Protein 5I6F (pdb70)

InterPro domains:
  IPR000089 Biotin/lipoyl attachment [PF00364] (700-764)
  IPR000089 Biotin/lipoyl attachment [PS50968] (692-766)
  IPR001882 Biotin-binding site [PS00188] (723-740)
  IPR005479 Carbamoyl phosphate synthase, ATP-binding domain [PF02786] (228-411)
  IPR005479 Carbamoyl phosphate synthase, ATP-binding domain [PS00866] (245-259)
  IPR005479 Carbamoyl phosphate synthase, ATP-binding domain [PS00867] (375-382)
  IPR005481 Biotin carboxylase-like, N-terminal domain [PF00289] (58-179)
  IPR005482 Biotin carboxylase, C-terminal [PF02785] (455-562)
  IPR005482 Biotin carboxylase, C-terminal [SM00878] (454-561)
  IPR011053 Single hybrid motif [SSF51230] (692-765)
  IPR011054 Rudime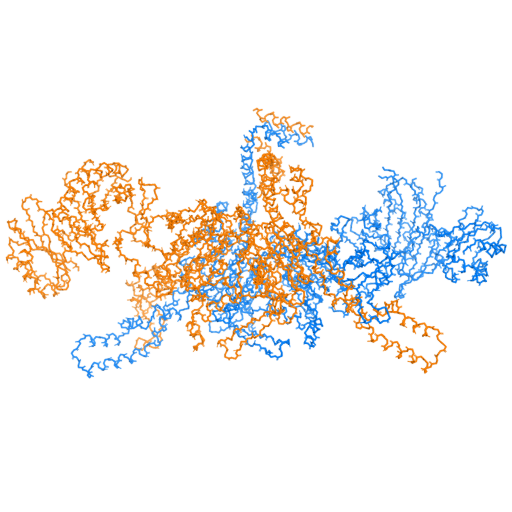nt single hybrid motif [SSF51246] (448-565)
  IPR011761 ATP-grasp fold [PS50975] (210-406)
  IPR011762 Acetyl-coenzyme A carboxyltransferase, N-terminal [PS50980] (1524-1862)
  IPR011763 Acetyl-coenzyme A carboxyltransferase, C-terminal [PS50989] (1867-2182)
  IPR011764 Biotin carboxylation domain [PS50979] (57-565)
  IPR013537 Acetyl-CoA carboxylase, central domain [PF08326] (766-1517)
  IPR013815 ATP-grasp fold, subdomain 1 [G3DSA:3.30.1490.20] (229-291)
  IPR016185 Pre-ATP-grasp domain superfamily [SSF52440] (28-182)
  IPR029045 ClpP/crotonase-like domain superfamily [SSF52096] (1525-1853)
  IPR029045 ClpP/crotonase-like domain superfamily [SSF52096] (1857-2259)

Sequence (2092 aa):
IRKGVIVPCKDLLDAEEALSRALEVLPAVVNVAVRDAEGKNDEEILALIKPWVQNSKADLLARRVRRLTFICGRNDGSYPSYYTFRGPDYAEDDSIRHIEPSLAFQLELGRLSKFKLTPVFTQNKNIHVYEAVGRGVETDRRYFTRAVVRPGRLAEYLISEADRVVNDIFDALEIIGTNKTDLNHMFINFSHTFQVTADEVAESLQGFLDRFGPRGWRLRVHQVEIRINCMRSENDTMPLRVIITNTSGFVIQIELYEEKLSEKGEWVYYYVSGNAKIGSMHLLPVSTPYPTKNWLQPKRYKAHILGTQYVYDFPELFRQAIQNSWTEAVKKIPSLAAKQPAIGECIDYNELVLGDQDNLAEVSREPGMNSTGMVGWLINARTPEYPDGRKFIVVANDITFKIGSFGPKEDTFFFKCTELARKMGIPRIYLSANSGARLGLAEELMPHFNVAWNDPAKPEAGFKYLYLSDEAKRRFENEVITEEIVEDGEKRHKIITIVGAEEGLGVECLRGSGLIAGATSRAYNDIFTCTLVTCRSVGIGAYLVRLGQRAVQVEGQPIILTGAPALNSLLGREVYTSNLQLGGTQIMYRNGVSHLTAKDDFDGVTKIVQWLSFIPDQRNNPLPILSPSPDPWDRDVVYTPPYKQTYDVRWMIAGKEDEDGFQPGLFDKDSFVETLGGWARTVVVGRARLGGIPMGVIAVETRTIENITPADPANPDSIEQVTNEAGGVWYPNSAFKTAQAINDFNYGEQLPLMILANWRGFSGGQRDMYNEVLKYGSFIVDALTRFEKPIFIYIPPHGELRGGSWVVVDPTINPASMEMYADEEARGGVLEPEGIIPIKYKKDKQLETMARLDPVYRSLKKEMAKEGLSKEESDNIKKKMQQREELLLPIYHQICVQFADLHDRAGRMKAKGVIRQSLQWRQSRRFFYWRVRRRLIEDDILRRIEEAINPANTSLAASPETRSPHLVQLESWVGIPGFKTNDREVVEWYEQNQDRINEKLEKLKKESIADQMRELLRAAEIRKGVIVPCKDLLDAEEALSRALEVLPAVVNVAVRDAEGKNDEEILALIKPWVQNSKADLLARRVRRLTFICGRNDGSYPSYYTFRGPDYAEDDSIRHIEPSLAFQLELGRLSKFKLTPVFTQNKNIHVYEAVGRGVETDRRYFTRAVVRPGRLAEYLISEADRVVNDIFDALEIIGTNKTDLNHMFINFSHTFQVTADEVAESLQGFLDRFGPRGWRLRVHQVEIRINCMRSENDTMPLRVIITNTSGFVIQIELYEEKLSEKGEWVYYYVSGNAKIGSMHLLPVSTPYPTKNWLQPKRYKAHILGTQYVYDFPELFRQAIQNSWTEAVKKIPSLAAKQPAIGECIDYNELVLGDQDNLAEVSREPGMNSTGMVGWLINARTPEYPDGRKFIVVANDITFKIGSFGPKEDTFFFKCTELARKMGIPRIYLSANSGARLGLAEELMPHFNVAWNDPAKPEAGFKYLYLSDEAKRRFENEVITEEIVEDGEKRHKIITIVGAEEGLGVECLRGSGLIAGATSRAYNDIFTCTLVTCRSVGIGAYLVRLGQRAVQVEGQPIILTGAPALNSLLGREVYTSNLQLGGTQIMYRNGVSHLTAKDDFDGVTKIVQWLSFIPDQRNNPLPILSPSPDPWDRDVVYTPPYKQTYDVRWMIAGKEDEDGFQPGLFDKDSFVETLGGWARTVVVGRARLGGIPMGVIAVETRTIENITPADPANPDSIEQVTNEAGGVWYPNSAFKTAQAINDFNYGEQLPLMILANWRGFSGGQRDMYNEVLKYGSFIVDALTRFEKPIFIYIPPHGELRGGSWVVVDPTINPASMEMYADEEARGGVLEPEGIIPIKYKKDKQLETMARLDPVYRSLKKEMAKEGLSKEESDNIKKKMQQREELLLPIYHQICVQFADLHDRAGRMKAKGVIRQSLQWRQSRRFFYWRVRRRLIEDDILRRIEEAINPANTSLAASPETRSPHLVQLESWVGIPGFKTNDREVVEWYEQNQDRINEKLEKLKKESIADQMRELLRAAE

Foldseek 3Di:
DADEEEDEEADLVCQLVCPLVVLVPACHEYEYEYNCLPDDDDPVVVVSVVVSLQVCLVSCQVSPYAKYWYWYDHPPPAQTWIWIFGDNSRPTDPLDISDDPVCCVLQPCLQQVQWDWDWDDAPHSQKTKIWTAGPPDRPAIEIEIGGEDDDPPCVCCVLVVCVVVVVSVLVRLVVVALPDHQEYEYEYEYPDQDADDCPVVLVSVVVVCVVCVVSCVRSRHFKYKYWDWHLPPPSRIWIWIWMFGCPPVRRLGIWIWTWDDLLPRFTFTDTPGDSPQQDAGHGAGPSNRPDDPCSCVVLQVVQVVQAFGFPLCVVLLLLVLQVVLLVVVCVLFPPPSVLDPPSPPQKDKFKWDQGSVRQIDTHHYDPDPDPDQKIKIWMFGCHSLNNVTFTEMEMEGGCSHVNSAFFLSRLSRLLSRLVVCLVFQAEYEYEDRHDYFFADDAPLCVVFKAWAAPDPVDRVNGTPAIWGAPVRCVVPVVQFDWDFDQDPNGRTTTGPDGRHPDGRHPVNRVVSLVSSLVSLLVSQQAAQAEYEQSAEQEASSLSSLVSSVAYEYEQPHFSAYAAQVRVCVVLVHNLGDDSCSDGGCLHCLLLPSYFYYAPHPSSRSSVVVLLVCQADSGRPDDTSFDALRNPALPAWQFDADDLPDFDACVCQAAWDDDPPDTGGHLFHHPFWDWTSCNWPVQKTWTWGHQSRRIATEIEGGQAFDWDWAQFRSSDPPTHIDIDTRHHLEQFLRNLLVLLSSLSSCARNRVGAYEYQAAHQAYDPDPVRVVVVSVVSLVSLLVSVQSHQAAYEHEHGASGEQEAHRCVSQQCLSQLLRYAYEYAQNGFYYNHQLLPCCVPPPNPVNLVVVCCPPPPQLVVLVVVCVVDPADPVRNVVSVVRNVVVCVVCVVVSSVVSSVVSRVCRGPVVCVVVPSHDDHDHSRCPSNQCVLVSLLRSVVSVLVVLLCCLQPVPRPDPPRHNLPSDVCNVVVVVLQVDPCSSPPSVVRSVSCVVVVVSSVVVSVVSNVVNVVVVVVVVCVVLPCPPVSVVVPDPVVVVVVVVVVVD/DAPEAEQEDADLVCQLVCPLVVLVPACHEYEYEYNCLPDDDDPVSVVSVVVSLQVCLVSCQVSPYAKYWYWYDHPPPQQTWIWIFGDNSRPTDQLDISDDPVQVVLQPCLLAPQWDWDWDDAPHSQKTWTWTAGPPDRLATEIEITGEDDDDPPVCCVLVVCVVVVVSVLVRLVVVALPDHQEYEYEYGYPDQPADDVVVVQVSVVVVCVVCVVSCVRSRHFKYKYWYWHQVVVGHTWIWIWIFGCPPVRRLGTWIWTFDDLVPRFTFTDTPTPHPVAAAGHGAGPSHHPDDPCSCVVLQVVQVVQAFGFPLCVVLLLLVLQVVLLVVVCVLFPPPSVLDPPSPPQKDKFKWDQDSVRQIDGYHYDRDPDPDQKIKIWMFGCHSLNNVTFTEMEMEGGCSHVNSAFFLSSLSRLLSRLVVCLVFQAEYEYEDRHDYFFADDAPLCVVFKAWAAPDPVDRVNGTPAIWGAPVRCVVPVVQFDWDFDQDPNGRTTTGPDGRHPDGRHPVNRVVSLVSSLVSLLVSQQAAQAEYEQSAEQEASSLSSLVSSPAYEYEQPHFSAYAAQVRVCVVLVHNLGDDSCSDGGCLHCLLLPSYFYYAPHPSSRSSVVVLLVCQADSGRPDDTSFDALRNPALPAWQFDADDLPDFDACVCQAAWDDDPPDTGGHLFHHPFWDWTSCNWPVQKTWTWGHQSRAIATEIEGGQAFDWDWAQFRSSDPPTHIDIDTRHHLEQFLRNLLVLLSRLSSCARNRVGAYEYQAAHQAYDPDPVRVVVVSVVSLVSLLVSVQSHQAAYEHEHGASGEQEAHRCVSQQCLSQLLRYAYEYAQNGFYYNHQLLPCCVPPPNPVNLVVVCCPPPPQLVVLVVVCVVDPADPVRNVVSVVRNVVVCVVCVVVSSVVSSVVSRVCRGPVVCVVVPSHDDHDHSRCPSNQCVLVSLLRSVVSVLVVLLCCLQPVPNPDPPRHNLPSDVCNVVVVVLQPDPCSSHPSVVRSVSCVVCVVSSVVVSVVSNVVNVVVVVVVVCVVVVCNCVVVVVVLVCVVSVVVVVVVVVVVD

Nearest PDB structures (foldseek):
  5i6f-assembly1_A  TM=9.640E-01  e=0.000E+00  Thermochaetoides thermophila DSM 1495
  5i6g-assembly1_B  TM=9.154E-01  e=0.000E+00  Thermochaetoides thermophila DSM 1495
  5i6g-assembly1_A  TM=9.521E-01  e=0.000E+00  Thermochaetoides thermophila DSM 1495
  5i6i-assembly1_B  TM=9.294E-01  e=0.000E+00  Thermochaetoides thermophila DSM 1495
  5i6i-assembly1_A  TM=9.090E-01  e=0.000E+00  Thermochaetoides thermophila DSM 1495

Organism: Chaetomium thermophilum (strain DSM 1495 / CBS 144.50 / IMI 039719) (NCBI:txid759272)

Radius of gyration: 47.67 Å; Cα contacts (8 Å, |Δi|>4): 4100; chains: 2; bounding box: 106×113×171 Å

Structure (mmCIF, N/CA/C/O backbone):
data_5I6F
#
_entry.id   5I6F
#
_cell.length_a   97.660
_cell.length_b   165.340
_cell.length_c   219.230
_cell.angle_alpha   90.00
_cell.angle_beta   90.00
_cell.angle_gamma   90.00
#
_symmetry.space_group_name_H-M   'P 21 21 21'
#
loop_
_atom_site.group_PDB
_atom_site.id
_atom_site.type_symbol
_atom_site.label_atom_id
_atom_site.label_alt_id
_atom_site.label_comp_id
_atom_site.label_asym_id
_atom_site.label_entity_id
_atom_site.label_seq_id
_atom_site.pdbx_PDB_ins_code
_atom_site.Cartn_x
_atom_site.Cartn_y
_atom_site.Cartn_z
_atom_site.occupancy
_atom_site.B_iso_or_equiv
_atom_site.auth_seq_id
_atom_site.auth_comp_id
_atom_site.auth_asym_id
_atom_site.auth_atom_id
_atom_site.pdbx_PDB_model_num
ATOM 1 N N . ILE A 1 74 ? 107.654 154.409 107.598 1.00 286.97 1186 ILE A N 1
ATOM 2 C CA . ILE A 1 74 ? 106.715 155.499 107.884 1.00 287.42 1186 ILE A CA 1
ATOM 3 C C . ILE A 1 74 ? 107.089 156.207 109.199 1.00 288.26 1186 ILE A C 1
ATOM 4 O O . ILE A 1 74 ? 107.694 155.588 110.080 1.00 287.41 1186 ILE A O 1
ATOM 9 N N . ARG A 1 75 ? 106.713 157.500 109.328 1.00 286.88 1187 ARG A N 1
ATOM 10 C CA . ARG A 1 75 ? 106.958 158.305 110.530 1.00 286.54 1187 ARG A CA 1
ATOM 11 C C . ARG A 1 75 ? 105.994 157.853 111.645 1.00 287.93 1187 ARG A C 1
ATOM 12 O O . ARG A 1 75 ? 104.851 158.323 111.718 1.00 288.27 1187 ARG A O 1
ATOM 20 N N . LYS A 1 76 ? 106.458 156.888 112.475 1.00 285.77 1188 LYS A N 1
ATOM 21 C CA . LYS A 1 76 ? 105.730 156.288 113.605 1.00 286.68 1188 LYS A CA 1
ATOM 22 C C . LYS A 1 76 ? 105.470 157.331 114.698 1.00 288.19 1188 LYS A C 1
ATOM 23 O O . LYS A 1 76 ? 106.392 158.051 115.085 1.00 288.67 1188 LYS A O 1
ATOM 29 N N . GLY A 1 77 ? 104.224 157.406 115.169 1.00 288.05 1189 GLY A N 1
ATOM 30 C CA . GLY A 1 77 ? 103.806 158.346 116.206 1.00 289.11 1189 GLY A CA 1
ATOM 31 C C . GLY A 1 77 ? 103.850 157.721 117.579 1.00 290.43 1189 GLY A C 1
ATOM 32 O O . GLY A 1 77 ? 103.216 156.688 117.802 1.00 289.87 1189 GLY A O 1
ATOM 33 N N . VAL A 1 78 ? 104.619 158.330 118.497 1.00 288.46 1190 VAL A N 1
ATOM 34 C CA . VAL A 1 78 ? 104.788 157.820 119.860 1.00 288.18 1190 VAL A CA 1
ATOM 35 C C . VAL A 1 78 ? 104.166 158.795 120.860 1.00 289.90 1190 VAL A C 1
ATOM 36 O O . VAL A 1 78 ? 104.352 160.003 120.735 1.00 289.29 1190 VAL A O 1
ATOM 40 N N . ILE A 1 79 ? 103.420 158.254 121.842 1.00 288.02 1191 ILE A N 1
ATOM 41 C CA . ILE A 1 79 ? 102.750 158.979 122.929 1.00 287.94 1191 ILE A CA 1
ATOM 42 C C . ILE A 1 79 ? 102.931 158.159 124.232 1.00 290.80 1191 ILE A C 1
ATOM 43 O O . ILE A 1 79 ? 102.646 156.959 124.235 1.00 290.98 1191 ILE A O 1
ATOM 48 N N . VAL A 1 80 ? 103.406 158.801 125.327 1.00 288.52 1192 VAL A N 1
ATOM 49 C CA . VAL A 1 80 ? 103.643 158.132 126.618 1.00 288.55 1192 VAL A CA 1
ATOM 50 C C . VAL A 1 80 ? 103.395 159.107 127.814 1.00 291.16 1192 VAL A C 1
ATOM 51 O O . VAL A 1 80 ? 104.067 160.137 127.899 1.00 291.21 1192 VAL A O 1
ATOM 55 N N . PRO A 1 81 ? 102.490 158.771 128.777 1.00 289.66 1193 PRO A N 1
ATOM 56 C CA . PRO A 1 81 ? 102.238 159.682 129.912 1.00 288.68 1193 PRO A CA 1
ATOM 57 C C . PRO A 1 81 ? 102.988 159.302 131.213 1.00 288.12 1193 PRO A C 1
ATOM 58 O O . PRO A 1 81 ? 102.496 158.486 132.001 1.00 287.20 1193 PRO A O 1
ATOM 62 N N . CYS A 1 82 ? 104.170 159.927 131.451 1.00 287.61 1194 CYS A N 1
ATOM 63 C CA . CYS A 1 82 ? 105.021 159.734 132.640 1.00 286.66 1194 CYS A CA 1
ATOM 64 C C . CYS A 1 82 ? 104.368 160.348 133.895 1.00 286.24 1194 CYS A C 1
ATOM 65 O O . CYS A 1 82 ? 103.441 161.153 133.776 1.00 284.41 1194 CYS A O 1
ATOM 68 N N . LYS A 1 83 ? 104.868 159.978 135.093 1.00 285.37 1195 LYS A N 1
ATOM 69 C CA . LYS A 1 83 ? 104.381 160.539 136.357 1.00 285.04 1195 LYS A CA 1
ATOM 70 C C . LYS A 1 83 ? 105.364 161.590 136.943 1.00 287.36 1195 LYS A C 1
ATOM 71 O O . LYS A 1 83 ? 104.908 162.527 137.604 1.00 286.33 1195 LYS A O 1
ATOM 77 N N . ASP A 1 84 ? 106.692 161.432 136.711 1.00 286.60 1196 ASP A N 1
ATOM 78 C CA . ASP A 1 84 ? 107.710 162.349 137.235 1.00 286.89 1196 ASP A CA 1
ATOM 79 C C . ASP A 1 84 ? 108.831 162.621 136.213 1.00 289.68 1196 ASP A C 1
ATOM 80 O O . ASP A 1 84 ? 108.996 161.852 135.264 1.00 289.40 1196 ASP A O 1
ATOM 85 N N . LEU A 1 85 ? 109.590 163.727 136.422 1.00 288.17 1197 LEU A N 1
ATOM 86 C CA . LEU A 1 85 ? 110.714 164.197 135.595 1.00 289.04 1197 LEU A CA 1
ATOM 87 C C . LEU A 1 85 ? 111.953 163.287 135.695 1.00 291.28 1197 LEU A C 1
ATOM 88 O O . LEU A 1 85 ? 112.645 163.089 134.691 1.00 291.39 1197 LEU A O 1
ATOM 93 N N . LEU A 1 86 ? 112.248 162.771 136.909 1.00 289.86 1198 LEU A N 1
ATOM 94 C CA . LEU A 1 86 ? 113.384 161.882 137.174 1.00 289.93 1198 LEU A CA 1
ATOM 95 C C . LEU A 1 86 ? 113.096 160.473 136.633 1.00 292.63 1198 LEU A C 1
ATOM 96 O O . LEU A 1 86 ? 113.974 159.857 136.021 1.00 292.52 1198 LEU A O 1
ATOM 101 N N . ASP A 1 87 ? 111.849 159.986 136.846 1.00 290.52 1199 ASP A N 1
ATOM 102 C CA . ASP A 1 87 ? 111.348 158.679 136.410 1.00 290.32 1199 ASP A CA 1
ATOM 103 C C . ASP A 1 87 ? 111.080 158.649 134.889 1.00 292.29 1199 ASP A C 1
ATOM 104 O O . ASP A 1 87 ? 110.946 157.564 134.318 1.00 292.01 1199 ASP A O 1
ATOM 109 N N . ALA A 1 88 ? 111.025 159.837 134.238 1.00 291.36 1200 ALA A N 1
ATOM 110 C CA . ALA A 1 88 ? 110.804 159.995 132.798 1.00 292.14 1200 ALA A CA 1
ATOM 111 C C . ALA A 1 88 ? 111.953 159.402 131.974 1.00 293.03 1200 ALA A C 1
ATOM 112 O O . ALA A 1 88 ? 111.716 158.952 130.852 1.00 293.25 1200 ALA A O 1
ATOM 114 N N . GLU A 1 89 ? 113.185 159.386 132.537 1.00 291.58 1201 GLU A N 1
ATOM 115 C CA . GLU A 1 89 ? 114.392 158.842 131.904 1.00 291.19 1201 GLU A CA 1
ATOM 116 C C . GLU A 1 89 ? 114.261 157.328 131.640 1.00 292.10 1201 GLU A C 1
ATOM 117 O O . GLU A 1 89 ? 114.766 156.846 130.625 1.00 291.84 1201 GLU A O 1
ATOM 123 N N . GLU A 1 90 ? 113.596 156.587 132.548 1.00 291.09 1202 GLU A N 1
ATOM 124 C CA . GLU A 1 90 ? 113.385 155.138 132.418 1.00 290.49 1202 GLU A CA 1
ATOM 125 C C . GLU A 1 90 ? 112.365 154.807 131.301 1.00 292.16 1202 GLU A C 1
ATOM 126 O O . GLU A 1 90 ? 112.355 153.684 130.792 1.00 291.92 1202 GLU A O 1
ATOM 132 N N . ALA A 1 91 ? 111.533 155.798 130.913 1.00 292.07 1203 ALA A N 1
ATOM 133 C CA . ALA A 1 91 ? 110.550 155.697 129.834 1.00 292.57 1203 ALA A CA 1
ATOM 134 C C . ALA A 1 91 ? 111.124 156.299 128.533 1.00 293.87 1203 ALA A C 1
ATOM 135 O O . ALA A 1 91 ? 110.371 156.667 127.627 1.00 293.78 1203 ALA A O 1
ATOM 137 N N . LEU A 1 92 ? 112.472 156.398 128.464 1.00 293.08 1204 LEU A N 1
ATOM 138 C CA . LEU A 1 92 ? 113.260 156.898 127.333 1.00 293.41 1204 LEU A CA 1
ATOM 139 C C . LEU A 1 92 ? 114.129 155.751 126.805 1.00 294.50 1204 LEU A C 1
ATOM 140 O O . LEU A 1 92 ? 113.854 155.236 125.724 1.00 294.40 1204 LEU A O 1
ATOM 145 N N . SER A 1 93 ? 115.147 155.334 127.593 1.00 293.33 1205 SER A N 1
ATOM 146 C CA . SER A 1 93 ? 116.113 154.277 127.276 1.00 291.69 1205 SER A CA 1
ATOM 147 C C . SER A 1 93 ? 115.447 152.907 127.032 1.00 294.04 1205 SER A C 1
ATOM 148 O O . SER A 1 93 ? 115.926 152.147 126.184 1.00 293.59 1205 SER A O 1
ATOM 151 N N . ARG A 1 94 ? 114.343 152.609 127.754 1.00 292.34 1206 ARG A N 1
ATOM 152 C CA . ARG A 1 94 ? 113.592 151.353 127.632 1.00 292.13 1206 ARG A CA 1
ATOM 153 C C . ARG A 1 94 ? 112.486 151.443 126.566 1.00 293.61 1206 ARG A C 1
ATOM 154 O O . ARG A 1 94 ? 112.216 150.440 125.898 1.00 293.56 1206 ARG A O 1
ATOM 162 N N . ALA A 1 95 ? 111.850 152.629 126.406 1.00 292.84 1207 ALA A N 1
ATOM 163 C CA . ALA A 1 95 ? 110.797 152.850 125.408 1.00 293.73 1207 ALA A CA 1
ATOM 164 C C . ALA A 1 95 ? 111.367 152.892 123.980 1.00 295.18 1207 ALA A C 1
ATOM 165 O O . ALA A 1 95 ? 110.642 152.575 123.035 1.00 294.87 1207 ALA A O 1
ATOM 167 N N . LEU A 1 96 ? 112.669 153.253 123.831 1.00 295.51 1208 LEU A N 1
ATOM 168 C CA . LEU A 1 96 ? 113.390 153.318 122.552 1.00 294.91 1208 LEU A CA 1
ATOM 169 C C . LEU A 1 96 ? 113.661 151.921 121.964 1.00 294.18 1208 LEU A C 1
ATOM 170 O O . LEU A 1 96 ? 113.891 151.814 120.759 1.00 293.23 1208 LEU A O 1
ATOM 175 N N . GLU A 1 97 ? 113.614 150.859 122.802 1.00 294.41 1209 GLU A N 1
ATOM 176 C CA . GLU A 1 97 ? 113.840 149.461 122.406 1.00 294.38 1209 GLU A CA 1
ATOM 177 C C . GLU A 1 97 ? 112.732 148.924 121.469 1.00 295.80 1209 GLU A C 1
ATOM 178 O O . GLU A 1 97 ? 112.932 147.881 120.841 1.00 295.45 1209 GLU A O 1
ATOM 184 N N . VAL A 1 98 ? 111.586 149.645 121.361 1.00 294.89 1210 VAL A N 1
ATOM 185 C CA . VAL A 1 98 ? 110.448 149.294 120.494 1.00 294.25 1210 VAL A CA 1
ATOM 186 C C . VAL A 1 98 ? 110.507 150.157 119.194 1.00 294.75 1210 VAL A C 1
ATOM 187 O O . VAL A 1 98 ? 109.491 150.706 118.748 1.00 294.08 1210 VAL A O 1
ATOM 191 N N . LEU A 1 99 ? 111.715 150.255 118.591 1.00 293.35 1211 LEU A N 1
ATOM 192 C CA . LEU A 1 99 ? 111.987 151.010 117.363 1.00 292.70 1211 LEU A CA 1
ATOM 193 C C . LEU A 1 99 ? 112.978 150.254 116.447 1.00 293.45 1211 LEU A C 1
ATOM 194 O O . LEU A 1 99 ? 114.177 150.206 116.752 1.00 293.30 1211 LEU A O 1
ATOM 199 N N . PRO A 1 100 ? 112.505 149.668 115.317 1.00 292.09 1212 PRO A N 1
ATOM 200 C CA . PRO A 1 100 ? 113.432 148.950 114.424 1.00 293.18 1212 PRO A CA 1
ATOM 201 C C . PRO A 1 100 ? 114.198 149.908 113.510 1.00 299.34 1212 PRO A C 1
ATOM 202 O O . PRO A 1 100 ? 115.125 150.591 113.947 1.00 274.50 1212 PRO A O 1
ATOM 206 N N . ALA A 1 141 ? 110.607 158.929 112.059 1.00 270.10 1253 ALA A N 1
ATOM 207 C CA . ALA A 1 141 ? 109.856 158.657 113.286 1.00 272.85 1253 ALA A CA 1
ATOM 208 C C . ALA A 1 141 ? 109.705 159.923 114.165 1.00 276.10 1253 ALA A C 1
ATOM 209 O O . ALA A 1 141 ? 110.524 160.840 114.058 1.00 275.66 1253 ALA A O 1
ATOM 211 N N . VAL A 1 142 ? 108.650 159.970 115.028 1.00 277.44 1254 VAL A N 1
ATOM 212 C CA . VAL A 1 142 ? 108.344 161.087 115.952 1.00 276.66 1254 VAL A CA 1
ATOM 213 C C . VAL A 1 142 ? 107.892 160.557 117.332 1.00 279.34 1254 VAL A C 1
ATOM 214 O O . VAL A 1 142 ? 107.062 159.652 117.396 1.00 278.95 1254 VAL A O 1
ATOM 218 N N . VAL A 1 143 ? 108.412 161.146 118.432 1.00 277.98 1255 VAL A N 1
ATOM 219 C CA . VAL A 1 143 ? 108.087 160.716 119.803 1.00 278.34 1255 VAL A CA 1
ATOM 220 C C . VAL A 1 143 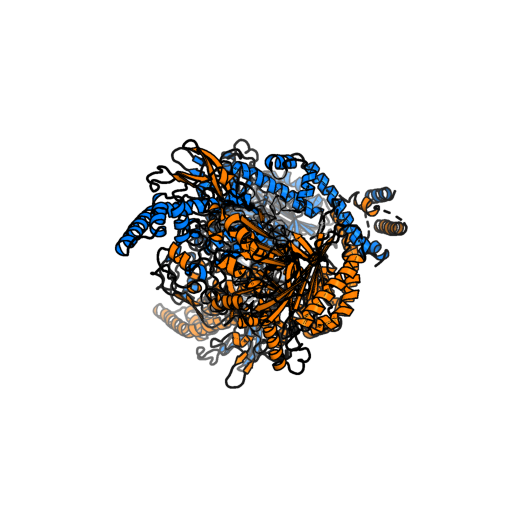? 107.613 161.907 120.689 1.00 281.62 1255 VAL A C 1
ATOM 221 O O . VAL A 1 143 ? 108.261 162.953 120.718 1.00 281.58 1255 VAL A O 1
ATOM 225 N N . ASN A 1 144 ? 106.470 161.722 121.399 1.00 280.31 1256 ASN A N 1
ATOM 226 C CA . ASN A 1 144 ? 105.874 162.683 122.346 1.00 279.77 1256 ASN A CA 1
ATOM 227 C C . ASN A 1 144 ? 105.932 162.088 123.767 1.00 283.88 1256 ASN A C 1
ATOM 228 O O . ASN A 1 144 ? 105.665 160.895 123.933 1.00 283.88 1256 ASN A O 1
ATOM 233 N N . VAL A 1 145 ? 106.315 162.905 124.781 1.00 280.14 1257 VAL A N 1
ATOM 234 C CA . VAL A 1 145 ? 106.464 162.473 126.185 1.00 280.36 1257 VAL A CA 1
ATOM 235 C C . VAL A 1 145 ? 105.725 163.465 127.148 1.00 286.34 1257 VAL A C 1
ATOM 236 O O . VAL A 1 145 ? 106.193 164.589 127.347 1.00 285.44 1257 VAL A O 1
ATOM 240 N N . ALA A 1 146 ? 104.588 163.027 127.753 1.00 285.60 1258 ALA A N 1
ATOM 241 C CA . ALA A 1 146 ? 103.768 163.812 128.701 1.00 287.60 1258 ALA A CA 1
ATOM 242 C C . ALA A 1 146 ? 104.161 163.533 130.167 1.00 289.06 1258 ALA A C 1
ATOM 243 O O . ALA A 1 146 ? 104.685 162.458 130.451 1.00 289.02 1258 ALA A O 1
ATOM 245 N N . VAL A 1 147 ? 103.922 164.499 131.096 1.00 288.92 1259 VAL A N 1
ATOM 246 C CA . VAL A 1 147 ? 104.275 164.347 132.526 1.00 286.97 1259 VAL A CA 1
ATOM 247 C C . VAL A 1 147 ? 103.059 164.652 133.454 1.00 281.40 1259 VAL A C 1
ATOM 248 O O . VAL A 1 147 ? 102.048 165.193 132.998 1.00 280.04 1259 VAL A O 1
ATOM 252 N N . ARG A 1 148 ? 103.177 164.285 134.757 1.00 281.23 1260 ARG A N 1
ATOM 253 C CA . ARG A 1 148 ? 102.162 164.485 135.801 1.00 279.99 1260 ARG A CA 1
ATOM 254 C C . ARG A 1 148 ? 102.738 165.253 137.017 1.00 282.42 1260 ARG A C 1
ATOM 255 O O . ARG A 1 148 ? 102.548 164.826 138.165 1.00 282.66 1260 ARG A O 1
ATOM 263 N N . ASP A 1 149 ? 103.434 166.388 136.764 1.00 281.79 1261 ASP A N 1
ATOM 264 C CA . ASP A 1 149 ? 103.989 167.235 137.827 1.00 282.29 1261 ASP A CA 1
ATOM 265 C C . ASP A 1 149 ? 103.700 168.736 137.563 1.00 283.14 1261 ASP A C 1
ATOM 266 O O . ASP A 1 149 ? 104.596 169.520 137.222 1.00 283.13 1261 ASP A O 1
ATOM 271 N N . ALA A 1 150 ? 102.417 169.116 137.758 1.00 281.81 1262 ALA A N 1
ATOM 272 C CA . ALA A 1 150 ? 101.901 170.484 137.646 1.00 281.44 1262 ALA A CA 1
ATOM 273 C C . ALA A 1 150 ? 102.072 171.164 139.012 1.00 284.13 1262 ALA A C 1
ATOM 274 O O . ALA A 1 150 ? 101.101 171.551 139.675 1.00 283.97 1262 ALA A O 1
ATOM 276 N N . GLU A 1 151 ? 103.349 171.262 139.432 1.00 284.53 1263 GLU A N 1
ATOM 277 C CA . GLU A 1 151 ? 103.835 171.767 140.716 1.00 285.08 1263 GLU A CA 1
ATOM 278 C C . GLU A 1 151 ? 104.347 173.220 140.617 1.00 285.92 1263 GLU A C 1
ATOM 279 O O . GLU A 1 151 ? 103.927 174.061 141.424 1.00 285.92 1263 GLU A O 1
ATOM 285 N N . GLY A 1 152 ? 105.182 173.516 139.617 1.00 283.96 1264 GLY A N 1
ATOM 286 C CA . GLY A 1 152 ? 105.733 174.852 139.420 1.00 283.47 1264 GLY A CA 1
ATOM 287 C C . GLY A 1 152 ? 106.028 175.224 137.983 1.00 284.24 1264 GLY A C 1
ATOM 288 O O . GLY A 1 152 ? 106.135 174.351 137.116 1.00 283.99 1264 GLY A O 1
ATOM 289 N N . LYS A 1 153 ? 106.182 176.540 137.738 1.00 283.03 1265 LYS A N 1
ATOM 290 C CA . LYS A 1 153 ? 106.499 177.131 136.432 1.00 283.25 1265 LYS A CA 1
ATOM 291 C C . LYS A 1 153 ? 108.033 177.247 136.255 1.00 285.59 1265 LYS A C 1
ATOM 292 O O . LYS A 1 153 ? 108.569 178.350 136.096 1.00 286.26 1265 LYS A O 1
ATOM 298 N N . ASN A 1 154 ? 108.732 176.086 136.281 1.00 284.32 1266 ASN A N 1
ATOM 299 C CA . ASN A 1 154 ? 110.192 175.996 136.146 1.00 284.57 1266 ASN A CA 1
ATOM 300 C C . ASN A 1 154 ? 110.660 176.477 134.775 1.00 285.62 1266 ASN A C 1
ATOM 301 O O . ASN A 1 154 ? 110.031 176.168 133.761 1.00 286.65 1266 ASN A O 1
ATOM 306 N N . ASP A 1 155 ? 111.747 177.268 134.763 1.00 286.25 1267 ASP A N 1
ATOM 307 C CA . ASP A 1 155 ? 112.331 177.867 133.563 1.00 288.51 1267 ASP A CA 1
ATOM 308 C C . ASP A 1 155 ? 113.861 177.799 133.606 1.00 288.23 1267 ASP A C 1
ATOM 309 O O . ASP A 1 155 ? 114.466 178.127 134.633 1.00 286.17 1267 ASP A O 1
ATOM 314 N N . GLU A 1 156 ? 114.469 177.367 132.478 1.00 292.14 1268 GLU A N 1
ATOM 315 C CA . GLU A 1 156 ? 115.901 177.141 132.231 1.00 292.78 1268 GLU A CA 1
ATOM 316 C C . GLU A 1 156 ? 116.456 175.998 133.098 1.00 293.32 1268 GLU A C 1
ATOM 317 O O . GLU A 1 156 ? 117.283 175.217 132.614 1.00 294.01 1268 GLU A O 1
ATOM 323 N N . GLU A 1 157 ? 115.972 175.868 134.352 1.00 291.67 1269 GLU A N 1
ATOM 324 C CA . GLU A 1 157 ? 116.316 174.771 135.255 1.00 291.53 1269 GLU A CA 1
ATOM 325 C C . GLU A 1 157 ? 115.504 173.531 134.861 1.00 292.84 1269 GLU A C 1
ATOM 326 O O . GLU A 1 157 ? 115.908 172.417 135.196 1.00 292.94 1269 GLU A O 1
ATOM 332 N N . ILE A 1 158 ? 114.376 173.726 134.124 1.00 290.66 1270 ILE A N 1
ATOM 333 C CA . ILE A 1 158 ? 113.560 172.641 133.571 1.00 289.54 1270 ILE A CA 1
ATOM 334 C C . ILE A 1 158 ? 114.183 172.244 132.209 1.00 290.04 1270 ILE A C 1
ATOM 335 O O . ILE A 1 158 ? 113.974 171.123 131.739 1.00 288.42 1270 ILE A O 1
ATOM 340 N N . LEU A 1 159 ? 114.968 173.181 131.607 1.00 287.79 1271 LEU A N 1
ATOM 341 C CA . LEU A 1 159 ? 115.731 173.022 130.360 1.00 286.89 1271 LEU A CA 1
ATOM 342 C C . LEU A 1 159 ? 117.097 172.375 130.663 1.00 289.57 1271 LEU A C 1
ATOM 343 O O . LEU A 1 159 ? 117.793 171.955 129.739 1.00 289.07 1271 LEU A O 1
ATOM 348 N N . ALA A 1 160 ? 117.475 172.326 131.964 1.00 287.94 1272 ALA A N 1
ATOM 349 C CA . ALA A 1 160 ? 118.695 171.718 132.500 1.00 288.03 1272 ALA A CA 1
ATOM 350 C C . ALA A 1 160 ? 118.361 170.373 133.199 1.00 290.59 1272 ALA A C 1
ATOM 351 O O . ALA A 1 160 ? 119.253 169.722 133.753 1.00 289.88 1272 ALA A O 1
ATOM 353 N N . LEU A 1 161 ? 117.060 169.964 133.137 1.00 288.39 1273 LEU A N 1
ATOM 354 C CA . LEU A 1 161 ? 116.459 168.737 133.698 1.00 288.06 1273 LEU A CA 1
ATOM 355 C C . LEU A 1 161 ? 115.932 167.815 132.564 1.00 289.85 1273 LEU A C 1
ATOM 356 O O . LEU A 1 161 ? 115.459 166.705 132.828 1.00 289.34 1273 LEU A O 1
ATOM 361 N N . ILE A 1 162 ? 116.039 168.281 131.305 1.00 287.29 1274 ILE A N 1
ATOM 362 C CA . ILE A 1 162 ? 115.651 167.535 130.101 1.00 286.69 1274 ILE A CA 1
ATOM 363 C C . ILE A 1 162 ? 116.890 167.345 129.194 1.00 290.25 1274 ILE A C 1
ATOM 364 O O . ILE A 1 162 ? 116.940 166.378 128.432 1.00 289.67 1274 ILE A O 1
ATOM 369 N N . LYS A 1 163 ? 117.897 168.250 129.313 1.00 289.98 1275 LYS A N 1
ATOM 370 C CA . LYS A 1 163 ? 119.156 168.181 128.563 1.00 291.17 1275 LYS A CA 1
ATOM 371 C C . LYS A 1 163 ? 120.099 167.066 129.103 1.00 293.28 1275 LYS A C 1
ATOM 372 O O . LYS A 1 163 ? 120.815 166.514 128.267 1.00 292.50 1275 LYS A O 1
ATOM 378 N N . PRO A 1 164 ? 120.142 166.679 130.421 1.00 292.58 1276 PRO A N 1
ATOM 379 C CA . PRO A 1 164 ? 121.053 165.585 130.815 1.00 291.68 1276 PRO A CA 1
ATOM 380 C C . PRO A 1 164 ? 120.584 164.209 130.311 1.00 292.02 1276 PRO A C 1
ATOM 381 O O . PRO A 1 164 ? 121.413 163.302 130.196 1.00 290.60 1276 PRO A O 1
ATOM 385 N N . TRP A 1 165 ? 119.272 164.058 129.998 1.00 292.45 1277 TRP A N 1
ATOM 386 C CA . TRP A 1 165 ? 118.716 162.808 129.467 1.00 292.08 1277 TRP A CA 1
ATOM 387 C C . TRP A 1 165 ? 118.967 162.681 127.944 1.00 293.04 1277 TRP A C 1
ATOM 388 O O . TRP A 1 165 ? 118.919 161.563 127.423 1.00 291.72 1277 TRP A O 1
ATOM 399 N N . VAL A 1 166 ? 119.215 163.818 127.235 1.00 293.80 1278 VAL A N 1
ATOM 400 C CA . VAL A 1 166 ? 119.428 163.861 125.777 1.00 293.32 1278 VAL A CA 1
ATOM 401 C C . VAL A 1 166 ? 120.944 163.833 125.403 1.00 291.62 1278 VAL A C 1
ATOM 402 O O . VAL A 1 166 ? 121.288 163.268 124.361 1.00 289.57 1278 VAL A O 1
ATOM 406 N N . GLN A 1 167 ? 121.829 164.427 126.235 1.00 291.60 1279 GLN A N 1
ATOM 407 C CA . GLN A 1 167 ? 123.275 164.436 125.973 1.00 288.95 1279 GLN A CA 1
ATOM 408 C C . GLN A 1 167 ? 123.873 163.045 126.253 1.00 290.55 1279 GLN A C 1
ATOM 409 O O . GLN A 1 167 ? 124.847 162.655 125.606 1.00 289.23 1279 GLN A O 1
ATOM 415 N N . ASN A 1 168 ? 123.262 162.301 127.202 1.00 291.18 1280 ASN A N 1
ATOM 416 C CA . ASN A 1 168 ? 123.657 160.953 127.609 1.00 291.71 1280 ASN A CA 1
ATOM 417 C C . ASN A 1 168 ? 123.227 159.927 126.548 1.00 293.76 1280 ASN A C 1
ATOM 418 O O . ASN A 1 168 ? 124.033 159.068 126.177 1.00 293.15 1280 ASN A O 1
ATOM 423 N N . SER A 1 169 ? 121.969 160.030 126.049 1.00 293.89 1281 SER A N 1
ATOM 424 C CA . SER A 1 169 ? 121.416 159.139 125.022 1.00 293.38 1281 SER A CA 1
ATOM 425 C C . SER A 1 169 ? 121.521 159.801 123.625 1.00 293.63 1281 SER A C 1
ATOM 426 O O . SER A 1 169 ? 120.566 159.782 122.842 1.00 292.79 1281 SER A O 1
ATOM 429 N N . LYS A 1 170 ? 122.713 160.366 123.323 1.00 291.85 1282 LYS A N 1
ATOM 430 C CA . LYS A 1 170 ? 123.051 161.046 122.066 1.00 289.94 1282 LYS A CA 1
ATOM 431 C C . LYS A 1 170 ? 123.200 160.059 120.889 1.00 290.77 1282 LYS A C 1
ATOM 432 O O . LYS A 1 170 ? 123.160 160.487 119.732 1.00 290.19 1282 LYS A O 1
ATOM 438 N N . ALA A 1 171 ? 123.379 158.751 121.185 1.00 290.16 1283 ALA A N 1
ATOM 439 C CA . ALA A 1 171 ? 123.523 157.681 120.192 1.00 289.66 1283 ALA A CA 1
ATOM 440 C C . ALA A 1 171 ? 122.316 156.716 120.205 1.00 290.79 1283 ALA A C 1
ATOM 441 O O . ALA A 1 171 ? 122.122 155.975 119.237 1.00 289.51 1283 ALA A O 1
ATOM 443 N N . ASP A 1 172 ? 121.511 156.737 121.299 1.00 291.22 1284 ASP A N 1
ATOM 444 C CA . ASP A 1 172 ? 120.310 155.906 121.498 1.00 292.10 1284 ASP A CA 1
ATOM 445 C C . ASP A 1 172 ? 119.173 156.375 120.568 1.00 292.40 1284 ASP A C 1
ATOM 446 O O . ASP A 1 172 ? 118.585 155.551 119.862 1.00 292.01 1284 ASP A O 1
ATOM 451 N N . LEU A 1 173 ? 118.884 157.699 120.564 1.00 290.90 1285 LEU A N 1
ATOM 452 C CA . LEU A 1 173 ? 117.852 158.345 119.738 1.00 289.91 1285 LEU A CA 1
ATOM 453 C C . LEU A 1 173 ? 118.305 158.452 118.271 1.00 292.41 1285 LEU A C 1
ATOM 454 O O . LEU A 1 173 ? 117.473 158.432 117.362 1.00 291.76 1285 LEU A O 1
ATOM 459 N N . LEU A 1 174 ? 119.632 158.569 118.062 1.00 290.38 1286 LEU A N 1
ATOM 460 C CA . LEU A 1 174 ? 120.326 158.684 116.775 1.00 290.14 1286 LEU A CA 1
ATOM 461 C C . LEU A 1 174 ? 120.213 157.382 115.945 1.00 292.28 1286 LEU A C 1
ATOM 462 O O . LEU A 1 174 ? 119.917 157.453 114.748 1.00 292.65 1286 LEU A O 1
ATOM 467 N N . ALA A 1 175 ? 120.455 156.210 116.585 1.00 291.93 1287 ALA A N 1
ATOM 468 C CA . ALA A 1 175 ? 120.440 154.877 115.968 1.00 292.29 1287 ALA A CA 1
ATOM 469 C C . ALA A 1 175 ? 119.064 154.477 115.400 1.00 293.45 1287 ALA A C 1
ATOM 470 O O . ALA A 1 175 ? 119.010 153.911 114.303 1.00 293.27 1287 ALA A O 1
ATOM 472 N N . ARG A 1 176 ? 117.966 154.770 116.134 1.00 292.16 1288 ARG A N 1
ATOM 473 C CA . ARG A 1 176 ? 116.589 154.426 115.734 1.00 292.23 1288 ARG A CA 1
ATOM 474 C C . ARG A 1 176 ? 116.058 155.346 114.604 1.00 291.95 1288 ARG A C 1
ATOM 475 O O . ARG A 1 176 ? 115.007 155.047 114.029 1.00 292.38 1288 ARG A O 1
ATOM 483 N N . ARG A 1 177 ? 116.797 156.444 114.287 1.00 289.12 1289 ARG A N 1
ATOM 484 C CA . ARG A 1 177 ? 116.521 157.457 113.254 1.00 288.91 1289 ARG A CA 1
ATOM 485 C C . ARG A 1 177 ? 115.194 158.222 113.511 1.00 290.09 1289 ARG A C 1
ATOM 486 O O . ARG A 1 177 ? 114.442 158.501 112.568 1.00 291.05 1289 ARG A O 1
ATOM 494 N N . VAL A 1 178 ? 114.936 158.591 114.788 1.00 287.76 1290 VAL A N 1
ATOM 495 C CA . VAL A 1 178 ? 113.761 159.380 115.190 1.00 290.10 1290 VAL A CA 1
ATOM 496 C C . VAL A 1 178 ? 114.166 160.873 115.097 1.00 289.36 1290 VAL A C 1
ATOM 497 O O . VAL A 1 178 ? 115.169 161.271 115.691 1.00 288.48 1290 VAL A O 1
ATOM 501 N N . ARG A 1 179 ? 113.420 161.672 114.304 1.00 288.50 1291 ARG A N 1
ATOM 502 C CA . ARG A 1 179 ? 113.743 163.081 114.052 1.00 288.68 1291 ARG A CA 1
ATOM 503 C C . ARG A 1 179 ? 113.348 164.029 115.212 1.00 290.37 1291 ARG A C 1
ATOM 504 O O . ARG A 1 179 ? 114.221 164.740 115.715 1.00 289.95 1291 ARG A O 1
ATOM 512 N N . ARG A 1 180 ? 112.054 164.065 115.604 1.00 290.76 1292 ARG A N 1
ATOM 513 C CA . ARG A 1 180 ? 111.551 164.968 116.649 1.00 291.43 1292 ARG A CA 1
ATOM 514 C C . ARG A 1 180 ? 111.230 164.259 117.962 1.00 291.44 1292 ARG A C 1
ATOM 515 O O . ARG A 1 180 ? 110.797 163.104 117.960 1.00 291.41 1292 ARG A O 1
ATOM 523 N N . LEU A 1 181 ? 111.372 165.005 119.080 1.00 288.84 1293 LEU A N 1
ATOM 524 C CA . LEU A 1 181 ? 111.088 164.573 120.453 1.00 287.29 1293 LEU A CA 1
ATOM 525 C C . LEU A 1 181 ? 110.406 165.736 121.221 1.00 288.58 1293 LEU A C 1
ATOM 526 O O . LEU A 1 181 ? 111.059 166.737 121.521 1.00 288.51 1293 LEU A O 1
ATOM 531 N N . THR A 1 182 ? 109.087 165.603 121.505 1.00 286.15 1294 THR A N 1
ATOM 532 C CA . THR A 1 182 ? 108.258 166.616 122.191 1.00 286.12 1294 THR A CA 1
ATOM 533 C C . THR A 1 182 ? 108.043 166.252 123.689 1.00 288.64 1294 THR A C 1
ATOM 534 O O . THR A 1 182 ? 107.922 165.069 124.012 1.00 288.42 1294 THR A O 1
ATOM 538 N N . PHE A 1 183 ? 107.989 167.275 124.589 1.00 287.17 1295 PHE A N 1
ATOM 539 C CA . PHE A 1 183 ? 107.779 167.109 126.039 1.00 287.20 1295 PHE A CA 1
ATOM 540 C C . PHE A 1 183 ? 106.607 167.962 126.548 1.00 291.31 1295 PHE A C 1
ATOM 541 O O . PHE A 1 183 ? 106.788 169.155 126.788 1.00 290.62 1295 PHE A O 1
ATOM 549 N N . ILE A 1 184 ? 105.421 167.344 126.739 1.00 291.47 1296 ILE A N 1
ATOM 550 C CA . ILE A 1 184 ? 104.192 168.013 127.209 1.00 290.75 1296 ILE A CA 1
ATOM 551 C C . ILE A 1 184 ? 104.169 168.047 128.763 1.00 288.29 1296 ILE A C 1
ATOM 552 O O . ILE A 1 184 ? 104.513 167.052 129.403 1.00 289.08 1296 ILE A O 1
ATOM 557 N N . CYS A 1 185 ? 103.778 169.207 129.352 1.00 286.97 1297 CYS A N 1
ATOM 558 C CA . CYS A 1 185 ? 103.673 169.425 130.804 1.00 284.85 1297 CYS A CA 1
ATOM 559 C C . CYS A 1 185 ? 102.280 170.002 131.153 1.00 280.24 1297 CYS A C 1
ATOM 560 O O . CYS A 1 185 ? 102.106 171.222 131.254 1.00 280.82 1297 CYS A O 1
ATOM 563 N N . GLY A 1 186 ? 101.311 169.107 131.330 1.00 279.49 1298 GLY A N 1
ATOM 564 C CA . GLY A 1 186 ? 99.930 169.462 131.634 1.00 278.63 1298 GLY A CA 1
ATOM 565 C C . GLY A 1 186 ? 99.716 170.080 132.999 1.00 280.97 1298 GLY A C 1
ATOM 566 O O . GLY A 1 186 ? 100.016 169.453 134.019 1.00 280.84 1298 GLY A O 1
ATOM 567 N N . ARG A 1 187 ? 99.180 171.317 133.019 1.00 281.58 1299 ARG A N 1
ATOM 568 C CA . ARG A 1 187 ? 98.863 172.049 134.247 1.00 282.27 1299 ARG A CA 1
ATOM 569 C C . ARG A 1 187 ? 97.393 171.836 134.624 1.00 285.03 1299 ARG A C 1
ATOM 570 O O . ARG A 1 187 ? 96.507 171.868 133.763 1.00 285.61 1299 ARG A O 1
ATOM 578 N N . ASN A 1 188 ? 97.157 171.612 135.927 1.00 283.84 1300 ASN A N 1
ATOM 579 C CA . ASN A 1 188 ? 95.877 171.264 136.560 1.00 283.64 1300 ASN A CA 1
ATOM 580 C C . ASN A 1 188 ? 94.802 172.392 136.657 1.00 286.03 1300 ASN A C 1
ATOM 581 O O . ASN A 1 188 ? 93.702 172.097 137.136 1.00 286.32 1300 ASN A O 1
ATOM 586 N N . ASP A 1 189 ? 95.100 173.648 136.238 1.00 285.47 1301 ASP A N 1
ATOM 587 C CA . ASP A 1 189 ? 94.138 174.767 136.335 1.00 285.78 1301 ASP A CA 1
ATOM 588 C C . ASP A 1 189 ? 93.605 175.257 134.953 1.00 288.53 1301 ASP A C 1
ATOM 589 O O . ASP A 1 189 ? 92.793 176.192 134.903 1.00 288.82 1301 ASP A O 1
ATOM 594 N N . GLY A 1 190 ? 94.040 174.607 133.872 1.00 288.07 1302 GLY A N 1
ATOM 595 C CA . GLY A 1 190 ? 93.632 174.938 132.508 1.00 288.80 1302 GLY A CA 1
ATOM 596 C C . GLY A 1 190 ? 94.697 175.633 131.681 1.00 291.16 1302 GLY A C 1
ATOM 597 O O . GLY A 1 190 ? 94.458 175.940 130.507 1.00 292.15 1302 GLY A O 1
ATOM 598 N N . SER A 1 191 ? 95.883 175.884 132.293 1.00 289.53 1303 SER A N 1
ATOM 599 C CA . SER A 1 191 ? 97.035 176.540 131.666 1.00 290.01 1303 SER A CA 1
ATOM 600 C C . SER A 1 191 ? 97.559 175.711 130.510 1.00 291.01 1303 SER A C 1
ATOM 601 O O . SER A 1 191 ? 97.675 174.486 130.635 1.00 290.17 1303 SER A O 1
ATOM 604 N N . TYR A 1 192 ? 97.856 176.377 129.379 1.00 290.17 1304 TYR A N 1
ATOM 605 C CA . TYR A 1 192 ? 98.352 175.710 128.181 1.00 290.60 1304 TYR A CA 1
ATOM 606 C C . TYR A 1 192 ? 99.688 175.018 128.494 1.00 289.66 1304 TYR A C 1
ATOM 607 O O . TYR A 1 192 ? 100.633 175.674 128.948 1.00 289.22 1304 TYR A O 1
ATOM 616 N N . PRO A 1 193 ? 99.728 173.671 128.344 1.00 287.37 1305 PRO A N 1
ATOM 617 C CA . PRO A 1 193 ? 100.957 172.921 128.658 1.00 286.90 1305 PRO A CA 1
ATOM 618 C C . PRO A 1 193 ? 102.171 173.375 127.850 1.00 289.09 1305 PRO A C 1
ATOM 619 O O . PRO A 1 193 ? 102.022 173.832 126.718 1.00 290.19 1305 PRO A O 1
ATOM 623 N N . SER A 1 194 ? 103.367 173.267 128.441 1.00 287.84 1306 SER A N 1
ATOM 624 C CA . SER A 1 194 ? 104.612 173.666 127.790 1.00 290.72 1306 SER A CA 1
ATOM 625 C C . SER A 1 194 ? 105.200 172.513 126.979 1.00 292.70 1306 SER A C 1
ATOM 626 O O . SER A 1 194 ? 105.265 171.394 127.482 1.00 293.54 1306 SER A O 1
ATOM 629 N N . TYR A 1 195 ? 105.631 172.794 125.729 1.00 292.67 1307 TYR A N 1
ATOM 630 C CA . TYR A 1 195 ? 106.220 171.818 124.799 1.00 293.26 1307 TYR A CA 1
ATOM 631 C C . TYR A 1 195 ? 107.674 172.199 124.451 1.00 294.03 1307 TYR A C 1
ATOM 632 O O . TYR A 1 195 ? 107.954 173.372 124.203 1.00 293.63 1307 TYR A O 1
ATOM 641 N N . TYR A 1 196 ? 108.591 171.209 124.437 1.00 292.15 1308 TYR A N 1
ATOM 642 C CA . TYR A 1 196 ? 110.019 171.394 124.128 1.00 291.46 1308 TYR A CA 1
ATOM 643 C C . TYR A 1 196 ? 110.440 170.349 123.102 1.00 293.36 1308 TYR A C 1
ATOM 644 O O . TYR A 1 196 ? 110.235 169.157 123.341 1.00 293.04 1308 TYR A O 1
ATOM 653 N N . THR A 1 197 ? 111.010 170.771 121.960 1.00 291.86 1309 THR A N 1
ATOM 654 C CA . THR A 1 197 ? 111.360 169.807 120.915 1.00 291.92 1309 THR A CA 1
ATOM 655 C C . THR A 1 197 ? 112.857 169.766 120.602 1.00 293.31 1309 THR A C 1
ATOM 656 O O . THR A 1 197 ? 113.501 170.803 120.476 1.00 292.75 1309 THR A O 1
ATOM 660 N N . PHE A 1 198 ? 113.379 168.536 120.438 1.00 292.99 1310 PHE A N 1
ATOM 661 C CA . PHE A 1 198 ? 114.761 168.212 120.084 1.00 292.48 1310 PHE A CA 1
ATOM 662 C C . PHE A 1 198 ? 114.763 167.588 118.689 1.00 292.84 1310 PHE A C 1
ATOM 663 O O . PHE A 1 198 ? 114.091 166.574 118.466 1.00 292.86 1310 PHE A O 1
ATOM 671 N N . ARG A 1 199 ? 115.477 168.217 117.742 1.00 292.15 1311 ARG A N 1
ATOM 672 C CA . ARG A 1 199 ? 115.506 167.792 116.340 1.00 291.24 1311 ARG A CA 1
ATOM 673 C C . ARG A 1 199 ? 116.922 167.809 115.751 1.00 291.64 1311 ARG A C 1
ATOM 674 O O . ARG A 1 199 ? 117.767 168.598 116.184 1.00 290.75 1311 ARG A O 1
ATOM 682 N N . GLY A 1 200 ? 117.142 166.964 114.744 1.00 290.31 1312 GLY A N 1
ATOM 683 C CA . GLY A 1 200 ? 118.402 166.880 114.015 1.00 289.07 1312 GLY A CA 1
ATOM 684 C C . GLY A 1 200 ? 119.261 165.671 114.332 1.00 289.45 1312 GLY A C 1
ATOM 685 O O . GLY A 1 200 ? 118.739 164.637 114.759 1.00 289.51 1312 GLY A O 1
ATOM 686 N N . PRO A 1 201 ? 120.597 165.763 114.107 1.00 287.95 1313 PRO A N 1
ATOM 687 C CA . PRO A 1 201 ? 121.469 164.610 114.399 1.00 286.65 1313 PRO A CA 1
ATOM 688 C C . PRO A 1 201 ? 121.874 164.541 115.875 1.00 288.17 1313 PRO A C 1
ATOM 689 O O . PRO A 1 201 ? 121.778 163.470 116.478 1.00 287.58 1313 PRO A O 1
ATOM 693 N N . ASP A 1 202 ? 122.315 165.679 116.455 1.00 285.34 1314 ASP A N 1
ATOM 694 C CA . ASP A 1 202 ? 122.737 165.798 117.852 1.00 285.30 1314 ASP A CA 1
ATOM 695 C C . ASP A 1 202 ? 121.576 166.258 118.755 1.00 289.20 1314 ASP A C 1
ATOM 696 O O . ASP A 1 202 ? 121.701 166.183 119.981 1.00 288.94 1314 ASP A O 1
ATOM 701 N N . TYR A 1 203 ? 120.445 166.708 118.141 1.00 286.64 1315 TYR A N 1
ATOM 702 C CA . TYR A 1 203 ? 119.207 167.193 118.779 1.00 289.07 1315 TYR A CA 1
ATOM 703 C C . TYR A 1 203 ? 119.529 168.402 119.679 1.00 289.68 1315 TYR A C 1
ATOM 704 O O . TYR A 1 203 ? 119.444 168.328 120.909 1.00 290.68 1315 TYR A O 1
ATOM 713 N N . ALA A 1 204 ? 119.920 169.516 119.032 1.00 287.28 1316 ALA A N 1
ATOM 714 C CA . ALA A 1 204 ? 120.349 170.770 119.661 1.00 286.97 1316 ALA A CA 1
ATOM 715 C C . ALA A 1 204 ? 119.208 171.560 120.334 1.00 289.92 1316 ALA A C 1
ATOM 716 O O . ALA A 1 204 ? 119.496 172.544 121.021 1.00 289.63 1316 ALA A O 1
ATOM 718 N N . GLU A 1 205 ? 117.935 171.120 120.156 1.00 290.43 1317 GLU A N 1
ATOM 719 C CA . GLU A 1 205 ? 116.698 171.736 120.667 1.00 292.04 1317 GLU A CA 1
ATOM 720 C C . GLU A 1 205 ? 116.440 173.063 119.945 1.00 293.82 1317 GLU A C 1
ATOM 721 O O . GLU A 1 205 ? 117.126 174.059 120.207 1.00 293.04 1317 GLU A O 1
ATOM 727 N N . ASP A 1 206 ? 115.444 173.073 119.034 1.00 293.19 1318 ASP A N 1
ATOM 728 C CA . ASP A 1 206 ? 115.072 174.290 118.319 1.00 292.97 1318 ASP A CA 1
ATOM 729 C C . ASP A 1 206 ? 114.217 175.150 119.259 1.00 294.32 1318 ASP A C 1
ATOM 730 O O . ASP A 1 206 ? 113.115 174.753 119.658 1.00 294.43 1318 ASP A O 1
ATOM 735 N N . ASP A 1 207 ? 114.786 176.297 119.673 1.00 291.52 1319 ASP A N 1
ATOM 736 C CA . ASP A 1 207 ? 114.165 177.261 120.583 1.00 291.19 1319 ASP A CA 1
ATOM 737 C C . ASP A 1 207 ? 112.912 177.912 119.956 1.00 291.15 1319 ASP A C 1
ATOM 738 O O . ASP A 1 207 ? 112.078 178.442 120.693 1.00 290.88 1319 ASP A O 1
ATOM 743 N N . SER A 1 208 ? 112.766 177.829 118.613 1.00 289.42 1320 SER A N 1
ATOM 744 C CA . SER A 1 208 ? 111.656 178.375 117.823 1.00 287.91 1320 SER A CA 1
ATOM 745 C C . SER A 1 208 ? 110.296 177.749 118.207 1.00 287.73 1320 SER A C 1
ATOM 746 O O . SER A 1 208 ? 109.337 178.489 118.448 1.00 286.85 1320 SER A O 1
ATOM 749 N N . ILE A 1 209 ? 110.220 176.400 118.273 1.00 286.95 1321 ILE A N 1
ATOM 750 C CA . ILE A 1 209 ? 108.996 175.679 118.644 1.00 286.54 1321 ILE A CA 1
ATOM 751 C C . ILE A 1 209 ? 109.020 175.400 120.146 1.00 286.76 1321 ILE A C 1
ATOM 752 O O . ILE A 1 209 ? 109.729 174.502 120.616 1.00 287.62 1321 ILE A O 1
ATOM 757 N N . ARG A 1 210 ? 108.252 176.202 120.888 1.00 284.14 1322 ARG A N 1
ATOM 758 C CA . ARG A 1 210 ? 108.102 176.106 122.336 1.00 284.06 1322 ARG A CA 1
ATOM 759 C C . ARG A 1 210 ? 106.670 176.421 122.713 1.00 283.13 1322 ARG A C 1
ATOM 760 O O . ARG A 1 210 ? 105.999 177.155 121.986 1.00 281.66 1322 ARG A O 1
ATOM 768 N N . HIS A 1 211 ? 106.191 175.830 123.827 1.00 282.33 1323 HIS A N 1
ATOM 769 C CA . HIS A 1 211 ? 104.855 176.008 124.419 1.00 280.69 1323 HIS A CA 1
ATOM 770 C C . HIS A 1 211 ? 103.703 175.887 123.389 1.00 280.08 1323 HIS A C 1
ATOM 771 O O . HIS A 1 211 ? 102.661 176.525 123.560 1.00 278.08 1323 HIS A O 1
ATOM 778 N N . ILE A 1 212 ? 103.905 175.075 122.326 1.00 279.71 1324 ILE A N 1
ATOM 779 C CA . ILE A 1 212 ? 102.934 174.814 121.261 1.00 278.83 1324 ILE A CA 1
ATOM 780 C C . ILE A 1 212 ? 103.388 173.559 120.468 1.00 280.45 1324 ILE A C 1
ATOM 781 O O . ILE A 1 212 ? 104.581 173.402 120.181 1.00 281.31 1324 ILE A O 1
ATOM 786 N N . GLU A 1 213 ? 102.429 172.646 120.184 1.00 279.36 1325 GLU A N 1
ATOM 787 C CA . GLU A 1 213 ? 102.620 171.362 119.485 1.00 280.29 1325 GLU A CA 1
ATOM 788 C C . GLU A 1 213 ? 103.183 171.571 118.050 1.00 281.26 1325 GLU A C 1
ATOM 789 O O . GLU A 1 213 ? 102.655 172.423 117.334 1.00 280.23 1325 GLU A O 1
ATOM 795 N N . PRO A 1 214 ? 104.217 170.792 117.601 1.00 280.86 1326 PRO A N 1
ATOM 796 C CA . PRO A 1 214 ? 104.754 170.981 116.230 1.00 280.30 1326 PRO A CA 1
ATOM 797 C C . PRO A 1 214 ? 103.772 170.625 115.094 1.00 280.57 1326 PRO A C 1
ATOM 798 O O . PRO A 1 214 ? 104.050 170.943 113.933 1.00 279.62 1326 PRO A O 1
ATOM 802 N N . SER A 1 215 ? 102.638 169.966 115.433 1.00 279.77 1327 SER A N 1
ATOM 803 C CA . SER A 1 215 ? 101.573 169.562 114.508 1.00 278.81 1327 SER A CA 1
ATOM 804 C C . SER A 1 215 ? 100.681 170.755 114.112 1.00 278.50 1327 SER A C 1
ATOM 805 O O . SER A 1 215 ? 100.088 170.736 113.032 1.00 277.29 1327 SER A O 1
ATOM 808 N N . LEU A 1 216 ? 100.589 171.781 114.989 1.00 275.62 1328 LEU A N 1
ATOM 809 C CA . LEU A 1 216 ? 99.802 173.006 114.781 1.00 274.29 1328 LEU A CA 1
ATOM 810 C C . LEU A 1 216 ? 100.721 174.244 114.641 1.00 274.77 1328 LEU A C 1
ATOM 811 O O . LEU A 1 216 ? 100.227 175.375 114.572 1.00 273.83 1328 LEU A O 1
ATOM 816 N N . ALA A 1 217 ? 102.057 174.006 114.548 1.00 271.73 1329 ALA A N 1
ATOM 817 C CA . ALA A 1 217 ? 103.133 174.998 114.399 1.00 270.39 1329 ALA A CA 1
ATOM 818 C C . ALA A 1 217 ? 103.013 175.803 113.095 1.00 272.92 1329 ALA A C 1
ATOM 819 O O . ALA A 1 217 ? 103.691 176.820 112.922 1.00 271.63 1329 ALA A O 1
ATOM 821 N N . PHE A 1 218 ? 102.153 175.329 112.185 1.00 271.64 1330 PHE A N 1
ATOM 822 C CA . PHE A 1 218 ? 101.862 175.924 110.886 1.00 271.50 1330 PHE A CA 1
ATOM 823 C C . PHE A 1 218 ? 101.065 177.223 111.043 1.00 273.14 1330 PHE A C 1
ATOM 824 O O . PHE A 1 218 ? 101.222 178.123 110.217 1.00 272.47 1330 PHE A O 1
ATOM 832 N N . GLN A 1 219 ? 100.215 177.319 112.098 1.00 270.13 1331 GLN A N 1
ATOM 833 C CA . GLN A 1 219 ? 99.375 178.492 112.392 1.00 269.17 1331 GLN A CA 1
ATOM 834 C C . GLN A 1 219 ? 100.223 179.692 112.842 1.00 270.31 1331 GLN A C 1
ATOM 835 O O . GLN A 1 219 ? 99.841 180.842 112.617 1.00 269.22 1331 GLN A O 1
ATOM 841 N N . LEU A 1 220 ? 101.389 179.410 113.444 1.00 267.69 1332 LEU A N 1
ATOM 842 C CA . LEU A 1 220 ? 102.388 180.388 113.887 1.00 266.89 1332 LEU A CA 1
ATOM 843 C C . LEU A 1 220 ? 103.133 180.924 112.670 1.00 268.59 1332 LEU A C 1
ATOM 844 O O . LEU A 1 220 ? 103.663 182.036 112.690 1.00 267.63 1332 LEU A O 1
ATOM 849 N N . GLU A 1 221 ? 103.157 180.098 111.610 1.00 266.45 1333 GLU A N 1
ATOM 850 C CA . GLU A 1 221 ? 103.796 180.294 110.319 1.00 266.28 1333 GLU A CA 1
ATOM 851 C C . GLU A 1 221 ? 105.313 180.304 110.493 1.00 269.22 1333 GLU A C 1
ATOM 852 O O . GLU A 1 221 ? 105.927 179.247 110.329 1.00 269.74 1333 GLU A O 1
ATOM 858 N N . LEU A 1 222 ? 105.913 181.474 110.830 1.00 266.14 1334 LEU A N 1
ATOM 859 C CA . LEU A 1 222 ? 107.358 181.702 111.008 1.00 266.30 1334 LEU A CA 1
ATOM 860 C C . LEU A 1 222 ? 108.145 181.554 109.696 1.00 268.10 1334 LEU A C 1
ATOM 861 O O . LEU A 1 222 ? 109.229 182.127 109.569 1.00 268.44 1334 LEU A O 1
ATOM 866 N N . GLY A 1 223 ? 107.587 180.814 108.735 1.00 264.52 1335 GLY A N 1
ATOM 867 C CA . GLY A 1 223 ? 108.165 180.614 107.412 1.00 264.25 1335 GLY A CA 1
ATOM 868 C C . GLY A 1 223 ? 108.130 181.901 106.616 1.00 266.04 1335 GLY A C 1
ATOM 869 O O . GLY A 1 223 ? 108.433 181.917 105.421 1.00 265.99 1335 GLY A O 1
ATOM 870 N N . ARG A 1 224 ? 107.752 182.987 107.303 1.00 262.74 1336 ARG A N 1
ATOM 871 C CA . ARG A 1 224 ? 107.659 184.350 106.813 1.00 262.44 1336 ARG A CA 1
ATOM 872 C C . ARG A 1 224 ? 108.832 185.178 107.366 1.00 265.83 1336 ARG A C 1
ATOM 873 O O . ARG A 1 224 ? 109.094 186.281 106.889 1.00 266.30 1336 ARG A O 1
ATOM 881 N N . LEU A 1 225 ? 109.543 184.633 108.363 1.00 263.10 1337 LEU A N 1
ATOM 882 C CA . LEU A 1 225 ? 110.706 185.272 108.980 1.00 263.71 1337 LEU A CA 1
ATOM 883 C C . LEU A 1 225 ? 111.947 184.472 108.619 1.00 266.50 1337 LEU A C 1
ATOM 884 O O . LEU A 1 225 ? 112.876 184.328 109.416 1.00 266.82 1337 LEU A O 1
ATOM 889 N N . SER A 1 226 ? 111.947 183.956 107.391 1.00 263.68 1338 SER A N 1
ATOM 890 C CA . SER A 1 226 ? 112.992 183.112 106.836 1.00 264.10 1338 SER A CA 1
ATOM 891 C C . SER A 1 226 ? 114.290 183.877 106.588 1.00 268.72 1338 SER A C 1
ATOM 892 O O . SER A 1 226 ? 115.365 183.288 106.718 1.00 268.96 1338 SER A O 1
ATOM 895 N N . LYS A 1 227 ? 114.199 185.187 106.264 1.00 267.30 1339 LYS A N 1
ATOM 896 C CA . LYS A 1 227 ? 115.359 186.052 106.000 1.00 268.86 1339 LYS A CA 1
ATOM 897 C C . LYS A 1 227 ? 115.891 186.677 107.330 1.00 272.80 1339 LYS A C 1
ATOM 898 O O . LYS A 1 227 ? 116.432 187.790 107.345 1.00 273.40 1339 LYS A O 1
ATOM 904 N N . PHE A 1 228 ? 115.782 185.917 108.438 1.00 270.64 1340 PHE A N 1
ATOM 905 C CA . PHE A 1 228 ? 116.213 186.377 109.753 1.00 271.32 1340 PHE A CA 1
ATOM 906 C C . PHE A 1 228 ? 116.786 185.285 110.640 1.00 273.98 1340 PHE A C 1
ATOM 907 O O . PHE A 1 228 ? 116.372 184.124 110.572 1.00 272.70 1340 PHE A O 1
ATOM 915 N N . LYS A 1 229 ? 117.717 185.696 111.513 1.00 273.09 1341 LYS A N 1
ATOM 916 C CA . LYS A 1 229 ? 118.290 184.889 112.582 1.00 273.25 1341 LYS A CA 1
ATOM 917 C C . LYS A 1 229 ? 117.337 185.091 113.748 1.00 275.97 1341 LYS A C 1
ATOM 918 O O . LYS A 1 229 ? 117.163 186.230 114.193 1.00 276.05 1341 LYS A O 1
ATOM 924 N N . LEU A 1 230 ? 116.637 184.034 114.174 1.00 273.77 1342 LEU A N 1
ATOM 925 C CA . LEU A 1 230 ? 115.642 184.179 115.232 1.00 273.54 1342 LEU A CA 1
ATOM 926 C C . LEU A 1 230 ? 116.089 183.574 116.566 1.00 277.33 1342 LEU A C 1
ATOM 927 O O . LEU A 1 230 ? 116.559 182.432 116.630 1.00 277.21 1342 LEU A O 1
ATOM 932 N N . THR A 1 231 ? 115.932 184.376 117.630 1.00 276.02 1343 THR A N 1
ATOM 933 C CA . THR A 1 231 ? 116.227 184.036 119.020 1.00 276.29 1343 THR A CA 1
ATOM 934 C C . THR A 1 231 ? 114.991 184.451 119.855 1.00 276.55 1343 THR A C 1
ATOM 935 O O . THR A 1 231 ? 114.628 185.630 119.839 1.00 276.26 1343 THR A O 1
ATOM 939 N N . PRO A 1 232 ? 114.280 183.504 120.518 1.00 275.43 1344 PRO A N 1
ATOM 940 C CA . PRO A 1 232 ? 113.068 183.888 121.266 1.00 274.86 1344 PRO A CA 1
ATOM 941 C C . PRO A 1 232 ? 113.361 184.461 122.656 1.00 275.13 1344 PRO A C 1
ATOM 942 O O . PRO A 1 232 ? 114.469 184.315 123.178 1.00 274.45 1344 PRO A O 1
ATOM 946 N N . VAL A 1 233 ? 112.345 185.112 123.254 1.00 274.09 1345 VAL A N 1
ATOM 947 C CA . VAL A 1 233 ? 112.417 185.737 124.579 1.00 272.99 1345 VAL A CA 1
ATOM 948 C C . VAL A 1 233 ? 111.173 185.299 125.412 1.00 275.52 1345 VAL A C 1
ATOM 949 O O . VAL A 1 233 ? 110.121 185.002 124.832 1.00 274.97 1345 VAL A O 1
ATOM 953 N N . PHE A 1 234 ? 111.329 185.218 126.758 1.00 273.62 1346 PHE A N 1
ATOM 954 C CA . PHE A 1 234 ? 110.304 184.796 127.721 1.00 273.35 1346 PHE A CA 1
ATOM 955 C C . PHE A 1 234 ? 109.011 185.611 127.631 1.00 275.68 1346 PHE A C 1
ATOM 956 O O . PHE A 1 234 ? 109.032 186.843 127.567 1.00 275.50 1346 PHE A O 1
ATOM 964 N N . THR A 1 235 ? 107.887 184.885 127.693 1.00 273.14 1347 THR A N 1
ATOM 965 C CA . THR A 1 235 ? 106.528 185.412 127.705 1.00 272.82 1347 THR A CA 1
ATOM 966 C C . THR A 1 235 ? 105.813 184.837 128.924 1.00 275.02 1347 THR A C 1
ATOM 967 O O . THR A 1 235 ? 105.872 183.626 129.152 1.00 274.76 1347 THR A O 1
ATOM 971 N N . GLN A 1 236 ? 105.162 185.706 129.715 1.00 272.88 1348 GLN A N 1
ATOM 972 C CA . GLN A 1 236 ? 104.396 185.327 130.911 1.00 272.72 1348 GLN A CA 1
ATOM 973 C C . GLN A 1 236 ? 103.169 184.472 130.504 1.00 274.94 1348 GLN A C 1
ATOM 974 O O . GLN A 1 236 ? 102.827 183.516 131.203 1.00 274.86 1348 GLN A O 1
ATOM 980 N N . ASN A 1 237 ? 102.553 184.801 129.346 1.00 274.20 1349 ASN A N 1
ATOM 981 C CA . ASN A 1 237 ? 101.418 184.090 128.762 1.00 275.63 1349 ASN A CA 1
ATOM 982 C C . ASN A 1 237 ? 101.966 183.069 127.757 1.00 277.39 1349 ASN A C 1
ATOM 983 O O . ASN A 1 237 ? 102.760 183.427 126.879 1.00 277.44 1349 ASN A O 1
ATOM 988 N N . LYS A 1 238 ? 101.567 181.786 127.934 1.00 276.38 1350 LYS A N 1
ATOM 989 C CA . LYS A 1 238 ? 101.973 180.611 127.139 1.00 275.95 1350 LYS A CA 1
ATOM 990 C C . LYS A 1 238 ? 101.401 180.635 125.702 1.00 277.92 1350 LYS A C 1
ATOM 991 O O . LYS A 1 238 ? 101.872 179.877 124.849 1.00 277.96 1350 LYS A O 1
ATOM 997 N N . ASN A 1 239 ? 100.383 181.488 125.450 1.00 275.38 1351 ASN A N 1
ATOM 998 C CA . ASN A 1 239 ? 99.685 181.656 124.167 1.00 274.77 1351 ASN A CA 1
ATOM 999 C C . ASN A 1 239 ? 100.492 182.511 123.177 1.00 276.10 1351 ASN A C 1
ATOM 1000 O O . ASN A 1 239 ? 100.485 182.229 121.975 1.00 274.98 1351 ASN A O 1
ATOM 1005 N N . ILE A 1 240 ? 101.172 183.557 123.696 1.00 274.22 1352 ILE A N 1
ATOM 1006 C CA . ILE A 1 240 ? 101.958 184.535 122.935 1.00 274.24 1352 ILE A CA 1
ATOM 1007 C C . ILE A 1 240 ? 103.462 184.175 122.909 1.00 277.38 1352 ILE A C 1
ATOM 1008 O O . ILE A 1 240 ? 103.993 183.636 123.885 1.00 277.73 1352 ILE A O 1
ATOM 1013 N N . HIS A 1 241 ? 104.133 184.487 121.778 1.00 275.11 1353 HIS A N 1
ATOM 1014 C CA . HIS A 1 241 ? 105.561 184.232 121.556 1.00 275.40 1353 HIS A CA 1
ATOM 1015 C C . HIS A 1 241 ? 106.239 185.423 120.866 1.00 278.54 1353 HIS A C 1
ATOM 1016 O O . HIS A 1 241 ? 105.877 185.774 119.737 1.00 277.87 1353 HIS A O 1
ATOM 1023 N N . VAL A 1 242 ? 107.238 186.023 121.528 1.00 276.96 1354 VAL A N 1
ATOM 1024 C CA . VAL A 1 242 ? 107.984 187.149 120.953 1.00 276.77 1354 VAL A CA 1
ATOM 1025 C C . VAL A 1 242 ? 109.373 186.640 120.525 1.00 277.86 1354 VAL A C 1
ATOM 1026 O O . VAL A 1 242 ? 109.937 185.758 121.183 1.00 277.37 1354 VAL A O 1
ATOM 1030 N N . TYR A 1 243 ? 109.904 187.178 119.406 1.00 277.09 1355 TYR A N 1
ATOM 1031 C CA . TYR A 1 243 ? 111.193 186.767 118.849 1.00 276.73 1355 TYR A CA 1
ATOM 1032 C C . TYR A 1 243 ? 112.059 187.939 118.438 1.00 278.49 1355 TYR A C 1
ATOM 1033 O O . TYR A 1 243 ? 111.562 188.898 117.843 1.00 278.32 1355 TYR A O 1
ATOM 1042 N N . GLU A 1 244 ? 113.370 187.831 118.700 1.00 277.44 1356 GLU A N 1
ATOM 1043 C CA . GLU A 1 244 ? 114.344 188.830 118.274 1.00 278.05 1356 GLU A CA 1
ATOM 1044 C C . GLU A 1 244 ? 114.789 188.462 116.864 1.00 280.82 1356 GLU A C 1
ATOM 1045 O O . GLU A 1 244 ? 115.164 187.311 116.616 1.00 280.63 1356 GLU A O 1
ATOM 1051 N N . ALA A 1 245 ? 114.709 189.425 115.936 1.00 278.57 1357 ALA A N 1
ATOM 1052 C CA . ALA A 1 245 ? 115.089 189.210 114.546 1.00 278.16 1357 ALA A CA 1
ATOM 1053 C C . ALA A 1 245 ? 116.072 190.270 114.069 1.00 281.97 1357 ALA A C 1
ATOM 1054 O O . ALA A 1 245 ? 115.849 191.464 114.273 1.00 281.66 1357 ALA A O 1
ATOM 1056 N N . VAL A 1 246 ? 117.177 189.816 113.459 1.00 280.99 1358 VAL A N 1
ATOM 1057 C CA . VAL A 1 246 ? 118.239 190.645 112.879 1.00 282.32 1358 VAL A CA 1
ATOM 1058 C C . VAL A 1 246 ? 118.523 190.093 111.476 1.00 284.20 1358 VAL A C 1
ATOM 1059 O O . VAL A 1 246 ? 118.763 188.889 111.334 1.00 283.56 1358 VAL A O 1
ATOM 1063 N N . GLY A 1 247 ? 118.464 190.973 110.469 1.00 282.68 1359 GLY A N 1
ATOM 1064 C CA . GLY A 1 247 ? 118.694 190.654 109.061 1.00 282.63 1359 GLY A CA 1
ATOM 1065 C C . GLY A 1 247 ? 119.885 189.749 108.823 1.00 283.89 1359 GLY A C 1
ATOM 1066 O O . GLY A 1 247 ? 120.943 189.944 109.429 1.00 283.07 1359 GLY A O 1
ATOM 1067 N N . ARG A 1 248 ? 119.701 188.729 107.968 1.00 282.54 1360 ARG A N 1
ATOM 1068 C CA . ARG A 1 248 ? 120.729 187.735 107.654 1.00 282.83 1360 ARG A CA 1
ATOM 1069 C C . ARG A 1 248 ? 121.985 188.354 107.007 1.00 283.09 1360 ARG A C 1
ATOM 1070 O O . ARG A 1 248 ? 123.100 187.975 107.370 1.00 281.41 1360 ARG A O 1
ATOM 1078 N N . GLY A 1 249 ? 121.794 189.303 106.092 1.00 282.38 1361 GLY A N 1
ATOM 1079 C CA . GLY A 1 249 ? 122.886 189.974 105.392 1.00 280.53 1361 GLY A CA 1
ATOM 1080 C C . GLY A 1 249 ? 123.547 191.084 106.183 1.00 277.36 1361 GLY A C 1
ATOM 1081 O O . GLY A 1 249 ? 124.701 190.946 106.603 1.00 273.40 1361 GLY A O 1
ATOM 1082 N N . VAL A 1 250 ? 122.812 192.204 106.374 1.00 279.39 1362 VAL A N 1
ATOM 1083 C CA . VAL A 1 250 ? 123.257 193.406 107.092 1.00 275.02 1362 VAL A CA 1
ATOM 1084 C C . VAL A 1 250 ? 122.695 193.381 108.552 1.00 275.53 1362 VAL A C 1
ATOM 1085 O O . VAL A 1 250 ? 121.563 192.932 108.787 1.00 280.32 1362 VAL A O 1
ATOM 1089 N N . GLU A 1 251 ? 123.530 193.821 109.522 1.00 272.94 1363 GLU A N 1
ATOM 1090 C CA . GLU A 1 251 ? 123.232 193.799 110.958 1.00 273.81 1363 GLU A CA 1
ATOM 1091 C C . GLU A 1 251 ? 122.441 195.015 111.466 1.00 272.82 1363 GLU A C 1
ATOM 1092 O O . GLU A 1 251 ? 121.844 194.920 112.540 1.00 275.18 1363 GLU A O 1
ATOM 1098 N N . THR A 1 252 ? 122.421 196.133 110.702 1.00 271.98 1364 THR A N 1
ATOM 1099 C CA . THR A 1 252 ? 121.726 197.391 111.040 1.00 271.41 1364 THR A CA 1
ATOM 1100 C C . THR A 1 252 ? 120.215 197.174 111.332 1.00 275.58 1364 THR A C 1
ATOM 1101 O O . THR A 1 252 ? 119.604 197.999 112.018 1.00 275.59 1364 THR A O 1
ATOM 1105 N N . ASP A 1 253 ? 119.635 196.066 110.832 1.00 280.92 1365 ASP A N 1
ATOM 1106 C CA . ASP A 1 253 ? 118.236 195.731 111.059 1.00 283.17 1365 ASP A CA 1
ATOM 1107 C C . ASP A 1 253 ? 118.092 194.919 112.350 1.00 283.54 1365 ASP A C 1
ATOM 1108 O O . ASP A 1 253 ? 118.837 193.963 112.570 1.00 283.04 1365 ASP A O 1
ATOM 1113 N N . ARG A 1 254 ? 117.155 195.337 113.213 1.00 281.11 1366 ARG A N 1
ATOM 1114 C CA . ARG A 1 254 ? 116.837 194.710 114.497 1.00 280.34 1366 ARG A CA 1
ATOM 1115 C C . ARG A 1 254 ? 115.360 194.958 114.779 1.00 280.35 1366 ARG A C 1
ATOM 1116 O O . ARG A 1 254 ? 114.948 196.111 114.906 1.00 279.97 1366 ARG A O 1
ATOM 1124 N N . ARG A 1 255 ? 114.552 193.888 114.805 1.00 276.05 1367 ARG A N 1
ATOM 1125 C CA . ARG A 1 255 ? 113.105 193.996 115.002 1.00 274.68 1367 ARG A CA 1
ATOM 1126 C C . ARG A 1 255 ? 112.561 192.912 115.922 1.00 276.08 1367 ARG A C 1
ATOM 1127 O O . ARG A 1 255 ? 113.082 191.796 115.940 1.00 275.23 1367 ARG A O 1
ATOM 1135 N N . TYR A 1 256 ? 111.482 193.236 116.655 1.00 273.81 1368 TYR A N 1
ATOM 1136 C CA . TYR A 1 256 ? 110.784 192.296 117.528 1.00 273.17 1368 TYR A CA 1
ATOM 1137 C C . TYR A 1 256 ? 109.491 191.860 116.862 1.00 273.73 1368 TYR A C 1
ATOM 1138 O O . TYR A 1 256 ? 108.577 192.670 116.661 1.00 273.18 1368 TYR A O 1
ATOM 1147 N N . PHE A 1 257 ? 109.438 190.579 116.500 1.00 270.28 1369 PHE A N 1
ATOM 1148 C CA . PHE A 1 257 ? 108.267 189.989 115.875 1.00 268.91 1369 PHE A CA 1
ATOM 1149 C C . PHE A 1 257 ? 107.493 189.180 116.904 1.00 270.10 1369 PHE A C 1
ATOM 1150 O O . PHE A 1 257 ? 108.063 188.344 117.615 1.00 269.87 1369 PHE A O 1
ATOM 1158 N N . THR A 1 258 ? 106.193 189.459 116.995 1.00 266.73 1370 THR A N 1
ATOM 1159 C CA . THR A 1 258 ? 105.306 188.763 117.916 1.00 264.90 1370 THR A CA 1
ATOM 1160 C C . THR A 1 258 ? 104.409 187.814 117.119 1.00 265.64 1370 THR A C 1
ATOM 1161 O O . THR A 1 258 ? 103.966 188.157 116.016 1.00 263.67 1370 THR A O 1
ATOM 1165 N N . ARG A 1 259 ? 104.174 186.607 117.670 1.00 261.92 1371 ARG A N 1
ATOM 1166 C CA . ARG A 1 259 ? 103.346 185.571 117.052 1.00 260.23 1371 ARG A CA 1
ATOM 1167 C C . ARG A 1 259 ? 102.414 184.944 118.100 1.00 262.98 1371 ARG A C 1
ATOM 1168 O O . ARG A 1 259 ? 102.886 184.321 119.054 1.00 264.60 1371 ARG A O 1
ATOM 1176 N N . ALA A 1 260 ? 101.091 185.134 117.930 1.00 256.95 1372 ALA A N 1
ATOM 1177 C CA . ALA A 1 260 ? 100.082 184.631 118.869 1.00 257.22 1372 ALA A CA 1
ATOM 1178 C C . ALA A 1 260 ? 98.940 183.883 118.181 1.00 261.78 1372 ALA A C 1
ATOM 1179 O O . ALA A 1 260 ? 98.475 184.315 117.132 1.00 260.26 1372 ALA A O 1
ATOM 1181 N N . VAL A 1 261 ? 98.442 182.805 118.800 1.00 261.40 1373 VAL A N 1
ATOM 1182 C CA . VAL A 1 261 ? 97.310 182.044 118.259 1.00 263.74 1373 VAL A CA 1
ATOM 1183 C C . VAL A 1 261 ? 96.227 181.934 119.348 1.00 269.42 1373 VAL A C 1
ATOM 1184 O O . VAL A 1 261 ? 96.539 181.635 120.505 1.00 268.70 1373 VAL A O 1
ATOM 1188 N N . VAL A 1 262 ? 94.966 182.215 118.978 1.00 269.73 1374 VAL A N 1
ATOM 1189 C CA . VAL A 1 262 ? 93.848 182.172 119.919 1.00 271.49 1374 VAL A CA 1
ATOM 1190 C C . VAL A 1 262 ? 92.936 180.959 119.601 1.00 272.68 1374 VAL A C 1
ATOM 1191 O O . VAL A 1 262 ? 92.633 180.693 118.436 1.00 273.70 1374 VAL A O 1
ATOM 1195 N N . ARG A 1 263 ? 92.559 180.205 120.659 1.00 270.88 1375 ARG A N 1
ATOM 1196 C CA . ARG A 1 263 ? 91.676 179.037 120.603 1.00 270.40 1375 ARG A CA 1
ATOM 1197 C C . ARG A 1 263 ? 90.427 179.285 121.489 1.00 274.45 1375 ARG A C 1
ATOM 1198 O O . ARG A 1 263 ? 90.562 179.526 122.696 1.00 274.09 1375 ARG A O 1
ATOM 1206 N N . PRO A 1 264 ? 89.207 179.236 120.897 1.00 274.11 1376 PRO A N 1
ATOM 1207 C CA . PRO A 1 264 ? 87.995 179.578 121.661 1.00 274.72 1376 PRO A CA 1
ATOM 1208 C C . PRO A 1 264 ? 87.158 178.387 122.138 1.00 279.02 1376 PRO A C 1
ATOM 1209 O O . PRO A 1 264 ? 86.691 177.569 121.336 1.00 279.14 1376 PRO A O 1
ATOM 1213 N N . GLY A 1 265 ? 86.933 178.348 123.449 1.00 277.96 1377 GLY A N 1
ATOM 1214 C CA . GLY A 1 265 ? 86.124 177.332 124.117 1.00 278.65 1377 GLY A CA 1
ATOM 1215 C C . GLY A 1 265 ? 84.870 177.901 124.758 1.00 282.56 1377 GLY A C 1
ATOM 1216 O O . GLY A 1 265 ? 84.387 177.367 125.763 1.00 282.45 1377 GLY A O 1
ATOM 1217 N N . ARG A 1 266 ? 84.340 179.002 124.172 1.00 281.14 1378 ARG A N 1
ATOM 1218 C CA . ARG A 1 266 ? 83.143 179.712 124.630 1.00 281.40 1378 ARG A CA 1
ATOM 1219 C C . ARG A 1 266 ? 81.880 178.904 124.282 1.00 284.71 1378 ARG A C 1
ATOM 1220 O O . ARG A 1 266 ? 81.691 178.511 123.125 1.00 285.15 1378 ARG A O 1
ATOM 1228 N N . LEU A 1 267 ? 81.031 178.654 125.302 1.00 282.14 1379 LEU A N 1
ATOM 1229 C CA . LEU A 1 267 ? 79.783 177.892 125.183 1.00 289.80 1379 LEU A CA 1
ATOM 1230 C C . LEU A 1 267 ? 78.705 178.722 124.477 1.00 299.98 1379 LEU A C 1
ATOM 1231 O O . LEU A 1 267 ? 78.775 178.944 123.267 1.00 284.32 1379 LEU A O 1
ATOM 1236 N N . ALA A 1 274 ? 79.024 187.671 119.380 1.00 286.92 1386 ALA A N 1
ATOM 1237 C CA . ALA A 1 274 ? 79.323 188.634 118.325 1.00 288.75 1386 ALA A CA 1
ATOM 1238 C C . ALA A 1 274 ? 80.345 189.668 118.802 1.00 289.89 1386 ALA A C 1
ATOM 1239 O O . ALA A 1 274 ? 81.414 189.777 118.200 1.00 290.33 1386 ALA A O 1
ATOM 1241 N N . GLU A 1 275 ? 80.035 190.395 119.905 1.00 288.74 1387 GLU A N 1
ATOM 1242 C CA . GLU A 1 275 ? 80.918 191.400 120.513 1.00 288.43 1387 GLU A CA 1
ATOM 1243 C C . GLU A 1 275 ? 81.941 190.716 121.460 1.00 287.37 1387 GLU A C 1
ATOM 1244 O O . GLU A 1 275 ? 82.621 191.370 122.261 1.00 287.16 1387 GLU A O 1
ATOM 1250 N N . TYR A 1 276 ? 82.041 189.383 121.323 1.00 284.96 1388 TYR A N 1
ATOM 1251 C CA . TYR A 1 276 ? 82.936 188.477 122.033 1.00 283.40 1388 TYR A CA 1
ATOM 1252 C C . TYR A 1 276 ? 84.357 188.634 121.494 1.00 283.65 1388 TYR A C 1
ATOM 1253 O O . TYR A 1 276 ? 85.286 188.837 122.275 1.00 283.06 1388 TYR A O 1
ATOM 1262 N N . LEU A 1 277 ? 84.510 188.530 120.155 1.00 282.24 1389 LEU A N 1
ATOM 1263 C CA . LEU A 1 277 ? 85.776 188.614 119.425 1.00 281.76 1389 LEU A CA 1
ATOM 1264 C C . LEU A 1 277 ? 86.453 189.981 119.584 1.00 282.86 1389 LEU A C 1
ATOM 1265 O O . LEU A 1 277 ? 87.676 190.024 119.735 1.00 281.56 1389 LEU A O 1
ATOM 1270 N N . ILE A 1 278 ? 85.672 191.088 119.548 1.00 280.08 1390 ILE A N 1
ATOM 1271 C CA . ILE A 1 278 ? 86.208 192.450 119.700 1.00 278.98 1390 ILE A CA 1
ATOM 1272 C C . ILE A 1 278 ? 86.745 192.639 121.133 1.00 279.73 1390 ILE A C 1
ATOM 1273 O O . ILE A 1 278 ? 87.798 193.255 121.306 1.00 278.46 1390 ILE A O 1
ATOM 1278 N N . SER A 1 279 ? 86.047 192.063 122.137 1.00 277.06 1391 SER A N 1
ATOM 1279 C CA . SER A 1 279 ? 86.446 192.091 123.545 1.00 276.11 1391 SER A CA 1
ATOM 1280 C C . SER A 1 279 ? 87.632 191.140 123.773 1.00 276.96 1391 SER A C 1
ATOM 1281 O O . SER A 1 279 ? 88.463 191.390 124.649 1.00 276.10 1391 SER A O 1
ATOM 1284 N N . GLU A 1 280 ? 87.702 190.055 122.970 1.00 274.29 1392 GLU A N 1
ATOM 1285 C CA . GLU A 1 280 ? 88.776 189.058 122.982 1.00 273.39 1392 GLU A CA 1
ATOM 1286 C C . GLU A 1 280 ? 90.058 189.659 122.421 1.00 273.64 1392 GLU A C 1
ATOM 1287 O O . GLU A 1 280 ? 91.145 189.368 122.920 1.00 272.67 1392 GLU A O 1
ATOM 1293 N N . ALA A 1 281 ? 89.915 190.503 121.377 1.00 270.89 1393 ALA A N 1
ATOM 1294 C CA . ALA A 1 281 ? 91.002 191.216 120.707 1.00 269.52 1393 ALA A CA 1
ATOM 1295 C C . ALA A 1 281 ? 91.710 192.159 121.679 1.00 271.59 1393 ALA A C 1
ATOM 1296 O O . ALA A 1 281 ? 92.939 192.222 121.682 1.00 270.36 1393 ALA A O 1
ATOM 1298 N N . ASP A 1 282 ? 90.925 192.866 122.520 1.00 270.03 1394 ASP A N 1
ATOM 1299 C CA . ASP A 1 282 ? 91.402 193.812 123.534 1.00 270.13 1394 ASP A CA 1
ATOM 1300 C C . ASP A 1 282 ? 92.276 193.113 124.585 1.00 272.40 1394 ASP A C 1
ATOM 1301 O O . ASP A 1 282 ? 93.299 193.669 124.989 1.00 272.13 1394 ASP A O 1
ATOM 1306 N N . ARG A 1 283 ? 91.877 191.894 125.007 1.00 269.94 1395 ARG A N 1
ATOM 1307 C CA . ARG A 1 283 ? 92.586 191.079 125.995 1.00 269.58 1395 ARG A CA 1
ATOM 1308 C C . ARG A 1 283 ? 93.914 190.562 125.426 1.00 270.83 1395 ARG A C 1
ATOM 1309 O O . ARG A 1 283 ? 94.938 190.666 126.106 1.00 270.55 1395 ARG A O 1
ATOM 1317 N N . VAL A 1 284 ? 93.894 190.015 124.186 1.00 267.56 1396 VAL A N 1
ATOM 1318 C CA . VAL A 1 284 ? 95.075 189.444 123.532 1.00 266.41 1396 VAL A CA 1
ATOM 1319 C C . VAL A 1 284 ? 96.086 190.545 123.137 1.00 268.58 1396 VAL A C 1
ATOM 1320 O O . VAL A 1 284 ? 97.283 190.338 123.341 1.00 268.18 1396 VAL A O 1
ATOM 1324 N N . VAL A 1 285 ? 95.623 191.703 122.617 1.00 266.41 1397 VAL A N 1
ATOM 1325 C CA . VAL A 1 285 ? 96.543 192.772 122.224 1.00 266.65 1397 VAL A CA 1
ATOM 1326 C C . VAL A 1 285 ? 97.136 193.445 123.485 1.00 271.05 1397 VAL A C 1
ATOM 1327 O O . VAL A 1 285 ? 98.315 193.798 123.458 1.00 271.09 1397 VAL A O 1
ATOM 1331 N N . ASN A 1 286 ? 96.358 193.552 124.594 1.00 269.78 1398 ASN A N 1
ATOM 1332 C CA . ASN A 1 286 ? 96.870 194.134 125.836 1.00 270.63 1398 ASN A CA 1
ATOM 1333 C C . ASN A 1 286 ? 97.936 193.225 126.433 1.00 273.61 1398 ASN A C 1
ATOM 1334 O O . ASN A 1 286 ? 98.940 193.729 126.927 1.00 273.97 1398 ASN A O 1
ATOM 1339 N N . ASP A 1 287 ? 97.749 191.890 126.320 1.00 271.41 1399 ASP A N 1
ATOM 1340 C CA . ASP A 1 287 ? 98.702 190.873 126.778 1.00 271.69 1399 ASP A CA 1
ATOM 1341 C C . ASP A 1 287 ? 100.038 191.009 126.036 1.00 273.66 1399 ASP A C 1
ATOM 1342 O O . ASP A 1 287 ? 101.094 190.890 126.659 1.00 271.58 1399 ASP A O 1
ATOM 1347 N N . ILE A 1 288 ? 99.980 191.282 124.711 1.00 270.94 1400 ILE A N 1
ATOM 1348 C CA . ILE A 1 288 ? 101.142 191.474 123.836 1.00 270.72 1400 ILE A CA 1
ATOM 1349 C C . ILE A 1 288 ? 101.846 192.790 124.218 1.00 274.13 1400 ILE A C 1
ATOM 1350 O O . ILE A 1 288 ? 103.070 192.811 124.349 1.00 272.25 1400 ILE A O 1
ATOM 1355 N N . PHE A 1 289 ? 101.062 193.862 124.429 1.00 274.77 1401 PHE A N 1
ATOM 1356 C CA . PHE A 1 289 ? 101.533 195.198 124.806 1.00 274.95 1401 PHE A CA 1
ATOM 1357 C C . PHE A 1 289 ? 102.219 195.197 126.180 1.00 274.42 1401 PHE A C 1
ATOM 1358 O O . PHE A 1 289 ? 103.259 195.839 126.336 1.00 273.92 1401 PHE A O 1
ATOM 1366 N N . ASP A 1 290 ? 101.644 194.464 127.161 1.00 273.49 1402 ASP A N 1
ATOM 1367 C CA . ASP A 1 290 ? 102.186 194.326 128.518 1.00 272.26 1402 ASP A CA 1
ATOM 1368 C C . ASP A 1 290 ? 103.485 193.511 128.507 1.00 273.94 1402 ASP A C 1
ATOM 1369 O O . ASP A 1 290 ? 104.350 193.725 129.359 1.00 273.35 1402 ASP A O 1
ATOM 1374 N N . ALA A 1 291 ? 103.608 192.570 127.549 1.00 271.80 1403 ALA A N 1
ATOM 1375 C CA . ALA A 1 291 ? 104.789 191.724 127.382 1.00 271.85 1403 ALA A CA 1
ATOM 1376 C C . ALA A 1 291 ? 105.889 192.468 126.629 1.00 274.87 1403 ALA A C 1
ATOM 1377 O O . ALA A 1 291 ? 107.064 192.293 126.941 1.00 274.25 1403 ALA A O 1
ATOM 1379 N N . LEU A 1 292 ? 105.513 193.313 125.651 1.00 273.87 1404 LEU A N 1
ATOM 1380 C CA . LEU A 1 292 ? 106.474 194.121 124.897 1.00 274.71 1404 LEU A CA 1
ATOM 1381 C C . LEU A 1 292 ? 107.001 195.250 125.779 1.00 278.55 1404 LEU A C 1
ATOM 1382 O O . LEU A 1 292 ? 108.062 195.815 125.505 1.00 278.90 1404 LEU A O 1
ATOM 1387 N N . GLU A 1 293 ? 106.261 195.546 126.859 1.00 277.39 1405 GLU A N 1
ATOM 1388 C CA . GLU A 1 293 ? 106.598 196.541 127.864 1.00 278.12 1405 GLU A CA 1
ATOM 1389 C C . GLU A 1 293 ? 107.792 196.056 128.692 1.00 281.56 1405 GLU A C 1
ATOM 1390 O O . GLU A 1 293 ? 108.783 196.782 128.804 1.00 281.65 1405 GLU A O 1
ATOM 1396 N N . ILE A 1 294 ? 107.700 194.817 129.243 1.00 279.43 1406 ILE A N 1
ATOM 1397 C CA . ILE A 1 294 ? 108.733 194.193 130.086 1.00 279.57 1406 ILE A CA 1
ATOM 1398 C C . ILE A 1 294 ? 110.017 193.881 129.275 1.00 281.94 1406 ILE A C 1
ATOM 1399 O O . ILE A 1 294 ? 111.113 193.986 129.835 1.00 282.23 1406 ILE A O 1
ATOM 1404 N N . ILE A 1 295 ? 109.886 193.533 127.971 1.00 278.53 1407 ILE A N 1
ATOM 1405 C CA . ILE A 1 295 ? 111.032 193.267 127.087 1.00 278.07 1407 ILE A CA 1
ATOM 1406 C C . ILE A 1 295 ? 111.608 194.633 126.635 1.00 280.54 1407 ILE A C 1
ATOM 1407 O O . ILE A 1 295 ? 112.809 194.743 126.368 1.00 280.44 1407 ILE A O 1
ATOM 1412 N N . GLY A 1 296 ? 110.752 195.656 126.621 1.00 278.30 1408 GLY A N 1
ATOM 1413 C CA . GLY A 1 296 ? 111.114 197.024 126.271 1.00 278.80 1408 GLY A CA 1
ATOM 1414 C C . GLY A 1 296 ? 111.145 197.303 124.784 1.00 281.91 1408 GLY A C 1
ATOM 1415 O O . GLY A 1 296 ? 111.273 196.379 123.975 1.00 281.54 1408 GLY A O 1
ATOM 1416 N N . THR A 1 297 ? 111.043 198.595 124.420 1.00 280.64 1409 THR A N 1
ATOM 1417 C CA . THR A 1 297 ? 111.074 199.064 123.030 1.00 281.25 1409 THR A CA 1
ATOM 1418 C C . THR A 1 297 ? 112.492 198.908 122.436 1.00 284.15 1409 THR A C 1
ATOM 1419 O O . THR A 1 297 ? 112.611 198.663 121.233 1.00 283.83 1409 THR A O 1
ATOM 1423 N N . ASN A 1 298 ? 113.548 199.027 123.290 1.00 282.60 1410 ASN A N 1
ATOM 1424 C CA . ASN A 1 298 ? 114.978 198.915 122.958 1.00 282.46 1410 ASN A CA 1
ATOM 1425 C C . ASN A 1 298 ? 115.311 199.742 121.705 1.00 284.70 1410 ASN A C 1
ATOM 1426 O O . ASN A 1 298 ? 114.927 200.912 121.634 1.00 283.58 1410 ASN A O 1
ATOM 1431 N N . LYS A 1 299 ? 115.999 199.128 120.723 1.00 282.97 1411 LYS A N 1
ATOM 1432 C CA . LYS A 1 299 ? 116.337 199.735 119.439 1.00 280.49 1411 LYS A CA 1
ATOM 1433 C C . LYS A 1 299 ? 115.728 198.876 118.335 1.00 282.36 1411 LYS A C 1
ATOM 1434 O O . LYS A 1 299 ? 116.265 197.813 118.001 1.00 282.49 1411 LYS A O 1
ATOM 1440 N N . THR A 1 300 ? 114.556 199.304 117.828 1.00 282.67 1412 THR A N 1
ATOM 1441 C CA . THR A 1 300 ? 113.810 198.587 116.792 1.00 286.98 1412 THR A CA 1
ATOM 1442 C C . THR A 1 300 ? 113.361 199.533 115.678 1.00 285.05 1412 THR A C 1
ATOM 1443 O O . THR A 1 300 ? 112.700 200.543 115.945 1.00 284.16 1412 THR A O 1
ATOM 1447 N N . ASP A 1 301 ? 113.734 199.191 114.427 1.00 286.50 1413 ASP A N 1
ATOM 1448 C CA . ASP A 1 301 ? 113.402 199.945 113.212 1.00 286.05 1413 ASP A CA 1
ATOM 1449 C C . ASP A 1 301 ? 111.909 199.808 112.893 1.00 288.89 1413 ASP A C 1
ATOM 1450 O O . ASP A 1 301 ? 111.267 200.777 112.482 1.00 288.16 1413 ASP A O 1
ATOM 1455 N N . LEU A 1 302 ? 111.369 198.598 113.095 1.00 288.42 1414 LEU A N 1
ATOM 1456 C CA . LEU A 1 302 ? 109.973 198.248 112.855 1.00 287.42 1414 LEU A CA 1
ATOM 1457 C C . LEU A 1 302 ? 109.564 197.130 113.806 1.00 286.86 1414 LEU A C 1
ATOM 1458 O O . LEU A 1 302 ? 110.428 196.420 114.321 1.00 286.89 1414 LEU A O 1
ATOM 1463 N N . ASN A 1 303 ? 108.260 196.990 114.076 1.00 284.14 1415 ASN A N 1
ATOM 1464 C CA . ASN A 1 303 ? 107.751 195.919 114.930 1.00 282.72 1415 ASN A CA 1
ATOM 1465 C C . ASN A 1 303 ? 106.436 195.416 114.386 1.00 281.94 1415 ASN A C 1
ATOM 1466 O O . ASN A 1 303 ? 105.607 196.201 113.917 1.00 282.16 1415 ASN A O 1
ATOM 1471 N N . HIS A 1 304 ? 106.264 194.094 114.423 1.00 278.73 1416 HIS A N 1
ATOM 1472 C CA . HIS A 1 304 ? 105.088 193.429 113.890 1.00 277.93 1416 HIS A CA 1
ATOM 1473 C C . HIS A 1 304 ? 104.554 192.380 114.864 1.00 279.69 1416 HIS A C 1
ATOM 1474 O O . HIS A 1 304 ? 105.330 191.724 115.563 1.00 278.09 1416 HIS A O 1
ATOM 1481 N N . MET A 1 305 ? 103.216 192.230 114.892 1.00 275.32 1417 MET A N 1
ATOM 1482 C CA . MET A 1 305 ? 102.510 191.255 115.725 1.00 273.60 1417 MET A CA 1
ATOM 1483 C C . MET A 1 305 ? 101.410 190.554 114.911 1.00 272.86 1417 MET A C 1
ATOM 1484 O O . MET A 1 305 ? 100.554 191.213 114.310 1.00 271.70 1417 MET A O 1
ATOM 1489 N N . PHE A 1 306 ? 101.466 189.214 114.871 1.00 267.05 1418 PHE A N 1
ATOM 1490 C CA . PHE A 1 306 ? 100.503 188.399 114.140 1.00 264.93 1418 PHE A CA 1
ATOM 1491 C C . PHE A 1 306 ? 99.581 187.676 115.120 1.00 267.75 1418 PHE A C 1
ATOM 1492 O O . PHE A 1 306 ? 100.059 187.055 116.073 1.00 268.50 1418 PHE A O 1
ATOM 1500 N N . ILE A 1 307 ? 98.256 187.785 114.893 1.00 262.86 1419 ILE A N 1
ATOM 1501 C CA . ILE A 1 307 ? 97.226 187.168 115.732 1.00 263.07 1419 ILE A CA 1
ATOM 1502 C C . ILE A 1 307 ? 96.334 186.277 114.846 1.00 267.98 1419 ILE A C 1
ATOM 1503 O O . ILE A 1 307 ? 95.510 186.776 114.077 1.00 267.92 1419 ILE A O 1
ATOM 1508 N N . ASN A 1 308 ? 96.534 184.956 114.950 1.00 266.10 1420 ASN A N 1
ATOM 1509 C CA . ASN A 1 308 ? 95.785 183.946 114.201 1.00 268.51 1420 ASN A CA 1
ATOM 1510 C C . ASN A 1 308 ? 94.539 183.535 114.996 1.00 275.21 1420 ASN A C 1
ATOM 1511 O O . ASN A 1 308 ? 94.641 183.284 116.200 1.00 275.31 1420 ASN A O 1
ATOM 1516 N N . PHE A 1 309 ? 93.370 183.475 114.325 1.00 274.01 1421 PHE A N 1
ATOM 1517 C CA . PHE A 1 309 ? 92.090 183.108 114.939 1.00 274.25 1421 PHE A CA 1
ATOM 1518 C C . PHE A 1 309 ? 91.636 181.740 114.443 1.00 278.02 1421 PHE A C 1
ATOM 1519 O O . PHE A 1 309 ? 91.478 181.533 113.238 1.00 277.64 1421 PHE A O 1
ATOM 1527 N N . SER A 1 310 ? 91.454 180.804 115.384 1.00 277.78 1422 SER A N 1
ATOM 1528 C CA . SER A 1 310 ? 91.077 179.419 115.109 1.00 279.24 1422 SER A CA 1
ATOM 1529 C C . SER A 1 310 ? 89.550 179.209 115.024 1.00 281.98 1422 SER A C 1
ATOM 1530 O O . SER A 1 310 ? 89.122 178.124 114.620 1.00 283.25 1422 SER A O 1
ATOM 1533 N N . HIS A 1 311 ? 88.731 180.224 115.378 1.00 280.79 1423 HIS A N 1
ATOM 1534 C CA . HIS A 1 311 ? 87.281 180.038 115.350 1.00 281.24 1423 HIS A CA 1
ATOM 1535 C C . HIS A 1 311 ? 86.664 180.189 113.971 1.00 285.66 1423 HIS A C 1
ATOM 1536 O O . HIS A 1 311 ? 87.065 181.042 113.180 1.00 285.93 1423 HIS A O 1
ATOM 1543 N N . THR A 1 312 ? 85.632 179.361 113.736 1.00 285.85 1424 THR A N 1
ATOM 1544 C CA . THR A 1 312 ? 84.793 179.265 112.542 1.00 286.38 1424 THR A CA 1
ATOM 1545 C C . THR A 1 312 ? 83.507 180.106 112.818 1.00 284.93 1424 THR A C 1
ATOM 1546 O O . THR A 1 312 ? 82.378 179.623 112.662 1.00 280.96 1424 THR A O 1
ATOM 1550 N N . PHE A 1 313 ? 83.709 181.374 113.253 1.00 286.09 1425 PHE A N 1
ATOM 1551 C CA . PHE A 1 313 ? 82.658 182.333 113.619 1.00 285.56 1425 PHE A CA 1
ATOM 1552 C C . PHE A 1 313 ? 81.848 182.819 112.409 1.00 284.31 1425 PHE A C 1
ATOM 1553 O O . PHE A 1 313 ? 82.388 182.935 111.306 1.00 285.85 1425 PHE A O 1
ATOM 1561 N N . GLN A 1 314 ? 80.552 183.124 112.637 1.00 282.88 1426 GLN A N 1
ATOM 1562 C CA . GLN A 1 314 ? 79.618 183.615 111.619 1.00 281.10 1426 GLN A CA 1
ATOM 1563 C C . GLN A 1 314 ? 79.485 185.151 111.685 1.00 283.09 1426 GLN A C 1
ATOM 1564 O O . GLN A 1 314 ? 78.819 185.679 112.584 1.00 282.87 1426 GLN A O 1
ATOM 1570 N N . VAL A 1 315 ? 80.141 185.858 110.728 1.00 287.08 1427 VAL A N 1
ATOM 1571 C CA . VAL A 1 315 ? 80.161 187.327 110.590 1.00 289.22 1427 VAL A CA 1
ATOM 1572 C C . VAL A 1 315 ? 80.633 187.700 109.135 1.00 289.22 1427 VAL A C 1
ATOM 1573 O O . VAL A 1 315 ? 80.908 186.807 108.322 1.00 288.58 1427 VAL A O 1
ATOM 1577 N N . THR A 1 316 ? 80.648 189.011 108.809 1.00 288.89 1428 THR A N 1
ATOM 1578 C CA . THR A 1 316 ? 81.117 189.589 107.543 1.00 288.20 1428 THR A CA 1
ATOM 1579 C C . THR A 1 316 ? 82.025 190.793 107.892 1.00 289.72 1428 THR A C 1
ATOM 1580 O O . THR A 1 316 ? 81.809 191.461 108.909 1.00 290.40 1428 THR A O 1
ATOM 1584 N N . ALA A 1 317 ? 83.063 191.025 107.069 1.00 287.90 1429 ALA A N 1
ATOM 1585 C CA . ALA A 1 317 ? 84.118 192.028 107.259 1.00 287.75 1429 ALA A CA 1
ATOM 1586 C C . ALA A 1 317 ? 83.663 193.509 107.290 1.00 288.72 1429 ALA A C 1
ATOM 1587 O O . ALA A 1 317 ? 84.396 194.326 107.852 1.00 289.13 1429 ALA A O 1
ATOM 1589 N N . ASP A 1 318 ? 82.501 193.857 106.686 1.00 287.12 1430 ASP A N 1
ATOM 1590 C CA . ASP A 1 318 ? 81.980 195.238 106.594 1.00 286.94 1430 ASP A CA 1
ATOM 1591 C C . ASP A 1 318 ? 81.849 195.948 107.964 1.00 288.92 1430 ASP A C 1
ATOM 1592 O O . ASP A 1 318 ? 82.280 197.099 108.097 1.00 289.13 1430 ASP A O 1
ATOM 1597 N N . GLU A 1 319 ? 81.265 195.261 108.963 1.00 288.38 1431 GLU A N 1
ATOM 1598 C CA . GLU A 1 319 ? 81.091 195.785 110.319 1.00 289.18 1431 GLU A CA 1
ATOM 1599 C C . GLU A 1 319 ? 82.405 195.662 111.096 1.00 288.67 1431 GLU A C 1
ATOM 1600 O O . GLU A 1 319 ? 82.670 196.481 111.979 1.00 288.02 1431 GLU A O 1
ATOM 1606 N N . VAL A 1 320 ? 83.227 194.640 110.746 1.00 284.37 1432 VAL A N 1
ATOM 1607 C CA . VAL A 1 320 ? 84.529 194.341 111.355 1.00 282.47 1432 VAL A CA 1
ATOM 1608 C C . VAL A 1 320 ? 85.526 195.468 110.987 1.00 282.48 1432 VAL A C 1
ATOM 1609 O O . VAL A 1 320 ? 86.386 195.800 111.803 1.00 280.91 1432 VAL A O 1
ATOM 1613 N N . ALA A 1 321 ? 85.365 196.085 109.795 1.00 279.95 1433 ALA A N 1
ATOM 1614 C CA . ALA A 1 321 ? 86.185 197.203 109.315 1.00 279.05 1433 ALA A CA 1
ATOM 1615 C C . ALA A 1 321 ? 85.940 198.469 110.150 1.00 281.51 1433 ALA A C 1
ATOM 1616 O O . ALA A 1 321 ? 86.877 199.228 110.409 1.00 280.03 1433 ALA A O 1
ATOM 1618 N N . GLU A 1 322 ? 84.676 198.673 110.579 1.00 280.73 1434 GLU A N 1
ATOM 1619 C CA . GLU A 1 322 ? 84.215 199.808 111.383 1.00 281.16 1434 GLU A CA 1
ATOM 1620 C C . GLU A 1 322 ? 84.626 199.659 112.867 1.00 283.09 1434 GLU A C 1
ATOM 1621 O O . GLU A 1 322 ? 85.038 200.647 113.482 1.00 282.72 1434 GLU A O 1
ATOM 1627 N N . SER A 1 323 ? 84.486 198.442 113.438 1.00 280.59 1435 SER A N 1
ATOM 1628 C CA . SER A 1 323 ? 84.825 198.149 114.835 1.00 280.09 1435 SER A CA 1
ATOM 1629 C C . SER A 1 323 ? 86.338 198.209 115.084 1.00 280.80 1435 SER A C 1
ATOM 1630 O O . SER A 1 323 ? 86.759 198.583 116.181 1.00 280.10 1435 SER A O 1
ATOM 1633 N N . LEU A 1 324 ? 87.142 197.833 114.063 1.00 277.72 1436 LEU A N 1
ATOM 1634 C CA . LEU A 1 324 ? 88.612 197.850 114.066 1.00 276.46 1436 LEU A CA 1
ATOM 1635 C C . LEU A 1 324 ? 89.104 199.258 114.400 1.00 278.38 1436 LEU A C 1
ATOM 1636 O O . LEU A 1 324 ? 89.916 199.423 115.313 1.00 277.02 1436 LEU A O 1
ATOM 1641 N N . GLN A 1 325 ? 88.530 200.266 113.697 1.00 277.26 1437 GLN A N 1
ATOM 1642 C CA . GLN A 1 325 ? 88.768 201.706 113.822 1.00 277.95 1437 GLN A CA 1
ATOM 1643 C C . GLN A 1 325 ? 88.657 202.163 115.294 1.00 281.48 1437 GLN A C 1
ATOM 1644 O O . GLN A 1 325 ? 89.500 202.936 115.758 1.00 281.47 1437 GLN A O 1
ATOM 1650 N N . GLY A 1 326 ? 87.645 201.647 115.996 1.00 279.78 1438 GLY A N 1
ATOM 1651 C CA . GLY A 1 326 ? 87.342 201.956 117.389 1.00 280.09 1438 GLY A CA 1
ATOM 1652 C C . GLY A 1 326 ? 88.439 201.708 118.406 1.00 282.11 1438 GLY A C 1
ATOM 1653 O O . GLY A 1 326 ? 88.807 202.634 119.133 1.00 281.99 1438 GLY A O 1
ATOM 1654 N N . PHE A 1 327 ? 88.961 200.461 118.481 1.00 279.47 1439 PHE A N 1
ATOM 1655 C CA . PHE A 1 327 ? 89.975 200.093 119.478 1.00 279.01 1439 PHE A CA 1
ATOM 1656 C C . PHE A 1 327 ? 91.428 200.431 119.086 1.00 280.06 1439 PHE A C 1
ATOM 1657 O O . PHE A 1 327 ? 92.263 200.546 119.987 1.00 279.95 1439 PHE A O 1
ATOM 1665 N N . LEU A 1 328 ? 91.737 200.595 117.783 1.00 276.38 1440 LEU A N 1
ATOM 1666 C CA . LEU A 1 328 ? 93.110 200.899 117.368 1.00 275.54 1440 LEU A CA 1
ATOM 1667 C C . LEU A 1 328 ? 93.541 202.329 117.753 1.00 279.07 1440 LEU A C 1
ATOM 1668 O O . LEU A 1 328 ? 94.740 202.560 117.909 1.00 278.98 1440 LEU A O 1
ATOM 1673 N N . ASP A 1 329 ? 92.587 203.276 117.901 1.00 277.28 1441 ASP A N 1
ATOM 1674 C CA . ASP A 1 329 ? 92.921 204.658 118.270 1.00 278.14 1441 ASP A CA 1
ATOM 1675 C C . ASP A 1 329 ? 93.255 204.791 119.780 1.00 281.15 1441 ASP A C 1
ATOM 1676 O O . ASP A 1 329 ? 93.904 205.767 120.165 1.00 281.75 1441 ASP A O 1
ATOM 1681 N N . ARG A 1 330 ? 92.840 203.806 120.616 1.00 278.40 1442 ARG A N 1
ATOM 1682 C CA . ARG A 1 330 ? 93.105 203.778 122.065 1.00 278.46 1442 ARG A CA 1
ATOM 1683 C C . ARG A 1 330 ? 94.448 203.106 122.352 1.00 280.35 1442 ARG A C 1
ATOM 1684 O O . ARG A 1 330 ? 95.218 203.611 123.169 1.00 280.73 1442 ARG A O 1
ATOM 1692 N N . PHE A 1 331 ? 94.704 201.947 121.702 1.00 277.15 1443 PHE A N 1
ATOM 1693 C CA . PHE A 1 331 ? 95.936 201.168 121.835 1.00 276.66 1443 PHE A CA 1
ATOM 1694 C C . PHE A 1 331 ? 97.084 201.815 121.056 1.00 280.06 1443 PHE A C 1
ATOM 1695 O O . PHE A 1 331 ? 98.236 201.708 121.478 1.00 280.27 1443 PHE A O 1
ATOM 1703 N N . GLY A 1 332 ? 96.749 202.478 119.945 1.00 278.04 1444 GLY A N 1
ATOM 1704 C CA . GLY A 1 332 ? 97.677 203.191 119.069 1.00 278.71 1444 GLY A CA 1
ATOM 1705 C C . GLY A 1 332 ? 98.773 203.967 119.778 1.00 283.18 1444 GLY A C 1
ATOM 1706 O O . GLY A 1 332 ? 99.948 203.687 119.524 1.00 283.05 1444 GLY A O 1
ATOM 1707 N N . PRO A 1 333 ? 98.438 204.908 120.713 1.00 282.88 1445 PRO A N 1
ATOM 1708 C CA . PRO A 1 333 ? 99.496 205.657 121.428 1.00 284.33 1445 PRO A CA 1
ATOM 1709 C C . PRO A 1 333 ? 100.526 204.759 122.126 1.00 284.93 1445 PRO A C 1
ATOM 1710 O O . PRO A 1 333 ? 101.722 205.033 122.008 1.00 284.13 1445 PRO A O 1
ATOM 1714 N N . ARG A 1 334 ? 100.074 203.675 122.810 1.00 283.63 1446 ARG A N 1
ATOM 1715 C CA . ARG A 1 334 ? 100.945 202.712 123.499 1.00 282.10 1446 ARG A CA 1
ATOM 1716 C C . ARG A 1 334 ? 101.813 201.938 122.493 1.00 283.82 1446 ARG A C 1
ATOM 1717 O O . ARG A 1 334 ? 103.011 201.758 122.723 1.00 282.66 1446 ARG A O 1
ATOM 1725 N N . GLY A 1 335 ? 101.198 201.517 121.386 1.00 283.11 1447 GLY A N 1
ATOM 1726 C CA . GLY A 1 335 ? 101.860 200.787 120.311 1.00 282.83 1447 GLY A CA 1
ATOM 1727 C C . GLY A 1 335 ? 102.886 201.618 119.571 1.00 287.16 1447 GLY A C 1
ATOM 1728 O O . GLY A 1 335 ? 103.877 201.081 119.069 1.00 286.40 1447 GLY A O 1
ATOM 1729 N N . TRP A 1 336 ? 102.656 202.943 119.518 1.00 286.28 1448 TRP A N 1
ATOM 1730 C CA . TRP A 1 336 ? 103.537 203.920 118.885 1.00 287.32 1448 TRP A CA 1
ATOM 1731 C C . TRP A 1 336 ? 104.854 204.060 119.664 1.00 287.44 1448 TRP A C 1
ATOM 1732 O O . TRP A 1 336 ? 105.898 204.312 119.058 1.00 286.71 1448 TRP A O 1
ATOM 1743 N N . ARG A 1 337 ? 104.800 203.897 120.998 1.00 285.30 1449 ARG A N 1
ATOM 1744 C CA . ARG A 1 337 ? 105.965 203.999 121.880 1.00 283.09 1449 ARG A CA 1
ATOM 1745 C C . ARG A 1 337 ? 106.872 202.775 121.756 1.00 282.99 1449 ARG A C 1
ATOM 1746 O O . ARG A 1 337 ? 108.098 202.923 121.755 1.00 281.45 1449 ARG A O 1
ATOM 1754 N N . LEU A 1 338 ? 106.268 201.573 121.628 1.00 282.27 1450 LEU A N 1
ATOM 1755 C CA . LEU A 1 338 ? 106.971 200.294 121.484 1.00 281.39 1450 LEU A CA 1
ATOM 1756 C C . LEU A 1 338 ? 107.697 200.190 120.133 1.00 283.02 1450 LEU A C 1
ATOM 1757 O O . LEU A 1 338 ? 108.493 199.266 119.942 1.00 282.00 1450 LEU A O 1
ATOM 1762 N N . ARG A 1 339 ? 107.425 201.156 119.215 1.00 283.82 1451 ARG A N 1
ATOM 1763 C CA . ARG A 1 339 ? 107.949 201.308 117.848 1.00 285.25 1451 ARG A CA 1
ATOM 1764 C C . ARG A 1 339 ? 107.277 200.281 116.899 1.00 285.52 1451 ARG A C 1
ATOM 1765 O O . ARG A 1 339 ? 107.859 199.905 115.874 1.00 285.47 1451 ARG A O 1
ATOM 1773 N N . VAL A 1 340 ? 106.021 199.876 117.227 1.00 281.26 1452 VAL A N 1
ATOM 1774 C CA . VAL A 1 340 ? 105.228 198.923 116.437 1.00 279.35 1452 VAL A CA 1
ATOM 1775 C C . VAL A 1 340 ? 104.687 199.641 115.210 1.00 280.58 1452 VAL A C 1
ATOM 1776 O O . VAL A 1 340 ? 103.954 200.626 115.347 1.00 280.35 1452 VAL A O 1
ATOM 1780 N N . HIS A 1 341 ? 105.054 199.145 114.014 1.00 277.56 1453 HIS A N 1
ATOM 1781 C CA . HIS A 1 341 ? 104.605 199.740 112.763 1.00 277.04 1453 HIS A CA 1
ATOM 1782 C C . HIS A 1 341 ? 103.382 199.022 112.177 1.00 277.03 1453 HIS A C 1
ATOM 1783 O O . HIS A 1 341 ? 102.558 199.700 111.564 1.00 276.91 1453 HIS A O 1
ATOM 1790 N N . GLN A 1 342 ? 103.244 197.685 112.340 1.00 273.01 1454 GLN A N 1
ATOM 1791 C CA . GLN A 1 342 ? 102.053 197.016 111.804 1.00 271.81 1454 GLN A CA 1
ATOM 1792 C C . GLN A 1 342 ? 101.586 195.817 112.646 1.00 272.53 1454 GLN A C 1
ATOM 1793 O O . GLN A 1 342 ? 102.342 195.281 113.456 1.00 272.31 1454 GLN A O 1
ATOM 1799 N N . VAL A 1 343 ? 100.301 195.440 112.452 1.00 266.49 1455 VAL A N 1
ATOM 1800 C CA . VAL A 1 343 ? 99.582 194.346 113.119 1.00 264.25 1455 VAL A CA 1
ATOM 1801 C C . VAL A 1 343 ? 98.718 193.596 112.073 1.00 266.01 1455 VAL A C 1
ATOM 1802 O O . VAL A 1 343 ? 97.983 194.234 111.312 1.00 266.47 1455 VAL A O 1
ATOM 1806 N N . GLU A 1 344 ? 98.826 192.250 112.031 1.00 260.54 1456 GLU A N 1
ATOM 1807 C CA . GLU A 1 344 ? 98.076 191.403 111.094 1.00 259.44 1456 GLU A CA 1
ATOM 1808 C C . GLU A 1 344 ? 97.092 190.499 111.870 1.00 262.54 1456 GLU A C 1
ATOM 1809 O O . GLU A 1 344 ? 97.513 189.760 112.766 1.00 262.54 1456 GLU A O 1
ATOM 1815 N N . ILE A 1 345 ? 95.783 190.591 111.544 1.00 258.51 1457 ILE A N 1
ATOM 1816 C CA . ILE A 1 345 ? 94.721 189.796 112.183 1.00 258.55 1457 ILE A CA 1
ATOM 1817 C C . ILE A 1 345 ? 94.173 188.816 111.150 1.00 261.21 1457 ILE A C 1
ATOM 1818 O O . ILE A 1 345 ? 93.718 189.250 110.092 1.00 262.15 1457 ILE A O 1
ATOM 1823 N N . ARG A 1 346 ? 94.231 187.506 111.438 1.00 256.28 1458 ARG A N 1
ATOM 1824 C CA . ARG A 1 346 ? 93.758 186.489 110.503 1.00 257.84 1458 ARG A CA 1
ATOM 1825 C C . ARG A 1 346 ? 92.498 185.802 111.036 1.00 262.78 1458 ARG A C 1
ATOM 1826 O O . ARG A 1 346 ? 92.587 184.809 111.754 1.00 263.21 1458 ARG A O 1
ATOM 1834 N N . ILE A 1 347 ? 91.327 186.327 110.657 1.00 260.26 1459 ILE A N 1
ATOM 1835 C CA . ILE A 1 347 ? 90.022 185.828 111.100 1.00 263.86 1459 ILE A CA 1
ATOM 1836 C C . ILE A 1 347 ? 89.365 184.961 110.007 1.00 266.29 1459 ILE A C 1
ATOM 1837 O O . ILE A 1 347 ? 89.791 185.005 108.855 1.00 265.79 1459 ILE A O 1
ATOM 1842 N N . ASN A 1 348 ? 88.342 184.166 110.387 1.00 265.79 1460 ASN A N 1
ATOM 1843 C CA . ASN A 1 348 ? 87.543 183.304 109.510 1.00 267.36 1460 ASN A CA 1
ATOM 1844 C C . ASN A 1 348 ? 86.078 183.754 109.510 1.00 272.84 1460 ASN A C 1
ATOM 1845 O O . ASN A 1 348 ? 85.640 184.400 110.464 1.00 272.23 1460 ASN A O 1
ATOM 1850 N N . CYS A 1 349 ? 85.325 183.414 108.444 1.00 274.08 1461 CYS A N 1
ATOM 1851 C CA . CYS A 1 349 ? 83.906 183.756 108.290 1.00 276.28 1461 CYS A CA 1
ATOM 1852 C C . CYS A 1 349 ? 83.152 182.611 107.609 1.00 281.87 1461 CYS A C 1
ATOM 1853 O O . CYS A 1 349 ? 83.169 182.520 106.378 1.00 280.61 1461 CYS A O 1
ATOM 1856 N N . MET A 1 350 ? 82.471 181.753 108.411 1.00 282.15 1462 MET A N 1
ATOM 1857 C CA . MET A 1 350 ? 81.697 180.596 107.924 1.00 280.55 1462 MET A CA 1
ATOM 1858 C C . MET A 1 350 ? 80.547 181.032 107.002 1.00 275.93 1462 MET A C 1
ATOM 1859 O O . MET A 1 350 ? 80.203 180.293 106.074 1.00 271.97 1462 MET A O 1
ATOM 1864 N N . ARG A 1 351 ? 79.977 182.234 107.239 1.00 277.84 1463 ARG A N 1
ATOM 1865 C CA . ARG A 1 351 ? 78.912 182.759 106.393 1.00 274.12 1463 ARG A CA 1
ATOM 1866 C C . ARG A 1 351 ? 79.516 183.307 105.089 1.00 274.78 1463 ARG A C 1
ATOM 1867 O O . ARG A 1 351 ? 80.279 184.283 105.103 1.00 276.75 1463 ARG A O 1
ATOM 1875 N N . SER A 1 352 ? 79.185 182.627 103.971 1.00 272.74 1464 SER A N 1
ATOM 1876 C CA . SER A 1 352 ? 79.633 182.927 102.611 1.00 275.03 1464 SER A CA 1
ATOM 1877 C C . SER A 1 352 ? 78.619 183.815 101.884 1.00 299.98 1464 SER A C 1
ATOM 1878 O O . SER A 1 352 ? 78.372 184.948 102.298 1.00 288.85 1464 SER A O 1
ATOM 1881 N N . GLU A 1 357 ? 76.667 177.965 100.865 1.00 276.97 1469 GLU A N 1
ATOM 1882 C CA . GLU A 1 357 ? 77.834 177.086 100.931 1.00 276.93 1469 GLU A CA 1
ATOM 1883 C C . GLU A 1 357 ? 78.071 176.579 102.358 1.00 276.03 1469 GLU A C 1
ATOM 1884 O O . GLU A 1 357 ? 78.268 175.376 102.551 1.00 275.27 1469 GLU A O 1
ATOM 1890 N N . ASN A 1 358 ? 78.066 177.517 103.346 1.00 273.91 1470 ASN A N 1
ATOM 1891 C CA . ASN A 1 358 ? 78.317 177.332 104.789 1.00 272.23 1470 ASN A CA 1
ATOM 1892 C C . ASN A 1 358 ? 79.808 176.954 105.037 1.00 273.77 1470 ASN A C 1
ATOM 1893 O O . ASN A 1 358 ? 80.139 176.273 106.016 1.00 272.68 1470 ASN A O 1
ATOM 1898 N N . ASP A 1 359 ? 80.701 177.454 104.145 1.00 274.07 1471 ASP A N 1
ATOM 1899 C CA . ASP A 1 359 ? 82.157 177.281 104.174 1.00 274.69 1471 ASP A CA 1
ATOM 1900 C C . ASP A 1 359 ? 82.838 178.619 104.462 1.00 276.50 1471 ASP A C 1
ATOM 1901 O O . ASP A 1 359 ? 82.382 179.659 103.970 1.00 278.19 1471 ASP A O 1
ATOM 1906 N N . THR A 1 360 ? 83.945 178.579 105.246 1.00 279.38 1472 THR A N 1
ATOM 1907 C CA . THR A 1 360 ? 84.734 179.742 105.680 1.00 280.83 1472 THR A CA 1
ATOM 1908 C C . THR A 1 360 ? 85.238 180.617 104.522 1.00 279.64 1472 THR A C 1
ATOM 1909 O O . THR A 1 360 ? 85.424 180.146 103.397 1.00 278.20 1472 THR A O 1
ATOM 1913 N N . MET A 1 361 ? 85.411 181.912 104.823 1.00 278.05 1473 MET A N 1
ATOM 1914 C CA . MET A 1 361 ? 85.937 182.957 103.950 1.00 275.72 1473 MET A CA 1
ATOM 1915 C C . MET A 1 361 ? 86.973 183.695 104.793 1.00 275.81 1473 MET A C 1
ATOM 1916 O O . MET A 1 361 ? 86.617 184.636 105.509 1.00 276.15 1473 MET A O 1
ATOM 1921 N N . PRO A 1 362 ? 88.231 183.185 104.844 1.00 271.82 1474 PRO A N 1
ATOM 1922 C CA . PRO A 1 362 ? 89.231 183.790 105.737 1.00 269.68 1474 PRO A CA 1
ATOM 1923 C C . PRO A 1 362 ? 89.654 185.181 105.290 1.00 269.17 1474 PRO A C 1
ATOM 1924 O O . PRO A 1 362 ? 90.109 185.353 104.161 1.00 269.19 1474 PRO A O 1
ATOM 1928 N N . LEU A 1 363 ? 89.479 186.172 106.181 1.00 264.53 1475 LEU A N 1
ATOM 1929 C CA . LEU A 1 363 ? 89.795 187.571 105.910 1.00 262.98 1475 LEU A CA 1
ATOM 1930 C C . LEU A 1 363 ? 90.990 188.024 106.748 1.00 264.60 1475 LEU A C 1
ATOM 1931 O O . LEU A 1 363 ? 90.875 188.148 107.965 1.00 262.98 1475 LEU A O 1
ATOM 1936 N N . ARG A 1 364 ? 92.143 188.232 106.095 1.00 257.54 1476 ARG A N 1
A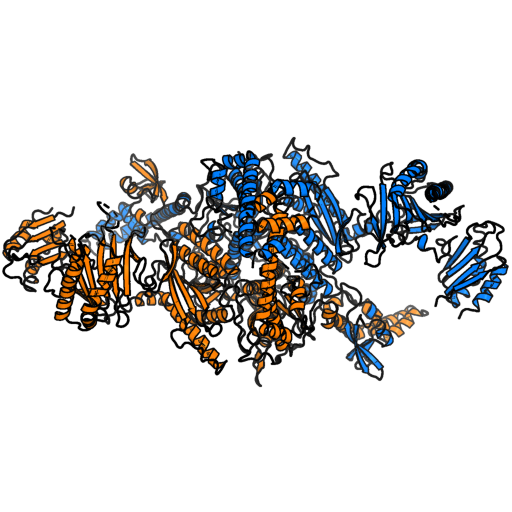TOM 1937 C CA . ARG A 1 364 ? 93.381 188.697 106.726 1.00 252.92 1476 ARG A CA 1
ATOM 1938 C C . ARG A 1 364 ? 93.442 190.238 106.627 1.00 257.26 1476 ARG A C 1
ATOM 1939 O O . ARG A 1 364 ? 93.182 190.776 105.549 1.00 258.63 1476 ARG A O 1
ATOM 1947 N N . VAL A 1 365 ? 93.737 190.951 107.740 1.00 253.06 1477 VAL A N 1
ATOM 1948 C CA . VAL A 1 365 ? 93.767 192.423 107.721 1.00 253.51 1477 VAL A CA 1
ATOM 1949 C C . VAL A 1 365 ? 95.105 192.964 108.272 1.00 256.57 1477 VAL A C 1
ATOM 1950 O O . VAL A 1 365 ? 95.550 192.550 109.343 1.00 254.72 1477 VAL A O 1
ATOM 1954 N N . ILE A 1 366 ? 95.731 193.890 107.507 1.00 255.13 1478 ILE A N 1
ATOM 1955 C CA . ILE A 1 366 ? 96.993 194.570 107.838 1.00 255.20 1478 ILE A CA 1
ATOM 1956 C C . ILE A 1 366 ? 96.686 196.038 108.168 1.00 262.74 1478 ILE A C 1
ATOM 1957 O O . ILE A 1 366 ? 95.956 196.712 107.435 1.00 264.12 1478 ILE A O 1
ATOM 1962 N N . ILE A 1 367 ? 97.241 196.514 109.286 1.00 260.78 1479 ILE A N 1
ATOM 1963 C CA . ILE A 1 367 ? 97.051 197.866 109.798 1.00 264.00 1479 ILE A CA 1
ATOM 1964 C C . ILE A 1 367 ? 98.449 198.479 110.010 1.00 267.75 1479 ILE A C 1
ATOM 1965 O O . ILE A 1 367 ? 99.167 198.027 110.899 1.00 267.61 1479 ILE A O 1
ATOM 1970 N N . THR A 1 368 ? 98.858 199.462 109.175 1.00 266.81 1480 THR A N 1
ATOM 1971 C CA . THR A 1 368 ? 100.196 200.062 109.304 1.00 268.28 1480 THR A CA 1
ATOM 1972 C C . THR A 1 368 ? 100.109 201.529 109.744 1.00 272.72 1480 THR A C 1
ATOM 1973 O O . THR A 1 368 ? 99.257 202.266 109.253 1.00 272.24 1480 THR A O 1
ATOM 1977 N N . ASN A 1 369 ? 101.008 201.943 110.658 1.00 272.45 1481 ASN A N 1
ATOM 1978 C CA . ASN A 1 369 ? 101.083 203.299 111.213 1.00 273.96 1481 ASN A CA 1
ATOM 1979 C C . ASN A 1 369 ? 102.032 204.160 110.362 1.00 278.66 1481 ASN A C 1
ATOM 1980 O O . ASN A 1 369 ? 103.137 204.513 110.793 1.00 279.44 1481 ASN A O 1
ATOM 1985 N N . THR A 1 370 ? 101.590 204.488 109.143 1.00 277.34 1482 THR A N 1
ATOM 1986 C CA . THR A 1 370 ? 102.373 205.305 108.224 1.00 278.75 1482 THR A CA 1
ATOM 1987 C C . THR A 1 370 ? 101.855 206.760 108.289 1.00 282.19 1482 THR A C 1
ATOM 1988 O O . THR A 1 370 ? 100.690 207.015 107.972 1.00 282.30 1482 THR A O 1
ATOM 1992 N N . SER A 1 371 ? 102.733 207.692 108.764 1.00 281.98 1483 SER A N 1
ATOM 1993 C CA . SER A 1 371 ? 102.570 209.158 108.924 1.00 281.66 1483 SER A CA 1
ATOM 1994 C C . SER A 1 371 ? 101.980 209.584 110.301 1.00 284.52 1483 SER A C 1
ATOM 1995 O O . SER A 1 371 ? 101.181 210.528 110.357 1.00 283.67 1483 SER A O 1
ATOM 1998 N N . GLY A 1 372 ? 102.401 208.926 111.387 1.00 285.72 1484 GLY A N 1
ATOM 1999 C CA . GLY A 1 372 ? 101.917 209.233 112.736 1.00 286.31 1484 GLY A CA 1
ATOM 2000 C C . GLY A 1 372 ? 100.482 208.796 112.993 1.00 288.10 1484 GLY A C 1
ATOM 2001 O O . GLY A 1 372 ? 100.128 208.446 114.123 1.00 287.70 1484 GLY A O 1
ATOM 2002 N N . PHE A 1 373 ? 99.643 208.844 111.939 1.00 285.76 1485 PHE A N 1
ATOM 2003 C CA . PHE A 1 373 ? 98.244 208.420 111.907 1.00 284.76 1485 PHE A CA 1
ATOM 2004 C C . PHE A 1 373 ? 98.160 207.190 111.030 1.00 285.62 1485 PHE A C 1
ATOM 2005 O O . PHE A 1 373 ? 98.660 207.223 109.903 1.00 285.55 1485 PHE A O 1
ATOM 2013 N N . VAL A 1 374 ? 97.549 206.104 111.549 1.00 281.88 1486 VAL A N 1
ATOM 2014 C CA . VAL A 1 374 ? 97.389 204.796 110.893 1.00 280.23 1486 VAL A CA 1
ATOM 2015 C C . VAL A 1 374 ? 97.052 204.966 109.392 1.00 281.95 1486 VAL A C 1
ATOM 2016 O O . VAL A 1 374 ? 97.907 204.668 108.554 1.00 281.67 1486 VAL A O 1
ATOM 2020 N N . ILE A 1 375 ? 95.828 205.473 109.071 1.00 279.23 1487 ILE A N 1
ATOM 2021 C CA . ILE A 1 375 ? 95.262 205.722 107.729 1.00 278.74 1487 ILE A CA 1
ATOM 2022 C C . ILE A 1 375 ? 95.689 204.584 106.715 1.00 278.92 1487 ILE A C 1
ATOM 2023 O O . ILE A 1 375 ? 95.928 204.833 105.526 1.00 278.86 1487 ILE A O 1
ATOM 2028 N N . GLN A 1 376 ? 95.757 203.327 107.221 1.00 274.51 1488 GLN A N 1
ATOM 2029 C CA . GLN A 1 376 ? 96.117 202.141 106.443 1.00 272.85 1488 GLN A CA 1
ATOM 2030 C C . GLN A 1 376 ? 95.464 200.899 107.069 1.00 272.08 1488 GLN A C 1
ATOM 2031 O O . GLN A 1 376 ? 95.949 200.354 108.063 1.00 270.77 1488 GLN A O 1
ATOM 2037 N N . ILE A 1 377 ? 94.317 200.505 106.487 1.00 268.16 1489 ILE A N 1
ATOM 2038 C CA . ILE A 1 377 ? 93.485 199.356 106.854 1.00 266.95 1489 ILE A CA 1
ATOM 2039 C C . ILE A 1 377 ? 93.148 198.580 105.560 1.00 268.23 1489 ILE A C 1
ATOM 2040 O O . ILE A 1 377 ? 92.248 198.966 104.802 1.00 268.87 1489 ILE A O 1
ATOM 2045 N N . GLU A 1 378 ? 93.929 197.518 105.282 1.00 263.68 1490 GLU A N 1
ATOM 2046 C CA . GLU A 1 378 ? 93.792 196.701 104.072 1.00 263.58 1490 GLU A CA 1
ATOM 2047 C C . GLU A 1 378 ? 93.102 195.364 104.399 1.00 265.58 1490 GLU A C 1
ATOM 2048 O O . GLU A 1 378 ? 93.670 194.516 105.089 1.00 262.52 1490 GLU A O 1
ATOM 2054 N N . LEU A 1 379 ? 91.861 195.205 103.922 1.00 263.38 1491 LEU A N 1
ATOM 2055 C CA . LEU A 1 379 ? 91.024 194.026 104.125 1.00 263.95 1491 LEU A CA 1
ATOM 2056 C C . LEU A 1 379 ? 91.097 193.121 102.880 1.00 265.22 1491 LEU A C 1
ATOM 2057 O O . LEU A 1 379 ? 90.601 193.488 101.814 1.00 264.17 1491 LEU A O 1
ATOM 2062 N N . TYR A 1 380 ? 91.708 191.929 103.044 1.00 260.22 1492 TYR A N 1
ATOM 2063 C CA . TYR A 1 380 ? 91.948 190.922 101.999 1.00 260.60 1492 TYR A CA 1
ATOM 2064 C C . TYR A 1 380 ? 90.926 189.759 102.024 1.00 263.91 1492 TYR A C 1
ATOM 2065 O O . TYR A 1 380 ? 89.932 189.826 102.742 1.00 262.71 1492 TYR A O 1
ATOM 2074 N N . GLU A 1 381 ? 91.177 188.708 101.212 1.00 261.08 1493 GLU A N 1
ATOM 2075 C CA . GLU A 1 381 ? 90.382 187.481 101.087 1.00 260.98 1493 GLU A CA 1
ATOM 2076 C C . GLU A 1 381 ? 91.311 186.352 100.624 1.00 262.46 1493 GLU A C 1
ATOM 2077 O O . GLU A 1 381 ? 92.035 186.503 99.633 1.00 261.50 1493 GLU A O 1
ATOM 2083 N N . GLU A 1 382 ? 91.314 185.239 101.380 1.00 262.01 1494 GLU A N 1
ATOM 2084 C CA . GLU A 1 382 ? 92.157 184.065 101.144 1.00 261.78 1494 GLU A CA 1
ATOM 2085 C C . GLU A 1 382 ? 91.544 183.147 100.075 1.00 264.68 1494 GLU A C 1
ATOM 2086 O O . GLU A 1 382 ? 90.532 182.477 100.317 1.00 264.43 1494 GLU A O 1
ATOM 2092 N N . LYS A 1 383 ? 92.165 183.137 98.882 1.00 262.81 1495 LYS A N 1
ATOM 2093 C CA . LYS A 1 383 ? 91.724 182.304 97.767 1.00 261.24 1495 LYS A CA 1
ATOM 2094 C C . LYS A 1 383 ? 92.933 181.791 96.987 1.00 263.01 1495 LYS A C 1
ATOM 2095 O O . LYS A 1 383 ? 93.968 182.462 96.953 1.00 263.51 1495 LYS A O 1
ATOM 2101 N N . LEU A 1 384 ? 92.805 180.589 96.385 1.00 261.93 1496 LEU A N 1
ATOM 2102 C CA . LEU A 1 384 ? 93.861 179.950 95.598 1.00 262.15 1496 LEU A CA 1
ATOM 2103 C C . LEU A 1 384 ? 93.961 180.582 94.204 1.00 262.52 1496 LEU A C 1
ATOM 2104 O O . LEU A 1 384 ? 92.950 180.756 93.515 1.00 260.93 1496 LEU A O 1
ATOM 2109 N N . SER A 1 385 ? 95.201 180.909 93.796 1.00 263.98 1497 SER A N 1
ATOM 2110 C CA . SER A 1 385 ? 95.542 181.538 92.517 1.00 262.72 1497 SER A CA 1
ATOM 2111 C C . SER A 1 385 ? 95.457 180.566 91.333 1.00 264.26 1497 SER A C 1
ATOM 2112 O O . SER A 1 385 ? 95.709 180.983 90.198 1.00 264.10 1497 SER A O 1
ATOM 2115 N N . GLU A 1 386 ? 95.125 179.276 91.599 1.00 263.07 1498 GLU A N 1
ATOM 2116 C CA . GLU A 1 386 ? 95.034 178.169 90.637 1.00 263.58 1498 GLU A CA 1
ATOM 2117 C C . GLU A 1 386 ? 96.476 177.640 90.325 1.00 266.29 1498 GLU A C 1
ATOM 2118 O O . GLU A 1 386 ? 96.623 176.512 89.850 1.00 266.33 1498 GLU A O 1
ATOM 2124 N N . LYS A 1 387 ? 97.522 178.421 90.691 1.00 265.17 1499 LYS A N 1
ATOM 2125 C CA . LYS A 1 387 ? 98.944 178.099 90.505 1.00 266.21 1499 LYS A CA 1
ATOM 2126 C C . LYS A 1 387 ? 99.506 177.180 91.623 1.00 268.94 1499 LYS A C 1
ATOM 2127 O O . LYS A 1 387 ? 100.659 176.746 91.531 1.00 269.57 1499 LYS A O 1
ATOM 2133 N N . GLY A 1 388 ? 98.692 176.889 92.643 1.00 268.72 1500 GLY A N 1
ATOM 2134 C CA . GLY A 1 388 ? 99.075 176.036 93.766 1.00 270.49 1500 GLY A CA 1
ATOM 2135 C C . GLY A 1 388 ? 99.415 176.776 95.048 1.00 273.05 1500 GLY A C 1
ATOM 2136 O O . GLY A 1 388 ? 99.705 176.141 96.068 1.00 272.60 1500 GLY A O 1
ATOM 2137 N N . GLU A 1 389 ? 99.386 178.128 95.002 1.00 270.18 1501 GLU A N 1
ATOM 2138 C CA . GLU A 1 389 ? 99.681 179.036 96.124 1.00 268.89 1501 GLU A CA 1
ATOM 2139 C C . GLU A 1 389 ? 98.419 179.774 96.579 1.00 270.85 1501 GLU A C 1
ATOM 2140 O O . GLU A 1 389 ? 97.573 180.095 95.741 1.00 271.11 1501 GLU A O 1
ATOM 2146 N N . TRP A 1 390 ? 98.301 180.070 97.887 1.00 267.80 1502 TRP A N 1
ATOM 2147 C CA . TRP A 1 390 ? 97.162 180.823 98.413 1.00 267.38 1502 TRP A CA 1
ATOM 2148 C C . TRP A 1 390 ? 97.525 182.295 98.383 1.00 267.53 1502 TRP A C 1
ATOM 2149 O O . TRP A 1 390 ? 98.564 182.677 98.928 1.00 266.07 1502 TRP A O 1
ATOM 2160 N N . VAL A 1 391 ? 96.716 183.113 97.684 1.00 265.06 1503 VAL A N 1
ATOM 2161 C CA . VAL A 1 391 ? 97.038 184.524 97.488 1.00 264.19 1503 VAL A CA 1
ATOM 2162 C C . VAL A 1 391 ? 96.074 185.486 98.185 1.00 266.42 1503 VAL A C 1
ATOM 2163 O O . VAL A 1 391 ? 94.928 185.153 98.498 1.00 265.88 1503 VAL A O 1
ATOM 2167 N N . TYR A 1 392 ? 96.590 186.705 98.380 1.00 264.83 1504 TYR A N 1
ATOM 2168 C CA . TYR A 1 392 ? 96.010 187.862 99.046 1.00 265.54 1504 TYR A CA 1
ATOM 2169 C C . TYR A 1 392 ? 95.151 188.698 98.079 1.00 267.96 1504 TYR A C 1
ATOM 2170 O O . TYR A 1 392 ? 95.675 189.596 97.419 1.00 268.21 1504 TYR A O 1
ATOM 2179 N N . TYR A 1 393 ? 93.836 188.413 98.003 1.00 266.08 1505 TYR A N 1
ATOM 2180 C CA . TYR A 1 393 ? 92.881 189.124 97.135 1.00 263.65 1505 TYR A CA 1
ATOM 2181 C C . TYR A 1 393 ? 92.108 190.178 97.964 1.00 264.83 1505 TYR A C 1
ATOM 2182 O O . TYR A 1 393 ? 91.195 189.804 98.697 1.00 264.88 1505 TYR A O 1
ATOM 2191 N N . TYR A 1 394 ? 92.471 191.487 97.871 1.00 261.65 1506 TYR A N 1
ATOM 2192 C CA . TYR A 1 394 ? 91.797 192.454 98.742 1.00 261.60 1506 TYR A CA 1
ATOM 2193 C C . TYR A 1 394 ? 90.647 193.219 98.079 1.00 263.92 1506 TYR A C 1
ATOM 2194 O O . TYR A 1 394 ? 90.720 193.638 96.925 1.00 263.44 1506 TYR A O 1
ATOM 2203 N N . VAL A 1 395 ? 89.557 193.345 98.870 1.00 262.19 1507 VAL A N 1
ATOM 2204 C CA . VAL A 1 395 ? 88.312 194.088 98.627 1.00 262.22 1507 VAL A CA 1
ATOM 2205 C C . VAL A 1 395 ? 88.162 195.043 99.842 1.00 264.37 1507 VAL A C 1
ATOM 2206 O O . VAL A 1 395 ? 87.091 195.170 100.443 1.00 263.94 1507 VAL A O 1
ATOM 2210 N N . SER A 1 396 ? 89.287 195.688 100.204 1.00 264.54 1508 SER A N 1
ATOM 2211 C CA . SER A 1 396 ? 89.487 196.578 101.348 1.00 266.67 1508 SER A CA 1
ATOM 2212 C C . SER A 1 396 ? 88.653 197.867 101.320 1.00 268.37 1508 SER A C 1
ATOM 2213 O O . SER A 1 396 ? 87.784 198.046 100.462 1.00 266.76 1508 SER A O 1
ATOM 2216 N N . GLY A 1 397 ? 88.944 198.745 102.282 1.00 269.65 1509 GLY A N 1
ATOM 2217 C CA . GLY A 1 397 ? 88.303 200.044 102.435 1.00 270.11 1509 GLY A CA 1
ATOM 2218 C C . GLY A 1 397 ? 89.229 201.237 102.266 1.00 272.07 1509 GLY A C 1
ATOM 2219 O O . GLY A 1 397 ? 88.790 202.374 102.453 1.00 272.68 1509 GLY A O 1
ATOM 2220 N N . ASN A 1 398 ? 90.512 201.003 101.896 1.00 269.61 1510 ASN A N 1
ATOM 2221 C CA . ASN A 1 398 ? 91.492 202.082 101.702 1.00 269.25 1510 ASN A CA 1
ATOM 2222 C C . ASN A 1 398 ? 91.541 202.563 100.218 1.00 271.83 1510 ASN A C 1
ATOM 2223 O O . ASN A 1 398 ? 92.476 203.272 99.830 1.00 271.29 1510 ASN A O 1
ATOM 2228 N N . ALA A 1 399 ? 90.497 202.195 99.422 1.00 270.82 1511 ALA A N 1
ATOM 2229 C CA . ALA A 1 399 ? 90.204 202.535 98.014 1.00 269.85 1511 ALA A CA 1
ATOM 2230 C C . ALA A 1 399 ? 91.194 201.927 96.962 1.00 270.83 1511 ALA A C 1
ATOM 2231 O O . ALA A 1 399 ? 91.544 202.593 95.980 1.00 269.97 1511 ALA A O 1
ATOM 2233 N N . LYS A 1 400 ? 91.579 200.638 97.147 1.00 270.25 1512 LYS A N 1
ATOM 2234 C CA . LYS A 1 400 ? 92.443 199.812 96.276 1.00 269.58 1512 LYS A CA 1
ATOM 2235 C C . LYS A 1 400 ? 93.848 200.411 95.985 1.00 271.29 1512 LYS A C 1
ATOM 2236 O O . LYS A 1 400 ? 94.656 199.763 95.309 1.00 270.61 1512 LYS A O 1
ATOM 2242 N N . ILE A 1 401 ? 94.149 201.602 96.535 1.00 270.87 1513 ILE A N 1
ATOM 2243 C CA . ILE A 1 401 ? 95.447 202.265 96.400 1.00 270.99 1513 ILE A CA 1
ATOM 2244 C C . ILE A 1 401 ? 96.201 202.052 97.728 1.00 273.57 1513 ILE A C 1
ATOM 2245 O O . ILE A 1 401 ? 96.094 202.855 98.664 1.00 273.46 1513 ILE A O 1
ATOM 2250 N N . GLY A 1 402 ? 96.899 200.921 97.793 1.00 271.29 1514 GLY A N 1
ATOM 2251 C CA . GLY A 1 402 ? 97.708 200.494 98.929 1.00 270.94 1514 GLY A CA 1
ATOM 2252 C C . GLY A 1 402 ? 98.918 199.694 98.501 1.00 272.60 1514 GLY A C 1
ATOM 2253 O O . GLY A 1 402 ? 99.570 200.052 97.519 1.00 272.67 1514 GLY A O 1
ATOM 2254 N N . SER A 1 403 ? 99.226 198.616 99.243 1.00 268.99 1515 SER A N 1
ATOM 2255 C CA . SER A 1 403 ? 100.337 197.708 98.957 1.00 268.14 1515 SER A CA 1
ATOM 2256 C C . SER A 1 403 ? 99.913 196.267 99.150 1.00 267.68 1515 SER A C 1
ATOM 2257 O O . SER A 1 403 ? 98.942 196.004 99.863 1.00 267.07 1515 SER A O 1
ATOM 2260 N N . MET A 1 404 ? 100.649 195.338 98.494 1.00 263.58 1516 MET A N 1
ATOM 2261 C CA . MET A 1 404 ? 100.473 193.884 98.564 1.00 262.08 1516 MET A CA 1
ATOM 2262 C C . MET A 1 404 ? 99.101 193.444 98.025 1.00 263.76 1516 MET A C 1
ATOM 2263 O O . MET A 1 404 ? 98.067 193.698 98.640 1.00 263.68 1516 MET A O 1
ATOM 2268 N N . HIS A 1 405 ? 99.113 192.806 96.853 1.00 260.83 1517 HIS A N 1
ATOM 2269 C CA . HIS A 1 405 ? 97.922 192.273 96.199 1.00 261.07 1517 HIS A CA 1
ATOM 2270 C C . HIS A 1 405 ? 98.310 191.105 95.310 1.00 261.92 1517 HIS A C 1
ATOM 2271 O O . HIS A 1 405 ? 99.279 191.189 94.549 1.00 261.41 1517 HIS A O 1
ATOM 2278 N N . LEU A 1 406 ? 97.532 190.011 95.423 1.00 258.92 1518 LEU A N 1
ATOM 2279 C CA . LEU A 1 406 ? 97.688 188.737 94.722 1.00 258.64 1518 LEU A CA 1
ATOM 2280 C C . LEU A 1 406 ? 99.139 188.225 94.857 1.00 258.56 1518 LEU A C 1
ATOM 2281 O O . LEU A 1 406 ? 99.846 188.022 93.860 1.00 258.40 1518 LEU A O 1
ATOM 2286 N N . LEU A 1 407 ? 99.570 188.058 96.124 1.00 253.50 1519 LEU A N 1
ATOM 2287 C CA . LEU A 1 407 ? 100.885 187.556 96.509 1.00 251.76 1519 LEU A CA 1
ATOM 2288 C C . LEU A 1 407 ? 100.725 186.320 97.379 1.00 252.71 1519 LEU A C 1
ATOM 2289 O O . LEU A 1 407 ? 99.738 186.238 98.109 1.00 251.72 1519 LEU A O 1
ATOM 2294 N N . PRO A 1 408 ? 101.677 185.355 97.341 1.00 250.06 1520 PRO A N 1
ATOM 2295 C CA . PRO A 1 408 ? 101.531 184.144 98.163 1.00 249.84 1520 PRO A CA 1
ATOM 2296 C C . PRO A 1 408 ? 101.538 184.442 99.653 1.00 251.61 1520 PRO A C 1
ATOM 2297 O O . PRO A 1 408 ? 102.065 185.471 100.076 1.00 250.85 1520 PRO A O 1
ATOM 2301 N N . VAL A 1 409 ? 100.967 183.525 100.443 1.00 249.35 1521 VAL A N 1
ATOM 2302 C CA . VAL A 1 409 ? 100.865 183.658 101.893 1.00 248.55 1521 VAL A CA 1
ATOM 2303 C C . VAL A 1 409 ? 102.251 183.471 102.581 1.00 251.52 1521 VAL A C 1
ATOM 2304 O O . VAL A 1 409 ? 102.426 183.918 103.718 1.00 250.83 1521 VAL A O 1
ATOM 2308 N N . SER A 1 410 ? 103.231 182.865 101.867 1.00 249.75 1522 SER A N 1
ATOM 2309 C CA . SER A 1 410 ? 104.580 182.579 102.370 1.00 249.58 1522 SER A CA 1
ATOM 2310 C C . SER A 1 410 ? 105.642 183.637 101.957 1.00 252.74 1522 SER A C 1
ATOM 2311 O O . SER A 1 410 ? 106.829 183.299 101.869 1.00 252.56 1522 SER A O 1
ATOM 2314 N N . THR A 1 411 ? 105.231 184.912 101.747 1.00 250.12 1523 THR A N 1
ATOM 2315 C CA . THR A 1 411 ? 106.168 185.994 101.409 1.00 250.32 1523 THR A CA 1
ATOM 2316 C C . THR A 1 411 ? 107.020 186.283 102.639 1.00 254.43 1523 THR A C 1
ATOM 2317 O O . THR A 1 411 ? 106.473 186.478 103.729 1.00 253.58 1523 THR A O 1
ATOM 2321 N N . PRO A 1 412 ? 108.360 186.239 102.506 1.00 253.50 1524 PRO A N 1
ATOM 2322 C CA . PRO A 1 412 ? 109.213 186.378 103.693 1.00 254.06 1524 PRO A CA 1
ATOM 2323 C C . PRO A 1 412 ? 109.612 187.820 104.027 1.00 255.65 1524 PRO A C 1
ATOM 2324 O O . PRO A 1 412 ? 110.678 188.269 103.594 1.00 257.29 1524 PRO A O 1
ATOM 2328 N N . TYR A 1 413 ? 108.772 188.514 104.854 1.00 252.89 1525 TYR A N 1
ATOM 2329 C CA . TYR A 1 413 ? 108.921 189.895 105.350 1.00 252.88 1525 TYR A CA 1
ATOM 2330 C C . TYR A 1 413 ? 110.290 190.495 104.995 1.00 255.35 1525 TYR A C 1
ATOM 2331 O O . TYR A 1 413 ? 111.265 190.266 105.718 1.00 254.87 1525 TYR A O 1
ATOM 2340 N N . PRO A 1 414 ? 110.398 191.194 103.841 1.00 254.64 1526 PRO A N 1
ATOM 2341 C CA . PRO A 1 414 ? 111.711 191.701 103.409 1.00 253.04 1526 PRO A CA 1
ATOM 2342 C C . PRO A 1 414 ? 112.390 192.631 104.409 1.00 254.04 1526 PRO A C 1
ATOM 2343 O O . PRO A 1 414 ? 111.734 193.389 105.125 1.00 254.39 1526 PRO A O 1
ATOM 2347 N N . THR A 1 415 ? 113.725 192.555 104.438 1.00 250.31 1527 THR A N 1
ATOM 2348 C CA . THR A 1 415 ? 114.608 193.336 105.303 1.00 249.89 1527 THR A CA 1
ATOM 2349 C C . THR A 1 415 ? 114.855 194.734 104.694 1.00 252.66 1527 THR A C 1
ATOM 2350 O O . THR A 1 415 ? 114.077 195.187 103.849 1.00 252.05 1527 THR A O 1
ATOM 2354 N N . LYS A 1 416 ? 115.917 195.429 105.149 1.00 251.30 1528 LYS A N 1
ATOM 2355 C CA . LYS A 1 416 ? 116.342 196.715 104.595 1.00 251.24 1528 LYS A CA 1
ATOM 2356 C C . LYS A 1 416 ? 117.540 196.417 103.710 1.00 253.94 1528 LYS A C 1
ATOM 2357 O O . LYS A 1 416 ? 118.295 195.488 104.022 1.00 253.73 1528 LYS A O 1
ATOM 2363 N N . ASN A 1 417 ? 117.704 197.167 102.594 1.00 251.35 1529 ASN A N 1
ATOM 2364 C CA . ASN A 1 417 ? 118.791 196.986 101.618 1.00 250.67 1529 ASN A CA 1
ATOM 2365 C C . ASN A 1 417 ? 118.801 195.531 101.088 1.00 252.86 1529 ASN A C 1
ATOM 2366 O O . ASN A 1 417 ? 119.867 194.964 100.837 1.00 253.10 1529 ASN A O 1
ATOM 2371 N N . TRP A 1 418 ? 117.600 194.926 100.957 1.00 249.15 1530 TRP A N 1
ATOM 2372 C CA . TRP A 1 418 ? 117.407 193.567 100.443 1.00 247.96 1530 TRP A CA 1
ATOM 2373 C C . TRP A 1 418 ? 117.449 193.631 98.924 1.00 246.01 1530 TRP A C 1
ATOM 2374 O O . TRP A 1 418 ? 117.667 192.625 98.250 1.00 244.91 1530 TRP A O 1
ATOM 2385 N N . LEU A 1 419 ? 117.252 194.844 98.405 1.00 240.89 1531 LEU A N 1
ATOM 2386 C CA . LEU A 1 419 ? 117.306 195.172 96.994 1.00 238.67 1531 LEU A CA 1
ATOM 2387 C C . LEU A 1 419 ? 118.744 195.412 96.608 1.00 240.14 1531 LEU A C 1
ATOM 2388 O O . LEU A 1 419 ? 119.111 195.172 95.463 1.00 239.01 1531 LEU A O 1
ATOM 2393 N N . GLN A 1 420 ? 119.564 195.868 97.579 1.00 237.98 1532 GLN A N 1
ATOM 2394 C CA . GLN A 1 420 ? 120.983 196.187 97.404 1.00 237.87 1532 GLN A CA 1
ATOM 2395 C C . GLN A 1 420 ? 121.797 195.036 96.756 1.00 239.05 1532 GLN A C 1
ATOM 2396 O O . GLN A 1 420 ? 122.522 195.348 95.807 1.00 238.63 1532 GLN A O 1
ATOM 2402 N N . PRO A 1 421 ? 121.695 193.732 97.161 1.00 235.29 1533 PRO A N 1
ATOM 2403 C CA . PRO A 1 421 ? 122.485 192.693 96.471 1.00 234.47 1533 PRO A CA 1
ATOM 2404 C C . PRO A 1 421 ? 122.121 192.567 94.990 1.00 234.24 1533 PRO A C 1
ATOM 2405 O O . PRO A 1 421 ? 123.012 192.359 94.166 1.00 233.66 1533 PRO A O 1
ATOM 2409 N N . LYS A 1 422 ? 120.825 192.731 94.659 1.00 229.78 1534 LYS A N 1
ATOM 2410 C CA . LYS A 1 422 ? 120.312 192.690 93.290 1.00 227.97 1534 LYS A CA 1
ATOM 2411 C C . LYS A 1 422 ? 120.755 193.939 92.526 1.00 229.88 1534 LYS A C 1
ATOM 2412 O O . LYS A 1 422 ? 121.150 193.835 91.361 1.00 229.04 1534 LYS A O 1
ATOM 2418 N N . ARG A 1 423 ? 120.697 195.116 93.195 1.00 227.35 1535 ARG A N 1
ATOM 2419 C CA . ARG A 1 423 ? 121.092 196.420 92.662 1.00 226.71 1535 ARG A CA 1
ATOM 2420 C C . ARG A 1 423 ? 122.535 196.371 92.202 1.00 230.94 1535 ARG A C 1
ATOM 2421 O O . ARG A 1 423 ? 122.831 196.748 91.068 1.00 229.99 1535 ARG A O 1
ATOM 2429 N N . TYR A 1 424 ? 123.414 195.832 93.065 1.00 230.58 1536 TYR A N 1
ATOM 2430 C CA . TYR A 1 424 ? 124.838 195.661 92.809 1.00 231.63 1536 TYR A CA 1
ATOM 2431 C C . TYR A 1 424 ? 125.079 194.753 91.601 1.00 232.28 1536 TYR A C 1
ATOM 2432 O O . TYR A 1 424 ? 125.933 195.065 90.768 1.00 231.71 1536 TYR A O 1
ATOM 2441 N N . LYS A 1 425 ? 124.325 193.635 91.518 1.00 228.77 1537 LYS A N 1
ATOM 2442 C CA . LYS A 1 425 ? 124.423 192.644 90.445 1.00 227.76 1537 LYS A CA 1
ATOM 2443 C C . LYS A 1 425 ? 124.114 193.270 89.086 1.00 228.77 1537 LYS A C 1
ATOM 2444 O O . LYS A 1 425 ? 124.806 192.970 88.116 1.00 228.61 1537 LYS A O 1
ATOM 2450 N N . ALA A 1 426 ? 123.120 194.169 89.024 1.00 224.79 1538 ALA A N 1
ATOM 2451 C CA . ALA A 1 426 ? 122.779 194.860 87.785 1.00 223.25 1538 ALA A CA 1
ATOM 2452 C C . ALA A 1 426 ? 123.850 195.896 87.451 1.00 226.08 1538 ALA A C 1
ATOM 2453 O O . ALA A 1 426 ? 124.236 196.030 86.291 1.00 224.84 1538 ALA A O 1
ATOM 2455 N N . HIS A 1 427 ? 124.363 196.589 88.481 1.00 225.26 1539 HIS A N 1
ATOM 2456 C CA . HIS A 1 427 ? 125.357 197.644 88.340 1.00 226.28 1539 HIS A CA 1
ATOM 2457 C C . HIS A 1 427 ? 126.734 197.137 87.894 1.00 229.39 1539 HIS A C 1
ATOM 2458 O O . HIS A 1 427 ? 127.474 197.916 87.294 1.00 230.13 1539 HIS A O 1
ATOM 2465 N N . ILE A 1 428 ? 127.072 195.853 88.124 1.00 226.22 1540 ILE A N 1
ATOM 2466 C CA . ILE A 1 428 ? 128.365 195.326 87.660 1.00 226.65 1540 ILE A CA 1
ATOM 2467 C C . ILE A 1 428 ? 128.271 194.969 86.171 1.00 226.99 1540 ILE A C 1
ATOM 2468 O O . ILE A 1 428 ? 129.295 194.740 85.523 1.00 226.92 1540 ILE A O 1
ATOM 2473 N N . LEU A 1 429 ? 127.039 194.949 85.636 1.00 222.79 1541 LEU A N 1
ATOM 2474 C CA . LEU A 1 429 ? 126.756 194.673 84.231 1.00 221.61 1541 LEU A CA 1
ATOM 2475 C C . LEU A 1 429 ? 126.594 195.973 83.426 1.00 223.72 1541 LEU A C 1
ATOM 2476 O O . LEU A 1 429 ? 126.614 195.932 82.195 1.00 223.54 1541 LEU A O 1
ATOM 2481 N N . GLY A 1 430 ? 126.462 197.101 84.128 1.00 220.69 1542 GLY A N 1
ATOM 2482 C CA . GLY A 1 430 ? 126.319 198.423 83.528 1.00 220.06 1542 GLY A CA 1
ATOM 2483 C C . GLY A 1 430 ? 124.895 198.781 83.160 1.00 220.65 1542 GLY A C 1
ATOM 2484 O O . GLY A 1 430 ? 124.644 199.290 82.063 1.00 219.92 1542 GLY A O 1
ATOM 2485 N N . THR A 1 431 ? 123.951 198.525 84.083 1.00 216.97 1543 THR A N 1
ATOM 2486 C CA . THR A 1 431 ? 122.524 198.817 83.905 1.00 215.22 1543 THR A CA 1
ATOM 2487 C C . THR A 1 431 ? 121.854 199.057 85.255 1.00 217.00 1543 THR A C 1
ATOM 2488 O O . THR A 1 431 ? 122.258 198.470 86.264 1.00 217.10 1543 THR A O 1
ATOM 2492 N N . GLN A 1 432 ? 120.816 199.909 85.261 1.00 213.60 1544 GLN A N 1
ATOM 2493 C CA . GLN A 1 432 ? 120.033 200.194 86.464 1.00 213.63 1544 GLN A CA 1
ATOM 2494 C C . GLN A 1 432 ? 119.191 198.981 86.809 1.00 215.74 1544 GLN A C 1
ATOM 2495 O O . GLN A 1 432 ? 118.758 198.277 85.892 1.00 214.79 1544 GLN A O 1
ATOM 2501 N N . TYR A 1 433 ? 118.954 198.724 88.110 1.00 213.57 1545 TYR A N 1
ATOM 2502 C CA . TYR A 1 433 ? 118.076 197.621 88.495 1.00 213.32 1545 TYR A CA 1
ATOM 2503 C C . TYR A 1 433 ? 116.675 197.984 88.040 1.00 215.12 1545 TYR A C 1
ATOM 2504 O O . TYR A 1 433 ? 116.262 199.137 88.160 1.00 214.68 1545 TYR A O 1
ATOM 2513 N N . VAL A 1 434 ? 115.995 197.010 87.440 1.00 212.04 1546 VAL A N 1
ATOM 2514 C CA . VAL A 1 434 ? 114.688 197.097 86.792 1.00 211.24 1546 VAL A CA 1
ATOM 2515 C C . VAL A 1 434 ? 113.679 197.983 87.545 1.00 213.85 1546 VAL A C 1
ATOM 2516 O O . VAL A 1 434 ? 113.101 198.878 86.925 1.00 213.86 1546 VAL A O 1
ATOM 2520 N N . TYR A 1 435 ? 113.500 197.775 88.856 1.00 210.81 1547 TYR A N 1
ATOM 2521 C CA . TYR A 1 435 ? 112.529 198.543 89.629 1.00 210.92 1547 TYR A CA 1
ATOM 2522 C C . TYR A 1 435 ? 112.957 199.993 89.929 1.00 214.37 1547 TYR A C 1
ATOM 2523 O O . TYR A 1 435 ? 112.165 200.745 90.513 1.00 214.81 1547 TYR A O 1
ATOM 2532 N N . ASP A 1 436 ? 114.168 200.401 89.498 1.00 211.44 1548 ASP A N 1
ATOM 2533 C CA . ASP A 1 436 ? 114.654 201.774 89.673 1.00 211.05 1548 ASP A CA 1
ATOM 2534 C C . ASP A 1 436 ? 114.215 202.639 88.485 1.00 211.48 1548 ASP A C 1
ATOM 2535 O O . ASP A 1 436 ? 114.187 203.864 88.605 1.00 211.40 1548 ASP A O 1
ATOM 2540 N N . PHE A 1 437 ? 113.853 201.993 87.350 1.00 207.23 1549 PHE A N 1
ATOM 2541 C CA . PHE A 1 437 ? 113.430 202.644 86.108 1.00 205.96 1549 PHE A CA 1
ATOM 2542 C C . PHE A 1 437 ? 112.153 203.486 86.228 1.00 207.55 1549 PHE A C 1
ATOM 2543 O O . PHE A 1 437 ? 112.157 204.569 85.635 1.00 206.68 1549 PHE A O 1
ATOM 2551 N N . PRO A 1 438 ? 111.081 203.101 86.977 1.00 205.45 1550 PRO A N 1
ATOM 2552 C CA . PRO A 1 438 ? 109.920 204.002 87.088 1.00 206.23 1550 PRO A CA 1
ATOM 2553 C C . PRO A 1 438 ? 110.287 205.385 87.646 1.00 210.60 1550 PRO A C 1
ATOM 2554 O O . PRO A 1 438 ? 109.733 206.381 87.183 1.00 209.93 1550 PRO A O 1
ATOM 2558 N N . GLU A 1 439 ? 111.254 205.458 88.592 1.00 209.94 1551 GLU A N 1
ATOM 2559 C CA . GLU A 1 439 ? 111.700 206.737 89.160 1.00 210.46 1551 GLU A CA 1
ATOM 2560 C C . GLU A 1 439 ? 112.619 207.505 88.182 1.00 211.94 1551 GLU A C 1
ATOM 2561 O O . GLU A 1 439 ? 112.723 208.729 88.306 1.00 211.88 1551 GLU A O 1
ATOM 2567 N N . LEU A 1 440 ? 113.253 206.813 87.198 1.00 208.17 1552 LEU A N 1
ATOM 2568 C CA . LEU A 1 440 ? 114.059 207.494 86.176 1.00 207.13 1552 LEU A CA 1
ATOM 2569 C C . LEU A 1 440 ? 113.130 208.294 85.268 1.00 210.28 1552 LEU A C 1
ATOM 2570 O O . LEU A 1 440 ? 113.464 209.409 84.857 1.00 209.58 1552 LEU A O 1
ATOM 2575 N N . PHE A 1 441 ? 111.936 207.730 85.007 1.00 208.84 1553 PHE A N 1
ATOM 2576 C CA . PHE A 1 441 ? 110.886 208.347 84.212 1.00 209.08 1553 PHE A CA 1
ATOM 2577 C C . PHE A 1 441 ? 110.298 209.557 84.922 1.00 213.03 1553 PHE A C 1
ATOM 2578 O O . PHE A 1 441 ? 110.018 210.542 84.250 1.00 212.32 1553 PHE A O 1
ATOM 2586 N N . ARG A 1 442 ? 110.129 209.508 86.263 1.00 212.36 1554 ARG A N 1
ATOM 2587 C CA . ARG A 1 442 ? 109.598 210.652 87.015 1.00 213.47 1554 ARG A CA 1
ATOM 2588 C C . ARG A 1 442 ? 110.522 211.863 86.859 1.00 216.46 1554 ARG A C 1
ATOM 2589 O O . ARG A 1 442 ? 110.035 212.953 86.559 1.00 216.29 1554 ARG A O 1
ATOM 2597 N N . GLN A 1 443 ? 111.845 211.662 87.026 1.00 214.31 1555 GLN A N 1
ATOM 2598 C CA . GLN A 1 443 ? 112.826 212.742 86.932 1.00 214.35 1555 GLN A CA 1
ATOM 2599 C C . GLN A 1 443 ? 112.978 213.278 85.499 1.00 215.82 1555 GLN A C 1
ATOM 2600 O O . GLN A 1 443 ? 113.226 214.476 85.347 1.00 216.05 1555 GLN A O 1
ATOM 2606 N N . ALA A 1 444 ? 112.787 212.428 84.459 1.00 211.61 1556 ALA A N 1
ATOM 2607 C CA . ALA A 1 444 ? 112.857 212.858 83.054 1.00 210.07 1556 ALA A CA 1
ATOM 2608 C C . ALA A 1 444 ? 111.672 213.777 82.710 1.00 211.65 1556 ALA A C 1
ATOM 2609 O O . ALA A 1 444 ? 111.839 214.698 81.911 1.00 210.43 1556 ALA A O 1
ATOM 2611 N N . ILE A 1 445 ? 110.489 213.526 83.341 1.00 209.90 1557 ILE A N 1
ATOM 2612 C CA . ILE A 1 445 ? 109.246 214.311 83.242 1.00 210.34 1557 ILE A CA 1
ATOM 2613 C C . ILE A 1 445 ? 109.419 215.591 84.091 1.00 215.10 1557 ILE A C 1
ATOM 2614 O O . ILE A 1 445 ? 109.010 216.669 83.655 1.00 215.38 1557 ILE A O 1
ATOM 2619 N N . GLN A 1 446 ? 110.047 215.467 85.286 1.00 213.30 1558 GLN A N 1
ATOM 2620 C CA . GLN A 1 446 ? 110.364 216.580 86.191 1.00 214.11 1558 GLN A CA 1
ATOM 2621 C C . GLN A 1 446 ? 111.225 217.600 85.445 1.00 216.16 1558 GLN A C 1
ATOM 2622 O O . GLN A 1 446 ? 110.917 218.789 85.470 1.00 216.17 1558 GLN A O 1
ATOM 2628 N N . ASN A 1 447 ? 112.256 217.107 84.718 1.00 213.07 1559 ASN A N 1
ATOM 2629 C CA . ASN A 1 447 ? 113.158 217.883 83.863 1.00 212.79 1559 ASN A CA 1
ATOM 2630 C C . ASN A 1 447 ? 112.413 218.482 82.672 1.00 214.89 1559 ASN A C 1
ATOM 2631 O O . ASN A 1 447 ? 112.755 219.576 82.224 1.00 214.92 1559 ASN A O 1
ATOM 2636 N N . SER A 1 448 ? 111.408 217.746 82.154 1.00 211.86 1560 SER A N 1
ATOM 2637 C CA . SER A 1 448 ? 110.571 218.138 81.022 1.00 211.32 1560 SER A CA 1
ATOM 2638 C C . SER A 1 448 ? 109.770 219.399 81.348 1.00 214.85 1560 SER A C 1
ATOM 2639 O O . SER A 1 448 ? 109.522 220.207 80.452 1.00 214.85 1560 SER A O 1
ATOM 2642 N N . TRP A 1 449 ? 109.384 219.571 82.622 1.00 212.58 1561 TRP A N 1
ATOM 2643 C CA . TRP A 1 449 ? 108.638 220.737 83.075 1.00 213.03 1561 TRP A CA 1
ATOM 2644 C C . TRP A 1 449 ? 109.570 221.904 83.355 1.00 217.53 1561 TRP A C 1
ATOM 2645 O O . TRP A 1 449 ? 109.356 222.980 82.805 1.00 216.99 1561 TRP A O 1
ATOM 2656 N N . THR A 1 450 ? 110.624 221.683 84.173 1.00 217.09 1562 THR A N 1
ATOM 2657 C CA . THR A 1 450 ? 111.619 222.692 84.565 1.00 218.52 1562 THR A CA 1
ATOM 2658 C C . THR A 1 450 ? 112.241 223.398 83.363 1.00 222.88 1562 THR A C 1
ATOM 2659 O O . THR A 1 450 ? 112.629 224.558 83.479 1.00 223.95 1562 THR A O 1
ATOM 2663 N N . GLU A 1 451 ? 112.340 222.708 82.223 1.00 220.36 1563 GLU A N 1
ATOM 2664 C CA . GLU A 1 451 ? 112.898 223.299 81.019 1.00 220.68 1563 GLU A CA 1
ATOM 2665 C C . GLU A 1 451 ? 111.828 224.032 80.195 1.00 224.02 1563 GLU A C 1
ATOM 2666 O O . GLU A 1 451 ? 112.154 225.006 79.511 1.00 223.81 1563 GLU A O 1
ATOM 2672 N N . ALA A 1 452 ? 110.560 223.582 80.274 1.00 222.30 1564 ALA A N 1
ATOM 2673 C CA . ALA A 1 452 ? 109.435 224.186 79.549 1.00 222.55 1564 ALA A CA 1
ATOM 2674 C C . ALA A 1 452 ? 108.910 225.441 80.243 1.00 227.39 1564 ALA A C 1
ATOM 2675 O O . ALA A 1 452 ? 108.306 226.285 79.582 1.00 226.96 1564 ALA A O 1
ATOM 2677 N N . VAL A 1 453 ? 109.125 225.561 81.570 1.00 227.05 1565 VAL A N 1
ATOM 2678 C CA . VAL A 1 453 ? 108.711 226.733 82.352 1.00 228.45 1565 VAL A CA 1
ATOM 2679 C C . VAL A 1 453 ? 109.678 227.889 82.030 1.00 233.80 1565 VAL A C 1
ATOM 2680 O O . VAL A 1 453 ? 109.289 229.058 82.094 1.00 233.91 1565 VAL A O 1
ATOM 2684 N N . LYS A 1 454 ? 110.928 227.536 81.649 1.00 233.35 1566 LYS A N 1
ATOM 2685 C CA . LYS A 1 454 ? 111.980 228.465 81.239 1.00 235.08 1566 LYS A CA 1
ATOM 2686 C C . LYS A 1 454 ? 111.609 229.076 79.884 1.00 239.55 1566 LYS A C 1
ATOM 2687 O O . LYS A 1 454 ? 111.543 230.302 79.769 1.00 240.03 1566 LYS A O 1
ATOM 2693 N N . LYS A 1 455 ? 111.329 228.208 78.875 1.00 237.39 1567 LYS A N 1
ATOM 2694 C CA . LYS A 1 455 ? 110.941 228.573 77.505 1.00 237.30 1567 LYS A CA 1
ATOM 2695 C C . LYS A 1 455 ? 109.581 229.277 77.473 1.00 240.55 1567 LYS A C 1
ATOM 2696 O O . LYS A 1 455 ? 109.431 230.281 76.771 1.00 240.30 1567 LYS A O 1
ATOM 2702 N N . ILE A 1 456 ? 108.591 228.732 78.214 1.00 238.45 1568 ILE A N 1
ATOM 2703 C CA . ILE A 1 456 ? 107.244 229.287 78.308 1.00 238.59 1568 ILE A CA 1
ATOM 2704 C C . ILE A 1 456 ? 107.071 229.812 79.719 1.00 242.89 1568 ILE A C 1
ATOM 2705 O O . ILE A 1 456 ? 106.777 229.052 80.649 1.00 242.32 1568 ILE A O 1
ATOM 2710 N N . PRO A 1 457 ? 107.271 231.133 79.890 1.00 242.48 1569 PRO A N 1
ATOM 2711 C CA . PRO A 1 457 ? 107.088 231.728 81.219 1.00 243.75 1569 PRO A CA 1
ATOM 2712 C C . PRO A 1 457 ? 105.613 231.720 81.594 1.00 246.97 1569 PRO A C 1
ATOM 2713 O O . PRO A 1 457 ? 104.793 231.293 80.775 1.00 246.21 1569 PRO A O 1
ATOM 2717 N N . SER A 1 458 ? 105.284 232.225 82.807 1.00 245.66 1570 SER A N 1
ATOM 2718 C CA . SER A 1 458 ? 103.940 232.361 83.397 1.00 246.10 1570 SER A CA 1
ATOM 2719 C C . SER A 1 458 ? 103.228 231.005 83.428 1.00 246.51 1570 SER A C 1
ATOM 2720 O O . SER A 1 458 ? 103.112 230.419 84.504 1.00 246.95 1570 SER A O 1
ATOM 2723 N N . LEU A 1 459 ? 102.773 230.515 82.256 1.00 241.43 1571 LEU A N 1
ATOM 2724 C CA . LEU A 1 459 ? 102.154 229.219 82.036 1.00 240.36 1571 LEU A CA 1
ATOM 2725 C C . LEU A 1 459 ? 103.199 228.176 82.415 1.00 240.84 1571 LEU A C 1
ATOM 2726 O O . LEU A 1 459 ? 104.087 227.812 81.636 1.00 239.64 1571 LEU A O 1
ATOM 2731 N N . ALA A 1 460 ? 103.132 227.820 83.702 1.00 237.73 1572 ALA A N 1
ATOM 2732 C CA . ALA A 1 460 ? 104.017 226.967 84.482 1.00 236.50 1572 ALA A CA 1
ATOM 2733 C C . ALA A 1 460 ? 103.293 226.512 85.741 1.00 237.83 1572 ALA A C 1
ATOM 2734 O O . ALA A 1 460 ? 103.780 225.637 86.455 1.00 237.56 1572 ALA A O 1
ATOM 2736 N N . ALA A 1 461 ? 102.128 227.133 86.016 1.00 234.54 1573 ALA A N 1
ATOM 2737 C CA . ALA A 1 461 ? 101.264 226.876 87.165 1.00 234.97 1573 ALA A CA 1
ATOM 2738 C C . ALA A 1 461 ? 100.637 225.481 87.116 1.00 235.88 1573 ALA A C 1
ATOM 2739 O O . ALA A 1 461 ? 100.157 224.997 88.143 1.00 236.52 1573 ALA A O 1
ATOM 2741 N N . LYS A 1 462 ? 100.661 224.831 85.938 1.00 231.11 1574 LYS A N 1
ATOM 2742 C CA . LYS A 1 462 ? 100.116 223.490 85.733 1.00 230.49 1574 LYS A CA 1
ATOM 2743 C C . LYS A 1 462 ? 101.119 222.374 86.135 1.00 231.32 1574 LYS A C 1
ATOM 2744 O O . LYS A 1 462 ? 100.778 221.193 86.036 1.00 231.01 1574 LYS A O 1
ATOM 2750 N N . GLN A 1 463 ? 102.323 222.747 86.630 1.00 227.75 1575 GLN A N 1
ATOM 2751 C CA . GLN A 1 463 ? 103.358 221.819 87.105 1.00 226.98 1575 GLN A CA 1
ATOM 2752 C C . GLN A 1 463 ? 102.856 221.085 88.374 1.00 231.13 1575 GLN A C 1
ATOM 2753 O O . GLN A 1 463 ? 102.302 221.743 89.262 1.00 232.15 1575 GLN A O 1
ATOM 2759 N N . PRO A 1 464 ? 103.021 219.741 88.485 1.00 228.34 1576 PRO A N 1
ATOM 2760 C CA . PRO A 1 464 ? 102.437 219.019 89.633 1.00 229.51 1576 PRO A CA 1
ATOM 2761 C C . PRO A 1 464 ? 103.390 218.684 90.811 1.00 232.06 1576 PRO A C 1
ATOM 2762 O O . PRO A 1 464 ? 103.077 217.766 91.581 1.00 232.73 1576 PRO A O 1
ATOM 2766 N N . ALA A 1 465 ? 104.498 219.458 90.999 1.00 228.54 1577 ALA A N 1
ATOM 2767 C CA . ALA A 1 465 ? 105.557 219.298 92.030 1.00 228.16 1577 ALA A CA 1
ATOM 2768 C C . ALA A 1 465 ? 106.489 218.101 91.700 1.00 229.98 1577 ALA A C 1
ATOM 2769 O O . ALA A 1 465 ? 106.365 217.549 90.609 1.00 229.25 1577 ALA A O 1
ATOM 2771 N N . ILE A 1 466 ? 107.446 217.736 92.602 1.00 227.43 1578 ILE A N 1
ATOM 2772 C CA . ILE A 1 466 ? 108.438 216.650 92.400 1.00 226.67 1578 ILE A CA 1
ATOM 2773 C C . ILE A 1 466 ? 107.734 215.260 92.313 1.00 228.85 1578 ILE A C 1
ATOM 2774 O O . ILE A 1 466 ? 108.008 214.481 91.390 1.00 227.30 1578 ILE A O 1
ATOM 2779 N N . GLY A 1 467 ? 106.851 214.984 93.267 1.00 227.32 1579 GLY A N 1
ATOM 2780 C CA . GLY A 1 467 ? 106.027 213.783 93.264 1.00 227.59 1579 GLY A CA 1
ATOM 2781 C C . GLY A 1 467 ? 104.777 214.108 92.476 1.00 229.93 1579 GLY A C 1
ATOM 2782 O O . GLY A 1 467 ? 104.590 215.266 92.091 1.00 229.39 1579 GLY A O 1
ATOM 2783 N N . GLU A 1 468 ? 103.914 213.110 92.215 1.00 227.74 1580 GLU A N 1
ATOM 2784 C CA . GLU A 1 468 ? 102.662 213.266 91.449 1.00 228.10 1580 GLU A CA 1
ATOM 2785 C C . GLU A 1 468 ? 102.935 213.595 89.964 1.00 228.42 1580 GLU A C 1
ATOM 2786 O O . GLU A 1 468 ? 101.996 213.870 89.218 1.00 228.19 1580 GLU A O 1
ATOM 2792 N N . CYS A 1 469 ? 104.213 213.549 89.541 1.00 224.06 1581 CYS A N 1
ATOM 2793 C CA . CYS A 1 469 ? 104.630 213.768 88.155 1.00 222.29 1581 CYS A CA 1
ATOM 2794 C C . CYS A 1 469 ? 104.107 212.620 87.319 1.00 222.89 1581 CYS A C 1
ATOM 2795 O O . CYS A 1 469 ? 103.416 212.842 86.326 1.00 222.87 1581 CYS A O 1
ATOM 2798 N N . ILE A 1 470 ? 104.425 211.388 87.752 1.00 218.30 1582 ILE A N 1
ATOM 2799 C CA . ILE A 1 470 ? 103.986 210.147 87.132 1.00 217.36 1582 ILE A CA 1
ATOM 2800 C C . ILE A 1 470 ? 103.182 209.377 88.163 1.00 220.78 1582 ILE A C 1
ATOM 2801 O O . ILE A 1 470 ? 103.334 209.620 89.362 1.00 220.56 1582 ILE A O 1
ATOM 2806 N N . ASP A 1 471 ? 102.306 208.478 87.698 1.00 219.62 1583 ASP A N 1
ATOM 2807 C CA . ASP A 1 471 ? 101.463 207.651 88.559 1.00 221.75 1583 ASP A CA 1
ATOM 2808 C C . ASP A 1 471 ? 101.370 206.249 87.962 1.00 222.98 1583 ASP A C 1
ATOM 2809 O O . ASP A 1 471 ? 100.455 205.938 87.194 1.00 223.55 1583 ASP A O 1
ATOM 2814 N N . TYR A 1 472 ? 102.364 205.417 88.300 1.00 218.37 1584 TYR A N 1
ATOM 2815 C CA . TYR A 1 472 ? 102.506 204.052 87.807 1.00 217.31 1584 TYR A CA 1
ATOM 2816 C C . TYR A 1 472 ? 101.969 203.020 88.780 1.00 219.06 1584 TYR A C 1
ATOM 2817 O O . TYR A 1 472 ? 101.832 203.291 89.971 1.00 219.63 1584 TYR A O 1
ATOM 2826 N N . ASN A 1 473 ? 101.679 201.828 88.251 1.00 215.54 1585 ASN A N 1
ATOM 2827 C CA . ASN A 1 473 ? 101.219 200.657 88.982 1.00 216.58 1585 ASN A CA 1
ATOM 2828 C C . ASN A 1 473 ? 101.673 199.420 88.252 1.00 218.12 1585 ASN A C 1
ATOM 2829 O O . ASN A 1 473 ? 101.508 199.339 87.036 1.00 217.58 1585 ASN A O 1
ATOM 2834 N N . GLU A 1 474 ? 102.277 198.471 88.987 1.00 215.03 1586 GLU A N 1
ATOM 2835 C CA . GLU A 1 474 ? 102.796 197.208 88.462 1.00 213.83 1586 GLU A CA 1
ATOM 2836 C C . GLU A 1 474 ? 101.728 196.420 87.721 1.00 215.59 1586 GLU A C 1
ATOM 2837 O O . GLU A 1 474 ? 100.528 196.574 87.965 1.00 216.44 1586 GLU A O 1
ATOM 2843 N N . LEU A 1 475 ? 102.183 195.572 86.818 1.00 211.83 1587 LEU A N 1
ATOM 2844 C CA . LEU A 1 475 ? 101.333 194.702 86.037 1.00 213.00 1587 LEU A CA 1
ATOM 2845 C C . LEU A 1 475 ? 101.818 193.294 86.247 1.00 216.59 1587 LEU A C 1
ATOM 2846 O O . LEU A 1 475 ? 103.004 193.012 86.057 1.00 213.75 1587 LEU A O 1
ATOM 2851 N N . VAL A 1 476 ? 100.929 192.438 86.748 1.00 218.24 1588 VAL A N 1
ATOM 2852 C CA . VAL A 1 476 ? 101.222 191.041 87.039 1.00 219.77 1588 VAL A CA 1
ATOM 2853 C C . VAL A 1 476 ? 100.087 190.189 86.505 1.00 226.92 1588 VAL A C 1
ATOM 2854 O O . VAL A 1 476 ? 98.917 190.502 86.750 1.00 228.20 1588 VAL A O 1
ATOM 2858 N N . LEU A 1 477 ? 100.444 189.100 85.796 1.00 225.61 1589 LEU A N 1
ATOM 2859 C CA . LEU A 1 477 ? 99.513 188.143 85.207 1.00 227.63 1589 LEU A CA 1
ATOM 2860 C C . LEU A 1 477 ? 98.561 187.578 86.246 1.00 232.54 1589 LEU A C 1
ATOM 2861 O O . LEU A 1 477 ? 98.995 186.961 87.218 1.00 231.88 1589 LEU A O 1
ATOM 2866 N N . GLY A 1 478 ? 97.272 187.822 86.020 1.00 233.02 1590 GLY A N 1
ATOM 2867 C CA . GLY A 1 478 ? 96.167 187.386 86.866 1.00 230.02 1590 GLY A CA 1
ATOM 2868 C C . GLY A 1 478 ? 95.947 185.886 86.886 1.00 230.49 1590 GLY A C 1
ATOM 2869 O O . GLY A 1 478 ? 96.761 185.123 86.355 1.00 232.27 1590 GLY A O 1
ATOM 2870 N N . ASP A 1 479 ? 94.830 185.458 87.511 1.00 229.49 1591 ASP A N 1
ATOM 2871 C CA . ASP A 1 479 ? 94.439 184.050 87.696 1.00 230.43 1591 ASP A CA 1
ATOM 2872 C C . ASP A 1 479 ? 94.168 183.326 86.369 1.00 233.93 1591 ASP A C 1
ATOM 2873 O O . ASP A 1 479 ? 94.515 182.143 86.240 1.00 233.66 1591 ASP A O 1
ATOM 2878 N N . GLN A 1 480 ? 93.522 184.022 85.405 1.00 231.70 1592 GLN A N 1
ATOM 2879 C CA . GLN A 1 480 ? 93.219 183.473 84.084 1.00 231.11 1592 GLN A CA 1
ATOM 2880 C C . GLN A 1 480 ? 94.178 184.065 83.037 1.00 231.85 1592 GLN A C 1
ATOM 2881 O O . GLN A 1 480 ? 93.831 184.192 81.858 1.00 231.07 1592 GLN A O 1
ATOM 2887 N N . ASP A 1 481 ? 95.414 184.374 83.488 1.00 229.80 1593 ASP A N 1
ATOM 2888 C CA . ASP A 1 481 ? 96.527 184.945 82.725 1.00 233.49 1593 ASP A CA 1
ATOM 2889 C C . ASP A 1 481 ? 96.092 186.201 81.935 1.00 233.45 1593 ASP A C 1
ATOM 2890 O O . ASP A 1 481 ? 96.453 186.399 80.770 1.00 235.61 1593 ASP A O 1
ATOM 2895 N N . ASN A 1 482 ? 95.323 187.054 82.627 1.00 228.95 1594 ASN A N 1
ATOM 2896 C CA . ASN A 1 482 ? 94.831 188.344 82.166 1.00 228.39 1594 ASN A CA 1
ATOM 2897 C C . ASN A 1 482 ? 95.399 189.379 83.117 1.00 228.67 1594 ASN A C 1
ATOM 2898 O O . ASN A 1 482 ? 95.047 189.393 84.300 1.00 226.37 1594 ASN A O 1
ATOM 2903 N N . LEU A 1 483 ? 96.341 190.185 82.611 1.00 227.99 1595 LEU A N 1
ATOM 2904 C CA . LEU A 1 483 ? 97.094 191.213 83.324 1.00 226.56 1595 LEU A CA 1
ATOM 2905 C C . LEU A 1 483 ? 96.245 192.029 84.306 1.00 230.68 1595 LEU A C 1
ATOM 2906 O O . LEU A 1 483 ? 95.121 192.414 83.979 1.00 230.12 1595 LEU A O 1
ATOM 2911 N N . ALA A 1 484 ? 96.779 192.245 85.526 1.00 228.60 1596 ALA A N 1
ATOM 2912 C CA . ALA A 1 484 ? 96.102 192.993 86.584 1.00 229.58 1596 ALA A CA 1
ATOM 2913 C C . ALA A 1 484 ? 97.012 194.069 87.192 1.00 231.89 1596 ALA A C 1
ATOM 2914 O O . ALA A 1 484 ? 98.217 193.854 87.348 1.00 230.63 1596 ALA A O 1
ATOM 2916 N N . GLU A 1 485 ? 96.417 195.235 87.511 1.00 231.24 1597 GLU A N 1
ATOM 2917 C CA . GLU A 1 485 ? 97.090 196.394 88.100 1.00 230.92 1597 GLU A CA 1
ATOM 2918 C C . GLU A 1 485 ? 97.301 196.153 89.595 1.00 234.38 1597 GLU A C 1
ATOM 2919 O O . GLU A 1 485 ? 96.327 195.960 90.334 1.00 235.15 1597 GLU A O 1
ATOM 2925 N N . VAL A 1 486 ? 98.575 196.139 90.030 1.00 231.82 1598 VAL A N 1
ATOM 2926 C CA . VAL A 1 486 ? 98.973 195.910 91.427 1.00 232.11 1598 VAL A CA 1
ATOM 2927 C C . VAL A 1 486 ? 99.903 197.054 91.891 1.00 234.07 1598 VAL A C 1
ATOM 2928 O O . VAL A 1 486 ? 100.689 197.576 91.101 1.00 231.63 1598 VAL A O 1
ATOM 2932 N N . SER A 1 487 ? 99.761 197.466 93.160 1.00 232.85 1599 SER A N 1
ATOM 2933 C CA . SER A 1 487 ? 100.556 198.530 93.767 1.00 231.76 1599 SER A CA 1
ATOM 2934 C C . SER A 1 487 ? 101.331 197.942 94.949 1.00 234.13 1599 SER A C 1
ATOM 2935 O O . SER A 1 487 ? 101.048 198.249 96.090 1.00 234.79 1599 SER A O 1
ATOM 2938 N N . ARG A 1 488 ? 102.290 197.059 94.663 1.00 230.48 1600 ARG A N 1
ATOM 2939 C CA . ARG A 1 488 ? 103.066 196.374 95.694 1.00 230.27 1600 ARG A CA 1
ATOM 2940 C C . ARG A 1 488 ? 104.538 196.811 95.708 1.00 231.34 1600 ARG A C 1
ATOM 2941 O O . ARG A 1 488 ? 104.978 197.603 94.868 1.00 229.60 1600 ARG A O 1
ATOM 2949 N N . GLU A 1 489 ? 105.280 196.256 96.672 1.00 229.41 1601 GLU A N 1
ATOM 2950 C CA . GLU A 1 489 ? 106.696 196.469 96.924 1.00 228.18 1601 GLU A CA 1
ATOM 2951 C C . GLU A 1 489 ? 107.575 196.304 95.686 1.00 228.22 1601 GLU A C 1
ATOM 2952 O O . GLU A 1 489 ? 107.373 195.356 94.917 1.00 227.43 1601 GLU A O 1
ATOM 2958 N N . PRO A 1 490 ? 108.589 197.194 95.510 1.00 224.46 1602 PRO A N 1
ATOM 2959 C CA . PRO A 1 490 ? 109.547 197.002 94.411 1.00 222.83 1602 PRO A CA 1
ATOM 2960 C C . PRO A 1 490 ? 110.313 195.714 94.668 1.00 226.34 1602 PRO A C 1
ATOM 2961 O O . PRO A 1 490 ? 110.629 195.387 95.819 1.00 226.85 1602 PRO A O 1
ATOM 2965 N N . GLY A 1 491 ? 110.533 194.958 93.612 1.00 223.84 1603 GLY A N 1
ATOM 2966 C CA . GLY A 1 491 ? 111.117 193.633 93.728 1.00 223.87 1603 GLY A CA 1
ATOM 2967 C C . GLY A 1 491 ? 109.959 192.670 93.867 1.00 227.86 1603 GLY A C 1
ATOM 2968 O O . GLY A 1 491 ? 108.802 193.076 93.696 1.00 228.25 1603 GLY A O 1
ATOM 2969 N N . MET A 1 492 ? 110.245 191.399 94.174 1.00 226.10 1604 MET A N 1
ATOM 2970 C CA . MET A 1 492 ? 109.220 190.357 94.323 1.00 227.71 1604 MET A CA 1
ATOM 2971 C C . MET A 1 492 ? 108.608 189.960 92.961 1.00 231.09 1604 MET A C 1
ATOM 2972 O O . MET A 1 492 ? 107.460 189.509 92.909 1.00 232.82 1604 MET A O 1
ATOM 2977 N N . ASN A 1 493 ? 109.374 190.101 91.866 1.00 226.51 1605 ASN A N 1
ATOM 2978 C CA . ASN A 1 493 ? 108.903 189.698 90.542 1.00 225.41 1605 ASN A CA 1
ATOM 2979 C C . ASN A 1 493 ? 109.071 188.181 90.413 1.00 228.54 1605 ASN A C 1
ATOM 2980 O O . ASN A 1 493 ? 110.187 187.662 90.528 1.00 227.71 1605 ASN A O 1
ATOM 2985 N N . SER A 1 494 ? 107.943 187.474 90.249 1.00 227.01 1606 SER A N 1
ATOM 2986 C CA . SER A 1 494 ? 107.858 186.009 90.141 1.00 226.98 1606 SER A CA 1
ATOM 2987 C C . SER A 1 494 ? 108.417 185.471 88.804 1.00 226.64 1606 SER A C 1
ATOM 2988 O O . SER A 1 494 ? 108.818 184.308 88.730 1.00 225.64 1606 SER A O 1
ATOM 2991 N N . THR A 1 495 ? 108.432 186.327 87.763 1.00 222.76 1607 THR A N 1
ATOM 2992 C CA . THR A 1 495 ? 108.893 186.051 86.392 1.00 220.85 1607 THR A CA 1
ATOM 2993 C C . THR A 1 495 ? 110.033 187.007 85.988 1.00 219.88 1607 THR A C 1
ATOM 2994 O O . THR A 1 495 ? 110.123 188.112 86.530 1.00 220.40 1607 THR A O 1
ATOM 2998 N N . GLY A 1 496 ? 110.834 186.610 84.994 1.00 213.29 1608 GLY A N 1
ATOM 2999 C CA . GLY A 1 496 ? 111.955 187.400 84.487 1.00 210.44 1608 GLY A CA 1
ATOM 3000 C C . GLY A 1 496 ? 111.583 188.598 83.631 1.00 209.77 1608 GLY A C 1
ATOM 3001 O O . GLY A 1 496 ? 112.393 189.035 82.809 1.00 208.07 1608 GLY A O 1
ATOM 3002 N N . MET A 1 497 ? 110.359 189.141 83.827 1.00 206.16 1609 MET A N 1
ATOM 3003 C CA . MET A 1 497 ? 109.774 190.291 83.131 1.00 204.85 1609 MET A CA 1
ATOM 3004 C C . MET A 1 497 ? 108.836 191.050 84.050 1.00 207.14 1609 MET A C 1
ATOM 3005 O O . MET A 1 497 ? 108.135 190.427 84.853 1.00 207.59 1609 MET A O 1
ATOM 3010 N N . VAL A 1 498 ? 108.781 192.387 83.900 1.00 204.16 1610 VAL A N 1
ATOM 3011 C CA . VAL A 1 498 ? 107.873 193.258 84.660 1.00 205.16 1610 VAL A CA 1
ATOM 3012 C C . VAL A 1 498 ? 107.397 194.427 83.830 1.00 207.48 1610 VAL A C 1
ATOM 3013 O O . VAL A 1 498 ? 108.125 194.938 82.970 1.00 206.32 1610 VAL A O 1
ATOM 3017 N N . GLY A 1 499 ? 106.172 194.847 84.130 1.00 205.71 1611 GLY A N 1
ATOM 3018 C CA . GLY A 1 499 ? 105.503 195.938 83.442 1.00 205.18 1611 GLY A CA 1
ATOM 3019 C C . GLY A 1 499 ? 104.754 196.884 84.347 1.00 207.86 1611 GLY A C 1
ATOM 3020 O O . GLY A 1 499 ? 104.391 196.527 85.472 1.00 208.44 1611 GLY A O 1
ATOM 3021 N N . TRP A 1 500 ? 104.540 198.107 83.846 1.00 204.63 1612 TRP A N 1
ATOM 3022 C CA . TRP A 1 500 ? 103.819 199.169 84.543 1.00 205.40 1612 TRP A CA 1
ATOM 3023 C C . TRP A 1 500 ? 102.959 199.967 83.592 1.00 206.41 1612 TRP A C 1
ATOM 3024 O O . TRP A 1 500 ? 103.380 200.252 82.470 1.00 204.66 1612 TRP A O 1
ATOM 3035 N N . LEU A 1 501 ? 101.781 200.380 84.064 1.00 204.47 1613 LEU A N 1
ATOM 3036 C CA . LEU A 1 501 ? 100.889 201.284 83.346 1.00 204.63 1613 LEU A CA 1
ATOM 3037 C C . LEU A 1 501 ? 101.160 202.658 83.966 1.00 204.96 1613 LEU A C 1
ATOM 3038 O O . LEU A 1 501 ? 100.822 202.866 85.135 1.00 206.72 1613 LEU A O 1
ATOM 3043 N N . ILE A 1 502 ? 101.860 203.551 83.241 1.00 198.05 1614 ILE A N 1
ATOM 3044 C CA . ILE A 1 502 ? 102.287 204.836 83.797 1.00 196.51 1614 ILE A CA 1
ATOM 3045 C C . ILE A 1 502 ? 101.454 206.004 83.292 1.00 199.84 1614 ILE A C 1
ATOM 3046 O O . ILE A 1 502 ? 101.381 206.209 82.085 1.00 197.60 1614 ILE A O 1
ATOM 3051 N N . ASN A 1 503 ? 100.879 206.807 84.216 1.00 198.25 1615 ASN A N 1
ATOM 3052 C CA . ASN A 1 503 ? 100.141 208.013 83.839 1.00 199.11 1615 ASN A CA 1
ATOM 3053 C C . ASN A 1 503 ? 101.015 209.227 84.132 1.00 199.72 1615 ASN A C 1
ATOM 3054 O O . ASN A 1 503 ? 100.910 209.846 85.190 1.00 200.40 1615 ASN A O 1
ATOM 3059 N N . ALA A 1 504 ? 101.904 209.536 83.191 1.00 195.54 1616 ALA A N 1
ATOM 3060 C CA . ALA A 1 504 ? 102.812 210.672 83.275 1.00 193.82 1616 ALA A CA 1
ATOM 3061 C C . ALA A 1 504 ? 102.089 211.960 82.892 1.00 197.46 1616 ALA A C 1
ATOM 3062 O O . ALA A 1 504 ? 101.438 212.007 81.846 1.00 194.27 1616 ALA A O 1
ATOM 3064 N N . ARG A 1 505 ? 102.184 212.996 83.739 1.00 196.83 1617 ARG A N 1
ATOM 3065 C CA . ARG A 1 505 ? 101.565 214.287 83.448 1.00 197.77 1617 ARG A CA 1
ATOM 3066 C C . ARG A 1 505 ? 102.623 215.143 82.763 1.00 200.15 1617 ARG A C 1
ATOM 3067 O O . ARG A 1 505 ? 103.399 215.830 83.421 1.00 199.78 1617 ARG A O 1
ATOM 3075 N N . THR A 1 506 ? 102.702 215.015 81.433 1.00 192.91 1618 THR A N 1
ATOM 3076 C CA . THR A 1 506 ? 103.675 215.686 80.568 1.00 189.16 1618 THR A CA 1
ATOM 3077 C C . THR A 1 506 ? 103.188 217.160 80.351 1.00 193.65 1618 THR A C 1
ATOM 3078 O O . THR A 1 506 ? 102.021 217.430 80.622 1.00 195.29 1618 THR A O 1
ATOM 3082 N N . PRO A 1 507 ? 104.029 218.140 79.923 1.00 189.40 1619 PRO A N 1
ATOM 3083 C CA . PRO A 1 507 ? 103.511 219.506 79.739 1.00 190.78 1619 PRO A CA 1
ATOM 3084 C C . PRO A 1 507 ? 102.604 219.624 78.506 1.00 194.21 1619 PRO A C 1
ATOM 3085 O O . PRO A 1 507 ? 101.886 220.620 78.348 1.00 196.18 1619 PRO A O 1
ATOM 3089 N N . GLU A 1 508 ? 102.636 218.593 77.639 1.00 187.65 1620 GLU A N 1
ATOM 3090 C CA . GLU A 1 508 ? 101.828 218.488 76.427 1.00 185.25 1620 GLU A CA 1
ATOM 3091 C C . GLU A 1 508 ? 100.429 217.987 76.814 1.00 194.38 1620 GLU A C 1
ATOM 3092 O O . GLU A 1 508 ? 99.430 218.507 76.316 1.00 195.13 1620 GLU A O 1
ATOM 3098 N N . TYR A 1 509 ? 100.371 217.018 77.752 1.00 194.60 1621 TYR A N 1
ATOM 3099 C CA . TYR A 1 509 ? 99.159 216.414 78.319 1.00 199.42 1621 TYR A CA 1
ATOM 3100 C C . TYR A 1 509 ? 99.228 216.606 79.830 1.00 210.05 1621 TYR A C 1
ATOM 3101 O O . TYR A 1 509 ? 99.607 215.688 80.567 1.00 210.60 1621 TYR A O 1
ATOM 3110 N N . PRO A 1 510 ? 98.978 217.847 80.302 1.00 211.51 1622 PRO A N 1
ATOM 3111 C CA . PRO A 1 510 ? 99.138 218.126 81.731 1.00 214.49 1622 PRO A CA 1
ATOM 3112 C C . PRO A 1 510 ? 98.120 217.407 82.600 1.00 219.32 1622 PRO A C 1
ATOM 3113 O O . PRO A 1 510 ? 98.379 217.219 83.785 1.00 219.61 1622 PRO A O 1
ATOM 3117 N N . ASP A 1 511 ? 96.999 216.962 82.020 1.00 218.20 1623 ASP A N 1
ATOM 3118 C CA . ASP A 1 511 ? 95.978 216.263 82.791 1.00 219.99 1623 ASP A CA 1
ATOM 3119 C C . ASP A 1 511 ? 96.293 214.769 82.935 1.00 220.29 1623 ASP A C 1
ATOM 3120 O O . ASP A 1 511 ? 95.763 214.118 83.838 1.00 221.43 1623 ASP A O 1
ATOM 3125 N N . GLY A 1 512 ? 97.181 214.263 82.083 1.00 214.31 1624 GLY A N 1
ATOM 3126 C CA . GLY A 1 512 ? 97.597 212.869 82.103 1.00 212.83 1624 GLY A CA 1
ATOM 3127 C C . GLY A 1 512 ? 97.736 212.258 80.728 1.00 211.37 1624 GLY A C 1
ATOM 3128 O O . GLY A 1 512 ? 97.167 212.752 79.752 1.00 210.28 1624 GLY A O 1
ATOM 3129 N N . ARG A 1 513 ? 98.531 211.192 80.652 1.00 201.88 1625 ARG A N 1
ATOM 3130 C CA . ARG A 1 513 ? 98.800 210.401 79.455 1.00 195.60 1625 ARG A CA 1
ATOM 3131 C C . ARG A 1 513 ? 99.368 209.067 79.910 1.00 198.88 1625 ARG A C 1
ATOM 3132 O O . ARG A 1 513 ? 100.306 209.037 80.710 1.00 200.50 1625 ARG A O 1
ATOM 3140 N N . LYS A 1 514 ? 98.781 207.971 79.459 1.00 192.98 1626 LYS A N 1
ATOM 3141 C CA . LYS A 1 514 ? 99.270 206.666 79.866 1.00 192.67 1626 LYS A CA 1
ATOM 3142 C C . LYS A 1 514 ? 100.233 206.114 78.813 1.00 188.42 1626 LYS A C 1
ATOM 3143 O O . LYS A 1 514 ? 100.409 206.717 77.743 1.00 183.11 1626 LYS A O 1
ATOM 3149 N N . PHE A 1 515 ? 100.919 205.012 79.182 1.00 184.15 1627 PHE A N 1
ATOM 3150 C CA . PHE A 1 515 ? 101.843 204.191 78.394 1.00 179.09 1627 PHE A CA 1
ATOM 3151 C C . PHE A 1 515 ? 102.288 202.966 79.206 1.00 185.40 1627 PHE A C 1
ATOM 3152 O O . PHE A 1 515 ? 102.217 202.964 80.440 1.00 189.53 1627 PHE A O 1
ATOM 3160 N N . ILE A 1 516 ? 102.711 201.915 78.496 1.00 179.64 1628 ILE A N 1
ATOM 3161 C CA . ILE A 1 516 ? 103.190 200.670 79.088 1.00 183.05 1628 ILE A CA 1
ATOM 3162 C C . ILE A 1 516 ? 104.713 200.655 78.989 1.00 184.54 1628 ILE A C 1
ATOM 3163 O O . ILE A 1 516 ? 105.293 201.137 78.011 1.00 177.48 1628 ILE A O 1
ATOM 3168 N N . VAL A 1 517 ? 105.349 200.142 80.046 1.00 187.76 1629 VAL A N 1
ATOM 3169 C CA . VAL A 1 517 ? 106.789 199.985 80.146 1.00 187.91 1629 VAL A CA 1
ATOM 3170 C C . VAL A 1 517 ? 107.054 198.538 80.564 1.00 193.02 1629 VAL A C 1
ATOM 3171 O O . VAL A 1 517 ? 106.700 198.132 81.672 1.00 194.20 1629 VAL A O 1
ATOM 3175 N N . VAL A 1 518 ? 107.607 197.756 79.627 1.00 190.86 1630 VAL A N 1
ATOM 3176 C CA . VAL A 1 518 ? 107.996 196.356 79.811 1.00 191.40 1630 VAL A CA 1
ATOM 3177 C C . VAL A 1 518 ? 109.495 196.295 79.941 1.00 195.46 1630 VAL A C 1
ATOM 3178 O O . VAL A 1 518 ? 110.203 197.043 79.259 1.00 194.25 1630 VAL A O 1
ATOM 3182 N N . ALA A 1 519 ? 109.988 195.420 80.818 1.00 195.07 1631 ALA A N 1
ATOM 3183 C CA . ALA A 1 519 ? 111.421 195.282 81.036 1.00 195.09 1631 ALA A CA 1
ATOM 3184 C C . ALA A 1 519 ? 111.737 193.948 81.626 1.00 200.62 1631 ALA A C 1
ATOM 3185 O O . ALA A 1 519 ? 110.948 193.418 82.414 1.00 201.96 1631 ALA A O 1
ATOM 3187 N N . ASN A 1 520 ? 112.901 193.404 81.256 1.00 198.99 1632 ASN A N 1
ATOM 3188 C CA . ASN A 1 520 ? 113.375 192.126 81.787 1.00 199.84 1632 ASN A CA 1
ATOM 3189 C C . ASN A 1 520 ? 114.314 192.353 82.947 1.00 204.39 1632 ASN A C 1
ATOM 3190 O O . ASN A 1 520 ? 115.084 193.319 82.954 1.00 204.18 1632 ASN A O 1
ATOM 3195 N N . ASP A 1 521 ? 114.254 191.450 83.925 1.00 203.17 1633 ASP A N 1
ATOM 3196 C CA . ASP A 1 521 ? 115.120 191.512 85.082 1.00 203.73 1633 ASP A CA 1
ATOM 3197 C C . ASP A 1 521 ? 116.377 190.723 84.776 1.00 206.53 1633 ASP A C 1
ATOM 3198 O O . ASP A 1 521 ? 116.353 189.488 84.780 1.00 206.56 1633 ASP A O 1
ATOM 3203 N N . ILE A 1 522 ? 117.470 191.453 84.474 1.00 203.96 1634 ILE A N 1
ATOM 3204 C CA . ILE A 1 522 ? 118.784 190.900 84.139 1.00 204.05 1634 ILE A CA 1
ATOM 3205 C C . ILE A 1 522 ? 119.324 190.045 85.330 1.00 209.38 1634 ILE A C 1
ATOM 3206 O O . ILE A 1 522 ? 120.112 189.123 85.105 1.00 209.74 1634 ILE A O 1
ATOM 3211 N N . THR A 1 523 ? 118.835 190.295 86.567 1.00 208.05 1635 THR A N 1
ATOM 3212 C CA . THR A 1 523 ? 119.212 189.512 87.752 1.00 209.04 1635 THR A CA 1
ATOM 3213 C C . THR A 1 523 ? 118.480 188.152 87.740 1.00 211.47 1635 THR A C 1
ATOM 3214 O O . THR A 1 523 ? 119.065 187.143 88.143 1.00 211.42 1635 THR A O 1
ATOM 3218 N N . PHE A 1 524 ? 117.201 188.140 87.280 1.00 208.55 1636 PHE A N 1
ATOM 3219 C CA . PHE A 1 524 ? 116.357 186.942 87.178 1.00 208.46 1636 PHE A CA 1
ATOM 3220 C C . PHE A 1 524 ? 116.789 186.087 85.989 1.00 210.53 1636 PHE A C 1
ATOM 3221 O O . PHE A 1 524 ? 116.362 186.334 84.854 1.00 209.54 1636 PHE A O 1
ATOM 3229 N N . LYS A 1 525 ? 117.615 185.064 86.270 1.00 208.46 1637 LYS A N 1
ATOM 3230 C CA . LYS A 1 525 ? 118.140 184.085 85.316 1.00 208.19 1637 LYS A CA 1
ATOM 3231 C C . LYS A 1 525 ? 118.652 184.782 84.044 1.00 210.69 1637 LYS A C 1
ATOM 3232 O O . LYS A 1 525 ? 118.079 184.613 82.963 1.00 210.17 1637 LYS A O 1
ATOM 3238 N N . ILE A 1 526 ? 119.714 185.612 84.211 1.00 208.46 1638 ILE A N 1
ATOM 3239 C CA . ILE A 1 526 ? 120.438 186.435 83.213 1.00 208.09 1638 ILE A CA 1
ATOM 3240 C C . ILE A 1 526 ? 119.479 187.282 82.278 1.00 210.17 1638 ILE A C 1
ATOM 3241 O O . ILE A 1 526 ? 119.943 187.897 81.313 1.00 208.91 1638 ILE A O 1
ATOM 3246 N N . GLY A 1 527 ? 118.196 187.376 82.634 1.00 208.01 1639 GLY A N 1
ATOM 3247 C CA . GLY A 1 527 ? 117.195 188.126 81.879 1.00 207.05 1639 GLY A CA 1
ATOM 3248 C C . GLY A 1 527 ? 116.630 187.398 80.675 1.00 208.16 1639 GLY A C 1
ATOM 3249 O O . GLY A 1 527 ? 115.856 187.983 79.909 1.00 207.07 1639 GLY A O 1
ATOM 3250 N N . SER A 1 528 ? 116.999 186.105 80.519 1.00 205.17 1640 SER A N 1
ATOM 3251 C CA . SER A 1 528 ? 116.604 185.200 79.435 1.00 204.31 1640 SER A CA 1
ATOM 3252 C C . SER A 1 528 ? 115.080 185.075 79.281 1.00 206.81 1640 SER A C 1
ATOM 3253 O O . SER A 1 528 ? 114.335 185.276 80.246 1.00 207.62 1640 SER A O 1
ATOM 3256 N N . PHE A 1 529 ? 114.637 184.721 78.061 1.00 202.88 1641 PHE A N 1
ATOM 3257 C CA . PHE A 1 529 ? 113.237 184.609 77.672 1.00 202.62 1641 PHE A CA 1
ATOM 3258 C C . PHE A 1 529 ? 112.690 183.185 77.692 1.00 204.72 1641 PHE A C 1
ATOM 3259 O O . PHE A 1 529 ? 112.875 182.413 76.743 1.00 203.87 1641 PHE A O 1
ATOM 3267 N N . GLY A 1 530 ? 111.962 182.890 78.760 1.00 202.33 1642 GLY A N 1
ATOM 3268 C CA . GLY A 1 530 ? 111.259 181.633 78.954 1.00 202.63 1642 GLY A CA 1
ATOM 3269 C C . GLY A 1 530 ? 109.789 181.850 78.653 1.00 204.58 1642 GLY A C 1
ATOM 3270 O O . GLY A 1 530 ? 109.381 182.991 78.412 1.00 204.03 1642 GLY A O 1
ATOM 3271 N N . PRO A 1 531 ? 108.954 180.790 78.658 1.00 202.10 1643 PRO A N 1
ATOM 3272 C CA . PRO A 1 531 ? 107.533 180.970 78.311 1.00 202.81 1643 PRO A CA 1
ATOM 3273 C C . PRO A 1 531 ? 106.790 181.998 79.166 1.00 204.93 1643 PRO A C 1
ATOM 3274 O O . PRO A 1 531 ? 106.076 182.822 78.593 1.00 205.19 1643 PRO A O 1
ATOM 3278 N N . LYS A 1 532 ? 106.979 181.983 80.505 1.00 201.51 1644 LYS A N 1
ATOM 3279 C CA . LYS A 1 532 ? 106.331 182.922 81.431 1.00 201.80 1644 LYS A CA 1
ATOM 3280 C C . LYS A 1 532 ? 106.683 184.399 81.089 1.00 201.92 1644 LYS A C 1
ATOM 3281 O O . LYS A 1 532 ? 105.822 185.280 81.171 1.00 201.60 1644 LYS A O 1
ATOM 3287 N N . GLU A 1 533 ? 107.948 184.630 80.672 1.00 197.58 1645 GLU A N 1
ATOM 3288 C CA . GLU A 1 533 ? 108.515 185.916 80.256 1.00 195.99 1645 GLU A CA 1
ATOM 3289 C C . GLU A 1 533 ? 107.896 186.363 78.955 1.00 197.66 1645 GLU A C 1
ATOM 3290 O O . GLU A 1 533 ? 107.660 187.557 78.747 1.00 196.76 1645 GLU A O 1
ATOM 3296 N N . ASP A 1 534 ? 107.669 185.394 78.058 1.00 195.13 1646 ASP A N 1
ATOM 3297 C CA . ASP A 1 534 ? 107.104 185.634 76.742 1.00 194.49 1646 ASP A CA 1
ATOM 3298 C C . ASP A 1 534 ? 105.623 186.001 76.872 1.00 197.34 1646 ASP A C 1
ATOM 3299 O O . ASP A 1 534 ? 105.251 187.115 76.489 1.00 196.42 1646 ASP A O 1
ATOM 3304 N N . THR A 1 535 ? 104.806 185.117 77.498 1.00 196.09 1647 THR A N 1
ATOM 3305 C CA . THR A 1 535 ? 103.365 185.318 77.702 1.00 197.96 1647 THR A CA 1
ATOM 3306 C C . THR A 1 535 ? 103.107 186.661 78.386 1.00 201.34 1647 THR A C 1
ATOM 3307 O O . THR A 1 535 ? 102.152 187.351 78.021 1.00 201.83 1647 THR A O 1
ATOM 3311 N N . PHE A 1 536 ? 103.991 187.067 79.312 1.00 198.59 1648 PHE A N 1
ATOM 3312 C CA . PHE A 1 536 ? 103.854 188.363 79.968 1.00 198.81 1648 PHE A CA 1
ATOM 3313 C C . PHE A 1 536 ? 104.005 189.478 78.957 1.00 196.73 1648 PHE A C 1
ATOM 3314 O O . PHE A 1 536 ? 103.063 190.243 78.772 1.00 196.96 1648 PHE A O 1
ATOM 3322 N N . PHE A 1 537 ? 105.184 189.548 78.300 1.00 190.54 1649 PHE A N 1
ATOM 3323 C CA . PHE A 1 537 ? 105.554 190.550 77.299 1.00 188.58 1649 PHE A CA 1
ATOM 3324 C C . PHE A 1 537 ? 104.435 190.752 76.268 1.00 191.16 1649 PHE A C 1
ATOM 3325 O O . PHE A 1 537 ? 104.116 191.889 75.889 1.00 189.58 1649 PHE A O 1
ATOM 3333 N N . PHE A 1 538 ? 103.856 189.624 75.825 1.00 189.92 1650 PHE A N 1
ATOM 3334 C CA . PHE A 1 538 ? 102.769 189.561 74.866 1.00 190.52 1650 PHE A CA 1
ATOM 3335 C C . PHE A 1 538 ? 101.542 190.273 75.426 1.00 195.59 1650 PHE A C 1
ATOM 3336 O O . PHE A 1 538 ? 101.125 191.284 74.857 1.00 194.81 1650 PHE A O 1
ATOM 3344 N N . LYS A 1 539 ? 100.999 189.761 76.568 1.00 195.10 1651 LYS A N 1
ATOM 3345 C CA . LYS A 1 539 ? 99.808 190.265 77.263 1.00 197.24 1651 LYS A CA 1
ATOM 3346 C C . LYS A 1 539 ? 99.925 191.751 77.647 1.00 199.25 1651 LYS A C 1
ATOM 3347 O O . LYS A 1 539 ? 98.920 192.379 77.982 1.00 200.40 1651 LYS A O 1
ATOM 3353 N N . CYS A 1 540 ? 101.146 192.305 77.547 1.00 194.96 1652 CYS A N 1
ATOM 3354 C CA . CYS A 1 540 ? 101.483 193.703 77.790 1.00 194.30 1652 CYS A CA 1
ATOM 3355 C C . CYS A 1 540 ? 101.330 194.483 76.512 1.00 196.47 1652 CYS A C 1
ATOM 3356 O O . CYS A 1 540 ? 100.741 195.568 76.519 1.00 198.10 1652 CYS A O 1
ATOM 3359 N N . THR A 1 541 ? 101.896 193.942 75.411 1.00 192.89 1653 THR A N 1
ATOM 3360 C CA . THR A 1 541 ? 101.802 194.544 74.085 1.00 186.14 1653 THR A CA 1
ATOM 3361 C C . THR A 1 541 ? 100.293 194.570 73.756 1.00 191.03 1653 THR A C 1
ATOM 3362 O O . THR A 1 541 ? 99.769 195.640 73.445 1.00 187.59 1653 THR A O 1
ATOM 3366 N N . GLU A 1 542 ? 99.594 193.419 73.971 1.00 192.50 1654 GLU A N 1
ATOM 3367 C CA . GLU A 1 542 ? 98.152 193.201 73.798 1.00 196.03 1654 GLU A CA 1
ATOM 3368 C C . GLU A 1 542 ? 97.314 194.296 74.500 1.00 199.16 1654 GLU A C 1
ATOM 3369 O O . GLU A 1 542 ? 96.345 194.783 73.909 1.00 198.60 1654 GLU A O 1
ATOM 3375 N N . LEU A 1 543 ? 97.702 194.694 75.732 1.00 195.24 1655 LEU A N 1
ATOM 3376 C CA . LEU A 1 543 ? 97.026 195.748 76.497 1.00 195.72 1655 LEU A CA 1
ATOM 3377 C C . LEU A 1 543 ? 97.280 197.152 75.891 1.00 193.86 1655 LEU A C 1
ATOM 3378 O O . LEU A 1 543 ? 96.326 197.924 75.730 1.00 194.87 1655 LEU A O 1
ATOM 3383 N N . ALA A 1 544 ? 98.560 197.477 75.567 1.00 183.87 1656 ALA A N 1
ATOM 3384 C CA . ALA A 1 544 ? 98.978 198.754 74.962 1.00 176.73 1656 ALA A CA 1
ATOM 3385 C C . ALA A 1 544 ? 98.207 199.015 73.667 1.00 177.67 1656 ALA A C 1
ATOM 3386 O O . ALA A 1 544 ? 97.838 200.153 73.384 1.00 174.76 1656 ALA A O 1
ATOM 3388 N N . ARG A 1 545 ? 97.920 197.938 72.920 1.00 175.77 1657 ARG A N 1
ATOM 3389 C CA . ARG A 1 545 ? 97.142 197.961 71.686 1.00 174.52 1657 ARG A CA 1
ATOM 3390 C C . ARG A 1 545 ? 95.674 198.223 72.004 1.00 183.28 1657 ARG A C 1
ATOM 3391 O O . ARG A 1 545 ? 95.086 199.145 71.428 1.00 181.20 1657 ARG A O 1
ATOM 3399 N N . LYS A 1 546 ? 95.098 197.425 72.944 1.00 185.23 1658 LYS A N 1
ATOM 3400 C CA . LYS A 1 546 ? 93.705 197.507 73.394 1.00 191.06 1658 LYS A CA 1
ATOM 3401 C C . LYS A 1 546 ? 93.340 198.894 73.932 1.00 194.52 1658 LYS A C 1
ATOM 3402 O O . LYS A 1 546 ? 92.166 199.266 73.888 1.00 197.16 1658 LYS A O 1
ATOM 3408 N N . MET A 1 547 ? 94.346 199.652 74.419 1.00 188.00 1659 MET A N 1
ATOM 3409 C CA . MET A 1 547 ? 94.206 200.997 74.987 1.00 187.65 1659 MET A CA 1
ATOM 3410 C C . MET A 1 547 ? 94.587 202.124 74.008 1.00 185.31 1659 MET A C 1
ATOM 3411 O O . MET A 1 547 ? 94.102 203.256 74.137 1.00 184.84 1659 MET A O 1
ATOM 3416 N N . GLY A 1 548 ? 95.474 201.814 73.072 1.00 177.15 1660 GLY A N 1
ATOM 3417 C CA . GLY A 1 548 ? 95.951 202.783 72.095 1.00 171.17 1660 GLY A CA 1
ATOM 3418 C C . GLY A 1 548 ? 97.190 203.513 72.565 1.00 173.11 1660 GLY A C 1
ATOM 3419 O O . GLY A 1 548 ? 97.845 204.208 71.782 1.00 168.07 1660 GLY A O 1
ATOM 3420 N N . ILE A 1 549 ? 97.535 203.338 73.841 1.00 173.33 1661 ILE A N 1
ATOM 3421 C CA . ILE A 1 549 ? 98.703 203.956 74.464 1.00 171.20 1661 ILE A CA 1
ATOM 3422 C C . ILE A 1 549 ? 100.025 203.296 74.001 1.00 171.94 1661 ILE A C 1
ATOM 3423 O O . ILE A 1 549 ? 100.077 202.068 73.834 1.00 174.23 1661 ILE A O 1
ATOM 3428 N N . PRO A 1 550 ? 101.109 204.093 73.826 1.00 162.69 1662 PRO A N 1
ATOM 3429 C CA . PRO A 1 550 ? 102.393 203.516 73.397 1.00 159.32 1662 PRO A CA 1
ATOM 3430 C C . PRO A 1 550 ? 102.976 202.471 74.343 1.00 168.18 1662 PRO A C 1
ATOM 3431 O O . PRO A 1 550 ? 102.646 202.439 75.529 1.00 172.32 1662 PRO A O 1
ATOM 3435 N N . ARG A 1 551 ? 103.879 201.643 73.799 1.00 164.71 1663 ARG A N 1
ATOM 3436 C CA . ARG A 1 551 ? 104.565 200.586 74.536 1.00 168.73 1663 ARG A CA 1
ATOM 3437 C C . ARG A 1 551 ? 106.088 200.772 74.447 1.00 174.83 1663 ARG A C 1
ATOM 3438 O O . ARG A 1 551 ? 106.650 200.819 73.346 1.00 171.19 1663 ARG A O 1
ATOM 3446 N N . ILE A 1 552 ? 106.745 200.860 75.622 1.00 176.42 1664 ILE A N 1
ATOM 3447 C CA . ILE A 1 552 ? 108.187 201.060 75.732 1.00 175.96 1664 ILE A CA 1
ATOM 3448 C C . ILE A 1 552 ? 108.833 199.815 76.327 1.00 185.64 1664 ILE A C 1
ATOM 3449 O O . ILE A 1 552 ? 108.483 199.404 77.435 1.00 190.48 1664 ILE A O 1
ATOM 3454 N N . TYR A 1 553 ? 109.777 199.223 75.592 1.00 181.44 1665 TYR A N 1
ATOM 3455 C CA . TYR A 1 553 ? 110.495 198.050 76.064 1.00 186.25 1665 TYR A CA 1
ATOM 3456 C C . TYR A 1 553 ? 111.908 198.449 76.439 1.00 192.73 1665 TYR A C 1
ATOM 3457 O O . TYR A 1 553 ? 112.565 199.185 75.704 1.00 188.73 1665 TYR A O 1
ATOM 3466 N N . LEU A 1 554 ? 112.335 198.005 77.632 1.00 193.18 1666 LEU A N 1
ATOM 3467 C CA . LEU A 1 554 ? 113.644 198.241 78.240 1.00 192.93 1666 LEU A CA 1
ATOM 3468 C C . LEU A 1 554 ? 114.386 196.901 78.220 1.00 196.09 1666 LEU A C 1
ATOM 3469 O O . LEU A 1 554 ? 114.125 196.013 79.045 1.00 196.07 1666 LEU A O 1
ATOM 3474 N N . SER A 1 555 ? 115.251 196.737 77.206 1.00 193.83 1667 SER A N 1
ATOM 3475 C CA . SER A 1 555 ? 115.965 195.502 76.915 1.00 194.09 1667 SER A CA 1
ATOM 3476 C C . SER A 1 555 ? 117.287 195.343 77.633 1.00 198.79 1667 SER A C 1
ATOM 3477 O O . SER A 1 555 ? 118.191 196.170 77.512 1.00 198.18 1667 SER A O 1
ATOM 3480 N N . ALA A 1 556 ? 117.404 194.203 78.310 1.00 198.46 1668 ALA A N 1
ATOM 3481 C CA . ALA A 1 556 ? 118.547 193.718 79.070 1.00 199.84 1668 ALA A CA 1
ATOM 3482 C C . ALA A 1 556 ? 118.313 192.240 79.251 1.00 204.74 1668 ALA A C 1
ATOM 3483 O O . ALA A 1 556 ? 117.771 191.813 80.272 1.00 204.97 1668 ALA A O 1
ATOM 3485 N N . ASN A 1 557 ? 118.608 191.463 78.205 1.00 203.79 1669 ASN A N 1
ATOM 3486 C CA . ASN A 1 557 ? 118.332 190.025 78.201 1.00 204.72 1669 ASN A CA 1
ATOM 3487 C C . ASN A 1 557 ? 119.516 189.172 77.716 1.00 209.54 1669 ASN A C 1
ATOM 3488 O O . ASN A 1 557 ? 120.605 189.688 77.449 1.00 209.66 1669 ASN A O 1
ATOM 3493 N N . SER A 1 558 ? 119.275 187.857 77.603 1.00 208.34 1670 SER A N 1
ATOM 3494 C CA . SER A 1 558 ? 120.247 186.871 77.147 1.00 208.98 1670 SER A CA 1
ATOM 3495 C C . SER A 1 558 ? 119.588 185.925 76.149 1.00 212.25 1670 SER A C 1
ATOM 3496 O O . SER A 1 558 ? 119.843 184.718 76.182 1.00 212.40 1670 SER A O 1
ATOM 3499 N N . GLY A 1 559 ? 118.737 186.478 75.282 1.00 209.93 1671 GLY A N 1
ATOM 3500 C CA . GLY A 1 559 ? 117.987 185.711 74.292 1.00 209.95 1671 GLY A CA 1
ATOM 3501 C C . GLY A 1 559 ? 117.028 184.738 74.950 1.00 214.51 1671 GLY A C 1
ATOM 3502 O O . GLY A 1 559 ? 116.470 185.048 76.006 1.00 215.17 1671 GLY A O 1
ATOM 3503 N N . ALA A 1 560 ? 116.856 183.544 74.358 1.00 212.29 1672 ALA A N 1
ATOM 3504 C CA . ALA A 1 560 ? 115.984 182.525 74.937 1.00 212.87 1672 ALA A CA 1
ATOM 3505 C C . ALA A 1 560 ? 116.739 181.665 75.957 1.00 216.26 1672 ALA A C 1
ATOM 3506 O O . ALA A 1 560 ? 117.973 181.656 75.975 1.00 215.54 1672 ALA A O 1
ATOM 3508 N N . ARG A 1 561 ? 115.983 180.955 76.809 1.00 215.19 1673 ARG A N 1
ATOM 3509 C CA . ARG A 1 561 ? 116.512 180.074 77.849 1.00 216.05 1673 ARG A CA 1
ATOM 3510 C C . ARG A 1 561 ? 117.039 178.752 77.303 1.00 219.86 1673 ARG A C 1
ATOM 3511 O O . ARG A 1 561 ? 116.392 178.099 76.478 1.00 219.95 1673 ARG A O 1
ATOM 3519 N N . LEU A 1 562 ? 118.196 178.344 77.810 1.00 217.69 1674 LEU A N 1
ATOM 3520 C CA . LEU A 1 562 ? 118.804 177.061 77.502 1.00 217.94 1674 LEU A CA 1
ATOM 3521 C C . LEU A 1 562 ? 118.563 176.166 78.684 1.00 223.01 1674 LEU A C 1
ATOM 3522 O O . LEU A 1 562 ? 118.306 176.663 79.784 1.00 223.17 1674 LEU A O 1
ATOM 3527 N N . GLY A 1 563 ? 118.633 174.863 78.474 1.00 222.22 1675 GLY A N 1
ATOM 3528 C CA . GLY A 1 563 ? 118.425 173.937 79.573 1.00 223.64 1675 GLY A CA 1
ATOM 3529 C C . GLY A 1 563 ? 118.422 172.475 79.207 1.00 227.71 1675 GLY A C 1
ATOM 3530 O O . GLY A 1 563 ? 118.055 172.097 78.089 1.00 227.11 1675 GLY A O 1
ATOM 3531 N N . LEU A 1 564 ? 118.827 171.654 80.186 1.00 226.23 1676 LEU A N 1
ATOM 3532 C CA . LEU A 1 564 ? 118.898 170.200 80.120 1.00 226.52 1676 LEU A CA 1
ATOM 3533 C C . LEU A 1 564 ? 118.112 169.622 81.293 1.00 230.86 1676 LEU A C 1
ATOM 3534 O O . LEU A 1 564 ? 117.784 170.368 82.222 1.00 230.85 1676 LEU A O 1
ATOM 3539 N N . ALA A 1 565 ? 117.781 168.317 81.250 1.00 229.61 1677 ALA A N 1
ATOM 3540 C CA . ALA A 1 565 ? 117.045 167.676 82.343 1.00 231.12 1677 ALA A CA 1
ATOM 3541 C C . ALA A 1 565 ? 118.033 167.248 83.427 1.00 235.56 1677 ALA A C 1
ATOM 3542 O O . ALA A 1 565 ? 118.810 166.317 83.220 1.00 235.37 1677 ALA A O 1
ATOM 3544 N N . GLU A 1 566 ? 118.041 167.972 84.559 1.00 234.77 1678 GLU A N 1
ATOM 3545 C CA . GLU A 1 566 ? 118.964 167.748 85.681 1.00 236.05 1678 GLU A CA 1
ATOM 3546 C C . GLU A 1 566 ? 118.665 166.447 86.431 1.00 241.36 1678 GLU A C 1
ATOM 3547 O O . GLU A 1 566 ? 119.598 165.778 86.876 1.00 241.24 1678 GLU A O 1
ATOM 3553 N N . GLU A 1 567 ? 117.366 166.107 86.576 1.00 241.38 1679 GLU A N 1
ATOM 3554 C CA . GLU A 1 567 ? 116.863 164.925 87.289 1.00 243.28 1679 GLU A CA 1
ATOM 3555 C C . GLU A 1 567 ? 117.351 163.605 86.672 1.00 247.61 1679 GLU A C 1
ATOM 3556 O O . GLU A 1 567 ? 117.471 162.607 87.387 1.00 247.94 1679 GLU A O 1
ATOM 3562 N N . LEU A 1 568 ? 117.629 163.609 85.357 1.00 246.01 1680 LEU A N 1
ATOM 3563 C CA . LEU A 1 568 ? 118.055 162.434 84.606 1.00 246.52 1680 LEU A CA 1
ATOM 3564 C C . LEU A 1 568 ? 119.579 162.351 84.454 1.00 249.16 1680 LEU A C 1
ATOM 3565 O O . LEU A 1 568 ? 120.075 161.368 83.904 1.00 248.91 1680 LEU A O 1
ATOM 3570 N N . MET A 1 569 ? 120.319 163.341 84.977 1.00 247.51 1681 MET A N 1
ATOM 3571 C CA . MET A 1 569 ? 121.780 163.352 84.914 1.00 247.79 1681 MET A CA 1
ATOM 3572 C C . MET A 1 569 ? 122.415 162.335 85.907 1.00 252.78 1681 MET A C 1
ATOM 3573 O O . MET A 1 569 ? 123.293 161.595 85.456 1.00 252.95 1681 MET A O 1
ATOM 3578 N N . PRO A 1 570 ? 122.019 162.219 87.213 1.00 252.15 1682 PRO A N 1
ATOM 3579 C CA . PRO A 1 570 ? 122.675 161.222 88.078 1.00 251.54 1682 PRO A CA 1
ATOM 3580 C C . PRO A 1 570 ? 121.899 159.899 88.150 1.00 252.62 1682 PRO A C 1
ATOM 3581 O O . PRO A 1 570 ? 122.003 159.181 89.148 1.00 251.50 1682 PRO A O 1
ATOM 3585 N N . HIS A 1 571 ? 121.127 159.569 87.093 1.00 253.38 1683 HIS A N 1
ATOM 3586 C CA . HIS A 1 571 ? 120.305 158.356 87.053 1.00 252.94 1683 HIS A CA 1
ATOM 3587 C C . HIS A 1 571 ? 120.443 157.555 85.744 1.00 254.47 1683 HIS A C 1
ATOM 3588 O O . HIS A 1 571 ? 120.173 156.352 85.754 1.00 253.25 1683 HIS A O 1
ATOM 3595 N N . PHE A 1 572 ? 120.846 158.207 84.631 1.00 255.13 1684 PHE A N 1
ATOM 3596 C CA . PHE A 1 572 ? 120.962 157.562 83.320 1.00 255.39 1684 PHE A CA 1
ATOM 3597 C C . PHE A 1 572 ? 122.186 156.644 83.233 1.00 256.01 1684 PHE A C 1
ATOM 3598 O O . PHE A 1 572 ? 123.253 156.961 83.765 1.00 255.56 1684 PHE A O 1
ATOM 3606 N N . ASN A 1 573 ? 122.014 155.507 82.543 1.00 254.97 1685 ASN A N 1
ATOM 3607 C CA . ASN A 1 573 ? 123.059 154.508 82.343 1.00 254.51 1685 ASN A CA 1
ATOM 3608 C C . ASN A 1 573 ? 123.542 154.481 80.895 1.00 257.45 1685 ASN A C 1
ATOM 3609 O O . ASN A 1 573 ? 122.828 154.913 79.989 1.00 258.35 1685 ASN A O 1
ATOM 3614 N N . VAL A 1 574 ? 124.766 153.975 80.689 1.00 257.23 1686 VAL A N 1
ATOM 3615 C CA . VAL A 1 574 ? 125.403 153.862 79.377 1.00 258.35 1686 VAL A CA 1
ATOM 3616 C C . VAL A 1 574 ? 125.595 152.379 79.036 1.00 261.09 1686 VAL A C 1
ATOM 3617 O O . VAL A 1 574 ? 125.957 151.580 79.912 1.00 261.10 1686 VAL A O 1
ATOM 3621 N N . ALA A 1 575 ? 125.356 152.024 77.760 1.00 260.23 1687 ALA A N 1
ATOM 3622 C CA . ALA A 1 575 ? 125.560 150.680 77.223 1.00 260.68 1687 ALA A CA 1
ATOM 3623 C C . ALA A 1 575 ? 126.675 150.752 76.179 1.00 264.49 1687 ALA A C 1
ATOM 3624 O O . ALA A 1 575 ? 126.512 151.424 75.155 1.00 264.19 1687 ALA A O 1
ATOM 3626 N N . TRP A 1 576 ? 127.838 150.138 76.484 1.00 263.26 1688 TRP A N 1
ATOM 3627 C CA . TRP A 1 576 ? 129.022 150.154 75.615 1.00 263.49 1688 TRP A CA 1
ATOM 3628 C C . TRP A 1 576 ? 129.108 148.920 74.724 1.00 266.52 1688 TRP A C 1
ATOM 3629 O O . TRP A 1 576 ? 128.433 147.913 74.979 1.00 266.29 1688 TRP A O 1
ATOM 3640 N N . ASN A 1 577 ? 129.980 148.997 73.694 1.00 264.50 1689 ASN A N 1
ATOM 3641 C CA . ASN A 1 577 ? 130.298 147.888 72.794 1.00 264.39 1689 ASN A CA 1
ATOM 3642 C C . ASN A 1 577 ? 131.073 146.828 73.606 1.00 267.05 1689 ASN A C 1
ATOM 3643 O O . ASN A 1 577 ? 130.811 145.626 73.494 1.00 266.65 1689 ASN A O 1
ATOM 3648 N N . ASP A 1 578 ? 131.994 147.319 74.464 1.00 265.16 1690 ASP A N 1
ATOM 3649 C CA . ASP A 1 578 ? 132.853 146.578 75.391 1.00 264.99 1690 ASP A CA 1
ATOM 3650 C C . ASP A 1 578 ? 132.843 147.313 76.760 1.00 266.99 1690 ASP A C 1
ATOM 3651 O O . ASP A 1 578 ? 133.139 148.514 76.794 1.00 266.98 1690 ASP A O 1
ATOM 3656 N N . PRO A 1 579 ? 132.467 146.649 77.884 1.00 263.98 1691 PRO A N 1
ATOM 3657 C CA . PRO A 1 579 ? 132.423 147.367 79.173 1.00 263.70 1691 PRO A CA 1
ATOM 3658 C C . PRO A 1 579 ? 133.804 147.645 79.775 1.00 266.49 1691 PRO A C 1
ATOM 3659 O O . PRO A 1 579 ? 133.953 148.651 80.471 1.00 266.19 1691 PRO A O 1
ATOM 3663 N N . ALA A 1 580 ? 134.800 146.760 79.512 1.00 264.41 1692 ALA A N 1
ATOM 3664 C CA . ALA A 1 580 ? 136.184 146.850 80.007 1.00 264.41 1692 ALA A CA 1
ATOM 3665 C C . ALA A 1 580 ? 136.883 148.115 79.487 1.00 266.49 1692 ALA A C 1
ATOM 3666 O O . ALA A 1 580 ? 137.453 148.871 80.278 1.00 266.42 1692 ALA A O 1
ATOM 3668 N N . LYS A 1 581 ? 136.817 148.345 78.165 1.00 264.01 1693 LYS A N 1
ATOM 3669 C CA . LYS A 1 581 ? 137.370 149.530 77.520 1.00 263.72 1693 LYS A CA 1
ATOM 3670 C C . LYS A 1 581 ? 136.181 150.375 77.021 1.00 266.19 1693 LYS A C 1
ATOM 3671 O O . LYS A 1 581 ? 135.614 150.066 75.967 1.00 266.38 1693 LYS A O 1
ATOM 3677 N N . PRO A 1 582 ? 135.726 151.388 77.806 1.00 263.38 1694 PRO A N 1
ATOM 3678 C CA . PRO A 1 582 ? 134.547 152.171 77.385 1.00 262.98 1694 PRO A CA 1
ATOM 3679 C C . PRO A 1 582 ? 134.797 153.037 76.147 1.00 265.04 1694 PRO A C 1
ATOM 3680 O O . PRO A 1 582 ? 133.836 153.377 75.457 1.00 264.76 1694 PRO A O 1
ATOM 3684 N N . GLU A 1 583 ? 136.085 153.348 75.848 1.00 262.68 1695 GLU A N 1
ATOM 3685 C CA . GLU A 1 583 ? 136.554 154.135 74.693 1.00 262.29 1695 GLU A CA 1
ATOM 3686 C C . GLU A 1 583 ? 136.240 153.436 73.352 1.00 264.38 1695 GLU A C 1
ATOM 3687 O O . GLU A 1 583 ? 136.305 154.076 72.299 1.00 263.99 1695 GLU A O 1
ATOM 3693 N N . ALA A 1 584 ? 135.897 152.127 73.405 1.00 262.09 1696 ALA A N 1
ATOM 3694 C CA . ALA A 1 584 ? 135.553 151.283 72.256 1.00 261.89 1696 ALA A CA 1
ATOM 3695 C C . ALA A 1 584 ? 134.117 151.557 71.755 1.00 263.81 1696 ALA A C 1
ATOM 3696 O O . ALA A 1 584 ? 133.489 150.692 71.137 1.00 263.64 1696 ALA A O 1
ATOM 3698 N N . GLY A 1 585 ? 133.631 152.769 72.013 1.00 260.86 1697 GLY A N 1
ATOM 3699 C CA . GLY A 1 585 ? 132.310 153.227 71.609 1.00 260.19 1697 GLY A CA 1
ATOM 3700 C C . GLY A 1 585 ? 131.173 152.662 72.431 1.00 261.02 1697 GLY A C 1
ATOM 3701 O O . GLY A 1 585 ? 131.244 151.535 72.940 1.00 260.71 1697 GLY A O 1
ATOM 3702 N N . PHE A 1 586 ? 130.112 153.460 72.553 1.00 258.20 1698 PHE A N 1
ATOM 3703 C CA . PHE A 1 586 ? 128.904 153.078 73.265 1.00 258.13 1698 PHE A CA 1
ATOM 3704 C C . PHE A 1 586 ? 127.777 152.898 72.260 1.00 259.43 1698 PHE A C 1
ATOM 3705 O O . PHE A 1 586 ? 127.668 153.676 71.304 1.00 260.80 1698 PHE A O 1
ATOM 3713 N N . LYS A 1 587 ? 126.974 151.840 72.452 1.00 256.84 1699 LYS A N 1
ATOM 3714 C CA . LYS A 1 587 ? 125.849 151.484 71.589 1.00 256.85 1699 LYS A CA 1
ATOM 3715 C C . LYS A 1 587 ? 124.748 152.555 71.676 1.00 258.37 1699 LYS A C 1
ATOM 3716 O O . LYS A 1 587 ? 124.400 153.160 70.658 1.00 258.96 1699 LYS A O 1
ATOM 3722 N N . TYR A 1 588 ? 124.237 152.809 72.898 1.00 256.95 1700 TYR A N 1
ATOM 3723 C CA . TYR A 1 588 ? 123.181 153.787 73.180 1.00 256.50 1700 TYR A CA 1
ATOM 3724 C C . TYR A 1 588 ? 123.214 154.219 74.661 1.00 255.06 1700 TYR A C 1
ATOM 3725 O O . TYR A 1 588 ? 124.187 153.942 75.370 1.00 253.81 1700 TYR A O 1
ATOM 3734 N N . LEU A 1 589 ? 122.148 154.905 75.112 1.00 251.77 1701 LEU A N 1
ATOM 3735 C CA . LEU A 1 589 ? 121.962 155.344 76.491 1.00 251.03 1701 LEU A CA 1
ATOM 3736 C C . LEU A 1 589 ? 120.629 154.808 76.978 1.00 251.67 1701 LEU A C 1
ATOM 3737 O O . LEU A 1 589 ? 119.614 154.989 76.302 1.00 252.05 1701 LEU A O 1
ATOM 3742 N N . TYR A 1 590 ? 120.634 154.108 78.119 1.00 250.12 1702 TYR A N 1
ATOM 3743 C CA . TYR A 1 590 ? 119.421 153.509 78.663 1.00 249.35 1702 TYR A CA 1
ATOM 3744 C C . TYR A 1 590 ? 119.159 153.933 80.108 1.00 250.54 1702 TYR A C 1
ATOM 3745 O O . TYR A 1 590 ? 119.959 154.646 80.712 1.00 250.71 1702 TYR A O 1
ATOM 3754 N N . LEU A 1 591 ? 118.027 153.483 80.650 1.00 249.08 1703 LEU A N 1
ATOM 3755 C CA . LEU A 1 591 ? 117.625 153.770 82.013 1.00 248.56 1703 LEU A CA 1
ATOM 3756 C C . LEU A 1 591 ? 117.228 152.487 82.727 1.00 252.17 1703 LEU A C 1
ATOM 3757 O O . LEU A 1 591 ? 116.579 151.624 82.128 1.00 251.65 1703 LEU A O 1
ATOM 3762 N N . SER A 1 592 ? 117.637 152.364 84.009 1.00 251.00 1704 SER A N 1
ATOM 3763 C CA . SER A 1 592 ? 117.322 151.235 84.893 1.00 251.15 1704 SER A CA 1
ATOM 3764 C C . SER A 1 592 ? 115.815 151.179 85.116 1.00 254.63 1704 SER A C 1
ATOM 3765 O O . SER A 1 592 ? 115.214 152.235 85.250 1.00 254.90 1704 SER A O 1
ATOM 3768 N N . ASP A 1 593 ? 115.205 149.973 85.138 1.00 252.51 1705 ASP A N 1
ATOM 3769 C CA . ASP A 1 593 ? 113.753 149.759 85.309 1.00 252.50 1705 ASP A CA 1
ATOM 3770 C C . ASP A 1 593 ? 113.176 150.509 86.535 1.00 254.29 1705 ASP A C 1
ATOM 3771 O O . ASP A 1 593 ? 112.099 151.101 86.436 1.00 253.66 1705 ASP A O 1
ATOM 3776 N N . GLU A 1 594 ? 113.911 150.499 87.664 1.00 252.24 1706 GLU A N 1
ATOM 3777 C CA . GLU A 1 594 ? 113.542 151.161 88.925 1.00 252.20 1706 GLU A CA 1
ATOM 3778 C C . GLU A 1 594 ? 113.653 152.675 88.794 1.00 253.85 1706 GLU A C 1
ATOM 3779 O O . GLU A 1 594 ? 112.901 153.396 89.453 1.00 253.24 1706 GLU A O 1
ATOM 3785 N N . ALA A 1 595 ? 114.592 153.144 87.946 1.00 251.55 1707 ALA A N 1
ATOM 3786 C CA . ALA A 1 595 ? 114.830 154.557 87.633 1.00 251.32 1707 ALA A CA 1
ATOM 3787 C C . ALA A 1 595 ? 113.928 155.025 86.457 1.00 252.89 1707 ALA A C 1
ATOM 3788 O O . ALA A 1 595 ? 113.777 156.226 86.244 1.00 252.51 1707 ALA A O 1
ATOM 3790 N N . LYS A 1 596 ? 113.316 154.068 85.725 1.00 250.15 1708 LYS A N 1
ATOM 3791 C CA . LYS A 1 596 ? 112.423 154.283 84.585 1.00 249.72 1708 LYS A CA 1
ATOM 3792 C C . LYS A 1 596 ? 111.025 154.617 85.095 1.00 251.95 1708 LYS A C 1
ATOM 3793 O O . LYS A 1 596 ? 110.407 155.549 84.583 1.00 252.22 1708 LYS A O 1
ATOM 3799 N N . ARG A 1 597 ? 110.542 153.880 86.117 1.00 249.17 1709 ARG A N 1
ATOM 3800 C CA . ARG A 1 597 ? 109.239 154.109 86.743 1.00 248.95 1709 ARG A CA 1
ATOM 3801 C C . ARG A 1 597 ? 109.208 155.459 87.476 1.00 251.51 1709 ARG A C 1
ATOM 3802 O O . ARG A 1 597 ? 108.129 156.025 87.663 1.00 251.46 1709 ARG A O 1
ATOM 3810 N N . ARG A 1 598 ? 110.399 155.981 87.853 1.00 249.24 1710 ARG A N 1
ATOM 3811 C CA . ARG A 1 598 ? 110.605 157.268 88.529 1.00 249.13 1710 ARG A CA 1
ATOM 3812 C C . ARG A 1 598 ? 110.189 158.458 87.669 1.00 250.58 1710 ARG A C 1
ATOM 3813 O O . ARG A 1 598 ? 109.826 159.498 88.225 1.00 250.46 1710 ARG A O 1
ATOM 3821 N N . PHE A 1 599 ? 110.290 158.329 86.326 1.00 247.44 1711 PHE A N 1
ATOM 3822 C CA . PHE A 1 599 ? 109.989 159.423 85.404 1.00 246.89 1711 PHE A CA 1
ATOM 3823 C C . PHE A 1 599 ? 108.866 159.053 84.419 1.00 247.86 1711 PHE A C 1
ATOM 3824 O O . PHE A 1 599 ? 107.738 159.499 84.635 1.00 247.50 1711 PHE A O 1
ATOM 3832 N N . GLU A 1 600 ? 109.160 158.253 83.364 1.00 244.87 1712 GLU A N 1
ATOM 3833 C CA . GLU A 1 600 ? 108.231 157.774 82.320 1.00 244.54 1712 GLU A CA 1
ATOM 3834 C C . GLU A 1 600 ? 107.663 158.908 81.427 1.00 247.23 1712 GLU A C 1
ATOM 3835 O O . GLU A 1 600 ? 107.725 158.790 80.201 1.00 247.25 1712 GLU A O 1
ATOM 3841 N N . ASN A 1 601 ? 107.086 159.970 82.023 1.00 244.22 1713 ASN A N 1
ATOM 3842 C CA . ASN A 1 601 ? 106.520 161.118 81.301 1.00 243.43 1713 ASN A CA 1
ATOM 3843 C C . ASN A 1 601 ? 107.594 162.182 81.039 1.00 244.97 1713 ASN A C 1
ATOM 3844 O O . ASN A 1 601 ? 107.345 163.144 80.308 1.00 246.06 1713 ASN A O 1
ATOM 3849 N N . GLU A 1 602 ? 108.786 161.992 81.631 1.00 244.79 1714 GLU A N 1
ATOM 3850 C CA . GLU A 1 602 ? 109.935 162.883 81.496 1.00 247.35 1714 GLU A CA 1
ATOM 3851 C C . GLU A 1 602 ? 110.938 162.335 80.480 1.00 249.82 1714 GLU A C 1
ATOM 3852 O O . GLU A 1 602 ? 111.877 163.044 80.116 1.00 248.96 1714 GLU A O 1
ATOM 3858 N N . VAL A 1 603 ? 110.732 161.080 80.016 1.00 247.62 1715 VAL A N 1
ATOM 3859 C CA . VAL A 1 603 ? 111.583 160.401 79.027 1.00 247.76 1715 VAL A CA 1
ATOM 3860 C C . VAL A 1 603 ? 110.798 159.381 78.207 1.00 248.37 1715 VAL A C 1
ATOM 3861 O O . VAL A 1 603 ? 110.054 158.577 78.760 1.00 245.95 1715 VAL A O 1
ATOM 3865 N N . ILE A 1 604 ? 111.005 159.389 76.889 1.00 248.58 1716 ILE A N 1
ATOM 3866 C CA . ILE A 1 604 ? 110.368 158.440 75.981 1.00 247.98 1716 ILE A CA 1
ATOM 3867 C C . ILE A 1 604 ? 111.347 157.282 75.848 1.00 250.67 1716 ILE A C 1
ATOM 3868 O O . ILE A 1 604 ? 112.449 157.464 75.329 1.00 252.67 1716 ILE A O 1
ATOM 3873 N N . THR A 1 605 ? 110.984 156.118 76.405 1.00 248.99 1717 THR A N 1
ATOM 3874 C CA . THR A 1 605 ? 111.873 154.958 76.423 1.00 249.42 1717 THR A CA 1
ATOM 3875 C C . THR A 1 605 ? 111.313 153.741 75.718 1.00 252.77 1717 THR A C 1
ATOM 3876 O O . THR A 1 605 ? 110.131 153.413 75.841 1.00 252.67 1717 THR A O 1
ATOM 3880 N N . GLU A 1 606 ? 112.216 153.042 75.031 1.00 252.13 1718 GLU A N 1
ATOM 3881 C CA . GLU A 1 606 ? 111.996 151.811 74.287 1.00 252.72 1718 GLU A CA 1
ATOM 3882 C C . GLU A 1 606 ? 112.672 150.677 75.048 1.00 256.63 1718 GLU A C 1
ATOM 3883 O O . GLU A 1 606 ? 113.793 150.859 75.524 1.00 256.21 1718 GLU A O 1
ATOM 3889 N N . GLU A 1 607 ? 111.997 149.526 75.189 1.00 255.66 1719 GLU A N 1
ATOM 3890 C CA . GLU A 1 607 ? 112.545 148.372 75.907 1.00 255.96 1719 GLU A CA 1
ATOM 3891 C C . GLU A 1 607 ? 113.297 147.434 74.942 1.00 259.14 1719 GLU A C 1
ATOM 3892 O O . GLU A 1 607 ? 112.711 146.958 73.965 1.00 259.05 1719 GLU A O 1
ATOM 3898 N N . ILE A 1 608 ? 114.596 147.183 75.222 1.00 257.05 1720 ILE A N 1
ATOM 3899 C CA . ILE A 1 608 ? 115.446 146.264 74.456 1.00 256.96 1720 ILE A CA 1
ATOM 3900 C C . ILE A 1 608 ? 116.355 145.505 75.444 1.00 260.35 1720 ILE A C 1
ATOM 3901 O O . ILE A 1 608 ? 117.167 146.114 76.152 1.00 260.01 1720 ILE A O 1
ATOM 3906 N N . VAL A 1 609 ? 116.163 144.171 75.509 1.00 259.10 1721 VAL A N 1
ATOM 3907 C CA . VAL A 1 609 ? 116.906 143.268 76.392 1.00 259.14 1721 VAL A CA 1
ATOM 3908 C C . VAL A 1 609 ? 118.312 143.010 75.820 1.00 262.35 1721 VAL A C 1
ATOM 3909 O O . VAL A 1 609 ? 118.455 142.528 74.691 1.00 262.03 1721 VAL A O 1
ATOM 3913 N N . GLU A 1 610 ? 119.340 143.390 76.607 1.00 260.56 1722 GLU A N 1
ATOM 3914 C CA . GLU A 1 610 ? 120.770 143.262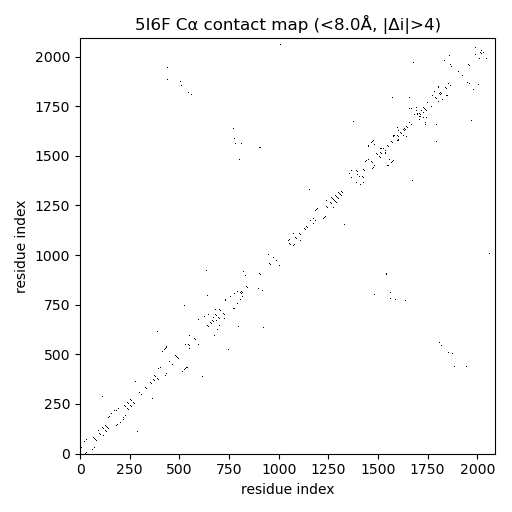 76.303 1.00 260.40 1722 GLU A CA 1
ATOM 3915 C C . GLU A 1 610 ? 121.482 142.737 77.546 1.00 262.88 1722 GLU A C 1
ATOM 3916 O O . GLU A 1 610 ? 121.257 143.265 78.641 1.00 262.24 1722 GLU A O 1
ATOM 3922 N N . ASP A 1 611 ? 122.314 141.678 77.382 1.00 261.27 1723 ASP A N 1
ATOM 3923 C CA . ASP A 1 611 ? 123.090 141.015 78.449 1.00 261.40 1723 ASP A CA 1
ATOM 3924 C C . ASP A 1 611 ? 122.142 140.364 79.513 1.00 263.89 1723 ASP A C 1
ATOM 3925 O O . ASP A 1 611 ? 122.567 140.045 80.630 1.00 263.78 1723 ASP A O 1
ATOM 3930 N N . GLY A 1 612 ? 120.885 140.138 79.119 1.00 261.17 1724 GLY A N 1
ATOM 3931 C CA . GLY A 1 612 ? 119.839 139.584 79.973 1.00 260.83 1724 GLY A CA 1
ATOM 3932 C C . GLY A 1 612 ? 119.339 140.594 80.990 1.00 262.79 1724 GLY A C 1
ATOM 3933 O O . GLY A 1 612 ? 119.076 140.235 82.143 1.00 262.60 1724 GLY A O 1
ATOM 3934 N N . GLU A 1 613 ? 119.217 141.875 80.563 1.00 259.81 1725 GLU A N 1
ATOM 3935 C CA . GLU A 1 613 ? 118.782 143.002 81.400 1.00 259.17 1725 GLU A CA 1
ATOM 3936 C C . GLU A 1 613 ? 117.617 143.760 80.771 1.00 260.10 1725 GLU A C 1
ATOM 3937 O O . GLU A 1 613 ? 117.606 143.956 79.555 1.00 259.73 1725 GLU A O 1
ATOM 3943 N N . LYS A 1 614 ? 116.655 144.218 81.605 1.00 256.86 1726 LYS A N 1
ATOM 3944 C CA . LYS A 1 614 ? 115.504 145.013 81.157 1.00 256.06 1726 LYS A CA 1
ATOM 3945 C C . LYS A 1 614 ? 115.984 146.463 80.988 1.00 256.61 1726 LYS A C 1
ATOM 3946 O O . LYS A 1 614 ? 115.860 147.287 81.902 1.00 256.61 1726 LYS A O 1
ATOM 3952 N N . ARG A 1 615 ? 116.589 146.741 79.822 1.00 252.63 1727 ARG A N 1
ATOM 3953 C CA . ARG A 1 615 ? 117.170 148.039 79.491 1.00 251.60 1727 ARG A CA 1
ATOM 3954 C C . ARG A 1 615 ? 116.180 148.901 78.710 1.00 251.76 1727 ARG A C 1
ATOM 3955 O O . ARG A 1 615 ? 115.766 148.533 77.606 1.00 251.74 1727 ARG A O 1
ATOM 3963 N N . HIS A 1 616 ? 115.789 150.045 79.309 1.00 247.28 1728 HIS A N 1
ATOM 3964 C CA . HIS A 1 616 ? 114.876 151.017 78.707 1.00 247.02 1728 HIS A CA 1
ATOM 3965 C C . HIS A 1 616 ? 115.706 152.122 78.058 1.00 247.88 1728 HIS A C 1
ATOM 3966 O O . HIS A 1 616 ? 116.049 153.106 78.718 1.00 248.40 1728 HIS A O 1
ATOM 3973 N N . LYS A 1 617 ? 116.072 151.926 76.771 1.00 246.17 1729 LYS A N 1
ATOM 3974 C CA . LYS A 1 617 ? 116.899 152.872 76.024 1.00 244.33 1729 LYS A CA 1
ATOM 3975 C C . LYS A 1 617 ? 116.163 154.183 75.784 1.00 245.22 1729 LYS A C 1
ATOM 3976 O O . LYS A 1 617 ? 115.004 154.189 75.358 1.00 245.41 1729 LYS A O 1
ATOM 3982 N N . ILE A 1 618 ? 116.833 155.294 76.114 1.00 241.21 1730 ILE A N 1
ATOM 3983 C CA . ILE A 1 618 ? 116.268 156.621 75.928 1.00 239.78 1730 ILE A CA 1
ATOM 3984 C C . ILE A 1 618 ? 116.302 156.910 74.447 1.00 238.96 1730 ILE A C 1
ATOM 3985 O O . ILE A 1 618 ? 117.365 156.872 73.818 1.00 237.35 1730 ILE A O 1
ATOM 3990 N N . ILE A 1 619 ? 115.117 157.114 73.885 1.00 235.47 1731 ILE A N 1
ATOM 3991 C CA . ILE A 1 619 ? 114.960 157.392 72.474 1.00 233.73 1731 ILE A CA 1
ATOM 3992 C C . ILE A 1 619 ? 114.715 158.909 72.293 1.00 234.41 1731 ILE A C 1
ATOM 3993 O O . ILE A 1 619 ? 115.044 159.438 71.235 1.00 233.10 1731 ILE A O 1
ATOM 3998 N N . THR A 1 620 ? 114.211 159.609 73.352 1.00 231.73 1732 THR A N 1
ATOM 3999 C CA . THR A 1 620 ? 113.951 161.066 73.420 1.00 230.52 1732 THR A CA 1
ATOM 4000 C C . THR A 1 620 ? 113.785 161.506 74.903 1.00 232.85 1732 THR A C 1
ATOM 4001 O O . THR A 1 620 ? 113.135 160.798 75.676 1.00 234.26 1732 THR A O 1
ATOM 4005 N N . ILE A 1 621 ? 114.364 162.674 75.280 1.00 227.95 1733 ILE A N 1
ATOM 4006 C CA . ILE A 1 621 ? 114.287 163.263 76.627 1.00 227.49 1733 ILE A CA 1
ATOM 4007 C C . ILE A 1 621 ? 113.252 164.387 76.622 1.00 229.54 1733 ILE A C 1
ATOM 4008 O O . ILE A 1 621 ? 113.291 165.234 75.736 1.00 227.92 1733 ILE A O 1
ATOM 4013 N N . VAL A 1 622 ? 112.354 164.416 77.617 1.00 228.60 1734 VAL A N 1
ATOM 4014 C CA . VAL A 1 622 ? 111.336 165.464 77.697 1.00 229.02 1734 VAL A CA 1
ATOM 4015 C C . VAL A 1 622 ? 111.683 166.448 78.831 1.00 233.32 1734 VAL A C 1
ATOM 4016 O O . VAL A 1 622 ? 111.785 167.646 78.571 1.00 232.00 1734 VAL A O 1
ATOM 4020 N N . GLY A 1 623 ? 111.845 165.942 80.059 1.00 233.30 1735 GLY A N 1
ATOM 4021 C CA . GLY A 1 623 ? 112.151 166.754 81.238 1.00 233.56 1735 GLY A CA 1
ATOM 4022 C C . GLY A 1 623 ? 110.939 167.487 81.786 1.00 238.29 1735 GLY A C 1
ATOM 4023 O O . GLY A 1 623 ? 110.217 168.146 81.025 1.00 238.59 1735 GLY A O 1
ATOM 4024 N N . ALA A 1 624 ? 110.711 167.390 83.120 1.00 236.58 1736 ALA A N 1
ATOM 4025 C CA . ALA A 1 624 ? 109.561 168.000 83.805 1.00 237.61 1736 ALA A CA 1
ATOM 4026 C C . ALA A 1 624 ? 109.560 169.549 83.753 1.00 238.73 1736 ALA A C 1
ATOM 4027 O O . ALA A 1 624 ? 108.525 170.145 83.439 1.00 238.83 1736 ALA A O 1
ATOM 4029 N N . GLU A 1 625 ? 110.714 170.181 84.053 1.00 234.54 1737 GLU A N 1
ATOM 4030 C CA . GLU A 1 625 ? 110.927 171.636 84.083 1.00 232.98 1737 GLU A CA 1
ATOM 4031 C C . GLU A 1 625 ? 110.683 172.289 82.715 1.00 232.94 1737 GLU A C 1
ATOM 4032 O O . GLU A 1 625 ? 110.895 171.657 81.677 1.00 231.98 1737 GLU A O 1
ATOM 4038 N N . GLU A 1 626 ? 110.223 173.551 82.730 1.00 229.01 1738 GLU A N 1
ATOM 4039 C CA . GLU A 1 626 ? 109.920 174.312 81.517 1.00 227.34 1738 GLU A CA 1
ATOM 4040 C C . GLU A 1 626 ? 110.998 175.344 81.215 1.00 226.64 1738 GLU A C 1
ATOM 4041 O O . GLU A 1 626 ? 111.655 175.853 82.125 1.00 226.59 1738 GLU A O 1
ATOM 4047 N N . GLY A 1 627 ? 111.144 175.663 79.937 1.00 221.36 1739 GLY A N 1
ATOM 4048 C CA . GLY A 1 627 ? 112.122 176.638 79.475 1.00 218.91 1739 GLY A CA 1
ATOM 4049 C C . GLY A 1 627 ? 113.489 176.038 79.250 1.00 219.15 1739 GLY A C 1
ATOM 4050 O O . GLY A 1 627 ? 114.479 176.528 79.795 1.00 218.15 1739 GLY A O 1
ATOM 4051 N N . LEU A 1 628 ? 113.547 174.970 78.446 1.00 215.74 1740 LEU A N 1
ATOM 4052 C CA . LEU A 1 628 ? 114.795 174.270 78.149 1.00 214.67 1740 LEU A CA 1
ATOM 4053 C C . LEU A 1 628 ? 115.147 174.420 76.671 1.00 216.07 1740 LEU A C 1
ATOM 4054 O O . LEU A 1 628 ? 116.238 174.898 76.351 1.00 215.13 1740 LEU A O 1
ATOM 4059 N N . GLY A 1 629 ? 114.215 174.032 75.799 1.00 213.39 1741 GLY A N 1
ATOM 4060 C CA . GLY A 1 629 ? 114.386 174.086 74.354 1.00 212.25 1741 GLY A CA 1
ATOM 4061 C C . GLY A 1 629 ? 113.305 174.846 73.617 1.00 215.06 1741 GLY A C 1
ATOM 4062 O O . GLY A 1 629 ? 113.090 176.033 73.875 1.00 214.79 1741 GLY A O 1
ATOM 4063 N N . VAL A 1 630 ? 112.609 174.143 72.702 1.00 212.71 1742 VAL A N 1
ATOM 4064 C CA . VAL A 1 630 ? 111.561 174.629 71.790 1.00 212.50 1742 VAL A CA 1
ATOM 4065 C C . VAL A 1 630 ? 110.453 175.453 72.454 1.00 215.81 1742 VAL A C 1
ATOM 4066 O O . VAL A 1 630 ? 109.987 176.401 71.824 1.00 215.41 1742 VAL A O 1
ATOM 4070 N N . GLU A 1 631 ? 110.031 175.118 73.691 1.00 213.84 1743 GLU A N 1
ATOM 4071 C CA . GLU A 1 631 ? 108.981 175.866 74.405 1.00 214.19 1743 GLU A CA 1
ATOM 4072 C C . GLU A 1 631 ? 109.313 177.382 74.490 1.00 214.24 1743 GLU A C 1
ATOM 4073 O O . GLU A 1 631 ? 108.396 178.210 74.478 1.00 214.37 1743 GLU A O 1
ATOM 4079 N N . CYS A 1 632 ? 110.623 177.725 74.511 1.00 209.41 1744 CYS A N 1
ATOM 4080 C CA . CYS A 1 632 ? 111.138 179.095 74.546 1.00 207.91 1744 CYS A CA 1
ATOM 4081 C C . CYS A 1 632 ? 111.081 179.721 73.167 1.00 206.81 1744 CYS A C 1
ATOM 4082 O O . CYS A 1 632 ? 110.769 180.910 73.061 1.00 206.45 1744 CYS A O 1
ATOM 4085 N N . LEU A 1 633 ? 111.409 178.934 72.120 1.00 200.98 1745 LEU A N 1
ATOM 4086 C CA . LEU A 1 633 ? 111.396 179.372 70.724 1.00 198.58 1745 LEU A CA 1
ATOM 4087 C C . LEU A 1 633 ? 109.969 179.739 70.270 1.00 199.77 1745 LEU A C 1
ATOM 4088 O O . LEU A 1 633 ? 109.788 180.786 69.636 1.00 198.86 1745 LEU A O 1
ATOM 4093 N N . ARG A 1 634 ? 108.964 178.886 70.621 1.00 196.76 1746 ARG A N 1
ATOM 4094 C CA . ARG A 1 634 ? 107.532 179.066 70.327 1.00 196.87 1746 ARG A CA 1
ATOM 4095 C C . ARG A 1 634 ? 107.051 180.393 70.932 1.00 199.09 1746 ARG A C 1
ATOM 4096 O O . ARG A 1 634 ? 106.420 181.188 70.236 1.00 198.82 1746 ARG A O 1
ATOM 4104 N N . GLY A 1 635 ? 107.407 180.632 72.195 1.00 196.11 1747 GLY A N 1
ATOM 4105 C CA . GLY A 1 635 ? 107.095 181.867 72.898 1.00 195.90 1747 GLY A CA 1
ATOM 4106 C C . GLY A 1 635 ? 107.789 183.065 72.278 1.00 196.12 1747 GLY A C 1
ATOM 4107 O O . GLY A 1 635 ? 107.170 184.120 72.104 1.00 196.07 1747 GLY A O 1
ATOM 4108 N N . SER A 1 636 ? 109.079 182.894 71.912 1.00 191.16 1748 SER A N 1
ATOM 4109 C CA . SER A 1 636 ? 109.900 183.932 71.293 1.00 189.02 1748 SER A CA 1
ATOM 4110 C C . SER A 1 636 ? 109.306 184.361 69.960 1.00 190.55 1748 SER A C 1
ATOM 4111 O O . SER A 1 636 ? 109.199 185.558 69.706 1.00 189.64 1748 SER A O 1
ATOM 4114 N N . GLY A 1 637 ? 108.845 183.394 69.169 1.00 187.95 1749 GLY A N 1
ATOM 4115 C CA . GLY A 1 637 ? 108.187 183.663 67.896 1.00 187.52 1749 GLY A CA 1
ATOM 4116 C C . GLY A 1 637 ? 106.885 184.430 68.062 1.00 190.36 1749 GLY A C 1
ATOM 4117 O O . GLY A 1 637 ? 106.582 185.328 67.265 1.00 188.73 1749 GLY A O 1
ATOM 4118 N N . LEU A 1 638 ? 106.118 184.081 69.124 1.00 189.27 1750 LEU A N 1
ATOM 4119 C CA . LEU A 1 638 ? 104.834 184.682 69.482 1.00 190.37 1750 LEU A CA 1
ATOM 4120 C C . LEU A 1 638 ? 104.982 186.173 69.739 1.00 192.96 1750 LEU A C 1
ATOM 4121 O O . LEU A 1 638 ? 104.228 186.960 69.162 1.00 193.52 1750 LEU A O 1
ATOM 4126 N N . ILE A 1 639 ? 105.967 186.555 70.575 1.00 189.57 1751 ILE A N 1
ATOM 4127 C CA . ILE A 1 639 ? 106.250 187.952 70.908 1.00 188.82 1751 ILE A CA 1
ATOM 4128 C C . ILE A 1 639 ? 106.941 188.660 69.733 1.00 190.78 1751 ILE A C 1
ATOM 4129 O O . ILE A 1 639 ? 106.744 189.864 69.566 1.00 186.99 1751 ILE A O 1
ATOM 4134 N N . ALA A 1 640 ? 107.705 187.919 68.898 1.00 187.49 1752 ALA A N 1
ATOM 4135 C CA . ALA A 1 640 ? 108.350 188.490 67.707 1.00 181.22 1752 ALA A CA 1
ATOM 4136 C C . ALA A 1 640 ? 107.279 189.017 66.753 1.00 179.14 1752 ALA A C 1
ATOM 4137 O O . ALA A 1 640 ? 107.346 190.164 66.316 1.00 173.05 1752 ALA A O 1
ATOM 4139 N N . GLY A 1 641 ? 106.264 188.188 66.521 1.00 178.63 1753 GLY A N 1
ATOM 4140 C CA . GLY A 1 641 ? 105.113 188.512 65.695 1.00 176.15 1753 GLY A CA 1
ATOM 4141 C C . GLY A 1 641 ? 104.284 189.611 66.318 1.00 177.79 1753 GLY A C 1
ATOM 4142 O O . GLY A 1 641 ? 103.959 190.593 65.645 1.00 173.55 1753 GLY A O 1
ATOM 4143 N N . ALA A 1 642 ? 103.986 189.477 67.627 1.00 176.63 1754 ALA A N 1
ATOM 4144 C CA . ALA A 1 642 ? 103.199 190.449 68.380 1.00 175.69 1754 ALA A CA 1
ATOM 4145 C C . ALA A 1 642 ? 103.761 191.860 68.265 1.00 172.53 1754 ALA A C 1
ATOM 4146 O O . ALA A 1 642 ? 102.983 192.779 68.043 1.00 169.52 1754 ALA A O 1
ATOM 4148 N N . THR A 1 643 ? 105.102 192.020 68.359 1.00 167.28 1755 THR A N 1
ATOM 4149 C CA . THR A 1 643 ? 105.798 193.309 68.259 1.00 162.67 1755 THR A CA 1
ATOM 4150 C C . THR A 1 643 ? 105.724 193.817 66.819 1.00 164.67 1755 THR A C 1
ATOM 4151 O O . THR A 1 643 ? 105.544 195.016 66.610 1.00 161.63 1755 THR A O 1
ATOM 4155 N N . SER A 1 644 ? 105.838 192.911 65.835 1.00 163.39 1756 SER A N 1
ATOM 4156 C CA . SER A 1 644 ? 105.753 193.251 64.416 1.00 160.52 1756 SER A CA 1
ATOM 4157 C C . SER A 1 644 ? 104.382 193.819 64.089 1.00 165.54 1756 SER A C 1
ATOM 4158 O O . SER A 1 644 ? 104.304 194.784 63.330 1.00 162.48 1756 SER A O 1
ATOM 4161 N N . ARG A 1 645 ? 103.312 193.222 64.678 1.00 165.96 1757 ARG A N 1
ATOM 4162 C CA . ARG A 1 645 ? 101.904 193.617 64.525 1.00 166.58 1757 ARG A CA 1
ATOM 4163 C C . ARG A 1 645 ? 101.619 194.949 65.235 1.00 168.06 1757 ARG A C 1
ATOM 4164 O O . ARG A 1 645 ? 100.900 195.803 64.705 1.00 165.80 1757 ARG A O 1
ATOM 4172 N N . ALA A 1 646 ? 102.170 195.097 66.447 1.00 165.28 1758 ALA A N 1
ATOM 4173 C CA . ALA A 1 646 ? 101.985 196.247 67.311 1.00 164.55 1758 ALA A CA 1
ATOM 4174 C C . ALA A 1 646 ? 102.544 197.509 66.722 1.00 163.42 1758 ALA A C 1
ATOM 4175 O O . ALA A 1 646 ? 101.873 198.533 66.811 1.00 163.01 1758 ALA A O 1
ATOM 4177 N N . TYR A 1 647 ? 103.752 197.453 66.122 1.00 156.96 1759 TYR A N 1
ATOM 4178 C CA . TYR A 1 647 ? 104.411 198.609 65.510 1.00 152.96 1759 TYR A CA 1
ATOM 4179 C C . TYR A 1 647 ? 103.475 199.344 64.546 1.00 156.95 1759 TYR A C 1
ATOM 4180 O O . TYR A 1 647 ? 103.427 200.585 64.544 1.00 154.83 1759 TYR A O 1
ATOM 4189 N N . ASN A 1 648 ? 102.746 198.555 63.730 1.00 155.29 1760 ASN A N 1
ATOM 4190 C CA . ASN A 1 648 ? 101.796 199.018 62.728 1.00 154.33 1760 ASN A CA 1
ATOM 4191 C C . ASN A 1 648 ? 100.492 199.589 63.365 1.00 160.93 1760 ASN A C 1
ATOM 4192 O O . ASN A 1 648 ? 99.772 200.296 62.655 1.00 161.22 1760 ASN A O 1
ATOM 4197 N N . ASP A 1 649 ? 100.207 199.343 64.684 1.00 158.73 1761 ASP A N 1
ATOM 4198 C CA . ASP A 1 649 ? 99.004 199.883 65.347 1.00 161.07 1761 ASP A CA 1
ATOM 4199 C C . ASP A 1 649 ? 99.330 201.056 66.299 1.00 163.99 1761 ASP A C 1
ATOM 4200 O O . ASP A 1 649 ? 98.882 202.192 66.052 1.00 163.75 1761 ASP A O 1
ATOM 4205 N N . ILE A 1 650 ? 100.063 200.767 67.402 1.00 159.89 1762 ILE A N 1
ATOM 4206 C CA . ILE A 1 650 ? 100.437 201.736 68.451 1.00 159.14 1762 ILE A CA 1
ATOM 4207 C C . ILE A 1 650 ? 101.895 202.244 68.303 1.00 159.29 1762 ILE A C 1
ATOM 4208 O O . ILE A 1 650 ? 102.681 201.663 67.544 1.00 156.35 1762 ILE A O 1
ATOM 4213 N N . PHE A 1 651 ? 102.244 203.357 69.009 1.00 155.97 1763 PHE A N 1
ATOM 4214 C CA . PHE A 1 651 ? 103.624 203.858 69.015 1.00 153.24 1763 PHE A CA 1
ATOM 4215 C C . PHE A 1 651 ? 104.474 202.829 69.762 1.00 162.73 1763 PHE A C 1
ATOM 4216 O O . PHE A 1 651 ? 104.213 202.522 70.930 1.00 166.76 1763 PHE A O 1
ATOM 4224 N N . THR A 1 652 ? 105.477 202.295 69.081 1.00 158.57 1764 THR A N 1
ATOM 4225 C CA . THR A 1 652 ? 106.312 201.244 69.629 1.00 160.95 1764 THR A CA 1
ATOM 4226 C C . THR A 1 652 ? 107.750 201.776 69.812 1.00 163.98 1764 THR A C 1
ATOM 4227 O O . THR A 1 652 ? 108.240 202.538 68.986 1.00 158.84 1764 THR A O 1
ATOM 4231 N N . CYS A 1 653 ? 108.404 201.402 70.915 1.00 166.34 1765 CYS A N 1
ATOM 4232 C CA . CYS A 1 653 ? 109.766 201.850 71.175 1.00 167.84 1765 CYS A CA 1
ATOM 4233 C C . CYS A 1 653 ? 110.518 200.915 72.115 1.00 178.12 1765 CYS A C 1
ATOM 4234 O O . CYS A 1 653 ? 109.939 200.353 73.050 1.00 181.80 1765 CYS A O 1
ATOM 4237 N N . THR A 1 654 ? 111.834 200.786 71.875 1.00 175.36 1766 THR A N 1
ATOM 4238 C CA . THR A 1 654 ? 112.746 199.941 72.648 1.00 179.47 1766 THR A CA 1
ATOM 4239 C C . THR A 1 654 ? 113.945 200.790 73.137 1.00 183.34 1766 THR A C 1
ATOM 4240 O O . THR A 1 654 ? 114.205 201.878 72.606 1.00 179.02 1766 THR A O 1
ATOM 4244 N N . LEU A 1 655 ? 114.635 200.298 74.181 1.00 184.74 1767 LEU A N 1
ATOM 4245 C CA . LEU A 1 655 ? 115.804 200.929 74.796 1.00 187.55 1767 LEU A CA 1
ATOM 4246 C C . LEU A 1 655 ? 116.789 199.856 75.231 1.00 196.54 1767 LEU A C 1
ATOM 4247 O O . LEU A 1 655 ? 116.453 199.009 76.058 1.00 195.66 1767 LEU A O 1
ATOM 4252 N N . VAL A 1 656 ? 118.001 199.906 74.681 1.00 195.46 1768 VAL A N 1
ATOM 4253 C CA . VAL A 1 656 ? 119.055 198.930 74.957 1.00 196.02 1768 VAL A CA 1
ATOM 4254 C C . VAL A 1 656 ? 119.833 199.373 76.208 1.00 202.09 1768 VAL A C 1
ATOM 4255 O O . VAL A 1 656 ? 120.926 199.939 76.095 1.00 202.58 1768 VAL A O 1
ATOM 4259 N N . THR A 1 657 ? 119.247 199.117 77.403 1.00 201.46 1769 THR A N 1
ATOM 4260 C CA . THR A 1 657 ? 119.816 199.481 78.714 1.00 202.69 1769 THR A CA 1
ATOM 4261 C C . THR A 1 657 ? 121.013 198.572 79.081 1.00 205.99 1769 THR A C 1
ATOM 4262 O O . THR A 1 657 ? 121.881 198.978 79.859 1.00 206.68 1769 THR A O 1
ATOM 4266 N N . CYS A 1 658 ? 121.040 197.361 78.523 1.00 203.11 1770 CYS A N 1
ATOM 4267 C CA . CYS A 1 658 ? 122.111 196.381 78.660 1.00 203.87 1770 CYS A CA 1
ATOM 4268 C C . CYS A 1 658 ? 122.047 195.456 77.464 1.00 205.46 1770 CYS A C 1
ATOM 4269 O O . CYS A 1 658 ? 121.147 195.619 76.634 1.00 204.89 1770 CYS A O 1
ATOM 4272 N N . ARG A 1 659 ? 122.989 194.496 77.358 1.00 202.41 1771 ARG A N 1
ATOM 4273 C CA . ARG A 1 659 ? 123.065 193.550 76.247 1.00 201.53 1771 ARG A CA 1
ATOM 4274 C C . ARG A 1 659 ? 121.684 193.010 75.848 1.00 203.21 1771 ARG A C 1
ATOM 4275 O O . ARG A 1 659 ? 120.903 192.569 76.698 1.00 203.28 1771 ARG A O 1
ATOM 4283 N N . SER A 1 660 ? 121.368 193.156 74.554 1.00 199.31 1772 SER A N 1
ATOM 4284 C CA . SER A 1 660 ? 120.132 192.696 73.945 1.00 197.78 1772 SER A CA 1
ATOM 4285 C C . SER A 1 660 ? 120.484 191.649 72.890 1.00 201.15 1772 SER A C 1
ATOM 4286 O O . SER A 1 660 ? 120.857 191.989 71.765 1.00 201.25 1772 SER A O 1
ATOM 4289 N N . VAL A 1 661 ? 120.408 190.368 73.288 1.00 198.80 1773 VAL A N 1
ATOM 4290 C CA . VAL A 1 661 ? 120.799 189.206 72.487 1.00 198.68 1773 VAL A CA 1
ATOM 4291 C C . VAL A 1 661 ? 119.600 188.411 71.942 1.00 200.33 1773 VAL A C 1
ATOM 4292 O O . VAL A 1 661 ? 118.514 188.471 72.507 1.00 200.48 1773 VAL A O 1
ATOM 4296 N N . GLY A 1 662 ? 119.841 187.653 70.867 1.00 196.66 1774 GLY A N 1
ATOM 4297 C CA . GLY A 1 662 ? 118.896 186.743 70.220 1.00 195.70 1774 GLY A CA 1
ATOM 4298 C C . GLY A 1 662 ? 117.532 187.298 69.868 1.00 196.57 1774 GLY A C 1
ATOM 4299 O O . GLY A 1 662 ? 117.412 188.131 68.963 1.00 195.39 1774 GLY A O 1
ATOM 4300 N N . ILE A 1 663 ? 116.486 186.792 70.564 1.00 193.59 1775 ILE A N 1
ATOM 4301 C CA . ILE A 1 663 ? 115.086 187.216 70.400 1.00 192.85 1775 ILE A CA 1
ATOM 4302 C C . ILE A 1 663 ? 114.985 188.687 70.825 1.00 195.79 1775 ILE A C 1
ATOM 4303 O O . ILE A 1 663 ? 114.380 189.486 70.105 1.00 194.91 1775 ILE A O 1
ATOM 4308 N N . GLY A 1 664 ? 115.640 189.028 71.939 1.00 194.25 1776 GLY A N 1
ATOM 4309 C CA . GLY A 1 664 ? 115.718 190.388 72.455 1.00 194.35 1776 GLY A CA 1
ATOM 4310 C C . GLY A 1 664 ? 116.219 191.354 71.401 1.00 197.09 1776 GLY A C 1
ATOM 4311 O O . GLY A 1 664 ? 115.638 192.430 71.232 1.00 197.36 1776 GLY A O 1
ATOM 4312 N N . ALA A 1 665 ? 117.261 190.935 70.631 1.00 193.64 1777 ALA A N 1
ATOM 4313 C CA . ALA A 1 665 ? 117.869 191.701 69.532 1.00 192.51 1777 ALA A CA 1
ATOM 4314 C C . ALA A 1 665 ? 116.853 191.991 68.427 1.00 193.63 1777 ALA A C 1
ATOM 4315 O O . ALA A 1 665 ? 116.878 193.066 67.838 1.00 188.45 1777 ALA A O 1
ATOM 4317 N N . TYR A 1 666 ? 115.945 191.044 68.176 1.00 191.07 1778 TYR A N 1
ATOM 4318 C CA . TYR A 1 666 ? 114.929 191.188 67.155 1.00 186.63 1778 TYR A CA 1
ATOM 4319 C C . TYR A 1 666 ? 113.797 192.071 67.593 1.00 184.21 1778 TYR A C 1
ATOM 4320 O O . TYR A 1 666 ? 113.300 192.827 66.767 1.00 179.86 1778 TYR A O 1
ATOM 4329 N N . LEU A 1 667 ? 113.398 192.010 68.874 1.00 181.09 1779 LEU A N 1
ATOM 4330 C CA . LEU A 1 667 ? 112.321 192.851 69.399 1.00 178.39 1779 LEU A CA 1
ATOM 4331 C C . LEU A 1 667 ? 112.736 194.331 69.357 1.00 179.52 1779 LEU A C 1
ATOM 4332 O O . LEU A 1 667 ? 111.893 195.232 69.480 1.00 177.38 1779 LEU A O 1
ATOM 4337 N N . VAL A 1 668 ? 114.049 194.563 69.153 1.00 175.68 1780 VAL A N 1
ATOM 4338 C CA . VAL A 1 668 ? 114.650 195.886 68.991 1.00 172.30 1780 VAL A CA 1
ATOM 4339 C C . VAL A 1 668 ? 114.279 196.370 67.591 1.00 169.38 1780 VAL A C 1
ATOM 4340 O O . VAL A 1 668 ? 113.864 197.514 67.418 1.00 163.94 1780 VAL A O 1
ATOM 4344 N N . ARG A 1 669 ? 114.398 195.477 66.604 1.00 166.70 1781 ARG A N 1
ATOM 4345 C CA . ARG A 1 669 ? 114.079 195.815 65.236 1.00 163.06 1781 ARG A CA 1
ATOM 4346 C C . ARG A 1 669 ? 112.592 195.806 64.991 1.00 167.88 1781 ARG A C 1
ATOM 4347 O O . ARG A 1 669 ? 112.112 196.643 64.225 1.00 165.62 1781 ARG A O 1
ATOM 4355 N N . LEU A 1 670 ? 111.851 194.878 65.627 1.00 167.43 1782 LEU A N 1
ATOM 4356 C CA . LEU A 1 670 ? 110.399 194.800 65.464 1.00 166.65 1782 LEU A CA 1
ATOM 4357 C C . LEU A 1 670 ? 109.760 195.982 66.201 1.00 171.35 1782 LEU A C 1
ATOM 4358 O O . LEU A 1 670 ? 108.744 196.508 65.730 1.00 169.50 1782 LEU A O 1
ATOM 4363 N N . GLY A 1 671 ? 110.463 196.469 67.242 1.00 169.84 1783 GLY A N 1
ATOM 4364 C CA . GLY A 1 671 ? 110.133 197.671 68.005 1.00 168.96 1783 GLY A CA 1
ATOM 4365 C C . GLY A 1 671 ? 110.421 198.914 67.179 1.00 168.64 1783 GLY A C 1
ATOM 4366 O O . GLY A 1 671 ? 109.908 199.997 67.471 1.00 168.26 1783 GLY A O 1
ATOM 4367 N N . GLN A 1 672 ? 111.264 198.745 66.126 1.00 161.63 1784 GLN A N 1
ATOM 4368 C CA . GLN A 1 672 ? 111.674 199.727 65.119 1.00 157.14 1784 GLN A CA 1
ATOM 4369 C C . GLN A 1 672 ? 112.454 200.889 65.740 1.00 160.23 1784 GLN A C 1
ATOM 4370 O O . GLN A 1 672 ? 113.680 200.953 65.594 1.00 161.01 1784 GLN A O 1
ATOM 4376 N N . ARG A 1 673 ? 111.733 201.791 66.430 1.00 154.79 1785 ARG A N 1
ATOM 4377 C CA . ARG A 1 673 ? 112.239 202.955 67.145 1.00 153.97 1785 ARG A CA 1
ATOM 4378 C C . ARG A 1 673 ? 113.062 202.431 68.314 1.00 161.50 1785 ARG A C 1
ATOM 4379 O O . ARG A 1 673 ? 112.509 201.784 69.212 1.00 163.71 1785 ARG A O 1
ATOM 4387 N N . ALA A 1 674 ? 114.393 202.618 68.254 1.00 158.54 1786 ALA A N 1
ATOM 4388 C CA . ALA A 1 674 ? 115.291 202.101 69.282 1.00 162.40 1786 ALA A CA 1
ATOM 4389 C C . ALA A 1 674 ? 116.350 203.108 69.720 1.00 168.29 1786 ALA A C 1
ATOM 4390 O O . ALA A 1 674 ? 116.908 203.822 68.883 1.00 166.59 1786 ALA A O 1
ATOM 4392 N N . VAL A 1 675 ? 116.647 203.131 71.039 1.00 168.18 1787 VAL A N 1
ATOM 4393 C CA . VAL A 1 675 ? 117.693 203.962 71.649 1.00 170.20 1787 VAL A CA 1
ATOM 4394 C C . VAL A 1 675 ? 118.759 203.023 72.250 1.00 179.68 1787 VAL A C 1
ATOM 4395 O O . VAL A 1 675 ? 118.428 202.156 73.064 1.00 182.52 1787 VAL A O 1
ATOM 4399 N N . GLN A 1 676 ? 120.024 203.182 71.846 1.00 177.39 1788 GLN A N 1
ATOM 4400 C CA . GLN A 1 676 ? 121.085 202.318 72.343 1.00 182.53 1788 GLN A CA 1
ATOM 4401 C C . GLN A 1 676 ? 122.049 203.061 73.265 1.00 193.80 1788 GLN A C 1
ATOM 4402 O O . GLN A 1 676 ? 122.624 204.073 72.868 1.00 194.37 1788 GLN A O 1
ATOM 4408 N N . VAL A 1 677 ? 122.251 202.544 74.483 1.00 191.74 1789 VAL A N 1
ATOM 4409 C CA . VAL A 1 677 ? 123.214 203.136 75.413 1.00 193.31 1789 VAL A CA 1
ATOM 4410 C C . VAL A 1 677 ? 124.597 202.677 74.936 1.00 199.01 1789 VAL A C 1
ATOM 4411 O O . VAL A 1 677 ? 124.814 201.479 74.772 1.00 198.83 1789 VAL A O 1
ATOM 4415 N N . GLU A 1 678 ? 125.492 203.643 74.653 1.00 199.06 1790 GLU A N 1
ATOM 4416 C CA . GLU A 1 678 ? 126.845 203.520 74.073 1.00 201.19 1790 GLU A CA 1
ATOM 4417 C C . GLU A 1 678 ? 127.580 202.162 74.319 1.00 205.89 1790 GLU A C 1
ATOM 4418 O O . GLU A 1 678 ? 128.086 201.562 73.357 1.00 205.56 1790 GLU A O 1
ATOM 4424 N N . GLY A 1 679 ? 127.637 201.715 75.577 1.00 205.10 1791 GLY A N 1
ATOM 4425 C CA . GLY A 1 679 ? 128.332 200.484 75.952 1.00 206.39 1791 GLY A CA 1
ATOM 4426 C C . GLY A 1 679 ? 127.534 199.190 75.964 1.00 208.68 1791 GLY A C 1
ATOM 4427 O O . GLY A 1 679 ? 128.033 198.164 76.443 1.00 208.79 1791 GLY A O 1
ATOM 4428 N N . GLN A 1 680 ? 126.302 199.212 75.423 1.00 205.17 1792 GLN A N 1
ATOM 4429 C CA . GLN A 1 680 ? 125.430 198.035 75.403 1.00 203.94 1792 GLN A CA 1
ATOM 4430 C C . GLN A 1 680 ? 125.249 197.508 73.970 1.00 205.21 1792 GLN A C 1
ATOM 4431 O O . GLN A 1 680 ? 124.817 198.264 73.095 1.00 204.26 1792 GLN A O 1
ATOM 4437 N N . PRO A 1 681 ? 125.555 196.215 73.707 1.00 202.02 1793 PRO A N 1
ATOM 4438 C CA . PRO A 1 681 ? 125.442 195.708 72.330 1.00 200.85 1793 PRO A CA 1
ATOM 4439 C C . PRO A 1 681 ? 124.116 195.020 71.970 1.00 201.31 1793 PRO A C 1
ATOM 4440 O O . PRO A 1 681 ? 123.490 194.371 72.807 1.00 201.02 1793 PRO A O 1
ATOM 4444 N N . ILE A 1 682 ? 123.714 195.148 70.691 1.00 197.05 1794 ILE A N 1
ATOM 4445 C CA . ILE A 1 682 ? 122.575 194.450 70.092 1.00 195.26 1794 ILE A CA 1
ATOM 4446 C C . ILE A 1 682 ? 123.232 193.345 69.284 1.00 198.21 1794 ILE A C 1
ATOM 4447 O O . ILE A 1 682 ? 123.566 193.542 68.117 1.00 198.52 1794 ILE A O 1
ATOM 4452 N N . ILE A 1 683 ? 123.522 192.229 69.948 1.00 195.13 1795 ILE A N 1
ATOM 4453 C CA . ILE A 1 683 ? 124.236 191.089 69.389 1.00 194.99 1795 ILE A CA 1
ATOM 4454 C C . ILE A 1 683 ? 123.257 189.943 69.044 1.00 196.14 1795 ILE A C 1
ATOM 4455 O O . ILE A 1 683 ? 122.212 189.807 69.678 1.00 194.40 1795 ILE A O 1
ATOM 4460 N N . LEU A 1 684 ? 123.585 189.161 68.004 1.00 194.63 1796 LEU A N 1
ATOM 4461 C CA . LEU A 1 684 ? 122.782 188.023 67.576 1.00 194.54 1796 LEU A CA 1
ATOM 4462 C C . LEU A 1 684 ? 123.406 186.741 68.081 1.00 202.22 1796 LEU A C 1
ATOM 4463 O O . LEU A 1 684 ? 122.777 185.994 68.835 1.00 202.12 1796 LEU A O 1
ATOM 4468 N N . THR A 1 685 ? 124.646 186.481 67.648 1.00 203.53 1797 THR A N 1
ATOM 4469 C CA . THR A 1 685 ? 125.441 185.324 68.054 1.00 205.53 1797 THR A CA 1
ATOM 4470 C C . THR A 1 685 ? 126.565 185.871 68.919 1.00 211.61 1797 THR A C 1
ATOM 4471 O O . THR A 1 685 ? 127.198 186.860 68.539 1.00 211.91 1797 THR A O 1
ATOM 4475 N N . GLY A 1 686 ? 126.781 185.241 70.071 1.00 211.34 1798 GLY A N 1
ATOM 4476 C CA . GLY A 1 686 ? 127.811 185.632 71.030 1.00 213.33 1798 GLY A CA 1
ATOM 4477 C C . GLY A 1 686 ? 129.189 185.771 70.415 1.00 219.19 1798 GLY A C 1
ATOM 4478 O O . GLY A 1 686 ? 129.574 184.955 69.569 1.00 219.44 1798 GLY A O 1
ATOM 4479 N N . ALA A 1 687 ? 129.927 186.832 70.811 1.00 218.49 1799 ALA A N 1
ATOM 4480 C CA . ALA A 1 687 ? 131.281 187.115 70.327 1.00 220.43 1799 ALA A CA 1
ATOM 4481 C C . ALA A 1 687 ? 132.205 185.881 70.464 1.00 225.10 1799 ALA A C 1
ATOM 4482 O O . ALA A 1 687 ? 132.821 185.530 69.453 1.00 225.40 1799 ALA A O 1
ATOM 4484 N N . PRO A 1 688 ? 132.261 185.148 71.620 1.00 223.63 1800 PRO A N 1
ATOM 4485 C CA . PRO A 1 688 ? 133.132 183.955 71.674 1.00 225.12 1800 PRO A CA 1
ATOM 4486 C C . PRO A 1 688 ? 132.594 182.777 70.853 1.00 227.41 1800 PRO A C 1
ATOM 4487 O O . PRO A 1 688 ? 133.389 181.954 70.394 1.00 228.41 1800 PRO A O 1
ATOM 4491 N N . ALA A 1 689 ? 131.254 182.703 70.667 1.00 223.19 1801 ALA A N 1
ATOM 4492 C CA . ALA A 1 689 ? 130.580 181.649 69.900 1.00 222.06 1801 ALA A CA 1
ATOM 4493 C C . ALA A 1 689 ? 130.979 181.702 68.422 1.00 224.81 1801 ALA A C 1
ATOM 4494 O O . ALA A 1 689 ? 131.075 180.659 67.769 1.00 224.41 1801 ALA A O 1
ATOM 4496 N N . LEU A 1 690 ? 131.236 182.917 67.912 1.00 222.84 1802 LEU A N 1
ATOM 4497 C CA . LEU A 1 690 ? 131.658 183.143 66.534 1.00 223.51 1802 LEU A CA 1
ATOM 4498 C C . LEU A 1 690 ? 133.122 182.764 66.352 1.00 228.83 1802 LEU A C 1
ATOM 4499 O O . LEU A 1 690 ? 133.479 182.214 65.309 1.00 229.27 1802 LEU A O 1
ATOM 4504 N N . ASN A 1 691 ? 133.961 183.035 67.371 1.00 227.95 1803 ASN A N 1
ATOM 4505 C CA . ASN A 1 691 ? 135.380 182.692 67.361 1.00 230.69 1803 ASN A CA 1
ATOM 4506 C C . ASN A 1 691 ? 135.557 181.189 67.293 1.00 235.84 1803 ASN A C 1
ATOM 4507 O O . ASN A 1 691 ? 136.392 180.705 66.527 1.00 237.23 1803 ASN A O 1
ATOM 4512 N N . SER A 1 692 ? 134.748 180.454 68.087 1.00 233.33 1804 SER A N 1
ATOM 4513 C CA . SER A 1 692 ? 134.754 178.990 68.173 1.00 233.89 1804 SER A CA 1
ATOM 4514 C C . SER A 1 692 ? 134.270 178.353 66.861 1.00 235.59 1804 SER A C 1
ATOM 4515 O O . SER A 1 692 ? 134.811 177.317 66.456 1.00 236.69 1804 SER A O 1
ATOM 4518 N N . LEU A 1 693 ? 133.271 178.980 66.198 1.00 230.42 1805 LEU A N 1
ATOM 4519 C CA . LEU A 1 693 ? 132.729 178.517 64.924 1.00 229.14 1805 LEU A CA 1
ATOM 4520 C C . LEU A 1 693 ? 133.788 178.651 63.821 1.00 234.55 1805 LEU A C 1
ATOM 4521 O O . LEU A 1 693 ? 133.995 177.706 63.059 1.00 234.99 1805 LEU A O 1
ATOM 4526 N N . LEU A 1 694 ? 134.470 179.814 63.765 1.00 233.52 1806 LEU A N 1
ATOM 4527 C CA . LEU A 1 694 ? 135.525 180.117 62.796 1.00 235.40 1806 LEU A CA 1
ATOM 4528 C C . LEU A 1 694 ? 136.809 179.340 63.095 1.00 240.34 1806 LEU A C 1
ATOM 4529 O O . LEU A 1 694 ? 137.612 179.119 62.189 1.00 240.83 1806 LEU A O 1
ATOM 4534 N N . GLY A 1 695 ? 136.991 178.951 64.355 1.00 238.99 1807 GLY A N 1
ATOM 4535 C CA . GLY A 1 695 ? 138.159 178.207 64.815 1.00 240.73 1807 GLY A CA 1
ATOM 4536 C C . GLY A 1 695 ? 139.331 179.078 65.224 1.00 240.58 1807 GLY A C 1
ATOM 4537 O O . GLY A 1 695 ? 140.335 178.562 65.726 1.00 237.63 1807 GLY A O 1
ATOM 4538 N N . ARG A 1 696 ? 139.212 180.407 65.013 1.00 240.59 1808 ARG A N 1
ATOM 4539 C CA . ARG A 1 696 ? 140.243 181.388 65.353 1.00 237.92 1808 ARG A CA 1
ATOM 4540 C C . ARG A 1 696 ? 139.629 182.628 66.026 1.00 239.73 1808 ARG A C 1
ATOM 4541 O O . ARG A 1 696 ? 138.470 182.963 65.765 1.00 242.62 1808 ARG A O 1
ATOM 4549 N N . GLU A 1 697 ? 140.418 183.297 66.897 1.00 236.26 1809 GLU A N 1
ATOM 4550 C CA . GLU A 1 697 ? 140.010 184.478 67.666 1.00 237.07 1809 GLU A CA 1
ATOM 4551 C C . GLU A 1 697 ? 139.897 185.720 66.776 1.00 237.19 1809 GLU A C 1
ATOM 4552 O O . GLU A 1 697 ? 140.782 186.583 66.763 1.00 234.75 1809 GLU A O 1
ATOM 4558 N N . VAL A 1 698 ? 138.776 185.799 66.043 1.00 238.38 1810 VAL A N 1
ATOM 4559 C CA . VAL A 1 698 ? 138.460 186.885 65.118 1.00 237.56 1810 VAL A CA 1
ATOM 4560 C C . VAL A 1 698 ? 137.951 188.084 65.920 1.00 237.71 1810 VAL A C 1
ATOM 4561 O O . VAL A 1 698 ? 138.611 189.123 65.931 1.00 237.94 1810 VAL A O 1
ATOM 4565 N N . TYR A 1 699 ? 136.800 187.930 66.599 1.00 233.40 1811 TYR A N 1
ATOM 4566 C CA . TYR A 1 699 ? 136.186 188.988 67.399 1.00 231.75 1811 TYR A CA 1
ATOM 4567 C C . TYR A 1 699 ? 136.676 188.900 68.851 1.00 233.21 1811 TYR A C 1
ATOM 4568 O O . TYR A 1 699 ? 137.025 187.811 69.313 1.00 233.31 1811 TYR A O 1
ATOM 4577 N N . THR A 1 700 ? 136.771 190.057 69.543 1.00 229.45 1812 THR A N 1
ATOM 4578 C CA . THR A 1 700 ? 137.276 190.143 70.922 1.00 229.55 1812 THR A CA 1
ATOM 4579 C C . THR A 1 700 ? 136.294 190.862 71.870 1.00 228.52 1812 THR A C 1
ATOM 4580 O O . THR A 1 700 ? 136.510 190.866 73.084 1.00 228.32 1812 THR A O 1
ATOM 4584 N N . SER A 1 701 ? 135.225 191.455 71.326 1.00 223.12 1813 SER A N 1
ATOM 4585 C CA . SER A 1 701 ? 134.208 192.150 72.116 1.00 220.84 1813 SER A CA 1
ATOM 4586 C C . SER A 1 701 ? 132.820 191.866 71.573 1.00 220.46 1813 SER A C 1
ATOM 4587 O O . SER A 1 701 ? 132.664 191.671 70.366 1.00 219.71 1813 SER A O 1
ATOM 4590 N N . ASN A 1 702 ? 131.801 191.873 72.455 1.00 215.80 1814 ASN A N 1
ATOM 4591 C CA . ASN A 1 702 ? 130.407 191.683 72.046 1.00 212.93 1814 ASN A CA 1
ATOM 4592 C C . ASN A 1 702 ? 129.916 192.962 71.356 1.00 213.36 1814 ASN A C 1
ATOM 4593 O O . ASN A 1 702 ? 128.966 192.917 70.573 1.00 212.00 1814 ASN A O 1
ATOM 4598 N N . LEU A 1 703 ? 130.610 194.091 71.623 1.00 210.28 1815 LEU A N 1
ATOM 4599 C CA . LEU A 1 703 ? 130.352 195.410 71.053 1.00 208.91 1815 LEU A CA 1
ATOM 4600 C C . LEU A 1 703 ? 131.065 195.579 69.707 1.00 210.91 1815 LEU A C 1
ATOM 4601 O O . LEU A 1 703 ? 130.762 196.513 68.966 1.00 210.41 1815 LEU A O 1
ATOM 4606 N N . GLN A 1 704 ? 131.972 194.647 69.371 1.00 208.34 1816 GLN A N 1
ATOM 4607 C CA . GLN A 1 704 ? 132.720 194.635 68.114 1.00 208.83 1816 GLN A CA 1
ATOM 4608 C C . GLN A 1 704 ? 131.819 194.272 66.923 1.00 208.66 1816 GLN A C 1
ATOM 4609 O O . GLN A 1 704 ? 132.207 194.469 65.770 1.00 208.64 1816 GLN A O 1
ATOM 4615 N N . LEU A 1 705 ? 130.624 193.740 67.210 1.00 203.77 1817 LEU A N 1
ATOM 4616 C CA . LEU A 1 705 ? 129.643 193.334 66.210 1.00 201.92 1817 LEU A CA 1
ATOM 4617 C C . LEU A 1 705 ? 128.205 193.730 66.628 1.00 202.04 1817 LEU A C 1
ATOM 4618 O O . LEU A 1 705 ? 127.294 193.707 65.796 1.00 200.78 1817 LEU A O 1
ATOM 4623 N N . GLY A 1 706 ? 128.032 194.137 67.882 1.00 198.61 1818 GLY A N 1
ATOM 4624 C CA . GLY A 1 706 ? 126.733 194.536 68.409 1.00 196.46 1818 GLY A CA 1
ATOM 4625 C C . GLY A 1 706 ? 126.593 195.978 68.855 1.00 198.32 1818 GLY A C 1
ATOM 4626 O O . GLY A 1 706 ? 125.471 196.477 68.948 1.00 196.02 1818 GLY A O 1
ATOM 4627 N N . GLY A 1 707 ? 127.719 196.635 69.136 1.00 198.21 1819 GLY A N 1
ATOM 4628 C CA . GLY A 1 707 ? 127.798 198.007 69.640 1.00 199.05 1819 GLY A CA 1
ATOM 4629 C C . GLY A 1 707 ? 127.182 199.105 68.798 1.00 202.65 1819 GLY A C 1
ATOM 4630 O O . GLY A 1 707 ? 126.640 198.838 67.722 1.00 201.95 1819 GLY A O 1
ATOM 4631 N N . THR A 1 708 ? 127.278 200.363 69.288 1.00 201.58 1820 THR A N 1
ATOM 4632 C CA . THR A 1 708 ? 126.709 201.558 68.630 1.00 201.29 1820 THR A CA 1
ATOM 4633 C C . THR A 1 708 ? 127.323 201.832 67.255 1.00 204.83 1820 THR A C 1
ATOM 4634 O O . THR A 1 708 ? 126.595 202.202 66.330 1.00 203.53 1820 THR A O 1
ATOM 4638 N N . GLN A 1 709 ? 128.649 201.604 67.115 1.00 204.06 1821 GLN A N 1
ATOM 4639 C CA . GLN A 1 709 ? 129.416 201.808 65.882 1.00 204.81 1821 GLN A CA 1
ATOM 4640 C C . GLN A 1 709 ? 128.922 200.898 64.739 1.00 205.67 1821 GLN A C 1
ATOM 4641 O O . GLN A 1 709 ? 129.382 201.028 63.605 1.00 206.34 1821 GLN A O 1
ATOM 4647 N N . ILE A 1 710 ? 127.987 199.995 65.039 1.00 201.26 1822 ILE A N 1
ATOM 4648 C CA . ILE A 1 710 ? 127.411 199.102 64.053 1.00 200.17 1822 ILE A CA 1
ATOM 4649 C C . ILE A 1 710 ? 125.955 199.499 63.873 1.00 199.40 1822 ILE A C 1
ATOM 4650 O O . ILE A 1 710 ? 125.589 199.951 62.795 1.00 194.84 1822 ILE A O 1
ATOM 4655 N N . MET A 1 711 ? 125.150 199.394 64.940 1.00 195.20 1823 MET A N 1
ATOM 4656 C CA . MET A 1 711 ? 123.709 199.632 64.930 1.00 189.85 1823 MET A CA 1
ATOM 4657 C C . MET A 1 711 ? 123.305 201.083 64.663 1.00 191.56 1823 MET A C 1
ATOM 4658 O O . MET A 1 711 ? 122.334 201.287 63.935 1.00 187.10 1823 MET A O 1
ATOM 4663 N N . TYR A 1 712 ? 124.019 202.086 65.206 1.00 190.90 1824 TYR A N 1
ATOM 4664 C CA . TYR A 1 712 ? 123.651 203.474 64.897 1.00 187.74 1824 TYR A CA 1
ATOM 4665 C C . TYR A 1 712 ? 124.084 203.823 63.481 1.00 189.10 1824 TYR A C 1
ATOM 4666 O O . TYR A 1 712 ? 123.359 204.539 62.781 1.00 184.79 1824 TYR A O 1
ATOM 4675 N N . ARG A 1 713 ? 125.254 203.275 63.061 1.00 188.30 1825 ARG A N 1
ATOM 4676 C CA . ARG A 1 713 ? 125.881 203.461 61.753 1.00 187.91 1825 ARG A CA 1
ATOM 4677 C C . ARG A 1 713 ? 125.173 202.714 60.626 1.00 187.12 1825 ARG A C 1
ATOM 4678 O O . ARG A 1 713 ? 125.427 203.030 59.462 1.00 185.05 1825 ARG A O 1
ATOM 4686 N N . ASN A 1 714 ? 124.298 201.739 60.952 1.00 182.76 1826 ASN A N 1
ATOM 4687 C CA . ASN A 1 714 ? 123.527 201.005 59.945 1.00 179.47 1826 ASN A CA 1
ATOM 4688 C C . ASN A 1 714 ? 122.032 201.354 60.032 1.00 178.59 1826 ASN A C 1
ATOM 4689 O O . ASN A 1 714 ? 121.273 200.992 59.132 1.00 175.76 1826 ASN A O 1
ATOM 4694 N N . GLY A 1 715 ? 121.624 202.009 61.118 1.00 174.02 1827 GLY A N 1
ATOM 4695 C CA . GLY A 1 715 ? 120.246 202.447 61.302 1.00 169.21 1827 GLY A CA 1
ATOM 4696 C C . GLY A 1 715 ? 119.297 201.548 62.071 1.00 171.75 1827 GLY A C 1
ATOM 4697 O O . GLY A 1 715 ? 118.077 201.650 61.885 1.00 168.93 1827 GLY A O 1
ATOM 4698 N N . VAL A 1 716 ? 119.834 200.667 62.938 1.00 170.03 1828 VAL A N 1
ATOM 4699 C CA . VAL A 1 716 ? 119.038 199.822 63.837 1.00 169.27 1828 VAL A CA 1
ATOM 4700 C C . VAL A 1 716 ? 118.701 200.728 65.044 1.00 172.13 1828 VAL A C 1
ATOM 4701 O O . VAL A 1 716 ? 117.560 200.750 65.519 1.00 169.71 1828 VAL A O 1
ATOM 4705 N N . SER A 1 717 ? 119.701 201.524 65.478 1.00 170.64 1829 SER A N 1
ATOM 4706 C CA . SER A 1 717 ? 119.570 202.510 66.534 1.00 171.33 1829 SER A CA 1
ATOM 4707 C C . SER A 1 717 ? 119.249 203.853 65.918 1.00 174.02 1829 SER A C 1
ATOM 4708 O O . SER A 1 717 ? 119.901 204.279 64.955 1.00 172.99 1829 SER A O 1
ATOM 4711 N N . HIS A 1 718 ? 118.205 204.497 66.449 1.00 170.89 1830 HIS A N 1
ATOM 4712 C CA . HIS A 1 718 ? 117.746 205.813 66.013 1.00 169.13 1830 HIS A CA 1
ATOM 4713 C C . HIS A 1 718 ? 118.489 206.892 66.783 1.00 177.48 1830 HIS A C 1
ATOM 4714 O O . HIS A 1 718 ? 118.670 208.004 66.278 1.00 176.77 1830 HIS A O 1
ATOM 4721 N N . LEU A 1 719 ? 118.893 206.578 68.022 1.00 178.63 1831 LEU A N 1
ATOM 4722 C CA . LEU A 1 719 ? 119.647 207.507 68.863 1.00 182.70 1831 LEU A CA 1
ATOM 4723 C C . LEU A 1 719 ? 120.585 206.754 69.784 1.00 194.34 1831 LEU A C 1
ATOM 4724 O O . LEU A 1 719 ? 120.316 205.607 70.153 1.00 194.44 1831 LEU A O 1
ATOM 4729 N N . THR A 1 720 ? 121.678 207.417 70.169 1.00 197.58 1832 THR A N 1
ATOM 4730 C CA . THR A 1 720 ? 122.659 206.879 71.098 1.00 204.73 1832 THR A CA 1
ATOM 4731 C C . THR A 1 720 ? 122.640 207.739 72.346 1.00 210.62 1832 THR A C 1
ATOM 4732 O O . THR A 1 720 ? 122.759 208.969 72.259 1.00 211.26 1832 THR A O 1
ATOM 4736 N N . ALA A 1 721 ? 122.451 207.096 73.501 1.00 209.42 1833 ALA A N 1
ATOM 4737 C CA . ALA A 1 721 ? 122.396 207.785 74.780 1.00 210.66 1833 ALA A CA 1
ATOM 4738 C C . ALA A 1 721 ? 123.620 207.466 75.618 1.00 216.07 1833 ALA A C 1
ATOM 4739 O O . ALA A 1 721 ? 124.045 206.309 75.681 1.00 215.45 1833 ALA A O 1
ATOM 4741 N N . LYS A 1 722 ? 124.187 208.509 76.250 1.00 216.17 1834 LYS A N 1
ATOM 4742 C CA . LYS A 1 722 ? 125.375 208.454 77.105 1.00 218.34 1834 LYS A CA 1
ATOM 4743 C C . LYS A 1 722 ? 125.207 207.468 78.281 1.00 221.14 1834 LYS A C 1
ATOM 4744 O O . LYS A 1 722 ? 126.144 206.724 78.588 1.00 222.11 1834 LYS A O 1
ATOM 4750 N N . ASP A 1 723 ? 124.021 207.462 78.926 1.00 217.16 1835 ASP A N 1
ATOM 4751 C CA . ASP A 1 723 ? 123.720 206.601 80.074 1.00 216.65 1835 ASP A CA 1
ATOM 4752 C C . ASP A 1 723 ? 122.250 206.167 80.092 1.00 215.99 1835 ASP A C 1
ATOM 4753 O O . ASP A 1 723 ? 121.459 206.628 79.266 1.00 214.07 1835 ASP A O 1
ATOM 4758 N N . ASP A 1 724 ? 121.898 205.274 81.045 1.00 213.12 1836 ASP A N 1
ATOM 4759 C CA . ASP A 1 724 ? 120.556 204.719 81.241 1.00 211.90 1836 ASP A CA 1
ATOM 4760 C C . ASP A 1 724 ? 119.509 205.839 81.392 1.00 214.88 1836 ASP A C 1
ATOM 4761 O O . ASP A 1 724 ? 118.455 205.759 80.758 1.00 213.83 1836 ASP A O 1
ATOM 4766 N N . PHE A 1 725 ? 119.811 206.899 82.171 1.00 213.59 1837 PHE A N 1
ATOM 4767 C CA . PHE A 1 725 ? 118.878 208.020 82.308 1.00 213.39 1837 PHE A CA 1
ATOM 4768 C C . PHE A 1 725 ? 118.764 208.774 80.980 1.00 215.45 1837 PHE A C 1
ATOM 4769 O O . PHE A 1 725 ? 117.642 208.995 80.528 1.00 214.57 1837 PHE A O 1
ATOM 4777 N N . ASP A 1 726 ? 119.907 209.115 80.330 1.00 213.30 1838 ASP A N 1
ATOM 4778 C CA . ASP A 1 726 ? 119.929 209.825 79.042 1.00 212.89 1838 ASP A CA 1
ATOM 4779 C C . ASP A 1 726 ? 119.002 209.144 78.021 1.00 212.39 1838 ASP A C 1
ATOM 4780 O O . ASP A 1 726 ? 118.371 209.830 77.207 1.00 212.11 1838 ASP A O 1
ATOM 4785 N N . GLY A 1 727 ? 118.899 207.817 78.125 1.00 207.40 1839 GLY A N 1
ATOM 4786 C CA . GLY A 1 727 ? 118.025 207.002 77.297 1.00 205.31 1839 GLY A CA 1
ATOM 4787 C C . GLY A 1 727 ? 116.587 207.413 77.490 1.00 206.06 1839 GLY A C 1
ATOM 4788 O O . GLY A 1 727 ? 115.964 207.939 76.561 1.00 203.77 1839 GLY A O 1
ATOM 4789 N N . VAL A 1 728 ? 116.097 207.260 78.736 1.00 201.80 1840 VAL A N 1
ATOM 4790 C CA . VAL A 1 728 ? 114.744 207.620 79.178 1.00 201.11 1840 VAL A CA 1
ATOM 4791 C C . VAL A 1 728 ? 114.409 209.063 78.713 1.00 199.25 1840 VAL A C 1
ATOM 4792 O O . VAL A 1 728 ? 113.394 209.267 78.049 1.00 194.48 1840 VAL A O 1
ATOM 4796 N N . THR A 1 729 ? 115.313 210.021 78.990 1.00 195.97 1841 THR A N 1
ATOM 4797 C CA . THR A 1 729 ? 115.191 211.434 78.632 1.00 193.58 1841 THR A CA 1
ATOM 4798 C C . THR A 1 729 ? 114.893 211.605 77.144 1.00 189.66 1841 THR A C 1
ATOM 4799 O O . THR A 1 729 ? 113.983 212.363 76.791 1.00 186.68 1841 THR A O 1
ATOM 4803 N N . LYS A 1 730 ? 115.644 210.884 76.287 1.00 182.78 1842 LYS A N 1
ATOM 4804 C CA . LYS A 1 730 ? 115.502 210.920 74.830 1.00 176.78 1842 LYS A CA 1
ATOM 4805 C C . LYS A 1 730 ? 114.165 210.314 74.375 1.00 174.42 1842 LYS A C 1
ATOM 4806 O O . LYS A 1 730 ? 113.606 210.781 73.379 1.00 168.99 1842 LYS A O 1
ATOM 4812 N N . ILE A 1 731 ? 113.643 209.309 75.124 1.00 172.15 1843 ILE A N 1
ATOM 4813 C CA . ILE A 1 731 ? 112.358 208.657 74.840 1.00 169.94 1843 ILE A CA 1
ATOM 4814 C C . ILE A 1 731 ? 111.216 209.610 75.230 1.00 177.41 1843 ILE A C 1
ATOM 4815 O O . ILE A 1 731 ? 110.330 209.862 74.401 1.00 173.64 1843 ILE A O 1
ATOM 4820 N N . VAL A 1 732 ? 111.268 210.191 76.459 1.00 180.67 1844 VAL A N 1
ATOM 4821 C CA . VAL A 1 732 ? 110.248 211.137 76.948 1.00 182.68 1844 VAL A CA 1
ATOM 4822 C C . VAL A 1 732 ? 110.231 212.388 76.030 1.00 187.16 1844 VAL A C 1
ATOM 4823 O O . VAL A 1 732 ? 109.251 213.142 76.010 1.00 186.77 1844 VAL A O 1
ATOM 4827 N N . GLN A 1 733 ? 111.284 212.536 75.209 1.00 184.22 1845 GLN A N 1
ATOM 4828 C CA . GLN A 1 733 ? 111.403 213.578 74.202 1.00 182.27 1845 GLN A CA 1
ATOM 4829 C C . GLN A 1 733 ? 110.515 213.222 73.015 1.00 182.39 1845 GLN A C 1
ATOM 4830 O O . GLN A 1 733 ? 109.791 214.095 72.553 1.00 179.80 1845 GLN A O 1
ATOM 4836 N N . TRP A 1 734 ? 110.546 211.952 72.534 1.00 178.92 1846 TRP A N 1
ATOM 4837 C CA . TRP A 1 734 ? 109.690 211.532 71.415 1.00 176.77 1846 TRP A CA 1
ATOM 4838 C C . TRP A 1 734 ? 108.254 211.570 71.780 1.00 178.81 1846 TRP A C 1
ATOM 4839 O O . TRP A 1 734 ? 107.436 212.036 70.992 1.00 176.31 1846 TRP A O 1
ATOM 4850 N N . LEU A 1 735 ? 107.932 211.026 72.961 1.00 177.50 1847 LEU A N 1
ATOM 4851 C CA . LEU A 1 735 ? 106.571 210.959 73.462 1.00 179.38 1847 LEU A CA 1
ATOM 4852 C C . LEU A 1 735 ? 105.938 212.340 73.485 1.00 186.36 1847 LEU A C 1
ATOM 4853 O O . LEU A 1 735 ? 104.726 212.437 73.313 1.00 187.98 1847 LEU A O 1
ATOM 4858 N N . SER A 1 736 ? 106.762 213.408 73.583 1.00 182.50 1848 SER A N 1
ATOM 4859 C CA . SER A 1 736 ? 106.280 214.781 73.536 1.00 183.06 1848 SER A CA 1
ATOM 4860 C C . SER A 1 736 ? 105.634 215.097 72.162 1.00 183.59 1848 SER A C 1
ATOM 4861 O O . SER A 1 736 ? 104.627 215.803 72.135 1.00 185.09 1848 SER A O 1
ATOM 4864 N N . PHE A 1 737 ? 106.180 214.547 71.045 1.00 175.15 1849 PHE A N 1
ATOM 4865 C CA . PHE A 1 737 ? 105.671 214.760 69.679 1.00 171.25 1849 PHE A CA 1
ATOM 4866 C C . PHE A 1 737 ? 104.440 213.937 69.334 1.00 172.36 1849 PHE A C 1
ATOM 4867 O O . PHE A 1 737 ? 103.712 214.302 68.412 1.00 171.22 1849 PHE A O 1
ATOM 4875 N N . ILE A 1 738 ? 104.240 212.807 70.019 1.00 167.85 1850 ILE A N 1
ATOM 4876 C CA . ILE A 1 738 ? 103.198 211.829 69.720 1.00 167.27 1850 ILE A CA 1
ATOM 4877 C C . ILE A 1 738 ? 101.927 212.032 70.546 1.00 171.58 1850 ILE A C 1
ATOM 4878 O O . ILE A 1 738 ? 102.024 212.192 71.762 1.00 173.61 1850 ILE A O 1
ATOM 4883 N N . PRO A 1 739 ? 100.726 211.930 69.925 1.00 167.32 1851 PRO A N 1
ATOM 4884 C CA . PRO A 1 739 ? 99.484 212.042 70.701 1.00 171.62 1851 PRO A CA 1
ATOM 4885 C C . PRO A 1 739 ? 99.355 210.963 71.777 1.00 178.95 1851 PRO A C 1
ATOM 4886 O O . PRO A 1 739 ? 99.787 209.830 71.584 1.00 177.06 1851 PRO A O 1
ATOM 4890 N N . ASP A 1 740 ? 98.772 211.356 72.913 1.00 181.05 1852 ASP A N 1
ATOM 4891 C CA . ASP A 1 740 ? 98.548 210.580 74.135 1.00 186.27 1852 ASP A CA 1
ATOM 4892 C C . ASP A 1 740 ? 97.899 209.214 73.905 1.00 192.97 1852 ASP A C 1
ATOM 4893 O O . ASP A 1 740 ? 98.309 208.238 74.547 1.00 193.98 1852 ASP A O 1
ATOM 4898 N N . GLN A 1 741 ? 96.876 209.156 73.022 1.00 190.55 1853 GLN A N 1
ATOM 4899 C CA . GLN A 1 741 ? 96.152 207.932 72.687 1.00 192.76 1853 GLN A CA 1
ATOM 4900 C C . GLN A 1 741 ? 96.423 207.552 71.224 1.00 193.32 1853 GLN A C 1
ATOM 4901 O O . GLN A 1 741 ? 97.428 207.999 70.658 1.00 187.16 1853 GLN A O 1
ATOM 4907 N N . ARG A 1 742 ? 95.580 206.685 70.629 1.00 194.15 1854 ARG A N 1
ATOM 4908 C CA . ARG A 1 742 ? 95.805 206.246 69.259 1.00 191.08 1854 ARG A CA 1
ATOM 4909 C C . ARG A 1 742 ? 95.270 207.287 68.310 1.00 196.77 1854 ARG A C 1
ATOM 4910 O O . ARG A 1 742 ? 96.054 208.099 67.815 1.00 193.23 1854 ARG A O 1
ATOM 4918 N N . ASN A 1 743 ? 93.953 207.300 68.068 1.00 198.03 1855 ASN A N 1
ATOM 4919 C CA . ASN A 1 743 ? 93.403 208.287 67.156 1.00 197.09 1855 ASN A CA 1
ATOM 4920 C C . ASN A 1 743 ? 92.950 209.490 67.972 1.00 203.19 1855 ASN A C 1
ATOM 4921 O O . ASN A 1 743 ? 91.759 209.698 68.219 1.00 209.22 1855 ASN A O 1
ATOM 4926 N N . ASN A 1 744 ? 93.943 210.253 68.436 1.00 194.67 1856 ASN A N 1
ATOM 4927 C CA . ASN A 1 744 ? 93.766 211.434 69.259 1.00 196.03 1856 ASN A CA 1
ATOM 4928 C C . ASN A 1 744 ? 94.528 212.599 68.651 1.00 194.47 1856 ASN A C 1
ATOM 4929 O O . ASN A 1 744 ? 95.530 212.355 67.969 1.00 188.62 1856 ASN A O 1
ATOM 4934 N N . PRO A 1 745 ? 94.058 213.863 68.849 1.00 193.00 1857 PRO A N 1
ATOM 4935 C CA . PRO A 1 745 ? 94.746 215.013 68.235 1.00 189.28 1857 PRO A CA 1
ATOM 4936 C C . PRO A 1 745 ? 96.153 215.219 68.783 1.00 189.77 1857 PRO A C 1
ATOM 4937 O O . PRO A 1 745 ? 96.401 214.951 69.955 1.00 191.24 1857 PRO A O 1
ATOM 4941 N N . LEU A 1 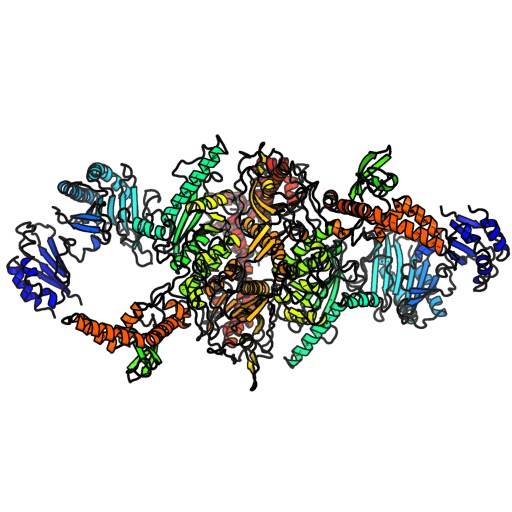746 ? 97.064 215.681 67.921 1.00 182.24 1858 LEU A N 1
ATOM 4942 C CA . LEU A 1 746 ? 98.484 215.904 68.192 1.00 179.60 1858 LEU A CA 1
ATOM 4943 C C . LEU A 1 746 ? 98.783 216.789 69.415 1.00 188.87 1858 LEU A C 1
ATOM 4944 O O . LEU A 1 746 ? 97.960 217.643 69.750 1.00 192.16 1858 LEU A O 1
ATOM 4949 N N . PRO A 1 747 ? 99.984 216.659 70.047 1.00 186.66 1859 PRO A N 1
ATOM 4950 C CA . PRO A 1 747 ? 100.320 217.527 71.195 1.00 190.47 1859 PRO A CA 1
ATOM 4951 C C . PRO A 1 747 ? 100.762 218.939 70.754 1.00 197.94 1859 PRO A C 1
ATOM 4952 O O . PRO A 1 747 ? 101.948 219.299 70.786 1.00 196.05 1859 PRO A O 1
ATOM 4956 N N . ILE A 1 748 ? 99.776 219.744 70.343 1.00 199.16 1860 ILE A N 1
ATOM 4957 C CA . ILE A 1 748 ? 99.975 221.111 69.877 1.00 200.65 1860 ILE A CA 1
ATOM 4958 C C . ILE A 1 748 ? 99.840 222.049 71.067 1.00 213.20 1860 ILE A C 1
ATOM 4959 O O . ILE A 1 748 ? 99.048 221.778 71.970 1.00 216.41 1860 ILE A O 1
ATOM 4964 N N . LEU A 1 749 ? 100.617 223.147 71.064 1.00 213.67 1861 LEU A N 1
ATOM 4965 C CA . LEU A 1 749 ? 100.622 224.193 72.096 1.00 219.55 1861 LEU A CA 1
ATOM 4966 C C . LEU A 1 749 ? 100.362 225.563 71.452 1.00 229.45 1861 LEU A C 1
ATOM 4967 O O . LEU A 1 749 ? 100.181 225.640 70.231 1.00 226.71 1861 LEU A O 1
ATOM 4972 N N . SER A 1 750 ? 100.369 226.650 72.265 1.00 230.57 1862 SER A N 1
ATOM 4973 C CA . SER A 1 750 ? 100.267 228.037 71.778 1.00 231.16 1862 SER A CA 1
ATOM 4974 C C . SER A 1 750 ? 101.564 228.359 70.978 1.00 234.72 1862 SER A C 1
ATOM 4975 O O . SER A 1 750 ? 102.510 227.563 71.084 1.00 234.46 1862 SER A O 1
ATOM 4978 N N . PRO A 1 751 ? 101.680 229.455 70.171 1.00 232.39 1863 PRO A N 1
ATOM 4979 C CA . PRO A 1 751 ? 102.949 229.687 69.432 1.00 231.14 1863 PRO A CA 1
ATOM 4980 C C . PRO A 1 751 ? 104.156 229.668 70.374 1.00 231.77 1863 PRO A C 1
ATOM 4981 O O . PRO A 1 751 ? 105.221 229.157 70.032 1.00 230.16 1863 PRO A O 1
ATOM 4985 N N . SER A 1 752 ? 103.915 230.174 71.592 1.00 229.60 1864 SER A N 1
ATOM 4986 C CA . SER A 1 752 ? 104.745 230.239 72.783 1.00 229.60 1864 SER A CA 1
ATOM 4987 C C . SER A 1 752 ? 106.204 230.744 72.526 1.00 230.90 1864 SER A C 1
ATOM 4988 O O . SER A 1 752 ? 106.374 231.965 72.630 1.00 231.48 1864 SER A O 1
ATOM 4991 N N . PRO A 1 753 ? 107.276 229.938 72.275 1.00 226.46 1865 PRO A N 1
ATOM 4992 C CA . PRO A 1 753 ? 108.601 230.566 72.144 1.00 225.95 1865 PRO A CA 1
ATOM 4993 C C . PRO A 1 753 ? 108.786 231.194 70.772 1.00 224.11 1865 PRO A C 1
ATOM 4994 O O . PRO A 1 753 ? 109.063 232.389 70.678 1.00 223.97 1865 PRO A O 1
ATOM 4998 N N . ASP A 1 754 ? 108.602 230.398 69.720 1.00 218.10 1866 ASP A N 1
ATOM 4999 C CA . ASP A 1 754 ? 108.721 230.881 68.366 1.00 216.58 1866 ASP A CA 1
ATOM 5000 C C . ASP A 1 754 ? 107.317 231.112 67.818 1.00 215.33 1866 ASP A C 1
ATOM 5001 O O . ASP A 1 754 ? 106.535 230.161 67.696 1.00 212.72 1866 ASP A O 1
ATOM 5006 N N . PRO A 1 755 ? 106.952 232.389 67.565 1.00 210.11 1867 PRO A N 1
ATOM 5007 C CA . PRO A 1 755 ? 105.605 232.675 67.050 1.00 208.83 1867 PRO A CA 1
ATOM 5008 C C . PRO A 1 755 ? 105.424 232.201 65.610 1.00 204.47 1867 PRO A C 1
ATOM 5009 O O . PRO A 1 755 ? 106.400 232.017 64.877 1.00 200.89 1867 PRO A O 1
ATOM 5013 N N . TRP A 1 756 ? 104.174 231.999 65.213 1.00 197.18 1868 TRP A N 1
ATOM 5014 C CA . TRP A 1 756 ? 103.874 231.555 63.866 1.00 192.88 1868 TRP A CA 1
ATOM 5015 C C . TRP A 1 756 ? 104.075 232.679 62.850 1.00 200.78 1868 TRP A C 1
ATOM 5016 O O . TRP A 1 756 ? 104.432 232.397 61.710 1.00 197.68 1868 TRP A O 1
ATOM 5027 N N . ASP A 1 757 ? 103.820 233.945 63.259 1.00 204.78 1869 ASP A N 1
ATOM 5028 C CA . ASP A 1 757 ? 103.862 235.153 62.417 1.00 205.49 1869 ASP A CA 1
ATOM 5029 C C . ASP A 1 757 ? 105.293 235.697 62.191 1.00 208.62 1869 ASP A C 1
ATOM 5030 O O . ASP A 1 757 ? 105.458 236.883 61.890 1.00 209.04 1869 ASP A O 1
ATOM 5035 N N . ARG A 1 758 ? 106.316 234.836 62.269 1.00 206.42 1870 ARG A N 1
ATOM 5036 C CA . ARG A 1 758 ? 107.677 235.291 62.007 1.00 206.45 1870 ARG A CA 1
ATOM 5037 C C . ARG A 1 758 ? 108.161 234.778 60.655 1.00 209.79 1870 ARG A C 1
ATOM 5038 O O . ARG A 1 758 ? 107.777 233.691 60.214 1.00 207.61 1870 ARG A O 1
ATOM 5046 N N . ASP A 1 759 ? 108.978 235.577 59.986 1.00 207.52 1871 ASP A N 1
ATOM 5047 C CA . ASP A 1 759 ? 109.475 235.209 58.675 1.00 207.68 1871 ASP A CA 1
ATOM 5048 C C . ASP A 1 759 ? 110.722 234.355 58.795 1.00 207.36 1871 ASP A C 1
ATOM 5049 O O . ASP A 1 759 ? 111.496 234.507 59.742 1.00 208.60 1871 ASP A O 1
ATOM 5054 N N . VAL A 1 760 ? 110.883 233.424 57.849 1.00 198.20 1872 VAL A N 1
ATOM 5055 C CA . VAL A 1 760 ? 112.023 232.515 57.762 1.00 195.43 1872 VAL A CA 1
ATOM 5056 C C . VAL A 1 760 ? 113.219 233.353 57.322 1.00 203.97 1872 VAL A C 1
ATOM 5057 O O . VAL A 1 760 ? 113.255 233.837 56.188 1.00 204.78 1872 VAL A O 1
ATOM 5061 N N . VAL A 1 761 ? 114.172 233.560 58.238 1.00 204.25 1873 VAL A N 1
ATOM 5062 C CA . VAL A 1 761 ? 115.329 234.425 58.000 1.00 210.02 1873 VAL A CA 1
ATOM 5063 C C . VAL A 1 761 ? 116.453 233.676 57.268 1.00 213.37 1873 VAL A C 1
ATOM 5064 O O . VAL A 1 761 ? 116.985 234.228 56.295 1.00 213.16 1873 VAL A O 1
ATOM 5068 N N . TYR A 1 762 ? 116.825 232.448 57.718 1.00 205.39 1874 TYR A N 1
ATOM 5069 C CA . TYR A 1 762 ? 117.892 231.727 57.027 1.00 204.82 1874 TYR A CA 1
ATOM 5070 C C . TYR A 1 762 ? 117.440 231.319 55.645 1.00 207.47 1874 TYR A C 1
ATOM 5071 O O . TYR A 1 762 ? 116.437 230.625 55.512 1.00 201.81 1874 TYR A O 1
ATOM 5080 N N . THR A 1 763 ? 118.188 231.750 54.623 1.00 209.58 1875 THR A N 1
ATOM 5081 C CA . THR A 1 763 ? 117.930 231.389 53.234 1.00 208.55 1875 THR A CA 1
ATOM 5082 C C . THR A 1 763 ? 119.234 230.760 52.667 1.00 216.60 1875 THR A C 1
ATOM 5083 O O . THR A 1 763 ? 120.325 231.307 52.859 1.00 220.24 1875 THR A O 1
ATOM 5087 N N . PRO A 1 764 ? 119.141 229.562 52.059 1.00 209.63 1876 PRO A N 1
ATOM 5088 C CA . PRO A 1 764 ? 120.352 228.864 51.609 1.00 212.04 1876 PRO A CA 1
ATOM 5089 C C . PRO A 1 764 ? 121.060 229.486 50.396 1.00 223.53 1876 PRO A C 1
ATOM 5090 O O . PRO A 1 764 ? 120.400 229.906 49.444 1.00 221.90 1876 PRO A O 1
ATOM 5094 N N . PRO A 1 765 ? 122.414 229.487 50.390 1.00 226.34 1877 PRO A N 1
ATOM 5095 C CA . PRO A 1 765 ? 123.156 230.060 49.249 1.00 228.76 1877 PRO A CA 1
ATOM 5096 C C . PRO A 1 765 ? 123.158 229.156 48.016 1.00 233.91 1877 PRO A C 1
ATOM 5097 O O . PRO A 1 765 ? 123.120 227.930 48.130 1.00 232.51 1877 PRO A O 1
ATOM 5101 N N . TYR A 1 766 ? 123.227 229.783 46.832 1.00 234.76 1878 TYR A N 1
ATOM 5102 C CA . TYR A 1 766 ? 123.192 229.127 45.518 1.00 235.57 1878 TYR A CA 1
ATOM 5103 C C . TYR A 1 766 ? 124.572 228.712 45.035 1.00 240.22 1878 TYR A C 1
ATOM 5104 O O . TYR A 1 766 ? 124.697 227.709 44.321 1.00 238.79 1878 TYR A O 1
ATOM 5113 N N . LYS A 1 767 ? 125.601 229.491 45.427 1.00 239.41 1879 LYS A N 1
ATOM 5114 C CA . LYS A 1 767 ? 126.990 229.250 45.056 1.00 240.12 1879 LYS A CA 1
ATOM 5115 C C . LYS A 1 767 ? 127.534 227.975 45.713 1.00 242.26 1879 LYS A C 1
ATOM 5116 O O . LYS A 1 767 ? 127.894 227.041 44.993 1.00 242.09 1879 LYS A O 1
ATOM 5122 N N . GLN A 1 768 ? 127.553 227.911 47.059 1.00 239.42 1880 GLN A N 1
ATOM 5123 C CA . GLN A 1 768 ? 128.140 226.781 47.777 1.00 239.08 1880 GLN A CA 1
ATOM 5124 C C . GLN A 1 768 ? 127.115 225.896 48.514 1.00 239.08 1880 GLN A C 1
ATOM 5125 O O . GLN A 1 768 ? 125.901 226.032 48.326 1.00 237.89 1880 GLN A O 1
ATOM 5131 N N . THR A 1 769 ? 127.643 224.937 49.300 1.00 236.29 1881 THR A N 1
ATOM 5132 C CA . THR A 1 769 ? 126.895 223.969 50.102 1.00 234.09 1881 THR A CA 1
ATOM 5133 C C . THR A 1 769 ? 126.564 224.538 51.471 1.00 234.26 1881 THR A C 1
ATOM 5134 O O . THR A 1 769 ? 127.304 225.369 52.010 1.00 235.19 1881 THR A O 1
ATOM 5138 N N . TYR A 1 770 ? 125.462 224.047 52.043 1.00 223.53 1882 TYR A N 1
ATOM 5139 C CA . TYR A 1 770 ? 124.928 224.477 53.328 1.00 219.97 1882 TYR A CA 1
ATOM 5140 C C . TYR A 1 770 ? 124.459 223.313 54.174 1.00 216.52 1882 TYR A C 1
ATOM 5141 O O . TYR A 1 770 ? 123.979 222.307 53.639 1.00 211.70 1882 TYR A O 1
ATOM 5150 N N . ASP A 1 771 ? 124.551 223.460 55.503 1.00 211.98 1883 ASP A N 1
ATOM 5151 C CA . ASP A 1 771 ? 124.028 222.435 56.385 1.00 206.12 1883 ASP A CA 1
ATOM 5152 C C . ASP A 1 771 ? 122.537 222.644 56.445 1.00 201.75 1883 ASP A C 1
ATOM 5153 O O . ASP A 1 771 ? 122.048 223.604 57.037 1.00 202.40 1883 ASP A O 1
ATOM 5158 N N . VAL A 1 772 ? 121.831 221.772 55.749 1.00 190.65 1884 VAL A N 1
ATOM 5159 C CA . VAL A 1 772 ? 120.385 221.745 55.561 1.00 184.13 1884 VAL A CA 1
ATOM 5160 C C . VAL A 1 772 ? 119.644 221.828 56.902 1.00 181.94 1884 VAL A C 1
ATOM 5161 O O . VAL A 1 772 ? 118.507 222.297 56.936 1.00 178.64 1884 VAL A O 1
ATOM 5165 N N . ARG A 1 773 ? 120.320 221.455 58.003 1.00 178.11 1885 ARG A N 1
ATOM 5166 C CA . ARG A 1 773 ? 119.787 221.537 59.357 1.00 176.39 1885 ARG A CA 1
ATOM 5167 C C . ARG A 1 773 ? 119.493 222.998 59.737 1.00 182.00 1885 ARG A C 1
ATOM 5168 O O . ARG A 1 773 ? 118.525 223.262 60.452 1.00 179.17 1885 ARG A O 1
ATOM 5176 N N . TRP A 1 774 ? 120.289 223.947 59.211 1.00 183.60 1886 TRP A N 1
ATOM 5177 C CA . TRP A 1 774 ? 120.102 225.375 59.469 1.00 186.81 1886 TRP A CA 1
ATOM 5178 C C . TRP A 1 774 ? 118.784 225.885 58.901 1.00 187.69 1886 TRP A C 1
ATOM 5179 O O . TRP A 1 774 ? 118.227 226.842 59.430 1.00 187.43 1886 TRP A O 1
ATOM 5190 N N . MET A 1 775 ? 118.283 225.250 57.830 1.00 182.03 1887 MET A N 1
ATOM 5191 C CA . MET A 1 775 ? 117.018 225.629 57.200 1.00 179.29 1887 MET A CA 1
ATOM 5192 C C . MET A 1 775 ? 115.838 225.167 58.021 1.00 176.59 1887 MET A C 1
ATOM 5193 O O . MET A 1 775 ? 114.780 225.795 57.995 1.00 175.62 1887 MET A O 1
ATOM 5198 N N . ILE A 1 776 ? 116.023 224.064 58.746 1.00 168.62 1888 ILE A N 1
ATOM 5199 C CA . ILE A 1 776 ? 114.982 223.455 59.547 1.00 164.18 1888 ILE A CA 1
ATOM 5200 C C . ILE A 1 776 ? 114.823 224.199 60.883 1.00 171.86 1888 ILE A C 1
ATOM 5201 O O . ILE A 1 776 ? 113.706 224.615 61.173 1.00 171.32 1888 ILE A O 1
ATOM 5206 N N . ALA A 1 777 ? 115.911 224.400 61.670 1.00 172.64 1889 ALA A N 1
ATOM 5207 C CA . ALA A 1 777 ? 115.825 225.065 62.988 1.00 176.22 1889 ALA A CA 1
ATOM 5208 C C . ALA A 1 777 ? 116.338 226.496 63.005 1.00 186.77 1889 ALA A C 1
ATOM 5209 O O . ALA A 1 777 ? 115.770 227.344 63.702 1.00 187.17 1889 ALA A O 1
ATOM 5211 N N . GLY A 1 778 ? 117.431 226.727 62.291 1.00 189.09 1890 GLY A N 1
ATOM 5212 C CA . GLY A 1 778 ? 118.096 228.017 62.224 1.00 196.08 1890 GLY A CA 1
ATOM 5213 C C . GLY A 1 778 ? 119.600 227.874 62.235 1.00 208.03 1890 GLY A C 1
ATOM 5214 O O . GLY A 1 778 ? 120.122 226.822 62.620 1.00 206.90 1890 GLY A O 1
ATOM 5215 N N . LYS A 1 779 ? 120.305 228.919 61.799 1.00 212.32 1891 LYS A N 1
ATOM 5216 C CA . LYS A 1 779 ? 121.760 228.911 61.794 1.00 218.50 1891 LYS A CA 1
ATOM 5217 C C . LYS A 1 779 ? 122.259 229.801 62.904 1.00 229.73 1891 LYS A C 1
ATOM 5218 O O . LYS A 1 779 ? 121.737 230.903 63.089 1.00 228.38 1891 LYS A O 1
ATOM 5224 N N . GLU A 1 780 ? 123.269 229.333 63.645 1.00 230.74 1892 GLU A N 1
ATOM 5225 C CA . GLU A 1 780 ? 123.871 230.150 64.686 1.00 229.72 1892 GLU A CA 1
ATOM 5226 C C . GLU A 1 780 ? 125.006 230.973 64.049 1.00 229.40 1892 GLU A C 1
ATOM 5227 O O . GLU A 1 780 ? 125.843 230.430 63.320 1.00 229.75 1892 GLU A O 1
ATOM 5233 N N . ASP A 1 781 ? 124.999 232.287 64.285 1.00 228.74 1893 ASP A N 1
ATOM 5234 C CA . ASP A 1 781 ? 125.995 233.171 63.699 1.00 229.43 1893 ASP A CA 1
ATOM 5235 C C . ASP A 1 781 ? 126.679 234.026 64.766 1.00 233.33 1893 ASP A C 1
ATOM 5236 O O . ASP A 1 781 ? 126.220 234.062 65.915 1.00 232.72 1893 ASP A O 1
ATOM 5241 N N . GLU A 1 782 ? 127.790 234.701 64.385 1.00 232.43 1894 GLU A N 1
ATOM 5242 C CA . GLU A 1 782 ? 128.523 235.620 65.255 1.00 232.75 1894 GLU A CA 1
ATOM 5243 C C . GLU A 1 782 ? 127.558 236.753 65.623 1.00 235.86 1894 GLU A C 1
ATOM 5244 O O . GLU A 1 782 ? 127.235 236.917 66.808 1.00 236.01 1894 GLU A O 1
ATOM 5250 N N . ASP A 1 783 ? 127.029 237.463 64.603 1.00 233.56 1895 ASP A N 1
ATOM 5251 C CA . ASP A 1 783 ? 126.071 238.530 64.837 1.00 233.44 1895 ASP A CA 1
ATOM 5252 C C . ASP A 1 783 ? 124.663 237.981 64.666 1.00 233.91 1895 ASP A C 1
ATOM 5253 O O . ASP A 1 783 ? 124.244 237.626 63.562 1.00 233.46 1895 ASP A O 1
ATOM 5258 N N . GLY A 1 784 ? 123.994 237.843 65.806 1.00 230.13 1896 GLY A N 1
ATOM 5259 C CA . GLY A 1 784 ? 122.638 237.333 65.920 1.00 229.00 1896 GLY A CA 1
ATOM 5260 C C . GLY A 1 784 ? 122.478 235.862 65.606 1.00 230.15 1896 GLY A C 1
ATOM 5261 O O . GLY A 1 784 ? 123.451 235.104 65.528 1.00 228.48 1896 GLY A O 1
ATOM 5262 N N . PHE A 1 785 ? 121.225 235.466 65.440 1.00 231.59 1897 PHE A N 1
ATOM 5263 C CA . PHE A 1 785 ? 120.814 234.113 65.114 1.00 229.68 1897 PHE A CA 1
ATOM 5264 C C . PHE A 1 785 ? 119.717 234.205 64.064 1.00 229.57 1897 PHE A C 1
ATOM 5265 O O . PHE A 1 785 ? 118.720 234.899 64.294 1.00 228.12 1897 PHE A O 1
ATOM 5273 N N . GLN A 1 786 ? 119.913 233.542 62.906 1.00 225.57 1898 GLN A N 1
ATOM 5274 C CA . GLN A 1 786 ? 118.949 233.551 61.799 1.00 222.36 1898 GLN A CA 1
ATOM 5275 C C . GLN A 1 786 ? 118.068 232.290 61.865 1.00 222.64 1898 GLN A C 1
ATOM 5276 O O . GLN A 1 786 ? 118.557 231.191 61.609 1.00 219.93 1898 GLN A O 1
ATOM 5282 N N . PRO A 1 787 ? 116.780 232.421 62.252 1.00 215.75 1899 PRO A N 1
ATOM 5283 C CA . PRO A 1 787 ? 115.938 231.231 62.419 1.00 209.32 1899 PRO A CA 1
ATOM 5284 C C . PRO A 1 787 ? 115.532 230.536 61.126 1.00 209.37 1899 PRO A C 1
ATOM 5285 O O . PRO A 1 787 ? 115.435 231.171 60.069 1.00 209.55 1899 PRO A O 1
ATOM 5289 N N . GLY A 1 788 ? 115.257 229.232 61.266 1.00 201.77 1900 GLY A N 1
ATOM 5290 C CA . GLY A 1 788 ? 114.813 228.327 60.210 1.00 196.69 1900 GLY A CA 1
ATOM 5291 C C . GLY A 1 788 ? 113.320 228.439 59.982 1.00 197.63 1900 GLY A C 1
ATOM 5292 O O . GLY A 1 788 ? 112.751 229.505 60.238 1.00 200.67 1900 GLY A O 1
ATOM 5293 N N . LEU A 1 789 ? 112.660 227.379 59.469 1.00 188.40 1901 LEU A N 1
ATOM 5294 C CA . LEU A 1 789 ? 111.216 227.526 59.257 1.00 186.31 1901 LEU A CA 1
ATOM 5295 C C . LEU A 1 789 ? 110.451 226.808 60.377 1.00 188.55 1901 LEU A C 1
ATOM 5296 O O . LEU A 1 789 ? 109.274 227.097 60.585 1.00 188.97 1901 LEU A O 1
ATOM 5301 N N . PHE A 1 790 ? 111.137 225.983 61.164 1.00 183.25 1902 PHE A N 1
ATOM 5302 C CA . PHE A 1 790 ? 110.508 225.364 62.316 1.00 181.82 1902 PHE A CA 1
ATOM 5303 C C . PHE A 1 790 ? 110.888 226.136 63.567 1.00 189.72 1902 PHE A C 1
ATOM 5304 O O . PHE A 1 790 ? 111.736 227.029 63.496 1.00 192.20 1902 PHE A O 1
ATOM 5312 N N . ASP A 1 791 ? 110.257 225.801 64.707 1.00 187.36 1903 ASP A N 1
ATOM 5313 C CA . ASP A 1 791 ? 110.487 226.447 66.000 1.00 191.53 1903 ASP A CA 1
ATOM 5314 C C . ASP A 1 791 ? 111.931 226.294 66.452 1.00 199.04 1903 ASP A C 1
ATOM 5315 O O . ASP A 1 791 ? 112.522 225.229 66.269 1.00 196.60 1903 ASP A O 1
ATOM 5320 N N . LYS A 1 792 ? 112.502 227.384 67.007 1.00 201.20 1904 LYS A N 1
ATOM 5321 C CA . LYS A 1 792 ? 113.881 227.441 67.490 1.00 204.43 1904 LYS A CA 1
ATOM 5322 C C . LYS A 1 792 ? 114.158 226.276 68.437 1.00 208.13 1904 LYS A C 1
ATOM 5323 O O . LYS A 1 792 ? 113.386 226.041 69.376 1.00 207.47 1904 LYS A O 1
ATOM 5329 N N . ASP A 1 793 ? 115.234 225.519 68.136 1.00 205.03 1905 ASP A N 1
ATOM 5330 C CA . ASP A 1 793 ? 115.716 224.373 68.911 1.00 204.93 1905 ASP A CA 1
ATOM 5331 C C . ASP A 1 793 ? 114.577 223.378 69.224 1.00 203.34 1905 ASP A C 1
ATOM 5332 O O . ASP A 1 793 ? 114.383 222.996 70.382 1.00 204.44 1905 ASP A O 1
ATOM 5337 N N . SER A 1 794 ? 113.811 222.988 68.194 1.00 194.09 1906 SER A N 1
ATOM 5338 C CA . SER A 1 794 ? 112.715 222.031 68.355 1.00 189.72 1906 SER A CA 1
ATOM 5339 C C . SER A 1 794 ? 112.984 220.767 67.538 1.00 188.04 1906 SER A C 1
ATOM 5340 O O . SER A 1 794 ? 112.318 219.750 67.748 1.00 186.32 1906 SER A O 1
ATOM 5343 N N . PHE A 1 795 ? 113.975 220.825 66.631 1.00 181.84 1907 PHE A N 1
ATOM 5344 C CA . PHE A 1 795 ? 114.320 219.716 65.752 1.00 178.06 1907 PHE A CA 1
ATOM 5345 C C . PHE A 1 795 ? 115.149 218.633 66.462 1.00 182.67 1907 PHE A C 1
ATOM 5346 O O . PHE A 1 795 ? 116.150 218.944 67.113 1.00 186.41 1907 PHE A O 1
ATOM 5354 N N . VAL A 1 796 ? 114.720 217.358 66.318 1.00 175.16 1908 VAL A N 1
ATOM 5355 C CA . VAL A 1 796 ? 115.373 216.187 66.911 1.00 175.33 1908 VAL A CA 1
ATOM 5356 C C . VAL A 1 796 ? 115.722 215.163 65.794 1.00 176.68 1908 VAL A C 1
ATOM 5357 O O . VAL A 1 796 ? 114.901 214.324 65.397 1.00 172.34 1908 VAL A O 1
ATOM 5361 N N . GLU A 1 797 ? 116.956 215.272 65.276 1.00 176.14 1909 GLU A N 1
ATOM 5362 C CA . GLU A 1 797 ? 117.456 214.426 64.193 1.00 174.91 1909 GLU A CA 1
ATOM 5363 C C . GLU A 1 797 ? 117.698 212.994 64.673 1.00 180.92 1909 GLU A C 1
ATOM 5364 O O . GLU A 1 797 ? 118.387 212.779 65.682 1.00 184.81 1909 GLU A O 1
ATOM 5370 N N . THR A 1 798 ? 117.121 212.019 63.945 1.00 173.77 1910 THR A N 1
ATOM 5371 C CA . THR A 1 798 ? 117.278 210.598 64.240 1.00 173.13 1910 THR A CA 1
ATOM 5372 C C . THR A 1 798 ? 117.960 209.901 63.057 1.00 176.30 1910 THR A C 1
ATOM 5373 O O . THR A 1 798 ? 117.922 210.386 61.918 1.00 173.40 1910 THR A O 1
ATOM 5377 N N . LEU A 1 799 ? 118.637 208.777 63.372 1.00 175.84 1911 LEU A N 1
ATOM 5378 C CA . LEU A 1 799 ? 119.408 207.897 62.481 1.00 176.47 1911 LEU A CA 1
ATOM 5379 C C . LEU A 1 799 ? 120.546 208.680 61.796 1.00 183.92 1911 LEU A C 1
ATOM 5380 O O . LEU A 1 799 ? 121.027 208.280 60.732 1.00 183.34 1911 LEU A O 1
ATOM 5385 N N . GLY A 1 800 ? 121.009 209.741 62.461 1.00 183.68 1912 GLY A N 1
ATOM 5386 C CA . GLY A 1 800 ? 122.083 210.603 61.981 1.00 186.84 1912 GLY A CA 1
ATOM 5387 C C . GLY A 1 800 ? 123.434 209.941 61.769 1.00 195.04 1912 GLY A C 1
ATOM 5388 O O . GLY A 1 800 ? 124.407 210.626 61.436 1.00 198.91 1912 GLY A O 1
ATOM 5389 N N . GLY A 1 801 ? 123.496 208.624 61.969 1.00 190.82 1913 GLY A N 1
ATOM 5390 C CA . GLY A 1 801 ? 124.705 207.832 61.783 1.00 194.62 1913 GLY A CA 1
ATOM 5391 C C . GLY A 1 801 ? 124.643 206.970 60.544 1.00 195.80 1913 GLY A C 1
ATOM 5392 O O . GLY A 1 801 ? 125.673 206.472 60.072 1.00 198.83 1913 GLY A O 1
ATOM 5393 N N . TRP A 1 802 ? 123.423 206.803 60.006 1.00 187.08 1914 TRP A N 1
ATOM 5394 C CA . TRP A 1 802 ? 123.138 205.980 58.832 1.00 184.82 1914 TRP A CA 1
ATOM 5395 C C . TRP A 1 802 ? 122.597 206.823 57.662 1.00 185.75 1914 TRP A C 1
ATOM 5396 O O . TRP A 1 802 ? 121.620 207.552 57.842 1.00 182.24 1914 TRP A O 1
ATOM 5407 N N . ALA A 1 803 ? 123.233 206.694 56.462 1.00 183.17 1915 ALA A N 1
ATOM 5408 C CA . ALA A 1 803 ? 122.899 207.382 55.204 1.00 180.57 1915 ALA A CA 1
ATOM 5409 C C . ALA A 1 803 ? 122.635 208.857 55.447 1.00 183.74 1915 ALA A C 1
ATOM 5410 O O . ALA A 1 803 ? 121.494 209.305 55.323 1.00 179.92 1915 ALA A O 1
ATOM 5412 N N . ARG A 1 804 ? 123.681 209.613 55.826 1.00 183.64 1916 ARG A N 1
ATOM 5413 C CA . ARG A 1 804 ? 123.567 211.044 56.157 1.00 182.84 1916 ARG A CA 1
ATOM 5414 C C . ARG A 1 804 ? 123.170 211.930 54.948 1.00 181.72 1916 ARG A C 1
ATOM 5415 O O . ARG A 1 804 ? 122.950 213.125 55.135 1.00 180.75 1916 ARG A O 1
ATOM 5423 N N . THR A 1 805 ? 123.014 211.333 53.739 1.00 175.44 1917 THR A N 1
ATOM 5424 C CA . THR A 1 805 ? 122.605 212.008 52.497 1.00 173.45 1917 THR A CA 1
ATOM 5425 C C . THR A 1 805 ? 121.134 212.401 52.542 1.00 170.74 1917 THR A C 1
ATOM 5426 O O . THR A 1 805 ? 120.597 212.917 51.559 1.00 168.91 1917 THR A O 1
ATOM 5430 N N . VAL A 1 806 ? 120.482 212.122 53.670 1.00 164.59 1918 VAL A N 1
ATOM 5431 C CA . VAL A 1 806 ? 119.094 212.462 53.944 1.00 160.75 1918 VAL A CA 1
ATOM 5432 C C . VAL A 1 806 ? 118.995 212.699 55.460 1.00 164.83 1918 VAL A C 1
ATOM 5433 O O . VAL A 1 806 ? 119.526 211.924 56.264 1.00 165.88 1918 VAL A O 1
ATOM 5437 N N . VAL A 1 807 ? 118.403 213.843 55.819 1.00 159.94 1919 VAL A N 1
ATOM 5438 C CA . VAL A 1 807 ? 118.246 214.302 57.190 1.00 159.53 1919 VAL A CA 1
ATOM 5439 C C . VAL A 1 807 ? 116.798 214.046 57.607 1.00 159.49 1919 VAL A C 1
ATOM 5440 O O . VAL A 1 807 ? 115.867 214.529 56.960 1.00 156.69 1919 VAL A O 1
ATOM 5444 N N . VAL A 1 808 ? 116.625 213.214 58.644 1.00 156.18 1920 VAL A N 1
ATOM 5445 C CA . VAL A 1 808 ? 115.321 212.817 59.177 1.00 153.78 1920 VAL A CA 1
ATOM 5446 C C . VAL A 1 808 ? 115.211 213.270 60.605 1.00 159.52 1920 VAL A C 1
ATOM 5447 O O . VAL A 1 808 ? 116.167 213.119 61.365 1.00 162.05 1920 VAL A O 1
ATOM 5451 N N . GLY A 1 809 ? 114.035 213.758 60.977 1.00 154.48 1921 GLY A N 1
ATOM 5452 C CA . GLY A 1 809 ? 113.780 214.178 62.343 1.00 155.35 1921 GLY A CA 1
ATOM 5453 C C . GLY A 1 809 ? 112.377 214.668 62.581 1.00 156.87 1921 GLY A C 1
ATOM 5454 O O . GLY A 1 809 ? 111.555 214.726 61.661 1.00 153.85 1921 GLY A O 1
ATOM 5455 N N . ARG A 1 810 ? 112.108 215.013 63.835 1.00 155.18 1922 ARG A N 1
ATOM 5456 C CA . ARG A 1 810 ? 110.826 215.550 64.277 1.00 154.91 1922 ARG A CA 1
ATOM 5457 C C . ARG A 1 810 ? 111.052 216.996 64.773 1.00 160.18 1922 ARG A C 1
ATOM 5458 O O . ARG A 1 810 ? 112.059 217.274 65.428 1.00 162.74 1922 ARG A O 1
ATOM 5466 N N . ALA A 1 811 ? 110.161 217.919 64.404 1.00 154.58 1923 ALA A N 1
ATOM 5467 C CA . ALA A 1 811 ? 110.254 219.316 64.816 1.00 156.26 1923 ALA A CA 1
ATOM 5468 C C . ALA A 1 811 ? 108.850 219.882 65.029 1.00 161.00 1923 ALA A C 1
ATOM 5469 O O . ALA A 1 811 ? 107.875 219.173 64.766 1.00 159.63 1923 ALA A O 1
ATOM 5471 N N . ARG A 1 812 ? 108.738 221.129 65.537 1.00 159.84 1924 ARG A N 1
ATOM 5472 C CA . ARG A 1 812 ? 107.447 221.793 65.772 1.00 160.91 1924 ARG A CA 1
ATOM 5473 C C . ARG A 1 812 ? 107.324 223.059 64.937 1.00 166.77 1924 ARG A C 1
ATOM 5474 O O . ARG A 1 812 ? 108.311 223.767 64.775 1.00 167.89 1924 ARG A O 1
ATOM 5482 N N . LEU A 1 813 ? 106.128 223.339 64.400 1.00 164.07 1925 LEU A N 1
ATOM 5483 C CA . LEU A 1 813 ? 105.880 224.507 63.547 1.00 165.70 1925 LEU A CA 1
ATOM 5484 C C . LEU A 1 813 ? 104.782 225.390 64.166 1.00 175.13 1925 LEU A C 1
ATOM 5485 O O . LEU A 1 813 ? 103.595 225.137 63.965 1.00 176.29 1925 LEU A O 1
ATOM 5490 N N . GLY A 1 814 ? 105.192 226.396 64.933 1.00 174.70 1926 GLY A N 1
ATOM 5491 C CA . GLY A 1 814 ? 104.296 227.292 65.661 1.00 178.37 1926 GLY A CA 1
ATOM 5492 C C . GLY A 1 814 ? 103.511 226.570 66.745 1.00 182.99 1926 GLY A C 1
ATOM 5493 O O . GLY A 1 814 ? 102.440 227.032 67.154 1.00 185.14 1926 GLY A O 1
ATOM 5494 N N . GLY A 1 815 ? 104.045 225.422 67.181 1.00 177.71 1927 GLY A N 1
ATOM 5495 C CA . GLY A 1 815 ? 103.456 224.549 68.190 1.00 178.33 1927 GLY A CA 1
ATOM 5496 C C . GLY A 1 815 ? 103.039 223.190 67.656 1.00 180.17 1927 GLY A C 1
ATOM 5497 O O . GLY A 1 815 ? 103.000 222.212 68.418 1.00 180.86 1927 GLY A O 1
ATOM 5498 N N . ILE A 1 816 ? 102.712 223.117 66.342 1.00 173.32 1928 ILE A N 1
ATOM 5499 C CA . ILE A 1 816 ? 102.251 221.885 65.704 1.00 169.92 1928 ILE A CA 1
ATOM 5500 C C . ILE A 1 816 ? 103.431 220.951 65.463 1.00 170.84 1928 ILE A C 1
ATOM 5501 O O . ILE A 1 816 ? 104.298 221.284 64.654 1.00 168.15 1928 ILE A O 1
ATOM 5506 N N . PRO A 1 817 ? 103.459 219.761 66.115 1.00 168.44 1929 PRO A N 1
ATOM 5507 C CA . PRO A 1 817 ? 104.566 218.825 65.871 1.00 165.89 1929 PRO A CA 1
ATOM 5508 C C . PRO A 1 817 ? 104.409 218.127 64.535 1.00 166.84 1929 PRO A C 1
ATOM 5509 O O . PRO A 1 817 ? 103.284 217.775 64.169 1.00 166.50 1929 PRO A O 1
ATOM 5513 N N . MET A 1 818 ? 105.519 217.945 63.797 1.00 161.86 1930 MET A N 1
ATOM 5514 C CA . MET A 1 818 ? 105.454 217.226 62.528 1.00 159.88 1930 MET A CA 1
ATOM 5515 C C . MET A 1 818 ? 106.821 216.636 62.106 1.00 161.02 1930 MET A C 1
ATOM 5516 O O . MET A 1 818 ? 107.875 217.103 62.549 1.00 161.10 1930 MET A O 1
ATOM 5521 N N . GLY A 1 819 ? 106.746 215.568 61.306 1.00 155.44 1931 GLY A N 1
ATOM 5522 C CA . GLY A 1 819 ? 107.882 214.867 60.722 1.00 153.87 1931 GLY A CA 1
ATOM 5523 C C . GLY A 1 819 ? 108.550 215.672 59.614 1.00 157.23 1931 GLY A C 1
ATOM 5524 O O . GLY A 1 819 ? 107.885 216.355 58.815 1.00 155.95 1931 GLY A O 1
ATOM 5525 N N . VAL A 1 820 ? 109.894 215.607 59.581 1.00 153.59 1932 VAL A N 1
ATOM 5526 C CA . VAL A 1 820 ? 110.737 216.345 58.644 1.00 153.11 1932 VAL A CA 1
ATOM 5527 C C . VAL A 1 820 ? 111.744 215.412 57.988 1.00 153.68 1932 VAL A C 1
ATOM 5528 O O . VAL A 1 820 ? 112.403 214.603 58.653 1.00 153.16 1932 VAL A O 1
ATOM 5532 N N . ILE A 1 821 ? 111.847 215.544 56.671 1.00 148.26 1933 ILE A N 1
ATOM 5533 C CA . ILE A 1 821 ? 112.810 214.871 55.810 1.00 147.13 1933 ILE A CA 1
ATOM 5534 C C . ILE A 1 821 ? 113.367 215.967 54.895 1.00 153.96 1933 ILE A C 1
ATOM 5535 O O . ILE A 1 821 ? 112.595 216.746 54.327 1.00 152.97 1933 ILE A O 1
ATOM 5540 N N . ALA A 1 822 ? 114.697 216.074 54.813 1.00 153.49 1934 ALA A N 1
ATOM 5541 C CA . ALA A 1 822 ? 115.365 217.056 53.961 1.00 155.76 1934 ALA A CA 1
ATOM 5542 C C . ALA A 1 822 ? 116.620 216.441 53.363 1.00 162.19 1934 ALA A C 1
ATOM 5543 O O . ALA A 1 822 ? 117.128 215.442 53.883 1.00 161.94 1934 ALA A O 1
ATOM 5545 N N . VAL A 1 823 ? 117.100 217.000 52.255 1.00 160.79 1935 VAL A N 1
ATOM 5546 C CA . VAL A 1 823 ? 118.242 216.419 51.563 1.00 163.01 1935 VAL A CA 1
ATOM 5547 C C . VAL A 1 823 ? 119.503 217.134 51.917 1.00 170.78 1935 VAL A C 1
ATOM 5548 O O . VAL A 1 823 ? 119.558 218.348 51.763 1.00 172.16 1935 VAL A O 1
ATOM 5552 N N . GLU A 1 824 ? 120.540 216.375 52.319 1.00 169.93 1936 GLU A N 1
ATOM 5553 C CA . GLU A 1 824 ? 121.861 216.931 52.593 1.00 175.56 1936 GLU A CA 1
ATOM 5554 C C . GLU A 1 824 ? 122.528 217.248 51.247 1.00 184.26 1936 GLU A C 1
ATOM 5555 O O . GLU A 1 824 ? 122.497 216.439 50.314 1.00 182.03 1936 GLU A O 1
ATOM 5561 N N . THR A 1 825 ? 123.066 218.467 51.149 1.00 186.92 1937 THR A N 1
ATOM 5562 C CA . THR A 1 825 ? 123.676 219.055 49.954 1.00 191.63 1937 THR A CA 1
ATOM 5563 C C . THR A 1 825 ? 125.190 218.824 49.868 1.00 202.82 1937 THR A C 1
ATOM 5564 O O . THR A 1 825 ? 125.747 218.783 48.766 1.00 205.66 1937 THR A O 1
ATOM 5568 N N . ARG A 1 826 ? 125.851 218.711 51.025 1.00 202.06 1938 ARG A N 1
ATOM 5569 C CA . ARG A 1 826 ? 127.294 218.496 51.106 1.00 208.34 1938 ARG A CA 1
ATOM 5570 C C . ARG A 1 826 ? 127.601 217.039 50.813 1.00 211.67 1938 ARG A C 1
ATOM 5571 O O . ARG A 1 826 ? 126.810 216.169 51.177 1.00 205.31 1938 ARG A O 1
ATOM 5579 N N . THR A 1 827 ? 128.733 216.773 50.147 1.00 215.02 1939 THR A N 1
ATOM 5580 C CA . THR A 1 827 ? 129.166 215.417 49.798 1.00 215.58 1939 THR A CA 1
ATOM 5581 C C . THR A 1 827 ? 129.702 214.737 51.064 1.00 221.47 1939 THR A C 1
ATOM 5582 O O . THR A 1 827 ? 130.810 215.046 51.514 1.00 225.07 1939 THR A O 1
ATOM 5586 N N . ILE A 1 828 ? 128.879 213.859 51.668 1.00 212.36 1940 ILE A N 1
ATOM 5587 C CA . ILE A 1 828 ? 129.216 213.119 52.893 1.00 213.02 1940 ILE A CA 1
ATOM 5588 C C . ILE A 1 828 ? 130.031 211.863 52.532 1.00 220.14 1940 ILE A C 1
ATOM 5589 O O . ILE A 1 828 ? 129.881 211.340 51.428 1.00 217.70 1940 ILE A O 1
ATOM 5594 N N . GLU A 1 829 ? 130.896 211.391 53.449 1.00 222.22 1941 GLU A N 1
ATOM 5595 C CA . GLU A 1 829 ? 131.697 210.201 53.180 1.00 222.74 1941 GLU A CA 1
ATOM 5596 C C . GLU A 1 829 ? 131.555 209.160 54.294 1.00 224.89 1941 GLU A C 1
ATOM 5597 O O . GLU A 1 829 ? 132.043 209.352 55.412 1.00 224.73 1941 GLU A O 1
ATOM 5603 N N . ASN A 1 830 ? 130.854 208.060 53.974 1.00 222.73 1942 ASN A N 1
ATOM 5604 C CA . ASN A 1 830 ? 130.672 206.938 54.888 1.00 221.93 1942 ASN A CA 1
ATOM 5605 C C . ASN A 1 830 ? 131.817 205.964 54.648 1.00 227.68 1942 ASN A C 1
ATOM 5606 O O . ASN A 1 830 ? 132.115 205.620 53.497 1.00 228.26 1942 ASN A O 1
ATOM 5611 N N . ILE A 1 831 ? 132.513 205.585 55.716 1.00 227.30 1943 ILE A N 1
ATOM 5612 C CA . ILE A 1 831 ? 133.638 204.678 55.563 1.00 229.98 1943 ILE A CA 1
ATOM 5613 C C . ILE A 1 831 ? 133.257 203.374 56.213 1.00 232.60 1943 ILE A C 1
ATOM 5614 O O . ILE A 1 831 ? 133.104 203.313 57.436 1.00 231.72 1943 ILE A O 1
ATOM 5619 N N . THR A 1 832 ? 133.053 202.342 55.381 1.00 230.77 1944 THR A N 1
ATOM 5620 C CA . THR A 1 832 ? 132.687 201.002 55.832 1.00 229.74 1944 THR A CA 1
ATOM 5621 C C . THR A 1 832 ? 133.911 200.364 56.499 1.00 234.97 1944 THR A C 1
ATOM 5622 O O . THR A 1 832 ? 135.004 200.422 55.931 1.00 236.86 1944 THR A O 1
ATOM 5626 N N . PRO A 1 833 ? 133.758 199.809 57.725 1.00 232.11 1945 PRO A N 1
ATOM 5627 C CA . PRO A 1 833 ? 134.919 199.237 58.423 1.00 234.54 1945 PRO A CA 1
ATOM 5628 C C . PRO A 1 833 ? 135.452 197.968 57.770 1.00 240.06 1945 PRO A C 1
ATOM 5629 O O . PRO A 1 833 ? 134.756 197.338 56.970 1.00 239.96 1945 PRO A O 1
ATOM 5633 N N . ALA A 1 834 ? 136.692 197.597 58.126 1.00 239.65 1946 ALA A N 1
ATOM 5634 C CA . ALA A 1 834 ? 137.340 196.391 57.628 1.00 240.71 1946 ALA A CA 1
ATOM 5635 C C . ALA A 1 834 ? 136.752 195.159 58.320 1.00 243.04 1946 ALA A C 1
ATOM 5636 O O . ALA A 1 834 ? 136.476 195.208 59.525 1.00 242.20 1946 ALA A O 1
ATOM 5638 N N . ASP A 1 835 ? 136.527 194.072 57.552 1.00 241.07 1947 ASP A N 1
ATOM 5639 C CA . ASP A 1 835 ? 135.977 192.819 58.076 1.00 239.89 1947 ASP A CA 1
ATOM 5640 C C . ASP A 1 835 ? 137.094 192.032 58.767 1.00 242.01 1947 ASP A C 1
ATOM 5641 O O . ASP A 1 835 ? 138.123 191.769 58.139 1.00 238.90 1947 ASP A O 1
ATOM 5646 N N . PRO A 1 836 ? 136.949 191.679 60.064 1.00 241.07 1948 PRO A N 1
ATOM 5647 C CA . PRO A 1 836 ? 138.025 190.938 60.741 1.00 238.83 1948 PRO A CA 1
ATOM 5648 C C . PRO A 1 836 ? 138.089 189.471 60.302 1.00 240.27 1948 PRO A C 1
ATOM 5649 O O . PRO A 1 836 ? 139.187 188.905 60.266 1.00 238.23 1948 PRO A O 1
ATOM 5653 N N . ALA A 1 837 ? 136.919 188.869 59.936 1.00 243.47 1949 ALA A N 1
ATOM 5654 C CA . ALA A 1 837 ? 136.749 187.484 59.465 1.00 243.94 1949 ALA A CA 1
ATOM 5655 C C . ALA A 1 837 ? 137.626 187.190 58.238 1.00 243.00 1949 ALA A C 1
ATOM 5656 O O . ALA A 1 837 ? 138.114 186.068 58.082 1.00 241.15 1949 ALA A O 1
ATOM 5658 N N . ASN A 1 838 ? 137.821 188.205 57.380 1.00 242.15 1950 ASN A N 1
ATOM 5659 C CA . ASN A 1 838 ? 138.681 188.124 56.212 1.00 240.60 1950 ASN A CA 1
ATOM 5660 C C . ASN A 1 838 ? 139.846 189.090 56.420 1.00 244.33 1950 ASN A C 1
ATOM 5661 O O . ASN A 1 838 ? 139.645 190.306 56.396 1.00 244.04 1950 ASN A O 1
ATOM 5666 N N . PRO A 1 839 ? 141.072 188.574 56.657 1.00 243.45 1951 PRO A N 1
ATOM 5667 C CA . PRO A 1 839 ? 142.223 189.476 56.870 1.00 244.02 1951 PRO A CA 1
ATOM 5668 C C . PRO A 1 839 ? 142.622 190.239 55.598 1.00 247.71 1951 PRO A C 1
ATOM 5669 O O . PRO A 1 839 ? 143.418 191.183 55.660 1.00 247.54 1951 PRO A O 1
ATOM 5673 N N . ASP A 1 840 ? 142.037 189.835 54.450 1.00 245.91 1952 ASP A N 1
ATOM 5674 C CA . ASP A 1 840 ? 142.247 190.410 53.120 1.00 245.93 1952 ASP A CA 1
ATOM 5675 C C . ASP A 1 840 ? 141.151 191.467 52.812 1.00 247.68 1952 ASP A C 1
ATOM 5676 O O . ASP A 1 840 ? 140.795 191.677 51.647 1.00 247.34 1952 ASP A O 1
ATOM 5681 N N . SER A 1 841 ? 140.639 192.138 53.869 1.00 245.14 1953 SER A N 1
ATOM 5682 C CA . SER A 1 841 ? 139.608 193.173 53.774 1.00 244.91 1953 SER A CA 1
ATOM 5683 C C . SER A 1 841 ? 140.055 194.460 54.463 1.00 246.39 1953 SER A C 1
ATOM 5684 O O . SER A 1 841 ? 140.507 194.425 55.612 1.00 245.65 1953 SER A O 1
ATOM 5687 N N . ILE A 1 842 ? 139.920 195.595 53.745 1.00 244.06 1954 ILE A N 1
ATOM 5688 C CA . ILE A 1 842 ? 140.273 196.949 54.198 1.00 243.70 1954 ILE A CA 1
ATOM 5689 C C . ILE A 1 842 ? 139.011 197.833 54.261 1.00 244.71 1954 ILE A C 1
ATOM 5690 O O . ILE A 1 842 ? 138.002 197.515 53.623 1.00 244.54 1954 ILE A O 1
ATOM 5695 N N . GLU A 1 843 ? 139.086 198.942 55.031 1.00 241.44 1955 GLU A N 1
ATOM 5696 C CA . GLU A 1 843 ? 138.024 199.939 55.166 1.00 243.18 1955 GLU A CA 1
ATOM 5697 C C . GLU A 1 843 ? 137.801 200.606 53.815 1.00 244.71 1955 GLU A C 1
ATOM 5698 O O . GLU A 1 843 ? 138.769 201.053 53.189 1.00 243.03 1955 GLU A O 1
ATOM 5704 N N . GLN A 1 844 ? 136.550 200.623 53.334 1.00 247.59 1956 GLN A N 1
ATOM 5705 C CA . GLN A 1 844 ? 136.277 201.203 52.026 1.00 247.95 1956 GLN A CA 1
ATOM 5706 C C . GLN A 1 844 ? 135.717 202.616 52.129 1.00 248.53 1956 GLN A C 1
ATOM 5707 O O . GLN A 1 844 ? 134.617 202.840 52.648 1.00 246.32 1956 GLN A O 1
ATOM 5713 N N . VAL A 1 845 ? 136.519 203.572 51.631 1.00 246.12 1957 VAL A N 1
ATOM 5714 C CA . VAL A 1 845 ? 136.214 204.999 51.573 1.00 245.16 1957 VAL A CA 1
ATOM 5715 C C . VAL A 1 845 ? 135.253 205.213 50.399 1.00 245.05 1957 VAL A C 1
ATOM 5716 O O . VAL A 1 845 ? 135.595 204.938 49.245 1.00 245.65 1957 VAL A O 1
ATOM 5720 N N . THR A 1 846 ? 134.027 205.635 50.716 1.00 239.95 1958 THR A N 1
ATOM 5721 C CA . THR A 1 846 ? 132.988 205.875 49.717 1.00 237.70 1958 THR A CA 1
ATOM 5722 C C . THR A 1 846 ? 132.382 207.253 49.956 1.00 236.86 1958 THR A C 1
ATOM 5723 O O . THR A 1 846 ? 132.059 207.595 51.096 1.00 235.25 1958 THR A O 1
ATOM 5727 N N . ASN A 1 847 ? 132.265 208.053 48.882 1.00 233.29 1959 ASN A N 1
ATOM 5728 C CA . ASN A 1 847 ? 131.755 209.416 48.950 1.00 232.02 1959 ASN A CA 1
ATOM 5729 C C . ASN A 1 847 ? 130.332 209.504 48.417 1.00 225.62 1959 ASN A C 1
ATOM 5730 O O . ASN A 1 847 ? 130.115 209.508 47.203 1.00 223.89 1959 ASN A O 1
ATOM 5735 N N . GLU A 1 848 ? 129.360 209.561 49.339 1.00 215.13 1960 GLU A N 1
ATOM 5736 C CA . GLU A 1 848 ? 127.939 209.716 49.024 1.00 207.32 1960 GLU A CA 1
ATOM 5737 C C . GLU A 1 848 ? 127.683 211.192 48.676 1.00 209.47 1960 GLU A C 1
ATOM 5738 O O . GLU A 1 848 ? 127.393 211.987 49.579 1.00 207.90 1960 GLU A O 1
ATOM 5744 N N . ALA A 1 849 ? 127.843 211.571 47.385 1.00 206.34 1961 ALA A N 1
ATOM 5745 C CA . ALA A 1 849 ? 127.650 212.950 46.909 1.00 206.07 1961 ALA A CA 1
ATOM 5746 C C . ALA A 1 849 ? 126.246 213.451 47.235 1.00 200.73 1961 ALA A C 1
ATOM 5747 O O . ALA A 1 849 ? 125.273 212.755 46.960 1.00 195.43 1961 ALA A O 1
ATOM 5749 N N . GLY A 1 850 ? 126.169 214.625 47.858 1.00 196.08 1962 GLY A N 1
ATOM 5750 C CA . GLY A 1 850 ? 124.923 215.248 48.296 1.00 189.97 1962 GLY A CA 1
ATOM 5751 C C . GLY A 1 850 ? 123.869 215.437 47.222 1.00 189.42 1962 GLY A C 1
ATOM 5752 O O . GLY A 1 850 ? 124.199 215.504 46.032 1.00 192.42 1962 GLY A O 1
ATOM 5753 N N . GLY A 1 851 ? 122.603 215.504 47.656 1.00 178.66 1963 GLY A N 1
ATOM 5754 C CA . GLY A 1 851 ? 121.439 215.704 46.793 1.00 174.88 1963 GLY A CA 1
ATOM 5755 C C . GLY A 1 851 ? 121.121 214.576 45.828 1.00 174.50 1963 GLY A C 1
ATOM 5756 O O . GLY A 1 851 ? 120.478 214.797 44.797 1.00 172.46 1963 GLY A O 1
ATOM 5757 N N . VAL A 1 852 ? 121.598 213.363 46.140 1.00 170.26 1964 VAL A N 1
ATOM 5758 C CA . VAL A 1 852 ? 121.399 212.154 45.340 1.00 168.54 1964 VAL A CA 1
ATOM 5759 C C . VAL A 1 852 ? 120.797 211.090 46.243 1.00 168.63 1964 VAL A C 1
ATOM 5760 O O . VAL A 1 852 ? 120.993 211.113 47.464 1.00 166.55 1964 VAL A O 1
ATOM 5764 N N . TRP A 1 853 ? 120.050 210.167 45.642 1.00 164.53 1965 TRP A N 1
ATOM 5765 C CA . TRP A 1 853 ? 119.482 209.050 46.365 1.00 161.92 1965 TRP A CA 1
ATOM 5766 C C . TRP A 1 853 ? 120.350 207.837 46.141 1.00 165.01 1965 TRP A C 1
ATOM 5767 O O . TRP A 1 853 ? 120.662 207.485 44.996 1.00 166.55 1965 TRP A O 1
ATOM 5778 N N . TYR A 1 854 ? 120.781 207.236 47.244 1.00 159.70 1966 TYR A N 1
ATOM 5779 C CA . TYR A 1 854 ? 121.612 206.040 47.267 1.00 161.57 1966 TYR A CA 1
ATOM 5780 C C . TYR A 1 854 ? 120.815 204.920 47.912 1.00 162.15 1966 TYR A C 1
ATOM 5781 O O . TYR A 1 854 ? 119.900 205.244 48.671 1.00 158.57 1966 TYR A O 1
ATOM 5790 N N . PRO A 1 855 ? 121.099 203.616 47.648 1.00 159.86 1967 PRO A N 1
ATOM 5791 C CA . PRO A 1 855 ? 120.291 202.553 48.263 1.00 157.59 1967 PRO A CA 1
ATOM 5792 C C . PRO A 1 855 ? 119.942 202.835 49.736 1.00 160.62 1967 PRO A C 1
ATOM 5793 O O . PRO A 1 855 ? 118.755 202.884 50.082 1.00 156.58 1967 PRO A O 1
ATOM 5797 N N . ASN A 1 856 ? 120.967 203.119 50.566 1.00 161.07 1968 ASN A N 1
ATOM 5798 C CA . ASN A 1 856 ? 120.853 203.421 51.997 1.00 160.91 1968 ASN A CA 1
ATOM 5799 C C . ASN A 1 856 ? 120.000 204.680 52.264 1.00 162.60 1968 ASN A C 1
ATOM 5800 O O . ASN A 1 856 ? 119.154 204.643 53.160 1.00 160.29 1968 ASN A O 1
ATOM 5805 N N . SER A 1 857 ? 120.206 205.774 51.488 1.00 159.54 1969 SER A N 1
ATOM 5806 C CA . SER A 1 857 ? 119.433 207.026 51.596 1.00 156.63 1969 SER A CA 1
ATOM 5807 C C . SER A 1 857 ? 117.948 206.777 51.344 1.00 155.54 1969 SER A C 1
ATOM 5808 O O . SER A 1 857 ? 117.109 207.254 52.102 1.00 152.75 1969 SER A O 1
ATOM 5811 N N . ALA A 1 858 ? 117.637 206.013 50.278 1.00 151.30 1970 ALA A N 1
ATOM 5812 C CA . ALA A 1 858 ? 116.284 205.642 49.877 1.00 147.97 1970 ALA A CA 1
ATOM 5813 C C . ALA A 1 858 ? 115.627 204.852 50.987 1.00 148.71 1970 ALA A C 1
ATOM 5814 O O . ALA A 1 858 ? 114.527 205.204 51.408 1.00 146.87 1970 ALA A O 1
ATOM 5816 N N . PHE A 1 859 ? 116.335 203.834 51.512 1.00 144.44 1971 PHE A N 1
ATOM 5817 C CA . PHE A 1 859 ? 115.875 203.009 52.612 1.00 143.04 1971 PHE A CA 1
ATOM 5818 C C . PHE A 1 859 ? 115.607 203.897 53.826 1.00 144.24 1971 PHE A C 1
ATOM 5819 O O . PHE A 1 859 ? 114.556 203.763 54.444 1.00 143.08 1971 PHE A O 1
ATOM 5827 N N . LYS A 1 860 ? 116.520 204.838 54.133 1.00 140.59 1972 LYS A N 1
ATOM 5828 C CA . LYS A 1 860 ? 116.346 205.759 55.252 1.00 140.12 1972 LYS A CA 1
ATOM 5829 C C . LYS A 1 860 ? 115.033 206.525 55.065 1.00 143.80 1972 LYS A C 1
ATOM 5830 O O . LYS A 1 860 ? 114.171 206.456 55.944 1.00 142.85 1972 LYS A O 1
ATOM 5836 N N . THR A 1 861 ? 114.844 207.153 53.874 1.00 140.53 1973 THR A N 1
ATOM 5837 C CA . THR A 1 861 ? 113.649 207.925 53.497 1.00 138.04 1973 THR A CA 1
ATOM 5838 C C . THR A 1 861 ? 112.406 207.080 53.758 1.00 139.05 1973 THR A C 1
ATOM 5839 O O . THR A 1 861 ? 111.603 207.432 54.621 1.00 137.79 1973 THR A O 1
ATOM 5843 N N . ALA A 1 862 ? 112.315 205.922 53.072 1.00 134.52 1974 ALA A N 1
ATOM 5844 C CA . ALA A 1 862 ? 111.223 204.959 53.154 1.00 133.03 1974 ALA A CA 1
ATOM 5845 C C . ALA A 1 862 ? 110.890 204.603 54.599 1.00 137.01 1974 ALA A C 1
ATOM 5846 O O . ALA A 1 862 ? 109.737 204.740 55.001 1.00 136.12 1974 ALA A O 1
ATOM 5848 N N . GLN A 1 863 ? 111.895 204.202 55.390 1.00 135.12 1975 GLN A N 1
ATOM 5849 C CA . GLN A 1 863 ? 111.676 203.820 56.779 1.00 135.87 1975 GLN A CA 1
ATOM 5850 C C . GLN A 1 863 ? 111.062 204.974 57.549 1.00 137.75 1975 GLN A C 1
ATOM 5851 O O . GLN A 1 863 ? 109.991 204.792 58.122 1.00 138.23 1975 GLN A O 1
ATOM 5857 N N . ALA A 1 864 ? 111.707 206.164 57.505 1.00 132.47 1976 ALA A N 1
ATOM 5858 C CA . ALA A 1 864 ? 111.292 207.394 58.188 1.00 131.51 1976 ALA A CA 1
ATOM 5859 C C . ALA A 1 864 ? 109.817 207.689 57.978 1.00 133.82 1976 ALA A C 1
ATOM 5860 O O . ALA A 1 864 ? 109.123 207.978 58.958 1.00 132.71 1976 ALA A O 1
ATOM 5862 N N . ILE A 1 865 ? 109.340 207.566 56.703 1.00 130.47 1977 ILE A N 1
ATOM 5863 C CA . ILE A 1 865 ? 107.951 207.778 56.251 1.00 130.01 1977 ILE A CA 1
ATOM 5864 C C . ILE A 1 865 ? 106.999 206.865 57.055 1.00 137.93 1977 ILE A C 1
ATOM 5865 O O . ILE A 1 865 ? 106.057 207.374 57.668 1.00 138.81 1977 ILE A O 1
ATOM 5870 N N . ASN A 1 866 ? 107.272 205.538 57.078 1.00 136.12 1978 ASN A N 1
ATOM 5871 C CA . ASN A 1 866 ? 106.478 204.550 57.814 1.00 138.22 1978 ASN A CA 1
ATOM 5872 C C . ASN A 1 866 ? 106.524 204.767 59.303 1.00 145.52 1978 ASN A C 1
ATOM 5873 O O . ASN A 1 866 ? 105.560 204.464 60.000 1.00 146.53 1978 ASN A O 1
ATOM 5878 N N . ASP A 1 867 ? 107.651 205.266 59.798 1.00 144.10 1979 ASP A N 1
ATOM 5879 C CA . ASP A 1 867 ? 107.817 205.514 61.211 1.00 146.49 1979 ASP A CA 1
ATOM 5880 C C . ASP A 1 867 ? 106.887 206.663 61.613 1.00 151.91 1979 ASP A C 1
ATOM 5881 O O . ASP A 1 867 ? 106.093 206.448 62.528 1.00 153.39 1979 ASP A O 1
ATOM 5886 N N . PHE A 1 868 ? 106.851 207.788 60.839 1.00 148.27 1980 PHE A N 1
ATOM 5887 C CA . PHE A 1 868 ? 105.916 208.908 61.086 1.00 149.61 1980 PHE A CA 1
ATOM 5888 C C . PHE A 1 868 ? 104.462 208.543 60.740 1.00 153.97 1980 PHE A C 1
ATOM 5889 O O . PHE A 1 868 ? 103.546 209.316 61.043 1.00 154.33 1980 PHE A O 1
ATOM 5897 N N . ASN A 1 869 ? 104.262 207.399 60.062 1.00 150.54 1981 ASN A N 1
ATOM 5898 C CA . ASN A 1 869 ? 102.953 206.909 59.650 1.00 151.85 1981 ASN A CA 1
ATOM 5899 C C . ASN A 1 869 ? 102.355 205.994 60.729 1.00 158.22 1981 ASN A C 1
ATOM 5900 O O . ASN A 1 869 ? 101.329 206.362 61.301 1.00 160.81 1981 ASN A O 1
ATOM 5905 N N . TYR A 1 870 ? 102.993 204.830 61.018 1.00 153.94 1982 TYR A N 1
ATOM 5906 C CA . TYR A 1 870 ? 102.524 203.842 62.001 1.00 156.40 1982 TYR A CA 1
ATOM 5907 C C . TYR A 1 870 ? 102.849 204.261 63.419 1.00 160.46 1982 TYR A C 1
ATOM 5908 O O . TYR A 1 870 ? 104.014 204.491 63.748 1.00 158.79 1982 TYR A O 1
ATOM 5917 N N . GLY A 1 871 ? 101.816 204.314 64.257 1.00 159.47 1983 GLY A N 1
ATOM 5918 C CA . GLY A 1 871 ? 101.931 204.683 65.666 1.00 160.93 1983 GLY A CA 1
ATOM 5919 C C . GLY A 1 871 ? 102.102 206.168 65.959 1.00 161.76 1983 GLY A C 1
ATOM 5920 O O . GLY A 1 871 ? 101.295 206.749 66.703 1.00 164.27 1983 GLY A O 1
ATOM 5921 N N . GLU A 1 872 ? 103.173 206.786 65.386 1.00 152.04 1984 GLU A N 1
ATOM 5922 C CA . GLU A 1 872 ? 103.553 208.192 65.569 1.00 149.15 1984 GLU A CA 1
ATOM 5923 C C . GLU A 1 872 ? 102.464 209.145 65.146 1.00 149.80 1984 GLU A C 1
ATOM 5924 O O . GLU A 1 872 ? 102.231 210.119 65.853 1.00 149.96 1984 GLU A O 1
ATOM 5930 N N . GLN A 1 873 ? 101.822 208.879 63.985 1.00 144.48 1985 GLN A N 1
ATOM 5931 C CA . GLN A 1 873 ? 100.708 209.645 63.420 1.00 145.12 1985 GLN A CA 1
ATOM 5932 C C . GLN A 1 873 ? 101.034 211.159 63.292 1.00 148.71 1985 GLN A C 1
ATOM 5933 O O . GLN A 1 873 ? 100.341 211.997 63.875 1.00 150.11 1985 GLN A O 1
ATOM 5939 N N . LEU A 1 874 ? 102.094 211.503 62.550 1.00 143.50 1986 LEU A N 1
ATOM 5940 C CA . LEU A 1 874 ? 102.519 212.900 62.403 1.00 143.20 1986 LEU A CA 1
ATOM 5941 C C . LEU A 1 874 ? 102.373 213.423 60.991 1.00 146.31 1986 LEU A C 1
ATOM 5942 O O . LEU A 1 874 ? 102.642 212.660 60.065 1.00 144.71 1986 LEU A O 1
ATOM 5947 N N . PRO A 1 875 ? 102.068 214.735 60.781 1.00 143.77 1987 PRO A N 1
ATOM 5948 C CA . PRO A 1 875 ? 102.093 215.284 59.413 1.00 142.62 1987 PRO A CA 1
ATOM 5949 C C . PRO A 1 875 ? 103.538 215.329 58.905 1.00 145.28 1987 PRO A C 1
ATOM 5950 O O . PRO A 1 875 ? 104.462 215.377 59.721 1.00 144.58 1987 PRO A O 1
ATOM 5954 N N . LEU A 1 876 ? 103.750 215.255 57.582 1.00 141.52 1988 LEU A N 1
ATOM 5955 C CA . LEU A 1 876 ? 105.112 215.233 57.053 1.00 140.26 1988 LEU A CA 1
ATOM 5956 C C . LEU A 1 876 ? 105.449 216.462 56.200 1.00 148.87 1988 LEU A C 1
ATOM 5957 O O . LEU A 1 876 ? 104.641 216.931 55.396 1.00 149.13 1988 LEU A O 1
ATOM 5962 N N . MET A 1 877 ? 106.675 216.955 56.384 1.00 148.45 1989 MET A N 1
ATOM 5963 C CA . MET A 1 877 ? 107.257 218.035 55.614 1.00 150.80 1989 MET A CA 1
ATOM 5964 C C . MET A 1 877 ? 108.473 217.468 54.909 1.00 153.09 1989 MET A C 1
ATOM 5965 O O . MET A 1 877 ? 109.378 216.951 55.572 1.00 151.51 1989 MET A O 1
ATOM 5970 N N . ILE A 1 878 ? 108.466 217.496 53.572 1.00 150.17 1990 ILE A N 1
ATOM 5971 C CA . ILE A 1 878 ? 109.580 216.959 52.799 1.00 149.96 1990 ILE A CA 1
ATOM 5972 C C . ILE A 1 878 ? 110.153 218.036 51.926 1.00 155.15 1990 ILE A C 1
ATOM 5973 O O . ILE A 1 878 ? 109.569 218.409 50.905 1.00 154.99 1990 ILE A O 1
ATOM 5978 N N . LEU A 1 879 ? 111.321 218.526 52.334 1.00 153.14 1991 LEU A N 1
ATOM 5979 C CA . LEU A 1 879 ? 112.049 219.545 51.602 1.00 155.40 1991 LEU A CA 1
ATOM 5980 C C . LEU A 1 879 ? 112.868 218.865 50.499 1.00 160.23 1991 LEU A C 1
ATOM 5981 O O . LEU A 1 879 ? 114.082 218.647 50.630 1.00 160.45 1991 LEU A O 1
ATOM 5986 N N . ALA A 1 880 ? 112.146 218.498 49.417 1.00 156.73 1992 ALA A N 1
ATOM 5987 C CA . ALA A 1 880 ? 112.619 217.806 48.221 1.00 156.68 1992 ALA A CA 1
ATOM 5988 C C . ALA A 1 880 ? 113.750 218.573 47.534 1.00 164.42 1992 ALA A C 1
ATOM 5989 O O . ALA A 1 880 ? 113.568 219.726 47.147 1.00 166.15 1992 ALA A O 1
ATOM 5991 N N . ASN A 1 881 ? 114.925 217.934 47.402 1.00 162.18 1993 ASN A N 1
ATOM 5992 C CA . ASN A 1 881 ? 116.106 218.538 46.779 1.00 165.85 1993 ASN A CA 1
ATOM 5993 C C . ASN A 1 881 ? 116.975 217.471 46.047 1.00 170.99 1993 ASN A C 1
ATOM 5994 O O . ASN A 1 881 ? 118.071 217.804 45.582 1.00 175.15 1993 ASN A O 1
ATOM 5999 N N . TRP A 1 882 ? 116.483 216.219 45.887 1.00 163.91 1994 TRP A N 1
ATOM 6000 C CA . TRP A 1 882 ? 117.268 215.217 45.154 1.00 164.84 1994 TRP A CA 1
ATOM 6001 C C . TRP A 1 882 ? 117.203 215.455 43.656 1.00 168.50 1994 TRP A C 1
ATOM 6002 O O . TRP A 1 882 ? 116.131 215.763 43.127 1.00 166.16 1994 TRP A O 1
ATOM 6013 N N . ARG A 1 883 ? 118.332 215.271 42.967 1.00 168.25 1995 ARG A N 1
ATOM 6014 C CA . ARG A 1 883 ? 118.371 215.441 41.520 1.00 171.17 1995 ARG A CA 1
ATOM 6015 C C . ARG A 1 883 ? 118.151 214.084 40.796 1.00 174.82 1995 ARG A C 1
ATOM 6016 O O . ARG A 1 883 ? 118.193 214.035 39.565 1.00 177.51 1995 ARG A O 1
ATOM 6024 N N . GLY A 1 884 ? 117.896 213.017 41.558 1.00 167.90 1996 GLY A N 1
ATOM 6025 C CA . GLY A 1 884 ? 117.666 211.679 41.013 1.00 166.41 1996 GLY A CA 1
ATOM 6026 C C . GLY A 1 884 ? 118.122 210.525 41.889 1.00 167.08 1996 GLY A C 1
ATOM 6027 O O . GLY A 1 884 ? 118.203 210.651 43.114 1.00 164.39 1996 GLY A O 1
ATOM 6028 N N . PHE A 1 885 ? 118.400 209.380 41.252 1.00 163.90 1997 PHE A N 1
ATOM 6029 C CA . PHE A 1 885 ? 118.865 208.149 41.894 1.00 162.83 1997 PHE A CA 1
ATOM 6030 C C . PHE A 1 885 ? 120.239 207.771 41.387 1.00 168.32 1997 PHE A C 1
ATOM 6031 O O . PHE A 1 885 ? 120.553 208.052 40.227 1.00 171.18 1997 PHE A O 1
ATOM 6039 N N . SER A 1 886 ? 121.046 207.106 42.228 1.00 163.73 1998 SER A N 1
ATOM 6040 C CA . SER A 1 886 ? 122.393 206.683 41.845 1.00 168.19 1998 SER A CA 1
ATOM 6041 C C . SER A 1 886 ? 122.322 205.561 40.778 1.00 174.82 1998 SER A C 1
ATOM 6042 O O . SER A 1 886 ? 122.103 204.395 41.110 1.00 175.33 1998 SER A O 1
ATOM 6045 N N . GLY A 1 887 ? 122.473 205.936 39.506 1.00 172.36 1999 GLY A N 1
ATOM 6046 C CA . GLY A 1 887 ? 122.398 205.000 38.385 1.00 173.07 1999 GLY A CA 1
ATOM 6047 C C . GLY A 1 887 ? 123.648 204.188 38.100 1.00 179.63 1999 GLY A C 1
ATOM 6048 O O . GLY A 1 887 ? 123.661 203.410 37.149 1.00 180.90 1999 GLY A O 1
ATOM 6049 N N . GLY A 1 888 ? 124.687 204.368 38.916 1.00 177.75 2000 GLY A N 1
ATOM 6050 C CA . GLY A 1 888 ? 125.978 203.695 38.779 1.00 182.97 2000 GLY A CA 1
ATOM 6051 C C . GLY A 1 888 ? 125.949 202.210 39.065 1.00 185.22 2000 GLY A C 1
ATOM 6052 O O . GLY A 1 888 ? 125.234 201.779 39.971 1.00 180.53 2000 GLY A O 1
ATOM 6053 N N . GLN A 1 889 ? 126.753 201.424 38.307 1.00 186.12 2001 GLN A N 1
ATOM 6054 C CA . GLN A 1 889 ? 126.842 199.959 38.386 1.00 186.95 2001 GLN A CA 1
ATOM 6055 C C . GLN A 1 889 ? 126.823 199.431 39.813 1.00 189.17 2001 GLN A C 1
ATOM 6056 O O . GLN A 1 889 ? 125.964 198.608 40.122 1.00 184.91 2001 GLN A O 1
ATOM 6062 N N . ARG A 1 890 ? 127.757 199.881 40.670 1.00 189.73 2002 ARG A N 1
ATOM 6063 C CA . ARG A 1 890 ? 127.840 199.405 42.048 1.00 189.42 2002 ARG A CA 1
ATOM 6064 C C . ARG A 1 890 ? 126.517 199.620 42.793 1.00 187.48 2002 ARG A C 1
ATOM 6065 O O . ARG A 1 890 ? 125.995 198.654 43.348 1.00 185.39 2002 ARG A O 1
ATOM 6073 N N . ASP A 1 891 ? 125.956 200.849 42.757 1.00 181.42 2003 ASP A N 1
ATOM 6074 C CA . ASP A 1 891 ? 124.701 201.192 43.436 1.00 175.17 2003 ASP A CA 1
ATOM 6075 C C . ASP A 1 891 ? 123.487 200.453 42.849 1.00 175.00 2003 ASP A C 1
ATOM 6076 O O . ASP A 1 891 ? 122.556 200.158 43.592 1.00 170.97 2003 ASP A O 1
ATOM 6081 N N . MET A 1 892 ? 123.515 200.119 41.550 1.00 173.04 2004 MET A N 1
ATOM 6082 C CA . MET A 1 892 ? 122.458 199.371 40.867 1.00 170.73 2004 MET A CA 1
ATOM 6083 C C . MET A 1 892 ? 122.387 197.947 41.369 1.00 174.10 2004 MET A C 1
ATOM 6084 O O . MET A 1 892 ? 121.318 197.515 41.799 1.00 170.81 2004 MET A O 1
ATOM 6089 N N . TYR A 1 893 ? 123.542 197.235 41.344 1.00 173.81 2005 TYR A N 1
ATOM 6090 C CA . TYR A 1 893 ? 123.742 195.868 41.830 1.00 174.73 2005 TYR A CA 1
ATOM 6091 C C . TYR A 1 893 ? 123.407 195.807 43.309 1.00 174.00 2005 TYR A C 1
ATOM 6092 O O . TYR A 1 893 ? 122.925 194.783 43.779 1.00 173.24 2005 TYR A O 1
ATOM 6101 N N . ASN A 1 894 ? 123.621 196.919 44.031 1.00 168.37 2006 ASN A N 1
ATOM 6102 C CA . ASN A 1 894 ? 123.305 197.039 45.451 1.00 165.76 2006 ASN A CA 1
ATOM 6103 C C . ASN A 1 894 ? 121.811 197.426 45.657 1.00 162.67 2006 ASN A C 1
ATOM 6104 O O . ASN A 1 894 ? 121.453 198.077 46.641 1.00 158.96 2006 ASN A O 1
ATOM 6109 N N . GLU A 1 895 ? 120.957 196.975 44.711 1.00 158.04 2007 GLU A N 1
ATOM 6110 C CA . GLU A 1 895 ? 119.494 197.031 44.652 1.00 153.91 2007 GLU A CA 1
ATOM 6111 C C . GLU A 1 895 ? 118.883 198.428 44.867 1.00 153.00 2007 GLU A C 1
ATOM 6112 O O . GLU A 1 895 ? 117.801 198.517 45.444 1.00 148.56 2007 GLU A O 1
ATOM 6118 N N . VAL A 1 896 ? 119.504 199.498 44.328 1.00 151.69 2008 VAL A N 1
ATOM 6119 C CA . VAL A 1 896 ? 118.986 200.883 44.460 1.00 149.63 2008 VAL A CA 1
ATOM 6120 C C . VAL A 1 896 ? 117.503 200.954 44.026 1.00 151.09 2008 VAL A C 1
ATOM 6121 O O . VAL A 1 896 ? 116.690 201.605 44.688 1.00 148.16 2008 VAL A O 1
ATOM 6125 N N . LEU A 1 897 ? 117.166 200.239 42.941 1.00 148.17 2009 LEU A N 1
ATOM 6126 C CA . LEU A 1 897 ? 115.833 200.180 42.375 1.00 145.49 2009 LEU A CA 1
ATOM 6127 C C . LEU A 1 897 ? 114.831 199.614 43.400 1.00 147.00 2009 LEU A C 1
ATOM 6128 O O . LEU A 1 897 ? 113.734 200.165 43.513 1.00 145.07 2009 LEU A O 1
ATOM 6133 N N . LYS A 1 898 ? 115.233 198.576 44.193 1.00 142.84 2010 LYS A N 1
ATOM 6134 C CA . LYS A 1 898 ? 114.387 197.954 45.224 1.00 140.15 2010 LYS A CA 1
ATOM 6135 C C . LYS A 1 898 ? 113.983 198.955 46.313 1.00 142.86 2010 LYS A C 1
ATOM 6136 O O . LYS A 1 898 ? 112.809 199.027 46.661 1.00 141.17 2010 LYS A O 1
ATOM 6142 N N . TYR A 1 899 ? 114.931 199.759 46.799 1.00 140.22 2011 TYR A N 1
ATOM 6143 C CA . TYR A 1 899 ? 114.687 200.727 47.864 1.00 138.72 2011 TYR A CA 1
ATOM 6144 C C . TYR A 1 899 ? 113.992 201.966 47.352 1.00 140.01 2011 TYR A C 1
ATOM 6145 O O . TYR A 1 899 ? 113.378 202.693 48.132 1.00 136.08 2011 TYR A O 1
ATOM 6154 N N . GLY A 1 900 ? 114.043 202.164 46.043 1.00 139.96 2012 GLY A N 1
ATOM 6155 C CA . GLY A 1 900 ? 113.349 203.263 45.389 1.00 140.33 2012 GLY A CA 1
ATOM 6156 C C . GLY A 1 900 ? 111.856 203.020 45.451 1.00 146.12 2012 GLY A C 1
ATOM 6157 O O . GLY A 1 900 ? 111.081 203.934 45.753 1.00 144.08 2012 GLY A O 1
ATOM 6158 N N . SER A 1 901 ? 111.465 201.745 45.214 1.00 145.89 2013 SER A N 1
ATOM 6159 C CA . SER A 1 901 ? 110.085 201.252 45.273 1.00 145.76 2013 SER A CA 1
ATOM 6160 C C . SER A 1 901 ? 109.520 201.461 46.675 1.00 147.50 2013 SER A C 1
ATOM 6161 O O . SER A 1 901 ? 108.440 202.030 46.811 1.00 147.06 2013 SER A O 1
ATOM 6164 N N . PHE A 1 902 ? 110.293 201.074 47.709 1.00 141.86 2014 PHE A N 1
ATOM 6165 C CA . PHE A 1 902 ? 109.942 201.178 49.124 1.00 139.79 2014 PHE A CA 1
ATOM 6166 C C . PHE A 1 902 ? 109.461 202.560 49.504 1.00 141.99 2014 PHE A C 1
ATOM 6167 O O . PHE A 1 902 ? 108.648 202.667 50.418 1.00 141.57 2014 PHE A O 1
ATOM 6175 N N . ILE A 1 903 ? 109.947 203.614 48.815 1.00 137.82 2015 ILE A N 1
ATOM 6176 C CA . ILE A 1 903 ? 109.487 204.978 49.070 1.00 136.83 2015 ILE A CA 1
ATOM 6177 C C . ILE A 1 903 ? 108.036 205.042 48.589 1.00 143.04 2015 ILE A C 1
ATOM 6178 O O . ILE A 1 903 ? 107.150 205.309 49.397 1.00 142.27 2015 ILE A O 1
ATOM 6183 N N . VAL A 1 904 ? 107.799 204.699 47.305 1.00 143.05 2016 VAL A N 1
ATOM 6184 C CA . VAL A 1 904 ? 106.481 204.677 46.657 1.00 145.62 2016 VAL A CA 1
ATOM 6185 C C . VAL A 1 904 ? 105.504 203.869 47.511 1.00 152.28 2016 VAL A C 1
ATOM 6186 O O . VAL A 1 904 ? 104.443 204.376 47.863 1.00 152.66 2016 VAL A O 1
ATOM 6190 N N . ASP A 1 905 ? 105.888 202.646 47.887 1.00 151.29 2017 ASP A N 1
ATOM 6191 C CA . ASP A 1 905 ? 105.073 201.781 48.737 1.00 153.71 2017 ASP A CA 1
ATOM 6192 C C . ASP A 1 905 ? 104.699 202.525 50.025 1.00 156.87 2017 ASP A C 1
ATOM 6193 O O . ASP A 1 905 ? 103.514 202.708 50.284 1.00 158.64 2017 ASP A O 1
ATOM 6198 N N . ALA A 1 906 ? 105.705 203.049 50.755 1.00 150.76 2018 ALA A N 1
ATOM 6199 C CA . ALA A 1 906 ? 105.543 203.772 52.021 1.00 149.54 2018 ALA A CA 1
ATOM 6200 C C . ALA A 1 906 ? 104.633 204.997 51.919 1.00 150.76 2018 ALA A C 1
ATOM 6201 O O . ALA A 1 906 ? 103.898 205.289 52.868 1.00 150.94 2018 ALA A O 1
ATOM 6203 N N . LEU A 1 907 ? 104.696 205.713 50.790 1.00 144.69 2019 LEU A N 1
ATOM 6204 C CA . LEU A 1 907 ? 103.916 206.925 50.592 1.00 143.65 2019 LEU A CA 1
ATOM 6205 C C . LEU A 1 907 ? 102.438 206.635 50.356 1.00 150.38 2019 LEU A C 1
ATOM 6206 O O . LEU A 1 907 ? 101.613 207.490 50.668 1.00 151.09 2019 LEU A O 1
ATOM 6211 N N . THR A 1 908 ? 102.095 205.453 49.810 1.00 148.79 2020 THR A N 1
ATOM 6212 C CA . THR A 1 908 ? 100.694 205.100 49.540 1.00 152.19 2020 THR A CA 1
ATOM 6213 C C . THR A 1 908 ? 99.989 204.584 50.766 1.00 159.61 2020 THR A C 1
ATOM 6214 O O . THR A 1 908 ? 98.756 204.511 50.786 1.00 161.92 2020 THR A O 1
ATOM 6218 N N . ARG A 1 909 ? 100.764 204.219 51.780 1.00 157.33 2021 ARG A N 1
ATOM 6219 C CA . ARG A 1 909 ? 100.228 203.695 53.022 1.00 160.87 2021 ARG A CA 1
ATOM 6220 C C . ARG A 1 909 ? 99.836 204.828 53.982 1.00 167.31 2021 ARG A C 1
ATOM 6221 O O . ARG A 1 909 ? 98.914 204.638 54.786 1.00 170.80 2021 ARG A O 1
ATOM 6229 N N . PHE A 1 910 ? 100.494 206.012 53.864 1.00 161.05 2022 PHE A N 1
ATOM 6230 C CA . PHE A 1 910 ? 100.279 207.206 54.694 1.00 160.06 2022 PHE A CA 1
ATOM 6231 C C . PHE A 1 910 ? 98.823 207.674 54.759 1.00 167.56 2022 PHE A C 1
ATOM 6232 O O . PHE A 1 910 ? 98.077 207.490 53.793 1.00 169.20 2022 PHE A O 1
ATOM 6240 N N . GLU A 1 911 ? 98.423 208.295 55.889 1.00 165.80 2023 GLU A N 1
ATOM 6241 C CA . GLU A 1 911 ? 97.050 208.783 56.051 1.00 170.10 2023 GLU A CA 1
ATOM 6242 C C . GLU A 1 911 ? 96.974 210.292 56.416 1.00 173.97 2023 GLU A C 1
ATOM 6243 O O . GLU A 1 911 ? 96.059 210.993 55.952 1.00 176.43 2023 GLU A O 1
ATOM 6249 N N . LYS A 1 912 ? 97.938 210.782 57.225 1.00 166.52 2024 LYS A N 1
ATOM 6250 C CA . LYS A 1 912 ? 98.021 212.187 57.655 1.00 164.80 2024 LYS A CA 1
ATOM 6251 C C . LYS A 1 912 ? 98.625 213.083 56.525 1.00 163.58 2024 LYS A C 1
ATOM 6252 O O . LYS A 1 912 ? 99.365 212.555 55.689 1.00 160.85 2024 LYS A O 1
ATOM 6258 N N . PRO A 1 913 ? 98.333 214.420 56.479 1.00 158.51 2025 PRO A N 1
ATOM 6259 C CA . PRO A 1 913 ? 98.877 215.277 55.401 1.00 155.93 2025 PRO A CA 1
ATOM 6260 C C . PRO A 1 913 ? 100.406 215.260 55.225 1.00 153.70 2025 PRO A C 1
ATOM 6261 O O . PRO A 1 913 ? 101.155 215.238 56.200 1.00 151.84 2025 PRO A O 1
ATOM 6265 N N . ILE A 1 914 ? 100.852 215.252 53.954 1.00 147.29 2026 ILE A N 1
ATOM 6266 C CA . ILE A 1 914 ? 102.257 215.253 53.527 1.00 143.67 2026 ILE A CA 1
ATOM 6267 C C . ILE A 1 914 ? 102.463 216.433 52.612 1.00 149.85 2026 ILE A C 1
ATOM 6268 O O . ILE A 1 914 ? 101.736 216.579 51.624 1.00 151.29 2026 ILE A O 1
ATOM 6273 N N . PHE A 1 915 ? 103.459 217.263 52.920 1.00 146.25 2027 PHE A N 1
ATOM 6274 C CA . PHE A 1 915 ? 103.762 218.429 52.104 1.00 147.20 2027 PHE A CA 1
ATOM 6275 C C . PHE A 1 915 ? 105.147 218.267 51.511 1.00 151.48 2027 PHE A C 1
ATOM 6276 O O . PHE A 1 915 ? 106.125 218.101 52.246 1.00 150.55 2027 PHE A O 1
ATOM 6284 N N . ILE A 1 916 ? 105.206 218.247 50.173 1.00 148.47 2028 ILE A N 1
ATOM 6285 C CA . ILE A 1 916 ? 106.444 218.140 49.416 1.00 147.95 2028 ILE A CA 1
ATOM 6286 C C . ILE A 1 916 ? 106.748 219.528 48.946 1.00 152.65 2028 ILE A C 1
ATOM 6287 O O . ILE A 1 916 ? 106.077 220.024 48.037 1.00 153.76 2028 ILE A O 1
ATOM 6292 N N . TYR A 1 917 ? 107.705 220.185 49.606 1.00 148.71 2029 TYR A N 1
ATOM 6293 C CA . TYR A 1 917 ? 108.052 221.557 49.281 1.00 150.75 2029 TYR A CA 1
ATOM 6294 C C . TYR A 1 917 ? 109.477 221.636 48.743 1.00 155.94 2029 TYR A C 1
ATOM 6295 O O . TYR A 1 917 ? 110.420 221.362 49.481 1.00 154.79 2029 TYR A O 1
ATOM 6304 N N . ILE A 1 918 ? 109.628 221.986 47.444 1.00 154.77 2030 ILE A N 1
ATOM 6305 C CA . ILE A 1 918 ? 110.948 222.157 46.828 1.00 156.55 2030 ILE A CA 1
ATOM 6306 C C . ILE A 1 918 ? 111.437 223.498 47.344 1.00 165.68 2030 ILE A C 1
ATOM 6307 O O . ILE A 1 918 ? 110.748 224.494 47.142 1.00 166.95 2030 ILE A O 1
ATOM 6312 N N . PRO A 1 919 ? 112.525 223.538 48.129 1.00 165.26 2031 PRO A N 1
ATOM 6313 C CA . PRO A 1 919 ? 112.945 224.805 48.726 1.00 169.77 2031 PRO A CA 1
ATOM 6314 C C . PRO A 1 919 ? 113.750 225.668 47.752 1.00 184.34 2031 PRO A C 1
ATOM 6315 O O . PRO A 1 919 ? 114.072 225.173 46.664 1.00 184.92 2031 PRO A O 1
ATOM 6319 N N . PRO A 1 920 ? 114.108 226.940 48.112 1.00 187.66 2032 PRO A N 1
ATOM 6320 C CA . PRO A 1 920 ? 114.938 227.754 47.210 1.00 194.02 2032 PRO A CA 1
ATOM 6321 C C . PRO A 1 920 ? 116.218 227.025 46.829 1.00 204.91 2032 PRO A C 1
ATOM 6322 O O . PRO A 1 920 ? 116.792 226.347 47.687 1.00 203.45 2032 PRO A O 1
ATOM 6326 N N . HIS A 1 921 ? 116.614 227.077 45.541 1.00 209.47 2033 HIS A N 1
ATOM 6327 C CA . HIS A 1 921 ? 117.815 226.400 45.030 1.00 213.61 2033 HIS A CA 1
ATOM 6328 C C . HIS A 1 921 ? 117.574 224.877 44.851 1.00 210.15 2033 HIS A C 1
ATOM 6329 O O . HIS A 1 921 ? 118.323 224.222 44.116 1.00 210.19 2033 HIS A O 1
ATOM 6336 N N . GLY A 1 922 ? 116.515 224.358 45.476 1.00 201.20 2034 GLY A N 1
ATOM 6337 C CA . GLY A 1 922 ? 116.121 222.956 45.402 1.00 196.11 2034 GLY A CA 1
ATOM 6338 C C . GLY A 1 922 ? 115.771 222.478 44.006 1.00 198.73 2034 GLY A C 1
ATOM 6339 O O . GLY A 1 922 ? 115.191 223.226 43.217 1.00 201.33 2034 GLY A O 1
ATOM 6340 N N . GLU A 1 923 ? 116.134 221.225 43.702 1.00 191.18 2035 GLU A N 1
ATOM 6341 C CA . GLU A 1 923 ? 115.900 220.577 42.411 1.00 190.54 2035 GLU A CA 1
ATOM 6342 C C . GLU A 1 923 ? 115.095 219.311 42.589 1.00 188.35 2035 GLU A C 1
ATOM 6343 O O . GLU A 1 923 ? 115.206 218.650 43.623 1.00 186.12 2035 GLU A O 1
ATOM 6349 N N . LEU A 1 924 ? 114.323 218.934 41.573 1.00 181.61 2036 LEU A N 1
ATOM 6350 C CA . LEU A 1 924 ? 113.577 217.685 41.598 1.00 176.22 2036 LEU A CA 1
ATOM 6351 C C . LEU A 1 924 ? 113.467 217.201 40.172 1.00 179.33 2036 LEU A C 1
ATOM 6352 O O . LEU A 1 924 ? 112.454 217.412 39.507 1.00 178.89 2036 LEU A O 1
ATOM 6357 N N . ARG A 1 925 ? 114.566 216.626 39.671 1.00 176.07 2037 ARG A N 1
ATOM 6358 C CA . ARG A 1 925 ? 114.624 216.135 38.299 1.00 176.72 2037 ARG A CA 1
ATOM 6359 C C . ARG A 1 925 ? 114.254 214.662 38.256 1.00 176.63 2037 ARG A C 1
ATOM 6360 O O . ARG A 1 925 ? 114.245 213.998 39.292 1.00 172.99 2037 ARG A O 1
ATOM 6368 N N . GLY A 1 926 ? 113.944 214.194 37.050 1.00 174.38 2038 GLY A N 1
ATOM 6369 C CA . GLY A 1 926 ? 113.602 212.823 36.696 1.00 173.31 2038 GLY A CA 1
ATOM 6370 C C . GLY A 1 926 ? 113.277 211.855 37.808 1.00 174.17 2038 GLY A C 1
ATOM 6371 O O . GLY A 1 926 ? 112.347 212.093 38.589 1.00 172.43 2038 GLY A O 1
ATOM 6372 N N . GLY A 1 927 ? 114.071 210.779 37.865 1.00 169.63 2039 GLY A N 1
ATOM 6373 C CA . GLY A 1 927 ? 113.971 209.665 38.807 1.00 165.80 2039 GLY A CA 1
ATOM 6374 C C . GLY A 1 927 ? 113.500 210.000 40.204 1.00 165.42 2039 GLY A C 1
ATOM 6375 O O . GLY A 1 927 ? 112.757 209.230 40.814 1.00 162.21 2039 GLY A O 1
ATOM 6376 N N . SER A 1 928 ? 113.921 211.161 40.706 1.00 162.79 2040 SER A N 1
ATOM 6377 C CA . SER A 1 928 ? 113.570 211.647 42.024 1.00 160.59 2040 SER A CA 1
ATOM 6378 C C . SER A 1 928 ? 112.094 212.012 42.095 1.00 162.79 2040 SER A C 1
ATOM 6379 O O . SER A 1 928 ? 111.383 211.416 42.900 1.00 159.92 2040 SER A O 1
ATOM 6382 N N . TRP A 1 929 ? 111.629 212.958 41.242 1.00 161.44 2041 TRP A N 1
ATOM 6383 C CA . TRP A 1 929 ? 110.244 213.455 41.211 1.00 160.73 2041 TRP A CA 1
ATOM 6384 C C . TRP A 1 929 ? 109.205 212.325 41.235 1.00 160.62 2041 TRP A C 1
ATOM 6385 O O . TRP A 1 929 ? 108.234 212.403 41.988 1.00 158.89 2041 TRP A O 1
ATOM 6396 N N . VAL A 1 930 ? 109.415 211.294 40.407 1.00 155.90 2042 VAL A N 1
ATOM 6397 C CA . VAL A 1 930 ? 108.535 210.137 40.238 1.00 153.99 2042 VAL A CA 1
ATOM 6398 C C . VAL A 1 930 ? 108.189 209.470 41.581 1.00 155.03 2042 VAL A C 1
ATOM 6399 O O . VAL A 1 930 ? 107.024 209.146 41.811 1.00 155.04 2042 VAL A O 1
ATOM 6403 N N . VAL A 1 931 ? 109.177 209.291 42.464 1.00 148.80 2043 VAL A N 1
ATOM 6404 C CA . VAL A 1 931 ? 108.940 208.586 43.714 1.00 145.95 2043 VAL A CA 1
ATOM 6405 C C . VAL A 1 931 ? 108.463 209.536 44.841 1.00 146.84 2043 VAL A C 1
ATOM 6406 O O . VAL A 1 931 ? 108.394 209.093 45.986 1.00 146.04 2043 VAL A O 1
ATOM 6410 N N . VAL A 1 932 ? 108.071 210.792 44.526 1.00 142.87 2044 VAL A N 1
ATOM 6411 C CA . VAL A 1 932 ? 107.574 211.754 45.544 1.00 142.19 2044 VAL A CA 1
ATOM 6412 C C . VAL A 1 932 ? 106.339 212.542 45.059 1.00 145.84 2044 VAL A C 1
ATOM 6413 O O . VAL A 1 932 ? 105.806 213.373 45.812 1.00 143.90 2044 VAL A O 1
ATOM 6417 N N . ASP A 1 933 ? 105.898 212.290 43.813 1.00 143.77 2045 ASP A N 1
ATOM 6418 C CA . ASP A 1 933 ? 104.784 213.016 43.223 1.00 145.23 2045 ASP A CA 1
ATOM 6419 C C . ASP A 1 933 ? 103.498 212.878 44.038 1.00 147.44 2045 ASP A C 1
ATOM 6420 O O . ASP A 1 933 ? 103.185 211.778 44.474 1.00 146.04 2045 ASP A O 1
ATOM 6425 N N . PRO A 1 934 ? 102.721 213.975 44.209 1.00 144.92 2046 PRO A N 1
ATOM 6426 C CA . PRO A 1 934 ? 101.456 213.886 44.961 1.00 144.69 2046 PRO A CA 1
ATOM 6427 C C . PRO A 1 934 ? 100.479 212.806 44.479 1.00 145.95 2046 PRO A C 1
ATOM 6428 O O . PRO A 1 934 ? 99.801 212.234 45.326 1.00 145.04 2046 PRO A O 1
ATOM 6432 N N . THR A 1 935 ? 100.432 212.488 43.162 1.00 142.07 2047 THR A N 1
ATOM 6433 C CA . THR A 1 935 ? 99.505 211.480 42.621 1.00 143.96 2047 THR A CA 1
ATOM 6434 C C . THR A 1 935 ? 99.765 210.058 43.154 1.00 147.43 2047 THR A C 1
ATOM 6435 O O . THR A 1 935 ? 99.017 209.125 42.813 1.00 150.35 2047 THR A O 1
ATOM 6439 N N . ILE A 1 936 ? 100.810 209.889 43.982 1.00 140.38 2048 ILE A N 1
ATOM 6440 C CA . ILE A 1 936 ? 101.079 208.608 44.617 1.00 138.83 2048 ILE A CA 1
ATOM 6441 C C . ILE A 1 936 ? 99.922 208.442 45.630 1.00 145.73 2048 ILE A C 1
ATOM 6442 O O . ILE A 1 936 ? 99.104 207.543 45.443 1.00 148.51 2048 ILE A O 1
ATOM 6447 N N . ASN A 1 937 ? 99.768 209.381 46.597 1.00 141.59 2049 ASN A N 1
ATOM 6448 C CA . ASN A 1 937 ? 98.652 209.379 47.555 1.00 142.73 2049 ASN A CA 1
ATOM 6449 C C . ASN A 1 937 ? 97.971 210.761 47.503 1.00 146.90 2049 ASN A C 1
ATOM 6450 O O . ASN A 1 937 ? 98.303 211.633 48.309 1.00 143.86 2049 ASN A O 1
ATOM 6455 N N . PRO A 1 938 ? 97.032 210.969 46.536 1.00 147.53 2050 PRO A N 1
ATOM 6456 C CA . PRO A 1 938 ? 96.403 212.293 46.371 1.00 150.10 2050 PRO A CA 1
ATOM 6457 C C . PRO A 1 938 ? 95.607 212.755 47.573 1.00 156.99 2050 PRO A C 1
ATOM 6458 O O . PRO A 1 938 ? 95.463 213.973 47.797 1.00 158.23 2050 PRO A O 1
ATOM 6462 N N . ALA A 1 939 ? 95.091 211.775 48.332 1.00 154.29 2051 ALA A N 1
ATOM 6463 C CA . ALA A 1 939 ? 94.268 211.977 49.511 1.00 156.88 2051 ALA A CA 1
ATOM 6464 C C . ALA A 1 939 ? 95.014 212.690 50.640 1.00 157.54 2051 ALA A C 1
ATOM 6465 O O . ALA A 1 939 ? 94.391 213.489 51.348 1.00 159.26 2051 ALA A O 1
ATOM 6467 N N . SER A 1 940 ? 96.331 212.414 50.806 1.00 149.79 2052 SER A N 1
ATOM 6468 C CA . SER A 1 940 ? 97.117 213.012 51.885 1.00 147.74 2052 SER A CA 1
ATOM 6469 C C . SER A 1 940 ? 98.305 213.874 51.404 1.00 151.05 2052 SER A C 1
ATOM 6470 O O . SER A 1 940 ? 98.755 214.730 52.165 1.00 150.08 2052 SER A O 1
ATOM 6473 N N . MET A 1 941 ? 98.787 213.702 50.165 1.00 148.26 2053 MET A N 1
ATOM 6474 C CA . MET A 1 941 ? 99.907 214.527 49.684 1.00 147.20 2053 MET A CA 1
ATOM 6475 C C . MET A 1 941 ? 99.474 215.893 49.122 1.00 153.61 2053 MET A C 1
ATOM 6476 O O . MET A 1 941 ? 98.364 216.043 48.600 1.00 155.85 2053 MET A O 1
ATOM 6481 N N . GLU A 1 942 ? 100.392 216.868 49.199 1.00 150.24 2054 GLU A N 1
ATOM 6482 C CA . GLU A 1 942 ? 100.214 218.248 48.743 1.00 153.12 2054 GLU A CA 1
ATOM 6483 C C . GLU A 1 942 ? 101.564 218.789 48.271 1.00 158.31 2054 GLU A C 1
ATOM 6484 O O . GLU A 1 942 ? 102.505 218.826 49.068 1.00 156.08 2054 GLU A O 1
ATOM 6490 N N . MET A 1 943 ? 101.685 219.182 46.985 1.00 157.88 2055 MET A N 1
ATOM 6491 C CA . MET A 1 943 ? 102.986 219.638 46.479 1.00 157.75 2055 MET A CA 1
ATOM 6492 C C . MET A 1 943 ? 103.111 221.127 46.257 1.00 163.19 2055 MET A C 1
ATOM 6493 O O . MET A 1 943 ? 102.334 221.745 45.527 1.00 165.48 2055 MET A O 1
ATOM 6498 N N . TYR A 1 944 ? 104.170 221.672 46.840 1.00 159.15 2056 TYR A N 1
ATOM 6499 C CA . TYR A 1 944 ? 104.508 223.081 46.784 1.00 162.24 2056 TYR A CA 1
ATOM 6500 C C . TYR A 1 944 ? 105.935 223.259 46.291 1.00 168.96 2056 TYR A C 1
ATOM 6501 O O . TYR A 1 944 ? 106.794 222.428 46.562 1.00 165.78 2056 TYR A O 1
ATOM 6510 N N . ALA A 1 945 ? 106.176 224.316 45.523 1.00 171.28 2057 ALA A N 1
ATOM 6511 C CA . ALA A 1 945 ? 107.508 224.606 45.015 1.00 173.55 2057 ALA A CA 1
ATOM 6512 C C . ALA A 1 945 ? 107.858 226.058 45.267 1.00 185.43 2057 ALA A C 1
ATOM 6513 O O . ALA A 1 945 ? 106.984 226.924 45.174 1.00 188.11 2057 ALA A O 1
ATOM 6515 N N . ASP A 1 946 ? 109.133 226.329 45.593 1.00 184.97 2058 ASP A N 1
ATOM 6516 C CA . ASP A 1 946 ? 109.610 227.689 45.847 1.00 189.60 2058 ASP A CA 1
ATOM 6517 C C . ASP A 1 946 ? 109.665 228.499 44.554 1.00 198.90 2058 ASP A C 1
ATOM 6518 O O . ASP A 1 946 ? 109.815 227.927 43.473 1.00 198.27 2058 ASP A O 1
ATOM 6523 N N . GLU A 1 947 ? 109.551 229.828 44.671 1.00 200.98 2059 GLU A N 1
ATOM 6524 C CA . GLU A 1 947 ? 109.621 230.741 43.537 1.00 206.96 2059 GLU A CA 1
ATOM 6525 C C . GLU A 1 947 ? 110.971 230.589 42.803 1.00 212.42 2059 GLU A C 1
ATOM 6526 O O . GLU A 1 947 ? 110.977 230.495 41.573 1.00 213.11 2059 GLU A O 1
ATOM 6532 N N . GLU A 1 948 ? 112.096 230.498 43.553 1.00 207.79 2060 GLU A N 1
ATOM 6533 C CA . GLU A 1 948 ? 113.433 230.367 42.966 1.00 209.66 2060 GLU A CA 1
ATOM 6534 C C . GLU A 1 948 ? 113.943 228.902 42.980 1.00 205.77 2060 GLU A C 1
ATOM 6535 O O . GLU A 1 948 ? 115.154 228.660 43.009 1.00 206.80 2060 GLU A O 1
ATOM 6541 N N . ALA A 1 949 ? 113.014 227.936 42.885 1.00 195.23 2061 ALA A N 1
ATOM 6542 C CA . ALA A 1 949 ? 113.341 226.511 42.789 1.00 189.66 2061 ALA A CA 1
ATOM 6543 C C . ALA A 1 949 ? 113.228 226.055 41.321 1.00 193.36 2061 ALA A C 1
ATOM 6544 O O . ALA A 1 949 ? 112.650 226.775 40.500 1.00 196.76 2061 ALA A O 1
ATOM 6546 N N . ARG A 1 950 ? 113.814 224.892 40.980 1.00 186.02 2062 ARG A N 1
ATOM 6547 C CA . ARG A 1 950 ? 113.792 224.329 39.620 1.00 186.20 2062 ARG A CA 1
ATOM 6548 C C . ARG A 1 950 ? 113.381 222.859 39.654 1.00 184.39 2062 ARG A C 1
ATOM 6549 O O . ARG A 1 950 ? 113.635 222.169 40.642 1.00 180.63 2062 ARG A O 1
ATOM 6557 N N . GLY A 1 951 ? 112.773 222.388 38.570 1.00 181.02 2063 GLY A N 1
ATOM 6558 C CA . GLY A 1 951 ? 112.340 220.998 38.450 1.00 177.22 2063 GLY A CA 1
ATOM 6559 C C . GLY A 1 951 ? 111.890 220.614 37.056 1.00 182.75 2063 GLY A C 1
ATOM 6560 O O . GLY A 1 951 ? 110.835 221.057 36.599 1.00 184.58 2063 GLY A O 1
ATOM 6561 N N . GLY A 1 952 ? 112.700 219.808 36.380 1.00 178.64 2064 GLY A N 1
ATOM 6562 C CA . GLY A 1 952 ? 112.414 219.316 35.036 1.00 180.40 2064 GLY A CA 1
ATOM 6563 C C . GLY A 1 952 ? 112.613 217.819 34.963 1.00 182.27 2064 GLY A C 1
ATOM 6564 O O . GLY A 1 952 ? 112.803 217.188 36.002 1.00 178.94 2064 GLY A O 1
ATOM 6565 N N . VAL A 1 953 ? 112.565 217.222 33.756 1.00 181.00 2065 VAL A N 1
ATOM 6566 C CA . VAL A 1 953 ? 112.817 215.777 33.591 1.00 179.17 2065 VAL A CA 1
ATOM 6567 C C . VAL A 1 953 ? 114.336 215.585 33.662 1.00 185.56 2065 VAL A C 1
ATOM 6568 O O . VAL A 1 953 ? 114.824 214.611 34.234 1.00 182.55 2065 VAL A O 1
ATOM 6572 N N . LEU A 1 954 ? 115.071 216.567 33.130 1.00 188.13 2066 LEU A N 1
ATOM 6573 C CA . LEU A 1 954 ? 116.524 216.594 33.116 1.00 191.57 2066 LEU A CA 1
ATOM 6574 C C . LEU A 1 954 ? 117.051 218.013 33.377 1.00 199.88 2066 LEU A C 1
ATOM 6575 O O . LEU A 1 954 ? 116.312 218.990 33.219 1.00 199.83 2066 LEU A O 1
ATOM 6580 N N . GLU A 1 955 ? 118.330 218.111 33.800 1.00 199.76 2067 GLU A N 1
ATOM 6581 C CA . GLU A 1 955 ? 119.038 219.369 34.045 1.00 204.17 2067 GLU A CA 1
ATOM 6582 C C . GLU A 1 955 ? 119.124 220.161 32.760 1.00 210.87 2067 GLU A C 1
ATOM 6583 O O . GLU A 1 955 ? 119.256 219.548 31.699 1.00 210.61 2067 GLU A O 1
ATOM 6589 N N . PRO A 1 956 ? 119.110 221.509 32.802 1.00 207.79 2068 PRO A N 1
ATOM 6590 C CA . PRO A 1 956 ? 119.220 222.271 31.551 1.00 208.27 2068 PRO A CA 1
ATOM 6591 C C . PRO A 1 956 ? 120.531 221.980 30.804 1.00 212.70 2068 PRO A C 1
ATOM 6592 O O . PRO A 1 956 ? 120.576 222.128 29.580 1.00 213.09 2068 PRO A O 1
ATOM 6596 N N . GLU A 1 957 ? 121.572 221.508 31.525 1.00 210.87 2069 GLU A N 1
ATOM 6597 C CA . GLU A 1 957 ? 122.858 221.143 30.933 1.00 212.71 2069 GLU A CA 1
ATOM 6598 C C . GLU A 1 957 ? 122.765 219.780 30.224 1.00 214.15 2069 GLU A C 1
ATOM 6599 O O . GLU A 1 957 ? 123.582 219.486 29.349 1.00 215.53 2069 GLU A O 1
ATOM 6605 N N . GLY A 1 958 ? 121.762 218.986 30.599 1.00 208.83 2070 GLY A N 1
ATOM 6606 C CA . GLY A 1 958 ? 121.508 217.662 30.045 1.00 208.01 2070 GLY A CA 1
ATOM 6607 C C . GLY A 1 958 ? 120.591 217.621 28.837 1.00 209.01 2070 GLY A C 1
ATOM 6608 O O . GLY A 1 958 ? 120.769 216.757 27.976 1.00 208.97 2070 GLY A O 1
ATOM 6609 N N . ILE A 1 959 ? 119.587 218.521 28.764 1.00 205.04 2071 ILE A N 1
ATOM 6610 C CA . ILE A 1 959 ? 118.638 218.534 27.639 1.00 204.02 2071 ILE A CA 1
ATOM 6611 C C . ILE A 1 959 ? 119.298 219.116 26.392 1.00 209.10 2071 ILE A C 1
ATOM 6612 O O . ILE A 1 959 ? 119.028 218.627 25.295 1.00 208.94 2071 ILE A O 1
ATOM 6617 N N . ILE A 1 960 ? 120.152 220.158 26.563 1.00 208.22 2072 ILE A N 1
ATOM 6618 C CA . ILE A 1 960 ? 120.844 220.880 25.481 1.00 209.47 2072 ILE A CA 1
ATOM 6619 C C . ILE A 1 960 ? 121.579 219.885 24.496 1.00 212.28 2072 ILE A C 1
ATOM 6620 O O . ILE A 1 960 ? 121.331 220.038 23.300 1.00 211.81 2072 ILE A O 1
ATOM 6625 N N . PRO A 1 961 ? 122.349 218.826 24.888 1.00 210.28 2073 PRO A N 1
ATOM 6626 C CA . PRO A 1 961 ? 122.948 217.955 23.857 1.00 211.51 2073 PRO A CA 1
ATOM 6627 C C . PRO A 1 961 ? 121.954 216.991 23.180 1.00 212.24 2073 PRO A C 1
ATOM 6628 O O . PRO A 1 961 ? 122.380 216.171 22.362 1.00 213.08 2073 PRO A O 1
ATOM 6632 N N . ILE A 1 962 ? 120.640 217.103 23.484 1.00 206.66 2074 ILE A N 1
ATOM 6633 C CA . ILE A 1 962 ? 119.587 216.237 22.934 1.00 204.44 2074 ILE A CA 1
ATOM 6634 C C . ILE A 1 962 ? 118.585 217.035 22.062 1.00 206.74 2074 ILE A C 1
ATOM 6635 O O . ILE A 1 962 ? 118.279 216.611 20.946 1.00 205.98 2074 ILE A O 1
ATOM 6640 N N . LYS A 1 963 ? 118.050 218.155 22.586 1.00 204.46 2075 LYS A N 1
ATOM 6641 C CA . LYS A 1 963 ? 117.043 218.959 21.889 1.00 203.70 2075 LYS A CA 1
ATOM 6642 C C . LYS A 1 963 ? 117.626 220.186 21.179 1.00 208.10 2075 LYS A C 1
ATOM 6643 O O . LYS A 1 963 ? 117.032 220.627 20.195 1.00 207.57 2075 LYS A O 1
ATOM 6649 N N . TYR A 1 964 ? 118.760 220.739 21.669 1.00 207.70 2076 TYR A N 1
ATOM 6650 C CA . TYR A 1 964 ? 119.408 221.926 21.091 1.00 209.35 2076 TYR A CA 1
ATOM 6651 C C . TYR A 1 964 ? 120.877 221.660 20.739 1.00 215.39 2076 TYR A C 1
ATOM 6652 O O . TYR A 1 964 ? 121.778 222.311 21.283 1.00 216.76 2076 TYR A O 1
ATOM 6661 N N . LYS A 1 965 ? 121.111 220.702 19.821 1.00 213.85 2077 LYS A N 1
ATOM 6662 C CA . LYS A 1 965 ? 122.436 220.280 19.350 1.00 216.27 2077 LYS A CA 1
ATOM 6663 C C . LYS A 1 965 ? 123.193 221.410 18.615 1.00 220.62 2077 LYS A C 1
ATOM 6664 O O . LYS A 1 965 ? 122.631 222.485 18.388 1.00 219.51 2077 LYS A O 1
ATOM 6670 N N . LYS A 1 966 ? 124.474 221.154 18.261 1.00 220.32 2078 LYS A N 1
ATOM 6671 C CA . LYS A 1 966 ? 125.382 222.073 17.562 1.00 222.40 2078 LYS A CA 1
ATOM 6672 C C . LYS A 1 966 ? 124.696 222.759 16.370 1.00 224.62 2078 LYS A C 1
ATOM 6673 O O . LYS A 1 966 ? 124.698 223.985 16.302 1.00 224.15 2078 LYS A O 1
ATOM 6679 N N . ASP A 1 967 ? 124.084 221.965 15.470 1.00 222.30 2079 ASP A N 1
ATOM 6680 C CA . ASP A 1 967 ? 123.390 222.415 14.260 1.00 222.30 2079 ASP A CA 1
ATOM 6681 C C . ASP A 1 967 ? 122.184 223.329 14.543 1.00 223.41 2079 ASP A C 1
ATOM 6682 O O . ASP A 1 967 ? 121.963 224.277 13.797 1.00 223.17 2079 ASP A O 1
ATOM 6687 N N . LYS A 1 968 ? 121.412 223.041 15.606 1.00 220.02 2080 LYS A N 1
ATOM 6688 C CA . LYS A 1 968 ? 120.220 223.802 16.005 1.00 218.25 2080 LYS A CA 1
ATOM 6689 C C . LYS A 1 968 ? 120.621 225.152 16.602 1.00 221.53 2080 LYS A C 1
ATOM 6690 O O . LYS A 1 968 ? 119.848 226.104 16.520 1.00 220.26 2080 LYS A O 1
ATOM 6696 N N . GLN A 1 969 ? 121.834 225.227 17.185 1.00 220.93 2081 GLN A N 1
ATOM 6697 C CA . GLN A 1 969 ? 122.411 226.433 17.788 1.00 222.06 2081 GLN A CA 1
ATOM 6698 C C . GLN A 1 969 ? 122.986 227.375 16.709 1.00 228.33 2081 GLN A C 1
ATOM 6699 O O . GLN A 1 969 ? 122.941 228.597 16.875 1.00 227.72 2081 GLN A O 1
ATOM 6705 N N . LEU A 1 970 ? 123.531 226.794 15.615 1.00 228.64 2082 LEU A N 1
ATOM 6706 C CA . LEU A 1 970 ? 124.134 227.517 14.489 1.00 230.18 2082 LEU A CA 1
ATOM 6707 C C . LEU A 1 970 ? 123.076 228.110 13.556 1.00 233.70 2082 LEU A C 1
ATOM 6708 O O . LEU A 1 970 ? 123.350 229.116 12.896 1.00 234.10 2082 LEU A O 1
ATOM 6713 N N . GLU A 1 971 ? 121.871 227.504 13.509 1.00 231.68 2083 GLU A N 1
ATOM 6714 C CA . GLU A 1 971 ? 120.729 228.013 12.737 1.00 231.22 2083 GLU A CA 1
ATOM 6715 C C . GLU A 1 971 ? 120.200 229.269 13.435 1.00 234.33 2083 GLU A C 1
ATOM 6716 O O . GLU A 1 971 ? 119.677 230.177 12.780 1.00 234.05 2083 GLU A O 1
ATOM 6722 N N . THR A 1 972 ? 120.368 229.306 14.780 1.00 232.05 2084 THR A N 1
ATOM 6723 C CA . THR A 1 972 ? 120.022 230.410 15.675 1.00 231.70 2084 THR A CA 1
ATOM 6724 C C . THR A 1 972 ? 121.196 231.421 15.685 1.00 237.76 2084 THR A C 1
ATOM 6725 O O . THR A 1 972 ? 120.974 232.592 15.998 1.00 237.86 2084 THR A O 1
ATOM 6729 N N . MET A 1 973 ? 122.432 230.976 15.322 1.00 237.61 2085 MET A N 1
ATOM 6730 C CA . MET A 1 973 ? 123.615 231.846 15.218 1.00 238.80 2085 MET A CA 1
ATOM 6731 C C . MET A 1 973 ? 123.544 232.652 13.919 1.00 237.45 2085 MET A C 1
ATOM 6732 O O . MET A 1 973 ? 123.807 233.855 13.927 1.00 235.45 2085 MET A O 1
ATOM 6737 N N . ALA A 1 974 ? 123.136 231.995 12.816 1.00 236.52 2086 ALA A N 1
ATOM 6738 C CA . ALA A 1 974 ? 122.932 232.632 11.517 1.00 234.82 2086 ALA A CA 1
ATOM 6739 C C . ALA A 1 974 ? 121.589 233.388 11.532 1.00 236.66 2086 ALA A C 1
ATOM 6740 O O . ALA A 1 974 ? 120.944 233.547 10.495 1.00 236.45 2086 ALA A O 1
ATOM 6742 N N . ARG A 1 975 ? 121.182 233.860 12.726 1.00 236.50 2087 ARG A N 1
ATOM 6743 C CA . ARG A 1 975 ? 119.931 234.566 12.975 1.00 235.55 2087 ARG A CA 1
ATOM 6744 C C . ARG A 1 975 ? 120.152 235.763 13.923 1.00 238.25 2087 ARG A C 1
ATOM 6745 O O . ARG A 1 975 ? 119.730 236.869 13.587 1.00 237.15 2087 ARG A O 1
ATOM 6753 N N . LEU A 1 976 ? 120.813 235.551 15.090 1.00 238.14 2088 LEU A N 1
ATOM 6754 C CA . LEU A 1 976 ? 121.073 236.611 16.079 1.00 237.20 2088 LEU A CA 1
ATOM 6755 C C . LEU A 1 976 ? 122.403 237.329 15.826 1.00 237.73 2088 LEU A C 1
ATOM 6756 O O . LEU A 1 976 ? 122.470 238.550 15.993 1.00 237.55 2088 LEU A O 1
ATOM 6761 N N . ASP A 1 977 ? 123.461 236.577 15.457 1.00 237.57 2089 ASP A N 1
ATOM 6762 C CA . ASP A 1 977 ? 124.777 237.154 15.171 1.00 238.36 2089 ASP A CA 1
ATOM 6763 C C . ASP A 1 977 ? 124.767 237.806 13.777 1.00 241.37 2089 ASP A C 1
ATOM 6764 O O . ASP A 1 977 ? 124.304 237.176 12.817 1.00 241.15 2089 ASP A O 1
ATOM 6769 N N . PRO A 1 978 ? 125.247 239.070 13.648 1.00 239.58 2090 PRO A N 1
ATOM 6770 C CA . PRO A 1 978 ? 125.236 239.723 12.329 1.00 239.72 2090 PRO A CA 1
ATOM 6771 C C . PRO A 1 978 ? 126.378 239.264 11.418 1.00 243.59 2090 PRO A C 1
ATOM 6772 O O . PRO A 1 978 ? 126.183 239.193 10.205 1.00 243.25 2090 PRO A O 1
ATOM 6776 N N . VAL A 1 979 ? 127.559 238.952 12.002 1.00 242.53 2091 VAL A N 1
ATOM 6777 C CA . VAL A 1 979 ? 128.784 238.522 11.313 1.00 242.98 2091 VAL A CA 1
ATOM 6778 C C . VAL A 1 979 ? 128.579 237.181 10.585 1.00 247.43 2091 VAL A C 1
ATOM 6779 O O . VAL A 1 979 ? 128.928 237.079 9.407 1.00 247.06 2091 VAL A O 1
ATOM 6783 N N . TYR A 1 980 ? 128.020 236.167 11.292 1.00 246.78 2092 TYR A N 1
ATOM 6784 C CA . TYR A 1 980 ? 127.795 234.809 10.789 1.00 247.59 2092 TYR A CA 1
ATOM 6785 C C . TYR A 1 980 ? 126.783 234.742 9.618 1.00 250.94 2092 TYR A C 1
ATOM 6786 O O . TYR A 1 980 ? 127.036 234.000 8.664 1.00 251.43 2092 TYR A O 1
ATOM 6795 N N . ARG A 1 981 ? 125.653 235.487 9.680 1.00 248.28 2093 ARG A N 1
ATOM 6796 C CA . ARG A 1 981 ? 124.654 235.457 8.598 1.00 247.95 2093 ARG A CA 1
ATOM 6797 C C . ARG A 1 981 ? 125.127 236.244 7.361 1.00 250.26 2093 ARG A C 1
ATOM 6798 O O . ARG A 1 981 ? 124.678 235.943 6.252 1.00 250.17 2093 ARG A O 1
ATOM 6806 N N . SER A 1 982 ? 126.032 237.234 7.550 1.00 247.96 2094 SER A N 1
ATOM 6807 C CA . SER A 1 982 ? 126.608 238.043 6.469 1.00 247.73 2094 SER A CA 1
ATOM 6808 C C . SER A 1 982 ? 127.608 237.212 5.664 1.00 249.98 2094 SER A C 1
ATOM 6809 O O . SER A 1 982 ? 127.627 237.302 4.434 1.00 249.79 2094 SER A O 1
ATOM 6812 N N . LEU A 1 983 ? 128.417 236.386 6.368 1.00 247.14 2095 LEU A N 1
ATOM 6813 C CA . LEU A 1 983 ? 129.403 235.465 5.796 1.00 246.80 2095 LEU A CA 1
ATOM 6814 C C . LEU A 1 983 ? 128.701 234.342 5.014 1.00 250.37 2095 LEU A C 1
ATOM 6815 O O . LEU A 1 983 ? 129.276 233.792 4.073 1.00 249.95 2095 LEU A O 1
ATOM 6820 N N . LYS A 1 984 ? 127.448 234.020 5.415 1.00 249.21 2096 LYS A N 1
ATOM 6821 C CA . LYS A 1 984 ? 126.573 233.007 4.815 1.00 249.93 2096 LYS A CA 1
ATOM 6822 C C . LYS A 1 984 ? 126.025 233.489 3.457 1.00 254.33 2096 LYS A C 1
ATOM 6823 O O . LYS A 1 984 ? 125.734 232.661 2.590 1.00 254.13 2096 LYS A O 1
ATOM 6829 N N . LYS A 1 985 ? 125.894 234.825 3.277 1.00 253.84 2097 LYS A N 1
ATOM 6830 C CA . LYS A 1 985 ? 125.420 235.453 2.038 1.00 254.73 2097 LYS A CA 1
ATOM 6831 C C . LYS A 1 985 ? 126.489 235.385 0.937 1.00 260.06 2097 LYS A C 1
ATOM 6832 O O . LYS A 1 985 ? 126.143 235.475 -0.242 1.00 260.04 2097 LYS A O 1
ATOM 6838 N N . GLU A 1 986 ? 127.779 235.227 1.327 1.00 259.71 2098 GLU A N 1
ATOM 6839 C CA . GLU A 1 986 ? 128.943 235.133 0.431 1.00 260.39 2098 GLU A CA 1
ATOM 6840 C C . GLU A 1 986 ? 128.980 233.790 -0.306 1.00 264.12 2098 GLU A C 1
ATOM 6841 O O . GLU A 1 986 ? 129.203 233.754 -1.522 1.00 263.99 2098 GLU A O 1
ATOM 6847 N N . MET A 1 987 ? 128.789 232.688 0.448 1.00 262.92 2099 MET A N 1
ATOM 6848 C CA . MET A 1 987 ? 128.783 231.316 -0.057 1.00 263.66 2099 MET A CA 1
ATOM 6849 C C . MET A 1 987 ? 127.596 231.080 -1.010 1.00 266.75 2099 MET A C 1
ATOM 6850 O O . MET A 1 987 ? 127.746 230.395 -2.025 1.00 266.34 2099 MET A O 1
ATOM 6855 N N . ALA A 1 988 ? 126.434 231.683 -0.688 1.00 264.80 2100 ALA A N 1
ATOM 6856 C CA . ALA A 1 988 ? 125.177 231.578 -1.431 1.00 264.48 2100 ALA A CA 1
ATOM 6857 C C . ALA A 1 988 ? 125.203 232.274 -2.802 1.00 266.68 2100 ALA A C 1
ATOM 6858 O O . ALA A 1 988 ? 124.511 231.817 -3.715 1.00 266.34 2100 ALA A O 1
ATOM 6860 N N . LYS A 1 989 ? 125.972 233.373 -2.940 1.00 264.75 2101 LYS A N 1
ATOM 6861 C CA . LYS A 1 989 ? 126.045 234.181 -4.163 1.00 264.87 2101 LYS A CA 1
ATOM 6862 C C . LYS A 1 989 ? 126.972 233.598 -5.255 1.00 269.09 2101 LYS A C 1
ATOM 6863 O O . LYS A 1 989 ? 126.935 234.102 -6.384 1.00 268.95 2101 LYS A O 1
ATOM 6869 N N . GLU A 1 990 ? 127.769 232.534 -4.937 1.00 268.02 2102 GLU A N 1
ATOM 6870 C CA . GLU A 1 990 ? 128.709 231.838 -5.847 1.00 268.44 2102 GLU A CA 1
ATOM 6871 C C . GLU A 1 990 ? 129.727 232.848 -6.463 1.00 271.33 2102 GLU A C 1
ATOM 6872 O O . GLU A 1 990 ? 130.098 233.815 -5.792 1.00 271.01 2102 GLU A O 1
ATOM 6878 N N . GLY A 1 991 ? 130.169 232.602 -7.702 1.00 269.45 2103 GLY A N 1
ATOM 6879 C CA . GLY A 1 991 ? 131.120 233.441 -8.424 1.00 269.52 2103 GLY A CA 1
ATOM 6880 C C . GLY A 1 991 ? 132.492 233.536 -7.783 1.00 272.72 2103 GLY A C 1
ATOM 6881 O O . GLY A 1 991 ? 133.223 234.499 -8.034 1.00 272.58 2103 GLY A O 1
ATOM 6882 N N . LEU A 1 992 ? 132.847 232.542 -6.940 1.00 270.75 2104 LEU A N 1
ATOM 6883 C CA . LEU A 1 992 ? 134.131 232.500 -6.237 1.00 270.62 2104 LEU A CA 1
ATOM 6884 C C . LEU A 1 992 ? 134.780 231.111 -6.389 1.00 273.01 2104 LEU A C 1
ATOM 6885 O O . LEU A 1 992 ? 134.148 230.086 -6.112 1.00 272.53 2104 LEU A O 1
ATOM 6890 N N . SER A 1 993 ? 136.048 231.107 -6.866 1.00 270.85 2105 SER A N 1
ATOM 6891 C CA . SER A 1 993 ? 136.892 229.947 -7.185 1.00 270.67 2105 SER A CA 1
ATOM 6892 C C . SER A 1 993 ? 137.230 229.049 -5.974 1.00 273.14 2105 SER A C 1
ATOM 6893 O O . SER A 1 993 ? 136.730 229.267 -4.868 1.00 272.57 2105 SER A O 1
ATOM 6896 N N . LYS A 1 994 ? 138.076 228.019 -6.221 1.00 271.40 2106 LYS A N 1
ATOM 6897 C CA . LYS A 1 994 ? 138.566 227.013 -5.263 1.00 271.52 2106 LYS A CA 1
ATOM 6898 C C . LYS A 1 994 ? 139.370 227.657 -4.117 1.00 274.10 2106 LYS A C 1
ATOM 6899 O O . LYS A 1 994 ? 139.252 227.229 -2.969 1.00 273.67 2106 LYS A O 1
ATOM 6905 N N . GLU A 1 995 ? 140.192 228.674 -4.447 1.00 272.05 2107 GLU A N 1
ATOM 6906 C CA . GLU A 1 995 ? 141.033 229.433 -3.511 1.00 271.80 2107 GLU A CA 1
ATOM 6907 C C . GLU A 1 995 ? 140.200 230.456 -2.744 1.00 273.55 2107 GLU A C 1
ATOM 6908 O O . GLU A 1 995 ? 140.559 230.837 -1.628 1.00 273.16 2107 GLU A O 1
ATOM 6914 N N . GLU A 1 996 ? 139.095 230.908 -3.371 1.00 271.04 2108 GLU A N 1
ATOM 6915 C CA . GLU A 1 996 ? 138.154 231.920 -2.876 1.00 270.57 2108 GLU A CA 1
ATOM 6916 C C . GLU A 1 996 ? 137.106 231.346 -1.895 1.00 272.97 2108 GLU A C 1
ATOM 6917 O O . GLU A 1 996 ? 136.731 232.039 -0.945 1.00 272.40 2108 GLU A O 1
ATOM 6923 N N . SER A 1 997 ? 136.624 230.102 -2.137 1.00 270.88 2109 SER A N 1
ATOM 6924 C CA . SER A 1 997 ? 135.637 229.418 -1.286 1.00 270.58 2109 SER A CA 1
ATOM 6925 C C . SER A 1 997 ? 136.258 228.983 0.055 1.00 272.84 2109 SER A C 1
ATOM 6926 O O . SER A 1 997 ? 135.536 228.869 1.049 1.00 272.32 2109 SER A O 1
ATOM 6929 N N . ASP A 1 998 ? 137.599 228.756 0.072 1.00 270.70 2110 ASP A N 1
ATOM 6930 C CA . ASP A 1 998 ? 138.402 228.374 1.245 1.00 270.60 2110 ASP A CA 1
ATOM 6931 C C . ASP A 1 998 ? 138.412 229.487 2.294 1.00 272.16 2110 ASP A C 1
ATOM 6932 O O . ASP A 1 998 ? 138.450 229.193 3.488 1.00 271.69 2110 ASP A O 1
ATOM 6937 N N . ASN A 1 999 ? 138.388 230.759 1.836 1.00 269.39 2111 ASN A N 1
ATOM 6938 C CA . ASN A 1 999 ? 138.407 231.971 2.659 1.00 268.86 2111 ASN A CA 1
ATOM 6939 C C . ASN A 1 999 ? 137.178 232.052 3.580 1.00 270.53 2111 ASN A C 1
ATOM 6940 O O . ASN A 1 999 ? 137.361 232.141 4.794 1.00 270.18 2111 ASN A O 1
ATOM 6945 N N . ILE A 1 1000 ? 135.942 231.976 3.008 1.00 267.54 2112 ILE A N 1
ATOM 6946 C CA . ILE A 1 1000 ? 134.648 232.038 3.724 1.00 266.86 2112 ILE A CA 1
ATOM 6947 C C . ILE A 1 1000 ? 134.570 230.923 4.790 1.00 269.05 2112 ILE A C 1
ATOM 6948 O O . ILE A 1 1000 ? 134.097 231.178 5.901 1.00 268.94 2112 ILE A O 1
ATOM 6953 N N . LYS A 1 1001 ? 135.064 229.710 4.454 1.00 266.45 2113 LYS A N 1
ATOM 6954 C CA . LYS A 1 1001 ? 135.105 228.548 5.343 1.00 266.23 2113 LYS A CA 1
ATOM 6955 C C . LYS A 1 1001 ? 136.019 228.815 6.557 1.00 268.23 2113 LYS A C 1
ATOM 6956 O O . LYS A 1 1001 ? 135.602 228.583 7.691 1.00 267.94 2113 LYS A O 1
ATOM 6962 N N . LYS A 1 1002 ? 137.241 229.332 6.313 1.00 265.45 2114 LYS A N 1
ATOM 6963 C CA . LYS A 1 1002 ? 138.230 229.642 7.353 1.00 264.96 2114 LYS A CA 1
ATOM 6964 C C . LYS A 1 1002 ? 137.855 230.903 8.152 1.00 266.17 2114 LYS A C 1
ATOM 6965 O O . LYS A 1 1002 ? 138.427 231.130 9.216 1.00 265.50 2114 LYS A O 1
ATOM 6971 N N . LYS A 1 1003 ? 136.912 231.719 7.639 1.00 263.66 2115 LYS A N 1
ATOM 6972 C CA . LYS A 1 1003 ? 136.438 232.939 8.298 1.00 263.28 2115 LYS A CA 1
ATOM 6973 C C . LYS A 1 1003 ? 135.298 232.620 9.276 1.00 265.61 2115 LYS A C 1
ATOM 6974 O O . LYS A 1 1003 ? 135.305 233.122 10.403 1.00 265.34 2115 LYS A O 1
ATOM 6980 N N . MET A 1 1004 ? 134.329 231.782 8.843 1.00 263.16 2116 MET A N 1
ATOM 6981 C CA . MET A 1 1004 ? 133.167 231.366 9.635 1.00 262.87 2116 MET A CA 1
ATOM 6982 C C . MET A 1 1004 ? 133.547 230.385 10.719 1.00 264.75 2116 MET A C 1
ATOM 6983 O O . MET A 1 1004 ? 133.124 230.563 11.859 1.00 264.14 2116 MET A O 1
ATOM 6988 N N . GLN A 1 1005 ? 134.353 229.358 10.374 1.00 262.89 2117 GLN A N 1
ATOM 6989 C CA . GLN A 1 1005 ? 134.788 228.301 11.297 1.00 262.90 2117 GLN A CA 1
ATOM 6990 C C . GLN A 1 1005 ? 135.878 228.788 12.292 1.00 264.09 2117 GLN A C 1
ATOM 6991 O O . GLN A 1 1005 ? 136.590 227.974 12.883 1.00 264.02 2117 GLN A O 1
ATOM 6997 N N . GLN A 1 1006 ? 135.969 230.115 12.488 1.00 260.39 2118 GLN A N 1
ATOM 6998 C CA . GLN A 1 1006 ? 136.830 230.796 13.457 1.00 259.43 2118 GLN A CA 1
ATOM 6999 C C . GLN A 1 1006 ? 135.920 231.670 14.317 1.00 258.77 2118 GLN A C 1
ATOM 7000 O O . GLN A 1 1006 ? 136.088 231.728 15.537 1.00 258.05 2118 GLN A O 1
ATOM 7006 N N . ARG A 1 1007 ? 134.906 232.290 13.666 1.00 254.71 2119 ARG A N 1
ATOM 7007 C CA . ARG A 1 1007 ? 133.866 233.124 14.271 1.00 253.47 2119 ARG A CA 1
ATOM 7008 C C . ARG A 1 1007 ? 132.946 232.254 15.144 1.00 253.35 2119 ARG A C 1
ATOM 7009 O O . ARG A 1 1007 ? 132.722 232.592 16.308 1.00 252.91 2119 ARG A O 1
ATOM 7017 N N . GLU A 1 1008 ? 132.448 231.118 14.588 1.00 249.08 2120 GLU A N 1
ATOM 7018 C CA . GLU A 1 1008 ? 131.564 230.171 15.280 1.00 247.70 2120 GLU A CA 1
ATOM 7019 C C . GLU A 1 1008 ? 132.281 229.494 16.456 1.00 247.92 2120 GLU A C 1
ATOM 7020 O O . GLU A 1 1008 ? 131.612 229.085 17.397 1.00 247.33 2120 GLU A O 1
ATOM 7026 N N . GLU A 1 1009 ? 133.626 229.394 16.402 1.00 244.58 2121 GLU A N 1
ATOM 7027 C CA . GLU A 1 1009 ? 134.461 228.776 17.434 1.00 244.01 2121 GLU A CA 1
ATOM 7028 C C . GLU A 1 1009 ? 134.610 229.660 18.674 1.00 244.52 2121 GLU A C 1
ATOM 7029 O O . GLU A 1 1009 ? 134.865 229.137 19.761 1.00 244.23 2121 GLU A O 1
ATOM 7035 N N . LEU A 1 1010 ? 134.463 230.988 18.514 1.00 240.75 2122 LEU A N 1
ATOM 7036 C CA . LEU A 1 1010 ? 134.591 231.953 19.613 1.00 239.67 2122 LEU A CA 1
ATOM 7037 C C . LEU A 1 1010 ? 133.230 232.305 20.234 1.00 240.03 2122 LEU A C 1
ATOM 7038 O O . LEU A 1 1010 ? 133.172 232.651 21.418 1.00 239.06 2122 LEU A O 1
ATOM 7043 N N . LEU A 1 1011 ? 132.147 232.218 19.433 1.00 236.92 2123 LEU A N 1
ATOM 7044 C CA . LEU A 1 1011 ? 130.767 232.487 19.854 1.00 236.02 2123 LEU A CA 1
ATOM 7045 C C . LEU A 1 1011 ? 130.159 231.283 20.578 1.00 236.72 2123 LEU A C 1
ATOM 7046 O O . LEU A 1 1011 ? 129.304 231.453 21.445 1.00 235.86 2123 LEU A O 1
ATOM 7051 N N . LEU A 1 1012 ? 130.611 230.070 20.200 1.00 233.57 2124 LEU A N 1
ATOM 7052 C CA . LEU A 1 1012 ? 130.220 228.755 20.710 1.00 232.85 2124 LEU A CA 1
ATOM 7053 C C . LEU A 1 1012 ? 130.102 228.683 22.250 1.00 234.46 2124 LEU A C 1
ATOM 7054 O O . LEU A 1 1012 ? 129.081 228.162 22.694 1.00 235.01 2124 LEU A O 1
ATOM 7059 N N . PRO A 1 1013 ? 131.067 229.163 23.093 1.00 231.82 2125 PRO A N 1
ATOM 7060 C CA . PRO A 1 1013 ? 130.891 229.015 24.552 1.00 231.46 2125 PRO A CA 1
ATOM 7061 C C . PRO A 1 1013 ? 129.746 229.850 25.137 1.00 232.75 2125 PRO A C 1
ATOM 7062 O O . PRO A 1 1013 ? 129.058 229.376 26.048 1.00 234.93 2125 PRO A O 1
ATOM 7066 N N . ILE A 1 1014 ? 129.549 231.086 24.623 1.00 230.09 2126 ILE A N 1
ATOM 7067 C CA . ILE A 1 1014 ? 128.503 231.984 25.106 1.00 231.76 2126 ILE A CA 1
ATOM 7068 C C . ILE A 1 1014 ? 127.157 231.608 24.456 1.00 235.28 2126 ILE A C 1
ATOM 7069 O O . ILE A 1 1014 ? 126.126 231.755 25.110 1.00 237.24 2126 ILE A O 1
ATOM 7074 N N . TYR A 1 1015 ? 127.173 231.058 23.216 1.00 234.46 2127 TYR A N 1
ATOM 7075 C CA . TYR A 1 1015 ? 125.973 230.577 22.521 1.00 234.02 2127 TYR A CA 1
ATOM 7076 C C . TYR A 1 1015 ? 125.417 229.329 23.210 1.00 233.70 2127 TYR A C 1
ATOM 7077 O O . TYR A 1 1015 ? 124.204 229.111 23.207 1.00 231.44 2127 TYR A O 1
ATOM 7086 N N . HIS A 1 1016 ? 126.322 228.522 23.807 1.00 231.82 2128 HIS A N 1
ATOM 7087 C CA . HIS A 1 1016 ? 126.020 227.321 24.581 1.00 230.62 2128 HIS A CA 1
ATOM 7088 C C . HIS A 1 1016 ? 125.241 227.725 25.830 1.00 230.62 2128 HIS A C 1
ATOM 7089 O O . HIS A 1 1016 ? 124.151 227.205 26.060 1.00 227.72 2128 HIS A O 1
ATOM 7096 N N . GLN A 1 1017 ? 125.786 228.690 26.601 1.00 228.86 2129 GLN A N 1
ATOM 7097 C CA . GLN A 1 1017 ? 125.204 229.217 27.835 1.00 226.99 2129 GLN A CA 1
ATOM 7098 C C . GLN A 1 1017 ? 123.830 229.872 27.602 1.00 225.51 2129 GLN A C 1
ATOM 7099 O O . GLN A 1 1017 ? 123.027 229.917 28.540 1.00 223.41 2129 GLN A O 1
ATOM 7105 N N . ILE A 1 1018 ? 123.564 230.369 26.360 1.00 221.46 2130 ILE A N 1
ATOM 7106 C CA . ILE A 1 1018 ? 122.286 230.974 25.956 1.00 218.51 2130 ILE A CA 1
ATOM 7107 C C . ILE A 1 1018 ? 121.213 229.880 25.990 1.00 217.70 2130 ILE A C 1
ATOM 7108 O O . ILE A 1 1018 ? 120.194 230.058 26.662 1.00 216.06 2130 ILE A O 1
ATOM 7113 N N . CYS A 1 1019 ? 121.471 228.734 25.319 1.00 213.46 2131 CYS A N 1
ATOM 7114 C CA . CYS A 1 1019 ? 120.561 227.588 25.280 1.00 210.33 2131 CYS A CA 1
ATOM 7115 C C . CYS A 1 1019 ? 120.341 227.013 26.675 1.00 209.61 2131 CYS A C 1
ATOM 7116 O O . CYS A 1 1019 ? 119.246 226.538 26.956 1.00 206.96 2131 CYS A O 1
ATOM 7119 N N . VAL A 1 1020 ? 121.379 227.068 27.540 1.00 207.58 2132 VAL A N 1
ATOM 7120 C CA . VAL A 1 1020 ? 121.346 226.607 28.933 1.00 206.35 2132 VAL A CA 1
ATOM 7121 C C . VAL A 1 1020 ? 120.311 227.465 29.698 1.00 207.24 2132 VAL A C 1
ATOM 7122 O O . VAL A 1 1020 ? 119.414 226.902 30.334 1.00 204.78 2132 VAL A O 1
ATOM 7126 N N . GLN A 1 1021 ? 120.414 228.818 29.581 1.00 205.68 2133 GLN A N 1
ATOM 7127 C CA . GLN A 1 1021 ? 119.486 229.781 30.189 1.00 204.31 2133 GLN A CA 1
ATOM 7128 C C . GLN A 1 1021 ? 118.082 229.582 29.588 1.00 204.91 2133 GLN A C 1
ATOM 7129 O O . GLN A 1 1021 ? 117.107 229.545 30.342 1.00 203.93 2133 GLN A O 1
ATOM 7135 N N . PHE A 1 1022 ? 117.997 229.397 28.250 1.00 201.29 2134 PHE A N 1
ATOM 7136 C CA . PHE A 1 1022 ? 116.754 229.141 27.519 1.00 199.22 2134 PHE A CA 1
ATOM 7137 C C . PHE A 1 1022 ? 116.057 227.906 28.062 1.00 200.41 2134 PHE A C 1
ATOM 7138 O O . PHE A 1 1022 ? 114.850 227.935 28.301 1.00 198.94 2134 PHE A O 1
ATOM 7146 N N . ALA A 1 1023 ? 116.827 226.823 28.250 1.00 198.33 2135 ALA A N 1
ATOM 7147 C CA . ALA A 1 1023 ? 116.341 225.560 28.776 1.00 196.98 2135 ALA A CA 1
ATOM 7148 C C . ALA A 1 1023 ? 115.957 225.698 30.232 1.00 198.35 2135 ALA A C 1
ATOM 7149 O O . ALA A 1 1023 ? 115.009 225.045 30.657 1.00 196.94 2135 ALA A O 1
ATOM 7151 N N . ASP A 1 1024 ? 116.667 226.555 30.996 1.00 196.73 2136 ASP A N 1
ATOM 7152 C CA . ASP A 1 1024 ? 116.358 226.755 32.410 1.00 196.50 2136 ASP A CA 1
ATOM 7153 C C . ASP A 1 1024 ? 115.012 227.444 32.586 1.00 198.75 2136 ASP A C 1
ATOM 7154 O O . ASP A 1 1024 ? 114.328 227.185 33.578 1.00 197.75 2136 ASP A O 1
ATOM 7159 N N . LEU A 1 1025 ? 114.612 228.278 31.610 1.00 197.12 2137 LEU A N 1
ATOM 7160 C CA . LEU A 1 1025 ? 113.330 228.984 31.644 1.00 196.66 2137 LEU A CA 1
ATOM 7161 C C . LEU A 1 1025 ? 112.157 227.988 31.597 1.00 198.70 2137 LEU A C 1
ATOM 7162 O O . LEU A 1 1025 ? 111.090 228.297 32.134 1.00 197.83 2137 LEU A O 1
ATOM 7167 N N . HIS A 1 1026 ? 112.377 226.780 31.020 1.00 196.12 2138 HIS A N 1
ATOM 7168 C CA . HIS A 1 1026 ? 111.391 225.697 31.000 1.00 194.93 2138 HIS A CA 1
ATOM 7169 C C . HIS A 1 1026 ? 111.254 225.095 32.409 1.00 197.97 2138 HIS A C 1
ATOM 7170 O O . HIS A 1 1026 ? 110.138 224.926 32.897 1.00 195.19 2138 HIS A O 1
ATOM 7177 N N . ASP A 1 1027 ? 112.408 224.789 33.059 1.00 194.21 2139 ASP A N 1
ATOM 7178 C CA . ASP A 1 1027 ? 112.548 224.186 34.394 1.00 188.74 2139 ASP A CA 1
ATOM 7179 C C . ASP A 1 1027 ? 112.049 225.105 35.536 1.00 190.59 2139 ASP A C 1
ATOM 7180 O O . ASP A 1 1027 ? 111.952 224.642 36.680 1.00 185.22 2139 ASP A O 1
ATOM 7185 N N . ARG A 1 1028 ? 111.735 226.390 35.228 1.00 191.50 2140 ARG A N 1
ATOM 7186 C CA . ARG A 1 1028 ? 111.272 227.403 36.187 1.00 191.14 2140 ARG A CA 1
ATOM 7187 C C . ARG A 1 1028 ? 109.962 227.008 36.877 1.00 189.12 2140 ARG A C 1
ATOM 7188 O O . ARG A 1 1028 ? 109.151 226.266 36.313 1.00 187.15 2140 ARG A O 1
ATOM 7196 N N . ALA A 1 1029 ? 109.780 227.513 38.108 1.00 183.04 2141 ALA A N 1
ATOM 7197 C CA . ALA A 1 1029 ? 108.628 227.257 38.964 1.00 179.25 2141 ALA A CA 1
ATOM 7198 C C . ALA A 1 1029 ? 107.292 227.618 38.296 1.00 185.81 2141 ALA A C 1
ATOM 7199 O O . ALA A 1 1029 ? 106.341 226.849 38.416 1.00 182.68 2141 ALA A O 1
ATOM 7201 N N . GLY A 1 1030 ? 107.238 228.759 37.601 1.00 187.91 2142 GLY A N 1
ATOM 7202 C CA . GLY A 1 1030 ? 106.041 229.244 36.915 1.00 191.34 2142 GLY A CA 1
ATOM 7203 C C . GLY A 1 1030 ? 105.364 228.227 36.013 1.00 193.59 2142 GLY A C 1
ATOM 7204 O O . GLY A 1 1030 ? 104.136 228.099 36.033 1.00 193.04 2142 GLY A O 1
ATOM 7205 N N . ARG A 1 1031 ? 106.176 227.481 35.238 1.00 189.74 2143 ARG A N 1
ATOM 7206 C CA . ARG A 1 1031 ? 105.759 226.439 34.300 1.00 189.41 2143 ARG A CA 1
ATOM 7207 C C . ARG A 1 1031 ? 105.037 225.329 35.057 1.00 190.27 2143 ARG A C 1
ATOM 7208 O O . ARG A 1 1031 ? 104.035 224.795 34.574 1.00 190.32 2143 ARG A O 1
ATOM 7216 N N . MET A 1 1032 ? 105.552 224.996 36.250 1.00 184.07 2144 MET A N 1
ATOM 7217 C CA . MET A 1 1032 ? 105.017 223.954 37.119 1.00 179.90 2144 MET A CA 1
ATOM 7218 C C . MET A 1 1032 ? 103.572 224.256 37.514 1.00 183.45 2144 MET A C 1
ATOM 7219 O O . MET A 1 1032 ? 102.719 223.385 37.332 1.00 184.41 2144 MET A O 1
ATOM 7224 N N . LYS A 1 1033 ? 103.283 225.491 37.992 1.00 178.38 2145 LYS A N 1
ATOM 7225 C CA . LYS A 1 1033 ? 101.927 225.883 38.386 1.00 178.56 2145 LYS A CA 1
ATOM 7226 C C . LYS A 1 1033 ? 101.005 225.914 37.168 1.00 184.42 2145 LYS A C 1
ATOM 7227 O O . LYS A 1 1033 ? 99.838 225.544 37.289 1.00 184.34 2145 LYS A O 1
ATOM 7233 N N . ALA A 1 1034 ? 101.538 226.313 35.995 1.00 182.93 2146 ALA A N 1
ATOM 7234 C CA . ALA A 1 1034 ? 100.784 226.388 34.738 1.00 186.70 2146 ALA A CA 1
ATOM 7235 C C . ALA A 1 1034 ? 100.325 224.997 34.276 1.00 185.98 2146 ALA A C 1
ATOM 7236 O O . ALA A 1 1034 ? 99.196 224.850 33.814 1.00 188.24 2146 ALA A O 1
ATOM 7238 N N . LYS A 1 1035 ? 101.167 223.976 34.444 1.00 176.40 2147 LYS A N 1
ATOM 7239 C CA . LYS A 1 1035 ? 100.778 222.627 34.062 1.00 174.45 2147 LYS A CA 1
ATOM 7240 C C . LYS A 1 1035 ? 100.175 221.878 35.279 1.00 177.25 2147 LYS A C 1
ATOM 7241 O O . LYS A 1 1035 ? 99.945 220.662 35.212 1.00 174.73 2147 LYS A O 1
ATOM 7247 N N . GLY A 1 1036 ? 99.906 222.632 36.355 1.00 174.78 2148 GLY A N 1
ATOM 7248 C CA . GLY A 1 1036 ? 99.281 222.183 37.602 1.00 171.50 2148 GLY A CA 1
ATOM 7249 C C . GLY A 1 1036 ? 99.890 221.022 38.357 1.00 168.42 2148 GLY A C 1
ATOM 7250 O O . GLY A 1 1036 ? 99.154 220.263 38.991 1.00 164.99 2148 GLY A O 1
ATOM 7251 N N . VAL A 1 1037 ? 101.226 220.897 38.327 1.00 164.58 2149 VAL A N 1
ATOM 7252 C CA . VAL A 1 1037 ? 101.935 219.825 39.040 1.00 161.48 2149 VAL A CA 1
ATOM 7253 C C . VAL A 1 1037 ? 102.160 220.233 40.510 1.00 164.21 2149 VAL A C 1
ATOM 7254 O O . VAL A 1 1037 ? 102.587 219.395 41.325 1.00 160.84 2149 VAL A O 1
ATOM 7258 N N . ILE A 1 1038 ? 101.884 221.524 40.825 1.00 162.54 2150 ILE A N 1
ATOM 7259 C CA . ILE A 1 1038 ? 101.961 222.103 42.169 1.00 160.92 2150 ILE A CA 1
ATOM 7260 C C . ILE A 1 1038 ? 100.722 222.958 42.443 1.00 168.19 2150 ILE A C 1
ATOM 7261 O O . ILE A 1 1038 ? 100.066 223.420 41.498 1.00 172.15 2150 ILE A O 1
ATOM 7266 N N . ARG A 1 1039 ? 100.404 223.161 43.744 1.00 162.61 2151 ARG A N 1
ATOM 7267 C CA . ARG A 1 1039 ? 99.256 223.959 44.158 1.00 165.32 2151 ARG A CA 1
ATOM 7268 C C . ARG A 1 1039 ? 99.580 225.422 43.954 1.00 173.00 2151 ARG A C 1
ATOM 7269 O O . ARG A 1 1039 ? 98.929 226.084 43.136 1.00 176.54 2151 ARG A O 1
ATOM 7277 N N . GLN A 1 1040 ? 100.626 225.905 44.657 1.00 168.70 2152 GLN A N 1
ATOM 7278 C CA . GLN A 1 1040 ? 101.090 227.293 44.617 1.00 172.19 2152 GLN A CA 1
ATOM 7279 C C . GLN A 1 1040 ? 102.612 227.391 44.557 1.00 176.29 2152 GLN A C 1
ATOM 7280 O O . GLN A 1 1040 ? 103.328 226.446 44.911 1.00 171.34 2152 GLN A O 1
ATOM 7286 N N . SER A 1 1041 ? 103.090 228.558 44.105 1.00 178.62 2153 SER A N 1
ATOM 7287 C CA . SER A 1 1041 ? 104.492 228.948 44.108 1.00 179.67 2153 SER A CA 1
ATOM 7288 C C . SER A 1 1041 ? 104.715 229.571 45.476 1.00 184.57 2153 SER A C 1
ATOM 7289 O O . SER A 1 1041 ? 103.859 230.335 45.934 1.00 187.54 2153 SER A O 1
ATOM 7292 N N . LEU A 1 1042 ? 105.793 229.216 46.169 1.00 178.29 2154 LEU A N 1
ATOM 7293 C CA . LEU A 1 1042 ? 105.959 229.734 47.517 1.00 178.13 2154 LEU A CA 1
ATOM 7294 C C . LEU A 1 1042 ? 107.203 230.567 47.723 1.00 187.75 2154 LEU A C 1
ATOM 7295 O O . LEU A 1 1042 ? 108.278 230.219 47.238 1.00 187.82 2154 LEU A O 1
ATOM 7300 N N . GLN A 1 1043 ? 107.049 231.664 48.479 1.00 188.73 2155 GLN A N 1
ATOM 7301 C CA . GLN A 1 1043 ? 108.150 232.534 48.868 1.00 192.64 2155 GLN A CA 1
ATOM 7302 C C . GLN A 1 1043 ? 108.696 231.977 50.182 1.00 194.97 2155 GLN A C 1
ATOM 7303 O O . GLN A 1 1043 ? 107.969 231.958 51.182 1.00 193.04 2155 GLN A O 1
ATOM 7309 N N . TRP A 1 1044 ? 109.950 231.466 50.166 1.00 191.89 2156 TRP A N 1
ATOM 7310 C CA . TRP A 1 1044 ? 110.606 230.823 51.315 1.00 189.78 2156 TRP A CA 1
ATOM 7311 C C . TRP A 1 1044 ? 110.535 231.680 52.580 1.00 195.97 2156 TRP A C 1
ATOM 7312 O O . TRP A 1 1044 ? 110.414 231.117 53.669 1.00 192.50 2156 TRP A O 1
ATOM 7323 N N . ARG A 1 1045 ? 110.582 233.023 52.434 1.00 198.08 2157 ARG A N 1
ATOM 7324 C CA . ARG A 1 1045 ? 110.486 233.977 53.539 1.00 201.02 2157 ARG A CA 1
ATOM 7325 C C . ARG A 1 1045 ? 109.228 233.750 54.372 1.00 199.94 2157 ARG A C 1
ATOM 7326 O O . ARG A 1 1045 ? 109.307 233.708 55.600 1.00 198.76 2157 ARG A O 1
ATOM 7334 N N . GLN A 1 1046 ? 108.081 233.560 53.702 1.00 193.77 2158 GLN A N 1
ATOM 7335 C CA . GLN A 1 1046 ? 106.798 233.393 54.375 1.00 191.64 2158 GLN A CA 1
ATOM 7336 C C . GLN A 1 1046 ? 106.271 231.938 54.302 1.00 186.90 2158 GLN A C 1
ATOM 7337 O O . GLN A 1 1046 ? 105.056 231.720 54.310 1.00 185.27 2158 GLN A O 1
ATOM 7343 N N . SER A 1 1047 ? 107.192 230.951 54.310 1.00 178.44 2159 SER A N 1
ATOM 7344 C CA . SER A 1 1047 ? 106.869 229.518 54.291 1.00 172.63 2159 SER A CA 1
ATOM 7345 C C . SER A 1 1047 ? 106.216 229.099 55.589 1.00 173.09 2159 SER A C 1
ATOM 7346 O O . SER A 1 1047 ? 105.160 228.469 55.572 1.00 170.36 2159 SER A O 1
ATOM 7349 N N . ARG A 1 1048 ? 106.850 229.478 56.712 1.00 170.91 2160 ARG A N 1
ATOM 7350 C CA . ARG A 1 1048 ? 106.413 229.255 58.093 1.00 170.15 2160 ARG A CA 1
ATOM 7351 C C . ARG A 1 1048 ? 104.964 229.719 58.236 1.00 174.92 2160 ARG A C 1
ATOM 7352 O O . ARG A 1 1048 ? 104.094 228.909 58.573 1.00 172.69 2160 ARG A O 1
ATOM 7360 N N . ARG A 1 1049 ? 104.711 230.996 57.880 1.00 174.50 2161 ARG A N 1
ATOM 7361 C CA . ARG A 1 1049 ? 103.402 231.630 57.920 1.00 177.25 2161 ARG A CA 1
ATOM 7362 C C . ARG A 1 1049 ? 102.359 230.865 57.093 1.00 179.66 2161 ARG A C 1
ATOM 7363 O O . ARG A 1 1049 ? 101.221 230.746 57.546 1.00 181.71 2161 ARG A O 1
ATOM 7371 N N . PHE A 1 1050 ? 102.742 230.311 55.922 1.00 172.26 2162 PHE A N 1
ATOM 7372 C CA . PHE A 1 1050 ? 101.812 229.555 55.075 1.00 170.04 2162 PHE A CA 1
ATOM 7373 C C . PHE A 1 1050 ? 101.498 228.179 55.613 1.00 166.21 2162 PHE A C 1
ATOM 7374 O O . PHE A 1 1050 ? 100.323 227.806 55.664 1.00 165.23 2162 PHE A O 1
ATOM 7382 N N . PHE A 1 1051 ? 102.546 227.394 55.911 1.00 158.32 2163 PHE A N 1
ATOM 7383 C CA . PHE A 1 1051 ? 102.390 226.027 56.381 1.00 154.59 2163 PHE A CA 1
ATOM 7384 C C . PHE A 1 1051 ? 101.763 225.962 57.745 1.00 157.21 2163 PHE A C 1
ATOM 7385 O O . PHE A 1 1051 ? 101.079 224.978 58.001 1.00 154.36 2163 PHE A O 1
ATOM 7393 N N . TYR A 1 1052 ? 101.914 227.012 58.597 1.00 155.85 2164 TYR A N 1
ATOM 7394 C CA . TYR A 1 1052 ? 101.271 226.993 59.912 1.00 157.19 2164 TYR A CA 1
ATOM 7395 C C . TYR A 1 1052 ? 99.767 226.811 59.797 1.00 165.40 2164 TYR A C 1
ATOM 7396 O O . TYR A 1 1052 ? 99.198 225.979 60.510 1.00 166.06 2164 TYR A O 1
ATOM 7405 N N . TRP A 1 1053 ? 99.129 227.587 58.918 1.00 164.46 2165 TRP A N 1
ATOM 7406 C CA . TRP A 1 1053 ? 97.694 227.496 58.750 1.00 167.27 2165 TRP A CA 1
ATOM 7407 C C . TRP A 1 1053 ? 97.302 226.397 57.771 1.00 167.67 2165 TRP A C 1
ATOM 7408 O O . TRP A 1 1053 ? 96.231 225.836 57.965 1.00 169.98 2165 TRP A O 1
ATOM 7419 N N . ARG A 1 1054 ? 98.153 226.021 56.781 1.00 158.41 2166 ARG A N 1
ATOM 7420 C CA . ARG A 1 1054 ? 97.783 224.904 55.900 1.00 154.22 2166 ARG A CA 1
ATOM 7421 C C . ARG A 1 1054 ? 97.885 223.583 56.651 1.00 152.22 2166 ARG A C 1
ATOM 7422 O O . ARG A 1 1054 ? 97.019 222.739 56.452 1.00 151.23 2166 ARG A O 1
ATOM 7430 N N . VAL A 1 1055 ? 98.884 223.414 57.538 1.00 146.90 2167 VAL A N 1
ATOM 7431 C CA . VAL A 1 1055 ? 99.003 222.172 58.318 1.00 145.77 2167 VAL A CA 1
ATOM 7432 C C . VAL A 1 1055 ? 97.789 222.054 59.237 1.00 153.15 2167 VAL A C 1
ATOM 7433 O O . VAL A 1 1055 ? 97.140 221.005 59.253 1.00 153.67 2167 VAL A O 1
ATOM 7437 N N . ARG A 1 1056 ? 97.465 223.142 59.954 1.00 151.80 2168 ARG A N 1
ATOM 7438 C CA . ARG A 1 1056 ? 96.342 223.190 60.880 1.00 155.27 2168 ARG A CA 1
ATOM 7439 C C . ARG A 1 1056 ? 95.007 222.970 60.147 1.00 159.30 2168 ARG A C 1
ATOM 7440 O O . ARG A 1 1056 ? 94.220 222.154 60.620 1.00 161.11 2168 ARG A O 1
ATOM 7448 N N . ARG A 1 1057 ? 94.779 223.639 58.985 1.00 155.13 2169 ARG A N 1
ATOM 7449 C CA . ARG A 1 1057 ? 93.543 223.512 58.178 1.00 158.37 2169 ARG A CA 1
ATOM 7450 C C . ARG A 1 1057 ? 93.345 222.092 57.709 1.00 159.81 2169 ARG A C 1
ATOM 7451 O O . ARG A 1 1057 ? 92.212 221.610 57.693 1.00 163.50 2169 ARG A O 1
ATOM 7459 N N . ARG A 1 1058 ? 94.439 221.431 57.312 1.00 150.21 2170 ARG A N 1
ATOM 7460 C CA . ARG A 1 1058 ? 94.370 220.067 56.835 1.00 147.80 2170 ARG A CA 1
ATOM 7461 C C . ARG A 1 1058 ? 94.100 219.106 57.976 1.00 151.39 2170 ARG A C 1
ATOM 7462 O O . ARG A 1 1058 ? 93.241 218.249 57.833 1.00 153.29 2170 ARG A O 1
ATOM 7470 N N . LEU A 1 1059 ? 94.764 219.289 59.122 1.00 145.89 2171 LEU A N 1
ATOM 7471 C CA . LEU A 1 1059 ? 94.587 218.422 60.280 1.00 146.06 2171 LEU A CA 1
ATOM 7472 C C . LEU A 1 1059 ? 93.176 218.488 60.879 1.00 155.66 2171 LEU A C 1
ATOM 7473 O O . LEU A 1 1059 ? 92.700 217.462 61.357 1.00 158.40 2171 LEU A O 1
ATOM 7478 N N . ILE A 1 1060 ? 92.499 219.646 60.828 1.00 154.23 2172 ILE A N 1
ATOM 7479 C CA . ILE A 1 1060 ? 91.139 219.761 61.355 1.00 159.94 2172 ILE A CA 1
ATOM 7480 C C . ILE A 1 1060 ? 90.169 219.178 60.337 1.00 164.58 2172 ILE A C 1
ATOM 7481 O O . ILE A 1 1060 ? 89.316 218.375 60.715 1.00 168.12 2172 ILE A O 1
ATOM 7486 N N . GLU A 1 1061 ? 90.324 219.562 59.050 1.00 158.70 2173 GLU A N 1
ATOM 7487 C CA . GLU A 1 1061 ? 89.497 219.112 57.926 1.00 161.19 2173 GLU A CA 1
ATOM 7488 C C . GLU A 1 1061 ? 89.580 217.597 57.769 1.00 165.26 2173 GLU A C 1
ATOM 7489 O O . GLU A 1 1061 ? 88.548 216.933 57.826 1.00 169.82 2173 GLU A O 1
ATOM 7495 N N . ASP A 1 1062 ? 90.802 217.044 57.631 1.00 156.85 2174 ASP A N 1
ATOM 7496 C CA . ASP A 1 1062 ? 91.044 215.606 57.535 1.00 155.51 2174 ASP A CA 1
ATOM 7497 C C . ASP A 1 1062 ? 90.135 214.869 58.529 1.00 163.49 2174 ASP A C 1
ATOM 7498 O O . ASP A 1 1062 ? 89.346 214.031 58.103 1.00 167.01 2174 ASP A O 1
ATOM 7503 N N . ASP A 1 1063 ? 90.176 215.261 59.823 1.00 160.32 2175 ASP A N 1
ATOM 7504 C CA . ASP A 1 1063 ? 89.365 214.682 60.894 1.00 165.16 2175 ASP A CA 1
ATOM 7505 C C . ASP A 1 1063 ? 87.869 214.884 60.670 1.00 172.46 2175 ASP A C 1
ATOM 7506 O O . ASP A 1 1063 ? 87.112 213.943 60.887 1.00 176.44 2175 ASP A O 1
ATOM 7511 N N . ILE A 1 1064 ? 87.438 216.089 60.266 1.00 168.19 2176 ILE A N 1
ATOM 7512 C CA . ILE A 1 1064 ? 86.021 216.351 60.015 1.00 174.49 2176 ILE A CA 1
ATOM 7513 C C . ILE A 1 1064 ? 85.533 215.396 58.918 1.00 179.26 2176 ILE A C 1
ATOM 7514 O O . ILE A 1 1064 ? 84.464 214.820 59.066 1.00 185.61 2176 ILE A O 1
ATOM 7519 N N . LEU A 1 1065 ? 86.352 215.150 57.889 1.00 169.74 2177 LEU A N 1
ATOM 7520 C CA . LEU A 1 1065 ? 86.020 214.238 56.793 1.00 170.39 2177 LEU A CA 1
ATOM 7521 C C . LEU A 1 1065 ? 86.027 212.768 57.251 1.00 174.15 2177 LEU A C 1
ATOM 7522 O O . LEU A 1 1065 ? 85.132 212.012 56.863 1.00 178.65 2177 LEU A O 1
ATOM 7527 N N . ARG A 1 1066 ? 87.019 212.375 58.091 1.00 165.96 2178 ARG A N 1
ATOM 7528 C CA . ARG A 1 1066 ? 87.141 211.030 58.674 1.00 165.79 2178 ARG A CA 1
ATOM 7529 C C . ARG A 1 1066 ? 85.912 210.738 59.504 1.00 175.23 2178 ARG A C 1
ATOM 7530 O O . ARG A 1 1066 ? 85.463 209.602 59.539 1.00 177.69 2178 ARG A O 1
ATOM 7538 N N . ARG A 1 1067 ? 85.353 211.792 60.130 1.00 174.60 2179 ARG A N 1
ATOM 7539 C CA . ARG A 1 1067 ? 84.151 211.804 60.968 1.00 182.30 2179 ARG A CA 1
ATOM 7540 C C . ARG A 1 1067 ? 82.875 211.822 60.113 1.00 191.49 2179 ARG A C 1
ATOM 7541 O O . ARG A 1 1067 ? 81.844 211.315 60.554 1.00 197.58 2179 ARG A O 1
ATOM 7549 N N . ILE A 1 1068 ? 82.942 212.427 58.910 1.00 186.83 2180 ILE A N 1
ATOM 7550 C CA . ILE A 1 1068 ? 81.821 212.485 57.974 1.00 194.10 2180 ILE A CA 1
ATOM 7551 C C . ILE A 1 1068 ? 81.622 211.078 57.431 1.00 202.53 2180 ILE A C 1
ATOM 7552 O O . ILE A 1 1068 ? 80.502 210.576 57.436 1.00 208.99 2180 ILE A O 1
ATOM 7557 N N . GLU A 1 1069 ? 82.721 210.431 57.026 1.00 193.34 2181 GLU A N 1
ATOM 7558 C CA . GLU A 1 1069 ? 82.728 209.070 56.505 1.00 194.76 2181 GLU A CA 1
ATOM 7559 C C . GLU A 1 1069 ? 82.243 208.080 57.570 1.00 207.04 2181 GLU A C 1
ATOM 7560 O O . GLU A 1 1069 ? 81.439 207.211 57.246 1.00 209.57 2181 GLU A O 1
ATOM 7566 N N . GLU A 1 1070 ? 82.691 208.233 58.836 1.00 205.46 2182 GLU A N 1
ATOM 7567 C CA . GLU A 1 1070 ? 82.292 207.359 59.949 1.00 212.22 2182 GLU A CA 1
ATOM 7568 C C . GLU A 1 1070 ? 80.801 207.456 60.216 1.00 209.37 2182 GLU A C 1
ATOM 7569 O O . GLU A 1 1070 ? 80.202 206.474 60.647 1.00 205.62 2182 GLU A O 1
ATOM 7575 N N . ALA A 1 1071 ? 80.206 208.630 59.939 1.00 207.10 2183 ALA A N 1
ATOM 7576 C CA . ALA A 1 1071 ? 78.779 208.882 60.104 1.00 201.05 2183 ALA A CA 1
ATOM 7577 C C . ALA A 1 1071 ? 78.003 208.374 58.905 1.00 203.86 2183 ALA A C 1
ATOM 7578 O O . ALA A 1 1071 ? 77.001 207.695 59.098 1.00 202.94 2183 ALA A O 1
ATOM 7580 N N . ILE A 1 1072 ? 78.479 208.668 57.675 1.00 203.42 2184 ILE A N 1
ATOM 7581 C CA . ILE A 1 1072 ? 77.834 208.269 56.419 1.00 204.41 2184 ILE A CA 1
ATOM 7582 C C . ILE A 1 1072 ? 77.898 206.729 56.245 1.00 211.94 2184 ILE A C 1
ATOM 7583 O O . ILE A 1 1072 ? 76.853 206.068 56.235 1.00 211.73 2184 ILE A O 1
ATOM 7588 N N . ASN A 1 1073 ? 79.115 206.175 56.116 1.00 213.19 2185 ASN A N 1
ATOM 7589 C CA . ASN A 1 1073 ? 79.344 204.758 55.862 1.00 214.30 2185 ASN A CA 1
ATOM 7590 C C . ASN A 1 1073 ? 79.936 204.031 57.090 1.00 218.66 2185 ASN A C 1
ATOM 7591 O O . ASN A 1 1073 ? 81.166 203.997 57.264 1.00 218.57 2185 ASN A O 1
ATOM 7596 N N . PRO A 1 1074 ? 79.073 203.374 57.912 1.00 217.48 2186 PRO A N 1
ATOM 7597 C CA . PRO A 1 1074 ? 79.587 202.609 59.062 1.00 217.78 2186 PRO A CA 1
ATOM 7598 C C . PRO A 1 1074 ? 80.056 201.194 58.624 1.00 219.89 2186 PRO A C 1
ATOM 7599 O O . PRO A 1 1074 ? 79.700 200.178 59.244 1.00 219.32 2186 PRO A O 1
ATOM 7603 N N . ALA A 1 1075 ? 80.874 201.143 57.535 1.00 217.23 2187 ALA A N 1
ATOM 7604 C CA . ALA A 1 1075 ? 81.439 199.932 56.930 1.00 224.11 2187 ALA A CA 1
ATOM 7605 C C . ALA A 1 1075 ? 82.792 199.604 57.538 1.00 258.55 2187 ALA A C 1
ATOM 7606 O O . ALA A 1 1075 ? 82.986 198.495 58.028 1.00 237.61 2187 ALA A O 1
ATOM 7608 N N . ASN A 1 1084 ? 91.834 211.122 42.789 1.00 242.46 2196 ASN A N 1
ATOM 7609 C CA . ASN A 1 1084 ? 92.304 209.745 42.904 1.00 239.39 2196 ASN A CA 1
ATOM 7610 C C . ASN A 1 1084 ? 92.533 209.145 41.511 1.00 241.14 2196 ASN A C 1
ATOM 7611 O O . ASN A 1 1084 ? 93.657 208.779 41.156 1.00 236.13 2196 ASN A O 1
ATOM 7616 N N . THR A 1 1085 ? 91.436 209.089 40.733 1.00 241.68 2197 THR A N 1
ATOM 7617 C CA . THR A 1 1085 ? 91.240 208.512 39.394 1.00 241.82 2197 THR A CA 1
ATOM 7618 C C . THR A 1 1085 ? 92.130 209.133 38.276 1.00 241.66 2197 THR A C 1
ATOM 7619 O O . THR A 1 1085 ? 92.270 208.501 37.219 1.00 240.97 2197 THR A O 1
ATOM 7623 N N . SER A 1 1086 ? 92.695 210.352 38.466 1.00 236.54 2198 SER A N 1
ATOM 7624 C CA . SER A 1 1086 ? 93.483 210.958 37.386 1.00 233.74 2198 SER A CA 1
ATOM 7625 C C . SER A 1 1086 ? 94.644 211.809 37.899 1.00 229.89 2198 SER A C 1
ATOM 7626 O O . SER A 1 1086 ? 94.960 211.804 39.092 1.00 226.23 2198 SER A O 1
ATOM 7629 N N . LEU A 1 1087 ? 95.294 212.514 36.952 1.00 222.89 2199 LEU A N 1
ATOM 7630 C CA . LEU A 1 1087 ? 96.348 213.504 37.152 1.00 218.60 2199 LEU A CA 1
ATOM 7631 C C . LEU A 1 1087 ? 95.686 214.790 37.662 1.00 222.15 2199 LEU A C 1
ATOM 7632 O O . LEU A 1 1087 ? 96.352 215.650 38.243 1.00 219.72 2199 LEU A O 1
ATOM 7637 N N . ALA A 1 1088 ? 94.355 214.903 37.414 1.00 220.87 2200 ALA A N 1
ATOM 7638 C CA . ALA A 1 1088 ? 93.455 215.997 37.786 1.00 223.19 2200 ALA A CA 1
ATOM 7639 C C . ALA A 1 1088 ? 93.291 216.136 39.304 1.00 220.71 2200 ALA A C 1
ATOM 7640 O O . ALA A 1 1088 ? 93.085 217.248 39.793 1.00 222.19 2200 ALA A O 1
ATOM 7642 N N . ALA A 1 1089 ? 93.358 215.008 40.037 1.00 210.88 2201 ALA A N 1
ATOM 7643 C CA . ALA A 1 1089 ? 93.203 214.933 41.489 1.00 207.02 2201 ALA A CA 1
ATOM 7644 C C . ALA A 1 1089 ? 94.174 215.852 42.202 1.00 201.51 2201 ALA A C 1
ATOM 7645 O O . ALA A 1 1089 ? 95.378 215.591 42.270 1.00 196.28 2201 ALA A O 1
ATOM 7647 N N . SER A 1 1090 ? 93.635 216.969 42.674 1.00 197.06 2202 SER A N 1
ATOM 7648 C CA . SER A 1 1090 ? 94.374 217.971 43.428 1.00 192.76 2202 SER A CA 1
ATOM 7649 C C . SER A 1 1090 ? 93.721 218.099 44.810 1.00 193.38 2202 SER A C 1
ATOM 7650 O O . SER A 1 1090 ? 92.500 217.986 44.896 1.00 196.45 2202 SER A O 1
ATOM 7653 N N . PRO A 1 1091 ? 94.530 218.258 45.892 1.00 184.20 2203 PRO A N 1
ATOM 7654 C CA . PRO A 1 1091 ? 93.991 218.302 47.265 1.00 183.04 2203 PRO A CA 1
ATOM 7655 C C . PRO A 1 1091 ? 92.728 219.119 47.487 1.00 185.59 2203 PRO A C 1
ATOM 7656 O O . PRO A 1 1091 ? 91.999 218.837 48.436 1.00 185.86 2203 PRO A O 1
ATOM 7660 N N . GLU A 1 1092 ? 92.442 220.080 46.601 1.00 182.48 2204 GLU A N 1
ATOM 7661 C CA . GLU A 1 1092 ? 91.231 220.904 46.662 1.00 187.45 2204 GLU A CA 1
ATOM 7662 C C . GLU A 1 1092 ? 89.965 220.026 46.379 1.00 189.79 2204 GLU A C 1
ATOM 7663 O O . GLU A 1 1092 ? 88.834 220.505 46.514 1.00 195.70 2204 GLU A O 1
ATOM 7669 N N . THR A 1 1093 ? 90.180 218.732 46.056 1.00 178.13 2205 THR A N 1
ATOM 7670 C CA . THR A 1 1093 ? 89.174 217.693 45.784 1.00 179.17 2205 THR A CA 1
ATOM 7671 C C . THR A 1 1093 ? 89.619 216.310 46.304 1.00 173.00 2205 THR A C 1
ATOM 7672 O O . THR A 1 1093 ? 89.055 215.295 45.877 1.00 174.87 2205 THR A O 1
ATOM 7676 N N . ARG A 1 1094 ? 90.612 216.261 47.225 1.00 158.31 2206 ARG A N 1
ATOM 7677 C CA . ARG A 1 1094 ? 91.175 215.028 47.804 1.00 151.28 2206 ARG A CA 1
ATOM 7678 C C . ARG A 1 1094 ? 90.113 214.043 48.369 1.00 154.81 2206 ARG A C 1
ATOM 7679 O O . ARG A 1 1094 ? 90.433 212.870 48.597 1.00 151.71 2206 ARG A O 1
ATOM 7687 N N . SER A 1 1095 ? 88.874 214.542 48.613 1.00 154.23 2207 SER A N 1
ATOM 7688 C CA . SER A 1 1095 ? 87.719 213.800 49.129 1.00 157.70 2207 SER A CA 1
ATOM 7689 C C . SER A 1 1095 ? 86.462 214.164 48.391 1.00 167.90 2207 SER A C 1
ATOM 7690 O O . SER A 1 1095 ? 86.277 215.335 48.051 1.00 168.70 2207 SER A O 1
ATOM 7693 N N . PRO A 1 1096 ? 85.528 213.209 48.238 1.00 169.95 2208 PRO A N 1
ATOM 7694 C CA . PRO A 1 1096 ? 84.253 213.549 47.582 1.00 179.42 2208 PRO A CA 1
ATOM 7695 C C . PRO A 1 1096 ? 83.291 214.349 48.491 1.00 191.83 2208 PRO A C 1
ATOM 7696 O O . PRO A 1 1096 ? 82.282 214.889 48.005 1.00 198.82 2208 PRO A O 1
ATOM 7700 N N . HIS A 1 1097 ? 83.614 214.431 49.808 1.00 187.73 2209 HIS A N 1
ATOM 7701 C CA . HIS A 1 1097 ? 82.817 215.119 50.833 1.00 192.62 2209 HIS A CA 1
ATOM 7702 C C . HIS A 1 1097 ? 83.162 216.612 50.968 1.00 189.55 2209 HIS A C 1
ATOM 7703 O O . HIS A 1 1097 ? 82.358 217.357 51.531 1.00 194.94 2209 HIS A O 1
ATOM 7710 N N . LEU A 1 1098 ? 84.332 217.051 50.446 1.00 173.89 2210 LEU A N 1
ATOM 7711 C CA . LEU A 1 1098 ? 84.789 218.446 50.498 1.00 170.29 2210 LEU A CA 1
ATOM 7712 C C . LEU A 1 1098 ? 83.840 219.376 49.732 1.00 181.06 2210 LEU A C 1
ATOM 7713 O O . LEU A 1 1098 ? 84.078 220.578 49.660 1.00 181.44 2210 LEU A O 1
ATOM 7718 N N . VAL A 1 1099 ? 82.759 218.803 49.179 1.00 185.12 2211 VAL A N 1
ATOM 7719 C CA . VAL A 1 1099 ? 81.669 219.459 48.453 1.00 194.14 2211 VAL A CA 1
ATOM 7720 C C . VAL A 1 1099 ? 80.571 219.803 49.466 1.00 202.82 2211 VAL A C 1
ATOM 7721 O O . VAL A 1 1099 ? 80.054 220.919 49.458 1.00 200.96 2211 VAL A O 1
ATOM 7725 N N . GLN A 1 1100 ? 80.228 218.828 50.336 1.00 203.18 2212 GLN A N 1
ATOM 7726 C CA . GLN A 1 1100 ? 79.226 218.956 51.395 1.00 199.64 2212 GLN A CA 1
ATOM 7727 C C . GLN A 1 1100 ? 79.704 219.911 52.472 1.00 197.65 2212 GLN A C 1
ATOM 7728 O O . GLN A 1 1100 ? 78.983 220.838 52.817 1.00 195.98 2212 GLN A O 1
ATOM 7734 N N . LEU A 1 1101 ? 80.921 219.684 52.996 1.00 198.38 2213 LEU A N 1
ATOM 7735 C CA . LEU A 1 1101 ? 81.545 220.494 54.041 1.00 197.14 2213 LEU A CA 1
ATOM 7736 C C . LEU A 1 1101 ? 81.727 221.946 53.585 1.00 197.83 2213 LEU A C 1
ATOM 7737 O O . LEU A 1 1101 ? 81.579 222.860 54.398 1.00 195.73 2213 LEU A O 1
ATOM 7742 N N . GLU A 1 1102 ? 82.014 222.151 52.287 1.00 197.41 2214 GLU A N 1
ATOM 7743 C CA . GLU A 1 1102 ? 82.185 223.4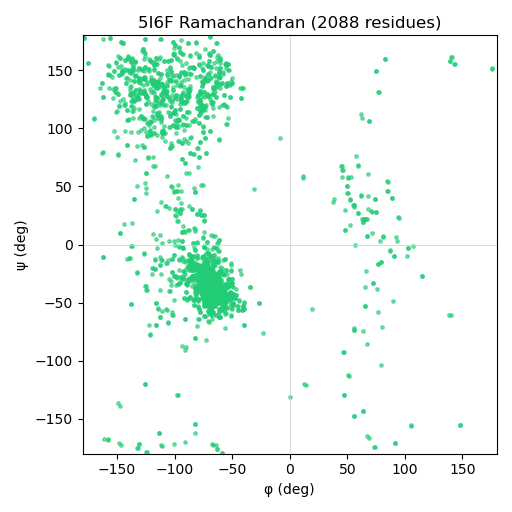63 51.671 1.00 196.95 2214 GLU A CA 1
ATOM 7744 C C . GLU A 1 1102 ? 80.960 224.330 51.942 1.00 203.75 2214 GLU A C 1
ATOM 7745 O O . GLU A 1 1102 ? 81.115 225.448 52.430 1.00 204.38 2214 GLU A O 1
ATOM 7751 N N . SER A 1 1103 ? 79.748 223.771 51.700 1.00 201.10 2215 SER A N 1
ATOM 7752 C CA . SER A 1 1103 ? 78.444 224.430 51.848 1.00 197.96 2215 SER A CA 1
ATOM 7753 C C . SER A 1 1103 ? 78.004 224.623 53.313 1.00 199.09 2215 SER A C 1
ATOM 7754 O O . SER A 1 1103 ? 77.257 225.574 53.587 1.00 199.23 2215 SER A O 1
ATOM 7757 N N . TRP A 1 1104 ? 78.445 223.737 54.243 1.00 200.05 2216 TRP A N 1
ATOM 7758 C CA . TRP A 1 1104 ? 78.118 223.866 55.673 1.00 199.26 2216 TRP A CA 1
ATOM 7759 C C . TRP A 1 1104 ? 78.893 225.022 56.283 1.00 201.16 2216 TRP A C 1
ATOM 7760 O O . TRP A 1 1104 ? 78.389 225.688 57.193 1.00 199.48 2216 TRP A O 1
ATOM 7771 N N . VAL A 1 1105 ? 80.137 225.238 55.790 1.00 203.29 2217 VAL A N 1
ATOM 7772 C CA . VAL A 1 1105 ? 81.037 226.298 56.235 1.00 205.79 2217 VAL A CA 1
ATOM 7773 C C . VAL A 1 1105 ? 80.467 227.653 55.755 1.00 205.52 2217 VAL A C 1
ATOM 7774 O O . VAL A 1 1105 ? 80.020 228.443 56.591 1.00 204.61 2217 VAL A O 1
ATOM 7778 N N . GLY A 1 1106 ? 80.439 227.877 54.437 1.00 204.03 2218 GLY A N 1
ATOM 7779 C CA . GLY A 1 1106 ? 79.906 229.101 53.837 1.00 202.12 2218 GLY A CA 1
ATOM 7780 C C . GLY A 1 1106 ? 80.901 230.224 53.578 1.00 205.19 2218 GLY A C 1
ATOM 7781 O O . GLY A 1 1106 ? 80.482 231.322 53.188 1.00 203.66 2218 GLY A O 1
ATOM 7782 N N . ILE A 1 1107 ? 82.226 229.968 53.791 1.00 206.50 2219 ILE A N 1
ATOM 7783 C CA . ILE A 1 1107 ? 83.314 230.929 53.550 1.00 203.77 2219 ILE A CA 1
ATOM 7784 C C . ILE A 1 1107 ? 83.590 230.976 52.042 1.00 205.40 2219 ILE A C 1
ATOM 7785 O O . ILE A 1 1107 ? 83.857 229.920 51.454 1.00 204.44 2219 ILE A O 1
ATOM 7790 N N . PRO A 1 1108 ? 83.529 232.180 51.406 1.00 203.39 2220 PRO A N 1
ATOM 7791 C CA . PRO A 1 1108 ? 83.762 232.267 49.954 1.00 202.61 2220 PRO A CA 1
ATOM 7792 C C . PRO A 1 1108 ? 85.108 231.670 49.539 1.00 203.51 2220 PRO A C 1
ATOM 7793 O O . PRO A 1 1108 ? 85.114 230.691 48.793 1.00 203.85 2220 PRO A O 1
ATOM 7797 N N . GLY A 1 1109 ? 86.214 232.189 50.074 1.00 197.80 2221 GLY A N 1
ATOM 7798 C CA . GLY A 1 1109 ? 87.546 231.681 49.761 1.00 194.14 2221 GLY A CA 1
ATOM 7799 C C . GLY A 1 1109 ? 87.845 230.430 50.545 1.00 194.01 2221 GLY A C 1
ATOM 7800 O O . GLY A 1 1109 ? 88.710 230.451 51.417 1.00 191.07 2221 GLY A O 1
ATOM 7801 N N . PHE A 1 1110 ? 87.114 229.342 50.242 1.00 192.82 2222 PHE A N 1
ATOM 7802 C CA . PHE A 1 1110 ? 87.190 228.093 50.975 1.00 192.94 2222 PHE A CA 1
ATOM 7803 C C . PHE A 1 1110 ? 88.450 227.293 50.697 1.00 198.12 2222 PHE A C 1
ATOM 7804 O O . PHE A 1 1110 ? 89.080 226.842 51.658 1.00 194.45 2222 PHE A O 1
ATOM 7812 N N . LYS A 1 1111 ? 88.797 227.074 49.409 1.00 198.43 2223 LYS A N 1
ATOM 7813 C CA . LYS A 1 1111 ? 89.964 226.258 48.991 1.00 193.80 2223 LYS A CA 1
ATOM 7814 C C . LYS A 1 1111 ? 91.294 226.903 49.427 1.00 194.77 2223 LYS A C 1
ATOM 7815 O O . LYS A 1 1111 ? 92.289 226.210 49.677 1.00 187.51 2223 LYS A O 1
ATOM 7821 N N . THR A 1 1112 ? 91.269 228.241 49.517 1.00 197.17 2224 THR A N 1
ATOM 7822 C CA . THR A 1 1112 ? 92.352 229.126 49.921 1.00 195.52 2224 THR A CA 1
ATOM 7823 C C . THR A 1 1112 ? 92.132 229.478 51.423 1.00 200.86 2224 THR A C 1
ATOM 7824 O O . THR A 1 1112 ? 91.925 228.546 52.202 1.00 198.26 2224 THR A O 1
ATOM 7828 N N . ASN A 1 1113 ? 92.161 230.795 51.812 1.00 198.28 2225 ASN A N 1
ATOM 7829 C CA . ASN A 1 1113 ? 92.000 231.411 53.151 1.00 198.38 2225 ASN A CA 1
ATOM 7830 C C . ASN A 1 1113 ? 92.051 230.403 54.325 1.00 201.11 2225 ASN A C 1
ATOM 7831 O O . ASN A 1 1113 ? 91.127 230.353 55.142 1.00 201.03 2225 ASN A O 1
ATOM 7836 N N . ASP A 1 1114 ? 93.170 229.644 54.413 1.00 190.84 2226 ASP A N 1
ATOM 7837 C CA . ASP A 1 1114 ? 93.430 228.601 55.408 1.00 186.64 2226 ASP A CA 1
ATOM 7838 C C . ASP A 1 1114 ? 93.204 229.084 56.834 1.00 191.33 2226 ASP A C 1
ATOM 7839 O O . ASP A 1 1114 ? 92.604 228.358 57.624 1.00 191.35 2226 ASP A O 1
ATOM 7844 N N . ARG A 1 1115 ? 93.671 230.304 57.152 1.00 188.72 2227 ARG A N 1
ATOM 7845 C CA . ARG A 1 1115 ? 93.529 230.914 58.468 1.00 190.96 2227 ARG A CA 1
ATOM 7846 C C . ARG A 1 1115 ? 92.045 231.136 58.798 1.00 200.07 2227 ARG A C 1
ATOM 7847 O O . ARG A 1 1115 ? 91.618 230.755 59.889 1.00 200.22 2227 ARG A O 1
ATOM 7855 N N . GLU A 1 1116 ? 91.260 231.705 57.845 1.00 197.67 2228 GLU A N 1
ATOM 7856 C CA . GLU A 1 1116 ? 89.826 231.986 58.000 1.00 199.22 2228 GLU A CA 1
ATOM 7857 C C . GLU A 1 1116 ? 89.016 230.702 58.262 1.00 203.00 2228 GLU A C 1
ATOM 7858 O O . GLU A 1 1116 ? 88.060 230.721 59.043 1.00 204.48 2228 GLU A O 1
ATOM 7864 N N . VAL A 1 1117 ? 89.422 229.596 57.621 1.00 200.01 2229 VAL A N 1
ATOM 7865 C CA . VAL A 1 1117 ? 88.784 228.289 57.728 1.00 198.42 2229 VAL A CA 1
ATOM 7866 C C . VAL A 1 1117 ? 89.020 227.701 59.133 1.00 199.10 2229 VAL A C 1
ATOM 7867 O O . VAL A 1 1117 ? 88.040 227.438 59.825 1.00 202.61 2229 VAL A O 1
ATOM 7871 N N . VAL A 1 1118 ? 90.299 227.511 59.551 1.00 189.95 2230 VAL A N 1
ATOM 7872 C CA . VAL A 1 1118 ? 90.695 226.951 60.861 1.00 188.16 2230 VAL A CA 1
ATOM 7873 C C . VAL A 1 1118 ? 89.868 227.599 61.971 1.00 199.44 2230 VAL A C 1
ATOM 7874 O O . VAL A 1 1118 ? 89.168 226.907 62.715 1.00 201.85 2230 VAL A O 1
ATOM 7878 N N . GLU A 1 1119 ? 89.935 228.935 62.040 1.00 199.55 2231 GLU A N 1
ATOM 7879 C CA . GLU A 1 1119 ? 89.267 229.762 63.032 1.00 201.98 2231 GLU A CA 1
ATOM 7880 C C . GLU A 1 1119 ? 87.727 229.614 62.974 1.00 205.59 2231 GLU A C 1
ATOM 7881 O O . GLU A 1 1119 ? 87.074 229.853 63.999 1.00 207.56 2231 GLU A O 1
ATOM 7887 N N . TRP A 1 1120 ? 87.152 229.197 61.810 1.00 201.88 2232 TRP A N 1
ATOM 7888 C CA . TRP A 1 1120 ? 85.708 228.983 61.706 1.00 203.29 2232 TRP A CA 1
ATOM 7889 C C . TRP A 1 1120 ? 85.309 227.718 62.431 1.00 205.99 2232 TRP A C 1
ATOM 7890 O O . TRP A 1 1120 ? 84.306 227.722 63.144 1.00 208.31 2232 TRP A O 1
ATOM 7901 N N . TYR A 1 1121 ? 86.047 226.619 62.197 1.00 202.45 2233 TYR A N 1
ATOM 7902 C CA . TYR A 1 1121 ? 85.763 225.329 62.818 1.00 202.42 2233 TYR A CA 1
ATOM 7903 C C . TYR A 1 1121 ? 85.776 225.448 64.326 1.00 203.98 2233 TYR A C 1
ATOM 7904 O O . TYR A 1 1121 ? 84.866 224.947 64.979 1.00 204.91 2233 TYR A O 1
ATOM 7913 N N . GLU A 1 1122 ? 86.789 226.147 64.865 1.00 199.25 2234 GLU A N 1
ATOM 7914 C CA . GLU A 1 1122 ? 86.994 226.380 66.291 1.00 198.36 2234 GLU A CA 1
ATOM 7915 C C . GLU A 1 1122 ? 85.811 227.132 66.912 1.00 202.64 2234 GLU A C 1
ATOM 7916 O O . GLU A 1 1122 ? 85.376 226.771 68.009 1.00 204.40 2234 GLU A O 1
ATOM 7922 N N . GLN A 1 1123 ? 85.272 228.142 66.203 1.00 200.00 2235 GLN A N 1
ATOM 7923 C CA . GLN A 1 1123 ? 84.121 228.906 66.675 1.00 201.90 2235 GLN A CA 1
ATOM 7924 C C . GLN A 1 1123 ? 82.846 228.048 66.574 1.00 205.26 2235 GLN A C 1
ATOM 7925 O O . GLN A 1 1123 ? 82.073 228.005 67.530 1.00 206.29 2235 GLN A O 1
ATOM 7931 N N . ASN A 1 1124 ? 82.658 227.335 65.444 1.00 203.37 2236 ASN A N 1
ATOM 7932 C CA . ASN A 1 1124 ? 81.470 226.513 65.206 1.00 205.36 2236 ASN A CA 1
ATOM 7933 C C . ASN A 1 1124 ? 81.720 225.000 65.406 1.00 208.02 2236 ASN A C 1
ATOM 7934 O O . ASN A 1 1124 ? 81.320 224.177 64.573 1.00 207.53 2236 ASN A O 1
ATOM 7939 N N . GLN A 1 1125 ? 82.320 224.642 66.556 1.00 206.54 2237 GLN A N 1
ATOM 7940 C CA . GLN A 1 1125 ? 82.590 223.256 66.942 1.00 206.82 2237 GLN A CA 1
ATOM 7941 C C . GLN A 1 1125 ? 81.268 222.537 67.219 1.00 212.30 2237 GLN A C 1
ATOM 7942 O O . GLN A 1 1125 ? 81.152 221.340 66.998 1.00 211.57 2237 GLN A O 1
ATOM 7948 N N . ASP A 1 1126 ? 80.262 223.304 67.631 1.00 210.74 2238 ASP A N 1
ATOM 7949 C CA . ASP A 1 1126 ? 78.922 222.850 67.988 1.00 206.88 2238 ASP A CA 1
ATOM 7950 C C . ASP A 1 1126 ? 78.049 222.619 66.751 1.00 205.15 2238 ASP A C 1
ATOM 7951 O O . ASP A 1 1126 ? 77.266 221.670 66.738 1.00 201.71 2238 ASP A O 1
ATOM 7956 N N . ARG A 1 1127 ? 78.176 223.484 65.726 1.00 206.11 2239 ARG A N 1
ATOM 7957 C CA . ARG A 1 1127 ? 77.392 223.394 64.496 1.00 203.48 2239 ARG A CA 1
ATOM 7958 C C . ARG A 1 1127 ? 77.839 222.213 63.638 1.00 205.65 2239 ARG A C 1
ATOM 7959 O O . ARG A 1 1127 ? 77.000 221.660 62.928 1.00 201.67 2239 ARG A O 1
ATOM 7967 N N . ILE A 1 1128 ? 79.136 221.819 63.689 1.00 209.90 2240 ILE A N 1
ATOM 7968 C CA . ILE A 1 1128 ? 79.601 220.668 62.900 1.00 211.60 2240 ILE A CA 1
ATOM 7969 C C . ILE A 1 1128 ? 79.041 219.381 63.527 1.00 210.53 2240 ILE A C 1
ATOM 7970 O O . ILE A 1 1128 ? 78.468 218.557 62.808 1.00 207.39 2240 ILE A O 1
ATOM 7975 N N . ASN A 1 1129 ? 79.117 219.270 64.873 1.00 210.26 2241 ASN A N 1
ATOM 7976 C CA . ASN A 1 1129 ? 78.630 218.130 65.662 1.00 207.64 2241 ASN A CA 1
ATOM 7977 C C . ASN A 1 1129 ? 77.106 218.036 65.612 1.00 202.37 2241 ASN A C 1
ATOM 7978 O O . ASN A 1 1129 ? 76.547 216.965 65.840 1.00 200.84 2241 ASN A O 1
ATOM 7983 N N . GLU A 1 1130 ? 76.447 219.145 65.273 1.00 199.58 2242 GLU A N 1
ATOM 7984 C CA . GLU A 1 1130 ? 75.011 219.211 65.059 1.00 199.27 2242 GLU A CA 1
ATOM 7985 C C . GLU A 1 1130 ? 74.710 218.504 63.738 1.00 200.92 2242 GLU A C 1
ATOM 7986 O O . GLU A 1 1130 ? 73.796 217.685 63.675 1.00 200.13 2242 GLU A O 1
ATOM 7992 N N . LYS A 1 1131 ? 75.521 218.798 62.704 1.00 199.58 2243 LYS A N 1
ATOM 7993 C CA . LYS A 1 1131 ? 75.385 218.258 61.353 1.00 200.07 2243 LYS A CA 1
ATOM 7994 C C . LYS A 1 1131 ? 75.848 216.798 61.250 1.00 204.42 2243 LYS A C 1
ATOM 7995 O O . LYS A 1 1131 ? 75.399 216.092 60.346 1.00 204.58 2243 LYS A O 1
ATOM 8001 N N . LEU A 1 1132 ? 76.718 216.339 62.164 1.00 207.56 2244 LEU A N 1
ATOM 8002 C CA . LEU A 1 1132 ? 77.172 214.950 62.166 1.00 209.72 2244 LEU A CA 1
ATOM 8003 C C . LEU A 1 1132 ? 76.082 214.037 62.710 1.00 207.55 2244 LEU A C 1
ATOM 8004 O O . LEU A 1 1132 ? 75.867 212.957 62.164 1.00 206.79 2244 LEU A O 1
ATOM 8009 N N . GLU A 1 1133 ? 75.380 214.488 63.775 1.00 208.08 2245 GLU A N 1
ATOM 8010 C CA . GLU A 1 1133 ? 74.261 213.792 64.432 1.00 209.18 2245 GLU A CA 1
ATOM 8011 C C . GLU A 1 1133 ? 73.051 213.682 63.487 1.00 212.83 2245 GLU A C 1
ATOM 8012 O O . GLU A 1 1133 ? 72.253 212.748 63.611 1.00 212.12 2245 GLU A O 1
ATOM 8018 N N . LYS A 1 1134 ? 72.917 214.652 62.559 1.00 212.05 2246 LYS A N 1
ATOM 8019 C CA . LYS A 1 1134 ? 71.880 214.687 61.532 1.00 212.26 2246 LYS A CA 1
ATOM 8020 C C . LYS A 1 1134 ? 72.141 213.585 60.522 1.00 214.36 2246 LYS A C 1
ATOM 8021 O O . LYS A 1 1134 ? 71.211 212.910 60.093 1.00 213.94 2246 LYS A O 1
ATOM 8027 N N . LEU A 1 1135 ? 73.421 213.391 60.173 1.00 212.17 2247 LEU A N 1
ATOM 8028 C CA . LEU A 1 1135 ? 73.887 212.406 59.207 1.00 211.96 2247 LEU A CA 1
ATOM 8029 C C . LEU A 1 1135 ? 73.924 210.998 59.774 1.00 214.52 2247 LEU A C 1
ATOM 8030 O O . LEU A 1 1135 ? 73.769 210.044 59.011 1.00 213.70 2247 LEU A O 1
ATOM 8035 N N . LYS A 1 1136 ? 74.145 210.864 61.098 1.00 213.42 2248 LYS A N 1
ATOM 8036 C CA . LYS A 1 1136 ? 74.174 209.578 61.795 1.00 214.00 2248 LYS A CA 1
ATOM 8037 C C . LYS A 1 1136 ? 72.790 208.945 61.807 1.00 218.99 2248 LYS A C 1
ATOM 8038 O O . LYS A 1 1136 ? 72.673 207.729 61.653 1.00 218.80 2248 LYS A O 1
ATOM 8044 N N . LYS A 1 1137 ? 71.743 209.773 61.973 1.00 218.99 2249 LYS A N 1
ATOM 8045 C CA . LYS A 1 1137 ? 70.349 209.332 61.967 1.00 220.02 2249 LYS A CA 1
ATOM 8046 C C . LYS A 1 1137 ? 69.905 209.029 60.533 1.00 225.47 2249 LYS A C 1
ATOM 8047 O O . LYS A 1 1137 ? 69.083 208.138 60.318 1.00 224.68 2249 LYS A O 1
ATOM 8053 N N . GLU A 1 1138 ? 70.466 209.766 59.554 1.00 226.81 2250 GLU A N 1
ATOM 8054 C CA . GLU A 1 1138 ? 70.174 209.614 58.125 1.00 228.08 2250 GLU A CA 1
ATOM 8055 C C . GLU A 1 1138 ? 70.789 208.319 57.569 1.00 232.89 2250 GLU A C 1
ATOM 8056 O O . GLU A 1 1138 ? 70.121 207.617 56.809 1.00 232.86 2250 GLU A O 1
ATOM 8062 N N . SER A 1 1139 ? 72.041 207.991 57.960 1.00 232.37 2251 SER A N 1
ATOM 8063 C CA . SER A 1 1139 ? 72.729 206.774 57.518 1.00 232.77 2251 SER A CA 1
ATOM 8064 C C . SER A 1 1139 ? 72.152 205.514 58.185 1.00 237.89 2251 SER A C 1
ATOM 8065 O O . SER A 1 1139 ? 72.289 204.423 57.624 1.00 238.05 2251 SER A O 1
ATOM 8068 N N . ILE A 1 1140 ? 71.528 205.660 59.380 1.00 237.08 2252 ILE A N 1
ATOM 8069 C CA . ILE A 1 1140 ? 70.915 204.546 60.102 1.00 237.60 2252 ILE A CA 1
ATOM 8070 C C . ILE A 1 1140 ? 69.561 204.216 59.458 1.00 242.11 2252 ILE A C 1
ATOM 8071 O O . ILE A 1 1140 ? 69.103 203.084 59.556 1.00 241.41 2252 ILE A O 1
ATOM 8076 N N . ALA A 1 1141 ? 68.950 205.199 58.776 1.00 242.47 2253 ALA A N 1
ATOM 8077 C CA . ALA A 1 1141 ? 67.689 205.034 58.063 1.00 243.51 2253 ALA A CA 1
ATOM 8078 C C . ALA A 1 1141 ? 67.912 204.300 56.731 1.00 248.63 2253 ALA A C 1
ATOM 8079 O O . ALA A 1 1141 ? 66.966 203.745 56.181 1.00 248.20 2253 ALA A O 1
ATOM 8081 N N . ASP A 1 1142 ? 69.159 204.300 56.218 1.00 249.16 2254 ASP A N 1
ATOM 8082 C CA . ASP A 1 1142 ? 69.539 203.593 54.991 1.00 250.39 2254 ASP A CA 1
ATOM 8083 C C . ASP A 1 1142 ? 69.745 202.112 55.290 1.00 255.73 2254 ASP A C 1
ATOM 8084 O O . ASP A 1 1142 ? 69.217 201.256 54.577 1.00 255.66 2254 ASP A O 1
ATOM 8089 N N . GLN A 1 1143 ? 70.528 201.823 56.352 1.00 255.65 2255 GLN A N 1
ATOM 8090 C CA . GLN A 1 1143 ? 70.892 200.487 56.826 1.00 256.49 2255 GLN A CA 1
ATOM 8091 C C . GLN A 1 1143 ? 69.671 199.713 57.342 1.00 261.34 2255 GLN A C 1
ATOM 8092 O O . GLN A 1 1143 ? 69.620 198.501 57.149 1.00 261.34 2255 GLN A O 1
ATOM 8098 N N . MET A 1 1144 ? 68.694 200.402 57.975 1.00 260.97 2256 MET A N 1
ATOM 8099 C CA . MET A 1 1144 ? 67.450 199.793 58.469 1.00 261.93 2256 MET A CA 1
ATOM 8100 C C . MET A 1 1144 ? 66.529 199.427 57.316 1.00 264.71 2256 MET A C 1
ATOM 8101 O O . MET A 1 1144 ? 65.769 198.467 57.425 1.00 264.13 2256 MET A O 1
ATOM 8106 N N . ARG A 1 1145 ? 66.576 200.228 56.228 1.00 263.45 2257 ARG A N 1
ATOM 8107 C CA . ARG A 1 1145 ? 65.778 200.055 55.012 1.00 263.67 2257 ARG A CA 1
ATOM 8108 C C . ARG A 1 1145 ? 66.336 198.927 54.132 1.00 266.98 2257 ARG A C 1
ATOM 8109 O O . ARG A 1 1145 ? 65.549 198.211 53.518 1.00 266.81 2257 ARG A O 1
ATOM 8117 N N . GLU A 1 1146 ? 67.675 198.754 54.082 1.00 265.29 2258 GLU A N 1
ATOM 8118 C CA . GLU A 1 1146 ? 68.327 197.672 53.327 1.00 265.16 2258 GLU A CA 1
ATOM 8119 C C . GLU A 1 1146 ? 68.075 196.307 53.995 1.00 268.47 2258 GLU A C 1
ATOM 8120 O O . GLU A 1 1146 ? 68.073 195.279 53.312 1.00 267.89 2258 GLU A O 1
ATOM 8126 N N . LEU A 1 1147 ? 67.879 196.321 55.340 1.00 267.14 2259 LEU A N 1
ATOM 8127 C CA . LEU A 1 1147 ? 67.634 195.179 56.237 1.00 267.13 2259 LEU A CA 1
ATOM 8128 C C . LEU A 1 1147 ? 66.160 194.746 56.249 1.00 269.72 2259 LEU A C 1
ATOM 8129 O O . LEU A 1 1147 ? 65.879 193.550 56.365 1.00 269.17 2259 LEU A O 1
ATOM 8134 N N . LEU A 1 1148 ? 65.230 195.723 56.196 1.00 267.82 2260 LEU A N 1
ATOM 8135 C CA . LEU A 1 1148 ? 63.785 195.489 56.166 1.00 267.73 2260 LEU A CA 1
ATOM 8136 C C . LEU A 1 1148 ? 63.398 194.800 54.841 1.00 270.27 2260 LEU A C 1
ATOM 8137 O O . LEU A 1 1148 ? 62.581 193.874 54.861 1.00 269.91 2260 LEU A O 1
ATOM 8142 N N . ARG A 1 1149 ? 64.015 195.242 53.705 1.00 267.72 2261 ARG A N 1
ATOM 8143 C CA . ARG A 1 1149 ? 63.842 194.699 52.346 1.00 267.08 2261 ARG A CA 1
ATOM 8144 C C . ARG A 1 1149 ? 64.367 193.253 52.288 1.00 269.30 2261 ARG A C 1
ATOM 8145 O O . ARG A 1 1149 ? 63.730 192.389 51.676 1.00 268.91 2261 ARG A O 1
ATOM 8153 N N . ALA A 1 1150 ? 65.512 192.997 52.962 1.00 266.91 2262 ALA A N 1
ATOM 8154 C CA . ALA A 1 1150 ? 66.153 191.683 53.066 1.00 266.54 2262 ALA A CA 1
ATOM 8155 C C . ALA A 1 1150 ? 65.310 190.718 53.929 1.00 268.16 2262 ALA A C 1
ATOM 8156 O O . ALA A 1 1150 ? 65.206 189.535 53.585 1.00 267.81 2262 ALA A O 1
ATOM 8158 N N . ALA A 1 1151 ? 64.684 191.235 55.025 1.00 265.33 2263 ALA A N 1
ATOM 8159 C CA . ALA A 1 1151 ? 63.806 190.473 55.927 1.00 264.80 2263 ALA A CA 1
ATOM 8160 C C . ALA A 1 1151 ? 62.610 189.916 55.161 1.00 265.97 2263 ALA A C 1
ATOM 8161 O O . ALA A 1 1151 ? 62.162 188.811 55.448 1.00 265.59 2263 ALA A O 1
ATOM 8163 N N . GLU A 1 1152 ? 62.137 190.671 54.153 1.00 263.17 2264 GLU A N 1
ATOM 8164 C CA . GLU A 1 1152 ? 61.038 190.310 53.258 1.00 270.74 2264 GLU A CA 1
ATOM 8165 C C . GLU A 1 1152 ? 61.515 189.275 52.240 1.00 275.27 2264 GLU A C 1
ATOM 8166 O O . GLU A 1 1152 ? 60.707 188.646 51.560 1.00 261.74 2264 GLU A O 1
ATOM 8172 N N . UNK A 1 1153 ? 62.955 186.805 53.678 1.00 270.30 2300 UNK A N 1
ATOM 8173 C CA . UNK A 1 1153 ? 62.003 185.712 53.850 1.00 270.12 2300 UNK A CA 1
ATOM 8174 C C . UNK A 1 1153 ? 60.544 186.219 53.857 1.00 272.23 2300 UNK A C 1
ATOM 8175 O O . UNK A 1 1153 ? 59.847 186.050 52.852 1.00 271.97 2300 UNK A O 1
ATOM 8177 N N . UNK A 1 1154 ? 60.089 186.834 54.980 1.00 270.70 2301 UNK A N 1
ATOM 8178 C CA . UNK A 1 1154 ? 58.730 187.373 55.164 1.00 270.78 2301 UNK A CA 1
ATOM 8179 C C . UNK A 1 1154 ? 58.685 188.389 56.333 1.00 273.37 2301 UNK A C 1
ATOM 8180 O O . UNK A 1 1154 ? 59.737 188.836 56.808 1.00 273.30 2301 UNK A O 1
ATOM 8182 N N . UNK A 1 1155 ? 57.463 188.761 56.785 1.00 271.83 2302 UNK A N 1
ATOM 8183 C CA . UNK A 1 1155 ? 57.245 189.671 57.917 1.00 272.04 2302 UNK A CA 1
ATOM 8184 C C . UNK A 1 1155 ? 57.603 188.969 59.240 1.00 274.13 2302 UNK A C 1
ATOM 8185 O O . UNK A 1 1155 ? 57.962 189.640 60.213 1.00 274.28 2302 UNK A O 1
ATOM 8187 N N . UNK A 1 1156 ? 57.530 187.609 59.249 1.00 271.81 2303 UNK A N 1
ATOM 8188 C CA . UNK A 1 1156 ? 57.860 186.720 60.372 1.00 271.58 2303 UNK A CA 1
ATOM 8189 C C . UNK A 1 1156 ? 59.386 186.673 60.639 1.00 273.44 2303 UNK A C 1
ATOM 8190 O O . UNK A 1 1156 ? 59.797 186.282 61.736 1.00 273.36 2303 UNK A O 1
ATOM 8192 N N . UNK A 1 1157 ? 60.212 187.082 59.641 1.00 271.10 2304 UNK A N 1
ATOM 8193 C CA . UNK A 1 1157 ? 61.677 187.142 59.720 1.00 270.83 2304 UNK A CA 1
ATOM 8194 C C . UNK A 1 1157 ? 62.140 188.414 60.454 1.00 272.83 2304 UNK A C 1
ATOM 8195 O O . UNK A 1 1157 ? 63.078 188.352 61.253 1.00 272.57 2304 UNK A O 1
ATOM 8197 N N . UNK A 1 1158 ? 61.467 189.556 60.192 1.00 270.56 2305 UNK A N 1
ATOM 8198 C CA . UNK A 1 1158 ? 61.741 190.848 60.823 1.00 270.65 2305 UNK A CA 1
ATOM 8199 C C . UNK A 1 1158 ? 61.299 190.866 62.305 1.00 273.39 2305 UNK A C 1
ATOM 8200 O O . UNK A 1 1158 ? 61.968 191.492 63.130 1.00 273.25 2305 UNK A O 1
ATOM 8202 N N . UNK A 1 1159 ? 60.172 190.176 62.631 1.00 271.28 2306 UNK A N 1
ATOM 8203 C CA . UNK A 1 1159 ? 59.578 190.068 63.977 1.00 271.24 2306 UNK A CA 1
ATOM 8204 C C . UNK A 1 1159 ? 60.368 189.114 64.901 1.00 273.53 2306 UNK A C 1
ATOM 8205 O O . UNK A 1 1159 ? 60.208 189.176 66.125 1.00 273.58 2306 UNK A O 1
ATOM 8207 N N . UNK A 1 1160 ? 61.209 188.237 64.312 1.00 271.07 2307 UNK A N 1
ATOM 8208 C CA . UNK A 1 1160 ? 62.071 187.304 65.041 1.00 270.79 2307 UNK A CA 1
ATOM 8209 C C . UNK A 1 1160 ? 63.267 188.052 65.651 1.00 272.79 2307 UNK A C 1
ATOM 8210 O O . UNK A 1 1160 ? 63.805 187.621 66.674 1.00 272.66 2307 UNK A O 1
ATOM 8212 N N . UNK A 1 1161 ? 63.657 189.188 65.026 1.00 270.81 2308 UNK A N 1
ATOM 8213 C CA . UNK A 1 1161 ? 64.766 190.057 65.428 1.00 270.89 2308 UNK A CA 1
ATOM 8214 C C . UNK A 1 1161 ? 64.496 190.766 66.765 1.00 273.29 2308 UNK A C 1
ATOM 8215 O O . UNK A 1 1161 ? 65.276 190.601 67.707 1.00 273.36 2308 UNK A O 1
ATOM 8217 N N . UNK A 1 1162 ? 63.398 191.547 66.843 1.00 270.73 2309 UNK A N 1
ATOM 8218 C CA . UNK A 1 1162 ? 63.003 192.298 68.034 1.00 278.01 2309 UNK A CA 1
ATOM 8219 C C . UNK A 1 1162 ? 62.524 191.363 69.148 1.00 284.96 2309 UNK A C 1
ATOM 8220 O O . UNK A 1 1162 ? 63.331 190.887 69.946 1.00 265.15 2309 UNK A O 1
ATOM 8222 N N . UNK A 1 1163 ? 62.427 200.773 84.262 1.00 278.42 2319 UNK A N 1
ATOM 8223 C CA . UNK A 1 1163 ? 61.508 199.732 83.798 1.00 278.33 2319 UNK A CA 1
ATOM 8224 C C . UNK A 1 1163 ? 60.106 200.300 83.510 1.00 280.58 2319 UNK A C 1
ATOM 8225 O O . UNK A 1 1163 ? 59.478 199.889 82.530 1.00 280.20 2319 UNK A O 1
ATOM 8227 N N . UNK A 1 1164 ? 59.624 201.236 84.367 1.00 279.00 2320 UNK A N 1
ATOM 8228 C CA . UNK A 1 1164 ? 58.321 201.912 84.243 1.00 278.95 2320 UNK A CA 1
ATOM 8229 C C . UNK A 1 1164 ? 58.464 203.264 83.487 1.00 280.85 2320 UNK A C 1
ATOM 8230 O O . UNK A 1 1164 ? 57.465 203.948 83.235 1.00 280.68 2320 UNK A O 1
ATOM 8232 N N . UNK A 1 1165 ? 59.720 203.616 83.115 1.00 278.73 2321 UNK A N 1
ATOM 8233 C CA . UNK A 1 1165 ? 60.099 204.811 82.353 1.00 278.66 2321 UNK A CA 1
ATOM 8234 C C . UNK A 1 1165 ? 60.395 204.433 80.890 1.00 280.28 2321 UNK A C 1
ATOM 8235 O O . UNK A 1 1165 ? 60.097 205.210 79.979 1.00 280.08 2321 UNK A O 1
ATOM 8237 N N . UNK A 1 1166 ? 60.967 203.225 80.678 1.00 277.50 2322 UNK A N 1
ATOM 8238 C CA . UNK A 1 1166 ? 61.270 202.659 79.362 1.00 277.03 2322 UNK A CA 1
ATOM 8239 C C . UNK A 1 1166 ? 59.976 202.215 78.671 1.00 279.01 2322 UNK A C 1
ATOM 8240 O O . UNK A 1 1166 ? 59.884 202.276 77.445 1.00 278.61 2322 UNK A O 1
ATOM 8242 N N . UNK A 1 1167 ? 58.977 201.783 79.471 1.00 276.80 2323 UNK A N 1
ATOM 8243 C CA . UNK A 1 1167 ? 57.646 201.366 79.020 1.00 276.62 2323 UNK A CA 1
ATOM 8244 C C . UNK A 1 1167 ? 56.718 202.589 78.829 1.00 279.31 2323 UNK A C 1
ATOM 8245 O O . UNK A 1 1167 ? 55.679 202.474 78.167 1.00 278.97 2323 UNK A O 1
ATOM 8247 N N . UNK A 1 1168 ? 57.107 203.757 79.406 1.00 277.53 2324 UNK A N 1
ATOM 8248 C CA . UNK A 1 1168 ? 56.382 205.035 79.318 1.00 277.55 2324 UNK A CA 1
ATOM 8249 C C . UNK A 1 1168 ? 56.800 205.851 78.069 1.00 279.61 2324 UNK A C 1
ATOM 8250 O O . UNK A 1 1168 ? 56.043 206.718 77.622 1.00 279.40 2324 UNK A O 1
ATOM 8252 N N . UNK A 1 1169 ? 57.997 205.568 77.517 1.00 277.33 2325 UNK A N 1
ATOM 8253 C CA . UNK A 1 1169 ? 58.523 206.210 76.309 1.00 277.16 2325 UNK A CA 1
ATOM 8254 C C . UNK A 1 1169 ? 58.107 205.421 75.039 1.00 278.92 2325 UNK A C 1
ATOM 8255 O O . UNK A 1 1169 ? 58.226 205.942 73.925 1.00 278.61 2325 UNK A O 1
ATOM 8257 N N . UNK A 1 1170 ? 57.601 204.175 75.227 1.00 276.45 2326 UNK A N 1
ATOM 8258 C CA . UNK A 1 1170 ? 57.126 203.261 74.177 1.00 276.03 2326 UNK A CA 1
ATOM 8259 C C . UNK A 1 1170 ? 55.608 203.399 73.946 1.00 277.98 2326 UNK A C 1
ATOM 8260 O O . UNK A 1 1170 ? 55.137 203.164 72.830 1.00 277.51 2326 UNK A O 1
ATOM 8262 N N . UNK A 1 1171 ? 54.851 203.770 75.005 1.00 275.88 2327 UNK A N 1
ATOM 8263 C CA . UNK A 1 1171 ? 53.401 204.003 74.969 1.00 275.75 2327 UNK A CA 1
ATOM 8264 C C . UNK A 1 1171 ? 53.093 205.454 74.525 1.00 277.97 2327 UNK A C 1
ATOM 8265 O O . UNK A 1 1171 ? 51.938 205.783 74.235 1.00 277.72 2327 UNK A O 1
ATOM 8267 N N . UNK A 1 1172 ? 54.146 206.305 74.457 1.00 275.89 2328 UNK A N 1
ATOM 8268 C CA . UNK A 1 1172 ? 54.096 207.710 74.042 1.00 275.83 2328 UNK A CA 1
ATOM 8269 C C . UNK A 1 1172 ? 54.522 207.884 72.571 1.00 277.70 2328 UNK A C 1
ATOM 8270 O O . UNK A 1 1172 ? 53.976 208.755 71.885 1.00 277.46 2328 UNK A O 1
ATOM 8272 N N . UNK A 1 1173 ? 55.493 207.056 72.098 1.00 275.18 2329 UNK A N 1
ATOM 8273 C CA . UNK A 1 1173 ? 56.033 207.061 70.726 1.00 274.83 2329 UNK A CA 1
ATOM 8274 C C . UNK A 1 1173 ? 55.109 206.327 69.720 1.00 276.41 2329 UNK A C 1
ATOM 8275 O O . UNK A 1 1173 ? 55.245 206.532 68.507 1.00 275.96 2329 UNK A O 1
ATOM 8277 N N . UNK A 1 1174 ? 54.178 205.482 70.232 1.00 273.81 2330 UNK A N 1
ATOM 8278 C CA . UNK A 1 1174 ? 53.178 204.733 69.458 1.00 273.30 2330 UNK A CA 1
ATOM 8279 C C . UNK A 1 1174 ? 51.857 205.533 69.356 1.00 274.92 2330 UNK A C 1
ATOM 8280 O O . UNK A 1 1174 ? 50.917 205.097 68.684 1.00 274.67 2330 UNK A O 1
ATOM 8282 N N . UNK A 1 1175 ? 51.810 206.713 70.015 1.00 271.93 2331 UNK A N 1
ATOM 8283 C CA . UNK A 1 1175 ? 50.671 207.631 70.044 1.00 273.48 2331 UNK A CA 1
ATOM 8284 C C . UNK A 1 1175 ? 50.856 208.770 69.035 1.00 271.70 2331 UNK A C 1
ATOM 8285 O O . UNK A 1 1175 ? 51.957 209.296 68.876 1.00 242.52 2331 UNK A O 1
ATOM 8287 N N . ILE B 1 74 ? 99.382 238.878 -1.435 1.00 294.92 1186 ILE B N 1
ATOM 8288 C CA . ILE B 1 74 ? 98.148 238.090 -1.460 1.00 294.69 1186 ILE B CA 1
ATOM 8289 C C . ILE B 1 74 ? 98.030 237.297 -2.774 1.00 296.67 1186 ILE B C 1
ATOM 8290 O O . ILE B 1 74 ? 98.562 237.721 -3.806 1.00 296.46 1186 ILE B O 1
ATOM 8295 N N . ARG B 1 75 ? 97.312 236.152 -2.725 1.00 294.60 1187 ARG B N 1
ATOM 8296 C CA . ARG B 1 75 ? 97.075 235.287 -3.882 1.00 294.41 1187 ARG B CA 1
ATOM 8297 C C . ARG B 1 75 ? 96.041 235.955 -4.811 1.00 296.73 1187 ARG B C 1
ATOM 8298 O O . ARG B 1 75 ? 94.828 235.806 -4.619 1.00 296.62 1187 ARG B O 1
ATOM 8306 N N . LYS B 1 76 ? 96.548 236.742 -5.785 1.00 294.83 1188 LYS B N 1
ATOM 8307 C CA . LYS B 1 76 ? 95.770 237.483 -6.786 1.00 294.52 1188 LYS B CA 1
ATOM 8308 C C . LYS B 1 76 ? 95.038 236.525 -7.738 1.00 296.44 1188 LYS B C 1
ATOM 8309 O O . LYS B 1 76 ? 95.644 235.572 -8.234 1.00 296.58 1188 LYS B O 1
ATOM 8315 N N . GLY B 1 77 ? 93.757 236.792 -7.984 1.00 294.70 1189 GLY B N 1
ATOM 8316 C CA . GLY B 1 77 ? 92.936 235.990 -8.887 1.00 296.01 1189 GLY B CA 1
ATOM 8317 C C . GLY B 1 77 ? 92.894 236.556 -10.298 1.00 295.72 1189 GLY B C 1
ATOM 8318 O O . GLY B 1 77 ? 92.543 237.725 -10.476 1.00 294.35 1189 GLY B O 1
ATOM 8319 N N . VAL B 1 78 ? 93.262 235.736 -11.319 1.00 296.08 1190 VAL B N 1
ATOM 8320 C CA . VAL B 1 78 ? 93.283 236.129 -12.748 1.00 296.08 1190 VAL B CA 1
ATOM 8321 C C . VAL B 1 78 ? 92.288 235.250 -13.547 1.00 297.42 1190 VAL B C 1
ATOM 8322 O O . VAL B 1 78 ? 92.313 234.035 -13.389 1.00 297.41 1190 VAL B O 1
ATOM 8326 N N . ILE B 1 79 ? 91.404 235.862 -14.373 1.00 296.40 1191 ILE B N 1
ATOM 8327 C CA . ILE B 1 79 ? 90.420 235.153 -15.217 1.00 296.03 1191 ILE B CA 1
ATOM 8328 C C . ILE B 1 79 ? 90.396 235.835 -16.599 1.00 296.69 1191 ILE B C 1
ATOM 8329 O O . ILE B 1 79 ? 89.707 236.840 -16.760 1.00 295.56 1191 ILE B O 1
ATOM 8334 N N . VAL B 1 80 ? 91.142 235.294 -17.585 1.00 295.87 1192 VAL B N 1
ATOM 8335 C CA . VAL B 1 80 ? 91.223 235.855 -18.946 1.00 295.79 1192 VAL B CA 1
ATOM 8336 C C . VAL B 1 80 ? 90.452 234.933 -19.951 1.00 296.43 1192 VAL B C 1
ATOM 8337 O O . VAL B 1 80 ? 91.083 234.047 -20.540 1.00 297.15 1192 VAL B O 1
ATOM 8341 N N . PRO B 1 81 ? 89.118 235.115 -20.186 1.00 294.69 1193 PRO B N 1
ATOM 8342 C CA . PRO B 1 81 ? 88.412 234.220 -21.127 1.00 293.98 1193 PRO B CA 1
ATOM 8343 C C . PRO B 1 81 ? 88.831 234.440 -22.594 1.00 293.93 1193 PRO B C 1
ATOM 8344 O O . PRO B 1 81 ? 88.821 235.578 -23.068 1.00 293.01 1193 PRO B O 1
ATOM 8348 N N . CYS B 1 82 ? 89.227 233.342 -23.296 1.00 294.45 1194 CYS B N 1
ATOM 8349 C CA . CYS B 1 82 ? 89.670 233.347 -24.701 1.00 293.56 1194 CYS B CA 1
ATOM 8350 C C . CYS B 1 82 ? 88.791 232.414 -25.569 1.00 292.11 1194 CYS B C 1
ATOM 8351 O O . CYS B 1 82 ? 88.530 231.275 -25.186 1.00 292.29 1194 CYS B O 1
ATOM 8354 N N . LYS B 1 83 ? 88.365 232.915 -26.750 1.00 290.66 1195 LYS B N 1
ATOM 8355 C CA . LYS B 1 83 ? 87.460 232.296 -27.732 1.00 290.45 1195 LYS B CA 1
ATOM 8356 C C . LYS B 1 83 ? 87.995 230.991 -28.366 1.00 291.25 1195 LYS B C 1
ATOM 8357 O O . LYS B 1 83 ? 87.185 230.140 -28.743 1.00 291.35 1195 LYS B O 1
ATOM 8363 N N . ASP B 1 84 ? 89.332 230.835 -28.490 1.00 289.33 1196 ASP B N 1
ATOM 8364 C CA . ASP B 1 84 ? 89.941 229.655 -29.115 1.00 289.05 1196 ASP B CA 1
ATOM 8365 C C . ASP B 1 84 ? 91.216 229.191 -28.386 1.00 290.29 1196 ASP B C 1
ATOM 8366 O O . ASP B 1 84 ? 91.796 229.956 -27.614 1.00 289.69 1196 ASP B O 1
ATOM 8371 N N . LEU B 1 85 ? 91.638 227.927 -28.645 1.00 288.76 1197 LEU B N 1
ATOM 8372 C CA . LEU B 1 85 ? 92.821 227.251 -28.087 1.00 290.14 1197 LEU B CA 1
ATOM 8373 C C . LEU B 1 85 ? 94.145 227.835 -28.614 1.00 290.14 1197 LEU B C 1
ATOM 8374 O O . LEU B 1 85 ? 95.113 227.923 -27.854 1.00 291.69 1197 LEU B O 1
ATOM 8379 N N . LEU B 1 86 ? 94.196 228.193 -29.915 1.00 289.08 1198 LEU B N 1
ATOM 8380 C CA . LEU B 1 86 ? 95.378 228.771 -30.567 1.00 288.60 1198 LEU B CA 1
ATOM 8381 C C . LEU B 1 86 ? 95.557 230.238 -30.142 1.00 290.27 1198 LEU B C 1
ATOM 8382 O O . LEU B 1 86 ? 96.682 230.664 -29.854 1.00 289.95 1198 LEU B O 1
ATOM 8387 N N . ASP B 1 87 ? 94.433 230.992 -30.085 1.00 289.44 1199 ASP B N 1
ATOM 8388 C CA . ASP B 1 87 ? 94.362 232.404 -29.697 1.00 289.18 1199 ASP B CA 1
ATOM 8389 C C . ASP B 1 87 ? 94.537 232.589 -28.173 1.00 290.14 1199 ASP B C 1
ATOM 8390 O O . ASP B 1 87 ? 94.800 233.708 -27.721 1.00 289.89 1199 ASP B O 1
ATOM 8395 N N . ALA B 1 88 ? 94.412 231.489 -27.394 1.00 292.39 1200 ALA B N 1
ATOM 8396 C CA . ALA B 1 88 ? 94.568 231.471 -25.938 1.00 293.85 1200 ALA B CA 1
ATOM 8397 C C . ALA B 1 88 ? 96.000 231.821 -25.514 1.00 294.05 1200 ALA B C 1
ATOM 8398 O O . ALA B 1 88 ? 96.181 232.381 -24.432 1.00 294.93 1200 ALA B O 1
ATOM 8400 N N . GLU B 1 89 ? 97.005 231.510 -26.371 1.00 293.91 1201 GLU B N 1
ATOM 8401 C CA . GLU B 1 89 ? 98.428 231.784 -26.136 1.00 292.50 1201 GLU B CA 1
ATOM 8402 C C . GLU B 1 89 ? 98.705 233.298 -26.023 1.00 289.85 1201 GLU B C 1
ATOM 8403 O O . GLU B 1 89 ? 99.560 233.701 -25.230 1.00 289.68 1201 GLU B O 1
ATOM 8409 N N . GLU B 1 90 ? 97.993 234.125 -26.812 1.00 290.22 1202 GLU B N 1
ATOM 8410 C CA . GLU B 1 90 ? 98.144 235.586 -26.804 1.00 288.23 1202 GLU B CA 1
ATOM 8411 C C . GLU B 1 90 ? 97.574 236.212 -25.512 1.00 289.44 1202 GLU B C 1
ATOM 8412 O O . GLU B 1 90 ? 97.959 237.327 -25.151 1.00 289.28 1202 GLU B O 1
ATOM 8418 N N . ALA B 1 91 ? 96.681 235.478 -24.813 1.00 291.88 1203 ALA B N 1
ATOM 8419 C CA . ALA B 1 91 ? 96.078 235.876 -23.539 1.00 292.50 1203 ALA B CA 1
ATOM 8420 C C . ALA B 1 91 ? 96.839 235.229 -22.363 1.00 293.62 1203 ALA B C 1
ATOM 8421 O O . ALA B 1 91 ? 96.300 235.110 -21.259 1.00 295.06 1203 ALA B O 1
ATOM 8423 N N . LEU B 1 92 ? 98.099 234.808 -22.625 1.00 292.40 1204 LEU B N 1
ATOM 8424 C CA . LEU B 1 92 ? 99.033 234.193 -21.676 1.00 293.58 1204 LEU B CA 1
ATOM 8425 C C . LEU B 1 92 ? 100.243 235.121 -21.517 1.00 290.06 1204 LEU B C 1
ATOM 8426 O O . LEU B 1 92 ? 100.392 235.746 -20.468 1.00 289.51 1204 LEU B O 1
ATOM 8431 N N . SER B 1 93 ? 101.076 235.232 -22.581 1.00 288.10 1205 SER B N 1
ATOM 8432 C CA . SER B 1 93 ? 102.303 236.034 -22.639 1.00 286.76 1205 SER B CA 1
ATOM 8433 C C . SER B 1 93 ? 102.048 237.533 -22.398 1.00 288.89 1205 SER B C 1
ATOM 8434 O O . SER B 1 93 ? 102.896 238.195 -21.793 1.00 288.76 1205 SER B O 1
ATOM 8437 N N . ARG B 1 94 ? 100.882 238.055 -22.855 1.00 287.79 1206 ARG B N 1
ATOM 8438 C CA . ARG B 1 94 ? 100.490 239.462 -22.699 1.00 287.77 1206 ARG B CA 1
ATOM 8439 C C . ARG B 1 94 ? 99.729 239.707 -21.386 1.00 290.21 1206 ARG B C 1
ATOM 8440 O O . ARG B 1 94 ? 99.883 240.780 -20.795 1.00 290.32 1206 ARG B O 1
ATOM 8448 N N . ALA B 1 95 ? 98.914 238.725 -20.932 1.00 288.91 1207 ALA B N 1
ATOM 8449 C CA . ALA B 1 95 ? 98.150 238.826 -19.683 1.00 290.32 1207 ALA B CA 1
ATOM 8450 C C . ALA B 1 95 ? 99.065 238.732 -18.447 1.00 291.08 1207 ALA B C 1
ATOM 8451 O O . ALA B 1 95 ? 98.717 239.281 -17.396 1.00 290.80 1207 ALA B O 1
ATOM 8453 N N . LEU B 1 96 ? 100.240 238.064 -18.586 1.00 289.67 1208 LEU B N 1
ATOM 8454 C CA . LEU B 1 96 ? 101.244 237.896 -17.525 1.00 289.10 1208 LEU B CA 1
ATOM 8455 C C . LEU B 1 96 ? 101.972 239.211 -17.192 1.00 291.52 1208 LEU B C 1
ATOM 8456 O O . LEU B 1 96 ? 102.536 239.324 -16.103 1.00 291.19 1208 LEU B O 1
ATOM 8461 N N . GLU B 1 97 ? 101.944 240.201 -18.116 1.00 289.83 1209 GLU B N 1
ATOM 8462 C CA . GLU B 1 97 ? 102.581 241.517 -17.962 1.00 289.73 1209 GLU B CA 1
ATOM 8463 C C . GLU B 1 97 ? 101.928 242.367 -16.846 1.00 291.48 1209 GLU B C 1
ATOM 8464 O O . GLU B 1 97 ? 102.528 243.357 -16.415 1.00 290.93 1209 GLU B O 1
ATOM 8470 N N . VAL B 1 98 ? 100.722 241.965 -16.369 1.00 289.45 1210 VAL B N 1
ATOM 8471 C CA . VAL B 1 98 ? 99.975 242.643 -15.295 1.00 289.17 1210 VAL B CA 1
ATOM 8472 C C . VAL B 1 98 ? 100.188 241.877 -13.950 1.00 291.76 1210 VAL B C 1
ATOM 8473 O O . VAL B 1 98 ? 99.236 241.637 -13.197 1.00 291.19 1210 VAL B O 1
ATOM 8477 N N . LEU B 1 99 ? 101.459 241.512 -13.662 1.00 290.21 1211 LEU B N 1
ATOM 8478 C CA . LEU B 1 99 ? 101.869 240.783 -12.456 1.00 290.28 1211 LEU B CA 1
ATOM 8479 C C . LEU B 1 99 ? 103.218 241.309 -11.913 1.00 292.65 1211 LEU B C 1
ATOM 8480 O O . LEU B 1 99 ? 104.265 241.037 -12.513 1.00 292.56 1211 LEU B O 1
ATOM 8485 N N . PRO B 1 100 ? 103.223 242.047 -10.776 1.00 290.85 1212 PRO B N 1
ATOM 8486 C CA . PRO B 1 100 ? 104.497 242.553 -10.236 1.00 293.09 1212 PRO B CA 1
ATOM 8487 C C . PRO B 1 100 ? 105.248 241.484 -9.443 1.00 297.77 1212 PRO B C 1
ATOM 8488 O O . PRO B 1 100 ? 105.848 240.583 -10.023 1.00 265.93 1212 PRO B O 1
ATOM 8492 N N . ALA B 1 141 ? 100.073 233.724 -6.081 1.00 278.11 1253 ALA B N 1
ATOM 8493 C CA . ALA B 1 141 ? 99.147 234.134 -7.136 1.00 279.42 1253 ALA B CA 1
ATOM 8494 C C . ALA B 1 141 ? 98.492 232.917 -7.838 1.00 282.61 1253 ALA B C 1
ATOM 8495 O O . ALA B 1 141 ? 99.069 231.827 -7.817 1.00 282.83 1253 ALA B O 1
ATOM 8497 N N . VAL B 1 142 ? 97.285 233.111 -8.451 1.00 283.22 1254 VAL B N 1
ATOM 8498 C CA . VAL B 1 142 ? 96.510 232.083 -9.178 1.00 283.59 1254 VAL B CA 1
ATOM 8499 C C . VAL B 1 142 ? 95.921 232.650 -10.485 1.00 285.48 1254 VAL B C 1
ATOM 8500 O O . VAL B 1 142 ? 95.366 233.751 -10.491 1.00 285.14 1254 VAL B O 1
ATOM 8504 N N . VAL B 1 143 ? 96.022 231.876 -11.577 1.00 283.77 1255 VAL B N 1
ATOM 8505 C CA . VAL B 1 143 ? 95.519 232.274 -12.895 1.00 284.21 1255 VAL B CA 1
ATOM 8506 C C . VAL B 1 143 ? 94.576 231.191 -13.477 1.00 286.93 1255 VAL B C 1
ATOM 8507 O O . VAL B 1 143 ? 94.898 230.001 -13.464 1.00 286.15 1255 VAL B O 1
ATOM 8511 N N . ASN B 1 144 ? 93.408 231.638 -13.979 1.00 283.85 1256 ASN B N 1
ATOM 8512 C CA . ASN B 1 144 ? 92.354 230.847 -14.625 1.00 282.79 1256 ASN B CA 1
ATOM 8513 C C . ASN B 1 144 ? 92.228 231.279 -16.099 1.00 287.31 1256 ASN B C 1
ATOM 8514 O O . ASN B 1 144 ? 92.261 232.481 -16.383 1.00 288.13 1256 ASN B O 1
ATOM 8519 N N . VAL B 1 145 ? 92.117 230.298 -17.034 1.00 283.49 1257 VAL B N 1
ATOM 8520 C CA . VAL B 1 145 ? 92.003 230.527 -18.487 1.00 283.64 1257 VAL B CA 1
ATOM 8521 C C . VAL B 1 145 ? 90.744 229.793 -19.031 1.00 289.44 1257 VAL B C 1
ATOM 8522 O O . VAL B 1 145 ? 90.733 228.563 -19.119 1.00 288.35 1257 VAL B O 1
ATOM 8526 N N . ALA B 1 146 ? 89.695 230.560 -19.398 1.00 288.97 1258 ALA B N 1
ATOM 8527 C CA . ALA B 1 146 ? 88.441 230.019 -19.935 1.00 291.04 1258 ALA B CA 1
ATOM 8528 C C . ALA B 1 146 ? 88.498 229.870 -21.457 1.00 291.00 1258 ALA B C 1
ATOM 8529 O O . ALA B 1 146 ? 89.175 230.657 -22.124 1.00 291.46 1258 ALA B O 1
ATOM 8531 N N . VAL B 1 147 ? 87.799 228.851 -22.003 1.00 290.09 1259 VAL B N 1
ATOM 8532 C CA . VAL B 1 147 ? 87.745 228.613 -23.451 1.00 288.72 1259 VAL B CA 1
ATOM 8533 C C . VAL B 1 147 ? 86.289 228.428 -23.909 1.00 288.74 1259 VAL B C 1
ATOM 8534 O O . VAL B 1 147 ? 85.542 227.634 -23.329 1.00 288.08 1259 VAL B O 1
ATOM 8538 N N . ARG B 1 148 ? 85.905 229.184 -24.960 1.00 288.33 1260 ARG B N 1
ATOM 8539 C CA . ARG B 1 148 ? 84.563 229.208 -25.556 1.00 288.66 1260 ARG B CA 1
ATOM 8540 C C . ARG B 1 148 ? 84.462 228.244 -26.759 1.00 291.67 1260 ARG B C 1
ATOM 8541 O O . ARG B 1 148 ? 83.760 228.549 -27.731 1.00 291.83 1260 ARG B O 1
ATOM 8549 N N . ASP B 1 149 ? 85.152 227.081 -26.691 1.00 290.43 1261 ASP B N 1
ATOM 8550 C CA . ASP B 1 149 ? 85.128 226.104 -27.779 1.00 290.53 1261 ASP B CA 1
ATOM 8551 C C . ASP B 1 149 ? 84.537 224.756 -27.320 1.00 292.32 1261 ASP B C 1
ATOM 8552 O O . ASP B 1 149 ? 85.252 223.761 -27.162 1.00 292.12 1261 ASP B O 1
ATOM 8557 N N . ALA B 1 150 ? 83.199 224.732 -27.163 1.00 290.14 1262 ALA B N 1
ATOM 8558 C CA . ALA B 1 150 ? 82.419 223.541 -26.806 1.00 290.09 1262 ALA B CA 1
ATOM 8559 C C . ALA B 1 150 ? 82.341 222.572 -28.000 1.00 292.59 1262 ALA B C 1
ATOM 8560 O O . ALA B 1 150 ? 81.847 221.446 -27.862 1.00 292.37 1262 ALA B O 1
ATOM 8562 N N . GLU B 1 151 ? 82.851 223.037 -29.168 1.00 290.99 1263 GLU B N 1
ATOM 8563 C CA . GLU B 1 151 ? 82.910 222.386 -30.482 1.00 290.94 1263 GLU B CA 1
ATOM 8564 C C . GLU B 1 151 ? 83.629 221.008 -30.460 1.00 292.87 1263 GLU B C 1
ATOM 8565 O O . GLU B 1 151 ? 82.982 219.977 -30.642 1.00 292.95 1263 GLU B O 1
ATOM 8571 N N . GLY B 1 152 ? 84.952 221.031 -30.290 1.00 290.25 1264 GLY B N 1
ATOM 8572 C CA . GLY B 1 152 ? 85.791 219.845 -30.290 1.00 289.84 1264 GLY B CA 1
ATOM 8573 C C . GLY B 1 152 ? 86.493 219.641 -28.973 1.00 291.46 1264 GLY B C 1
ATOM 8574 O O . GLY B 1 152 ? 87.414 220.389 -28.629 1.00 291.08 1264 GLY B O 1
ATOM 8575 N N . LYS B 1 153 ? 86.031 218.634 -28.224 1.00 289.43 1265 LYS B N 1
ATOM 8576 C CA . LYS B 1 153 ? 86.611 218.262 -26.941 1.00 289.44 1265 LYS B CA 1
ATOM 8577 C C . LYS B 1 153 ? 87.677 217.187 -27.178 1.00 292.04 1265 LYS B C 1
ATOM 8578 O O . LYS B 1 153 ? 87.374 215.989 -27.230 1.00 292.12 1265 LYS B O 1
ATOM 8584 N N . ASN B 1 154 ? 88.927 217.639 -27.383 1.00 289.93 1266 ASN B N 1
ATOM 8585 C CA . ASN B 1 154 ? 90.072 216.757 -27.619 1.00 289.63 1266 ASN B CA 1
ATOM 8586 C C . ASN B 1 154 ? 90.509 216.108 -26.299 1.00 291.86 1266 ASN B C 1
ATOM 8587 O O . ASN B 1 154 ? 90.226 216.637 -25.224 1.00 291.54 1266 ASN B O 1
ATOM 8592 N N . ASP B 1 155 ? 91.170 214.954 -26.384 1.00 290.09 1267 ASP B N 1
ATOM 8593 C CA . ASP B 1 155 ? 91.724 214.237 -25.236 1.00 290.18 1267 ASP B CA 1
ATOM 8594 C C . ASP B 1 155 ? 93.100 213.741 -25.655 1.00 292.23 1267 ASP B C 1
ATOM 8595 O O . ASP B 1 155 ? 93.228 213.194 -26.755 1.00 292.09 1267 ASP B O 1
ATOM 8600 N N . GLU B 1 156 ? 94.146 214.027 -24.832 1.00 290.09 1268 GLU B N 1
ATOM 8601 C CA . GLU B 1 156 ? 95.570 213.736 -25.095 1.00 289.81 1268 GLU B CA 1
ATOM 8602 C C . GLU B 1 156 ? 96.086 214.758 -26.124 1.00 291.55 1268 GLU B C 1
ATOM 8603 O O . GLU B 1 156 ? 97.226 215.209 -26.017 1.00 291.41 1268 GLU B O 1
ATOM 8609 N N . GLU B 1 157 ? 95.235 215.104 -27.113 1.00 289.92 1269 GLU B N 1
ATOM 8610 C CA . GLU B 1 157 ? 95.496 216.080 -28.166 1.00 289.96 1269 GLU B CA 1
ATOM 8611 C C . GLU B 1 157 ? 95.114 217.492 -27.686 1.00 292.69 1269 GLU B C 1
ATOM 8612 O O . GLU B 1 157 ? 95.509 218.468 -28.328 1.00 292.79 1269 GLU B O 1
ATOM 8618 N N . ILE B 1 158 ? 94.365 217.598 -26.552 1.00 292.48 1270 ILE B N 1
ATOM 8619 C CA . ILE B 1 158 ? 94.041 218.873 -25.896 1.00 294.24 1270 ILE B CA 1
ATOM 8620 C C . ILE B 1 158 ? 95.141 219.129 -24.859 1.00 295.52 1270 ILE B C 1
ATOM 8621 O O . ILE B 1 158 ? 95.364 220.275 -24.479 1.00 295.67 1270 ILE B O 1
ATOM 8626 N N . LEU B 1 159 ? 95.817 218.036 -24.414 1.00 294.96 1271 LEU B N 1
ATOM 8627 C CA . LEU B 1 159 ? 96.917 218.013 -23.445 1.00 295.85 1271 LEU B CA 1
ATOM 8628 C C . LEU B 1 159 ? 98.268 218.245 -24.138 1.00 296.82 1271 LEU B C 1
ATOM 8629 O O . LEU B 1 159 ? 99.226 218.649 -23.479 1.00 297.72 1271 LEU B O 1
ATOM 8634 N N . ALA B 1 160 ? 98.331 217.988 -25.464 1.00 295.10 1272 ALA B N 1
ATOM 8635 C CA . ALA B 1 160 ? 99.488 218.240 -26.328 1.00 294.65 1272 ALA B CA 1
ATOM 8636 C C . ALA B 1 160 ? 99.301 219.588 -27.063 1.00 294.41 1272 ALA B C 1
ATOM 8637 O O . ALA B 1 160 ? 100.134 219.973 -27.886 1.00 293.05 1272 ALA B O 1
ATOM 8639 N N . LEU B 1 161 ? 98.200 220.302 -26.732 1.00 294.18 1273 LEU B N 1
ATOM 8640 C CA . LEU B 1 161 ? 97.789 221.607 -27.265 1.00 294.17 1273 LEU B CA 1
ATOM 8641 C C . LEU B 1 161 ? 97.864 222.695 -26.167 1.00 295.36 1273 LEU B C 1
ATOM 8642 O O . LEU B 1 161 ? 97.768 223.888 -26.471 1.00 295.70 1273 LEU B O 1
ATOM 8647 N N . ILE B 1 162 ? 98.058 222.273 -24.899 1.00 294.62 1274 ILE B N 1
ATOM 8648 C CA . ILE B 1 162 ? 98.188 223.158 -23.732 1.00 294.21 1274 ILE B CA 1
ATOM 8649 C C . ILE B 1 162 ? 99.633 223.088 -23.185 1.00 295.74 1274 ILE B C 1
ATOM 8650 O O . ILE B 1 162 ? 100.099 224.055 -22.574 1.00 296.70 1274 ILE B O 1
ATOM 8655 N N . LYS B 1 163 ? 100.344 221.958 -23.438 1.00 295.20 1275 LYS B N 1
ATOM 8656 C CA . LYS B 1 163 ? 101.737 221.761 -23.031 1.00 294.19 1275 LYS B CA 1
ATOM 8657 C C . LYS B 1 163 ? 102.729 222.584 -23.910 1.00 290.83 1275 LYS B C 1
ATOM 8658 O O . LYS B 1 163 ? 103.743 222.991 -23.341 1.00 288.92 1275 LYS B O 1
ATOM 8664 N N . PRO B 1 164 ? 102.510 222.878 -25.234 1.00 292.07 1276 PRO B N 1
ATOM 8665 C CA . PRO B 1 164 ? 103.503 223.695 -25.960 1.00 289.86 1276 PRO B CA 1
ATOM 8666 C C . PRO B 1 164 ? 103.500 225.169 -25.519 1.00 288.42 1276 PRO B C 1
ATOM 8667 O O . PRO B 1 164 ? 104.509 225.851 -25.712 1.00 285.96 1276 PRO B O 1
ATOM 8671 N N . TRP B 1 165 ? 102.383 225.651 -24.914 1.00 292.51 1277 TRP B N 1
ATOM 8672 C CA . TRP B 1 165 ? 102.280 227.026 -24.411 1.00 293.00 1277 TRP B CA 1
ATOM 8673 C C . TRP B 1 165 ? 102.942 227.170 -23.018 1.00 289.12 1277 TRP B C 1
ATOM 8674 O O . TRP B 1 165 ? 103.281 228.293 -22.632 1.00 287.23 1277 TRP B O 1
ATOM 8685 N N . VAL B 1 166 ? 103.108 226.045 -22.264 1.00 294.71 1278 VAL B N 1
ATOM 8686 C CA . VAL B 1 166 ? 103.682 226.032 -20.907 1.00 294.61 1278 VAL B CA 1
ATOM 8687 C C . VAL B 1 166 ? 105.208 225.708 -20.918 1.00 286.92 1278 VAL B C 1
ATOM 8688 O O . VAL B 1 166 ? 105.929 226.225 -20.060 1.00 285.84 1278 VAL B O 1
ATOM 8692 N N . GLN B 1 167 ? 105.689 224.873 -21.869 1.00 287.24 1279 GLN B N 1
ATOM 8693 C CA . GLN B 1 167 ? 107.112 224.524 -21.963 1.00 284.53 1279 GLN B CA 1
ATOM 8694 C C . GLN B 1 167 ? 107.910 225.708 -22.535 1.00 283.16 1279 GLN B C 1
ATOM 8695 O O . GLN B 1 167 ? 109.081 225.880 -22.189 1.00 283.05 1279 GLN B O 1
ATOM 8701 N N . ASN B 1 168 ? 107.253 226.529 -23.385 1.00 283.03 1280 ASN B N 1
ATOM 8702 C CA . ASN B 1 168 ? 107.817 227.717 -24.027 1.00 282.72 1280 ASN B CA 1
ATOM 8703 C C . ASN B 1 168 ? 107.922 228.869 -23.018 1.00 285.64 1280 ASN B C 1
ATOM 8704 O O . ASN B 1 168 ? 108.965 229.524 -22.954 1.00 285.78 1280 ASN B O 1
ATOM 8709 N N . SER B 1 169 ? 106.851 229.103 -22.221 1.00 285.52 1281 SER B N 1
ATOM 8710 C CA . SER B 1 169 ? 106.801 230.155 -21.198 1.00 286.75 1281 SER B CA 1
ATOM 8711 C C . SER B 1 169 ? 107.118 229.561 -19.800 1.00 289.14 1281 SER B C 1
ATOM 8712 O O . SER B 1 169 ? 106.432 229.859 -18.816 1.00 289.95 1281 SER B O 1
ATOM 8715 N N . LYS B 1 170 ? 108.189 228.734 -19.733 1.00 287.83 1282 LYS B N 1
ATOM 8716 C CA . LYS B 1 170 ? 108.680 228.059 -18.524 1.00 288.29 1282 LYS B CA 1
ATOM 8717 C C . LYS B 1 170 ? 109.352 229.038 -17.539 1.00 291.08 1282 LYS B C 1
ATOM 8718 O O . LYS B 1 170 ? 109.518 228.696 -16.364 1.00 292.17 1282 LYS B O 1
ATOM 8724 N N . ALA B 1 171 ? 109.739 230.241 -18.019 1.00 290.29 1283 ALA B N 1
ATOM 8725 C CA . ALA B 1 171 ? 110.379 231.294 -17.224 1.00 291.26 1283 ALA B CA 1
ATOM 8726 C C . ALA B 1 171 ? 109.461 232.526 -17.058 1.00 293.06 1283 ALA B C 1
ATOM 8727 O O . ALA B 1 171 ? 109.703 233.343 -16.165 1.00 293.38 1283 ALA B O 1
ATOM 8729 N N . ASP B 1 172 ? 108.412 232.649 -17.914 1.00 292.01 1284 ASP B N 1
ATOM 8730 C CA . ASP B 1 172 ? 107.422 233.740 -17.911 1.00 292.60 1284 ASP B CA 1
ATOM 8731 C C . ASP B 1 172 ? 106.499 233.619 -16.683 1.00 293.87 1284 ASP B C 1
ATOM 8732 O O . ASP B 1 172 ? 106.323 234.600 -15.957 1.00 294.17 1284 ASP B O 1
ATOM 8737 N N . LEU B 1 173 ? 105.929 232.413 -16.452 1.00 292.30 1285 LEU B N 1
ATOM 8738 C CA . LEU B 1 173 ? 105.035 232.093 -15.327 1.00 293.11 1285 LEU B CA 1
ATOM 8739 C C . LEU B 1 173 ? 105.825 231.958 -14.010 1.00 295.41 1285 LEU B C 1
ATOM 8740 O O . LEU B 1 173 ? 105.293 232.238 -12.932 1.00 296.22 1285 LEU B O 1
ATOM 8745 N N . LEU B 1 174 ? 107.098 231.526 -14.120 1.00 293.97 1286 LEU B N 1
ATOM 8746 C CA . LEU B 1 174 ? 108.063 231.310 -13.037 1.00 294.31 1286 LEU B CA 1
ATOM 8747 C C . LEU B 1 174 ? 108.474 232.641 -12.363 1.00 296.79 1286 LEU B C 1
ATOM 8748 O O . LEU B 1 174 ? 108.499 232.712 -11.130 1.00 297.60 1286 LEU B O 1
ATOM 8753 N N . ALA B 1 175 ? 108.798 233.677 -13.177 1.00 295.82 1287 ALA B N 1
ATOM 8754 C CA . ALA B 1 175 ? 109.251 235.003 -12.739 1.00 296.33 1287 ALA B CA 1
ATOM 8755 C C . ALA B 1 175 ? 108.208 235.765 -11.901 1.00 298.45 1287 ALA B C 1
ATOM 8756 O O . ALA B 1 175 ? 108.579 236.386 -10.903 1.00 298.66 1287 ALA B O 1
ATOM 8758 N N . ARG B 1 176 ? 106.917 235.714 -12.300 1.00 296.39 1288 ARG B N 1
ATOM 8759 C CA . ARG B 1 176 ? 105.818 236.414 -11.619 1.00 296.14 1288 ARG B CA 1
ATOM 8760 C C . ARG B 1 176 ? 105.413 235.721 -10.292 1.00 297.42 1288 ARG B C 1
ATOM 8761 O O . ARG B 1 176 ? 104.650 236.307 -9.517 1.00 297.48 1288 ARG B O 1
ATOM 8769 N N . ARG B 1 177 ? 105.939 234.492 -10.035 1.00 294.45 1289 ARG B N 1
ATOM 8770 C CA . ARG B 1 177 ? 105.723 233.641 -8.850 1.00 293.95 1289 ARG B CA 1
ATOM 8771 C C . ARG B 1 177 ? 104.228 233.223 -8.674 1.00 295.70 1289 ARG B C 1
ATOM 8772 O O . ARG B 1 177 ? 103.704 233.197 -7.549 1.00 295.66 1289 ARG B O 1
ATOM 8780 N N . VAL B 1 178 ? 103.567 232.858 -9.796 1.00 293.17 1290 VAL B N 1
ATOM 8781 C CA . VAL B 1 178 ? 102.180 232.370 -9.812 1.00 292.71 1290 VAL B CA 1
ATOM 8782 C C . VAL B 1 178 ? 102.242 230.832 -9.647 1.00 293.44 1290 VAL B C 1
ATOM 8783 O O . VAL B 1 178 ? 102.938 230.163 -10.413 1.00 293.15 1290 VAL B O 1
ATOM 8787 N N . ARG B 1 179 ? 101.561 230.290 -8.615 1.00 290.35 1291 ARG B N 1
ATOM 8788 C CA . ARG B 1 179 ? 101.601 228.861 -8.290 1.00 290.40 1291 ARG B CA 1
ATOM 8789 C C . ARG B 1 179 ? 100.711 227.985 -9.205 1.00 292.27 1291 ARG B C 1
ATOM 8790 O O . ARG B 1 179 ? 101.237 227.049 -9.815 1.00 292.57 1291 ARG B O 1
ATOM 8798 N N . ARG B 1 180 ? 99.383 228.258 -9.274 1.00 291.83 1292 ARG B N 1
ATOM 8799 C CA . ARG B 1 180 ? 98.438 227.455 -10.060 1.00 290.82 1292 ARG B CA 1
ATOM 8800 C C . ARG B 1 180 ? 98.002 228.145 -11.357 1.00 290.08 1292 ARG B C 1
ATOM 8801 O O . ARG B 1 180 ? 97.834 229.364 -11.396 1.00 289.49 1292 ARG B O 1
ATOM 8809 N N . LEU B 1 181 ? 97.873 227.341 -12.423 1.00 285.88 1293 LEU B N 1
ATOM 8810 C CA . LEU B 1 181 ? 97.427 227.743 -13.754 1.00 283.55 1293 LEU B CA 1
ATOM 8811 C C . LEU B 1 181 ? 96.306 226.785 -14.163 1.00 285.97 1293 LEU B C 1
ATOM 8812 O O . LEU B 1 181 ? 96.569 225.650 -14.564 1.00 284.91 1293 LEU B O 1
ATOM 8817 N N . THR B 1 182 ? 95.052 227.228 -13.979 1.00 282.85 1294 THR B N 1
ATOM 8818 C CA . THR B 1 182 ? 93.848 226.445 -14.270 1.00 282.76 1294 THR B CA 1
ATOM 8819 C C . THR B 1 182 ? 93.311 226.787 -15.680 1.00 286.89 1294 THR B C 1
ATOM 8820 O O . THR B 1 182 ? 93.635 227.846 -16.226 1.00 286.36 1294 THR B O 1
ATOM 8824 N N . PHE B 1 183 ? 92.518 225.865 -16.271 1.00 284.29 1295 PHE B N 1
ATOM 8825 C CA . PHE B 1 183 ? 91.883 225.998 -17.585 1.00 284.29 1295 PHE B CA 1
ATOM 8826 C C . PHE B 1 183 ? 90.445 225.497 -17.517 1.00 291.46 1295 PHE B C 1
ATOM 8827 O O . PHE B 1 183 ? 90.237 224.329 -17.204 1.00 291.78 1295 PHE B O 1
ATOM 8835 N N . ILE B 1 184 ? 89.455 226.364 -17.791 1.00 290.79 1296 ILE B N 1
ATOM 8836 C CA . ILE B 1 184 ? 88.038 225.970 -17.767 1.00 293.55 1296 ILE B CA 1
ATOM 8837 C C . ILE B 1 184 ? 87.544 225.824 -19.218 1.00 290.98 1296 ILE B C 1
ATOM 8838 O O . ILE B 1 184 ? 87.658 226.765 -20.006 1.00 291.18 1296 ILE B O 1
ATOM 8843 N N . CYS B 1 185 ? 87.015 224.631 -19.561 1.00 289.37 1297 CYS B N 1
ATOM 8844 C CA . CYS B 1 185 ? 86.498 224.324 -20.894 1.00 287.55 1297 CYS B CA 1
ATOM 8845 C C . CYS B 1 185 ? 85.046 223.828 -20.793 1.00 288.77 1297 CYS B C 1
ATOM 8846 O O . CYS B 1 185 ? 84.811 222.645 -20.528 1.00 288.25 1297 CYS B O 1
ATOM 8849 N N . GLY B 1 186 ? 84.099 224.747 -21.006 1.00 287.87 1298 GLY B N 1
ATOM 8850 C CA . GLY B 1 186 ? 82.665 224.483 -20.912 1.00 287.55 1298 GLY B CA 1
ATOM 8851 C C . GLY B 1 186 ? 81.963 224.036 -22.181 1.00 290.71 1298 GLY B C 1
ATOM 8852 O O . GLY B 1 186 ? 82.429 224.313 -23.293 1.00 291.32 1298 GLY B O 1
ATOM 8853 N N . ARG B 1 187 ? 80.815 223.341 -22.003 1.00 290.50 1299 ARG B N 1
ATOM 8854 C CA . ARG B 1 187 ? 79.942 222.834 -23.070 1.00 291.54 1299 ARG B CA 1
ATOM 8855 C C . ARG B 1 187 ? 78.540 223.454 -22.912 1.00 293.83 1299 ARG B C 1
ATOM 8856 O O . ARG B 1 187 ? 77.984 223.457 -21.810 1.00 293.47 1299 ARG B O 1
ATOM 8864 N N . ASN B 1 188 ? 77.989 223.991 -24.024 1.00 293.25 1300 ASN B N 1
ATOM 8865 C CA . ASN B 1 188 ? 76.711 224.720 -24.135 1.00 292.92 1300 ASN B CA 1
ATOM 8866 C C . ASN B 1 188 ? 75.418 223.873 -23.864 1.00 294.33 1300 ASN B C 1
ATOM 8867 O O . ASN B 1 188 ? 74.304 224.400 -24.014 1.00 294.55 1300 ASN B O 1
ATOM 8872 N N . ASP B 1 189 ? 75.560 222.610 -23.402 1.00 293.04 1301 ASP B N 1
ATOM 8873 C CA . ASP B 1 189 ? 74.432 221.690 -23.191 1.00 292.92 1301 ASP B CA 1
ATOM 8874 C C . ASP B 1 189 ? 74.249 221.225 -21.723 1.00 293.47 1301 ASP B C 1
ATOM 8875 O O . ASP B 1 189 ? 73.414 220.350 -21.453 1.00 293.51 1301 ASP B O 1
ATOM 8880 N N . GLY B 1 190 ? 74.999 221.833 -20.803 1.00 291.52 1302 GLY B N 1
ATOM 8881 C CA . GLY B 1 190 ? 74.944 221.522 -19.378 1.00 290.79 1302 GLY B CA 1
ATOM 8882 C C . GLY B 1 190 ? 76.072 220.642 -18.874 1.00 291.72 1302 GLY B C 1
ATOM 8883 O O . GLY B 1 190 ? 76.207 220.460 -17.659 1.00 291.72 1302 GLY B O 1
ATOM 8884 N N . SER B 1 191 ? 76.884 220.077 -19.808 1.00 290.29 1303 SER B N 1
ATOM 8885 C CA . SER B 1 191 ? 78.035 219.212 -19.516 1.00 290.01 1303 SER B CA 1
ATOM 8886 C C . SER B 1 191 ? 79.123 220.031 -18.812 1.00 289.94 1303 SER B C 1
ATOM 8887 O O . SER B 1 191 ? 79.615 221.019 -19.368 1.00 290.20 1303 SER B O 1
ATOM 8890 N N . TYR B 1 192 ? 79.441 219.636 -17.559 1.00 286.80 1304 TYR B N 1
ATOM 8891 C CA . TYR B 1 192 ? 80.380 220.283 -16.634 1.00 285.28 1304 TYR B CA 1
ATOM 8892 C C . TYR B 1 192 ? 81.765 220.559 -17.263 1.00 284.35 1304 TYR B C 1
ATOM 8893 O O . TYR B 1 192 ? 82.265 219.736 -18.039 1.00 285.06 1304 TYR B O 1
ATOM 8902 N N . PRO B 1 193 ? 82.372 221.737 -16.949 1.00 280.72 1305 PRO B N 1
ATOM 8903 C CA . PRO B 1 193 ? 83.655 222.109 -17.576 1.00 281.31 1305 PRO B CA 1
ATOM 8904 C C . PRO B 1 193 ? 84.816 221.148 -17.317 1.00 282.12 1305 PRO B C 1
ATOM 8905 O O . PRO B 1 193 ? 84.791 220.371 -16.363 1.00 280.60 1305 PRO B O 1
ATOM 8909 N N . SER B 1 194 ? 85.829 221.209 -18.202 1.00 285.08 1306 SER B N 1
ATOM 8910 C CA . SER B 1 194 ? 87.041 220.392 -18.163 1.00 287.17 1306 SER B CA 1
ATOM 8911 C C . SER B 1 194 ? 88.232 221.241 -17.692 1.00 290.17 1306 SER B C 1
ATOM 8912 O O . SER B 1 194 ? 88.625 222.181 -18.388 1.00 288.08 1306 SER B O 1
ATOM 8915 N N . TYR B 1 195 ? 88.789 220.909 -16.499 1.00 286.32 1307 TYR B N 1
ATOM 8916 C CA . TYR B 1 195 ? 89.897 221.622 -15.845 1.00 283.39 1307 TYR B CA 1
ATOM 8917 C C . TYR B 1 195 ? 91.240 220.909 -15.963 1.00 286.92 1307 TYR B C 1
ATOM 8918 O O . TYR B 1 195 ? 91.317 219.687 -15.836 1.00 288.23 1307 TYR B O 1
ATOM 8927 N N . TYR B 1 196 ? 92.301 221.705 -16.172 1.00 281.59 1308 TYR B N 1
ATOM 8928 C CA . TYR B 1 196 ? 93.697 221.277 -16.301 1.00 281.10 1308 TYR B CA 1
ATOM 8929 C C . TYR B 1 196 ? 94.547 222.222 -15.465 1.00 284.45 1308 TYR B C 1
ATOM 8930 O O . TYR B 1 196 ? 94.542 223.422 -15.735 1.00 282.80 1308 TYR B O 1
ATOM 8939 N N . THR B 1 197 ? 95.238 221.719 -14.429 1.00 282.37 1309 THR B N 1
ATOM 8940 C CA . THR B 1 197 ? 96.011 222.615 -13.566 1.00 282.55 1309 THR B CA 1
ATOM 8941 C C . THR B 1 197 ? 97.513 222.295 -13.587 1.00 288.23 1309 THR B C 1
ATOM 8942 O O . THR B 1 197 ? 97.910 221.140 -13.437 1.00 288.30 1309 THR B O 1
ATOM 8946 N N . PHE B 1 198 ? 98.330 223.354 -13.754 1.00 285.34 1310 PHE B N 1
ATOM 8947 C CA . PHE B 1 198 ? 99.794 223.335 -13.777 1.00 287.02 1310 PHE B CA 1
ATOM 8948 C C . PHE B 1 198 ? 100.305 224.005 -12.499 1.00 290.47 1310 PHE B C 1
ATOM 8949 O O . PHE B 1 198 ? 99.969 225.163 -12.239 1.00 290.37 1310 PHE B O 1
ATOM 8957 N N . ARG B 1 199 ? 101.075 223.267 -11.683 1.00 289.03 1311 ARG B N 1
ATOM 8958 C CA . ARG B 1 199 ? 101.564 223.747 -10.388 1.00 287.53 1311 ARG B CA 1
ATOM 8959 C C . ARG B 1 199 ? 103.044 223.406 -10.155 1.00 286.51 1311 ARG B C 1
ATOM 8960 O O . ARG B 1 199 ? 103.542 222.410 -10.685 1.00 285.56 1311 ARG B O 1
ATOM 8968 N N . GLY B 1 200 ? 103.710 224.222 -9.333 1.00 285.05 1312 GLY B N 1
ATOM 8969 C CA . GLY B 1 200 ? 105.103 224.028 -8.943 1.00 285.27 1312 GLY B CA 1
ATOM 8970 C C . GLY B 1 200 ? 106.106 224.959 -9.598 1.00 287.38 1312 GLY B C 1
ATOM 8971 O O . GLY B 1 200 ? 105.743 226.067 -10.003 1.00 287.69 1312 GLY B O 1
ATOM 8972 N N . PRO B 1 201 ? 107.397 224.547 -9.694 1.00 286.53 1313 PRO B N 1
ATOM 8973 C CA . PRO B 1 201 ? 108.401 225.427 -10.319 1.00 286.56 1313 PRO B CA 1
ATOM 8974 C C . PRO B 1 201 ? 108.408 225.316 -11.849 1.00 288.11 1313 PRO B C 1
ATOM 8975 O O . PRO B 1 201 ? 108.402 226.344 -12.528 1.00 287.72 1313 PRO B O 1
ATOM 8979 N N . ASP B 1 202 ? 108.412 224.076 -12.385 1.00 287.44 1314 ASP B N 1
ATOM 8980 C CA . ASP B 1 202 ? 108.415 223.785 -13.821 1.00 287.00 1314 ASP B CA 1
ATOM 8981 C C . ASP B 1 202 ? 106.984 223.574 -14.356 1.00 288.92 1314 ASP B C 1
ATOM 8982 O O . ASP B 1 202 ? 106.796 223.549 -15.578 1.00 288.15 1314 ASP B O 1
ATOM 8987 N N . TYR B 1 203 ? 105.980 223.453 -13.435 1.00 288.68 1315 TYR B N 1
ATOM 8988 C CA . TYR B 1 203 ? 104.540 223.261 -13.695 1.00 288.92 1315 TYR B CA 1
ATOM 8989 C C . TYR B 1 203 ? 104.327 221.964 -14.499 1.00 288.77 1315 TYR B C 1
ATOM 8990 O O . TYR B 1 203 ? 103.945 221.990 -15.673 1.00 288.08 1315 TYR B O 1
ATOM 8999 N N . ALA B 1 204 ? 104.599 220.827 -13.835 1.00 287.10 1316 ALA B N 1
ATOM 9000 C CA . ALA B 1 204 ? 104.541 219.471 -14.387 1.00 286.44 1316 ALA B CA 1
ATOM 9001 C C . ALA B 1 204 ? 103.113 218.962 -14.680 1.00 287.90 1316 ALA B C 1
ATOM 9002 O O . ALA B 1 204 ? 102.977 217.900 -15.296 1.00 287.58 1316 ALA B O 1
ATOM 9004 N N . GLU B 1 205 ? 102.069 219.719 -14.262 1.00 291.20 1317 GLU B N 1
ATOM 9005 C CA . GLU B 1 205 ? 100.635 219.408 -14.396 1.00 293.23 1317 GLU B CA 1
ATOM 9006 C C . GLU B 1 205 ? 100.265 218.226 -13.492 1.00 291.93 1317 GLU B C 1
ATOM 9007 O O . GLU B 1 205 ? 100.603 217.077 -13.801 1.00 290.67 1317 GLU B O 1
ATOM 9013 N N . ASP B 1 206 ? 99.566 218.513 -12.374 1.00 292.99 1318 ASP B N 1
ATOM 9014 C CA . ASP B 1 206 ? 99.116 217.465 -11.462 1.00 292.10 1318 ASP B CA 1
ATOM 9015 C C . ASP B 1 206 ? 97.869 216.818 -12.069 1.00 292.90 1318 ASP B C 1
ATOM 9016 O O . ASP B 1 206 ? 96.831 217.471 -12.229 1.00 293.63 1318 ASP B O 1
ATOM 9021 N N . ASP B 1 207 ? 98.013 215.546 -12.487 1.00 292.16 1319 ASP B N 1
ATOM 9022 C CA . ASP B 1 207 ? 96.946 214.747 -13.101 1.00 291.52 1319 ASP B CA 1
ATOM 9023 C C . ASP B 1 207 ? 95.820 214.469 -12.088 1.00 290.03 1319 ASP B C 1
ATOM 9024 O O . ASP B 1 207 ? 94.693 214.160 -12.485 1.00 290.15 1319 ASP B O 1
ATOM 9029 N N . SER B 1 208 ? 96.138 214.632 -10.781 1.00 289.73 1320 SER B N 1
ATOM 9030 C CA . SER B 1 208 ? 95.251 214.461 -9.631 1.00 288.24 1320 SER B CA 1
ATOM 9031 C C . SER B 1 208 ? 94.012 215.358 -9.774 1.00 287.84 1320 SER B C 1
ATOM 9032 O O . SER B 1 208 ? 92.899 214.831 -9.853 1.00 287.54 1320 SER B O 1
ATOM 9035 N N . ILE B 1 209 ? 94.209 216.698 -9.865 1.00 288.96 1321 ILE B N 1
ATOM 9036 C CA . ILE B 1 209 ? 93.103 217.648 -10.028 1.00 288.79 1321 ILE B CA 1
ATOM 9037 C C . ILE B 1 209 ? 92.859 217.857 -11.520 1.00 288.77 1321 ILE B C 1
ATOM 9038 O O . ILE B 1 209 ? 93.677 218.455 -12.225 1.00 290.36 1321 ILE B O 1
ATOM 9043 N N . ARG B 1 210 ? 91.734 217.323 -11.986 1.00 285.86 1322 ARG B N 1
ATOM 9044 C CA . ARG B 1 210 ? 91.258 217.402 -13.359 1.00 285.38 1322 ARG B CA 1
ATOM 9045 C C . ARG B 1 210 ? 89.754 217.466 -13.334 1.00 283.52 1322 ARG B C 1
ATOM 9046 O O . ARG B 1 210 ? 89.151 216.950 -12.396 1.00 282.92 1322 ARG B O 1
ATOM 9054 N N . HIS B 1 211 ? 89.145 218.143 -14.327 1.00 283.18 1323 HIS B N 1
ATOM 9055 C CA . HIS B 1 211 ? 87.690 218.327 -14.498 1.00 282.04 1323 HIS B CA 1
ATOM 9056 C C . HIS B 1 211 ? 86.984 218.882 -13.226 1.00 281.39 1323 HIS B C 1
ATOM 9057 O O . HIS B 1 211 ? 85.750 218.821 -13.134 1.00 280.89 1323 HIS B O 1
ATOM 9064 N N . ILE B 1 212 ? 87.763 219.450 -12.270 1.00 280.22 1324 ILE B N 1
ATOM 9065 C CA . ILE B 1 212 ? 87.222 220.021 -11.037 1.00 279.18 1324 ILE B CA 1
ATOM 9066 C C . ILE B 1 212 ? 88.049 221.254 -10.595 1.00 278.50 1324 ILE B C 1
ATOM 9067 O O . ILE B 1 212 ? 89.259 221.331 -10.836 1.00 281.69 1324 ILE B O 1
ATOM 9072 N N . GLU B 1 213 ? 87.353 222.224 -9.976 1.00 276.43 1325 GLU B N 1
ATOM 9073 C CA . GLU B 1 213 ? 87.887 223.487 -9.465 1.00 277.45 1325 GLU B CA 1
ATOM 9074 C C . GLU B 1 213 ? 88.865 223.261 -8.311 1.00 274.57 1325 GLU B C 1
ATOM 9075 O O . GLU B 1 213 ? 88.737 222.244 -7.625 1.00 272.52 1325 GLU B O 1
ATOM 9081 N N . PRO B 1 214 ? 89.810 224.197 -8.027 1.00 275.67 1326 PRO B N 1
ATOM 9082 C CA . PRO B 1 214 ? 90.708 223.993 -6.873 1.00 275.34 1326 PRO B CA 1
ATOM 9083 C C . PRO B 1 214 ? 89.940 223.955 -5.544 1.00 275.42 1326 PRO B C 1
ATOM 9084 O O . PRO B 1 214 ? 90.296 223.166 -4.674 1.00 273.95 1326 PRO B O 1
ATOM 9088 N N . SER B 1 215 ? 88.859 224.766 -5.422 1.00 275.57 1327 SER B N 1
ATOM 9089 C CA . SER B 1 215 ? 87.972 224.874 -4.251 1.00 274.48 1327 SER B CA 1
ATOM 9090 C C . SER B 1 215 ? 87.234 223.570 -3.978 1.00 275.09 1327 SER B C 1
ATOM 9091 O O . SER B 1 215 ? 87.086 223.171 -2.823 1.00 271.83 1327 SER B O 1
ATOM 9094 N N . LEU B 1 216 ? 86.744 222.935 -5.052 1.00 270.54 1328 LEU B N 1
ATOM 9095 C CA . LEU B 1 216 ? 86.001 221.677 -5.038 1.00 272.75 1328 LEU B CA 1
ATOM 9096 C C . LEU B 1 216 ? 86.941 220.483 -4.759 1.00 275.34 1328 LEU B C 1
ATOM 9097 O O . LEU B 1 216 ? 86.496 219.486 -4.188 1.00 277.85 1328 LEU B O 1
ATOM 9102 N N . ALA B 1 217 ? 88.242 220.603 -5.138 1.00 274.13 1329 ALA B N 1
ATOM 9103 C CA . ALA B 1 217 ? 89.284 219.575 -4.973 1.00 277.70 1329 ALA B CA 1
ATOM 9104 C C . ALA B 1 217 ? 89.630 219.308 -3.497 1.00 280.89 1329 ALA B C 1
ATOM 9105 O O . ALA B 1 217 ? 90.294 218.314 -3.187 1.00 282.62 1329 ALA B O 1
ATOM 9107 N N . PHE B 1 218 ? 89.175 220.186 -2.595 1.00 278.54 1330 PHE B N 1
ATOM 9108 C CA . PHE B 1 218 ? 89.406 220.052 -1.162 1.00 278.19 1330 PHE B CA 1
ATOM 9109 C C . PHE B 1 218 ? 88.306 219.163 -0.519 1.00 281.34 1330 PHE B C 1
ATOM 9110 O O . PHE B 1 218 ? 88.497 218.668 0.592 1.00 280.59 1330 PHE B O 1
ATOM 9118 N N . GLN B 1 219 ? 87.187 218.929 -1.243 1.00 279.34 1331 GLN B N 1
ATOM 9119 C CA . GLN B 1 219 ? 86.089 218.036 -0.839 1.00 277.12 1331 GLN B CA 1
ATOM 9120 C C . GLN B 1 219 ? 86.427 216.602 -1.244 1.00 275.69 1331 GLN B C 1
ATOM 9121 O O . GLN B 1 219 ? 85.970 215.640 -0.625 1.00 274.03 1331 GLN B O 1
ATOM 9127 N N . LEU B 1 220 ? 87.210 216.487 -2.329 1.00 272.66 1332 LEU B N 1
ATOM 9128 C CA . LEU B 1 220 ? 87.710 215.271 -2.970 1.00 271.15 1332 LEU B CA 1
ATOM 9129 C C . LEU B 1 220 ? 88.654 214.508 -2.041 1.00 271.98 1332 LEU B C 1
ATOM 9130 O O . LEU B 1 220 ? 88.696 213.275 -2.068 1.00 267.68 1332 LEU B O 1
ATOM 9135 N N . GLU B 1 221 ? 89.409 215.270 -1.227 1.00 271.08 1333 GLU B N 1
ATOM 9136 C CA . GLU B 1 221 ? 90.414 214.861 -0.249 1.00 270.52 1333 GLU B CA 1
ATOM 9137 C C . GLU B 1 221 ? 91.736 214.528 -0.967 1.00 269.10 1333 GLU B C 1
ATOM 9138 O O . GLU B 1 221 ? 92.442 215.461 -1.361 1.00 270.00 1333 GLU B O 1
ATOM 9144 N N . LEU B 1 222 ? 92.065 213.225 -1.140 1.00 261.44 1334 LEU B N 1
ATOM 9145 C CA . LEU B 1 222 ? 93.307 212.695 -1.732 1.00 260.74 1334 LEU B CA 1
ATOM 9146 C C . LEU B 1 222 ? 94.463 212.754 -0.713 1.00 261.07 1334 LEU B C 1
ATOM 9147 O O . LEU B 1 222 ? 95.595 212.373 -1.019 1.00 259.29 1334 LEU B O 1
ATOM 9152 N N . GLY B 1 223 ? 94.138 213.193 0.497 1.00 259.70 1335 GLY B N 1
ATOM 9153 C CA . GLY B 1 223 ? 95.043 213.232 1.634 1.00 258.98 1335 GLY B CA 1
ATOM 9154 C C . GLY B 1 223 ? 94.882 211.946 2.420 1.00 257.90 1335 GLY B C 1
ATOM 9155 O O . GLY B 1 223 ? 95.576 211.720 3.417 1.00 257.68 1335 GLY B O 1
ATOM 9156 N N . ARG B 1 224 ? 93.926 211.106 1.965 1.00 251.59 1336 ARG B N 1
ATOM 9157 C CA . ARG B 1 224 ? 93.595 209.790 2.512 1.00 247.49 1336 ARG B CA 1
ATOM 9158 C C . ARG B 1 224 ? 94.237 208.697 1.646 1.00 249.37 1336 ARG B C 1
ATOM 9159 O O . ARG B 1 224 ? 94.048 207.503 1.889 1.00 246.65 1336 ARG B O 1
ATOM 9167 N N . LEU B 1 225 ? 94.996 209.127 0.629 1.00 248.12 1337 LEU B N 1
ATOM 9168 C CA . LEU B 1 225 ? 95.695 208.268 -0.318 1.00 247.17 1337 LEU B CA 1
ATOM 9169 C C . LEU B 1 225 ? 97.135 208.774 -0.449 1.00 250.46 1337 LEU B C 1
ATOM 9170 O O . LEU B 1 225 ? 97.642 209.019 -1.546 1.00 250.25 1337 LEU B O 1
ATOM 9175 N N . SER B 1 226 ? 97.779 208.958 0.704 1.00 248.82 1338 SER B N 1
ATOM 9176 C CA . SER B 1 226 ? 99.147 209.450 0.796 1.00 249.98 1338 SER B CA 1
ATOM 9177 C C . SER B 1 226 ? 100.140 208.314 0.604 1.00 251.10 1338 SER B C 1
ATOM 9178 O O . SER B 1 226 ? 101.200 208.526 0.017 1.00 251.41 1338 SER B O 1
ATOM 9181 N N . LYS B 1 227 ? 99.781 207.104 1.083 1.00 246.98 1339 LYS B N 1
ATOM 9182 C CA . LYS B 1 227 ? 100.604 205.893 1.030 1.00 246.10 1339 LYS B CA 1
ATOM 9183 C C . LYS B 1 227 ? 100.503 205.182 -0.352 1.00 247.50 1339 LYS B C 1
ATOM 9184 O O . LYS B 1 227 ? 101.016 204.068 -0.518 1.00 246.96 1339 LYS B O 1
ATOM 9190 N N . PHE B 1 228 ? 99.909 205.854 -1.354 1.00 244.46 1340 PHE B N 1
ATOM 9191 C CA . PHE B 1 228 ? 99.769 205.300 -2.701 1.00 243.51 1340 PHE B CA 1
ATOM 9192 C C . PHE B 1 228 ? 100.344 206.213 -3.787 1.00 246.87 1340 PHE B C 1
ATOM 9193 O O . PHE B 1 228 ? 100.540 207.412 -3.563 1.00 247.75 1340 PHE B O 1
ATOM 9201 N N . LYS B 1 229 ? 100.587 205.629 -4.976 1.00 243.90 1341 LYS B N 1
ATOM 9202 C CA . LYS B 1 229 ? 101.038 206.326 -6.176 1.00 244.39 1341 LYS B CA 1
ATOM 9203 C C . LYS B 1 229 ? 99.859 206.335 -7.145 1.00 246.63 1341 LYS B C 1
ATOM 9204 O O . LYS B 1 229 ? 99.525 205.308 -7.741 1.00 245.61 1341 LYS B O 1
ATOM 9210 N N . LEU B 1 230 ? 99.177 207.485 -7.222 1.00 244.92 1342 LEU B N 1
ATOM 9211 C CA . LEU B 1 230 ? 97.962 207.681 -8.011 1.00 244.55 1342 LEU B CA 1
ATOM 9212 C C . LEU B 1 230 ? 98.234 208.083 -9.455 1.00 247.93 1342 LEU B C 1
ATOM 9213 O O . LEU B 1 230 ? 99.006 209.003 -9.726 1.00 248.97 1342 LEU B O 1
ATOM 9218 N N . THR B 1 231 ? 97.566 207.395 -10.376 1.00 245.00 1343 THR B N 1
ATOM 9219 C CA . THR B 1 231 ? 97.591 207.659 -11.811 1.00 245.65 1343 THR B CA 1
ATOM 9220 C C . THR B 1 231 ? 96.138 207.546 -12.249 1.00 249.10 1343 THR B C 1
ATOM 9221 O O . THR B 1 231 ? 95.570 206.457 -12.176 1.00 248.05 1343 THR B O 1
ATOM 9225 N N . PRO B 1 232 ? 95.479 208.671 -12.595 1.00 248.36 1344 PRO B N 1
ATOM 9226 C CA . PRO B 1 232 ? 94.043 208.612 -12.918 1.00 248.07 1344 PRO B CA 1
ATOM 9227 C C . PRO B 1 232 ? 93.724 207.981 -14.272 1.00 250.82 1344 PRO B C 1
ATOM 9228 O O . PRO B 1 232 ? 94.615 207.755 -15.092 1.00 250.60 1344 PRO B O 1
ATOM 9232 N N . VAL B 1 233 ? 92.432 207.699 -14.489 1.00 248.65 1345 VAL B N 1
ATOM 9233 C CA . VAL B 1 233 ? 91.898 207.093 -15.709 1.00 248.83 1345 VAL B CA 1
ATOM 9234 C C . VAL B 1 233 ? 90.615 207.869 -16.133 1.00 253.61 1345 VAL B C 1
ATOM 9235 O O . VAL B 1 233 ? 89.943 208.450 -15.277 1.00 253.42 1345 VAL B O 1
ATOM 9239 N N . PHE B 1 234 ? 90.323 207.909 -17.456 1.00 252.92 1346 PHE B N 1
ATOM 9240 C CA . PHE B 1 234 ? 89.185 208.608 -18.066 1.00 254.17 1346 PHE B CA 1
ATOM 9241 C C . PHE B 1 234 ? 87.828 208.185 -17.489 1.00 255.61 1346 PHE B C 1
ATOM 9242 O O . PHE B 1 234 ? 87.539 206.999 -17.323 1.00 254.17 1346 PHE B O 1
ATOM 9250 N N . THR B 1 235 ? 86.987 209.192 -17.250 1.00 253.96 1347 THR B N 1
ATOM 9251 C CA . THR B 1 235 ? 85.617 209.067 -16.771 1.00 253.60 1347 THR B CA 1
ATOM 9252 C C . THR B 1 235 ? 84.714 209.825 -17.738 1.00 257.38 1347 THR B C 1
ATOM 9253 O O . THR B 1 235 ? 85.013 210.976 -18.085 1.00 258.45 1347 THR B O 1
ATOM 9257 N N . GLN B 1 236 ? 83.626 209.179 -18.189 1.00 254.67 1348 GLN B N 1
ATOM 9258 C CA . GLN B 1 236 ? 82.633 209.765 -19.101 1.00 255.37 1348 GLN B CA 1
ATOM 9259 C C . GLN B 1 236 ? 81.895 210.936 -18.402 1.00 258.49 1348 GLN B C 1
ATOM 9260 O O . GLN B 1 236 ? 81.615 211.953 -19.039 1.00 259.32 1348 GLN B O 1
ATOM 9266 N N . ASN B 1 237 ? 81.641 210.794 -17.082 1.00 254.79 1349 ASN B N 1
ATOM 9267 C CA . ASN B 1 237 ? 81.011 211.799 -16.227 1.00 255.20 1349 ASN B CA 1
ATOM 9268 C C . ASN B 1 237 ? 82.130 212.608 -15.556 1.00 258.29 1349 ASN B C 1
ATOM 9269 O O . ASN B 1 237 ? 83.031 212.023 -14.953 1.00 256.89 1349 ASN B O 1
ATOM 9274 N N . LYS B 1 238 ? 82.114 213.939 -15.708 1.00 257.37 1350 LYS B N 1
ATOM 9275 C CA . LYS B 1 238 ? 83.163 214.806 -15.157 1.00 257.83 1350 LYS B CA 1
ATOM 9276 C C . LYS B 1 238 ? 83.079 214.928 -13.626 1.00 258.87 1350 LYS B C 1
ATOM 9277 O O . LYS B 1 238 ? 84.066 215.323 -13.003 1.00 259.10 1350 LYS B O 1
ATOM 9283 N N . ASN B 1 239 ? 81.915 214.578 -13.030 1.00 255.05 1351 ASN B N 1
ATOM 9284 C CA . ASN B 1 239 ? 81.659 214.615 -11.582 1.00 254.25 1351 ASN B CA 1
ATOM 9285 C C . ASN B 1 239 ? 82.490 213.566 -10.829 1.00 253.30 1351 ASN B C 1
ATOM 9286 O O . ASN B 1 239 ? 82.965 213.842 -9.724 1.00 252.70 1351 ASN B O 1
ATOM 9291 N N . ILE B 1 240 ? 82.649 212.367 -11.433 1.00 247.33 1352 ILE B N 1
ATOM 9292 C CA . ILE B 1 240 ? 83.357 211.203 -10.874 1.00 241.97 1352 ILE B CA 1
ATOM 9293 C C . ILE B 1 240 ? 84.830 211.122 -11.374 1.00 244.63 1352 ILE B C 1
ATOM 9294 O O . ILE B 1 240 ? 85.107 211.483 -12.519 1.00 246.19 1352 ILE B O 1
ATOM 9299 N N . HIS B 1 241 ? 85.765 210.663 -10.504 1.00 235.31 1353 HIS B N 1
ATOM 9300 C CA . HIS B 1 241 ? 87.197 210.525 -10.812 1.00 235.51 1353 HIS B CA 1
ATOM 9301 C C . HIS B 1 241 ? 87.745 209.213 -10.293 1.00 234.23 1353 HIS B C 1
ATOM 9302 O O . HIS B 1 241 ? 87.605 208.921 -9.103 1.00 230.65 1353 HIS B O 1
ATOM 9309 N N . VAL B 1 242 ? 88.373 208.421 -11.176 1.00 230.87 1354 VAL B N 1
ATOM 9310 C CA . VAL B 1 242 ? 88.937 207.119 -10.801 1.00 228.71 1354 VAL B CA 1
ATOM 9311 C C . VAL B 1 242 ? 90.461 207.161 -10.970 1.00 234.68 1354 VAL B C 1
ATOM 9312 O O . VAL B 1 242 ? 90.956 207.655 -11.986 1.00 235.18 1354 VAL B O 1
ATOM 9316 N N . TYR B 1 243 ? 91.187 206.634 -9.955 1.00 229.68 1355 TYR B N 1
ATOM 9317 C CA . TYR B 1 243 ? 92.652 206.587 -9.872 1.00 232.33 1355 TYR B CA 1
ATOM 9318 C C . TYR B 1 243 ? 93.165 205.157 -9.686 1.00 233.55 1355 TYR B C 1
ATOM 9319 O O . TYR B 1 243 ? 92.574 204.386 -8.927 1.00 231.55 1355 TYR B O 1
ATOM 9328 N N . GLU B 1 244 ? 94.278 204.814 -10.362 1.00 230.95 1356 GLU B N 1
ATOM 9329 C CA . GLU B 1 244 ? 94.931 203.508 -10.253 1.00 230.63 1356 GLU B CA 1
ATOM 9330 C C . GLU B 1 244 ? 95.988 203.609 -9.164 1.00 233.00 1356 GLU B C 1
ATOM 9331 O O . GLU B 1 244 ? 97.077 204.147 -9.387 1.00 233.09 1356 GLU B O 1
ATOM 9337 N N . ALA B 1 245 ? 95.639 203.139 -7.972 1.00 230.21 1357 ALA B N 1
ATOM 9338 C CA . ALA B 1 245 ? 96.542 203.186 -6.841 1.00 230.04 1357 ALA B CA 1
ATOM 9339 C C . ALA B 1 245 ? 97.346 201.914 -6.747 1.00 233.01 1357 ALA B C 1
ATOM 9340 O O . ALA B 1 245 ? 96.824 200.815 -6.942 1.00 232.43 1357 ALA B O 1
ATOM 9342 N N . VAL B 1 246 ? 98.640 202.086 -6.499 1.00 231.73 1358 VAL B N 1
ATOM 9343 C CA . VAL B 1 246 ? 99.625 201.021 -6.348 1.00 232.69 1358 VAL B CA 1
ATOM 9344 C C . VAL B 1 246 ? 100.419 201.313 -5.081 1.00 236.43 1358 VAL B C 1
ATOM 9345 O O . VAL B 1 246 ? 100.727 202.476 -4.806 1.00 235.73 1358 VAL B O 1
ATOM 9349 N N . GLY B 1 247 ? 100.732 200.260 -4.329 1.00 235.89 1359 GLY B N 1
ATOM 9350 C CA . GLY B 1 247 ? 101.502 200.349 -3.096 1.00 236.59 1359 GLY B CA 1
ATOM 9351 C C . GLY B 1 247 ? 102.865 200.968 -3.319 1.00 241.03 1359 GLY B C 1
ATOM 9352 O O . GLY B 1 247 ? 103.648 200.468 -4.133 1.00 241.11 1359 GLY B O 1
ATOM 9353 N N . ARG B 1 248 ? 103.118 202.106 -2.637 1.00 239.67 1360 ARG B N 1
ATOM 9354 C CA . ARG B 1 248 ? 104.371 202.859 -2.714 1.00 240.53 1360 ARG B CA 1
ATOM 9355 C C . ARG B 1 248 ? 105.550 201.961 -2.330 1.00 244.15 1360 ARG B C 1
ATOM 9356 O O . ARG B 1 248 ? 106.524 201.869 -3.083 1.00 244.43 1360 ARG B O 1
ATOM 9364 N N . GLY B 1 249 ? 105.412 201.265 -1.202 1.00 241.84 1361 GLY B N 1
ATOM 9365 C CA . GLY B 1 249 ? 106.413 200.334 -0.705 1.00 242.53 1361 GLY B CA 1
ATOM 9366 C C . GLY B 1 249 ? 106.441 199.072 -1.536 1.00 246.11 1361 GLY B C 1
ATOM 9367 O O . GLY B 1 249 ? 107.250 198.956 -2.461 1.00 246.38 1361 GLY B O 1
ATOM 9368 N N . VAL B 1 250 ? 105.525 198.138 -1.238 1.00 244.16 1362 VAL B N 1
ATOM 9369 C CA . VAL B 1 250 ? 105.425 196.860 -1.945 1.00 245.28 1362 VAL B CA 1
ATOM 9370 C C . VAL B 1 250 ? 104.484 197.028 -3.182 1.00 247.34 1362 VAL B C 1
ATOM 9371 O O . VAL B 1 250 ? 103.507 197.776 -3.119 1.00 245.70 1362 VAL B O 1
ATOM 9375 N N . GLU B 1 251 ? 104.827 196.363 -4.306 1.00 245.45 1363 GLU B N 1
ATOM 9376 C CA . GLU B 1 251 ? 104.122 196.445 -5.594 1.00 244.67 1363 GLU B CA 1
ATOM 9377 C C . GLU B 1 251 ? 102.921 195.495 -5.731 1.00 246.88 1363 GLU B C 1
ATOM 9378 O O . GLU B 1 251 ? 102.059 195.746 -6.584 1.00 245.85 1363 GLU B O 1
ATOM 9384 N N . THR B 1 252 ? 102.849 194.431 -4.895 1.00 245.12 1364 THR B N 1
ATOM 9385 C CA . THR B 1 252 ? 101.777 193.414 -4.888 1.00 246.07 1364 THR B CA 1
ATOM 9386 C C . THR B 1 252 ? 100.368 194.046 -4.731 1.00 245.72 1364 THR B C 1
ATOM 9387 O O . THR B 1 252 ? 99.373 193.426 -5.117 1.00 246.44 1364 THR B O 1
ATOM 9391 N N . ASP B 1 253 ? 100.300 195.270 -4.181 1.00 239.85 1365 ASP B N 1
ATOM 9392 C CA . ASP B 1 253 ? 99.055 196.000 -3.987 1.00 237.71 1365 ASP B CA 1
ATOM 9393 C C . ASP B 1 253 ? 98.708 196.804 -5.229 1.00 236.73 1365 ASP B C 1
ATOM 9394 O O . ASP B 1 253 ? 99.560 197.509 -5.775 1.00 235.62 1365 ASP B O 1
ATOM 9399 N N . ARG B 1 254 ? 97.456 196.678 -5.676 1.00 232.58 1366 ARG B N 1
ATOM 9400 C CA . ARG B 1 254 ? 96.896 197.372 -6.832 1.00 230.76 1366 ARG B CA 1
ATOM 9401 C C . ARG B 1 254 ? 95.404 197.553 -6.581 1.00 231.01 1366 ARG B C 1
ATOM 9402 O O . ARG B 1 254 ? 94.686 196.563 -6.445 1.00 232.30 1366 ARG B O 1
ATOM 9410 N N . ARG B 1 255 ? 94.951 198.807 -6.435 1.00 225.43 1367 ARG B N 1
ATOM 9411 C CA . ARG B 1 255 ? 93.552 199.110 -6.122 1.00 225.53 1367 ARG B CA 1
ATOM 9412 C C . ARG B 1 255 ? 93.028 200.297 -6.913 1.00 225.13 1367 ARG B C 1
ATOM 9413 O O . ARG B 1 255 ? 93.785 201.218 -7.211 1.00 223.95 1367 ARG B O 1
ATOM 9421 N N . TYR B 1 256 ? 91.722 200.288 -7.219 1.00 220.20 1368 TYR B N 1
ATOM 9422 C CA . TYR B 1 256 ? 91.045 201.389 -7.901 1.00 218.31 1368 TYR B CA 1
ATOM 9423 C C . TYR B 1 256 ? 90.216 202.167 -6.874 1.00 216.71 1368 TYR B C 1
ATOM 9424 O O . TYR B 1 256 ? 89.241 201.634 -6.334 1.00 214.43 1368 TYR B O 1
ATOM 9433 N N . PHE B 1 257 ? 90.633 203.407 -6.561 1.00 211.94 1369 PHE B N 1
ATOM 9434 C CA . PHE B 1 257 ? 89.929 204.277 -5.617 1.00 208.82 1369 PHE B CA 1
ATOM 9435 C C . PHE B 1 257 ? 89.137 205.309 -6.389 1.00 212.60 1369 PHE B C 1
ATOM 9436 O O . PHE B 1 257 ? 89.701 206.047 -7.200 1.00 213.92 1369 PHE B O 1
ATOM 9444 N N . THR B 1 258 ? 87.829 205.349 -6.151 1.00 208.35 1370 THR B N 1
ATOM 9445 C CA . THR B 1 258 ? 86.907 206.280 -6.798 1.00 209.10 1370 THR B CA 1
ATOM 9446 C C . THR B 1 258 ? 86.619 207.445 -5.841 1.00 214.27 1370 THR B C 1
ATOM 9447 O O . THR B 1 258 ? 86.505 207.236 -4.629 1.00 212.91 1370 THR B O 1
ATOM 9451 N N . ARG B 1 259 ? 86.541 208.672 -6.378 1.00 213.30 1371 ARG B N 1
ATOM 9452 C CA . ARG B 1 259 ? 86.256 209.876 -5.597 1.00 213.83 1371 ARG B CA 1
ATOM 9453 C C . ARG B 1 259 ? 85.262 210.740 -6.366 1.00 220.82 1371 ARG B C 1
ATOM 9454 O O . ARG B 1 259 ? 85.583 211.235 -7.452 1.00 223.32 1371 ARG B O 1
ATOM 9462 N N . ALA B 1 260 ? 84.049 210.903 -5.810 1.00 217.75 1372 ALA B N 1
ATOM 9463 C CA . ALA B 1 260 ? 82.970 211.660 -6.433 1.00 220.89 1372 ALA B CA 1
ATOM 9464 C C . ALA B 1 260 ? 82.391 212.727 -5.506 1.00 229.36 1372 ALA B C 1
ATOM 9465 O O . ALA B 1 260 ? 82.163 212.474 -4.316 1.00 226.98 1372 ALA B O 1
ATOM 9467 N N . VAL B 1 261 ? 82.149 213.923 -6.083 1.00 232.84 1373 VAL B N 1
ATOM 9468 C CA . VAL B 1 261 ? 81.598 215.097 -5.408 1.00 237.62 1373 VAL B CA 1
ATOM 9469 C C . VAL B 1 261 ? 80.198 215.405 -5.980 1.00 247.51 1373 VAL B C 1
ATOM 9470 O O . VAL B 1 261 ? 80.063 215.753 -7.160 1.00 250.05 1373 VAL B O 1
ATOM 9474 N N . VAL B 1 262 ? 79.161 215.252 -5.137 1.00 246.41 1374 VAL B N 1
ATOM 9475 C CA . VAL B 1 262 ? 77.784 215.524 -5.546 1.00 250.51 1374 VAL B CA 1
ATOM 9476 C C . VAL B 1 262 ? 77.410 216.958 -5.125 1.00 258.53 1374 VAL B C 1
ATOM 9477 O O . VAL B 1 262 ? 77.495 217.321 -3.949 1.00 258.86 1374 VAL B O 1
ATOM 9481 N N . ARG B 1 263 ? 77.041 217.770 -6.122 1.00 259.62 1375 ARG B N 1
ATOM 9482 C CA . ARG B 1 263 ? 76.629 219.156 -5.960 1.00 258.54 1375 ARG B CA 1
ATOM 9483 C C . ARG B 1 263 ? 75.095 219.260 -5.967 1.00 261.63 1375 ARG B C 1
ATOM 9484 O O . ARG B 1 263 ? 74.446 218.489 -6.680 1.00 262.69 1375 ARG B O 1
ATOM 9492 N N . PRO B 1 264 ? 74.483 220.195 -5.204 1.00 261.18 1376 PRO B N 1
ATOM 9493 C CA . PRO B 1 264 ? 73.013 220.278 -5.205 1.00 261.23 1376 PRO B CA 1
ATOM 9494 C C . PRO B 1 264 ? 72.433 221.090 -6.365 1.00 264.70 1376 PRO B C 1
ATOM 9495 O O . PRO B 1 264 ? 73.071 222.019 -6.869 1.00 264.58 1376 PRO B O 1
ATOM 9499 N N . GLY B 1 265 ? 71.208 220.731 -6.749 1.00 264.37 1377 GLY B N 1
ATOM 9500 C CA . GLY B 1 265 ? 70.436 221.406 -7.787 1.00 265.13 1377 GLY B CA 1
ATOM 9501 C C . GLY B 1 265 ? 69.519 222.438 -7.160 1.00 270.23 1377 GLY B C 1
ATOM 9502 O O . GLY B 1 265 ? 68.771 222.115 -6.229 1.00 270.53 1377 GLY B O 1
ATOM 9503 N N . ARG B 1 266 ? 69.589 223.693 -7.651 1.00 269.25 1378 ARG B N 1
ATOM 9504 C CA . ARG B 1 266 ? 68.823 224.838 -7.138 1.00 269.79 1378 ARG B CA 1
ATOM 9505 C C . ARG B 1 266 ? 67.301 224.668 -7.311 1.00 272.59 1378 ARG B C 1
ATOM 9506 O O . ARG B 1 266 ? 66.852 223.970 -8.228 1.00 272.34 1378 ARG B O 1
ATOM 9514 N N . LEU B 1 267 ? 66.525 225.315 -6.397 1.00 270.46 1379 LEU B N 1
ATOM 9515 C CA . LEU B 1 267 ? 65.054 225.325 -6.283 1.00 281.46 1379 LEU B CA 1
ATOM 9516 C C . LEU B 1 267 ? 64.532 223.940 -5.878 1.00 293.11 1379 LEU B C 1
ATOM 9517 O O . LEU B 1 267 ? 64.603 223.568 -4.706 1.00 262.68 1379 LEU B O 1
ATOM 9522 N N . ALA B 1 274 ? 63.074 214.838 0.179 1.00 255.53 1386 ALA B N 1
ATOM 9523 C CA . ALA B 1 274 ? 63.401 213.812 1.166 1.00 254.42 1386 ALA B CA 1
ATOM 9524 C C . ALA B 1 274 ? 63.882 212.528 0.486 1.00 256.44 1386 ALA B C 1
ATOM 9525 O O . ALA B 1 274 ? 65.012 212.099 0.731 1.00 255.13 1386 ALA B O 1
ATOM 9527 N N . GLU B 1 275 ? 63.041 211.941 -0.398 1.00 254.74 1387 GLU B N 1
ATOM 9528 C CA . GLU B 1 275 ? 63.349 210.731 -1.178 1.00 254.17 1387 GLU B CA 1
ATOM 9529 C C . GLU B 1 275 ? 64.170 211.099 -2.439 1.00 256.29 1387 GLU B C 1
ATOM 9530 O O . GLU B 1 275 ? 64.328 210.287 -3.357 1.00 255.43 1387 GLU B O 1
ATOM 9536 N N . TYR B 1 276 ? 64.690 212.341 -2.448 1.00 254.24 1388 TYR B N 1
ATOM 9537 C CA . TYR B 1 276 ? 65.530 212.960 -3.466 1.00 254.09 1388 TYR B CA 1
ATOM 9538 C C . TYR B 1 276 ? 66.930 212.365 -3.392 1.00 254.13 1388 TYR B C 1
ATOM 9539 O O . TYR B 1 276 ? 67.442 211.906 -4.408 1.00 253.28 1388 TYR B O 1
ATOM 9548 N N . LEU B 1 277 ? 67.538 212.387 -2.183 1.00 250.21 1389 LEU B N 1
ATOM 9549 C CA . LEU B 1 277 ? 68.890 211.910 -1.888 1.00 248.58 1389 LEU B CA 1
ATOM 9550 C C . LEU B 1 277 ? 69.048 210.414 -2.150 1.00 249.54 1389 LEU B C 1
ATOM 9551 O O . LEU B 1 277 ? 70.079 210.015 -2.691 1.00 248.78 1389 LEU B O 1
ATOM 9556 N N . ILE B 1 278 ? 68.042 209.589 -1.771 1.00 246.45 1390 ILE B N 1
ATOM 9557 C CA . ILE B 1 278 ? 68.083 208.132 -1.971 1.00 245.78 1390 ILE B CA 1
ATOM 9558 C C . ILE B 1 278 ? 68.041 207.813 -3.473 1.00 247.18 1390 ILE B C 1
ATOM 9559 O O . ILE B 1 278 ? 68.760 206.917 -3.916 1.00 247.07 1390 ILE B O 1
ATOM 9564 N N . SER B 1 279 ? 67.241 208.579 -4.248 1.00 243.61 1391 SER B N 1
ATOM 9565 C CA . SER B 1 279 ? 67.123 208.449 -5.699 1.00 242.78 1391 SER B CA 1
ATOM 9566 C C . SER B 1 279 ? 68.375 209.011 -6.379 1.00 242.14 1391 SER B C 1
ATOM 9567 O O . SER B 1 279 ? 68.755 208.531 -7.447 1.00 241.09 1391 SER B O 1
ATOM 9570 N N . GLU B 1 280 ? 69.012 210.023 -5.746 1.00 238.22 1392 GLU B N 1
ATOM 9571 C CA . GLU B 1 280 ? 70.248 210.663 -6.196 1.00 237.37 1392 GLU B CA 1
ATOM 9572 C C . GLU B 1 280 ? 71.410 209.709 -6.039 1.00 239.41 1392 GLU B C 1
ATOM 9573 O O . GLU B 1 280 ? 72.291 209.674 -6.897 1.00 238.93 1392 GLU B O 1
ATOM 9579 N N . ALA B 1 281 ? 71.407 208.939 -4.931 1.00 237.63 1393 ALA B N 1
ATOM 9580 C CA . ALA B 1 281 ? 72.416 207.943 -4.589 1.00 234.84 1393 ALA B CA 1
ATOM 9581 C C . ALA B 1 281 ? 72.465 206.843 -5.642 1.00 240.63 1393 ALA B C 1
ATOM 9582 O O . ALA B 1 281 ? 73.554 206.437 -6.040 1.00 237.72 1393 ALA B O 1
ATOM 9584 N N . ASP B 1 282 ? 71.280 206.394 -6.112 1.00 242.27 1394 ASP B N 1
ATOM 9585 C CA . ASP B 1 282 ? 71.107 205.350 -7.128 1.00 243.30 1394 ASP B CA 1
ATOM 9586 C C . ASP B 1 282 ? 71.727 205.768 -8.468 1.00 243.97 1394 ASP B C 1
ATOM 9587 O O . ASP B 1 282 ? 72.364 204.944 -9.123 1.00 243.71 1394 ASP B O 1
ATOM 9592 N N . ARG B 1 283 ? 71.553 207.049 -8.853 1.00 240.60 1395 ARG B N 1
ATOM 9593 C CA . ARG B 1 283 ? 72.077 207.627 -10.092 1.00 240.01 1395 ARG B CA 1
ATOM 9594 C C . ARG B 1 283 ? 73.605 207.748 -10.039 1.00 240.48 1395 ARG B C 1
ATOM 9595 O O . ARG B 1 283 ? 74.270 207.356 -10.999 1.00 239.81 1395 ARG B O 1
ATOM 9603 N N . VAL B 1 284 ? 74.154 208.283 -8.922 1.00 235.89 1396 VAL B N 1
ATOM 9604 C CA . VAL B 1 284 ? 75.592 208.495 -8.747 1.00 232.49 1396 VAL B CA 1
ATOM 9605 C C . VAL B 1 284 ? 76.341 207.154 -8.589 1.00 233.65 1396 VAL B C 1
ATOM 9606 O O . VAL B 1 284 ? 77.408 207.012 -9.187 1.00 232.94 1396 VAL B O 1
ATOM 9610 N N . VAL B 1 285 ? 75.790 206.177 -7.833 1.00 229.32 1397 VAL B N 1
ATOM 9611 C CA . VAL B 1 285 ? 76.467 204.890 -7.650 1.00 228.40 1397 VAL B CA 1
ATOM 9612 C C . VAL B 1 285 ? 76.395 204.072 -8.961 1.00 235.45 1397 VAL B C 1
ATOM 9613 O O . VAL B 1 285 ? 77.373 203.397 -9.282 1.00 235.36 1397 VAL B O 1
ATOM 9617 N N . ASN B 1 286 ? 75.290 204.187 -9.743 1.00 234.94 1398 ASN B N 1
ATOM 9618 C CA . ASN B 1 286 ? 75.177 203.479 -11.017 1.00 237.01 1398 ASN B CA 1
ATOM 9619 C C . ASN B 1 286 ? 76.180 204.045 -12.013 1.00 238.47 1398 ASN B C 1
ATOM 9620 O O . ASN B 1 286 ? 76.784 203.274 -12.748 1.00 238.43 1398 ASN B O 1
ATOM 9625 N N . ASP B 1 287 ? 76.407 205.379 -11.982 1.00 235.79 1399 ASP B N 1
ATOM 9626 C CA . ASP B 1 287 ? 77.386 206.081 -12.821 1.00 235.72 1399 ASP B CA 1
ATOM 9627 C C . ASP B 1 287 ? 78.805 205.573 -12.537 1.00 237.91 1399 ASP B C 1
ATOM 9628 O O . ASP B 1 287 ? 79.579 205.386 -13.474 1.00 237.79 1399 ASP B O 1
ATOM 9633 N N . ILE B 1 288 ? 79.127 205.333 -11.246 1.00 234.36 1400 ILE B N 1
ATOM 9634 C CA . ILE B 1 288 ? 80.420 204.820 -10.777 1.00 232.03 1400 ILE B CA 1
ATOM 9635 C C . ILE B 1 288 ? 80.572 203.356 -11.231 1.00 238.78 1400 ILE B C 1
ATOM 9636 O O . ILE B 1 288 ? 81.625 202.985 -11.747 1.00 237.60 1400 ILE B O 1
ATOM 9641 N N . PHE B 1 289 ? 79.506 202.552 -11.072 1.00 237.10 1401 PHE B N 1
ATOM 9642 C CA . PHE B 1 289 ? 79.446 201.137 -11.447 1.00 239.58 1401 PHE B CA 1
ATOM 9643 C C . PHE B 1 289 ? 79.598 200.936 -12.960 1.00 242.45 1401 PHE B C 1
ATOM 9644 O O . PHE B 1 289 ? 80.312 200.024 -13.381 1.00 242.80 1401 PHE B O 1
ATOM 9652 N N . ASP B 1 290 ? 78.944 201.796 -13.767 1.00 240.28 1402 ASP B N 1
ATOM 9653 C CA . ASP B 1 290 ? 79.011 201.769 -15.232 1.00 240.79 1402 ASP B CA 1
ATOM 9654 C C . ASP B 1 290 ? 80.404 202.181 -15.719 1.00 242.62 1402 ASP B C 1
ATOM 9655 O O . ASP B 1 290 ? 80.840 201.723 -16.777 1.00 243.07 1402 ASP B O 1
ATOM 9660 N N . ALA B 1 291 ? 81.091 203.053 -14.952 1.00 238.56 1403 ALA B N 1
ATOM 9661 C CA . ALA B 1 291 ? 82.438 203.527 -15.265 1.00 237.48 1403 ALA B CA 1
ATOM 9662 C C . ALA B 1 291 ? 83.484 202.507 -14.840 1.00 239.13 1403 ALA B C 1
ATOM 9663 O O . ALA B 1 291 ? 84.484 202.343 -15.534 1.00 238.63 1403 ALA B O 1
ATOM 9665 N N . LEU B 1 292 ? 83.253 201.810 -13.713 1.00 236.57 1404 LEU B N 1
ATOM 9666 C CA . LEU B 1 292 ? 84.161 200.770 -13.236 1.00 237.05 1404 LEU B CA 1
ATOM 9667 C C . LEU B 1 292 ? 84.036 199.536 -14.126 1.00 241.61 1404 LEU B C 1
ATOM 9668 O O . LEU B 1 292 ? 84.935 198.696 -14.159 1.00 242.32 1404 LEU B O 1
ATOM 9673 N N . GLU B 1 293 ? 82.924 199.455 -14.870 1.00 239.75 1405 GLU B N 1
ATOM 9674 C CA . GLU B 1 293 ? 82.628 198.398 -15.820 1.00 241.49 1405 GLU B CA 1
ATOM 9675 C C . GLU B 1 293 ? 83.549 198.523 -17.038 1.00 243.02 1405 GLU B C 1
ATOM 9676 O O . GLU B 1 293 ? 84.214 197.548 -17.390 1.00 243.75 1405 GLU B O 1
ATOM 9682 N N . ILE B 1 294 ? 83.607 199.734 -17.653 1.00 238.81 1406 ILE B N 1
ATOM 9683 C CA . ILE B 1 294 ? 84.417 200.036 -18.845 1.00 238.30 1406 ILE B CA 1
ATOM 9684 C C . ILE B 1 294 ? 85.930 199.979 -18.537 1.00 240.61 1406 ILE B C 1
ATOM 9685 O O . ILE B 1 294 ? 86.699 199.568 -19.408 1.00 240.64 1406 ILE B O 1
ATOM 9690 N N . ILE B 1 295 ? 86.347 200.360 -17.307 1.00 237.55 1407 ILE B N 1
ATOM 9691 C CA . ILE B 1 295 ? 87.753 200.301 -16.871 1.00 237.09 1407 ILE B CA 1
ATOM 9692 C C . ILE B 1 295 ? 88.064 198.837 -16.494 1.00 243.25 1407 ILE B C 1
ATOM 9693 O O . ILE B 1 295 ? 89.210 198.402 -16.621 1.00 243.17 1407 ILE B O 1
ATOM 9698 N N . GLY B 1 296 ? 87.026 198.095 -16.099 1.00 243.62 1408 GLY B N 1
ATOM 9699 C CA . GLY B 1 296 ? 87.109 196.683 -15.744 1.00 246.23 1408 GLY B CA 1
ATOM 9700 C C . GLY B 1 296 ? 87.571 196.418 -14.327 1.00 250.74 1408 GLY B C 1
ATOM 9701 O O . GLY B 1 296 ? 88.207 197.272 -13.700 1.00 248.86 1408 GLY B O 1
ATOM 9702 N N . THR B 1 297 ? 87.263 195.210 -13.824 1.00 251.68 1409 THR B N 1
ATOM 9703 C CA . THR B 1 297 ? 87.644 194.759 -12.485 1.00 252.53 1409 THR B CA 1
ATOM 9704 C C . THR B 1 297 ? 89.163 194.514 -12.413 1.00 255.91 1409 THR B C 1
ATOM 9705 O O . THR B 1 297 ? 89.747 194.721 -11.348 1.00 254.72 1409 THR B O 1
ATOM 9709 N N . ASN B 1 298 ? 89.788 194.092 -13.550 1.00 255.16 1410 ASN B N 1
ATOM 9710 C CA . ASN B 1 298 ? 91.220 193.801 -13.724 1.00 255.62 1410 ASN B CA 1
ATOM 9711 C C . ASN B 1 298 ? 91.733 192.920 -12.575 1.00 260.57 1410 ASN B C 1
ATOM 9712 O O . ASN B 1 298 ? 91.106 191.906 -12.262 1.00 262.08 1410 ASN B O 1
ATOM 9717 N N . LYS B 1 299 ? 92.849 193.326 -11.941 1.00 257.85 1411 LYS B N 1
ATOM 9718 C CA . LYS B 1 299 ? 93.441 192.662 -10.787 1.00 259.15 1411 LYS B CA 1
ATOM 9719 C C . LYS B 1 299 ? 93.494 193.668 -9.638 1.00 260.03 1411 LYS B C 1
ATOM 9720 O O . LYS B 1 299 ? 94.367 194.542 -9.612 1.00 258.06 1411 LYS B O 1
ATOM 9726 N N . THR B 1 300 ? 92.496 193.592 -8.736 1.00 257.92 1412 THR B N 1
ATOM 9727 C CA . THR B 1 300 ? 92.366 194.498 -7.593 1.00 256.10 1412 THR B CA 1
ATOM 9728 C C . THR B 1 300 ? 92.094 193.724 -6.306 1.00 261.17 1412 THR B C 1
ATOM 9729 O O . THR B 1 300 ? 91.143 192.941 -6.238 1.00 262.76 1412 THR B O 1
ATOM 9733 N N . ASP B 1 301 ? 92.948 193.949 -5.289 1.00 259.02 1413 ASP B N 1
ATOM 9734 C CA . ASP B 1 301 ? 92.868 193.316 -3.968 1.00 260.82 1413 ASP B CA 1
ATOM 9735 C C . ASP B 1 301 ? 91.673 193.871 -3.192 1.00 262.14 1413 ASP B C 1
ATOM 9736 O O . ASP B 1 301 ? 90.979 193.124 -2.501 1.00 264.14 1413 ASP B O 1
ATOM 9741 N N . LEU B 1 302 ? 91.438 195.185 -3.323 1.00 256.17 1414 LEU B N 1
ATOM 9742 C CA . LEU B 1 302 ? 90.358 195.914 -2.671 1.00 254.79 1414 LEU B CA 1
ATOM 9743 C C . LEU B 1 302 ? 89.954 197.096 -3.538 1.00 255.73 1414 LEU B C 1
ATOM 9744 O O . LEU B 1 302 ? 90.743 197.533 -4.371 1.00 254.38 1414 LEU B O 1
ATOM 9749 N N . ASN B 1 303 ? 88.721 197.589 -3.381 1.00 253.51 1415 ASN B N 1
ATOM 9750 C CA . ASN B 1 303 ? 88.243 198.754 -4.120 1.00 252.64 1415 ASN B CA 1
ATOM 9751 C C . ASN B 1 303 ? 87.374 199.602 -3.223 1.00 253.88 1415 ASN B C 1
ATOM 9752 O O . ASN B 1 303 ? 86.585 199.081 -2.432 1.00 253.57 1415 ASN B O 1
ATOM 9757 N N . HIS B 1 304 ? 87.549 200.914 -3.329 1.00 249.11 1416 HIS B N 1
ATOM 9758 C CA . HIS B 1 304 ? 86.848 201.878 -2.503 1.00 247.06 1416 HIS B CA 1
ATOM 9759 C C . HIS B 1 304 ? 86.301 203.028 -3.343 1.00 250.43 1416 HIS B C 1
ATOM 9760 O O . HIS B 1 304 ? 86.931 203.437 -4.321 1.00 250.69 1416 HIS B O 1
ATOM 9767 N N . MET B 1 305 ? 85.126 203.547 -2.943 1.00 246.49 1417 MET B N 1
ATOM 9768 C CA . MET B 1 305 ? 84.459 204.677 -3.587 1.00 246.18 1417 MET B CA 1
ATOM 9769 C C . MET B 1 305 ? 83.930 205.661 -2.533 1.00 249.27 1417 MET B C 1
ATOM 9770 O O . MET B 1 305 ? 83.195 205.272 -1.624 1.00 248.61 1417 MET B O 1
ATOM 9775 N N . PHE B 1 306 ? 84.341 206.930 -2.642 1.00 246.49 1418 PHE B N 1
ATOM 9776 C CA . PHE B 1 306 ? 83.927 207.983 -1.723 1.00 246.86 1418 PHE B CA 1
ATOM 9777 C C . PHE B 1 306 ? 82.958 208.936 -2.420 1.00 253.39 1418 PHE B C 1
ATOM 9778 O O . PHE B 1 306 ? 83.240 209.398 -3.527 1.00 254.04 1418 PHE B O 1
ATOM 9786 N N . ILE B 1 307 ? 81.805 209.207 -1.777 1.00 251.75 1419 ILE B N 1
ATOM 9787 C CA . ILE B 1 307 ? 80.759 210.093 -2.303 1.00 254.10 1419 ILE B CA 1
ATOM 9788 C C . ILE B 1 307 ? 80.491 211.214 -1.272 1.00 262.17 1419 ILE B C 1
ATOM 9789 O O . ILE B 1 307 ? 79.865 210.984 -0.234 1.00 261.70 1419 ILE B O 1
ATOM 9794 N N . ASN B 1 308 ? 80.991 212.420 -1.578 1.00 263.17 1420 ASN B N 1
ATOM 9795 C CA . ASN B 1 308 ? 80.922 213.624 -0.749 1.00 267.43 1420 ASN B CA 1
ATOM 9796 C C . ASN B 1 308 ? 79.697 214.483 -1.104 1.00 273.95 1420 ASN B C 1
ATOM 9797 O O . ASN B 1 308 ? 79.583 214.932 -2.247 1.00 274.60 1420 ASN B O 1
ATOM 9802 N N . PHE B 1 309 ? 78.807 214.740 -0.115 1.00 272.39 1421 PHE B N 1
ATOM 9803 C CA . PHE B 1 309 ? 77.598 215.560 -0.289 1.00 273.76 1421 PHE B CA 1
ATOM 9804 C C . PHE B 1 309 ? 77.836 216.992 0.188 1.00 280.45 1421 PHE B C 1
ATOM 9805 O O . PHE B 1 309 ? 78.231 217.204 1.338 1.00 280.53 1421 PHE B O 1
ATOM 9813 N N . SER B 1 310 ? 77.581 217.968 -0.698 1.00 281.23 1422 SER B N 1
ATOM 9814 C CA . SER B 1 310 ? 77.766 219.390 -0.417 1.00 281.61 1422 SER B CA 1
ATOM 9815 C C . SER B 1 310 ? 76.478 220.069 0.103 1.00 283.15 1422 SER B C 1
ATOM 9816 O O . SER B 1 310 ? 76.568 221.190 0.619 1.00 281.99 1422 SER B O 1
ATOM 9819 N N . HIS B 1 311 ? 75.293 219.412 -0.023 1.00 282.37 1423 HIS B N 1
ATOM 9820 C CA . HIS B 1 311 ? 74.030 220.001 0.449 1.00 281.43 1423 HIS B CA 1
ATOM 9821 C C . HIS B 1 311 ? 73.710 219.608 1.888 1.00 285.05 1423 HIS B C 1
ATOM 9822 O O . HIS B 1 311 ? 73.906 218.459 2.297 1.00 287.88 1423 HIS B O 1
ATOM 9829 N N . THR B 1 312 ? 73.168 220.589 2.628 1.00 282.01 1424 THR B N 1
ATOM 9830 C CA . THR B 1 312 ? 72.791 220.527 4.040 1.00 282.44 1424 THR B CA 1
ATOM 9831 C C . THR B 1 312 ? 71.282 220.162 4.200 1.00 283.31 1424 THR B C 1
ATOM 9832 O O . THR B 1 312 ? 70.574 220.783 5.004 1.00 283.09 1424 THR B O 1
ATOM 9836 N N . PHE B 1 313 ? 70.810 219.134 3.437 1.00 283.05 1425 PHE B N 1
ATOM 9837 C CA . PHE B 1 313 ? 69.424 218.627 3.459 1.00 282.59 1425 PHE B CA 1
ATOM 9838 C C . PHE B 1 313 ? 69.160 217.957 4.816 1.00 284.89 1425 PHE B C 1
ATOM 9839 O O . PHE B 1 313 ? 69.984 217.149 5.256 1.00 284.50 1425 PHE B O 1
ATOM 9847 N N . GLN B 1 314 ? 68.040 218.329 5.490 1.00 282.24 1426 GLN B N 1
ATOM 9848 C CA . GLN B 1 314 ? 67.649 217.833 6.820 1.00 281.63 1426 GLN B CA 1
ATOM 9849 C C . GLN B 1 314 ? 67.618 216.290 6.837 1.00 282.48 1426 GLN B C 1
ATOM 9850 O O . GLN B 1 314 ? 66.776 215.663 6.183 1.00 281.83 1426 GLN B O 1
ATOM 9856 N N . VAL B 1 315 ? 68.612 215.702 7.547 1.00 278.90 1427 VAL B N 1
ATOM 9857 C CA . VAL B 1 315 ? 68.852 214.259 7.656 1.00 276.51 1427 VAL B CA 1
ATOM 9858 C C . VAL B 1 315 ? 68.666 213.741 9.096 1.00 277.72 1427 VAL B C 1
ATOM 9859 O O . VAL B 1 315 ? 69.088 214.356 10.083 1.00 278.21 1427 VAL B O 1
ATOM 9863 N N . THR B 1 316 ? 68.011 212.584 9.167 1.00 273.40 1428 THR B N 1
ATOM 9864 C CA . THR B 1 316 ? 67.782 211.774 10.350 1.00 272.47 1428 THR B CA 1
ATOM 9865 C C . THR B 1 316 ? 68.424 210.448 9.992 1.00 272.41 1428 THR B C 1
ATOM 9866 O O . THR B 1 316 ? 67.837 209.653 9.250 1.00 272.03 1428 THR B O 1
ATOM 9870 N N . ALA B 1 317 ? 69.682 210.271 10.425 1.00 267.87 1429 ALA B N 1
ATOM 9871 C CA . ALA B 1 317 ? 70.516 209.105 10.143 1.00 266.27 1429 ALA B CA 1
ATOM 9872 C C . ALA B 1 317 ? 69.853 207.759 10.493 1.00 267.75 1429 ALA B C 1
ATOM 9873 O O . ALA B 1 317 ? 70.140 206.769 9.816 1.00 267.24 1429 ALA B O 1
ATOM 9875 N N . ASP B 1 318 ? 68.952 207.722 11.514 1.00 264.98 1430 ASP B N 1
ATOM 9876 C CA . ASP B 1 318 ? 68.244 206.501 11.939 1.00 265.09 1430 ASP B CA 1
ATOM 9877 C C . ASP B 1 318 ? 67.368 205.938 10.802 1.00 266.61 1430 ASP B C 1
ATOM 9878 O O . ASP B 1 318 ? 67.174 204.722 10.728 1.00 267.11 1430 ASP B O 1
ATOM 9883 N N . GLU B 1 319 ? 66.888 206.822 9.903 1.00 262.56 1431 GLU B N 1
ATOM 9884 C CA . GLU B 1 319 ? 66.098 206.473 8.721 1.00 262.10 1431 GLU B CA 1
ATOM 9885 C C . GLU B 1 319 ? 67.016 206.245 7.516 1.00 262.68 1431 GLU B C 1
ATOM 9886 O O . GLU B 1 319 ? 66.642 205.508 6.602 1.00 262.83 1431 GLU B O 1
ATOM 9892 N N . VAL B 1 320 ? 68.219 206.873 7.524 1.00 258.27 1432 VAL B N 1
ATOM 9893 C CA . VAL B 1 320 ? 69.249 206.751 6.484 1.00 256.89 1432 VAL B CA 1
ATOM 9894 C C . VAL B 1 320 ? 69.747 205.306 6.465 1.00 260.13 1432 VAL B C 1
ATOM 9895 O O . VAL B 1 320 ? 69.936 204.748 5.389 1.00 259.45 1432 VAL B O 1
ATOM 9899 N N . ALA B 1 321 ? 69.911 204.707 7.664 1.00 259.10 1433 ALA B N 1
ATOM 9900 C CA . ALA B 1 321 ? 70.382 203.340 7.906 1.00 260.40 1433 ALA B CA 1
ATOM 9901 C C . ALA B 1 321 ? 69.447 202.274 7.310 1.00 265.50 1433 ALA B C 1
ATOM 9902 O O . ALA B 1 321 ? 69.923 201.364 6.625 1.00 266.03 1433 ALA B O 1
ATOM 9904 N N . GLU B 1 322 ? 68.129 202.378 7.584 1.00 264.26 1434 GLU B N 1
ATOM 9905 C CA . GLU B 1 322 ? 67.111 201.447 7.084 1.00 266.06 1434 GLU B CA 1
ATOM 9906 C C . GLU B 1 322 ? 67.053 201.510 5.550 1.00 268.88 1434 GLU B C 1
ATOM 9907 O O . GLU B 1 322 ? 67.004 200.466 4.896 1.00 270.18 1434 GLU B O 1
ATOM 9913 N N . SER B 1 323 ? 67.093 202.739 4.989 1.00 264.99 1435 SER B N 1
ATOM 9914 C CA . SER B 1 323 ? 67.067 202.999 3.547 1.00 264.56 1435 SER B CA 1
ATOM 9915 C C . SER B 1 323 ? 68.366 202.551 2.880 1.00 266.79 1435 SER B C 1
ATOM 9916 O O . SER B 1 323 ? 68.337 202.130 1.721 1.00 267.06 1435 SER B O 1
ATOM 9919 N N . LEU B 1 324 ? 69.501 202.644 3.615 1.00 263.10 1436 LEU B N 1
ATOM 9920 C CA . LEU B 1 324 ? 70.829 202.218 3.165 1.00 262.63 1436 LEU B CA 1
ATOM 9921 C C . LEU B 1 324 ? 70.777 200.732 2.840 1.00 267.91 1436 LEU B C 1
ATOM 9922 O O . LEU B 1 324 ? 71.133 200.332 1.731 1.00 268.21 1436 LEU B O 1
ATOM 9927 N N . GLN B 1 325 ? 70.233 199.944 3.786 1.00 267.12 1437 GLN B N 1
ATOM 9928 C CA . GLN B 1 325 ? 70.022 198.501 3.713 1.00 269.95 1437 GLN B CA 1
ATOM 9929 C C . GLN B 1 325 ? 69.291 198.116 2.410 1.00 273.38 1437 GLN B C 1
ATOM 9930 O O . GLN B 1 325 ? 69.683 197.145 1.763 1.00 274.11 1437 GLN B O 1
ATOM 9936 N N . GLY B 1 326 ? 68.281 198.906 2.041 1.00 270.36 1438 GLY B N 1
ATOM 9937 C CA . GLY B 1 326 ? 67.444 198.708 0.864 1.00 270.67 1438 GLY B CA 1
ATOM 9938 C C . GLY B 1 326 ? 68.139 198.638 -0.483 1.00 272.10 1438 GLY B C 1
ATOM 9939 O O . GLY B 1 326 ? 67.970 197.647 -1.199 1.00 273.44 1438 GLY B O 1
ATOM 9940 N N . PHE B 1 327 ? 68.911 199.685 -0.854 1.00 267.93 1439 PHE B N 1
ATOM 9941 C CA . PHE B 1 327 ? 69.570 199.747 -2.168 1.00 267.17 1439 PHE B CA 1
ATOM 9942 C C . PHE B 1 327 ? 70.922 199.015 -2.247 1.00 269.14 1439 PHE B C 1
ATOM 9943 O O . PHE B 1 327 ? 71.333 198.666 -3.357 1.00 268.67 1439 PHE B O 1
ATOM 9951 N N . LEU B 1 328 ? 71.605 198.775 -1.108 1.00 267.14 1440 LEU B N 1
ATOM 9952 C CA . LEU B 1 328 ? 72.903 198.096 -1.141 1.00 267.64 1440 LEU B CA 1
ATOM 9953 C C . LEU B 1 328 ? 72.778 196.602 -1.504 1.00 271.92 1440 LEU B C 1
ATOM 9954 O O . LEU B 1 328 ? 73.741 196.044 -2.023 1.00 270.84 1440 LEU B O 1
ATOM 9959 N N . ASP B 1 329 ? 71.620 195.960 -1.231 1.00 271.35 1441 ASP B N 1
ATOM 9960 C CA . ASP B 1 329 ? 71.428 194.539 -1.552 1.00 268.85 1441 ASP B CA 1
ATOM 9961 C C . ASP B 1 329 ? 71.168 194.314 -3.062 1.00 265.84 1441 ASP B C 1
ATOM 9962 O O . ASP B 1 329 ? 71.357 193.191 -3.540 1.00 265.14 1441 ASP B O 1
ATOM 9967 N N . ARG B 1 330 ? 70.767 195.374 -3.808 1.00 265.87 1442 ARG B N 1
ATOM 9968 C CA . ARG B 1 330 ? 70.512 195.318 -5.259 1.00 263.39 1442 ARG B CA 1
ATOM 9969 C C . ARG B 1 330 ? 71.803 195.578 -6.042 1.00 264.24 1442 ARG B C 1
ATOM 9970 O O . ARG B 1 330 ? 72.088 194.865 -7.011 1.00 264.32 1442 ARG B O 1
ATOM 9978 N N . PHE B 1 331 ? 72.563 196.623 -5.633 1.00 263.07 1443 PHE B N 1
ATOM 9979 C CA . PHE B 1 331 ? 73.836 197.017 -6.242 1.00 262.61 1443 PHE B CA 1
ATOM 9980 C C . PHE B 1 331 ? 74.968 196.076 -5.815 1.00 264.79 1443 PHE B C 1
ATOM 9981 O O . PHE B 1 331 ? 75.891 195.845 -6.597 1.00 265.21 1443 PHE B O 1
ATOM 9989 N N . GLY B 1 332 ? 74.873 195.548 -4.589 1.00 266.06 1444 GLY B N 1
ATOM 9990 C CA . GLY B 1 332 ? 75.823 194.611 -3.990 1.00 266.56 1444 GLY B CA 1
ATOM 9991 C C . GLY B 1 332 ? 76.361 193.545 -4.927 1.00 265.08 1444 GLY B C 1
ATOM 9992 O O . GLY B 1 332 ? 77.584 193.481 -5.093 1.00 267.13 1444 GLY B O 1
ATOM 9993 N N . PRO B 1 333 ? 75.488 192.730 -5.603 1.00 259.24 1445 PRO B N 1
ATOM 9994 C CA . PRO B 1 333 ? 76.002 191.702 -6.530 1.00 258.52 1445 PRO B CA 1
ATOM 9995 C C . PRO B 1 333 ? 76.936 192.262 -7.614 1.00 260.66 1445 PRO B C 1
ATOM 9996 O O . PRO B 1 333 ? 77.985 191.663 -7.856 1.00 260.14 1445 PRO B O 1
ATOM 10000 N N . ARG B 1 334 ? 76.581 193.417 -8.230 1.00 258.52 1446 ARG B N 1
ATOM 10001 C CA . ARG B 1 334 ? 77.390 194.084 -9.260 1.00 260.14 1446 ARG B CA 1
ATOM 10002 C C . ARG B 1 334 ? 78.718 194.593 -8.672 1.00 265.35 1446 ARG B C 1
ATOM 10003 O O . ARG B 1 334 ? 79.767 194.424 -9.296 1.00 265.70 1446 ARG B O 1
ATOM 10011 N N . GLY B 1 335 ? 78.651 195.186 -7.477 1.00 264.07 1447 GLY B N 1
ATOM 10012 C CA . GLY B 1 335 ? 79.806 195.710 -6.753 1.00 262.69 1447 GLY B CA 1
ATOM 10013 C C . GLY B 1 335 ? 80.767 194.629 -6.304 1.00 266.42 1447 GLY B C 1
ATOM 10014 O O . GLY B 1 335 ? 81.974 194.868 -6.210 1.00 264.04 1447 GLY B O 1
ATOM 10015 N N . TRP B 1 336 ? 80.228 193.426 -6.041 1.00 266.84 1448 TRP B N 1
ATOM 10016 C CA . TRP B 1 336 ? 80.982 192.245 -5.633 1.00 268.29 1448 TRP B CA 1
ATOM 10017 C C . TRP B 1 336 ? 81.870 191.733 -6.783 1.00 271.47 1448 TRP B C 1
ATOM 10018 O O . TRP B 1 336 ? 82.952 191.202 -6.531 1.00 271.83 1448 TRP B O 1
ATOM 10029 N N . ARG B 1 337 ? 81.411 191.897 -8.035 1.00 269.56 1449 ARG B N 1
ATOM 10030 C CA . ARG B 1 337 ? 82.135 191.462 -9.231 1.00 269.18 1449 ARG B CA 1
ATOM 10031 C C . ARG B 1 337 ? 83.314 192.379 -9.540 1.00 269.70 1449 ARG B C 1
ATOM 10032 O O . ARG B 1 337 ? 84.381 191.892 -9.923 1.00 269.31 1449 ARG B O 1
ATOM 10040 N N . LEU B 1 338 ? 83.126 193.702 -9.347 1.00 265.84 1450 LEU B N 1
ATOM 10041 C CA . LEU B 1 338 ? 84.145 194.733 -9.574 1.00 263.12 1450 LEU B CA 1
ATOM 10042 C C . LEU B 1 338 ? 85.291 194.642 -8.552 1.00 265.22 1450 LEU B C 1
ATOM 10043 O O . LEU B 1 338 ? 86.317 195.308 -8.726 1.00 262.81 1450 LEU B O 1
ATOM 10048 N N . ARG B 1 339 ? 85.107 193.800 -7.505 1.00 264.45 1451 ARG B N 1
ATOM 10049 C CA . ARG B 1 339 ? 86.010 193.519 -6.380 1.00 264.42 1451 ARG B CA 1
ATOM 10050 C C . ARG B 1 339 ? 85.997 194.700 -5.380 1.00 265.90 1451 ARG B C 1
ATOM 10051 O O . ARG B 1 339 ? 86.972 194.904 -4.648 1.00 264.98 1451 ARG B O 1
ATOM 10059 N N . VAL B 1 340 ? 84.856 195.437 -5.315 1.00 263.24 1452 VAL B N 1
ATOM 10060 C CA . VAL B 1 340 ? 84.663 196.572 -4.405 1.00 261.99 1452 VAL B CA 1
ATOM 10061 C C . VAL B 1 340 ? 84.412 196.037 -3.002 1.00 267.41 1452 VAL B C 1
ATOM 10062 O O . VAL B 1 340 ? 83.445 195.296 -2.790 1.00 269.48 1452 VAL B O 1
ATOM 10066 N N . HIS B 1 341 ? 85.291 196.413 -2.048 1.00 265.59 1453 HIS B N 1
ATOM 10067 C CA . HIS B 1 341 ? 85.170 195.967 -0.666 1.00 267.54 1453 HIS B CA 1
ATOM 10068 C C . HIS B 1 341 ? 84.462 196.994 0.222 1.00 269.64 1453 HIS B C 1
ATOM 10069 O O . HIS B 1 341 ? 83.766 196.570 1.143 1.00 271.98 1453 HIS B O 1
ATOM 10076 N N . GLN B 1 342 ? 84.624 198.316 -0.017 1.00 261.24 1454 GLN B N 1
ATOM 10077 C CA . GLN B 1 342 ? 83.911 199.289 0.820 1.00 258.42 1454 GLN B CA 1
ATOM 10078 C C . GLN B 1 342 ? 83.506 200.568 0.065 1.00 259.37 1454 GLN B C 1
ATOM 10079 O O . GLN B 1 342 ? 84.043 200.869 -1.002 1.00 258.59 1454 GLN B O 1
ATOM 10085 N N . VAL B 1 343 ? 82.516 201.291 0.640 1.00 254.57 1455 VAL B N 1
ATOM 10086 C CA . VAL B 1 343 ? 81.924 202.538 0.139 1.00 252.08 1455 VAL B CA 1
ATOM 10087 C C . VAL B 1 343 ? 81.714 203.511 1.325 1.00 253.75 1455 VAL B C 1
ATOM 10088 O O . VAL B 1 343 ? 81.166 203.119 2.357 1.00 254.41 1455 VAL B O 1
ATOM 10092 N N . GLU B 1 344 ? 82.176 204.767 1.172 1.00 248.61 1456 GLU B N 1
ATOM 10093 C CA . GLU B 1 344 ? 82.042 205.790 2.204 1.00 248.84 1456 GLU B CA 1
ATOM 10094 C C . GLU B 1 344 ? 81.209 206.980 1.704 1.00 253.83 1456 GLU B C 1
ATOM 10095 O O . GLU B 1 344 ? 81.634 207.698 0.795 1.00 253.07 1456 GLU B O 1
ATOM 10101 N N . ILE B 1 345 ? 80.024 207.180 2.330 1.00 252.32 1457 ILE B N 1
ATOM 10102 C CA . ILE B 1 345 ? 79.042 208.249 2.060 1.00 253.56 1457 ILE B CA 1
ATOM 10103 C C . ILE B 1 345 ? 79.187 209.351 3.143 1.00 260.67 1457 ILE B C 1
ATOM 10104 O O . ILE B 1 345 ? 79.297 209.023 4.326 1.00 261.02 1457 ILE B O 1
ATOM 10109 N N . ARG B 1 346 ? 79.173 210.640 2.743 1.00 259.71 1458 ARG B N 1
ATOM 10110 C CA . ARG B 1 346 ? 79.296 211.775 3.667 1.00 263.11 1458 ARG B CA 1
ATOM 10111 C C . ARG B 1 346 ? 78.069 212.704 3.526 1.00 269.60 1458 ARG B C 1
ATOM 10112 O O . ARG B 1 346 ? 78.004 213.479 2.573 1.00 270.26 1458 ARG B O 1
ATOM 10120 N N . ILE B 1 347 ? 77.107 212.621 4.487 1.00 269.46 1459 ILE B N 1
ATOM 10121 C CA . ILE B 1 347 ? 75.833 213.379 4.523 1.00 270.98 1459 ILE B CA 1
ATOM 10122 C C . ILE B 1 347 ? 75.797 214.416 5.687 1.00 277.12 1459 ILE B C 1
ATOM 10123 O O . ILE B 1 347 ? 76.067 214.059 6.836 1.00 276.90 1459 ILE B O 1
ATOM 10128 N N . ASN B 1 348 ? 75.452 215.689 5.385 1.00 277.75 1460 ASN B N 1
ATOM 10129 C CA . ASN B 1 348 ? 75.358 216.762 6.392 1.00 280.28 1460 ASN B CA 1
ATOM 10130 C C . ASN B 1 348 ? 73.905 216.900 6.870 1.00 284.94 1460 ASN B C 1
ATOM 10131 O O . ASN B 1 348 ? 73.011 217.014 6.025 1.00 284.60 1460 ASN B O 1
ATOM 10136 N N . CYS B 1 349 ? 73.657 216.874 8.211 1.00 284.29 1461 CYS B N 1
ATOM 10137 C CA . CYS B 1 349 ? 72.284 216.964 8.730 1.00 284.84 1461 CYS B CA 1
ATOM 10138 C C . CYS B 1 349 ? 72.008 218.292 9.491 1.00 291.21 1461 CYS B C 1
ATOM 10139 O O . CYS B 1 349 ? 72.511 218.522 10.597 1.00 289.76 1461 CYS B O 1
ATOM 10142 N N . MET B 1 350 ? 71.183 219.159 8.853 1.00 290.47 1462 MET B N 1
ATOM 10143 C CA . MET B 1 350 ? 70.729 220.450 9.382 1.00 286.22 1462 MET B CA 1
ATOM 10144 C C . MET B 1 350 ? 69.875 220.203 10.631 1.00 289.09 1462 MET B C 1
ATOM 10145 O O . MET B 1 350 ? 70.024 220.912 11.629 1.00 288.68 1462 MET B O 1
ATOM 10150 N N . ARG B 1 351 ? 69.019 219.155 10.583 1.00 290.59 1463 ARG B N 1
ATOM 10151 C CA . ARG B 1 351 ? 68.175 218.729 11.698 1.00 290.96 1463 ARG B CA 1
ATOM 10152 C C . ARG B 1 351 ? 69.079 218.037 12.736 1.00 292.42 1463 ARG B C 1
ATOM 10153 O O . ARG B 1 351 ? 69.644 216.969 12.464 1.00 294.65 1463 ARG B O 1
ATOM 10161 N N . SER B 1 352 ? 69.269 218.707 13.893 1.00 289.60 1464 SER B N 1
ATOM 10162 C CA . SER B 1 352 ? 70.125 218.261 14.992 1.00 295.59 1464 SER B CA 1
ATOM 10163 C C . SER B 1 352 ? 69.330 218.131 16.299 1.00 299.98 1464 SER B C 1
ATOM 10164 O O . SER B 1 352 ? 68.456 218.947 16.593 1.00 278.98 1464 SER B O 1
ATOM 10167 N N . GLU B 1 357 ? 71.158 229.962 12.030 1.00 273.73 1469 GLU B N 1
ATOM 10168 C CA . GLU B 1 357 ? 70.379 228.925 11.351 1.00 273.65 1469 GLU B CA 1
ATOM 10169 C C . GLU B 1 357 ? 70.399 227.635 12.199 1.00 276.50 1469 GLU B C 1
ATOM 10170 O O . GLU B 1 357 ? 70.142 227.701 13.404 1.00 276.62 1469 GLU B O 1
ATOM 10176 N N . ASN B 1 358 ? 70.697 226.475 11.577 1.00 275.11 1470 ASN B N 1
ATOM 10177 C CA . ASN B 1 358 ? 70.805 225.176 12.247 1.00 275.37 1470 ASN B CA 1
ATOM 10178 C C . ASN B 1 358 ? 72.192 224.561 11.962 1.00 279.25 1470 ASN B C 1
ATOM 10179 O O . ASN B 1 358 ? 72.687 224.658 10.833 1.00 279.86 1470 ASN B O 1
ATOM 10184 N N . ASP B 1 359 ? 72.821 223.952 12.998 1.00 276.83 1471 ASP B N 1
ATOM 10185 C CA . ASP B 1 359 ? 74.154 223.332 12.927 1.00 277.66 1471 ASP B CA 1
ATOM 10186 C C . ASP B 1 359 ? 74.093 221.993 12.161 1.00 281.99 1471 ASP B C 1
ATOM 10187 O O . ASP B 1 359 ? 73.402 221.059 12.593 1.00 284.15 1471 ASP B O 1
ATOM 10192 N N . THR B 1 360 ? 74.815 221.918 11.013 1.00 281.13 1472 THR B N 1
ATOM 10193 C CA . THR B 1 360 ? 74.842 220.746 10.125 1.00 280.56 1472 THR B CA 1
ATOM 10194 C C . THR B 1 360 ? 75.923 219.746 10.575 1.00 279.90 1472 THR B C 1
ATOM 10195 O O . THR B 1 360 ? 77.119 219.956 10.346 1.00 279.88 1472 THR B O 1
ATOM 10199 N N . MET B 1 361 ? 75.470 218.662 11.234 1.00 274.39 1473 MET B N 1
ATOM 10200 C CA . MET B 1 361 ? 76.293 217.573 11.769 1.00 271.22 1473 MET B CA 1
ATOM 10201 C C . MET B 1 361 ? 76.622 216.561 10.631 1.00 270.32 1473 MET B C 1
ATOM 10202 O O . MET B 1 361 ? 75.729 215.818 10.203 1.00 268.58 1473 MET B O 1
ATOM 10207 N N . PRO B 1 362 ? 77.882 216.532 10.112 1.00 266.72 1474 PRO B N 1
ATOM 10208 C CA . PRO B 1 362 ? 78.210 215.584 9.030 1.00 263.94 1474 PRO B CA 1
ATOM 10209 C C . PRO B 1 362 ? 78.391 214.160 9.568 1.00 262.46 1474 PRO B C 1
ATOM 10210 O O . PRO B 1 362 ? 79.136 213.941 10.526 1.00 261.92 1474 PRO B O 1
ATOM 10214 N N . LEU B 1 363 ? 77.673 213.197 8.966 1.00 257.28 1475 LEU B N 1
ATOM 10215 C CA . LEU B 1 363 ? 77.660 211.798 9.399 1.00 255.20 1475 LEU B CA 1
ATOM 10216 C C . LEU B 1 363 ? 78.210 210.845 8.316 1.00 255.48 1475 LEU B C 1
ATOM 10217 O O . LEU B 1 363 ? 77.492 210.497 7.378 1.00 254.93 1475 LEU B O 1
ATOM 10222 N N . ARG B 1 364 ? 79.473 210.409 8.458 1.00 251.70 1476 ARG B N 1
ATOM 10223 C CA . ARG B 1 364 ? 80.101 209.460 7.533 1.00 247.39 1476 ARG B CA 1
ATOM 10224 C C . ARG B 1 364 ? 79.587 208.045 7.811 1.00 251.28 1476 ARG B C 1
ATOM 10225 O O . ARG B 1 364 ? 79.200 207.759 8.946 1.00 252.01 1476 ARG B O 1
ATOM 10233 N N . VAL B 1 365 ? 79.559 207.169 6.789 1.00 247.27 1477 VAL B N 1
ATOM 10234 C CA . VAL B 1 365 ? 79.101 205.782 6.960 1.00 248.70 1477 VAL B CA 1
ATOM 10235 C C . VAL B 1 365 ? 79.951 204.847 6.078 1.00 252.56 1477 VAL B C 1
ATOM 10236 O O . VAL B 1 365 ? 80.013 205.026 4.861 1.00 250.43 1477 VAL B O 1
ATOM 10240 N N . ILE B 1 366 ? 80.619 203.865 6.713 1.00 251.36 1478 ILE B N 1
ATOM 10241 C CA . ILE B 1 366 ? 81.482 202.902 6.025 1.00 250.93 1478 ILE B CA 1
ATOM 10242 C C . ILE B 1 366 ? 80.786 201.528 5.998 1.00 259.41 1478 ILE B C 1
ATOM 10243 O O . ILE B 1 366 ? 80.468 200.950 7.042 1.00 262.49 1478 ILE B O 1
ATOM 10248 N N . ILE B 1 367 ? 80.547 201.036 4.774 1.00 256.94 1479 ILE B N 1
ATOM 10249 C CA . ILE B 1 367 ? 79.872 199.774 4.465 1.00 260.78 1479 ILE B CA 1
ATOM 10250 C C . ILE B 1 367 ? 80.913 198.831 3.858 1.00 266.00 1479 ILE B C 1
ATOM 10251 O O . ILE B 1 367 ? 81.341 199.055 2.727 1.00 263.53 1479 ILE B O 1
ATOM 10256 N N . THR B 1 368 ? 81.351 197.807 4.616 1.00 266.73 1480 THR B N 1
ATOM 10257 C CA . THR B 1 368 ? 82.355 196.867 4.105 1.00 268.87 1480 THR B CA 1
ATOM 10258 C C . THR B 1 368 ? 81.736 195.484 3.864 1.00 272.31 1480 THR B C 1
ATOM 10259 O O . THR B 1 368 ? 80.955 195.011 4.685 1.00 270.90 1480 THR B O 1
ATOM 10263 N N . ASN B 1 369 ? 82.109 194.841 2.740 1.00 272.64 1481 ASN B N 1
ATOM 10264 C CA . ASN B 1 369 ? 81.626 193.520 2.324 1.00 273.91 1481 ASN B CA 1
ATOM 10265 C C . ASN B 1 369 ? 82.557 192.431 2.876 1.00 273.32 1481 ASN B C 1
ATOM 10266 O O . ASN B 1 369 ? 83.301 191.787 2.127 1.00 273.79 1481 ASN B O 1
ATOM 10271 N N . THR B 1 370 ? 82.511 192.234 4.198 1.00 271.63 1482 THR B N 1
ATOM 10272 C CA . THR B 1 370 ? 83.333 191.231 4.864 1.00 272.15 1482 THR B CA 1
ATOM 10273 C C . THR B 1 370 ? 82.469 189.978 5.115 1.00 277.31 1482 THR B C 1
ATOM 10274 O O . THR B 1 370 ? 81.470 190.055 5.835 1.00 277.35 1482 THR B O 1
ATOM 10278 N N . SER B 1 371 ? 82.846 188.842 4.457 1.00 276.90 1483 SER B N 1
ATOM 10279 C CA . SER B 1 371 ? 82.260 187.478 4.503 1.00 277.26 1483 SER B CA 1
ATOM 10280 C C . SER B 1 371 ? 81.120 187.234 3.470 1.00 276.30 1483 SER B C 1
ATOM 10281 O O . SER B 1 371 ? 80.137 186.553 3.788 1.00 274.84 1483 SER B O 1
ATOM 10284 N N . GLY B 1 372 ? 81.278 187.747 2.248 1.00 274.42 1484 GLY B N 1
ATOM 10285 C CA . GLY B 1 372 ? 80.281 187.582 1.190 1.00 272.20 1484 GLY B CA 1
ATOM 10286 C C . GLY B 1 372 ? 79.021 188.404 1.401 1.00 273.18 1484 GLY B C 1
ATOM 10287 O O . GLY B 1 372 ? 78.394 188.837 0.432 1.00 271.77 1484 GLY B O 1
ATOM 10288 N N . PHE B 1 373 ? 78.634 188.598 2.679 1.00 273.60 1485 PHE B N 1
ATOM 10289 C CA . PHE B 1 373 ? 77.504 189.400 3.143 1.00 273.18 1485 PHE B CA 1
ATOM 10290 C C . PHE B 1 373 ? 78.060 190.600 3.870 1.00 275.88 1485 PHE B C 1
ATOM 10291 O O . PHE B 1 373 ? 78.902 190.428 4.753 1.00 278.72 1485 PHE B O 1
ATOM 10299 N N . VAL B 1 374 ? 77.606 191.810 3.490 1.00 273.36 1486 VAL B N 1
ATOM 10300 C CA . VAL B 1 374 ? 78.031 193.109 4.028 1.00 277.07 1486 VAL B CA 1
ATOM 10301 C C . VAL B 1 374 ? 78.220 193.034 5.564 1.00 278.99 1486 VAL B C 1
ATOM 10302 O O . VAL B 1 374 ? 79.362 193.080 6.024 1.00 279.01 1486 VAL B O 1
ATOM 10306 N N . ILE B 1 375 ? 77.108 192.883 6.330 1.00 276.92 1487 ILE B N 1
ATOM 10307 C CA . ILE B 1 375 ? 77.007 192.792 7.800 1.00 277.10 1487 ILE B CA 1
ATOM 10308 C C . ILE B 1 375 ? 78.027 193.783 8.495 1.00 278.47 1487 ILE B C 1
ATOM 10309 O O . ILE B 1 375 ? 78.614 193.477 9.541 1.00 278.25 1487 ILE B O 1
ATOM 10314 N N . GLN B 1 376 ? 78.173 194.996 7.916 1.00 276.50 1488 GLN B N 1
ATOM 10315 C CA . GLN B 1 376 ? 79.055 196.038 8.438 1.00 276.43 1488 GLN B CA 1
ATOM 10316 C C . GLN B 1 376 ? 78.496 197.407 8.096 1.00 278.81 1488 GLN B C 1
ATOM 10317 O O . GLN B 1 376 ? 78.756 197.940 7.017 1.00 278.05 1488 GLN B O 1
ATOM 10323 N N . ILE B 1 377 ? 77.707 197.961 9.013 1.00 276.05 1489 ILE B N 1
ATOM 10324 C CA . ILE B 1 377 ? 77.120 199.286 8.857 1.00 274.25 1489 ILE B CA 1
ATOM 10325 C C . ILE B 1 377 ? 77.613 200.118 10.032 1.00 274.02 1489 ILE B C 1
ATOM 10326 O O . ILE B 1 377 ? 77.221 199.878 11.175 1.00 274.40 1489 ILE B O 1
ATOM 10331 N N . GLU B 1 378 ? 78.554 201.024 9.766 1.00 268.59 1490 GLU B N 1
ATOM 10332 C CA . GLU B 1 378 ? 79.142 201.831 10.829 1.00 266.96 1490 GLU B CA 1
ATOM 10333 C C . GLU B 1 378 ? 78.720 203.280 10.673 1.00 267.28 1490 GLU B C 1
ATOM 10334 O O . GLU B 1 378 ? 79.194 203.971 9.776 1.00 265.90 1490 GLU B O 1
ATOM 10340 N N . LEU B 1 379 ? 77.800 203.726 11.532 1.00 264.71 1491 LEU B N 1
ATOM 10341 C CA . LEU B 1 379 ? 77.265 205.083 11.502 1.00 263.74 1491 LEU B CA 1
ATOM 10342 C C . LEU B 1 379 ? 78.087 205.972 12.436 1.00 265.66 1491 LEU B C 1
ATOM 10343 O O . LEU B 1 379 ? 77.962 205.890 13.660 1.00 265.81 1491 LEU B O 1
ATOM 10348 N N . TYR B 1 380 ? 78.949 206.802 11.832 1.00 262.45 1492 TYR B N 1
ATOM 10349 C CA . TYR B 1 380 ? 79.875 207.700 12.512 1.00 262.48 1492 TYR B CA 1
ATOM 10350 C C . TYR B 1 380 ? 79.332 209.112 12.690 1.00 265.88 1492 TYR B C 1
ATOM 10351 O O . TYR B 1 380 ? 78.245 209.433 12.211 1.00 265.54 1492 TYR B O 1
ATOM 10360 N N . GLU B 1 381 ? 80.117 209.955 13.382 1.00 264.96 1493 GLU B N 1
ATOM 10361 C CA . GLU B 1 381 ? 79.805 211.348 13.668 1.00 266.90 1493 GLU B CA 1
ATOM 10362 C C . GLU B 1 381 ? 81.105 212.165 13.650 1.00 271.49 1493 GLU B C 1
ATOM 10363 O O . GLU B 1 381 ? 82.068 211.819 14.344 1.00 271.05 1493 GLU B O 1
ATOM 10369 N N . GLU B 1 382 ? 81.130 213.230 12.826 1.00 271.10 1494 GLU B N 1
ATOM 10370 C CA . GLU B 1 382 ? 82.280 214.122 12.658 1.00 273.08 1494 GLU B CA 1
ATOM 10371 C C . GLU B 1 382 ? 82.280 215.229 13.728 1.00 277.60 1494 GLU B C 1
ATOM 10372 O O . GLU B 1 382 ? 81.635 216.269 13.550 1.00 278.13 1494 GLU B O 1
ATOM 10378 N N . LYS B 1 383 ? 82.980 214.970 14.857 1.00 275.99 1495 LYS B N 1
ATOM 10379 C CA . LYS B 1 383 ? 83.148 215.887 15.993 1.00 276.31 1495 LYS B CA 1
ATOM 10380 C C . LYS B 1 383 ? 84.636 216.059 16.301 1.00 276.55 1495 LYS B C 1
ATOM 10381 O O . LYS B 1 383 ? 85.419 215.133 16.062 1.00 277.32 1495 LYS B O 1
ATOM 10387 N N . LEU B 1 384 ? 85.023 217.250 16.810 1.00 274.10 1496 LEU B N 1
ATOM 10388 C CA . LEU B 1 384 ? 86.408 217.587 17.150 1.00 274.01 1496 LEU B CA 1
ATOM 10389 C C . LEU B 1 384 ? 86.816 216.945 18.484 1.00 276.85 1496 LEU B C 1
ATOM 10390 O O . LEU B 1 384 ? 86.087 217.038 19.475 1.00 276.44 1496 LEU B O 1
ATOM 10395 N N . SER B 1 385 ? 87.998 216.301 18.494 1.00 275.06 1497 SER B N 1
ATOM 10396 C CA . SER B 1 385 ? 88.586 215.611 19.647 1.00 274.68 1497 SER B CA 1
ATOM 10397 C C . SER B 1 385 ? 89.159 216.586 20.700 1.00 277.18 1497 SER B C 1
ATOM 10398 O O . SER B 1 385 ? 89.667 216.133 21.731 1.00 276.27 1497 SER B O 1
ATOM 10401 N N . GLU B 1 386 ? 89.092 217.915 20.424 1.00 275.63 1498 GLU B N 1
ATOM 10402 C CA . GLU B 1 386 ? 89.612 219.022 21.241 1.00 275.72 1498 GLU B CA 1
ATOM 10403 C C . GLU B 1 386 ? 91.153 219.149 21.010 1.00 278.02 1498 GLU B C 1
ATOM 10404 O O . GLU B 1 386 ? 91.726 220.208 21.286 1.00 278.24 1498 GLU B O 1
ATOM 10410 N N . LYS B 1 387 ? 91.783 218.106 20.410 1.00 275.16 1499 LYS B N 1
ATOM 10411 C CA . LYS B 1 387 ? 93.216 218.031 20.088 1.00 274.74 1499 LYS B CA 1
ATOM 10412 C C . LYS B 1 387 ? 93.580 218.753 18.764 1.00 277.22 1499 LYS B C 1
ATOM 10413 O O . LYS B 1 387 ? 94.767 218.858 18.435 1.00 277.01 1499 LYS B O 1
ATOM 10419 N N . GLY B 1 388 ? 92.571 219.249 18.044 1.00 275.02 1500 GLY B N 1
ATOM 10420 C CA . GLY B 1 388 ? 92.750 219.964 16.783 1.00 275.28 1500 GLY B CA 1
ATOM 10421 C C . GLY B 1 388 ? 92.428 219.156 15.540 1.00 277.22 1500 GLY B C 1
ATOM 10422 O O . GLY B 1 388 ? 92.497 219.688 14.428 1.00 277.52 1500 GLY B O 1
ATOM 10423 N N . GLU B 1 389 ? 92.079 217.860 15.723 1.00 274.13 1501 GLU B N 1
ATOM 10424 C CA . GLU B 1 389 ? 91.733 216.902 14.658 1.00 273.42 1501 GLU B CA 1
ATOM 10425 C C . GLU B 1 389 ? 90.249 216.531 14.715 1.00 274.13 1501 GLU B C 1
ATOM 10426 O O . GLU B 1 389 ? 89.689 216.449 15.810 1.00 273.96 1501 GLU B O 1
ATOM 10432 N N . TRP B 1 390 ? 89.620 216.279 13.552 1.00 270.32 1502 TRP B N 1
ATOM 10433 C CA . TRP B 1 390 ? 88.217 215.863 13.499 1.00 270.95 1502 TRP B CA 1
ATOM 10434 C C . TRP B 1 390 ? 88.184 214.349 13.536 1.00 272.61 1502 TRP B C 1
ATOM 10435 O O . TRP B 1 390 ? 88.835 213.709 12.712 1.00 272.57 1502 TRP B O 1
ATOM 10446 N N . VAL B 1 391 ? 87.496 213.774 14.538 1.00 269.99 1503 VAL B N 1
ATOM 10447 C CA . VAL B 1 391 ? 87.500 212.325 14.752 1.00 267.98 1503 VAL B CA 1
ATOM 10448 C C . VAL B 1 391 ? 86.141 211.653 14.505 1.00 268.06 1503 VAL B C 1
ATOM 10449 O O . VAL B 1 391 ? 85.086 212.285 14.544 1.00 267.81 1503 VAL B O 1
ATOM 10453 N N . TYR B 1 392 ? 86.222 210.322 14.314 1.00 263.72 1504 TYR B N 1
ATOM 10454 C CA . TYR B 1 392 ? 85.185 209.349 13.977 1.00 262.45 1504 TYR B CA 1
ATOM 10455 C C . TYR B 1 392 ? 84.505 208.773 15.226 1.00 266.30 1504 TYR B C 1
ATOM 10456 O O . TYR B 1 392 ? 84.906 207.717 15.719 1.00 266.00 1504 TYR B O 1
ATOM 10465 N N . TYR B 1 393 ? 83.458 209.448 15.715 1.00 265.13 1505 TYR B N 1
ATOM 10466 C CA . TYR B 1 393 ? 82.712 209.029 16.904 1.00 265.79 1505 TYR B CA 1
ATOM 10467 C C . TYR B 1 393 ? 81.475 208.260 16.459 1.00 268.25 1505 TYR B C 1
ATOM 10468 O O . TYR B 1 393 ? 80.518 208.888 16.014 1.00 267.98 1505 TYR B O 1
ATOM 10477 N N . TYR B 1 394 ? 81.488 206.910 16.512 1.00 266.17 1506 TYR B N 1
ATOM 10478 C CA . TYR B 1 394 ? 80.332 206.184 15.990 1.00 266.60 1506 TYR B CA 1
ATOM 10479 C C . TYR B 1 394 ? 79.292 205.808 17.024 1.00 271.47 1506 TYR B C 1
ATOM 10480 O O . TYR B 1 394 ? 79.596 205.398 18.142 1.00 271.68 1506 TYR B O 1
ATOM 10489 N N . VAL B 1 395 ? 78.038 205.957 16.586 1.00 270.64 1507 VAL B N 1
ATOM 10490 C CA . VAL B 1 395 ? 76.783 205.587 17.243 1.00 272.13 1507 VAL B CA 1
ATOM 10491 C C . VAL B 1 395 ? 76.081 204.708 16.187 1.00 275.28 1507 VAL B C 1
ATOM 10492 O O . VAL B 1 395 ? 74.945 204.965 15.769 1.00 275.15 1507 VAL B O 1
ATOM 10496 N N . SER B 1 396 ? 76.838 203.693 15.719 1.00 273.36 1508 SER B N 1
ATOM 10497 C CA . SER B 1 396 ? 76.508 202.745 14.659 1.00 273.97 1508 SER B CA 1
ATOM 10498 C C . SER B 1 396 ? 75.267 201.890 14.923 1.00 278.77 1508 SER B C 1
ATOM 10499 O O . SER B 1 396 ? 74.849 201.720 16.069 1.00 279.10 1508 SER B O 1
ATOM 10502 N N . GLY B 1 397 ? 74.731 201.331 13.836 1.00 277.90 1509 GLY B N 1
ATOM 10503 C CA . GLY B 1 397 ? 73.616 200.393 13.839 1.00 279.64 1509 GLY B CA 1
ATOM 10504 C C . GLY B 1 397 ? 74.129 198.994 14.123 1.00 281.80 1509 GLY B C 1
ATOM 10505 O O . GLY B 1 397 ? 73.349 198.041 14.203 1.00 280.83 1509 GLY B O 1
ATOM 10506 N N . ASN B 1 398 ? 75.472 198.882 14.260 1.00 280.72 1510 ASN B N 1
ATOM 10507 C CA . ASN B 1 398 ? 76.276 197.703 14.603 1.00 279.11 1510 ASN B CA 1
ATOM 10508 C C . ASN B 1 398 ? 76.195 197.475 16.127 1.00 282.65 1510 ASN B C 1
ATOM 10509 O O . ASN B 1 398 ? 75.810 198.393 16.860 1.00 282.56 1510 ASN B O 1
ATOM 10514 N N . ALA B 1 399 ? 76.572 196.263 16.602 1.00 281.74 1511 ALA B N 1
ATOM 10515 C CA . ALA B 1 399 ? 76.574 195.877 18.023 1.00 282.08 1511 ALA B CA 1
ATOM 10516 C C . ALA B 1 399 ? 77.600 196.696 18.867 1.00 284.67 1511 ALA B C 1
ATOM 10517 O O . ALA B 1 399 ? 77.792 196.398 20.053 1.00 284.66 1511 ALA B O 1
ATOM 10519 N N . LYS B 1 400 ? 78.227 197.741 18.243 1.00 282.29 1512 LYS B N 1
ATOM 10520 C CA . LYS B 1 400 ? 79.256 198.667 18.760 1.00 281.58 1512 LYS B CA 1
ATOM 10521 C C . LYS B 1 400 ? 80.624 197.928 18.921 1.00 283.65 1512 LYS B C 1
ATOM 10522 O O . LYS B 1 400 ? 81.582 198.483 19.475 1.00 283.21 1512 LYS B O 1
ATOM 10528 N N . ILE B 1 401 ? 80.702 196.688 18.380 1.00 281.11 1513 ILE B N 1
ATOM 10529 C CA . ILE B 1 401 ? 81.883 195.824 18.339 1.00 280.40 1513 ILE B CA 1
ATOM 10530 C C . ILE B 1 401 ? 82.214 195.677 16.859 1.00 280.19 1513 ILE B C 1
ATOM 10531 O O . ILE B 1 401 ? 81.603 194.867 16.153 1.00 280.40 1513 ILE B O 1
ATOM 10536 N N . GLY B 1 402 ? 83.115 196.536 16.399 1.00 275.45 1514 GLY B N 1
ATOM 10537 C CA . GLY B 1 402 ? 83.537 196.602 15.008 1.00 274.26 1514 GLY B CA 1
ATOM 10538 C C . GLY B 1 402 ? 84.974 197.063 14.902 1.00 273.51 1514 GLY B C 1
ATOM 10539 O O . GLY B 1 402 ? 85.821 196.626 15.685 1.00 273.03 1514 GLY B O 1
ATOM 10540 N N . SER B 1 403 ? 85.245 197.971 13.950 1.00 270.47 1515 SER B N 1
ATOM 10541 C CA . SER B 1 403 ? 86.569 198.550 13.702 1.00 270.87 1515 SER B CA 1
ATOM 10542 C C . SER B 1 403 ? 86.473 200.060 13.531 1.00 271.27 1515 SER B C 1
ATOM 10543 O O . SER B 1 403 ? 85.404 200.559 13.167 1.00 270.57 1515 SER B O 1
ATOM 10546 N N . MET B 1 404 ? 87.598 200.776 13.755 1.00 267.05 1516 MET B N 1
ATOM 10547 C CA . MET B 1 404 ? 87.765 202.219 13.581 1.00 264.97 1516 MET B CA 1
ATOM 10548 C C . MET B 1 404 ? 86.834 203.028 14.505 1.00 266.04 1516 MET B C 1
ATOM 10549 O O . MET B 1 404 ? 85.618 203.030 14.332 1.00 265.55 1516 MET B O 1
ATOM 10554 N N . HIS B 1 405 ? 87.422 203.728 15.473 1.00 263.01 1517 HIS B N 1
ATOM 10555 C CA . HIS B 1 405 ? 86.713 204.585 16.419 1.00 262.85 1517 HIS B CA 1
ATOM 10556 C C . HIS B 1 405 ? 87.674 205.620 16.980 1.00 266.31 1517 HIS B C 1
ATOM 10557 O O . HIS B 1 405 ? 88.797 205.279 17.360 1.00 266.44 1517 HIS B O 1
ATOM 10564 N N . LEU B 1 406 ? 87.222 206.885 17.029 1.00 264.16 1518 LEU B N 1
ATOM 10565 C CA . LEU B 1 406 ? 87.948 208.070 17.509 1.00 264.68 1518 LEU B CA 1
ATOM 10566 C C . LEU B 1 406 ? 89.334 208.165 16.835 1.00 267.54 1518 LEU B C 1
ATOM 10567 O O . LEU B 1 406 ? 90.377 208.161 17.499 1.00 267.50 1518 LEU B O 1
ATOM 10572 N N . LEU B 1 407 ? 89.313 208.215 15.493 1.00 264.56 1519 LEU B N 1
ATOM 10573 C CA . LEU B 1 407 ? 90.492 208.329 14.633 1.00 264.20 1519 LEU B CA 1
ATOM 10574 C C . LEU B 1 407 ? 90.396 209.603 13.780 1.00 268.51 1519 LEU B C 1
ATOM 10575 O O . LEU B 1 407 ? 89.277 209.942 13.399 1.00 268.46 1519 LEU B O 1
ATOM 10580 N N . PRO B 1 408 ? 91.502 210.347 13.470 1.00 267.38 1520 PRO B N 1
ATOM 10581 C CA . PRO B 1 408 ? 91.350 211.563 12.642 1.00 268.82 1520 PRO B CA 1
ATOM 10582 C C . PRO B 1 408 ? 90.825 211.256 11.229 1.00 270.89 1520 PRO B C 1
ATOM 10583 O O . PRO B 1 408 ? 90.855 210.109 10.774 1.00 268.53 1520 PRO B O 1
ATOM 10587 N N . VAL B 1 409 ? 90.298 212.288 10.562 1.00 269.94 1521 VAL B N 1
ATOM 10588 C CA . VAL B 1 409 ? 89.688 212.199 9.239 1.00 269.09 1521 VAL B CA 1
ATOM 10589 C C . VAL B 1 409 ? 90.741 212.011 8.106 1.00 271.03 1521 VAL B C 1
ATOM 10590 O O . VAL B 1 409 ? 90.380 211.545 7.022 1.00 269.96 1521 VAL B O 1
ATOM 10594 N N . SER B 1 410 ? 92.024 212.337 8.367 1.00 268.78 1522 SER B N 1
ATOM 10595 C CA . SER B 1 410 ? 93.102 212.233 7.377 1.00 268.44 1522 SER B CA 1
ATOM 10596 C C . SER B 1 410 ? 93.923 210.915 7.500 1.00 267.35 1522 SER B C 1
ATOM 10597 O O . SER B 1 410 ? 95.140 210.929 7.281 1.00 267.01 1522 SER B O 1
ATOM 10600 N N . THR B 1 411 ? 93.236 209.767 7.771 1.00 261.59 1523 THR B N 1
ATOM 10601 C CA . THR B 1 411 ? 93.839 208.417 7.856 1.00 259.18 1523 THR B CA 1
ATOM 10602 C C . THR B 1 411 ? 94.452 208.048 6.481 1.00 260.63 1523 THR B C 1
ATOM 10603 O O . THR B 1 411 ? 94.126 208.719 5.503 1.00 261.02 1523 THR B O 1
ATOM 10607 N N . PRO B 1 412 ? 95.349 207.039 6.342 1.00 256.29 1524 PRO B N 1
ATOM 10608 C CA . PRO B 1 412 ? 95.992 206.834 5.030 1.00 256.10 1524 PRO B CA 1
ATOM 10609 C C . PRO B 1 412 ? 95.433 205.721 4.134 1.00 256.36 1524 PRO B C 1
ATOM 10610 O O . PRO B 1 412 ? 95.954 205.561 3.023 1.00 256.13 1524 PRO B O 1
ATOM 10614 N N . TYR B 1 413 ? 94.395 204.977 4.591 1.00 252.80 1525 TYR B N 1
ATOM 10615 C CA . TYR B 1 413 ? 93.838 203.787 3.929 1.00 252.01 1525 TYR B CA 1
ATOM 10616 C C . TYR B 1 413 ? 95.011 202.794 3.797 1.00 254.50 1525 TYR B C 1
ATOM 10617 O O . TYR B 1 413 ? 95.658 202.741 2.749 1.00 253.97 1525 TYR B O 1
ATOM 10626 N N . PRO B 1 414 ? 95.393 202.118 4.906 1.00 255.01 1526 PRO B N 1
ATOM 10627 C CA . PRO B 1 414 ? 96.593 201.269 4.888 1.00 254.33 1526 PRO B CA 1
ATOM 10628 C C . PRO B 1 414 ? 96.718 200.257 3.754 1.00 254.54 1526 PRO B C 1
ATOM 10629 O O . PRO B 1 414 ? 95.745 199.643 3.312 1.00 253.28 1526 PRO B O 1
ATOM 10633 N N . THR B 1 415 ? 97.970 200.101 3.311 1.00 250.88 1527 THR B N 1
ATOM 10634 C CA . THR B 1 415 ? 98.431 199.190 2.273 1.00 250.47 1527 THR B CA 1
ATOM 10635 C C . THR B 1 415 ? 98.839 197.864 2.904 1.00 252.05 1527 THR B C 1
ATOM 10636 O O . THR B 1 415 ? 98.589 197.623 4.082 1.00 250.93 1527 THR B O 1
ATOM 10640 N N . LYS B 1 416 ? 99.464 197.006 2.113 1.00 250.46 1528 LYS B N 1
ATOM 10641 C CA . LYS B 1 416 ? 100.055 195.751 2.557 1.00 250.06 1528 LYS B CA 1
ATOM 10642 C C . LYS B 1 416 ? 101.504 196.066 2.917 1.00 251.82 1528 LYS B C 1
ATOM 10643 O O . LYS B 1 416 ? 102.096 196.971 2.317 1.00 252.01 1528 LYS B O 1
ATOM 10649 N N . ASN B 1 417 ? 102.059 195.358 3.922 1.00 248.71 1529 ASN B N 1
ATOM 10650 C CA . ASN B 1 417 ? 103.425 195.552 4.434 1.00 248.09 1529 ASN B CA 1
ATOM 10651 C C . ASN B 1 417 ? 103.651 197.017 4.883 1.00 248.58 1529 ASN B C 1
ATOM 10652 O O . ASN B 1 417 ? 104.762 197.544 4.771 1.00 248.93 1529 ASN B O 1
ATOM 10657 N N . TRP B 1 418 ? 102.582 197.669 5.379 1.00 243.74 1530 TRP B N 1
ATOM 10658 C CA . TRP B 1 418 ? 102.626 199.039 5.891 1.00 242.07 1530 TRP B CA 1
ATOM 10659 C C . TRP B 1 418 ? 103.150 198.987 7.329 1.00 238.92 1530 TRP B C 1
ATOM 10660 O O . TRP B 1 418 ? 103.615 199.987 7.885 1.00 237.97 1530 TRP B O 1
ATOM 10671 N N . LEU B 1 419 ? 103.070 197.789 7.910 1.00 232.50 1531 LEU B N 1
ATOM 10672 C CA . LEU B 1 419 ? 103.549 197.465 9.237 1.00 229.59 1531 LEU B CA 1
ATOM 10673 C C . LEU B 1 419 ? 105.024 197.160 9.155 1.00 229.30 1531 LEU B C 1
ATOM 10674 O O . LEU B 1 419 ? 105.739 197.384 10.126 1.00 228.14 1531 LEU B O 1
ATOM 10679 N N . GLN B 1 420 ? 105.481 196.667 7.983 1.00 225.60 1532 GLN B N 1
ATOM 10680 C CA . GLN B 1 420 ? 106.867 196.286 7.710 1.00 224.83 1532 GLN B CA 1
ATOM 10681 C C . GLN B 1 420 ? 107.889 197.398 8.063 1.00 223.93 1532 GLN B C 1
ATOM 10682 O O . GLN B 1 420 ? 108.858 197.053 8.745 1.00 223.30 1532 GLN B O 1
ATOM 10688 N N . PRO B 1 421 ? 107.720 198.703 7.699 1.00 219.27 1533 PRO B N 1
ATOM 10689 C CA . PRO B 1 421 ? 108.733 199.702 8.094 1.00 218.30 1533 PRO B CA 1
ATOM 10690 C C . PRO B 1 421 ? 108.861 199.839 9.609 1.00 217.60 1533 PRO B C 1
ATOM 10691 O O . PRO B 1 421 ? 109.975 199.994 10.112 1.00 216.99 1533 PRO B O 1
ATOM 10695 N N . LYS B 1 422 ? 107.724 199.737 10.328 1.00 212.76 1534 LYS B N 1
ATOM 10696 C CA . LYS B 1 422 ? 107.667 199.797 11.792 1.00 210.50 1534 LYS B CA 1
ATOM 10697 C C . LYS B 1 422 ? 108.263 198.527 12.396 1.00 211.32 1534 LYS B C 1
ATOM 10698 O O . LYS B 1 422 ? 109.004 198.608 13.379 1.00 209.67 1534 LYS B O 1
ATOM 10704 N N . ARG B 1 423 ? 107.944 197.358 11.791 1.00 209.15 1535 ARG B N 1
ATOM 10705 C CA . ARG B 1 423 ? 108.421 196.036 12.190 1.00 208.90 1535 ARG B CA 1
ATOM 10706 C C . ARG B 1 423 ? 109.934 196.012 12.183 1.00 213.87 1535 ARG B C 1
ATOM 10707 O O . ARG B 1 423 ? 110.545 195.614 13.176 1.00 213.17 1535 ARG B O 1
ATOM 10715 N N . TYR B 1 424 ? 110.530 196.512 11.085 1.00 213.77 1536 TYR B N 1
ATOM 10716 C CA . TYR B 1 424 ? 111.969 196.611 10.892 1.00 214.86 1536 TYR B CA 1
ATOM 10717 C C . TYR B 1 424 ? 112.611 197.499 11.962 1.00 216.10 1536 TYR B C 1
ATOM 10718 O O . TYR B 1 424 ? 113.662 197.138 12.500 1.00 215.74 1536 TYR B O 1
ATOM 10727 N N . LYS B 1 425 ? 111.973 198.652 12.262 1.00 212.74 1537 LYS B N 1
ATOM 10728 C CA . LYS B 1 425 ? 112.443 199.632 13.245 1.00 211.72 1537 LYS B CA 1
ATOM 10729 C C . LYS B 1 425 ? 112.538 199.013 14.637 1.00 211.53 1537 LYS B C 1
ATOM 10730 O O . LYS B 1 425 ? 113.508 199.272 15.347 1.00 210.93 1537 LYS B O 1
ATOM 10736 N N . ALA B 1 426 ? 111.573 198.162 15.005 1.00 207.67 1538 ALA B N 1
ATOM 10737 C CA . ALA B 1 426 ? 111.599 197.477 16.295 1.00 207.35 1538 ALA B CA 1
ATOM 10738 C C . ALA B 1 426 ? 112.664 196.385 16.294 1.00 208.73 1538 ALA B C 1
ATOM 10739 O O . ALA B 1 426 ? 113.378 196.220 17.281 1.00 207.87 1538 ALA B O 1
ATOM 10741 N N . HIS B 1 427 ? 112.798 195.679 15.164 1.00 206.64 1539 HIS B N 1
ATOM 10742 C CA . HIS B 1 427 ? 113.732 194.577 15.006 1.00 207.08 1539 HIS B CA 1
ATOM 10743 C C . HIS B 1 427 ? 115.203 195.010 15.005 1.00 209.60 1539 HIS B C 1
ATOM 10744 O O . HIS B 1 427 ? 116.052 194.195 15.362 1.00 209.88 1539 HIS B O 1
ATOM 10751 N N . ILE B 1 428 ? 115.516 196.273 14.668 1.00 206.47 1540 ILE B N 1
ATOM 10752 C CA . ILE B 1 428 ? 116.913 196.726 14.711 1.00 206.94 1540 ILE B CA 1
ATOM 10753 C C . ILE B 1 428 ? 117.297 197.074 16.158 1.00 207.38 1540 ILE B C 1
ATOM 10754 O O . ILE B 1 428 ? 118.480 197.250 16.461 1.00 207.70 1540 ILE B O 1
ATOM 10759 N N . LEU B 1 429 ? 116.290 197.151 17.043 1.00 202.73 1541 LEU B N 1
ATOM 10760 C CA . LEU B 1 429 ? 116.466 197.431 18.463 1.00 201.13 1541 LEU B CA 1
ATOM 10761 C C . LEU B 1 429 ? 116.493 196.133 19.286 1.00 202.69 1541 LEU B C 1
ATOM 10762 O O . LEU B 1 429 ? 116.869 196.166 20.460 1.00 200.98 1541 LEU B O 1
ATOM 10767 N N . GLY B 1 430 ? 116.111 195.016 18.661 1.00 199.56 1542 GLY B N 1
ATOM 10768 C CA . GLY B 1 430 ? 116.090 193.699 19.291 1.00 197.34 1542 GLY B CA 1
ATOM 10769 C C . GLY B 1 430 ? 114.832 193.411 20.089 1.00 194.90 1542 GLY B C 1
ATOM 10770 O O . GLY B 1 430 ? 114.904 192.910 21.217 1.00 190.41 1542 GLY B O 1
ATOM 10771 N N . THR B 1 431 ? 113.666 193.721 19.500 1.00 190.16 1543 THR B N 1
ATOM 10772 C CA . THR B 1 431 ? 112.352 193.502 20.112 1.00 183.83 1543 THR B CA 1
ATOM 10773 C C . THR B 1 431 ? 111.290 193.305 19.032 1.00 190.20 1543 THR B C 1
ATOM 10774 O O . THR B 1 431 ? 111.392 193.881 17.940 1.00 195.50 1543 THR B O 1
ATOM 10778 N N . GLN B 1 432 ? 110.260 192.503 19.354 1.00 182.26 1544 GLN B N 1
ATOM 10779 C CA . GLN B 1 432 ? 109.134 192.270 18.451 1.00 184.31 1544 GLN B CA 1
ATOM 10780 C C . GLN B 1 432 ? 108.290 193.528 18.373 1.00 184.94 1544 GLN B C 1
ATOM 10781 O O . GLN B 1 432 ? 108.192 194.242 19.377 1.00 179.03 1544 GLN B O 1
ATOM 10787 N N . TYR B 1 433 ? 107.686 193.812 17.201 1.00 185.07 1545 TYR B N 1
ATOM 10788 C CA . TYR B 1 433 ? 106.789 194.958 17.095 1.00 183.96 1545 TYR B CA 1
ATOM 10789 C C . TYR B 1 433 ? 105.577 194.661 17.964 1.00 182.73 1545 TYR B C 1
ATOM 10790 O O . TYR B 1 433 ? 105.088 193.532 17.985 1.00 182.65 1545 TYR B O 1
ATOM 10799 N N . VAL B 1 434 ? 105.161 195.661 18.735 1.00 174.36 1546 VAL B N 1
ATOM 10800 C CA . VAL B 1 434 ? 104.110 195.627 19.751 1.00 169.01 1546 VAL B CA 1
ATOM 10801 C C . VAL B 1 434 ? 102.881 194.802 19.347 1.00 175.42 1546 VAL B C 1
ATOM 10802 O O . VAL B 1 434 ? 102.478 193.935 20.116 1.00 171.18 1546 VAL B O 1
ATOM 10806 N N . TYR B 1 435 ? 102.322 195.027 18.153 1.00 179.59 1547 TYR B N 1
ATOM 10807 C CA . TYR B 1 435 ? 101.126 194.314 17.714 1.00 184.43 1547 TYR B CA 1
ATOM 10808 C C . TYR B 1 435 ? 101.374 192.853 17.308 1.00 194.46 1547 TYR B C 1
ATOM 10809 O O . TYR B 1 435 ? 100.412 192.149 16.979 1.00 197.62 1547 TYR B O 1
ATOM 10818 N N . ASP B 1 436 ? 102.633 192.385 17.363 1.00 192.21 1548 ASP B N 1
ATOM 10819 C CA . ASP B 1 436 ? 102.970 190.994 17.055 1.00 195.52 1548 ASP B CA 1
ATOM 10820 C C . ASP B 1 436 ? 102.871 190.150 18.320 1.00 194.14 1548 ASP B C 1
ATOM 10821 O O . ASP B 1 436 ? 102.743 188.930 18.218 1.00 195.87 1548 ASP B O 1
ATOM 10826 N N . PHE B 1 437 ? 102.901 190.804 19.509 1.00 184.68 1549 PHE B N 1
ATOM 10827 C CA . PHE B 1 437 ? 102.842 190.166 20.832 1.00 179.25 1549 PHE B CA 1
ATOM 10828 C C . PHE B 1 437 ? 101.546 189.392 21.110 1.00 183.50 1549 PHE B C 1
ATOM 10829 O O . PHE B 1 437 ? 101.673 188.307 21.679 1.00 180.98 1549 PHE B O 1
ATOM 10837 N N . PRO B 1 438 ? 100.320 189.834 20.712 1.00 183.03 1550 PRO B N 1
ATOM 10838 C CA . PRO B 1 438 ? 99.134 188.994 20.953 1.00 184.05 1550 PRO B CA 1
ATOM 10839 C C . PRO B 1 438 ? 99.249 187.607 20.314 1.00 190.73 1550 PRO B C 1
ATOM 10840 O O . PRO B 1 438 ? 98.814 186.638 20.931 1.00 189.34 1550 PRO B O 1
ATOM 10844 N N . GLU B 1 439 ? 99.880 187.498 19.120 1.00 191.12 1551 GLU B N 1
ATOM 10845 C CA . GLU B 1 439 ? 100.070 186.209 18.452 1.00 195.29 1551 GLU B CA 1
ATOM 10846 C C . GLU B 1 439 ? 101.202 185.388 19.108 1.00 193.18 1551 GLU B C 1
ATOM 10847 O O . GLU B 1 439 ? 101.204 184.162 18.966 1.00 194.88 1551 GLU B O 1
ATOM 10853 N N . LEU B 1 440 ? 102.135 186.037 19.854 1.00 182.58 1552 LEU B N 1
ATOM 10854 C CA . LEU B 1 440 ? 103.176 185.305 20.590 1.00 177.76 1552 LEU B CA 1
ATOM 10855 C C . LEU B 1 440 ? 102.529 184.545 21.741 1.00 176.53 1552 LEU B C 1
ATOM 10856 O O . LEU B 1 440 ? 102.917 183.413 22.036 1.00 175.65 1552 LEU B O 1
ATOM 10861 N N . PHE B 1 441 ? 101.500 185.163 22.348 1.00 170.26 1553 PHE B N 1
ATOM 10862 C CA . PHE B 1 441 ? 100.710 184.590 23.424 1.00 166.96 1553 PHE B CA 1
ATOM 10863 C C . PHE B 1 441 ? 99.873 183.422 22.926 1.00 174.85 1553 PHE B C 1
ATOM 10864 O O . PHE B 1 441 ? 99.758 182.447 23.653 1.00 173.61 1553 PHE B O 1
ATOM 10872 N N . ARG B 1 442 ? 99.314 183.492 21.699 1.00 176.92 1554 ARG B N 1
ATOM 10873 C CA . ARG B 1 442 ? 98.527 182.386 21.151 1.00 182.84 1554 ARG B CA 1
ATOM 10874 C C . ARG B 1 442 ? 99.396 181.131 21.029 1.00 188.65 1554 ARG B C 1
ATOM 10875 O O . ARG B 1 442 ? 98.973 180.059 21.471 1.00 188.75 1554 ARG B O 1
ATOM 10883 N N . GLN B 1 443 ? 100.615 181.271 20.472 1.00 186.05 1555 GLN B N 1
ATOM 10884 C CA . GLN B 1 443 ? 101.522 180.141 20.270 1.00 187.76 1555 GLN B CA 1
ATOM 10885 C C . GLN B 1 443 ? 102.073 179.587 21.591 1.00 183.60 1555 GLN B C 1
ATOM 10886 O O . GLN B 1 443 ? 102.298 178.379 21.665 1.00 185.63 1555 GLN B O 1
ATOM 10892 N N . ALA B 1 444 ? 102.246 180.433 22.632 1.00 171.11 1556 ALA B N 1
ATOM 10893 C CA . ALA B 1 444 ? 102.719 179.986 23.951 1.00 164.40 1556 ALA B CA 1
ATOM 10894 C C . ALA B 1 444 ? 101.655 179.128 24.647 1.00 165.16 1556 ALA B C 1
ATOM 10895 O O . ALA B 1 444 ? 102.016 178.196 25.369 1.00 162.35 1556 ALA B O 1
ATOM 10897 N N . ILE B 1 445 ? 100.345 179.438 24.398 1.00 163.56 1557 ILE B N 1
ATOM 10898 C CA . ILE B 1 445 ? 99.150 178.714 24.873 1.00 164.48 1557 ILE B CA 1
ATOM 10899 C C . ILE B 1 445 ? 99.000 177.433 24.025 1.00 177.28 1557 ILE B C 1
ATOM 10900 O O . ILE B 1 445 ? 98.700 176.372 24.573 1.00 176.54 1557 ILE B O 1
ATOM 10905 N N . GLN B 1 446 ? 99.239 177.538 22.695 1.00 181.08 1558 GLN B N 1
ATOM 10906 C CA . GLN B 1 446 ? 99.220 176.418 21.744 1.00 188.56 1558 GLN B CA 1
ATOM 10907 C C . GLN B 1 446 ? 100.221 175.355 22.206 1.00 193.17 1558 GLN B C 1
ATOM 10908 O O . GLN B 1 446 ? 99.868 174.184 22.288 1.00 194.82 1558 GLN B O 1
ATOM 10914 N N . ASN B 1 447 ? 101.442 175.794 22.582 1.00 187.85 1559 ASN B N 1
ATOM 10915 C CA . ASN B 1 447 ? 102.524 174.975 23.128 1.00 187.31 1559 ASN B CA 1
ATOM 10916 C C . ASN B 1 447 ? 102.149 174.405 24.490 1.00 189.61 1559 ASN B C 1
ATOM 10917 O O . ASN B 1 447 ? 102.565 173.294 24.825 1.00 190.39 1559 ASN B O 1
ATOM 10922 N N . SER B 1 448 ? 101.380 175.183 25.282 1.00 184.37 1560 SER B N 1
ATOM 10923 C CA . SER B 1 448 ? 100.913 174.820 26.620 1.00 181.69 1560 SER B CA 1
ATOM 10924 C C . SER B 1 448 ? 100.001 173.596 26.569 1.00 190.63 1560 SER B C 1
ATOM 10925 O O . SER B 1 448 ? 100.002 172.795 27.504 1.00 188.17 1560 SER B O 1
ATOM 10928 N N . TRP B 1 449 ? 99.240 173.448 25.474 1.00 194.77 1561 TRP B N 1
ATOM 10929 C CA . TRP B 1 449 ? 98.345 172.318 25.277 1.00 200.41 1561 TRP B CA 1
ATOM 10930 C C . TRP B 1 449 ? 99.098 171.116 24.731 1.00 206.98 1561 TRP B C 1
ATOM 10931 O O . TRP B 1 449 ? 99.020 170.048 25.326 1.00 206.65 1561 TRP B O 1
ATOM 10942 N N . THR B 1 450 ? 99.859 171.298 23.632 1.00 205.20 1562 THR B N 1
ATOM 10943 C CA . THR B 1 450 ? 100.645 170.252 22.964 1.00 206.52 1562 THR B CA 1
ATOM 10944 C C . THR B 1 450 ? 101.575 169.514 23.923 1.00 209.94 1562 THR B C 1
ATOM 10945 O O . THR B 1 450 ? 101.865 168.342 23.702 1.00 210.88 1562 THR B O 1
ATOM 10949 N N . GLU B 1 451 ? 102.041 170.189 24.974 1.00 206.37 1563 GLU B N 1
ATOM 10950 C CA . GLU B 1 451 ? 102.915 169.568 25.955 1.00 204.58 1563 GLU B CA 1
ATOM 10951 C C . GLU B 1 451 ? 102.115 168.869 27.070 1.00 206.95 1563 GLU B C 1
ATOM 10952 O O . GLU B 1 451 ? 102.594 167.879 27.627 1.00 206.92 1563 GLU B O 1
ATOM 10958 N N . ALA B 1 452 ? 100.902 169.369 27.378 1.00 202.06 1564 ALA B N 1
ATOM 10959 C CA . ALA B 1 452 ? 100.028 168.805 28.409 1.00 201.00 1564 ALA B CA 1
ATOM 10960 C C . ALA B 1 452 ? 99.267 167.581 27.904 1.00 211.33 1564 ALA B C 1
ATOM 10961 O O . ALA B 1 452 ? 98.859 166.753 28.715 1.00 211.72 1564 ALA B O 1
ATOM 10963 N N . VAL B 1 453 ? 99.061 167.467 26.576 1.00 209.44 1565 VAL B N 1
ATOM 10964 C CA . VAL B 1 453 ? 98.380 166.320 25.957 1.00 210.62 1565 VAL B CA 1
ATOM 10965 C C . VAL B 1 453 ? 99.354 165.119 25.968 1.00 215.39 1565 VAL B C 1
ATOM 10966 O O . VAL B 1 453 ? 98.919 163.965 26.021 1.00 216.20 1565 VAL B O 1
ATOM 10970 N N . LYS B 1 454 ? 100.675 165.416 25.952 1.00 213.57 1566 LYS B N 1
ATOM 10971 C CA . LYS B 1 454 ? 101.762 164.443 26.023 1.00 214.86 1566 LYS B CA 1
ATOM 10972 C C . LYS B 1 454 ? 101.788 163.830 27.424 1.00 219.02 1566 LYS B C 1
ATOM 10973 O O . LYS B 1 454 ? 101.707 162.607 27.555 1.00 219.54 1566 LYS B O 1
ATOM 10979 N N . LYS B 1 455 ? 101.865 164.696 28.469 1.00 217.00 1567 LYS B N 1
ATOM 10980 C CA . LYS B 1 455 ? 101.892 164.333 29.894 1.00 217.43 1567 LYS B CA 1
ATOM 10981 C C . LYS B 1 455 ? 100.575 163.685 30.335 1.00 222.16 1567 LYS B C 1
ATOM 10982 O O . LYS B 1 455 ? 100.600 162.681 31.049 1.00 222.56 1567 LYS B O 1
ATOM 10988 N N . ILE B 1 456 ? 99.433 164.278 29.929 1.00 220.06 1568 ILE B N 1
ATOM 10989 C CA . ILE B 1 456 ? 98.099 163.778 30.248 1.00 220.64 1568 ILE B CA 1
ATOM 10990 C C . ILE B 1 456 ? 97.489 163.274 28.957 1.00 227.21 1568 ILE B C 1
ATOM 10991 O O . ILE B 1 456 ? 96.959 164.056 28.160 1.00 226.57 1568 ILE B O 1
ATOM 10996 N N . PRO B 1 457 ? 97.572 161.947 28.733 1.00 228.83 1569 PRO B N 1
ATOM 10997 C CA . PRO B 1 457 ? 96.970 161.376 27.525 1.00 231.02 1569 PRO B CA 1
ATOM 10998 C C . PRO B 1 457 ? 95.452 161.454 27.615 1.00 236.47 1569 PRO B C 1
ATOM 10999 O O . PRO B 1 457 ? 94.934 161.903 28.643 1.00 235.17 1569 PRO B O 1
ATOM 11003 N N . SER B 1 458 ? 94.754 160.988 26.554 1.00 237.54 1570 SER B N 1
ATOM 11004 C CA . SER B 1 458 ? 93.291 160.915 26.393 1.00 239.01 1570 SER B CA 1
ATOM 11005 C C . SER B 1 458 ? 92.660 162.299 26.582 1.00 239.03 1570 SER B C 1
ATOM 11006 O O . SER B 1 458 ? 92.248 162.905 25.593 1.00 238.57 1570 SER B O 1
ATOM 11009 N N . LEU B 1 459 ? 92.604 162.786 27.839 1.00 234.82 1571 LEU B N 1
ATOM 11010 C CA . LEU B 1 459 ? 92.132 164.099 28.237 1.00 233.61 1571 LEU B CA 1
ATOM 11011 C C . LEU B 1 459 ? 93.050 165.106 27.559 1.00 234.55 1571 LEU B C 1
ATOM 11012 O O . LEU B 1 459 ? 94.148 165.427 28.032 1.00 233.51 1571 LEU B O 1
ATOM 11017 N N . ALA B 1 460 ? 92.608 165.484 26.355 1.00 231.41 1572 ALA B N 1
ATOM 11018 C CA . ALA B 1 460 ? 93.253 166.313 25.344 1.00 229.74 1572 ALA B CA 1
ATOM 11019 C C . ALA B 1 460 ? 92.201 166.814 24.362 1.00 230.04 1572 ALA B C 1
ATOM 11020 O O . ALA B 1 460 ? 92.486 167.673 23.529 1.00 229.48 1572 ALA B O 1
ATOM 11022 N N . ALA B 1 461 ? 90.985 166.249 24.456 1.00 226.31 1573 ALA B N 1
ATOM 11023 C CA . ALA B 1 461 ? 89.834 166.556 23.615 1.00 226.30 1573 ALA B CA 1
ATOM 11024 C C . ALA B 1 461 ? 89.315 167.971 23.838 1.00 226.12 1573 ALA B C 1
ATOM 11025 O O . ALA B 1 461 ? 88.580 168.484 22.994 1.00 226.36 1573 ALA B O 1
ATOM 11027 N N . LYS B 1 462 ? 89.713 168.610 24.952 1.00 221.21 1574 LYS B N 1
ATOM 11028 C CA . LYS B 1 462 ? 89.310 169.973 25.302 1.00 219.50 1574 LYS B CA 1
ATOM 11029 C C . LYS B 1 462 ? 90.194 171.049 24.616 1.00 220.25 1574 LYS B C 1
ATOM 11030 O O . LYS B 1 462 ? 89.950 172.241 24.808 1.00 218.93 1574 LYS B O 1
ATOM 11036 N N . GLN B 1 463 ? 91.179 170.632 23.790 1.00 217.87 1575 GLN B N 1
ATOM 11037 C CA . GLN B 1 463 ? 92.062 171.522 23.024 1.00 217.12 1575 GLN B CA 1
ATOM 11038 C C . GLN B 1 463 ? 91.234 172.289 21.960 1.00 221.18 1575 GLN B C 1
ATOM 11039 O O . GLN B 1 463 ? 90.408 171.664 21.282 1.00 222.40 1575 GLN B O 1
ATOM 11045 N N . PRO B 1 464 ? 91.423 173.625 21.799 1.00 218.08 1576 PRO B N 1
ATOM 11046 C CA . PRO B 1 464 ? 90.552 174.384 20.883 1.00 219.12 1576 PRO B CA 1
ATOM 11047 C C . PRO B 1 464 ? 91.111 174.687 19.470 1.00 223.61 1576 PRO B C 1
ATOM 11048 O O . PRO B 1 464 ? 90.620 175.628 18.831 1.00 223.89 1576 PRO B O 1
ATOM 11052 N N . ALA B 1 465 ? 92.067 173.861 18.952 1.00 222.00 1577 ALA B N 1
ATOM 11053 C CA . ALA B 1 465 ? 92.764 173.984 17.643 1.00 222.69 1577 ALA B CA 1
ATOM 11054 C C . ALA B 1 465 ? 93.799 175.138 17.666 1.00 224.98 1577 ALA B C 1
ATOM 11055 O O . ALA B 1 465 ? 94.042 175.687 18.743 1.00 223.64 1577 ALA B O 1
ATOM 11057 N N . ILE B 1 466 ? 94.441 175.469 16.505 1.00 223.27 1578 ILE B N 1
ATOM 11058 C CA . ILE B 1 466 ? 95.500 176.507 16.392 1.00 222.52 1578 ILE B CA 1
ATOM 11059 C C . ILE B 1 466 ? 94.926 177.930 16.686 1.00 222.79 1578 ILE B C 1
ATOM 11060 O O . ILE B 1 466 ? 95.505 178.687 17.481 1.00 221.00 1578 ILE B O 1
ATOM 11065 N N . GLY B 1 467 ? 93.808 178.256 16.045 1.00 219.74 1579 GLY B N 1
ATOM 11066 C CA . GLY B 1 467 ? 93.086 179.494 16.295 1.00 218.31 1579 GLY B CA 1
ATOM 11067 C C . GLY B 1 467 ? 92.123 179.217 17.431 1.00 218.31 1579 GLY B C 1
ATOM 11068 O O . GLY B 1 467 ? 92.011 178.064 17.863 1.00 218.48 1579 GLY B O 1
ATOM 11069 N N . GLU B 1 468 ? 91.426 180.255 17.937 1.00 213.10 1580 GLU B N 1
ATOM 11070 C CA . GLU B 1 468 ? 90.459 180.144 19.047 1.00 211.36 1580 GLU B CA 1
ATOM 11071 C C . GLU B 1 468 ? 91.155 179.789 20.380 1.00 208.40 1580 GLU B C 1
ATOM 11072 O O . GLU B 1 468 ? 90.476 179.545 21.376 1.00 206.97 1580 GLU B O 1
ATOM 11078 N N . CYS B 1 469 ? 92.502 179.777 20.394 1.00 202.85 1581 CYS B N 1
ATOM 11079 C CA . CYS B 1 469 ? 93.306 179.526 21.587 1.00 200.34 1581 CYS B CA 1
ATOM 11080 C C . CYS B 1 469 ? 93.114 180.688 22.536 1.00 198.31 1581 CYS B C 1
ATOM 11081 O O . CYS B 1 469 ? 92.745 180.494 23.693 1.00 197.42 1581 CYS B O 1
ATOM 11084 N N . ILE B 1 470 ? 93.337 181.903 22.021 1.00 193.27 1582 ILE B N 1
ATOM 11085 C CA . ILE B 1 470 ? 93.165 183.156 22.739 1.00 191.24 1582 ILE B CA 1
ATOM 11086 C C . ILE B 1 470 ? 92.122 183.971 21.998 1.00 194.73 1582 ILE B C 1
ATOM 11087 O O . ILE B 1 470 ? 91.889 183.731 20.812 1.00 195.64 1582 ILE B O 1
ATOM 11092 N N . ASP B 1 471 ? 91.473 184.908 22.698 1.00 192.21 1583 ASP B N 1
ATOM 11093 C CA . ASP B 1 471 ? 90.448 185.781 22.127 1.00 193.04 1583 ASP B CA 1
ATOM 11094 C C . ASP B 1 471 ? 90.612 187.183 22.715 1.00 194.35 1583 ASP B C 1
ATOM 11095 O O . ASP B 1 471 ? 89.995 187.532 23.725 1.00 193.41 1583 ASP B O 1
ATOM 11100 N N . TYR B 1 472 ? 91.496 187.966 22.086 1.00 191.86 1584 TYR B N 1
ATOM 11101 C CA . TYR B 1 472 ? 91.852 189.316 22.511 1.00 191.12 1584 TYR B CA 1
ATOM 11102 C C . TYR B 1 472 ? 91.104 190.383 21.744 1.00 194.04 1584 TYR B C 1
ATOM 11103 O O . TYR B 1 472 ? 90.594 190.130 20.650 1.00 195.30 1584 TYR B O 1
ATOM 11112 N N . ASN B 1 473 ? 91.056 191.586 22.335 1.00 189.88 1585 ASN B N 1
ATOM 11113 C CA . ASN B 1 473 ? 90.458 192.788 21.768 1.00 190.06 1585 ASN B CA 1
ATOM 11114 C C . ASN B 1 473 ? 91.167 193.990 22.332 1.00 189.23 1585 ASN B C 1
ATOM 11115 O O . ASN B 1 473 ? 91.383 194.063 23.540 1.00 185.09 1585 ASN B O 1
ATOM 11120 N N . GLU B 1 474 ? 91.562 194.914 21.449 1.00 187.39 1586 GLU B N 1
ATOM 11121 C CA . GLU B 1 474 ? 92.281 196.138 21.789 1.00 187.15 1586 GLU B CA 1
ATOM 11122 C C . GLU B 1 474 ? 91.536 196.968 22.815 1.00 188.63 1586 GLU B C 1
ATOM 11123 O O . GLU B 1 474 ? 90.315 196.868 22.956 1.00 189.04 1586 GLU B O 1
ATOM 11129 N N . LEU B 1 475 ? 92.289 197.787 23.532 1.00 179.32 1587 LEU B N 1
ATOM 11130 C CA . LEU B 1 475 ? 91.764 198.688 24.533 1.00 177.86 1587 LEU B CA 1
ATOM 11131 C C . LEU B 1 475 ? 92.230 200.066 24.173 1.00 183.14 1587 LEU B C 1
ATOM 11132 O O . LEU B 1 475 ? 93.433 200.282 23.995 1.00 178.12 1587 LEU B O 1
ATOM 11137 N N . VAL B 1 476 ? 91.266 200.969 23.954 1.00 187.11 1588 VAL B N 1
ATOM 11138 C CA . VAL B 1 476 ? 91.518 202.354 23.580 1.00 189.83 1588 VAL B CA 1
ATOM 11139 C C . VAL B 1 476 ? 90.648 203.250 24.430 1.00 195.63 1588 VAL B C 1
ATOM 11140 O O . VAL B 1 476 ? 89.445 202.995 24.554 1.00 195.13 1588 VAL B O 1
ATOM 11144 N N . LEU B 1 477 ? 91.264 204.313 24.995 1.00 191.04 1589 LEU B N 1
ATOM 11145 C CA . LEU B 1 477 ? 90.611 205.309 25.832 1.00 193.58 1589 LEU B CA 1
ATOM 11146 C C . LEU B 1 477 ? 89.420 205.925 25.127 1.00 205.09 1589 LEU B C 1
ATOM 11147 O O . LEU B 1 477 ? 89.570 206.536 24.063 1.00 205.79 1589 LEU B O 1
ATOM 11152 N N . GLY B 1 478 ? 88.249 205.732 25.734 1.00 206.09 1590 GLY B N 1
ATOM 11153 C CA . GLY B 1 478 ? 86.963 206.220 25.253 1.00 209.17 1590 GLY B CA 1
ATOM 11154 C C . GLY B 1 478 ? 86.825 207.726 25.281 1.00 216.19 1590 GLY B C 1
ATOM 11155 O O . GLY B 1 478 ? 87.794 208.460 25.534 1.00 215.13 1590 GLY B O 1
ATOM 11156 N N . ASP B 1 479 ? 85.605 208.185 25.002 1.00 218.31 1591 ASP B N 1
ATOM 11157 C CA . ASP B 1 479 ? 85.284 209.601 24.952 1.00 220.99 1591 ASP B CA 1
ATOM 11158 C C . ASP B 1 479 ? 85.585 210.281 26.297 1.00 224.50 1591 ASP B C 1
ATOM 11159 O O . ASP B 1 479 ? 86.369 211.237 26.343 1.00 224.37 1591 ASP B O 1
ATOM 11164 N N . GLN B 1 480 ? 85.047 209.712 27.393 1.00 222.03 1592 GLN B N 1
ATOM 11165 C CA . GLN B 1 480 ? 85.173 210.251 28.749 1.00 221.42 1592 GLN B CA 1
ATOM 11166 C C . GLN B 1 480 ? 86.374 209.621 29.468 1.00 220.32 1592 GLN B C 1
ATOM 11167 O O . GLN B 1 480 ? 86.386 209.508 30.695 1.00 219.34 1592 GLN B O 1
ATOM 11173 N N . ASP B 1 481 ? 87.407 209.264 28.676 1.00 215.71 1593 ASP B N 1
ATOM 11174 C CA . ASP B 1 481 ? 88.670 208.633 29.072 1.00 212.76 1593 ASP B CA 1
ATOM 11175 C C . ASP B 1 481 ? 88.438 207.395 29.966 1.00 210.73 1593 ASP B C 1
ATOM 11176 O O . ASP B 1 481 ? 89.126 207.178 30.968 1.00 208.89 1593 ASP B O 1
ATOM 11181 N N . ASN B 1 482 ? 87.460 206.581 29.548 1.00 206.76 1594 ASN B N 1
ATOM 11182 C CA . ASN B 1 482 ? 87.073 205.315 30.149 1.00 204.81 1594 ASN B CA 1
ATOM 11183 C C . ASN B 1 482 ? 87.279 204.260 29.084 1.00 204.27 1594 ASN B C 1
ATOM 11184 O O . ASN B 1 482 ? 86.579 204.270 28.061 1.00 205.91 1594 ASN B O 1
ATOM 11189 N N . LEU B 1 483 ? 88.292 203.400 29.294 1.00 197.34 1595 LEU B N 1
ATOM 11190 C CA . LEU B 1 483 ? 88.741 202.343 28.395 1.00 193.76 1595 LEU B CA 1
ATOM 11191 C C . LEU B 1 483 ? 87.597 201.569 27.731 1.00 198.75 1595 LEU B C 1
ATOM 11192 O O . LEU B 1 483 ? 86.619 201.225 28.397 1.00 198.95 1595 LEU B O 1
ATOM 11197 N N . ALA B 1 484 ? 87.710 201.340 26.407 1.00 196.91 1596 ALA B N 1
ATOM 11198 C CA . ALA B 1 484 ? 86.707 200.633 25.616 1.00 198.00 1596 ALA B CA 1
ATOM 11199 C C . ALA B 1 484 ? 87.333 199.524 24.762 1.00 201.18 1596 ALA B C 1
ATOM 11200 O O . ALA B 1 484 ? 88.435 199.690 24.233 1.00 199.94 1596 ALA B O 1
ATOM 11202 N N . GLU B 1 485 ? 86.620 198.384 24.651 1.00 200.62 1597 GLU B N 1
ATOM 11203 C CA . GLU B 1 485 ? 87.015 197.204 23.879 1.00 201.17 1597 GLU B CA 1
ATOM 11204 C C . GLU B 1 485 ? 86.769 197.456 22.392 1.00 206.24 1597 GLU B C 1
ATOM 11205 O O . GLU B 1 485 ? 85.625 197.683 21.988 1.00 207.71 1597 GLU B O 1
ATOM 11211 N N . VAL B 1 486 ? 87.846 197.438 21.586 1.00 203.96 1598 VAL B N 1
ATOM 11212 C CA . VAL B 1 486 ? 87.808 197.673 20.137 1.00 205.35 1598 VAL B CA 1
ATOM 11213 C C . VAL B 1 486 ? 88.485 196.493 19.409 1.00 210.51 1598 VAL B C 1
ATOM 11214 O O . VAL B 1 486 ? 89.448 195.910 19.914 1.00 209.17 1598 VAL B O 1
ATOM 11218 N N . SER B 1 487 ? 87.930 196.119 18.251 1.00 211.33 1599 SER B N 1
ATOM 11219 C CA . SER B 1 487 ? 88.416 195.029 17.411 1.00 212.27 1599 SER B CA 1
ATOM 11220 C C . SER B 1 487 ? 88.849 195.603 16.059 1.00 216.03 1599 SER B C 1
ATOM 11221 O O . SER B 1 487 ? 88.179 195.384 15.034 1.00 217.55 1599 SER B O 1
ATOM 11224 N N . ARG B 1 488 ? 89.927 196.410 16.067 1.00 212.07 1600 ARG B N 1
ATOM 11225 C CA . ARG B 1 488 ? 90.384 197.081 14.850 1.00 212.44 1600 ARG B CA 1
ATOM 11226 C C . ARG B 1 488 ? 91.732 196.569 14.382 1.00 214.08 1600 ARG B C 1
ATOM 11227 O O . ARG B 1 488 ? 92.351 195.737 15.038 1.00 213.26 1600 ARG B O 1
ATOM 11235 N N . GLU B 1 489 ? 92.171 197.094 13.235 1.00 211.79 1601 GLU B N 1
ATOM 11236 C CA . GLU B 1 489 ? 93.418 196.796 12.558 1.00 211.43 1601 GLU B CA 1
ATOM 11237 C C . GLU B 1 489 ? 94.654 196.886 13.464 1.00 210.32 1601 GLU B C 1
ATOM 11238 O O . GLU B 1 489 ? 94.756 197.829 14.257 1.00 208.73 1601 GLU B O 1
ATOM 11244 N N . PRO B 1 490 ? 95.614 195.929 13.333 1.00 206.28 1602 PRO B N 1
ATOM 11245 C CA . PRO B 1 490 ? 96.871 196.047 14.088 1.00 204.48 1602 PRO B CA 1
ATOM 11246 C C . PRO B 1 490 ? 97.594 197.287 13.600 1.00 206.65 1602 PRO B C 1
ATOM 11247 O O . PRO B 1 490 ? 97.556 197.606 12.407 1.00 207.90 1602 PRO B O 1
ATOM 11251 N N . GLY B 1 491 ? 98.170 198.020 14.532 1.00 202.56 1603 GLY B N 1
ATOM 11252 C CA . GLY B 1 491 ? 98.771 199.309 14.229 1.00 202.57 1603 GLY B CA 1
ATOM 11253 C C . GLY B 1 491 ? 97.685 200.340 14.444 1.00 204.09 1603 GLY B C 1
ATOM 11254 O O . GLY B 1 491 ? 96.616 199.998 14.965 1.00 203.36 1603 GLY B O 1
ATOM 11255 N N . MET B 1 492 ? 97.934 201.595 14.052 1.00 201.46 1604 MET B N 1
ATOM 11256 C CA . MET B 1 492 ? 96.980 202.694 14.221 1.00 201.68 1604 MET B CA 1
ATOM 11257 C C . MET B 1 492 ? 96.831 203.105 15.696 1.00 201.07 1604 MET B C 1
ATOM 11258 O O . MET B 1 492 ? 95.780 203.609 16.091 1.00 200.98 1604 MET B O 1
ATOM 11263 N N . ASN B 1 493 ? 97.883 202.921 16.501 1.00 195.92 1605 ASN B N 1
ATOM 11264 C CA . ASN B 1 493 ? 97.859 203.333 17.896 1.00 192.54 1605 ASN B CA 1
ATOM 11265 C C . ASN B 1 493 ? 98.134 204.829 17.957 1.00 198.24 1605 ASN B C 1
ATOM 11266 O O . ASN B 1 493 ? 99.183 205.290 17.505 1.00 197.68 1605 ASN B O 1
ATOM 11271 N N . SER B 1 494 ? 97.149 205.590 18.452 1.00 197.93 1606 SER B N 1
ATOM 11272 C CA . SER B 1 494 ? 97.173 207.058 18.561 1.00 199.51 1606 SER B CA 1
ATOM 11273 C C . SER B 1 494 ? 98.131 207.553 19.661 1.00 196.10 1606 SER B C 1
ATOM 11274 O O . SER B 1 494 ? 98.588 208.698 19.598 1.00 196.63 1606 SER B O 1
ATOM 11277 N N . THR B 1 495 ? 98.420 206.686 20.660 1.00 185.56 1607 THR B N 1
ATOM 11278 C CA . THR B 1 495 ? 99.290 206.929 21.820 1.00 178.34 1607 THR B CA 1
ATOM 11279 C C . THR B 1 495 ? 100.444 205.914 21.867 1.00 176.38 1607 THR B C 1
ATOM 11280 O O . THR B 1 495 ? 100.312 204.814 21.333 1.00 177.24 1607 THR B O 1
ATOM 11284 N N . GLY B 1 496 ? 101.524 206.261 22.564 1.00 167.49 1608 GLY B N 1
ATOM 11285 C CA . GLY B 1 496 ? 102.703 205.408 22.709 1.00 163.94 1608 GLY B CA 1
ATOM 11286 C C . GLY B 1 496 ? 102.556 204.228 23.648 1.00 162.32 1608 GLY B C 1
ATOM 11287 O O . GLY B 1 496 ? 103.557 203.746 24.186 1.00 158.02 1608 GLY B O 1
ATOM 11288 N N . MET B 1 497 ? 101.304 203.752 23.837 1.00 159.35 1609 MET B N 1
ATOM 11289 C CA . MET B 1 497 ? 100.900 202.626 24.691 1.00 155.63 1609 MET B CA 1
ATOM 11290 C C . MET B 1 497 ? 99.691 201.925 24.109 1.00 161.34 1609 MET B C 1
ATOM 11291 O O . MET B 1 497 ? 98.810 202.589 23.545 1.00 164.52 1609 MET B O 1
ATOM 11296 N N . VAL B 1 498 ? 99.621 200.593 24.283 1.00 156.49 1610 VAL B N 1
ATOM 11297 C CA . VAL B 1 498 ? 98.481 199.777 23.839 1.00 159.95 1610 VAL B CA 1
ATOM 11298 C C . VAL B 1 498 ? 98.220 198.629 24.783 1.00 159.42 1610 VAL B C 1
ATOM 11299 O O . VAL B 1 498 ? 99.148 198.070 25.383 1.00 154.03 1610 VAL B O 1
ATOM 11303 N N . GLY B 1 499 ? 96.941 198.281 24.874 1.00 158.28 1611 GLY B N 1
ATOM 11304 C CA . GLY B 1 499 ? 96.457 197.221 25.741 1.00 155.61 1611 GLY B CA 1
ATOM 11305 C C . GLY B 1 499 ? 95.418 196.325 25.111 1.00 162.01 1611 GLY B C 1
ATOM 11306 O O . GLY B 1 499 ? 94.749 196.713 24.147 1.00 167.49 1611 GLY B O 1
ATOM 11307 N N . TRP B 1 500 ? 95.301 195.112 25.658 1.00 154.58 1612 TRP B N 1
ATOM 11308 C CA . TRP B 1 500 ? 94.348 194.105 25.216 1.00 158.29 1612 TRP B CA 1
ATOM 11309 C C . TRP B 1 500 ? 93.777 193.340 26.388 1.00 159.88 1612 TRP B C 1
ATOM 11310 O O . TRP B 1 500 ? 94.502 193.024 27.332 1.00 154.21 1612 TRP B O 1
ATOM 11321 N N . LEU B 1 501 ? 92.492 192.988 26.295 1.00 161.11 1613 LEU B N 1
ATOM 11322 C CA . LEU B 1 501 ? 91.821 192.123 27.253 1.00 160.49 1613 LEU B CA 1
ATOM 11323 C C . LEU B 1 501 ? 91.818 190.740 26.577 1.00 163.23 1613 LEU B C 1
ATOM 11324 O O . LEU B 1 501 ? 91.135 190.565 25.564 1.00 170.02 1613 LEU B O 1
ATOM 11329 N N . ILE B 1 502 ? 92.654 189.805 27.059 1.00 151.21 1614 ILE B N 1
ATOM 11330 C CA . ILE B 1 502 ? 92.821 188.508 26.404 1.00 151.50 1614 ILE B CA 1
ATOM 11331 C C . ILE B 1 502 ? 92.127 187.378 27.145 1.00 155.58 1614 ILE B C 1
ATOM 11332 O O . ILE B 1 502 ? 92.412 187.167 28.317 1.00 150.39 1614 ILE B O 1
ATOM 11337 N N . ASN B 1 503 ? 91.261 186.613 26.442 1.00 159.08 1615 ASN B N 1
ATOM 11338 C CA . ASN B 1 503 ? 90.612 185.440 27.031 1.00 161.33 1615 ASN B CA 1
ATOM 11339 C C . ASN B 1 503 ? 91.293 184.185 26.492 1.00 166.89 1615 ASN B C 1
ATOM 11340 O O . ASN B 1 503 ? 90.838 183.578 25.517 1.00 172.37 1615 ASN B O 1
ATOM 11345 N N . ALA B 1 504 ? 92.413 183.824 27.126 1.00 158.50 1616 ALA B N 1
ATOM 11346 C CA . ALA B 1 504 ? 93.198 182.649 26.777 1.00 158.92 1616 ALA B CA 1
ATOM 11347 C C . ALA B 1 504 ? 92.568 181.395 27.365 1.00 164.94 1616 ALA B C 1
ATOM 11348 O O . ALA B 1 504 ? 92.262 181.372 28.560 1.00 162.74 1616 ALA B O 1
ATOM 11350 N N . ARG B 1 505 ? 92.357 180.361 26.534 1.00 165.69 1617 ARG B N 1
ATOM 11351 C CA . ARG B 1 505 ? 91.799 179.099 27.010 1.00 167.63 1617 ARG B CA 1
ATOM 11352 C C . ARG B 1 505 ? 92.968 178.190 27.345 1.00 168.42 1617 ARG B C 1
ATOM 11353 O O . ARG B 1 505 ? 93.476 177.475 26.491 1.00 169.52 1617 ARG B O 1
ATOM 11361 N N . THR B 1 506 ? 93.448 178.299 28.583 1.00 162.03 1618 THR B N 1
ATOM 11362 C CA . THR B 1 506 ? 94.606 177.577 29.120 1.00 159.26 1618 THR B CA 1
ATOM 11363 C C . THR B 1 506 ? 94.137 176.121 29.484 1.00 165.12 1618 THR B C 1
ATOM 11364 O O . THR B 1 506 ? 92.932 175.904 29.580 1.00 167.84 1618 THR B O 1
ATOM 11368 N N . PRO B 1 507 ? 95.020 175.101 29.644 1.00 160.83 1619 PRO B N 1
ATOM 11369 C CA . PRO B 1 507 ? 94.520 173.760 29.987 1.00 164.11 1619 PRO B CA 1
ATOM 11370 C C . PRO B 1 507 ? 94.027 173.675 31.438 1.00 167.79 1619 PRO B C 1
ATOM 11371 O O . PRO B 1 507 ? 93.346 172.710 31.811 1.00 171.37 1619 PRO B O 1
ATOM 11375 N N . GLU B 1 508 ? 94.367 174.699 32.247 1.00 159.54 1620 GLU B N 1
ATOM 11376 C CA . GLU B 1 508 ? 93.973 174.839 33.647 1.00 157.59 1620 GLU B CA 1
ATOM 11377 C C . GLU B 1 508 ? 92.550 175.407 33.701 1.00 164.85 1620 GLU B C 1
ATOM 11378 O O . GLU B 1 508 ? 91.728 174.932 34.484 1.00 167.48 1620 GLU B O 1
ATOM 11384 N N . TYR B 1 509 ? 92.252 176.382 32.818 1.00 161.41 1621 TYR B N 1
ATOM 11385 C CA . TYR B 1 509 ? 90.952 177.045 32.643 1.00 164.43 1621 TYR B CA 1
ATOM 11386 C C . TYR B 1 509 ? 90.548 176.858 31.180 1.00 166.94 1621 TYR B C 1
ATOM 11387 O O . TYR B 1 509 ? 90.727 177.762 30.357 1.00 165.37 1621 TYR B O 1
ATOM 11396 N N . PRO B 1 510 ? 90.106 175.635 30.812 1.00 164.62 1622 PRO B N 1
ATOM 11397 C CA . PRO B 1 510 ? 89.823 175.359 29.408 1.00 169.23 1622 PRO B CA 1
ATOM 11398 C C . PRO B 1 510 ? 88.634 176.135 28.880 1.00 179.12 1622 PRO B C 1
ATOM 11399 O O . PRO B 1 510 ? 88.540 176.317 27.666 1.00 181.93 1622 PRO B O 1
ATOM 11403 N N . ASP B 1 511 ? 87.761 176.632 29.768 1.00 178.04 1623 ASP B N 1
ATOM 11404 C CA . ASP B 1 511 ? 86.594 177.383 29.325 1.00 183.69 1623 ASP B CA 1
ATOM 11405 C C . ASP B 1 511 ? 86.912 178.864 29.109 1.00 183.66 1623 ASP B C 1
ATOM 11406 O O . ASP B 1 511 ? 86.166 179.557 28.406 1.00 183.55 1623 ASP B O 1
ATOM 11411 N N . GLY B 1 512 ? 88.039 179.313 29.653 1.00 171.60 1624 GLY B N 1
ATOM 11412 C CA . GLY B 1 512 ? 88.494 180.687 29.492 1.00 167.07 1624 GLY B CA 1
ATOM 11413 C C . GLY B 1 512 ? 89.072 181.281 30.751 1.00 162.03 1624 GLY B C 1
ATOM 11414 O O . GLY B 1 512 ? 88.800 180.806 31.855 1.00 161.85 1624 GLY B O 1
ATOM 11415 N N . ARG B 1 513 ? 89.901 182.305 30.574 1.00 152.37 1625 ARG B N 1
ATOM 11416 C CA . ARG B 1 513 ? 90.559 183.071 31.631 1.00 146.55 1625 ARG B CA 1
ATOM 11417 C C . ARG B 1 513 ? 91.025 184.380 31.017 1.00 149.76 1625 ARG B C 1
ATOM 11418 O O . ARG B 1 513 ? 91.674 184.369 29.969 1.00 150.46 1625 ARG B O 1
ATOM 11426 N N . LYS B 1 514 ? 90.660 185.501 31.623 1.00 144.80 1626 LYS B N 1
ATOM 11427 C CA . LYS B 1 514 ? 91.063 186.783 31.082 1.00 143.10 1626 LYS B CA 1
ATOM 11428 C C . LYS B 1 514 ? 92.331 187.275 31.795 1.00 142.89 1626 LYS B C 1
ATOM 11429 O O . LYS B 1 514 ? 92.796 186.655 32.770 1.00 138.21 1626 LYS B O 1
ATOM 11435 N N . PHE B 1 515 ? 92.925 188.347 31.222 1.00 141.09 1627 PHE B N 1
ATOM 11436 C CA . PHE B 1 515 ? 94.087 189.114 31.685 1.00 137.01 1627 PHE B CA 1
ATOM 11437 C C . PHE B 1 515 ? 94.323 190.321 30.772 1.00 141.64 1627 PHE B C 1
ATOM 11438 O O . PHE B 1 515 ? 93.876 190.340 29.623 1.00 144.85 1627 PHE B O 1
ATOM 11446 N N . ILE B 1 516 ? 94.994 191.342 31.317 1.00 135.51 1628 ILE B N 1
ATOM 11447 C CA . ILE B 1 516 ? 95.330 192.569 30.610 1.00 136.07 1628 ILE B CA 1
ATOM 11448 C C . ILE B 1 516 ? 96.813 192.508 30.242 1.00 138.44 1628 ILE B C 1
ATOM 11449 O O . ILE B 1 516 ? 97.639 191.978 31.001 1.00 133.85 1628 ILE B O 1
ATOM 11454 N N . VAL B 1 517 ? 97.122 193.013 29.039 1.00 138.20 1629 VAL B N 1
ATOM 11455 C CA . VAL B 1 517 ? 98.466 193.098 28.506 1.00 136.39 1629 VAL B CA 1
ATOM 11456 C C . VAL B 1 517 ? 98.661 194.530 28.028 1.00 141.16 1629 VAL B C 1
ATOM 11457 O O . VAL B 1 517 ? 98.004 194.972 27.087 1.00 143.79 1629 VAL B O 1
ATOM 11461 N N . VAL B 1 518 ? 99.516 195.265 28.747 1.00 135.96 1630 VAL B N 1
ATOM 11462 C CA . VAL B 1 518 ? 99.907 196.646 28.443 1.00 136.84 1630 VAL B CA 1
ATOM 11463 C C . VAL B 1 518 ? 101.300 196.628 27.854 1.00 141.22 1630 VAL B C 1
ATOM 11464 O O . VAL B 1 518 ? 102.145 195.838 28.296 1.00 139.96 1630 VAL B O 1
ATOM 11468 N N . ALA B 1 519 ? 101.544 197.482 26.859 1.00 138.54 1631 ALA B N 1
ATOM 11469 C CA . ALA B 1 519 ? 102.846 197.545 26.216 1.00 138.47 1631 ALA B CA 1
ATOM 11470 C C . ALA B 1 519 ? 103.035 198.866 25.543 1.00 143.95 1631 ALA B C 1
ATOM 11471 O O . ALA B 1 519 ? 102.070 199.446 25.032 1.00 145.99 1631 ALA B O 1
ATOM 11473 N N . ASN B 1 520 ? 104.285 199.345 25.533 1.00 139.50 1632 ASN B N 1
ATOM 11474 C CA . ASN B 1 520 ? 104.641 200.597 24.875 1.00 141.25 1632 ASN B CA 1
ATOM 11475 C C . ASN B 1 520 ? 105.169 200.325 23.491 1.00 150.90 1632 ASN B C 1
ATOM 11476 O O . ASN B 1 520 ? 105.850 199.319 23.256 1.00 150.42 1632 ASN B O 1
ATOM 11481 N N . ASP B 1 521 ? 104.861 201.236 22.573 1.00 153.29 1633 ASP B N 1
ATOM 11482 C CA . ASP B 1 521 ? 105.328 201.142 21.205 1.00 159.35 1633 ASP B CA 1
ATOM 11483 C C . ASP B 1 521 ? 106.658 201.864 21.106 1.00 166.47 1633 ASP B C 1
ATOM 11484 O O . ASP B 1 521 ? 106.699 203.104 21.100 1.00 168.39 1633 ASP B O 1
ATOM 11489 N N . ILE B 1 522 ? 107.754 201.076 21.065 1.00 162.55 1634 ILE B N 1
ATOM 11490 C CA . ILE B 1 522 ? 109.131 201.567 20.983 1.00 163.29 1634 ILE B CA 1
ATOM 11491 C C . ILE B 1 522 ? 109.323 202.405 19.676 1.00 175.34 1634 ILE B C 1
ATOM 11492 O O . ILE B 1 522 ? 110.183 203.284 19.649 1.00 176.39 1634 ILE B O 1
ATOM 11497 N N . THR B 1 523 ? 108.470 202.190 18.646 1.00 177.39 1635 THR B N 1
ATOM 11498 C CA . THR B 1 523 ? 108.504 202.964 17.402 1.00 184.82 1635 THR B CA 1
ATOM 11499 C C . THR B 1 523 ? 107.879 204.356 17.633 1.00 192.69 1635 THR B C 1
ATOM 11500 O O . THR B 1 523 ? 108.364 205.341 17.066 1.00 196.71 1635 THR B O 1
ATOM 11504 N N . PHE B 1 524 ? 106.806 204.427 18.462 1.00 187.79 1636 PHE B N 1
ATOM 11505 C CA . PHE B 1 524 ? 106.097 205.667 18.807 1.00 188.29 1636 PHE B CA 1
ATOM 11506 C C . PHE B 1 524 ? 106.912 206.491 19.797 1.00 188.18 1636 PHE B C 1
ATOM 11507 O O . PHE B 1 524 ? 106.840 206.253 21.011 1.00 182.12 1636 PHE B O 1
ATOM 11515 N N . LYS B 1 525 ? 107.665 207.481 19.266 1.00 188.30 1637 LYS B N 1
ATOM 11516 C CA . LYS B 1 525 ? 108.506 208.425 20.012 1.00 186.05 1637 LYS B CA 1
ATOM 11517 C C . LYS B 1 525 ? 109.342 207.688 21.080 1.00 186.02 1637 LYS B C 1
ATOM 11518 O O . LYS B 1 525 ? 109.130 207.872 22.282 1.00 180.98 1637 LYS B O 1
ATOM 11524 N N . ILE B 1 526 ? 110.259 206.803 20.606 1.00 184.45 1638 ILE B N 1
ATOM 11525 C CA . ILE B 1 526 ? 111.205 205.931 21.340 1.00 180.76 1638 ILE B CA 1
ATOM 11526 C C . ILE B 1 526 ? 110.533 205.126 22.521 1.00 178.21 1638 ILE B C 1
ATOM 11527 O O . ILE B 1 526 ? 111.235 204.481 23.301 1.00 173.83 1638 ILE B O 1
ATOM 11532 N N . GLY B 1 527 ? 109.202 205.098 22.572 1.00 174.90 1639 GLY B N 1
ATOM 11533 C CA . GLY B 1 527 ? 108.441 204.394 23.600 1.00 170.63 1639 GLY B CA 1
ATOM 11534 C C . GLY B 1 527 ? 108.304 205.137 24.915 1.00 171.79 1639 GLY B C 1
ATOM 11535 O O . GLY B 1 527 ? 107.774 204.586 25.886 1.00 167.37 1639 GLY B O 1
ATOM 11536 N N . SER B 1 528 ? 108.764 206.407 24.941 1.00 170.56 1640 SER B N 1
ATOM 11537 C CA . SER B 1 528 ? 108.770 207.321 26.090 1.00 167.57 1640 SER B CA 1
ATOM 11538 C C . SER B 1 528 ? 107.382 207.528 26.702 1.00 168.49 1640 SER B C 1
ATOM 11539 O O . SER B 1 528 ? 106.368 207.373 26.013 1.00 170.26 1640 SER B O 1
ATOM 11542 N N . PHE B 1 529 ? 107.356 207.902 27.996 1.00 160.81 1641 PHE B N 1
ATOM 11543 C CA . PHE B 1 529 ? 106.150 208.083 28.794 1.00 158.81 1641 PHE B CA 1
ATOM 11544 C C . PHE B 1 529 ? 105.700 209.522 28.932 1.00 160.03 1641 PHE B C 1
ATOM 11545 O O . PHE B 1 529 ? 106.206 210.270 29.775 1.00 157.05 1641 PHE B O 1
ATOM 11553 N N . GLY B 1 530 ? 104.701 209.863 28.133 1.00 158.80 1642 GLY B N 1
ATOM 11554 C CA . GLY B 1 530 ? 104.037 211.158 28.145 1.00 160.75 1642 GLY B CA 1
ATOM 11555 C C . GLY B 1 530 ? 102.721 211.022 28.880 1.00 163.32 1642 GLY B C 1
ATOM 11556 O O . GLY B 1 530 ? 102.348 209.907 29.243 1.00 161.73 1642 GLY B O 1
ATOM 11557 N N . PRO B 1 531 ? 101.984 212.118 29.121 1.00 161.47 1643 PRO B N 1
ATOM 11558 C CA . PRO B 1 531 ? 100.731 212.012 29.887 1.00 161.69 1643 PRO B CA 1
ATOM 11559 C C . PRO B 1 531 ? 99.711 211.033 29.307 1.00 166.49 1643 PRO B C 1
ATOM 11560 O O . PRO B 1 531 ? 99.164 210.242 30.079 1.00 164.20 1643 PRO B O 1
ATOM 11564 N N . LYS B 1 532 ? 99.485 211.050 27.970 1.00 166.23 1644 LYS B N 1
ATOM 11565 C CA . LYS B 1 532 ? 98.535 210.157 27.288 1.00 168.32 1644 LYS B CA 1
ATOM 11566 C C . LYS B 1 532 ? 98.893 208.654 27.522 1.00 168.39 1644 LYS B C 1
ATOM 11567 O O . LYS B 1 532 ? 98.002 207.814 27.709 1.00 166.95 1644 LYS B O 1
ATOM 11573 N N . GLU B 1 533 ? 100.209 208.355 27.541 1.00 162.67 1645 GLU B N 1
ATOM 11574 C CA . GLU B 1 533 ? 100.810 207.040 27.776 1.00 159.11 1645 GLU B CA 1
ATOM 11575 C C . GLU B 1 533 ? 100.593 206.624 29.206 1.00 158.72 1645 GLU B C 1
ATOM 11576 O O . GLU B 1 533 ? 100.372 205.443 29.484 1.00 157.72 1645 GLU B O 1
ATOM 11582 N N . ASP B 1 534 ? 100.698 207.596 30.123 1.00 152.97 1646 ASP B N 1
ATOM 11583 C CA . ASP B 1 534 ? 100.548 207.376 31.550 1.00 149.70 1646 ASP B CA 1
ATOM 11584 C C . ASP B 1 534 ? 99.084 207.089 31.878 1.00 153.02 1646 ASP B C 1
ATOM 11585 O O . ASP B 1 534 ? 98.793 205.991 32.367 1.00 151.17 1646 ASP B O 1
ATOM 11590 N N . THR B 1 535 ? 98.160 208.018 31.514 1.00 151.29 1647 THR B N 1
ATOM 11591 C CA . THR B 1 535 ? 96.713 207.891 31.753 1.00 153.69 1647 THR B CA 1
ATOM 11592 C C . THR B 1 535 ? 96.190 206.569 31.191 1.00 157.71 1647 THR B C 1
ATOM 11593 O O . THR B 1 535 ? 95.355 205.929 31.835 1.00 158.56 1647 THR B O 1
ATOM 11597 N N . PHE B 1 536 ? 96.729 206.124 30.045 1.00 153.37 1648 PHE B N 1
ATOM 11598 C CA . PHE B 1 536 ? 96.337 204.839 29.479 1.00 153.70 1648 PHE B CA 1
ATOM 11599 C C . PHE B 1 536 ? 96.736 203.706 30.406 1.00 150.11 1648 PHE B C 1
ATOM 11600 O O . PHE B 1 536 ? 95.863 202.983 30.877 1.00 150.11 1648 PHE B O 1
ATOM 11608 N N . PHE B 1 537 ? 98.049 203.575 30.673 1.00 141.60 1649 PHE B N 1
ATOM 11609 C CA . PHE B 1 537 ? 98.656 202.553 31.523 1.00 137.79 1649 PHE B CA 1
ATOM 11610 C C . PHE B 1 537 ? 97.894 202.396 32.845 1.00 141.21 1649 PHE B C 1
ATOM 11611 O O . PHE B 1 537 ? 97.646 201.276 33.316 1.00 138.35 1649 PHE B O 1
ATOM 11619 N N . PHE B 1 538 ? 97.541 203.544 33.433 1.00 140.16 1650 PHE B N 1
ATOM 11620 C CA . PHE B 1 538 ? 96.806 203.650 34.676 1.00 140.75 1650 PHE B CA 1
ATOM 11621 C C . PHE B 1 538 ? 95.430 203.007 34.522 1.00 143.38 1650 PHE B C 1
ATOM 11622 O O . PHE B 1 538 ? 95.161 202.017 35.199 1.00 141.02 1650 PHE B O 1
ATOM 11630 N N . LYS B 1 539 ? 94.588 203.554 33.601 1.00 142.12 1651 LYS B N 1
ATOM 11631 C CA . LYS B 1 539 ? 93.221 203.121 33.307 1.00 146.21 1651 LYS B CA 1
ATOM 11632 C C . LYS B 1 539 ? 93.142 201.633 32.917 1.00 150.77 1651 LYS B C 1
ATOM 11633 O O . LYS B 1 539 ? 92.053 201.051 32.912 1.00 153.29 1651 LYS B O 1
ATOM 11639 N N . CYS B 1 540 ? 94.304 201.021 32.644 1.00 145.27 1652 CYS B N 1
ATOM 11640 C CA . CYS B 1 540 ? 94.474 199.606 32.325 1.00 145.17 1652 CYS B CA 1
ATOM 11641 C C . CYS B 1 540 ? 94.683 198.820 33.596 1.00 144.12 1652 CYS B C 1
ATOM 11642 O O . CYS B 1 540 ? 94.073 197.764 33.778 1.00 142.75 1652 CYS B O 1
ATOM 11645 N N . THR B 1 541 ? 95.579 199.329 34.468 1.00 138.32 1653 THR B N 1
ATOM 11646 C CA . THR B 1 541 ? 95.863 198.731 35.765 1.00 135.77 1653 THR B CA 1
ATOM 11647 C C . THR B 1 541 ? 94.522 198.779 36.538 1.00 141.40 1653 THR B C 1
ATOM 11648 O O . THR B 1 541 ? 94.059 197.737 36.995 1.00 140.90 1653 THR B O 1
ATOM 11652 N N . GLU B 1 542 ? 93.858 199.958 36.541 1.00 140.95 1654 GLU B N 1
ATOM 11653 C CA . GLU B 1 542 ? 92.547 200.243 37.136 1.00 145.63 1654 GLU B CA 1
ATOM 11654 C C . GLU B 1 542 ? 91.474 199.201 36.724 1.00 150.83 1654 GLU B C 1
ATOM 11655 O O . GLU B 1 542 ? 90.697 198.760 37.578 1.00 151.43 1654 GLU B O 1
ATOM 11661 N N . LEU B 1 543 ? 91.452 198.802 35.435 1.00 148.27 1655 LEU B N 1
ATOM 11662 C CA . LEU B 1 543 ? 90.526 197.788 34.915 1.00 151.81 1655 LEU B CA 1
ATOM 11663 C C . LEU B 1 543 ? 90.880 196.359 35.429 1.00 154.97 1655 LEU B C 1
ATOM 11664 O O . LEU B 1 543 ? 89.982 195.629 35.874 1.00 157.22 1655 LEU B O 1
ATOM 11669 N N . ALA B 1 544 ? 92.180 195.970 35.351 1.00 147.34 1656 ALA B N 1
ATOM 11670 C CA . ALA B 1 544 ? 92.694 194.673 35.809 1.00 144.34 1656 ALA B CA 1
ATOM 11671 C C . ALA B 1 544 ? 92.339 194.441 37.282 1.00 147.85 1656 ALA B C 1
ATOM 11672 O O . ALA B 1 544 ? 92.021 193.317 37.675 1.00 148.06 1656 ALA B O 1
ATOM 11674 N N . ARG B 1 545 ? 92.345 195.528 38.076 1.00 143.94 1657 ARG B N 1
ATOM 11675 C CA . ARG B 1 545 ? 91.979 195.535 39.487 1.00 144.30 1657 ARG B CA 1
ATOM 11676 C C . ARG B 1 545 ? 90.479 195.350 39.632 1.00 153.15 1657 ARG B C 1
ATOM 11677 O O . ARG B 1 545 ? 90.050 194.451 40.363 1.00 154.08 1657 ARG B O 1
ATOM 11685 N N . LYS B 1 546 ? 89.687 196.177 38.898 1.00 153.07 1658 LYS B N 1
ATOM 11686 C CA . LYS B 1 546 ? 88.219 196.167 38.883 1.00 159.72 1658 LYS B CA 1
ATOM 11687 C C . LYS B 1 546 ? 87.644 194.798 38.496 1.00 165.24 1658 LYS B C 1
ATOM 11688 O O . LYS B 1 546 ? 86.521 194.478 38.898 1.00 169.23 1658 LYS B O 1
ATOM 11694 N N . MET B 1 547 ? 88.419 194.001 37.734 1.00 159.33 1659 MET B N 1
ATOM 11695 C CA . MET B 1 547 ? 88.045 192.670 37.249 1.00 162.06 1659 MET B CA 1
ATOM 11696 C C . MET B 1 547 ? 88.650 191.515 38.075 1.00 163.45 1659 MET B C 1
ATOM 11697 O O . MET B 1 547 ? 88.090 190.407 38.105 1.00 165.19 1659 MET B O 1
ATOM 11702 N N . GLY B 1 548 ? 89.798 191.774 38.698 1.00 154.95 1660 GLY B N 1
ATOM 11703 C CA . GLY B 1 548 ? 90.504 190.776 39.488 1.00 151.25 1660 GLY B CA 1
ATOM 11704 C C . GLY B 1 548 ? 91.500 189.990 38.663 1.00 150.80 1660 GLY B C 1
ATOM 11705 O O . GLY B 1 548 ? 92.325 189.254 39.212 1.00 148.53 1660 GLY B O 1
ATOM 11706 N N . ILE B 1 549 ? 91.443 190.158 37.340 1.00 146.25 1661 ILE B N 1
ATOM 11707 C CA . ILE B 1 549 ? 92.327 189.487 36.391 1.00 143.11 1661 ILE B CA 1
ATOM 11708 C C . ILE B 1 549 ? 93.764 190.081 36.425 1.00 142.24 1661 ILE B C 1
ATOM 11709 O O . ILE B 1 549 ? 93.929 191.295 36.572 1.00 141.05 1661 ILE B O 1
ATOM 11714 N N . PRO B 1 550 ? 94.807 189.235 36.255 1.00 135.73 1662 PRO B N 1
ATOM 11715 C CA . PRO B 1 550 ? 96.182 189.743 36.266 1.00 130.98 1662 PRO B CA 1
ATOM 11716 C C . PRO B 1 550 ? 96.487 190.760 35.183 1.00 134.96 1662 PRO B C 1
ATOM 11717 O O . PRO B 1 550 ? 95.831 190.787 34.152 1.00 135.72 1662 PRO B O 1
ATOM 11721 N N . ARG B 1 551 ? 97.505 191.592 35.433 1.00 132.06 1663 ARG B N 1
ATOM 11722 C CA . ARG B 1 551 ? 98.025 192.616 34.521 1.00 132.92 1663 ARG B CA 1
ATOM 11723 C C . ARG B 1 551 ? 99.479 192.249 34.147 1.00 137.33 1663 ARG B C 1
ATOM 11724 O O . ARG B 1 551 ? 100.304 191.976 35.036 1.00 134.86 1663 ARG B O 1
ATOM 11732 N N . ILE B 1 552 ? 99.761 192.200 32.827 1.00 135.99 1664 ILE B N 1
ATOM 11733 C CA . ILE B 1 552 ? 101.084 191.902 32.289 1.00 134.91 1664 ILE B CA 1
ATOM 11734 C C . ILE B 1 552 ? 101.584 193.117 31.516 1.00 138.60 1664 ILE B C 1
ATOM 11735 O O . ILE B 1 552 ? 100.933 193.562 30.569 1.00 139.89 1664 ILE B O 1
ATOM 11740 N N . TYR B 1 553 ? 102.741 193.651 31.923 1.00 133.69 1665 TYR B N 1
ATOM 11741 C CA . TYR B 1 553 ? 103.343 194.792 31.248 1.00 134.25 1665 TYR B CA 1
ATOM 11742 C C . TYR B 1 553 ? 104.553 194.320 30.464 1.00 138.50 1665 TYR B C 1
ATOM 11743 O O . TYR B 1 553 ? 105.362 193.540 30.966 1.00 136.92 1665 TYR B O 1
ATOM 11752 N N . LEU B 1 554 ? 104.618 194.753 29.197 1.00 137.37 1666 LEU B N 1
ATOM 11753 C CA . LEU B 1 554 ? 105.666 194.453 28.223 1.00 139.15 1666 LEU B CA 1
ATOM 11754 C C . LEU B 1 554 ? 106.445 195.753 28.005 1.00 142.94 1666 LEU B C 1
ATOM 11755 O O . LEU B 1 554 ? 105.986 196.661 27.297 1.00 144.18 1666 LEU B O 1
ATOM 11760 N N . SER B 1 555 ? 107.590 195.863 28.705 1.00 137.67 1667 SER B N 1
ATOM 11761 C CA . SER B 1 555 ? 108.422 197.058 28.760 1.00 137.50 1667 SER B CA 1
ATOM 11762 C C . SER B 1 555 ? 109.466 197.159 27.674 1.00 146.02 1667 SER B C 1
ATOM 11763 O O . SER B 1 555 ? 110.315 196.283 27.513 1.00 147.74 1667 SER B O 1
ATOM 11766 N N . ALA B 1 556 ? 109.430 198.298 26.989 1.00 144.48 1668 ALA B N 1
ATOM 11767 C CA . ALA B 1 556 ? 110.307 198.726 25.911 1.00 148.77 1668 ALA B CA 1
ATOM 11768 C C . ALA B 1 556 ? 110.103 200.211 25.799 1.00 154.49 1668 ALA B C 1
ATOM 11769 O O . ALA B 1 556 ? 109.300 200.674 24.985 1.00 156.75 1668 ALA B O 1
ATOM 11771 N N . ASN B 1 557 ? 110.740 200.962 26.705 1.00 149.90 1669 ASN B N 1
ATOM 11772 C CA . ASN B 1 557 ? 110.552 202.412 26.776 1.00 150.38 1669 ASN B CA 1
ATOM 11773 C C . ASN B 1 557 ? 111.869 203.200 26.865 1.00 157.19 1669 ASN B C 1
ATOM 11774 O O . ASN B 1 557 ? 112.959 202.628 26.789 1.00 158.91 1669 ASN B O 1
ATOM 11779 N N . SER B 1 558 ? 111.743 204.522 27.032 1.00 154.51 1670 SER B N 1
ATOM 11780 C CA . SER B 1 558 ? 112.857 205.449 27.162 1.00 157.04 1670 SER B CA 1
ATOM 11781 C C . SER B 1 558 ? 112.592 206.421 28.304 1.00 159.71 1670 SER B C 1
ATOM 11782 O O . SER B 1 558 ? 112.895 207.611 28.187 1.00 162.14 1670 SER B O 1
ATOM 11785 N N . GLY B 1 559 ? 112.020 205.906 29.394 1.00 152.63 1671 GLY B N 1
ATOM 11786 C CA . GLY B 1 559 ? 111.650 206.705 30.560 1.00 150.35 1671 GLY B CA 1
ATOM 11787 C C . GLY B 1 559 ? 110.581 207.728 30.223 1.00 154.44 1671 GLY B C 1
ATOM 11788 O O . GLY B 1 559 ? 109.706 207.457 29.395 1.00 154.90 1671 GLY B O 1
ATOM 11789 N N . ALA B 1 560 ? 110.661 208.921 30.829 1.00 150.45 1672 ALA B N 1
ATOM 11790 C CA . ALA B 1 560 ? 109.704 209.987 30.533 1.00 151.33 1672 ALA B CA 1
ATOM 11791 C C . ALA B 1 560 ? 110.157 210.813 29.328 1.00 157.70 1672 ALA B C 1
ATOM 11792 O O . ALA B 1 560 ? 111.327 210.758 28.936 1.00 158.82 1672 ALA B O 1
ATOM 11794 N N . ARG B 1 561 ? 109.221 211.575 28.744 1.00 155.42 1673 ARG B N 1
ATOM 11795 C CA . ARG B 1 561 ? 109.461 212.425 27.582 1.00 159.08 1673 ARG B CA 1
ATOM 11796 C C . ARG B 1 561 ? 110.203 213.706 27.928 1.00 163.85 1673 ARG B C 1
ATOM 11797 O O . ARG B 1 561 ? 109.872 214.387 28.901 1.00 162.19 1673 ARG B O 1
ATOM 11805 N N . LEU B 1 562 ? 111.178 214.049 27.090 1.00 162.98 1674 LEU B N 1
ATOM 11806 C CA . LEU B 1 562 ? 111.915 215.293 27.183 1.00 165.22 1674 LEU B CA 1
ATOM 11807 C C . LEU B 1 562 ? 111.383 216.195 26.108 1.00 173.62 1674 LEU B C 1
ATOM 11808 O O . LEU B 1 562 ? 110.788 215.709 25.144 1.00 174.45 1674 LEU B O 1
ATOM 11813 N N . GLY B 1 563 ? 111.583 217.491 26.263 1.00 173.65 1675 GLY B N 1
ATOM 11814 C CA . GLY B 1 563 ? 111.126 218.433 25.259 1.00 178.91 1675 GLY B CA 1
ATOM 11815 C C . GLY B 1 563 ? 111.318 219.888 25.595 1.00 186.70 1675 GLY B C 1
ATOM 11816 O O . GLY B 1 563 ? 111.304 220.280 26.768 1.00 185.08 1675 GLY B O 1
ATOM 11817 N N . LEU B 1 564 ? 111.473 220.691 24.540 1.00 187.77 1676 LEU B N 1
ATOM 11818 C CA . LEU B 1 564 ? 111.631 222.139 24.583 1.00 190.81 1676 LEU B CA 1
ATOM 11819 C C . LEU B 1 564 ? 110.582 222.764 23.666 1.00 199.46 1676 LEU B C 1
ATOM 11820 O O . LEU B 1 564 ? 109.969 222.037 22.874 1.00 199.83 1676 LEU B O 1
ATOM 11825 N N . ALA B 1 565 ? 110.347 224.084 23.780 1.00 199.26 1677 ALA B N 1
ATOM 11826 C CA . ALA B 1 565 ? 109.373 224.767 22.930 1.00 204.03 1677 ALA B CA 1
ATOM 11827 C C . ALA B 1 565 ? 110.039 225.152 21.611 1.00 215.02 1677 ALA B C 1
ATOM 11828 O O . ALA B 1 565 ? 110.887 226.045 21.579 1.00 214.82 1677 ALA B O 1
ATOM 11830 N N . GLU B 1 566 ? 109.691 224.431 20.533 1.00 212.77 1678 GLU B N 1
ATOM 11831 C CA . GLU B 1 566 ? 110.268 224.618 19.193 1.00 214.00 1678 GLU B CA 1
ATOM 11832 C C . GLU B 1 566 ? 109.827 225.931 18.544 1.00 219.07 1678 GLU B C 1
ATOM 11833 O O . GLU B 1 566 ? 110.622 226.558 17.844 1.00 219.74 1678 GLU B O 1
ATOM 11839 N N . GLU B 1 567 ? 108.560 226.332 18.768 1.00 217.98 1679 GLU B N 1
ATOM 11840 C CA . GLU B 1 567 ? 107.932 227.537 18.213 1.00 220.16 1679 GLU B CA 1
ATOM 11841 C C . GLU B 1 567 ? 108.635 228.830 18.648 1.00 224.55 1679 GLU B C 1
ATOM 11842 O O . GLU B 1 567 ? 108.589 229.821 17.914 1.00 225.21 1679 GLU B O 1
ATOM 11848 N N . LEU B 1 568 ? 109.279 228.812 19.829 1.00 222.49 1680 LEU B N 1
ATOM 11849 C CA . LEU B 1 568 ? 109.957 229.969 20.410 1.00 223.45 1680 LEU B CA 1
ATOM 11850 C C . LEU B 1 568 ? 111.462 229.991 20.108 1.00 226.48 1680 LEU B C 1
ATOM 11851 O O . LEU B 1 568 ? 112.140 230.958 20.468 1.00 226.86 1680 LEU B O 1
ATOM 11856 N N . MET B 1 569 ? 111.971 228.964 19.410 1.00 224.22 1681 MET B N 1
ATOM 11857 C CA . MET B 1 569 ? 113.385 228.884 19.045 1.00 224.38 1681 MET B CA 1
ATOM 11858 C C . MET B 1 569 ? 113.749 229.866 17.892 1.00 227.37 1681 MET B C 1
ATOM 11859 O O . MET B 1 569 ? 114.748 230.569 18.055 1.00 227.62 1681 MET B O 1
ATOM 11864 N N . PRO B 1 570 ? 112.997 229.998 16.760 1.00 225.12 1682 PRO B N 1
ATOM 11865 C CA . PRO B 1 570 ? 113.417 230.962 15.727 1.00 226.05 1682 PRO B CA 1
ATOM 11866 C C . PRO B 1 570 ? 112.717 232.327 15.864 1.00 227.09 1682 PRO B C 1
ATOM 11867 O O . PRO B 1 570 ? 112.558 233.038 14.869 1.00 224.66 1682 PRO B O 1
ATOM 11871 N N . HIS B 1 571 ? 112.304 232.695 17.095 1.00 226.66 1683 HIS B N 1
ATOM 11872 C CA . HIS B 1 571 ? 111.587 233.946 17.350 1.00 225.66 1683 HIS B CA 1
ATOM 11873 C C . HIS B 1 571 ? 112.144 234.753 18.547 1.00 227.83 1683 HIS B C 1
ATOM 11874 O O . HIS B 1 571 ? 111.943 235.975 18.594 1.00 226.01 1683 HIS B O 1
ATOM 11881 N N . PHE B 1 572 ? 112.817 234.081 19.509 1.00 227.87 1684 PHE B N 1
ATOM 11882 C CA . PHE B 1 572 ? 113.341 234.723 20.719 1.00 227.79 1684 PHE B CA 1
ATOM 11883 C C . PHE B 1 572 ? 114.574 235.590 20.441 1.00 228.18 1684 PHE B C 1
ATOM 11884 O O . PHE B 1 572 ? 115.423 235.233 19.623 1.00 227.04 1684 PHE B O 1
ATOM 11892 N N . ASN B 1 573 ? 114.659 236.728 21.150 1.00 226.06 1685 ASN B N 1
ATOM 11893 C CA . ASN B 1 573 ? 115.757 237.690 21.035 1.00 223.96 1685 ASN B CA 1
ATOM 11894 C C . ASN B 1 573 ? 116.640 237.686 22.282 1.00 226.14 1685 ASN B C 1
ATOM 11895 O O . ASN B 1 573 ? 116.201 237.269 23.357 1.00 228.29 1685 ASN B O 1
ATOM 11900 N N . VAL B 1 574 ? 117.892 238.151 22.127 1.00 223.39 1686 VAL B N 1
ATOM 11901 C CA . VAL B 1 574 ? 118.883 238.228 23.203 1.00 223.01 1686 VAL B CA 1
ATOM 11902 C C . VAL B 1 574 ? 119.225 239.696 23.480 1.00 227.58 1686 VAL B C 1
ATOM 11903 O O . VAL B 1 574 ? 119.351 240.487 22.541 1.00 227.13 1686 VAL B O 1
ATOM 11907 N N . ALA B 1 575 ? 119.381 240.046 24.770 1.00 227.91 1687 ALA B N 1
ATOM 11908 C CA . ALA B 1 575 ? 119.792 241.374 25.230 1.00 228.94 1687 ALA B CA 1
ATOM 11909 C C . ALA B 1 575 ? 121.156 241.242 25.914 1.00 234.54 1687 ALA B C 1
ATOM 11910 O O . ALA B 1 575 ? 121.264 240.562 26.937 1.00 233.94 1687 ALA B O 1
ATOM 11912 N N . TRP B 1 576 ? 122.209 241.813 25.294 1.00 235.47 1688 TRP B N 1
ATOM 11913 C CA . TRP B 1 576 ? 123.592 241.730 25.785 1.00 236.88 1688 TRP B CA 1
ATOM 11914 C C . TRP B 1 576 ? 123.993 242.936 26.624 1.00 242.27 1688 TRP B C 1
ATOM 11915 O O . TRP B 1 576 ? 123.323 243.974 26.583 1.00 242.40 1688 TRP B O 1
ATOM 11926 N N . ASN B 1 577 ? 125.121 242.797 27.360 1.00 241.92 1689 ASN B N 1
ATOM 11927 C CA . ASN B 1 577 ? 125.738 243.870 28.143 1.00 242.78 1689 ASN B CA 1
ATOM 11928 C C . ASN B 1 577 ? 126.300 244.913 27.153 1.00 246.80 1689 ASN B C 1
ATOM 11929 O O . ASN B 1 577 ? 126.143 246.123 27.351 1.00 246.16 1689 ASN B O 1
ATOM 11934 N N . ASP B 1 578 ? 126.908 244.403 26.059 1.00 245.94 1690 ASP B N 1
ATOM 11935 C CA . ASP B 1 578 ? 127.498 245.130 24.935 1.00 246.40 1690 ASP B CA 1
ATOM 11936 C C . ASP B 1 578 ? 127.054 244.435 23.619 1.00 250.13 1690 ASP B C 1
ATOM 11937 O O . ASP B 1 578 ? 127.265 243.223 23.484 1.00 250.02 1690 ASP B O 1
ATOM 11942 N N . PRO B 1 579 ? 126.402 245.146 22.662 1.00 248.71 1691 PRO B N 1
ATOM 11943 C CA . PRO B 1 579 ? 125.950 244.465 21.432 1.00 248.80 1691 PRO B CA 1
ATOM 11944 C C . PRO B 1 579 ? 127.082 244.148 20.449 1.00 251.79 1691 PRO B C 1
ATOM 11945 O O . PRO B 1 579 ? 126.972 243.157 19.724 1.00 251.53 1691 PRO B O 1
ATOM 11949 N N . ALA B 1 580 ? 128.154 244.984 20.423 1.00 250.09 1692 ALA B N 1
ATOM 11950 C CA . ALA B 1 580 ? 129.330 244.849 19.550 1.00 250.01 1692 ALA B CA 1
ATOM 11951 C C . ALA B 1 580 ? 130.084 243.541 19.828 1.00 252.50 1692 ALA B C 1
ATOM 11952 O O . ALA B 1 580 ? 130.362 242.782 18.896 1.00 252.30 1692 ALA B O 1
ATOM 11954 N N . LYS B 1 581 ? 130.391 243.274 21.107 1.00 250.25 1693 LYS B N 1
ATOM 11955 C CA . LYS B 1 581 ? 131.045 242.046 21.545 1.00 250.08 1693 LYS B CA 1
ATOM 11956 C C . LYS B 1 581 ? 130.011 241.238 22.355 1.00 251.68 1693 LYS B C 1
ATOM 11957 O O . LYS B 1 581 ? 129.789 241.539 23.532 1.00 251.74 1693 LYS B O 1
ATOM 11963 N N . PRO B 1 582 ? 129.302 240.269 21.722 1.00 248.22 1694 PRO B N 1
ATOM 11964 C CA . PRO B 1 582 ? 128.260 239.525 22.456 1.00 247.75 1694 PRO B CA 1
ATOM 11965 C C . PRO B 1 582 ? 128.811 238.615 23.559 1.00 249.32 1694 PRO B C 1
ATOM 11966 O O . PRO B 1 582 ? 128.078 238.298 24.498 1.00 248.83 1694 PRO B O 1
ATOM 11970 N N . GLU B 1 583 ? 130.109 238.240 23.464 1.00 247.17 1695 GLU B N 1
ATOM 11971 C CA . GLU B 1 583 ? 130.846 237.399 24.420 1.00 247.05 1695 GLU B CA 1
ATOM 11972 C C . GLU B 1 583 ? 130.967 238.067 25.806 1.00 249.07 1695 GLU B C 1
ATOM 11973 O O . GLU B 1 583 ? 131.292 237.391 26.786 1.00 248.27 1695 GLU B O 1
ATOM 11979 N N . ALA B 1 584 ? 130.697 239.391 25.874 1.00 247.45 1696 ALA B N 1
ATOM 11980 C CA . ALA B 1 584 ? 130.748 240.220 27.084 1.00 247.57 1696 ALA B CA 1
ATOM 11981 C C . ALA B 1 584 ? 129.510 240.001 27.979 1.00 249.88 1696 ALA B C 1
ATOM 11982 O O . ALA B 1 584 ? 129.132 240.882 28.762 1.00 250.04 1696 ALA B O 1
ATOM 11984 N N . GLY B 1 585 ? 128.910 238.819 27.859 1.00 246.62 1697 GLY B N 1
ATOM 11985 C CA . GLY B 1 585 ? 127.744 238.420 28.631 1.00 246.06 1697 GLY B CA 1
ATOM 11986 C C . GLY B 1 585 ? 126.448 239.058 28.185 1.00 247.30 1697 GLY B C 1
ATOM 11987 O O . GLY B 1 585 ? 126.424 240.192 27.687 1.00 247.25 1697 GLY B O 1
ATOM 11988 N N . PHE B 1 586 ? 125.358 238.318 28.381 1.00 243.74 1698 PHE B N 1
ATOM 11989 C CA . PHE B 1 586 ? 124.018 238.772 28.054 1.00 242.98 1698 PHE B CA 1
ATOM 11990 C C . PHE B 1 586 ? 123.239 238.988 29.348 1.00 244.33 1698 PHE B C 1
ATOM 11991 O O . PHE B 1 586 ? 123.380 238.210 30.294 1.00 243.82 1698 PHE B O 1
ATOM 11999 N N . LYS B 1 587 ? 122.465 240.082 29.398 1.00 241.71 1699 LYS B N 1
ATOM 12000 C CA . LYS B 1 587 ? 121.651 240.477 30.548 1.00 241.41 1699 LYS B CA 1
ATOM 12001 C C . LYS B 1 587 ? 120.523 239.458 30.776 1.00 243.54 1699 LYS B C 1
ATOM 12002 O O . LYS B 1 587 ? 120.452 238.856 31.849 1.00 243.43 1699 LYS B O 1
ATOM 12008 N N . TYR B 1 588 ? 119.672 239.244 29.752 1.00 240.52 1700 TYR B N 1
ATOM 12009 C CA . TYR B 1 588 ? 118.535 238.319 29.782 1.00 239.94 1700 TYR B CA 1
ATOM 12010 C C . TYR B 1 588 ? 118.124 237.905 28.349 1.00 240.51 1700 TYR B C 1
ATOM 12011 O O . TYR B 1 588 ? 118.862 238.148 27.391 1.00 240.04 1700 TYR B O 1
ATOM 12020 N N . LEU B 1 589 ? 116.950 237.269 28.222 1.00 239.18 1701 LEU B N 1
ATOM 12021 C CA . LEU B 1 589 ? 116.359 236.855 26.955 1.00 239.02 1701 LEU B CA 1
ATOM 12022 C C . LEU B 1 589 ? 114.968 237.448 26.874 1.00 238.82 1701 LEU B C 1
ATOM 12023 O O . LEU B 1 589 ? 114.181 237.298 27.812 1.00 240.10 1701 LEU B O 1
ATOM 12028 N N . TYR B 1 590 ? 114.675 238.157 25.781 1.00 235.56 1702 TYR B N 1
ATOM 12029 C CA . TYR B 1 590 ? 113.383 238.811 25.609 1.00 234.50 1702 TYR B CA 1
ATOM 12030 C C . TYR B 1 590 ? 112.698 238.408 24.303 1.00 235.70 1702 TYR B C 1
ATOM 12031 O O . TYR B 1 590 ? 113.257 237.662 23.496 1.00 235.51 1702 TYR B O 1
ATOM 12040 N N . LEU B 1 591 ? 111.479 238.912 24.109 1.00 232.83 1703 LEU B N 1
ATOM 12041 C CA . LEU B 1 591 ? 110.692 238.649 22.923 1.00 232.60 1703 LEU B CA 1
ATOM 12042 C C . LEU B 1 591 ? 110.160 239.949 22.350 1.00 235.58 1703 LEU B C 1
ATOM 12043 O O . LEU B 1 591 ? 109.751 240.837 23.105 1.00 235.06 1703 LEU B O 1
ATOM 12048 N N . SER B 1 592 ? 110.184 240.060 21.007 1.00 234.19 1704 SER B N 1
ATOM 12049 C CA . SER B 1 592 ? 109.675 241.209 20.252 1.00 234.33 1704 SER B CA 1
ATOM 12050 C C . SER B 1 592 ? 108.174 241.330 20.471 1.00 236.04 1704 SER B C 1
ATOM 12051 O O . SER B 1 592 ? 107.515 240.302 20.518 1.00 235.87 1704 SER B O 1
ATOM 12054 N N . ASP B 1 593 ? 107.637 242.562 20.619 1.00 233.36 1705 ASP B N 1
ATOM 12055 C CA . ASP B 1 593 ? 106.210 242.843 20.868 1.00 232.99 1705 ASP B CA 1
ATOM 12056 C C . ASP B 1 593 ? 105.272 242.121 19.866 1.00 234.49 1705 ASP B C 1
ATOM 12057 O O . ASP B 1 593 ? 104.248 241.572 20.276 1.00 233.75 1705 ASP B O 1
ATOM 12062 N N . GLU B 1 594 ? 105.646 242.107 18.572 1.00 232.22 1706 GLU B N 1
ATOM 12063 C CA . GLU B 1 594 ? 104.902 241.467 17.479 1.00 231.77 1706 GLU B CA 1
ATOM 12064 C C . GLU B 1 594 ? 104.983 239.951 17.583 1.00 232.62 1706 GLU B C 1
ATOM 12065 O O . GLU B 1 594 ? 104.044 239.265 17.178 1.00 231.91 1706 GLU B O 1
ATOM 12071 N N . ALA B 1 595 ? 106.106 239.439 18.129 1.00 229.73 1707 ALA B N 1
ATOM 12072 C CA . ALA B 1 595 ? 106.364 238.016 18.365 1.00 229.17 1707 ALA B CA 1
ATOM 12073 C C . ALA B 1 595 ? 105.820 237.579 19.753 1.00 230.29 1707 ALA B C 1
ATOM 12074 O O . ALA B 1 595 ? 105.681 236.380 20.008 1.00 229.92 1707 ALA B O 1
ATOM 12076 N N . LYS B 1 596 ? 105.486 238.560 20.623 1.00 227.22 1708 LYS B N 1
ATOM 12077 C CA . LYS B 1 596 ? 104.953 238.375 21.975 1.00 226.81 1708 LYS B CA 1
ATOM 12078 C C . LYS B 1 596 ? 103.458 238.105 21.894 1.00 229.94 1708 LYS B C 1
ATOM 12079 O O . LYS B 1 596 ? 102.973 237.199 22.572 1.00 229.77 1708 LYS B O 1
ATOM 12085 N N . ARG B 1 597 ? 102.734 238.867 21.047 1.00 228.13 1709 ARG B N 1
ATOM 12086 C CA . ARG B 1 597 ? 101.297 238.698 20.827 1.00 228.26 1709 ARG B CA 1
ATOM 12087 C C . ARG B 1 597 ? 101.000 237.353 20.150 1.00 230.83 1709 ARG B C 1
ATOM 12088 O O . ARG B 1 597 ? 99.892 236.833 20.292 1.00 230.75 1709 ARG B O 1
ATOM 12096 N N . ARG B 1 598 ? 102.009 236.779 19.452 1.00 228.54 1710 ARG B N 1
ATOM 12097 C CA . ARG B 1 598 ? 101.954 235.489 18.754 1.00 228.43 1710 ARG B CA 1
ATOM 12098 C C . ARG B 1 598 ? 101.748 234.321 19.701 1.00 230.18 1710 ARG B C 1
ATOM 12099 O O . ARG B 1 598 ? 101.191 233.305 19.281 1.00 230.10 1710 ARG B O 1
ATOM 12107 N N . PHE B 1 599 ? 102.233 234.438 20.959 1.00 228.15 1711 PHE B N 1
ATOM 12108 C CA . PHE B 1 599 ? 102.157 233.353 21.940 1.00 229.87 1711 PHE B CA 1
ATOM 12109 C C . PHE B 1 599 ? 101.388 233.772 23.205 1.00 229.86 1711 PHE B C 1
ATOM 12110 O O . PHE B 1 599 ? 100.227 233.381 23.329 1.00 229.46 1711 PHE B O 1
ATOM 12118 N N . GLU B 1 600 ? 102.012 234.553 24.124 1.00 228.68 1712 GLU B N 1
ATOM 12119 C CA . GLU B 1 600 ? 101.448 235.071 25.390 1.00 227.22 1712 GLU B CA 1
ATOM 12120 C C . GLU B 1 600 ? 101.111 233.962 26.418 1.00 228.60 1712 GLU B C 1
ATOM 12121 O O . GLU B 1 600 ? 101.529 234.072 27.570 1.00 228.87 1712 GLU B O 1
ATOM 12127 N N . ASN B 1 601 ? 100.335 232.937 26.025 1.00 227.33 1713 ASN B N 1
ATOM 12128 C CA . ASN B 1 601 ? 99.948 231.815 26.887 1.00 228.54 1713 ASN B CA 1
ATOM 12129 C C . ASN B 1 601 ? 100.999 230.694 26.834 1.00 231.98 1713 ASN B C 1
ATOM 12130 O O . ASN B 1 601 ? 100.927 229.737 27.608 1.00 230.63 1713 ASN B O 1
ATOM 12135 N N . GLU B 1 602 ? 101.976 230.831 25.922 1.00 228.92 1714 GLU B N 1
ATOM 12136 C CA . GLU B 1 602 ? 103.070 229.887 25.728 1.00 227.41 1714 GLU B CA 1
ATOM 12137 C C . GLU B 1 602 ? 104.348 230.382 26.402 1.00 228.61 1714 GLU B C 1
ATOM 12138 O O . GLU B 1 602 ? 105.316 229.626 26.486 1.00 227.21 1714 GLU B O 1
ATOM 12144 N N . VAL B 1 603 ? 104.348 231.642 26.893 1.00 227.21 1715 VAL B N 1
ATOM 12145 C CA . VAL B 1 603 ? 105.482 232.272 27.585 1.00 227.19 1715 VAL B CA 1
ATOM 12146 C C . VAL B 1 603 ? 105.019 233.319 28.588 1.00 231.66 1715 VAL B C 1
ATOM 12147 O O . VAL B 1 603 ? 104.185 234.162 28.266 1.00 230.39 1715 VAL B O 1
ATOM 12151 N N . ILE B 1 604 ? 105.600 233.292 29.791 1.00 230.55 1716 ILE B N 1
ATOM 12152 C CA . ILE B 1 604 ? 105.297 234.260 30.839 1.00 231.69 1716 ILE B CA 1
ATOM 12153 C C . ILE B 1 604 ? 106.319 235.371 30.670 1.00 236.85 1716 ILE B C 1
ATOM 12154 O O . ILE B 1 604 ? 107.516 235.136 30.847 1.00 236.05 1716 ILE B O 1
ATOM 12159 N N . THR B 1 605 ? 105.858 236.553 30.232 1.00 234.83 1717 THR B N 1
ATOM 12160 C CA . THR B 1 605 ? 106.749 237.673 29.946 1.00 234.58 1717 THR B CA 1
ATOM 12161 C C . THR B 1 605 ? 106.466 238.906 30.774 1.00 234.62 1717 THR B C 1
ATOM 12162 O O . THR B 1 605 ? 105.314 239.284 30.996 1.00 233.39 1717 THR B O 1
ATOM 12166 N N . GLU B 1 606 ? 107.557 239.557 31.169 1.00 234.43 1718 GLU B N 1
ATOM 12167 C CA . GLU B 1 606 ? 107.608 240.789 31.936 1.00 232.97 1718 GLU B CA 1
ATOM 12168 C C . GLU B 1 606 ? 108.084 241.898 31.008 1.00 237.74 1718 GLU B C 1
ATOM 12169 O O . GLU B 1 606 ? 109.013 241.674 30.230 1.00 237.48 1718 GLU B O 1
ATOM 12175 N N . GLU B 1 607 ? 107.444 243.075 31.058 1.00 237.68 1719 GLU B N 1
ATOM 12176 C CA . GLU B 1 607 ? 107.809 244.210 30.207 1.00 238.47 1719 GLU B CA 1
ATOM 12177 C C . GLU B 1 607 ? 108.841 245.103 30.910 1.00 242.57 1719 GLU B C 1
ATOM 12178 O O . GLU B 1 607 ? 108.578 245.592 32.012 1.00 242.39 1719 GLU B O 1
ATOM 12184 N N . ILE B 1 608 ? 110.016 245.302 30.268 1.00 241.37 1720 ILE B N 1
ATOM 12185 C CA . ILE B 1 608 ? 111.089 246.179 30.753 1.00 241.73 1720 ILE B CA 1
ATOM 12186 C C . ILE B 1 608 ? 111.711 246.907 29.542 1.00 244.55 1720 ILE B C 1
ATOM 12187 O O . ILE B 1 608 ? 112.260 246.272 28.635 1.00 243.76 1720 ILE B O 1
ATOM 12192 N N . VAL B 1 609 ? 111.567 248.248 29.530 1.00 243.36 1721 VAL B N 1
ATOM 12193 C CA . VAL B 1 609 ? 112.065 249.125 28.468 1.00 243.51 1721 VAL B CA 1
ATOM 12194 C C . VAL B 1 609 ? 113.586 249.319 28.612 1.00 246.61 1721 VAL B C 1
ATOM 12195 O O . VAL B 1 609 ? 114.069 249.778 29.652 1.00 246.32 1721 VAL B O 1
ATOM 12199 N N . GLU B 1 610 ? 114.329 248.914 27.565 1.00 244.94 1722 GLU B N 1
ATOM 12200 C CA . GLU B 1 610 ? 115.792 248.981 27.446 1.00 244.92 1722 GLU B CA 1
ATOM 12201 C C . GLU B 1 610 ? 116.141 249.487 26.048 1.00 247.23 1722 GLU B C 1
ATOM 12202 O O . GLU B 1 610 ? 115.588 248.977 25.067 1.00 246.40 1722 GLU B O 1
ATOM 12208 N N . ASP B 1 611 ? 117.033 250.510 25.960 1.00 245.58 1723 ASP B N 1
ATOM 12209 C CA . ASP B 1 611 ? 117.494 251.148 24.710 1.00 245.54 1723 ASP B CA 1
ATOM 12210 C C . ASP B 1 611 ? 116.305 251.849 23.966 1.00 247.08 1723 ASP B C 1
ATOM 12211 O O . ASP B 1 611 ? 116.398 252.158 22.772 1.00 246.78 1723 ASP B O 1
ATOM 12216 N N . GLY B 1 612 ? 115.227 252.125 24.705 1.00 244.07 1724 GLY B N 1
ATOM 12217 C CA . GLY B 1 612 ? 114.005 252.728 24.181 1.00 243.55 1724 GLY B CA 1
ATOM 12218 C C . GLY B 1 612 ? 113.193 251.746 23.354 1.00 245.27 1724 GLY B C 1
ATOM 12219 O O . GLY B 1 612 ? 112.632 252.124 22.319 1.00 244.93 1724 GLY B O 1
ATOM 12220 N N . GLU B 1 613 ? 113.139 250.466 23.807 1.00 242.16 1725 GLU B N 1
ATOM 12221 C CA . GLU B 1 613 ? 112.434 249.369 23.134 1.00 241.22 1725 GLU B CA 1
ATOM 12222 C C . GLU B 1 613 ? 111.465 248.657 24.075 1.00 241.78 1725 GLU B C 1
ATOM 12223 O O . GLU B 1 613 ? 111.795 248.452 25.243 1.00 241.30 1725 GLU B O 1
ATOM 12229 N N . LYS B 1 614 ? 110.284 248.250 23.554 1.00 238.30 1726 LYS B N 1
ATOM 12230 C CA . LYS B 1 614 ? 109.281 247.491 24.313 1.00 237.44 1726 LYS B CA 1
ATOM 12231 C C . LYS B 1 614 ? 109.729 246.017 24.336 1.00 237.42 1726 LYS B C 1
ATOM 12232 O O . LYS B 1 614 ? 109.316 245.206 23.495 1.00 236.96 1726 LYS B O 1
ATOM 12238 N N . ARG B 1 615 ? 110.630 245.703 25.285 1.00 233.18 1727 ARG B N 1
ATOM 12239 C CA . ARG B 1 615 ? 111.227 244.381 25.444 1.00 231.81 1727 ARG B CA 1
ATOM 12240 C C . ARG B 1 615 ? 110.465 243.554 26.481 1.00 231.68 1727 ARG B C 1
ATOM 12241 O O . ARG B 1 615 ? 110.399 243.929 27.656 1.00 231.23 1727 ARG B O 1
ATOM 12249 N N . HIS B 1 616 ? 109.874 242.436 26.025 1.00 227.95 1728 HIS B N 1
ATOM 12250 C CA . HIS B 1 616 ? 109.134 241.500 26.868 1.00 226.98 1728 HIS B CA 1
ATOM 12251 C C . HIS B 1 616 ? 110.066 240.354 27.257 1.00 225.14 1728 HIS B C 1
ATOM 12252 O O . HIS B 1 616 ? 110.161 239.359 26.529 1.00 225.91 1728 HIS B O 1
ATOM 12259 N N . LYS B 1 617 ? 110.794 240.522 28.384 1.00 221.93 1729 LYS B N 1
ATOM 12260 C CA . LYS B 1 617 ? 111.756 239.532 28.865 1.00 222.90 1729 LYS B CA 1
ATOM 12261 C C . LYS B 1 617 ? 111.066 238.251 29.312 1.00 223.59 1729 LYS B C 1
ATOM 12262 O O . LYS B 1 617 ? 110.085 238.293 30.059 1.00 223.05 1729 LYS B O 1
ATOM 12268 N N . ILE B 1 618 ? 111.562 237.112 28.803 1.00 220.70 1730 ILE B N 1
ATOM 12269 C CA . ILE B 1 618 ? 111.023 235.807 29.150 1.00 218.69 1730 ILE B CA 1
ATOM 12270 C C . ILE B 1 618 ? 111.472 235.505 30.556 1.00 219.43 1730 ILE B C 1
ATOM 12271 O O . ILE B 1 618 ? 112.671 235.488 30.843 1.00 218.75 1730 ILE B O 1
ATOM 12276 N N . ILE B 1 619 ? 110.496 235.350 31.442 1.00 216.56 1731 ILE B N 1
ATOM 12277 C CA . ILE B 1 619 ? 110.750 235.074 32.842 1.00 215.75 1731 ILE B CA 1
ATOM 12278 C C . ILE B 1 619 ? 110.507 233.568 33.104 1.00 216.01 1731 ILE B C 1
ATOM 12279 O O . ILE B 1 619 ? 111.103 233.023 34.033 1.00 212.17 1731 ILE B O 1
ATOM 12284 N N . THR B 1 620 ? 109.684 232.898 32.245 1.00 209.69 1732 THR B N 1
ATOM 12285 C CA . THR B 1 620 ? 109.348 231.456 32.270 1.00 203.48 1732 THR B CA 1
ATOM 12286 C C . THR B 1 620 ? 108.734 231.033 30.907 1.00 205.67 1732 THR B C 1
ATOM 12287 O O . THR B 1 620 ? 107.921 231.776 30.351 1.00 209.72 1732 THR B O 1
ATOM 12291 N N . ILE B 1 621 ? 109.122 229.843 30.389 1.00 196.06 1733 ILE B N 1
ATOM 12292 C CA . ILE B 1 621 ? 108.628 229.272 29.126 1.00 195.66 1733 ILE B CA 1
ATOM 12293 C C . ILE B 1 621 ? 107.581 228.204 29.435 1.00 198.05 1733 ILE B C 1
ATOM 12294 O O . ILE B 1 621 ? 107.831 227.348 30.280 1.00 194.26 1733 ILE B O 1
ATOM 12299 N N . VAL B 1 622 ? 106.432 228.224 28.741 1.00 197.67 1734 VAL B N 1
ATOM 12300 C CA . VAL B 1 622 ? 105.383 227.230 28.977 1.00 195.40 1734 VAL B CA 1
ATOM 12301 C C . VAL B 1 622 ? 105.325 226.240 27.813 1.00 201.30 1734 VAL B C 1
ATOM 12302 O O . VAL B 1 622 ? 105.417 225.041 28.059 1.00 196.12 1734 VAL B O 1
ATOM 12306 N N . GLY B 1 623 ? 105.161 226.738 26.583 1.00 205.48 1735 GLY B N 1
ATOM 12307 C CA . GLY B 1 623 ? 105.067 225.917 25.375 1.00 207.52 1735 GLY B CA 1
ATOM 12308 C C . GLY B 1 623 ? 103.714 225.248 25.206 1.00 215.88 1735 GLY B C 1
ATOM 12309 O O . GLY B 1 623 ? 103.212 224.629 26.150 1.00 212.32 1735 GLY B O 1
ATOM 12310 N N . ALA B 1 624 ? 103.117 225.357 23.995 1.00 219.76 1736 ALA B N 1
ATOM 12311 C CA . ALA B 1 624 ? 101.787 224.811 23.675 1.00 222.73 1736 ALA B CA 1
ATOM 12312 C C . ALA B 1 624 ? 101.717 223.271 23.738 1.00 224.86 1736 ALA B C 1
ATOM 12313 O O . ALA B 1 624 ? 100.778 222.734 24.330 1.00 223.48 1736 ALA B O 1
ATOM 12315 N N . GLU B 1 625 ? 102.702 222.578 23.138 1.00 221.74 1737 GLU B N 1
ATOM 12316 C CA . GLU B 1 625 ? 102.809 221.113 23.080 1.00 218.92 1737 GLU B CA 1
ATOM 12317 C C . GLU B 1 625 ? 102.931 220.482 24.477 1.00 215.73 1737 GLU B C 1
ATOM 12318 O O . GLU B 1 625 ? 103.472 221.105 25.391 1.00 212.68 1737 GLU B O 1
ATOM 12324 N N . GLU B 1 626 ? 102.409 219.258 24.635 1.00 210.42 1738 GLU B N 1
ATOM 12325 C CA . GLU B 1 626 ? 102.429 218.530 25.914 1.00 204.97 1738 GLU B CA 1
ATOM 12326 C C . GLU B 1 626 ? 103.482 217.437 25.924 1.00 204.76 1738 GLU B C 1
ATOM 12327 O O . GLU B 1 626 ? 103.813 216.887 24.873 1.00 206.79 1738 GLU B O 1
ATOM 12333 N N . GLY B 1 627 ? 103.972 217.117 27.114 1.00 195.70 1739 GLY B N 1
ATOM 12334 C CA . GLY B 1 627 ? 104.987 216.093 27.294 1.00 191.72 1739 GLY B CA 1
ATOM 12335 C C . GLY B 1 627 ? 106.389 216.619 27.084 1.00 195.91 1739 GLY B C 1
ATOM 12336 O O . GLY B 1 627 ? 107.146 216.081 26.271 1.00 196.87 1739 GLY B O 1
ATOM 12337 N N . LEU B 1 628 ? 106.744 217.681 27.813 1.00 191.84 1740 LEU B N 1
ATOM 12338 C CA . LEU B 1 628 ? 108.061 218.304 27.709 1.00 192.63 1740 LEU B CA 1
ATOM 12339 C C . LEU B 1 628 ? 108.829 218.133 29.018 1.00 192.64 1740 LEU B C 1
ATOM 12340 O O . LEU B 1 628 ? 109.940 217.597 29.008 1.00 191.30 1740 LEU B O 1
ATOM 12345 N N . GLY B 1 629 ? 108.217 218.564 30.122 1.00 187.17 1741 GLY B N 1
ATOM 12346 C CA . GLY B 1 629 ? 108.811 218.490 31.447 1.00 183.76 1741 GLY B CA 1
ATOM 12347 C C . GLY B 1 629 ? 107.963 217.786 32.483 1.00 182.88 1741 GLY B C 1
ATOM 12348 O O . GLY B 1 629 ? 107.619 216.616 32.318 1.00 179.75 1741 GLY B O 1
ATOM 12349 N N . VAL B 1 630 ? 107.617 218.522 33.555 1.00 179.12 1742 VAL B N 1
ATOM 12350 C CA . VAL B 1 630 ? 106.879 218.092 34.752 1.00 176.28 1742 VAL B CA 1
ATOM 12351 C C . VAL B 1 630 ? 105.577 217.334 34.476 1.00 176.05 1742 VAL B C 1
ATOM 12352 O O . VAL B 1 630 ? 105.273 216.414 35.241 1.00 172.75 1742 VAL B O 1
ATOM 12356 N N . GLU B 1 631 ? 104.818 217.698 33.415 1.00 172.89 1743 GLU B N 1
ATOM 12357 C CA . GLU B 1 631 ? 103.561 217.020 33.066 1.00 171.86 1743 GLU B CA 1
ATOM 12358 C C . GLU B 1 631 ? 103.770 215.482 32.917 1.00 170.32 1743 GLU B C 1
ATOM 12359 O O . GLU B 1 631 ? 102.862 214.705 33.228 1.00 168.60 1743 GLU B O 1
ATOM 12365 N N . CYS B 1 632 ? 104.987 215.065 32.501 1.00 164.44 1744 CYS B N 1
ATOM 12366 C CA . CYS B 1 632 ? 105.396 213.668 32.332 1.00 161.02 1744 CYS B CA 1
ATOM 12367 C C . CYS B 1 632 ? 105.735 213.041 33.671 1.00 158.18 1744 CYS B C 1
ATOM 12368 O O . CYS B 1 632 ? 105.417 211.868 33.881 1.00 156.20 1744 CYS B O 1
ATOM 12371 N N . LEU B 1 633 ? 106.404 213.806 34.556 1.00 151.37 1745 LEU B N 1
ATOM 12372 C CA . LEU B 1 633 ? 106.801 213.363 35.890 1.00 147.83 1745 LEU B CA 1
ATOM 12373 C C . LEU B 1 633 ? 105.573 213.070 36.764 1.00 148.58 1745 LEU B C 1
ATOM 12374 O O . LEU B 1 633 ? 105.544 212.031 37.436 1.00 145.91 1745 LEU B O 1
ATOM 12379 N N . ARG B 1 634 ? 104.550 213.972 36.722 1.00 146.00 1746 ARG B N 1
ATOM 12380 C CA . ARG B 1 634 ? 103.270 213.863 37.445 1.00 145.67 1746 ARG B CA 1
ATOM 12381 C C . ARG B 1 634 ? 102.559 212.560 37.038 1.00 146.06 1746 ARG B C 1
ATOM 12382 O O . ARG B 1 634 ? 102.134 211.790 37.904 1.00 144.77 1746 ARG B O 1
ATOM 12390 N N . GLY B 1 635 ? 102.498 212.312 35.734 1.00 141.26 1747 GLY B N 1
ATOM 12391 C CA . GLY B 1 635 ? 101.925 211.094 35.178 1.00 139.24 1747 GLY B CA 1
ATOM 12392 C C . GLY B 1 635 ? 102.711 209.860 35.568 1.00 136.60 1747 GLY B C 1
ATOM 12393 O O . GLY B 1 635 ? 102.114 208.841 35.930 1.00 134.43 1747 GLY B O 1
ATOM 12394 N N . SER B 1 636 ? 104.063 209.962 35.523 1.00 130.56 1748 SER B N 1
ATOM 12395 C CA . SER B 1 636 ? 104.986 208.882 35.879 1.00 127.08 1748 SER B CA 1
ATOM 12396 C C . SER B 1 636 ? 104.805 208.475 37.329 1.00 129.29 1748 SER B C 1
ATOM 12397 O O . SER B 1 636 ? 104.710 207.281 37.611 1.00 127.47 1748 SER B O 1
ATOM 12400 N N . GLY B 1 637 ? 104.659 209.460 38.213 1.00 126.38 1749 GLY B N 1
ATOM 12401 C CA . GLY B 1 637 ? 104.402 209.220 39.628 1.00 125.81 1749 GLY B CA 1
ATOM 12402 C C . GLY B 1 637 ? 103.077 208.520 39.873 1.00 130.24 1749 GLY B C 1
ATOM 12403 O O . GLY B 1 637 ? 102.996 207.626 40.728 1.00 128.72 1749 GLY B O 1
ATOM 12404 N N . LEU B 1 638 ? 102.033 208.917 39.092 1.00 128.51 1750 LEU B N 1
ATOM 12405 C CA . LEU B 1 638 ? 100.672 208.382 39.146 1.00 129.50 1750 LEU B CA 1
ATOM 12406 C C . LEU B 1 638 ? 100.657 206.880 38.876 1.00 134.42 1750 LEU B C 1
ATOM 12407 O O . LEU B 1 638 ? 100.069 206.123 39.664 1.00 133.74 1750 LEU B O 1
ATOM 12412 N N . ILE B 1 639 ? 101.322 206.457 37.780 1.00 131.54 1751 ILE B N 1
ATOM 12413 C CA . ILE B 1 639 ? 101.416 205.050 37.384 1.00 130.34 1751 ILE B CA 1
ATOM 12414 C C . ILE B 1 639 ? 102.394 204.295 38.302 1.00 132.22 1751 ILE B C 1
ATOM 12415 O O . ILE B 1 639 ? 102.195 203.094 38.530 1.00 131.95 1751 ILE B O 1
ATOM 12420 N N . ALA B 1 640 ? 103.418 204.993 38.859 1.00 125.98 1752 ALA B N 1
ATOM 12421 C CA . ALA B 1 640 ? 104.362 204.374 39.798 1.00 122.60 1752 ALA B CA 1
ATOM 12422 C C . ALA B 1 640 ? 103.605 203.891 41.033 1.00 122.60 1752 ALA B C 1
ATOM 12423 O O . ALA B 1 640 ? 103.732 202.733 41.422 1.00 118.76 1752 ALA B O 1
ATOM 12425 N N . GLY B 1 641 ? 102.756 204.773 41.561 1.00 121.54 1753 GLY B N 1
ATOM 12426 C CA . GLY B 1 641 ? 101.894 204.501 42.699 1.00 122.95 1753 GLY B CA 1
ATOM 12427 C C . GLY B 1 641 ? 100.862 203.450 42.364 1.00 128.54 1753 GLY B C 1
ATOM 12428 O O . GLY B 1 641 ? 100.704 202.476 43.108 1.00 128.66 1753 GLY B O 1
ATOM 12429 N N . ALA B 1 642 ? 100.188 203.616 41.210 1.00 125.76 1754 ALA B N 1
ATOM 12430 C CA . ALA B 1 642 ? 99.160 202.687 40.736 1.00 126.19 1754 ALA B CA 1
ATOM 12431 C C . ALA B 1 642 ? 99.654 201.242 40.688 1.00 125.01 1754 ALA B C 1
ATOM 12432 O O . ALA B 1 642 ? 98.935 200.359 41.145 1.00 123.61 1754 ALA B O 1
ATOM 12434 N N . THR B 1 643 ? 100.892 201.021 40.191 1.00 119.81 1755 THR B N 1
ATOM 12435 C CA . THR B 1 643 ? 101.518 199.696 40.086 1.00 118.18 1755 THR B CA 1
ATOM 12436 C C . THR B 1 643 ? 101.859 199.174 41.488 1.00 122.59 1755 THR B C 1
ATOM 12437 O O . THR B 1 643 ? 101.694 197.981 41.745 1.00 122.29 1755 THR B O 1
ATOM 12441 N N . SER B 1 644 ? 102.313 200.066 42.387 1.00 119.51 1756 SER B N 1
ATOM 12442 C CA . SER B 1 644 ? 102.649 199.719 43.764 1.00 119.70 1756 SER B CA 1
ATOM 12443 C C . SER B 1 644 ? 101.417 199.216 44.497 1.00 126.10 1756 SER B C 1
ATOM 12444 O O . SER B 1 644 ? 101.523 198.248 45.252 1.00 126.28 1756 SER B O 1
ATOM 12447 N N . ARG B 1 645 ? 100.252 199.867 44.254 1.00 124.87 1757 ARG B N 1
ATOM 12448 C CA . ARG B 1 645 ? 98.942 199.542 44.832 1.00 127.52 1757 ARG B CA 1
ATOM 12449 C C . ARG B 1 645 ? 98.384 198.230 44.254 1.00 130.50 1757 ARG B C 1
ATOM 12450 O O . ARG B 1 645 ? 97.817 197.408 44.982 1.00 129.95 1757 ARG B O 1
ATOM 12458 N N . ALA B 1 646 ? 98.526 198.072 42.928 1.00 127.44 1758 ALA B N 1
ATOM 12459 C CA . ALA B 1 646 ? 98.027 196.946 42.167 1.00 128.94 1758 ALA B CA 1
ATOM 12460 C C . ALA B 1 646 ? 98.674 195.647 42.563 1.00 136.67 1758 ALA B C 1
ATOM 12461 O O . ALA B 1 646 ? 97.957 194.656 42.685 1.00 138.81 1758 ALA B O 1
ATOM 12463 N N . TYR B 1 647 ? 100.013 195.632 42.765 1.00 133.66 1759 TYR B N 1
ATOM 12464 C CA . TYR B 1 647 ? 100.770 194.434 43.157 1.00 133.24 1759 TYR B CA 1
ATOM 12465 C C . TYR B 1 647 ? 100.135 193.736 44.365 1.00 140.17 1759 TYR B C 1
ATOM 12466 O O . TYR B 1 647 ? 100.024 192.504 44.390 1.00 139.56 1759 TYR B O 1
ATOM 12475 N N . ASN B 1 648 ? 99.734 194.546 45.356 1.00 139.75 1760 ASN B N 1
ATOM 12476 C CA . ASN B 1 648 ? 99.113 194.115 46.597 1.00 142.69 1760 ASN B CA 1
ATOM 12477 C C . ASN B 1 648 ? 97.649 193.616 46.389 1.00 148.34 1760 ASN B C 1
ATOM 12478 O O . ASN B 1 648 ? 97.140 192.944 47.286 1.00 151.28 1760 ASN B O 1
ATOM 12483 N N . ASP B 1 649 ? 96.991 193.892 45.222 1.00 143.37 1761 ASP B N 1
ATOM 12484 C CA . ASP B 1 649 ? 95.617 193.428 44.958 1.00 146.11 1761 ASP B CA 1
ATOM 12485 C C . ASP B 1 649 ? 95.574 192.262 43.956 1.00 148.91 1761 ASP B C 1
ATOM 12486 O O . ASP B 1 649 ? 95.168 191.147 44.331 1.00 150.81 1761 ASP B O 1
ATOM 12491 N N . ILE B 1 650 ? 95.944 192.540 42.678 1.00 142.50 1762 ILE B N 1
ATOM 12492 C CA . ILE B 1 650 ? 95.936 191.576 41.562 1.00 141.69 1762 ILE B CA 1
ATOM 12493 C C . ILE B 1 650 ? 97.341 191.010 41.245 1.00 141.48 1762 ILE B C 1
ATOM 12494 O O . ILE B 1 650 ? 98.359 191.516 41.737 1.00 137.33 1762 ILE B O 1
ATOM 12499 N N . PHE B 1 651 ? 97.373 189.965 40.391 1.00 139.37 1763 PHE B N 1
ATOM 12500 C CA . PHE B 1 651 ? 98.624 189.379 39.943 1.00 137.49 1763 PHE B CA 1
ATOM 12501 C C . PHE B 1 651 ? 99.271 190.350 38.970 1.00 142.91 1763 PHE B C 1
ATOM 12502 O O . PHE B 1 651 ? 98.720 190.701 37.926 1.00 144.00 1763 PHE B O 1
ATOM 12510 N N . THR B 1 652 ? 100.454 190.777 39.336 1.00 138.78 1764 THR B N 1
ATOM 12511 C CA . THR B 1 652 ? 101.192 191.766 38.610 1.00 137.69 1764 THR B CA 1
ATOM 12512 C C . THR B 1 652 ? 102.485 191.142 38.078 1.00 140.49 1764 THR B C 1
ATOM 12513 O O . THR B 1 652 ? 103.151 190.375 38.785 1.00 137.13 1764 THR B O 1
ATOM 12517 N N . CYS B 1 653 ? 102.791 191.425 36.797 1.00 140.87 1765 CYS B N 1
ATOM 12518 C CA . CYS B 1 653 ? 104.014 190.960 36.143 1.00 142.03 1765 CYS B CA 1
ATOM 12519 C C . CYS B 1 653 ? 104.443 191.846 34.985 1.00 144.36 1765 CYS B C 1
ATOM 12520 O O . CYS B 1 653 ? 103.619 192.323 34.209 1.00 144.32 1765 CYS B O 1
ATOM 12523 N N . THR B 1 654 ? 105.769 191.975 34.842 1.00 140.26 1766 THR B N 1
ATOM 12524 C CA . THR B 1 654 ? 106.442 192.764 33.817 1.00 140.84 1766 THR B CA 1
ATOM 12525 C C . THR B 1 654 ? 107.393 191.850 32.994 1.00 144.69 1766 THR B C 1
ATOM 12526 O O . THR B 1 654 ? 107.754 190.748 33.431 1.00 143.12 1766 THR B O 1
ATOM 12530 N N . LEU B 1 655 ? 107.750 192.307 31.785 1.00 143.01 1767 LEU B N 1
ATOM 12531 C CA . LEU B 1 655 ? 108.644 191.623 30.850 1.00 145.45 1767 LEU B CA 1
ATOM 12532 C C . LEU B 1 655 ? 109.503 192.651 30.127 1.00 151.92 1767 LEU B C 1
ATOM 12533 O O . LEU B 1 655 ? 108.975 193.524 29.434 1.00 152.87 1767 LEU B O 1
ATOM 12538 N N . VAL B 1 656 ? 110.825 192.536 30.279 1.00 149.71 1768 VAL B N 1
ATOM 12539 C CA . VAL B 1 656 ? 111.791 193.465 29.692 1.00 151.92 1768 VAL B CA 1
ATOM 12540 C C . VAL B 1 656 ? 112.125 192.999 28.271 1.00 161.34 1768 VAL B C 1
ATOM 12541 O O . VAL B 1 656 ? 113.170 192.379 28.049 1.00 163.49 1768 VAL B O 1
ATOM 12545 N N . THR B 1 657 ? 111.211 193.295 27.311 1.00 160.34 1769 THR B N 1
ATOM 12546 C CA . THR B 1 657 ? 111.332 192.915 25.889 1.00 165.21 1769 THR B CA 1
ATOM 12547 C C . THR B 1 657 ? 112.405 193.762 25.165 1.00 171.16 1769 THR B C 1
ATOM 12548 O O . THR B 1 657 ? 112.974 193.317 24.159 1.00 175.73 1769 THR B O 1
ATOM 12552 N N . CYS B 1 658 ? 112.660 194.968 25.679 1.00 164.03 1770 CYS B N 1
ATOM 12553 C CA . CYS B 1 658 ? 113.684 195.893 25.217 1.00 166.31 1770 CYS B CA 1
ATOM 12554 C C . CYS B 1 658 ? 114.035 196.806 26.368 1.00 165.59 1770 CYS B C 1
ATOM 12555 O O . CYS B 1 658 ? 113.429 196.683 27.434 1.00 161.31 1770 CYS B O 1
ATOM 12558 N N . ARG B 1 659 ? 115.004 197.712 26.177 1.00 163.42 1771 ARG B N 1
ATOM 12559 C CA . ARG B 1 659 ? 115.465 198.640 27.206 1.00 160.51 1771 ARG B CA 1
ATOM 12560 C C . ARG B 1 659 ? 114.306 199.243 28.009 1.00 156.66 1771 ARG B C 1
ATOM 12561 O O . ARG B 1 659 ? 113.322 199.726 27.445 1.00 156.27 1771 ARG B O 1
ATOM 12569 N N . SER B 1 660 ? 114.402 199.101 29.329 1.00 147.90 1772 SER B N 1
ATOM 12570 C CA . SER B 1 660 ? 113.443 199.618 30.285 1.00 143.70 1772 SER B CA 1
ATOM 12571 C C . SER B 1 660 ? 114.155 200.638 31.178 1.00 145.53 1772 SER B C 1
ATOM 12572 O O . SER B 1 660 ? 114.835 200.273 32.147 1.00 144.80 1772 SER B O 1
ATOM 12575 N N . VAL B 1 661 ? 114.025 201.923 30.810 1.00 140.76 1773 VAL B N 1
ATOM 12576 C CA . VAL B 1 661 ? 114.699 203.055 31.441 1.00 139.84 1773 VAL B CA 1
ATOM 12577 C C . VAL B 1 661 ? 113.765 203.902 32.323 1.00 139.44 1773 VAL B C 1
ATOM 12578 O O . VAL B 1 661 ? 112.558 203.905 32.122 1.00 137.28 1773 VAL B O 1
ATOM 12582 N N . GLY B 1 662 ? 114.359 204.632 33.264 1.00 135.85 1774 GLY B N 1
ATOM 12583 C CA . GLY B 1 662 ? 113.704 205.591 34.152 1.00 133.96 1774 GLY B CA 1
ATOM 12584 C C . GLY B 1 662 ? 112.490 205.107 34.910 1.00 134.10 1774 GLY B C 1
ATOM 12585 O O . GLY B 1 662 ? 112.614 204.279 35.816 1.00 132.53 1774 GLY B O 1
ATOM 12586 N N . ILE B 1 663 ? 111.311 205.669 34.567 1.00 129.74 1775 ILE B N 1
ATOM 12587 C CA . ILE B 1 663 ? 110.008 205.313 35.157 1.00 127.31 1775 ILE B CA 1
ATOM 12588 C C . ILE B 1 663 ? 109.708 203.850 34.793 1.00 130.77 1775 ILE B C 1
ATOM 12589 O O . ILE B 1 663 ? 109.315 203.074 35.670 1.00 129.34 1775 ILE B O 1
ATOM 12594 N N . GLY B 1 664 ? 109.971 203.486 33.535 1.00 128.17 1776 GLY B N 1
ATOM 12595 C CA . GLY B 1 664 ? 109.817 202.127 33.037 1.00 127.90 1776 GLY B CA 1
ATOM 12596 C C . GLY B 1 664 ? 110.564 201.130 33.897 1.00 131.84 1776 GLY B C 1
ATOM 12597 O O . GLY B 1 664 ? 110.009 200.090 34.246 1.00 128.50 1776 GLY B O 1
ATOM 12598 N N . ALA B 1 665 ? 111.809 201.486 34.305 1.00 133.14 1777 ALA B N 1
ATOM 12599 C CA . ALA B 1 665 ? 112.694 200.685 35.173 1.00 134.04 1777 ALA B CA 1
ATOM 12600 C C . ALA B 1 665 ? 112.053 200.437 36.535 1.00 137.75 1777 ALA B C 1
ATOM 12601 O O . ALA B 1 665 ? 112.207 199.356 37.096 1.00 135.98 1777 ALA B O 1
ATOM 12603 N N . TYR B 1 666 ? 111.315 201.425 37.043 1.00 136.21 1778 TYR B N 1
ATOM 12604 C CA . TYR B 1 666 ? 110.654 201.333 38.332 1.00 135.80 1778 TYR B CA 1
ATOM 12605 C C . TYR B 1 666 ? 109.397 200.515 38.276 1.00 132.31 1778 TYR B C 1
ATOM 12606 O O . TYR B 1 666 ? 109.139 199.781 39.226 1.00 130.88 1778 TYR B O 1
ATOM 12615 N N . LEU B 1 667 ? 108.627 200.610 37.175 1.00 124.58 1779 LEU B N 1
ATOM 12616 C CA . LEU B 1 667 ? 107.394 199.829 37.011 1.00 121.74 1779 LEU B CA 1
ATOM 12617 C C . LEU B 1 667 ? 107.725 198.316 36.941 1.00 125.26 1779 LEU B C 1
ATOM 12618 O O . LEU B 1 667 ? 106.836 197.454 37.087 1.00 124.39 1779 LEU B O 1
ATOM 12623 N N . VAL B 1 668 ? 109.032 198.017 36.736 1.00 120.98 1780 VAL B N 1
ATOM 12624 C CA . VAL B 1 668 ? 109.593 196.671 36.714 1.00 119.57 1780 VAL B CA 1
ATOM 12625 C C . VAL B 1 668 ? 109.639 196.205 38.160 1.00 121.20 1780 VAL B C 1
ATOM 12626 O O . VAL B 1 668 ? 109.241 195.078 38.456 1.00 120.37 1780 VAL B O 1
ATOM 12630 N N . ARG B 1 669 ? 110.090 197.088 39.059 1.00 117.45 1781 ARG B N 1
ATOM 12631 C CA . ARG B 1 669 ? 110.182 196.755 40.463 1.00 117.76 1781 ARG B CA 1
ATOM 12632 C C . ARG B 1 669 ? 108.845 196.835 41.156 1.00 121.88 1781 ARG B C 1
ATOM 12633 O O . ARG B 1 669 ? 108.575 196.020 42.039 1.00 121.08 1781 ARG B O 1
ATOM 12641 N N . LEU B 1 670 ? 108.004 197.801 40.770 1.00 120.03 1782 LEU B N 1
ATOM 12642 C CA . LEU B 1 670 ? 106.674 197.946 41.364 1.00 120.77 1782 LEU B CA 1
ATOM 12643 C C . LEU B 1 670 ? 105.774 196.809 40.862 1.00 127.72 1782 LEU B C 1
ATOM 12644 O O . LEU B 1 670 ? 104.937 196.331 41.634 1.00 128.33 1782 LEU B O 1
ATOM 12649 N N . GLY B 1 671 ? 106.035 196.329 39.624 1.00 125.42 1783 GLY B N 1
ATOM 12650 C CA . GLY B 1 671 ? 105.401 195.161 39.002 1.00 125.22 1783 GLY B CA 1
ATOM 12651 C C . GLY B 1 671 ? 105.869 193.867 39.659 1.00 127.52 1783 GLY B C 1
ATOM 12652 O O . GLY B 1 671 ? 105.355 192.788 39.373 1.00 126.19 1783 GLY B O 1
ATOM 12653 N N . GLN B 1 672 ? 106.861 193.999 40.564 1.00 124.71 1784 GLN B N 1
ATOM 12654 C CA . GLN B 1 672 ? 107.539 193.016 41.403 1.00 125.10 1784 GLN B CA 1
ATOM 12655 C C . GLN B 1 672 ? 108.149 191.863 40.619 1.00 129.87 1784 GLN B C 1
ATOM 12656 O O . GLN B 1 672 ? 109.385 191.781 40.515 1.00 131.71 1784 GLN B O 1
ATOM 12662 N N . ARG B 1 673 ? 107.278 190.974 40.099 1.00 124.18 1785 ARG B N 1
ATOM 12663 C CA . ARG B 1 673 ? 107.563 189.778 39.305 1.00 123.27 1785 ARG B CA 1
ATOM 12664 C C . ARG B 1 673 ? 107.977 190.237 37.898 1.00 127.71 1785 ARG B C 1
ATOM 12665 O O . ARG B 1 673 ? 107.211 190.919 37.216 1.00 127.12 1785 ARG B O 1
ATOM 12673 N N . ALA B 1 674 ? 109.232 189.957 37.515 1.00 125.24 1786 ALA B N 1
ATOM 12674 C CA . ALA B 1 674 ? 109.788 190.442 36.257 1.00 126.05 1786 ALA B CA 1
ATOM 12675 C C . ALA B 1 674 ? 110.620 189.402 35.521 1.00 132.73 1786 ALA B C 1
ATOM 12676 O O . ALA B 1 674 ? 111.376 188.661 36.146 1.00 134.05 1786 ALA B O 1
ATOM 12678 N N . VAL B 1 675 ? 110.501 189.375 34.180 1.00 130.37 1787 VAL B N 1
ATOM 12679 C CA . VAL B 1 675 ? 111.268 188.490 33.286 1.00 132.74 1787 VAL B CA 1
ATOM 12680 C C . VAL B 1 675 ? 112.137 189.370 32.381 1.00 139.88 1787 VAL B C 1
ATOM 12681 O O . VAL B 1 675 ? 111.614 190.257 31.698 1.00 140.45 1787 VAL B O 1
ATOM 12685 N N . GLN B 1 676 ? 113.453 189.145 32.381 1.00 138.38 1788 GLN B N 1
ATOM 12686 C CA . GLN B 1 676 ? 114.356 189.959 31.579 1.00 141.09 1788 GLN B CA 1
ATOM 12687 C C . GLN B 1 676 ? 114.954 189.181 30.411 1.00 151.95 1788 GLN B C 1
ATOM 12688 O O . GLN B 1 676 ? 115.570 188.139 30.614 1.00 153.64 1788 GLN B O 1
ATOM 12694 N N . VAL B 1 677 ? 114.801 189.699 29.193 1.00 152.77 1789 VAL B N 1
ATOM 12695 C CA . VAL B 1 677 ? 115.402 189.069 28.020 1.00 159.13 1789 VAL B CA 1
ATOM 12696 C C . VAL B 1 677 ? 116.884 189.454 28.044 1.00 167.75 1789 VAL B C 1
ATOM 12697 O O . VAL B 1 677 ? 117.203 190.637 28.124 1.00 166.86 1789 VAL B O 1
ATOM 12701 N N . GLU B 1 678 ? 117.767 188.444 28.041 1.00 169.72 1790 GLU B N 1
ATOM 12702 C CA . GLU B 1 678 ? 119.237 188.493 28.170 1.00 175.21 1790 GLU B CA 1
ATOM 12703 C C . GLU B 1 678 ? 119.928 189.811 27.696 1.00 182.34 1790 GLU B C 1
ATOM 12704 O O . GLU B 1 678 ? 120.734 190.377 28.448 1.00 183.40 1790 GLU B O 1
ATOM 12710 N N . GLY B 1 679 ? 119.618 190.267 26.482 1.00 179.86 1791 GLY B N 1
ATOM 12711 C CA . GLY B 1 679 ? 120.228 191.467 25.911 1.00 182.21 1791 GLY B CA 1
ATOM 12712 C C . GLY B 1 679 ? 119.523 192.795 26.135 1.00 179.92 1791 GLY B C 1
ATOM 12713 O O . GLY B 1 679 ? 119.897 193.796 25.517 1.00 181.86 1791 GLY B O 1
ATOM 12714 N N . GLN B 1 680 ? 118.522 192.829 27.028 1.00 169.44 1792 GLN B N 1
ATOM 12715 C CA . GLN B 1 680 ? 117.759 194.048 27.305 1.00 165.20 1792 GLN B CA 1
ATOM 12716 C C . GLN B 1 680 ? 118.054 194.575 28.719 1.00 165.08 1792 GLN B C 1
ATOM 12717 O O . GLN B 1 680 ? 117.866 193.837 29.688 1.00 162.16 1792 GLN B O 1
ATOM 12723 N N . PRO B 1 681 ? 118.492 195.850 28.867 1.00 161.36 1793 PRO B N 1
ATOM 12724 C CA . PRO B 1 681 ? 118.833 196.350 30.208 1.00 158.57 1793 PRO B CA 1
ATOM 12725 C C . PRO B 1 681 ? 117.721 197.099 30.955 1.00 158.08 1793 PRO B C 1
ATOM 12726 O O . PRO B 1 681 ? 116.904 197.787 30.344 1.00 157.27 1793 PRO B O 1
ATOM 12730 N N . ILE B 1 682 ? 117.719 196.976 32.298 1.00 151.86 1794 ILE B N 1
ATOM 12731 C CA . ILE B 1 682 ? 116.854 197.726 33.213 1.00 147.40 1794 ILE B CA 1
ATOM 12732 C C . ILE B 1 682 ? 117.781 198.790 33.773 1.00 156.09 1794 ILE B C 1
ATOM 12733 O O . ILE B 1 682 ? 118.453 198.566 34.779 1.00 157.56 1794 ILE B O 1
ATOM 12738 N N . ILE B 1 683 ? 117.913 199.893 33.043 1.00 155.00 1795 ILE B N 1
ATOM 12739 C CA . ILE B 1 683 ? 118.828 200.987 33.347 1.00 157.52 1795 ILE B CA 1
ATOM 12740 C C . ILE B 1 683 ? 118.061 202.178 33.959 1.00 158.00 1795 ILE B C 1
ATOM 12741 O O . ILE B 1 683 ? 116.875 202.363 33.685 1.00 154.78 1795 ILE B O 1
ATOM 12746 N N . LEU B 1 684 ? 118.735 202.938 34.835 1.00 155.56 1796 LEU B N 1
ATOM 12747 C CA . LEU B 1 684 ? 118.158 204.114 35.479 1.00 153.75 1796 LEU B CA 1
ATOM 12748 C C . LEU B 1 684 ? 118.673 205.364 34.804 1.00 161.05 1796 LEU B C 1
ATOM 12749 O O . LEU B 1 684 ? 117.890 206.157 34.268 1.00 159.35 1796 LEU B O 1
ATOM 12754 N N . THR B 1 685 ? 120.007 205.535 34.845 1.00 162.17 1797 THR B N 1
ATOM 12755 C CA . THR B 1 685 ? 120.727 206.641 34.229 1.00 166.06 1797 THR B CA 1
ATOM 12756 C C . THR B 1 685 ? 121.494 206.050 33.061 1.00 170.80 1797 THR B C 1
ATOM 12757 O O . THR B 1 685 ? 122.152 205.030 33.230 1.00 170.20 1797 THR B O 1
ATOM 12761 N N . GLY B 1 686 ? 121.378 206.679 31.897 1.00 169.89 1798 GLY B N 1
ATOM 12762 C CA . GLY B 1 686 ? 122.041 206.258 30.668 1.00 174.70 1798 GLY B CA 1
ATOM 12763 C C . GLY B 1 686 ? 123.531 206.053 30.826 1.00 184.87 1798 GLY B C 1
ATOM 12764 O O . GLY B 1 686 ? 124.198 206.846 31.499 1.00 186.78 1798 GLY B O 1
ATOM 12765 N N . ALA B 1 687 ? 124.054 204.960 30.228 1.00 184.11 1799 ALA B N 1
ATOM 12766 C CA . ALA B 1 687 ? 125.473 204.605 30.270 1.00 189.85 1799 ALA B CA 1
ATOM 12767 C C . ALA B 1 687 ? 126.375 205.789 29.845 1.00 200.58 1799 ALA B C 1
ATOM 12768 O O . ALA B 1 687 ? 127.291 206.099 30.607 1.00 202.37 1799 ALA B O 1
ATOM 12770 N N . PRO B 1 688 ? 126.109 206.529 28.728 1.00 200.79 1800 PRO B N 1
ATOM 12771 C CA . PRO B 1 688 ? 126.983 207.672 28.398 1.00 206.99 1800 PRO B CA 1
ATOM 12772 C C . PRO B 1 688 ? 126.787 208.868 29.334 1.00 208.00 1800 PRO B C 1
ATOM 12773 O O . PRO B 1 688 ? 127.726 209.649 29.512 1.00 212.81 1800 PRO B O 1
ATOM 12777 N N . ALA B 1 689 ? 125.575 209.005 29.929 1.00 196.68 1801 ALA B N 1
ATOM 12778 C CA . ALA B 1 689 ? 125.226 210.086 30.860 1.00 193.88 1801 ALA B CA 1
ATOM 12779 C C . ALA B 1 689 ? 126.068 210.006 32.135 1.00 197.81 1801 ALA B C 1
ATOM 12780 O O . ALA B 1 689 ? 126.419 211.041 32.712 1.00 199.59 1801 ALA B O 1
ATOM 12782 N N . LEU B 1 690 ? 126.405 208.775 32.552 1.00 192.30 1802 LEU B N 1
ATOM 12783 C CA . LEU B 1 690 ? 127.224 208.517 33.731 1.00 193.32 1802 LEU B CA 1
ATOM 12784 C C . LEU B 1 690 ? 128.691 208.819 33.442 1.00 205.77 1802 LEU B C 1
ATOM 12785 O O . LEU B 1 690 ? 129.380 209.343 34.314 1.00 208.46 1802 LEU B O 1
ATOM 12790 N N . ASN B 1 691 ? 129.159 208.511 32.214 1.00 206.43 1803 ASN B N 1
ATOM 12791 C CA . ASN B 1 691 ? 130.528 208.778 31.776 1.00 207.53 1803 ASN B CA 1
ATOM 12792 C C . ASN B 1 691 ? 130.798 210.269 31.772 1.00 213.53 1803 ASN B C 1
ATOM 12793 O O . ASN B 1 691 ? 131.855 210.703 32.235 1.00 214.89 1803 ASN B O 1
ATOM 12798 N N . SER B 1 692 ? 129.823 211.051 31.261 1.00 212.41 1804 SER B N 1
ATOM 12799 C CA . SER B 1 692 ? 129.881 212.510 31.163 1.00 214.60 1804 SER B CA 1
ATOM 12800 C C . SER B 1 692 ? 129.865 213.167 32.548 1.00 217.27 1804 SER B C 1
ATOM 12801 O O . SER B 1 692 ? 130.558 214.171 32.748 1.00 219.48 1804 SER B O 1
ATOM 12804 N N . LEU B 1 693 ? 129.088 212.593 33.497 1.00 212.28 1805 LEU B N 1
ATOM 12805 C CA . LEU B 1 693 ? 128.992 213.079 34.873 1.00 211.80 1805 LEU B CA 1
ATOM 12806 C C . LEU B 1 693 ? 130.326 212.871 35.601 1.00 215.95 1805 LEU B C 1
ATOM 12807 O O . LEU B 1 693 ? 130.806 213.789 36.265 1.00 217.01 1805 LEU B O 1
ATOM 12812 N N . LEU B 1 694 ? 130.927 211.676 35.451 1.00 214.30 1806 LEU B N 1
ATOM 12813 C CA . LEU B 1 694 ? 132.211 211.306 36.048 1.00 216.30 1806 LEU B CA 1
ATOM 12814 C C . LEU B 1 694 ? 133.378 212.011 35.361 1.00 223.42 1806 LEU B C 1
ATOM 12815 O O . LEU B 1 694 ? 134.430 212.184 35.976 1.00 224.03 1806 LEU B O 1
ATOM 12820 N N . GLY B 1 695 ? 133.185 212.395 34.100 1.00 223.28 1807 GLY B N 1
ATOM 12821 C CA . GLY B 1 695 ? 134.191 213.081 33.296 1.00 225.35 1807 GLY B CA 1
ATOM 12822 C C . GLY B 1 695 ? 135.132 212.150 32.560 1.00 226.92 1807 GLY B C 1
ATOM 12823 O O . GLY B 1 695 ? 135.974 212.615 31.788 1.00 223.93 1807 GLY B O 1
ATOM 12824 N N . ARG B 1 696 ? 135.007 210.829 32.802 1.00 227.40 1808 ARG B N 1
ATOM 12825 C CA . ARG B 1 696 ? 135.835 209.795 32.173 1.00 226.76 1808 ARG B CA 1
ATOM 12826 C C . ARG B 1 696 ? 134.980 208.598 31.730 1.00 229.64 1808 ARG B C 1
ATOM 12827 O O . ARG B 1 696 ? 133.939 208.329 32.335 1.00 228.23 1808 ARG B O 1
ATOM 12835 N N . GLU B 1 697 ? 135.427 207.894 30.665 1.00 228.48 1809 GLU B N 1
ATOM 12836 C CA . GLU B 1 697 ? 134.737 206.741 30.070 1.00 227.98 1809 GLU B CA 1
ATOM 12837 C C . GLU B 1 697 ? 134.835 205.498 30.963 1.00 229.55 1809 GLU B C 1
ATOM 12838 O O . GLU B 1 697 ? 135.629 204.585 30.709 1.00 229.87 1809 GLU B O 1
ATOM 12844 N N . VAL B 1 698 ? 133.994 205.473 32.005 1.00 225.83 1810 VAL B N 1
ATOM 12845 C CA . VAL B 1 698 ? 133.925 204.396 32.991 1.00 224.69 1810 VAL B CA 1
ATOM 12846 C C . VAL B 1 698 ? 133.127 203.236 32.392 1.00 224.46 1810 VAL B C 1
ATOM 12847 O O . VAL B 1 698 ? 133.695 202.162 32.184 1.00 224.88 1810 VAL B O 1
ATOM 12851 N N . TYR B 1 699 ? 131.829 203.460 32.101 1.00 219.15 1811 TYR B N 1
ATOM 12852 C CA . TYR B 1 699 ? 130.938 202.445 31.540 1.00 217.12 1811 TYR B CA 1
ATOM 12853 C C . TYR B 1 699 ? 130.958 202.520 30.007 1.00 219.68 1811 TYR B C 1
ATOM 12854 O O . TYR B 1 699 ? 131.207 203.591 29.451 1.00 220.80 1811 TYR B O 1
ATOM 12863 N N . THR B 1 700 ? 130.770 201.364 29.329 1.00 215.73 1812 THR B N 1
ATOM 12864 C CA . THR B 1 700 ? 130.820 201.255 27.862 1.00 215.92 1812 THR B CA 1
ATOM 12865 C C . THR B 1 700 ? 129.557 200.598 27.275 1.00 214.56 1812 THR B C 1
ATOM 12866 O O . THR B 1 700 ? 129.397 200.572 26.052 1.00 214.77 1812 THR B O 1
ATOM 12870 N N . SER B 1 701 ? 128.668 200.078 28.132 1.00 208.28 1813 SER B N 1
ATOM 12871 C CA . SER B 1 701 ? 127.419 199.455 27.701 1.00 206.14 1813 SER B CA 1
ATOM 12872 C C . SER B 1 701 ? 126.290 199.808 28.641 1.00 205.21 1813 SER B C 1
ATOM 12873 O O . SER B 1 701 ? 126.528 199.995 29.833 1.00 202.52 1813 SER B O 1
ATOM 12876 N N . ASN B 1 702 ? 125.050 199.864 28.117 1.00 196.09 1814 ASN B N 1
ATOM 12877 C CA . ASN B 1 702 ? 123.858 200.120 28.936 1.00 187.83 1814 ASN B CA 1
ATOM 12878 C C . ASN B 1 702 ? 123.533 198.860 29.753 1.00 186.59 1814 ASN B C 1
ATOM 12879 O O . ASN B 1 702 ? 122.872 198.946 30.791 1.00 181.56 1814 ASN B O 1
ATOM 12884 N N . LEU B 1 703 ? 124.051 197.697 29.290 1.00 184.29 1815 LEU B N 1
ATOM 12885 C CA . LEU B 1 703 ? 123.909 196.389 29.920 1.00 181.25 1815 LEU B CA 1
ATOM 12886 C C . LEU B 1 703 ? 124.988 196.170 30.983 1.00 187.22 1815 LEU B C 1
ATOM 12887 O O . LEU B 1 703 ? 124.875 195.249 31.786 1.00 184.68 1815 LEU B O 1
ATOM 12892 N N . GLN B 1 704 ? 126.006 197.047 31.017 1.00 188.46 1816 GLN B N 1
ATOM 12893 C CA . GLN B 1 704 ? 127.107 197.011 31.984 1.00 191.91 1816 GLN B CA 1
ATOM 12894 C C . GLN B 1 704 ? 126.638 197.414 33.392 1.00 189.64 1816 GLN B C 1
ATOM 12895 O O . GLN B 1 704 ? 127.358 197.197 34.371 1.00 191.24 1816 GLN B O 1
ATOM 12901 N N . LEU B 1 705 ? 125.436 198.001 33.483 1.00 179.23 1817 LEU B N 1
ATOM 12902 C CA . LEU B 1 705 ? 124.834 198.448 34.735 1.00 173.87 1817 LEU B CA 1
ATOM 12903 C C . LEU B 1 705 ? 123.311 198.131 34.780 1.00 169.43 1817 LEU B C 1
ATOM 12904 O O . LEU B 1 705 ? 122.696 198.193 35.849 1.00 165.01 1817 LEU B O 1
ATOM 12909 N N . GLY B 1 706 ? 122.745 197.742 33.642 1.00 164.24 1818 GLY B N 1
ATOM 12910 C CA . GLY B 1 706 ? 121.328 197.419 33.543 1.00 158.44 1818 GLY B CA 1
ATOM 12911 C C . GLY B 1 706 ? 120.981 195.991 33.166 1.00 161.46 1818 GLY B C 1
ATOM 12912 O O . GLY B 1 706 ? 119.860 195.548 33.425 1.00 157.00 1818 GLY B O 1
ATOM 12913 N N . GLY B 1 707 ? 121.932 195.281 32.554 1.00 162.36 1819 GLY B N 1
ATOM 12914 C CA . GLY B 1 707 ? 121.781 193.911 32.057 1.00 162.97 1819 GLY B CA 1
ATOM 12915 C C . GLY B 1 707 ? 121.394 192.838 33.056 1.00 163.87 1819 GLY B C 1
ATOM 12916 O O . GLY B 1 707 ? 121.216 193.123 34.246 1.00 161.62 1819 GLY B O 1
ATOM 12917 N N . THR B 1 708 ? 121.272 191.582 32.568 1.00 160.46 1820 THR B N 1
ATOM 12918 C CA . THR B 1 708 ? 120.872 190.416 33.378 1.00 158.09 1820 THR B CA 1
ATOM 12919 C C . THR B 1 708 ? 121.859 190.101 34.498 1.00 162.68 1820 THR B C 1
ATOM 12920 O O . THR B 1 708 ? 121.431 189.763 35.605 1.00 159.09 1820 THR B O 1
ATOM 12924 N N . GLN B 1 709 ? 123.174 190.256 34.221 1.00 164.09 1821 GLN B N 1
ATOM 12925 C CA . GLN B 1 709 ? 124.271 190.003 35.161 1.00 167.31 1821 GLN B CA 1
ATOM 12926 C C . GLN B 1 709 ? 124.198 190.926 36.399 1.00 167.46 1821 GLN B C 1
ATOM 12927 O O . GLN B 1 709 ? 124.977 190.761 37.337 1.00 170.68 1821 GLN B O 1
ATOM 12933 N N . ILE B 1 710 ? 123.265 191.878 36.396 1.00 157.48 1822 ILE B N 1
ATOM 12934 C CA . ILE B 1 710 ? 123.069 192.788 37.505 1.00 154.37 1822 ILE B CA 1
ATOM 12935 C C . ILE B 1 710 ? 121.726 192.465 38.124 1.00 154.82 1822 ILE B C 1
ATOM 12936 O O . ILE B 1 710 ? 121.690 192.019 39.266 1.00 154.96 1822 ILE B O 1
ATOM 12941 N N . MET B 1 711 ? 120.636 192.625 37.354 1.00 148.60 1823 MET B N 1
ATOM 12942 C CA . MET B 1 711 ? 119.255 192.459 37.811 1.00 143.76 1823 MET B CA 1
ATOM 12943 C C . MET B 1 711 ? 118.878 191.020 38.203 1.00 147.26 1823 MET B C 1
ATOM 12944 O O . MET B 1 711 ? 118.169 190.857 39.198 1.00 143.72 1823 MET B O 1
ATOM 12949 N N . TYR B 1 712 ? 119.337 189.989 37.471 1.00 147.09 1824 TYR B N 1
ATOM 12950 C CA . TYR B 1 712 ? 119.010 188.621 37.886 1.00 147.02 1824 TYR B CA 1
ATOM 12951 C C . TYR B 1 712 ? 119.836 188.240 39.109 1.00 155.01 1824 TYR B C 1
ATOM 12952 O O . TYR B 1 712 ? 119.320 187.555 40.007 1.00 153.95 1824 TYR B O 1
ATOM 12961 N N . ARG B 1 713 ? 121.110 188.721 39.141 1.00 155.26 1825 ARG B N 1
ATOM 12962 C CA . ARG B 1 713 ? 122.100 188.490 40.191 1.00 158.42 1825 ARG B CA 1
ATOM 12963 C C . ARG B 1 713 ? 121.816 189.271 41.479 1.00 160.50 1825 ARG B C 1
ATOM 12964 O O . ARG B 1 713 ? 122.400 188.941 42.512 1.00 163.05 1825 ARG B O 1
ATOM 12972 N N . ASN B 1 714 ? 120.929 190.285 41.434 1.00 152.85 1826 ASN B N 1
ATOM 12973 C CA . ASN B 1 714 ? 120.545 191.044 42.625 1.00 150.71 1826 ASN B CA 1
ATOM 12974 C C . ASN B 1 714 ? 119.079 190.769 43.000 1.00 151.33 1826 ASN B C 1
ATOM 12975 O O . ASN B 1 714 ? 118.649 191.156 44.085 1.00 151.38 1826 ASN B O 1
ATOM 12980 N N . GLY B 1 715 ? 118.325 190.150 42.094 1.00 145.06 1827 GLY B N 1
ATOM 12981 C CA . GLY B 1 715 ? 116.937 189.789 42.349 1.00 141.32 1827 GLY B CA 1
ATOM 12982 C C . GLY B 1 715 ? 115.843 190.734 41.903 1.00 141.81 1827 GLY B C 1
ATOM 12983 O O . GLY B 1 715 ? 114.737 190.684 42.457 1.00 138.59 1827 GLY B O 1
ATOM 12984 N N . VAL B 1 716 ? 116.133 191.594 40.903 1.00 139.12 1828 VAL B N 1
ATOM 12985 C CA . VAL B 1 716 ? 115.144 192.487 40.275 1.00 136.04 1828 VAL B CA 1
ATOM 12986 C C . VAL B 1 716 ? 114.404 191.609 39.234 1.00 138.85 1828 VAL B C 1
ATOM 12987 O O . VAL B 1 716 ? 113.166 191.633 39.146 1.00 136.06 1828 VAL B O 1
ATOM 12991 N N . SER B 1 717 ? 115.185 190.778 38.517 1.00 137.21 1829 SER B N 1
ATOM 12992 C CA . SER B 1 717 ? 114.690 189.802 37.566 1.00 137.23 1829 SER B CA 1
ATOM 12993 C C . SER B 1 717 ? 114.510 188.464 38.264 1.00 143.11 1829 SER B C 1
ATOM 12994 O O . SER B 1 717 ? 115.400 187.988 38.988 1.00 144.29 1829 SER B O 1
ATOM 12997 N N . HIS B 1 718 ? 113.324 187.892 38.072 1.00 139.17 1830 HIS B N 1
ATOM 12998 C CA . HIS B 1 718 ? 112.908 186.617 38.618 1.00 139.24 1830 HIS B CA 1
ATOM 12999 C C . HIS B 1 718 ? 113.387 185.533 37.713 1.00 145.78 1830 HIS B C 1
ATOM 13000 O O . HIS B 1 718 ? 113.713 184.455 38.200 1.00 148.36 1830 HIS B O 1
ATOM 13007 N N . LEU B 1 719 ? 113.383 185.789 36.386 1.00 142.18 1831 LEU B N 1
ATOM 13008 C CA . LEU B 1 719 ? 113.799 184.829 35.362 1.00 145.12 1831 LEU B CA 1
ATOM 13009 C C . LEU B 1 719 ? 114.438 185.537 34.197 1.00 150.18 1831 LEU B C 1
ATOM 13010 O O . LEU B 1 719 ? 114.123 186.694 33.918 1.00 147.67 1831 LEU B O 1
ATOM 13015 N N . THR B 1 720 ? 115.319 184.826 33.500 1.00 151.66 1832 THR B N 1
ATOM 13016 C CA . THR B 1 720 ? 115.990 185.327 32.310 1.00 155.86 1832 THR B CA 1
ATOM 13017 C C . THR B 1 720 ? 115.544 184.483 31.133 1.00 162.96 1832 THR B C 1
ATOM 13018 O O . THR B 1 720 ? 115.623 183.248 31.185 1.00 165.42 1832 THR B O 1
ATOM 13022 N N . ALA B 1 721 ? 115.042 185.145 30.091 1.00 159.26 1833 ALA B N 1
ATOM 13023 C CA . ALA B 1 721 ? 114.564 184.470 28.896 1.00 162.03 1833 ALA B CA 1
ATOM 13024 C C . ALA B 1 721 ? 115.490 184.730 27.719 1.00 171.31 1833 ALA B C 1
ATOM 13025 O O . ALA B 1 721 ? 115.932 185.864 27.520 1.00 171.19 1833 ALA B O 1
ATOM 13027 N N . LYS B 1 722 ? 115.782 183.665 26.950 1.00 172.62 1834 LYS B N 1
ATOM 13028 C CA . LYS B 1 722 ? 116.653 183.668 25.775 1.00 179.09 1834 LYS B CA 1
ATOM 13029 C C . LYS B 1 722 ? 116.188 184.677 24.701 1.00 184.43 1834 LYS B C 1
ATOM 13030 O O . LYS B 1 722 ? 117.022 185.376 24.117 1.00 187.39 1834 LYS B O 1
ATOM 13036 N N . ASP B 1 723 ? 114.866 184.753 24.452 1.00 178.93 1835 ASP B N 1
ATOM 13037 C CA . ASP B 1 723 ? 114.276 185.640 23.446 1.00 180.28 1835 ASP B CA 1
ATOM 13038 C C . ASP B 1 723 ? 112.894 186.151 23.877 1.00 178.52 1835 ASP B C 1
ATOM 13039 O O . ASP B 1 723 ? 112.370 185.722 24.903 1.00 173.59 1835 ASP B O 1
ATOM 13044 N N . ASP B 1 724 ? 112.313 187.072 23.076 1.00 176.57 1836 ASP B N 1
ATOM 13045 C CA . ASP B 1 724 ? 111.003 187.694 23.296 1.00 173.28 1836 ASP B CA 1
ATOM 13046 C C . ASP B 1 724 ? 109.905 186.632 23.470 1.00 176.42 1836 ASP B C 1
ATOM 13047 O O . ASP B 1 724 ? 109.099 186.760 24.390 1.00 172.27 1836 ASP B O 1
ATOM 13052 N N . PHE B 1 725 ? 109.904 185.565 22.642 1.00 176.99 1837 PHE B N 1
ATOM 13053 C CA . PHE B 1 725 ? 108.920 184.496 22.798 1.00 176.47 1837 PHE B CA 1
ATOM 13054 C C . PHE B 1 725 ? 109.173 183.739 24.103 1.00 175.83 1837 PHE B C 1
ATOM 13055 O O . PHE B 1 725 ? 108.230 183.572 24.877 1.00 172.13 1837 PHE B O 1
ATOM 13063 N N . ASP B 1 726 ? 110.439 183.332 24.377 1.00 172.93 1838 ASP B N 1
ATOM 13064 C CA . ASP B 1 726 ? 110.814 182.606 25.602 1.00 169.89 1838 ASP B CA 1
ATOM 13065 C C . ASP B 1 726 ? 110.277 183.319 26.851 1.00 166.01 1838 ASP B C 1
ATOM 13066 O O . ASP B 1 726 ? 109.891 182.656 27.819 1.00 162.66 1838 ASP B O 1
ATOM 13071 N N . GLY B 1 727 ? 110.213 184.650 26.777 1.00 159.88 1839 GLY B N 1
ATOM 13072 C CA . GLY B 1 727 ? 109.678 185.502 27.828 1.00 154.21 1839 GLY B CA 1
ATOM 13073 C C . GLY B 1 727 ? 108.231 185.169 28.083 1.00 155.62 1839 GLY B C 1
ATOM 13074 O O . GLY B 1 727 ? 107.892 184.666 29.160 1.00 152.52 1839 GLY B O 1
ATOM 13075 N N . VAL B 1 728 ? 107.396 185.360 27.044 1.00 154.12 1840 VAL B N 1
ATOM 13076 C CA . VAL B 1 728 ? 105.954 185.075 27.034 1.00 153.73 1840 VAL B CA 1
ATOM 13077 C C . VAL B 1 728 ? 105.703 183.650 27.585 1.00 156.76 1840 VAL B C 1
ATOM 13078 O O . VAL B 1 728 ? 104.929 183.494 28.533 1.00 154.28 1840 VAL B O 1
ATOM 13082 N N . THR B 1 729 ? 106.430 182.646 27.047 1.00 154.51 1841 THR B N 1
ATOM 13083 C CA . THR B 1 729 ? 106.353 181.234 27.434 1.00 154.28 1841 THR B CA 1
ATOM 13084 C C . THR B 1 729 ? 106.507 181.062 28.939 1.00 149.83 1841 THR B C 1
ATOM 13085 O O . THR B 1 729 ? 105.707 180.349 29.549 1.00 147.76 1841 THR B O 1
ATOM 13089 N N . LYS B 1 730 ? 107.516 181.741 29.529 1.00 142.22 1842 LYS B N 1
ATOM 13090 C CA . LYS B 1 730 ? 107.824 181.700 30.959 1.00 137.49 1842 LYS B CA 1
ATOM 13091 C C . LYS B 1 730 ? 106.724 182.355 31.786 1.00 134.94 1842 LYS B C 1
ATOM 13092 O O . LYS B 1 730 ? 106.474 181.898 32.908 1.00 131.47 1842 LYS B O 1
ATOM 13098 N N . ILE B 1 731 ? 106.052 183.394 31.225 1.00 130.83 1843 ILE B N 1
ATOM 13099 C CA . ILE B 1 731 ? 104.948 184.109 31.889 1.00 128.61 1843 ILE B CA 1
ATOM 13100 C C . ILE B 1 731 ? 103.692 183.218 31.870 1.00 137.71 1843 ILE B C 1
ATOM 13101 O O . ILE B 1 731 ? 103.086 183.007 32.931 1.00 135.18 1843 ILE B O 1
ATOM 13106 N N . VAL B 1 732 ? 103.340 182.649 30.684 1.00 140.82 1844 VAL B N 1
ATOM 13107 C CA . VAL B 1 732 ? 102.171 181.767 30.536 1.00 144.59 1844 VAL B CA 1
ATOM 13108 C C . VAL B 1 732 ? 102.367 180.502 31.416 1.00 152.99 1844 VAL B C 1
ATOM 13109 O O . VAL B 1 732 ? 101.403 179.796 31.736 1.00 153.87 1844 VAL B O 1
ATOM 13113 N N . GLN B 1 733 ? 103.610 180.286 31.869 1.00 151.66 1845 GLN B N 1
ATOM 13114 C CA . GLN B 1 733 ? 103.977 179.223 32.787 1.00 152.66 1845 GLN B CA 1
ATOM 13115 C C . GLN B 1 733 ? 103.516 179.615 34.191 1.00 156.16 1845 GLN B C 1
ATOM 13116 O O . GLN B 1 733 ? 102.929 178.773 34.858 1.00 155.96 1845 GLN B O 1
ATOM 13122 N N . TRP B 1 734 ? 103.745 180.883 34.631 1.00 152.76 1846 TRP B N 1
ATOM 13123 C CA . TRP B 1 734 ? 103.304 181.366 35.957 1.00 152.08 1846 TRP B CA 1
ATOM 13124 C C . TRP B 1 734 ? 101.829 181.428 36.081 1.00 153.92 1846 TRP B C 1
ATOM 13125 O O . TRP B 1 734 ? 101.280 181.087 37.127 1.00 153.52 1846 TRP B O 1
ATOM 13136 N N . LEU B 1 735 ? 101.186 181.942 35.031 1.00 149.25 1847 LEU B N 1
ATOM 13137 C CA . LEU B 1 735 ? 99.748 182.089 34.983 1.00 149.65 1847 LEU B CA 1
ATOM 13138 C C . LEU B 1 735 ? 99.073 180.744 35.167 1.00 156.82 1847 LEU B C 1
ATOM 13139 O O . LEU B 1 735 ? 97.969 180.706 35.701 1.00 157.68 1847 LEU B O 1
ATOM 13144 N N . SER B 1 736 ? 99.774 179.639 34.826 1.00 154.91 1848 SER B N 1
ATOM 13145 C CA . SER B 1 736 ? 99.268 178.285 35.024 1.00 157.77 1848 SER B CA 1
ATOM 13146 C C . SER B 1 736 ? 99.062 177.990 36.535 1.00 160.69 1848 SER B C 1
ATOM 13147 O O . SER B 1 736 ? 98.080 177.339 36.873 1.00 164.40 1848 SER B O 1
ATOM 13150 N N . PHE B 1 737 ? 99.950 178.501 37.427 1.00 151.12 1849 PHE B N 1
ATOM 13151 C CA . PHE B 1 737 ? 99.875 178.301 38.880 1.00 148.42 1849 PHE B CA 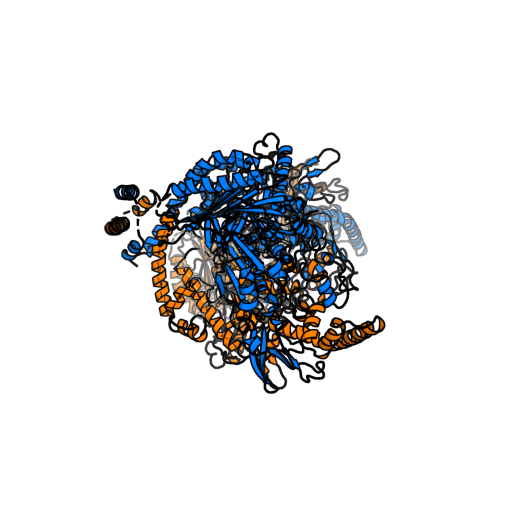1
ATOM 13152 C C . PHE B 1 737 ? 98.849 179.185 39.576 1.00 151.07 1849 PHE B C 1
ATOM 13153 O O . PHE B 1 737 ? 98.421 178.852 40.672 1.00 152.06 1849 PHE B O 1
ATOM 13161 N N . ILE B 1 738 ? 98.508 180.331 38.984 1.00 146.19 1850 ILE B N 1
ATOM 13162 C CA . ILE B 1 738 ? 97.658 181.358 39.587 1.00 145.96 1850 ILE B CA 1
ATOM 13163 C C . ILE B 1 738 ? 96.185 181.231 39.191 1.00 154.19 1850 ILE B C 1
ATOM 13164 O O . ILE B 1 738 ? 95.898 181.078 38.004 1.00 156.52 1850 ILE B O 1
ATOM 13169 N N . PRO B 1 739 ? 95.236 181.390 40.149 1.00 151.96 1851 PRO B N 1
ATOM 13170 C CA . PRO B 1 739 ? 93.812 181.343 39.789 1.00 155.96 1851 PRO B CA 1
ATOM 13171 C C . PRO B 1 739 ? 93.414 182.433 38.805 1.00 160.23 1851 PRO B C 1
ATOM 13172 O O . PRO B 1 739 ? 93.943 183.543 38.858 1.00 155.94 1851 PRO B O 1
ATOM 13176 N N . ASP B 1 740 ? 92.489 182.079 37.899 1.00 163.09 1852 ASP B N 1
ATOM 13177 C CA . ASP B 1 740 ? 91.944 182.876 36.794 1.00 166.64 1852 ASP B CA 1
ATOM 13178 C C . ASP B 1 740 ? 91.474 184.273 37.206 1.00 174.42 1852 ASP B C 1
ATOM 13179 O O . ASP B 1 740 ? 91.730 185.234 36.464 1.00 172.87 1852 ASP B O 1
ATOM 13184 N N . GLN B 1 741 ? 90.772 184.375 38.361 1.00 175.24 1853 GLN B N 1
ATOM 13185 C CA . GLN B 1 741 ? 90.252 185.633 38.897 1.00 176.73 1853 GLN B CA 1
ATOM 13186 C C . GLN B 1 741 ? 90.977 185.982 40.205 1.00 179.25 1853 GLN B C 1
ATOM 13187 O O . GLN B 1 741 ? 92.081 185.476 40.435 1.00 175.61 1853 GLN B O 1
ATOM 13193 N N . ARG B 1 742 ? 90.401 186.878 41.030 1.00 178.31 1854 ARG B N 1
ATOM 13194 C CA . ARG B 1 742 ? 91.055 187.285 42.264 1.00 175.74 1854 ARG B CA 1
ATOM 13195 C C . ARG B 1 742 ? 90.782 186.262 43.338 1.00 180.91 1854 ARG B C 1
ATOM 13196 O O . ARG B 1 742 ? 91.630 185.407 43.577 1.00 178.69 1854 ARG B O 1
ATOM 13204 N N . ASN B 1 743 ? 89.614 186.315 43.970 1.00 181.55 1855 ASN B N 1
ATOM 13205 C CA . ASN B 1 743 ? 89.327 185.349 45.011 1.00 183.87 1855 ASN B CA 1
ATOM 13206 C C . ASN B 1 743 ? 88.583 184.176 44.383 1.00 191.12 1855 ASN B C 1
ATOM 13207 O O . ASN B 1 743 ? 87.365 184.025 44.526 1.00 198.00 1855 ASN B O 1
ATOM 13212 N N . ASN B 1 744 ? 89.344 183.371 43.631 1.00 181.75 1856 ASN B N 1
ATOM 13213 C CA . ASN B 1 744 ? 88.852 182.213 42.907 1.00 183.01 1856 ASN B CA 1
ATOM 13214 C C . ASN B 1 744 ? 89.694 181.001 43.251 1.00 182.04 1856 ASN B C 1
ATOM 13215 O O . ASN B 1 744 ? 90.865 181.185 43.595 1.00 176.35 1856 ASN B O 1
ATOM 13220 N N . PRO B 1 745 ? 89.122 179.764 43.204 1.00 181.49 1857 PRO B N 1
ATOM 13221 C CA . PRO B 1 745 ? 89.903 178.568 43.576 1.00 179.48 1857 PRO B CA 1
ATOM 13222 C C . PRO B 1 745 ? 91.064 178.305 42.630 1.00 178.56 1857 PRO B C 1
ATOM 13223 O O . PRO B 1 745 ? 90.953 178.573 41.437 1.00 177.66 1857 PRO B O 1
ATOM 13227 N N . LEU B 1 746 ? 92.174 177.793 43.179 1.00 172.57 1858 LEU B N 1
ATOM 13228 C CA . LEU B 1 746 ? 93.434 177.506 42.490 1.00 169.00 1858 LEU B CA 1
ATOM 13229 C C . LEU B 1 746 ? 93.301 176.618 41.233 1.00 177.42 1858 LEU B C 1
ATOM 13230 O O . LEU B 1 746 ? 92.375 175.803 41.168 1.00 181.88 1858 LEU B O 1
ATOM 13235 N N . PRO B 1 747 ? 94.256 176.702 40.265 1.00 172.78 1859 PRO B N 1
ATOM 13236 C CA . PRO B 1 747 ? 94.186 175.829 39.076 1.00 176.03 1859 PRO B CA 1
ATOM 13237 C C . PRO B 1 747 ? 94.680 174.394 39.366 1.00 185.07 1859 PRO B C 1
ATOM 13238 O O . PRO B 1 747 ? 95.782 173.976 38.976 1.00 182.70 1859 PRO B O 1
ATOM 13242 N N . ILE B 1 748 ? 93.833 173.634 40.062 1.00 188.28 1860 ILE B N 1
ATOM 13243 C CA . ILE B 1 748 ? 94.104 172.256 40.445 1.00 191.70 1860 ILE B CA 1
ATOM 13244 C C . ILE B 1 748 ? 93.567 171.341 39.350 1.00 204.98 1860 ILE B C 1
ATOM 13245 O O . ILE B 1 748 ? 92.550 171.660 38.725 1.00 207.72 1860 ILE B O 1
ATOM 13250 N N . LEU B 1 749 ? 94.255 170.206 39.120 1.00 205.89 1861 LEU B N 1
ATOM 13251 C CA . LEU B 1 749 ? 93.891 169.172 38.138 1.00 211.40 1861 LEU B CA 1
ATOM 13252 C C . LEU B 1 749 ? 93.759 167.811 38.834 1.00 220.45 1861 LEU B C 1
ATOM 13253 O O . LEU B 1 749 ? 93.952 167.726 40.054 1.00 218.39 1861 LEU B O 1
ATOM 13258 N N . SER B 1 750 ? 93.458 166.739 38.058 1.00 224.13 1862 SER B N 1
ATOM 13259 C CA . SER B 1 750 ? 93.436 165.355 38.561 1.00 228.75 1862 SER B CA 1
ATOM 13260 C C . SER B 1 750 ? 94.897 164.957 38.931 1.00 232.69 1862 SER B C 1
ATOM 13261 O O . SER B 1 750 ? 95.806 165.707 38.544 1.00 231.07 1862 SER B O 1
ATOM 13264 N N . PRO B 1 751 ? 95.198 163.847 39.668 1.00 231.27 1863 PRO B N 1
ATOM 13265 C CA . PRO B 1 751 ? 96.621 163.548 39.989 1.00 230.51 1863 PRO B CA 1
ATOM 13266 C C . PRO B 1 751 ? 97.486 163.519 38.727 1.00 229.51 1863 PRO B C 1
ATOM 13267 O O . PRO B 1 751 ? 98.629 163.971 38.731 1.00 227.30 1863 PRO B O 1
ATOM 13271 N N . SER B 1 752 ? 96.865 163.038 37.641 1.00 226.71 1864 SER B N 1
ATOM 13272 C CA . SER B 1 752 ? 97.291 162.942 36.259 1.00 225.92 1864 SER B CA 1
ATOM 13273 C C . SER B 1 752 ? 98.735 162.372 36.060 1.00 226.43 1864 SER B C 1
ATOM 13274 O O . SER B 1 752 ? 98.808 161.147 35.904 1.00 227.67 1864 SER B O 1
ATOM 13277 N N . PRO B 1 753 ? 99.870 163.125 35.973 1.00 220.88 1865 PRO B N 1
ATOM 13278 C CA . PRO B 1 753 ? 101.142 162.440 35.695 1.00 220.89 1865 PRO B CA 1
ATOM 13279 C C . PRO B 1 753 ? 101.703 161.787 36.943 1.00 221.55 1865 PRO B C 1
ATOM 13280 O O . PRO B 1 753 ? 101.935 160.574 36.946 1.00 222.33 1865 PRO B O 1
ATOM 13284 N N . ASP B 1 754 ? 101.887 162.582 38.006 1.00 212.44 1866 ASP B N 1
ATOM 13285 C CA . ASP B 1 754 ? 102.388 162.070 39.260 1.00 210.12 1866 ASP B CA 1
ATOM 13286 C C . ASP B 1 754 ? 101.208 161.898 40.206 1.00 209.20 1866 ASP B C 1
ATOM 13287 O O . ASP B 1 754 ? 100.546 162.885 40.555 1.00 205.38 1866 ASP B O 1
ATOM 13292 N N . PRO B 1 755 ? 100.874 160.637 40.559 1.00 205.43 1867 PRO B N 1
ATOM 13293 C CA . PRO B 1 755 ? 99.732 160.410 41.456 1.00 205.04 1867 PRO B CA 1
ATOM 13294 C C . PRO B 1 755 ? 100.018 160.878 42.881 1.00 200.78 1867 PRO B C 1
ATOM 13295 O O . PRO B 1 755 ? 101.179 161.003 43.283 1.00 199.31 1867 PRO B O 1
ATOM 13299 N N . TRP B 1 756 ? 98.957 161.146 43.638 1.00 193.24 1868 TRP B N 1
ATOM 13300 C CA . TRP B 1 756 ? 99.103 161.585 45.011 1.00 189.53 1868 TRP B CA 1
ATOM 13301 C C . TRP B 1 756 ? 99.546 160.428 45.920 1.00 195.37 1868 TRP B C 1
ATOM 13302 O O . TRP B 1 756 ? 100.249 160.672 46.898 1.00 193.67 1868 TRP B O 1
ATOM 13313 N N . ASP B 1 757 ? 99.114 159.182 45.608 1.00 194.78 1869 ASP B N 1
ATOM 13314 C CA . ASP B 1 757 ? 99.350 157.971 46.401 1.00 198.56 1869 ASP B CA 1
ATOM 13315 C C . ASP B 1 757 ? 100.752 157.352 46.186 1.00 200.54 1869 ASP B C 1
ATOM 13316 O O . ASP B 1 757 ? 100.939 156.153 46.425 1.00 201.44 1869 ASP B O 1
ATOM 13321 N N . ARG B 1 758 ? 101.748 158.162 45.805 1.00 190.74 1870 ARG B N 1
ATOM 13322 C CA . ARG B 1 758 ? 103.099 157.632 45.645 1.00 190.62 1870 ARG B CA 1
ATOM 13323 C C . ARG B 1 758 ? 103.997 158.103 46.788 1.00 190.08 1870 ARG B C 1
ATOM 13324 O O . ARG B 1 758 ? 103.820 159.195 47.324 1.00 184.48 1870 ARG B O 1
ATOM 13332 N N . ASP B 1 759 ? 104.933 157.258 47.179 1.00 189.80 1871 ASP B N 1
ATOM 13333 C CA . ASP B 1 759 ? 105.820 157.581 48.275 1.00 189.89 1871 ASP B CA 1
ATOM 13334 C C . ASP B 1 759 ? 107.013 158.359 47.777 1.00 187.56 1871 ASP B C 1
ATOM 13335 O O . ASP B 1 759 ? 107.458 158.176 46.643 1.00 185.54 1871 ASP B O 1
ATOM 13340 N N . VAL B 1 760 ? 107.499 159.266 48.628 1.00 182.35 1872 VAL B N 1
ATOM 13341 C CA . VAL B 1 760 ? 108.659 160.119 48.365 1.00 180.15 1872 VAL B CA 1
ATOM 13342 C C . VAL B 1 760 ? 109.892 159.211 48.423 1.00 191.09 1872 VAL B C 1
ATOM 13343 O O . VAL B 1 760 ? 110.248 158.714 49.495 1.00 193.84 1872 VAL B O 1
ATOM 13347 N N . VAL B 1 761 ? 110.507 158.967 47.261 1.00 190.84 1873 VAL B N 1
ATOM 13348 C CA . VAL B 1 761 ? 111.636 158.055 47.147 1.00 198.08 1873 VAL B CA 1
ATOM 13349 C C . VAL B 1 761 ? 112.962 158.733 47.506 1.00 203.83 1873 VAL B C 1
ATOM 13350 O O . VAL B 1 761 ? 113.730 158.149 48.277 1.00 202.96 1873 VAL B O 1
ATOM 13354 N N . TYR B 1 762 ? 113.245 159.936 46.962 1.00 198.74 1874 TYR B N 1
ATOM 13355 C CA . TYR B 1 762 ? 114.504 160.603 47.298 1.00 200.53 1874 TYR B CA 1
ATOM 13356 C C . TYR B 1 762 ? 114.515 161.014 48.750 1.00 206.57 1874 TYR B C 1
ATOM 13357 O O . TYR B 1 762 ? 113.637 161.762 49.177 1.00 201.21 1874 TYR B O 1
ATOM 13366 N N . THR B 1 763 ? 115.515 160.526 49.500 1.00 205.82 1875 THR B N 1
ATOM 13367 C CA . THR B 1 763 ? 115.711 160.880 50.898 1.00 205.28 1875 THR B CA 1
ATOM 13368 C C . THR B 1 763 ? 117.156 161.430 51.038 1.00 210.88 1875 THR B C 1
ATOM 13369 O O . THR B 1 763 ? 118.108 160.827 50.522 1.00 212.14 1875 THR B O 1
ATOM 13373 N N . PRO B 1 764 ? 117.309 162.633 51.641 1.00 208.92 1876 PRO B N 1
ATOM 13374 C CA . PRO B 1 764 ? 118.634 163.267 51.701 1.00 210.26 1876 PRO B CA 1
ATOM 13375 C C . PRO B 1 764 ? 119.643 162.594 52.643 1.00 218.19 1876 PRO B C 1
ATOM 13376 O O . PRO B 1 764 ? 119.283 162.195 53.751 1.00 217.63 1876 PRO B O 1
ATOM 13380 N N . PRO B 1 765 ? 120.930 162.524 52.236 1.00 220.98 1877 PRO B N 1
ATOM 13381 C CA . PRO B 1 765 ? 121.952 161.897 53.096 1.00 223.78 1877 PRO B CA 1
ATOM 13382 C C . PRO B 1 765 ? 122.372 162.782 54.270 1.00 229.56 1877 PRO B C 1
ATOM 13383 O O . PRO B 1 765 ? 122.365 164.014 54.169 1.00 228.48 1877 PRO B O 1
ATOM 13387 N N . TYR B 1 766 ? 122.764 162.129 55.382 1.00 230.57 1878 TYR B N 1
ATOM 13388 C CA . TYR B 1 766 ? 123.164 162.762 56.645 1.00 231.48 1878 TYR B CA 1
ATOM 13389 C C . TYR B 1 766 ? 124.640 163.098 56.682 1.00 234.10 1878 TYR B C 1
ATOM 13390 O O . TYR B 1 766 ? 125.029 164.079 57.327 1.00 232.43 1878 TYR B O 1
ATOM 13399 N N . LYS B 1 767 ? 125.456 162.283 55.987 1.00 231.38 1879 LYS B N 1
ATOM 13400 C CA . LYS B 1 767 ? 126.901 162.449 55.918 1.00 227.92 1879 LYS B CA 1
ATOM 13401 C C . LYS B 1 767 ? 127.285 163.718 55.142 1.00 229.25 1879 LYS B C 1
ATOM 13402 O O . LYS B 1 767 ? 127.889 164.619 55.731 1.00 228.53 1879 LYS B O 1
ATOM 13408 N N . GLN B 1 768 ? 126.903 163.809 53.853 1.00 228.77 1880 GLN B N 1
ATOM 13409 C CA . GLN B 1 768 ? 127.306 164.930 53.004 1.00 228.92 1880 GLN B CA 1
ATOM 13410 C C . GLN B 1 768 ? 126.152 165.870 52.602 1.00 226.64 1880 GLN B C 1
ATOM 13411 O O . GLN B 1 768 ? 125.043 165.783 53.139 1.00 225.20 1880 GLN B O 1
ATOM 13417 N N . THR B 1 769 ? 126.469 166.814 51.692 1.00 221.51 1881 THR B N 1
ATOM 13418 C CA . THR B 1 769 ? 125.569 167.822 51.140 1.00 218.32 1881 THR B CA 1
ATOM 13419 C C . THR B 1 769 ? 124.809 167.279 49.941 1.00 216.40 1881 THR B C 1
ATOM 13420 O O . THR B 1 769 ? 125.304 166.407 49.221 1.00 217.68 1881 THR B O 1
ATOM 13424 N N . TYR B 1 770 ? 123.614 167.836 49.716 1.00 207.77 1882 TYR B N 1
ATOM 13425 C CA . TYR B 1 770 ? 122.693 167.446 48.656 1.00 205.56 1882 TYR B CA 1
ATOM 13426 C C . TYR B 1 770 ? 122.049 168.639 47.985 1.00 204.15 1882 TYR B C 1
ATOM 13427 O O . TYR B 1 770 ? 121.806 169.658 48.632 1.00 203.17 1882 TYR B O 1
ATOM 13436 N N . ASP B 1 771 ? 121.728 168.504 46.694 1.00 198.82 1883 ASP B N 1
ATOM 13437 C CA . ASP B 1 771 ? 121.016 169.565 46.003 1.00 190.92 1883 ASP B CA 1
ATOM 13438 C C . ASP B 1 771 ? 119.573 169.435 46.396 1.00 188.34 1883 ASP B C 1
ATOM 13439 O O . ASP B 1 771 ? 118.879 168.507 45.988 1.00 187.69 1883 ASP B O 1
ATOM 13444 N N . VAL B 1 772 ? 119.159 170.336 47.263 1.00 180.96 1884 VAL B N 1
ATOM 13445 C CA . VAL B 1 772 ? 117.838 170.440 47.879 1.00 176.46 1884 VAL B CA 1
ATOM 13446 C C . VAL B 1 772 ? 116.723 170.406 46.827 1.00 174.98 1884 VAL B C 1
ATOM 13447 O O . VAL B 1 772 ? 115.606 169.992 47.139 1.00 172.52 1884 VAL B O 1
ATOM 13451 N N . ARG B 1 773 ? 117.056 170.754 45.574 1.00 170.88 1885 ARG B N 1
ATOM 13452 C CA . ARG B 1 773 ? 116.134 170.712 44.448 1.00 168.16 1885 ARG B CA 1
ATOM 13453 C C . ARG B 1 773 ? 115.666 169.268 44.184 1.00 177.14 1885 ARG B C 1
ATOM 13454 O O . ARG B 1 773 ? 114.515 169.060 43.795 1.00 174.45 1885 ARG B O 1
ATOM 13462 N N . TRP B 1 774 ? 116.533 168.276 44.451 1.00 180.98 1886 TRP B N 1
ATOM 13463 C CA . TRP B 1 774 ? 116.203 166.865 44.269 1.00 184.91 1886 TRP B CA 1
ATOM 13464 C C . TRP B 1 774 ? 115.092 166.420 45.213 1.00 188.36 1886 TRP B C 1
ATOM 13465 O O . TRP B 1 774 ? 114.356 165.497 44.883 1.00 189.32 1886 TRP B O 1
ATOM 13476 N N . MET B 1 775 ? 114.968 167.071 46.380 1.00 183.33 1887 MET B N 1
ATOM 13477 C CA . MET B 1 775 ? 113.933 166.749 47.363 1.00 182.12 1887 MET B CA 1
ATOM 13478 C C . MET B 1 775 ? 112.586 167.275 46.931 1.00 179.76 1887 MET B C 1
ATOM 13479 O O . MET B 1 775 ? 111.554 166.705 47.278 1.00 178.31 1887 MET B O 1
ATOM 13484 N N . ILE B 1 776 ? 112.602 168.367 46.176 1.00 173.25 1888 ILE B N 1
ATOM 13485 C CA . ILE B 1 776 ? 111.402 169.039 45.719 1.00 168.88 1888 ILE B CA 1
ATOM 13486 C C . ILE B 1 776 ? 110.810 168.316 44.505 1.00 174.55 1888 ILE B C 1
ATOM 13487 O O . ILE B 1 776 ? 109.638 167.958 44.573 1.00 173.29 1888 ILE B O 1
ATOM 13492 N N . ALA B 1 777 ? 111.598 168.071 43.428 1.00 174.92 1889 ALA B N 1
ATOM 13493 C CA . ALA B 1 777 ? 111.090 167.428 42.203 1.00 177.46 1889 ALA B CA 1
ATOM 13494 C C . ALA B 1 777 ? 111.502 165.967 42.041 1.00 190.97 1889 ALA B C 1
ATOM 13495 O O . ALA B 1 777 ? 110.708 165.152 41.556 1.00 192.21 1889 ALA B O 1
ATOM 13497 N N . GLY B 1 778 ? 112.749 165.672 42.392 1.00 194.03 1890 GLY B N 1
ATOM 13498 C CA . GLY B 1 778 ? 113.337 164.343 42.262 1.00 200.80 1890 GLY B CA 1
ATOM 13499 C C . GLY B 1 778 ? 114.775 164.406 41.801 1.00 210.53 1890 GLY B C 1
ATOM 13500 O O . GLY B 1 778 ? 115.212 165.432 41.272 1.00 209.17 1890 GLY B O 1
ATOM 13501 N N . LYS B 1 779 ? 115.521 163.325 42.009 1.00 213.43 1891 LYS B N 1
ATOM 13502 C CA . LYS B 1 779 ? 116.908 163.263 41.576 1.00 218.89 1891 LYS B CA 1
ATOM 13503 C C . LYS B 1 779 ? 117.016 162.350 40.378 1.00 231.34 1891 LYS B C 1
ATOM 13504 O O . LYS B 1 779 ? 116.411 161.276 40.368 1.00 230.78 1891 LYS B O 1
ATOM 13510 N N . GLU B 1 780 ? 117.789 162.762 39.370 1.00 232.85 1892 GLU B N 1
ATOM 13511 C CA . GLU B 1 780 ? 118.023 161.908 38.213 1.00 231.57 1892 GLU B CA 1
ATOM 13512 C C . GLU B 1 780 ? 119.250 161.021 38.499 1.00 228.23 1892 GLU B C 1
ATOM 13513 O O . GLU B 1 780 ? 120.288 161.517 38.944 1.00 228.38 1892 GLU B O 1
ATOM 13519 N N . ASP B 1 781 ? 119.112 159.713 38.289 1.00 227.73 1893 ASP B N 1
ATOM 13520 C CA . ASP B 1 781 ? 120.192 158.780 38.575 1.00 228.52 1893 ASP B CA 1
ATOM 13521 C C . ASP B 1 781 ? 120.499 157.880 37.374 1.00 232.51 1893 ASP B C 1
ATOM 13522 O O . ASP B 1 781 ? 119.733 157.866 36.405 1.00 232.87 1893 ASP B O 1
ATOM 13527 N N . GLU B 1 782 ? 121.634 157.140 37.438 1.00 230.48 1894 GLU B N 1
ATOM 13528 C CA . GLU B 1 782 ? 122.052 156.157 36.435 1.00 230.39 1894 GLU B CA 1
ATOM 13529 C C . GLU B 1 782 ? 120.966 155.075 36.390 1.00 231.90 1894 GLU B C 1
ATOM 13530 O O . GLU B 1 782 ? 120.333 154.897 35.350 1.00 231.53 1894 GLU B O 1
ATOM 13536 N N . ASP B 1 783 ? 120.691 154.422 37.536 1.00 229.01 1895 ASP B N 1
ATOM 13537 C CA . ASP B 1 783 ? 119.650 153.409 37.608 1.00 228.81 1895 ASP B CA 1
ATOM 13538 C C . ASP B 1 783 ? 118.376 154.049 38.122 1.00 228.24 1895 ASP B C 1
ATOM 13539 O O . ASP B 1 783 ? 118.291 154.442 39.290 1.00 228.46 1895 ASP B O 1
ATOM 13544 N N . GLY B 1 784 ? 117.432 154.218 37.199 1.00 223.13 1896 GLY B N 1
ATOM 13545 C CA . GLY B 1 784 ? 116.126 154.818 37.445 1.00 221.60 1896 GLY B CA 1
ATOM 13546 C C . GLY B 1 784 ? 116.135 156.293 37.790 1.00 221.32 1896 GLY B C 1
ATOM 13547 O O . GLY B 1 784 ? 117.129 156.994 37.581 1.00 219.35 1896 GLY B O 1
ATOM 13548 N N . PHE B 1 785 ? 115.002 156.760 38.315 1.00 222.14 1897 PHE B N 1
ATOM 13549 C CA . PHE B 1 785 ? 114.770 158.131 38.737 1.00 221.15 1897 PHE B CA 1
ATOM 13550 C C . PHE B 1 785 ? 114.029 158.093 40.064 1.00 220.34 1897 PHE B C 1
ATOM 13551 O O . PHE B 1 785 ? 112.979 157.455 40.147 1.00 220.06 1897 PHE B O 1
ATOM 13559 N N . GLN B 1 786 ? 114.588 158.736 41.105 1.00 216.91 1898 GLN B N 1
ATOM 13560 C CA . GLN B 1 786 ? 113.993 158.769 42.445 1.00 214.16 1898 GLN B CA 1
ATOM 13561 C C . GLN B 1 786 ? 113.197 160.075 42.634 1.00 210.59 1898 GLN B C 1
ATOM 13562 O O . GLN B 1 786 ? 113.795 161.150 42.727 1.00 208.45 1898 GLN B O 1
ATOM 13568 N N . PRO B 1 787 ? 111.844 160.014 42.647 1.00 203.12 1899 PRO B N 1
ATOM 13569 C CA . PRO B 1 787 ? 111.052 161.249 42.734 1.00 196.81 1899 PRO B CA 1
ATOM 13570 C C . PRO B 1 787 ? 111.087 161.957 44.087 1.00 198.90 1899 PRO B C 1
ATOM 13571 O O . PRO B 1 787 ? 111.279 161.324 45.129 1.00 201.28 1899 PRO B O 1
ATOM 13575 N N . GLY B 1 788 ? 110.847 163.270 44.027 1.00 190.94 1900 GLY B N 1
ATOM 13576 C 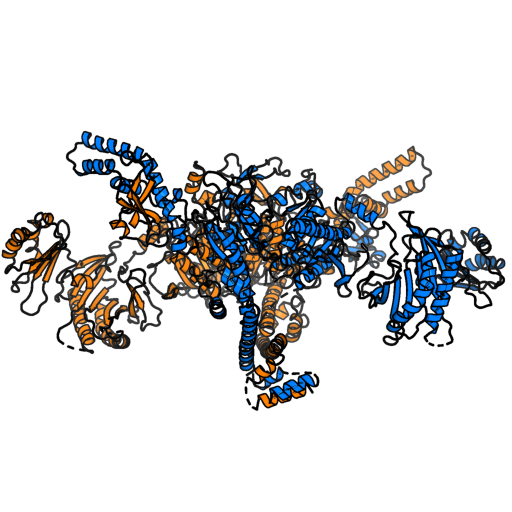CA . GLY B 1 788 ? 110.788 164.184 45.165 1.00 188.09 1900 GLY B CA 1
ATOM 13577 C C . GLY B 1 788 ? 109.430 164.149 45.835 1.00 190.30 1900 GLY B C 1
ATOM 13578 O O . GLY B 1 788 ? 108.758 163.114 45.768 1.00 192.93 1900 GLY B O 1
ATOM 13579 N N . LEU B 1 789 ? 109.008 165.244 46.522 1.00 181.63 1901 LEU B N 1
ATOM 13580 C CA . LEU B 1 789 ? 107.692 165.167 47.163 1.00 179.74 1901 LEU B CA 1
ATOM 13581 C C . LEU B 1 789 ? 106.663 165.934 46.328 1.00 176.53 1901 LEU B C 1
ATOM 13582 O O . LEU B 1 789 ? 105.466 165.708 46.490 1.00 175.59 1901 LEU B O 1
ATOM 13587 N N . PHE B 1 790 ? 107.123 166.731 45.364 1.00 169.06 1902 PHE B N 1
ATOM 13588 C CA . PHE B 1 790 ? 106.207 167.400 44.452 1.00 165.57 1902 PHE B CA 1
ATOM 13589 C C . PHE B 1 790 ? 106.149 166.628 43.152 1.00 173.70 1902 PHE B C 1
ATOM 13590 O O . PHE B 1 790 ? 106.928 165.688 42.971 1.00 176.93 1902 PHE B O 1
ATOM 13598 N N . ASP B 1 791 ? 105.221 167.010 42.256 1.00 170.99 1903 ASP B N 1
ATOM 13599 C CA . ASP B 1 791 ? 105.015 166.366 40.958 1.00 174.71 1903 ASP B CA 1
ATOM 13600 C C . ASP B 1 791 ? 106.263 166.447 40.090 1.00 181.70 1903 ASP B C 1
ATOM 13601 O O . ASP B 1 791 ? 106.939 167.476 40.083 1.00 178.52 1903 ASP B O 1
ATOM 13606 N N . LYS B 1 792 ? 106.584 165.334 39.397 1.00 184.46 1904 LYS B N 1
ATOM 13607 C CA . LYS B 1 792 ? 107.757 165.208 38.532 1.00 187.32 1904 LYS B CA 1
ATOM 13608 C C . LYS B 1 792 ? 107.796 166.368 37.536 1.00 190.12 1904 LYS B C 1
ATOM 13609 O O . LYS B 1 792 ? 106.796 166.648 36.866 1.00 187.85 1904 LYS B O 1
ATOM 13615 N N . ASP B 1 793 ? 108.946 167.066 37.502 1.00 188.47 1905 ASP B N 1
ATOM 13616 C CA . ASP B 1 793 ? 109.240 168.192 36.618 1.00 188.09 1905 ASP B CA 1
ATOM 13617 C C . ASP B 1 793 ? 108.109 169.248 36.646 1.00 189.94 1905 ASP B C 1
ATOM 13618 O O . ASP B 1 793 ? 107.601 169.648 35.593 1.00 190.60 1905 ASP B O 1
ATOM 13623 N N . SER B 1 794 ? 107.699 169.669 37.854 1.00 183.53 1906 SER B N 1
ATOM 13624 C CA . SER B 1 794 ? 106.650 170.681 38.017 1.00 179.53 1906 SER B CA 1
ATOM 13625 C C . SER B 1 794 ? 107.211 171.928 38.707 1.00 179.84 1906 SER B C 1
ATOM 13626 O O . SER B 1 794 ? 106.559 172.983 38.701 1.00 178.09 1906 SER B O 1
ATOM 13629 N N . PHE B 1 795 ? 108.432 171.810 39.274 1.00 174.15 1907 PHE B N 1
ATOM 13630 C CA . PHE B 1 795 ? 109.084 172.895 39.996 1.00 169.84 1907 PHE B CA 1
ATOM 13631 C C . PHE B 1 795 ? 109.706 173.948 39.059 1.00 171.51 1907 PHE B C 1
ATOM 13632 O O . PHE B 1 795 ? 110.446 173.601 38.134 1.00 174.16 1907 PHE B O 1
ATOM 13640 N N . VAL B 1 796 ? 109.400 175.238 39.321 1.00 162.91 1908 VAL B N 1
ATOM 13641 C CA . VAL B 1 796 ? 109.898 176.383 38.551 1.00 160.82 1908 VAL B CA 1
ATOM 13642 C C . VAL B 1 796 ? 110.623 177.380 39.505 1.00 160.71 1908 VAL B C 1
ATOM 13643 O O . VAL B 1 796 ? 110.007 178.252 40.133 1.00 156.29 1908 VAL B O 1
ATOM 13647 N N . GLU B 1 797 ? 111.947 177.210 39.618 1.00 159.38 1909 GLU B N 1
ATOM 13648 C CA . GLU B 1 797 ? 112.795 178.014 40.496 1.00 158.62 1909 GLU B CA 1
ATOM 13649 C C . GLU B 1 797 ? 112.954 179.422 39.968 1.00 160.75 1909 GLU B C 1
ATOM 13650 O O . GLU B 1 797 ? 113.310 179.610 38.801 1.00 161.81 1909 GLU B O 1
ATOM 13656 N N . THR B 1 798 ? 112.682 180.414 40.831 1.00 154.90 1910 THR B N 1
ATOM 13657 C CA . THR B 1 798 ? 112.811 181.835 40.499 1.00 152.13 1910 THR B CA 1
ATOM 13658 C C . THR B 1 798 ? 113.861 182.478 41.414 1.00 155.33 1910 THR B C 1
ATOM 13659 O O . THR B 1 798 ? 114.149 181.982 42.509 1.00 155.11 1910 THR B O 1
ATOM 13663 N N . LEU B 1 799 ? 114.464 183.562 40.906 1.00 152.05 1911 LEU B N 1
ATOM 13664 C CA . LEU B 1 799 ? 115.512 184.391 41.516 1.00 153.05 1911 LEU B CA 1
ATOM 13665 C C . LEU B 1 799 ? 116.757 183.543 41.824 1.00 161.85 1911 LEU B C 1
ATOM 13666 O O . LEU B 1 799 ? 117.557 183.909 42.687 1.00 164.13 1911 LEU B O 1
ATOM 13671 N N . GLY B 1 800 ? 116.939 182.467 41.058 1.00 160.05 1912 GLY B N 1
ATOM 13672 C CA . GLY B 1 800 ? 118.066 181.552 41.198 1.00 165.31 1912 GLY B CA 1
ATOM 13673 C C . GLY B 1 800 ? 119.453 182.142 40.975 1.00 173.75 1912 GLY B C 1
ATOM 13674 O O . GLY B 1 800 ? 120.447 181.407 41.003 1.00 178.35 1912 GLY B O 1
ATOM 13675 N N . GLY B 1 801 ? 119.519 183.455 40.749 1.00 168.29 1913 GLY B N 1
ATOM 13676 C CA . GLY B 1 801 ? 120.765 184.183 40.550 1.00 171.27 1913 GLY B CA 1
ATOM 13677 C C . GLY B 1 801 ? 121.123 185.040 41.744 1.00 174.33 1913 GLY B C 1
ATOM 13678 O O . GLY B 1 801 ? 122.273 185.477 41.875 1.00 177.76 1913 GLY B O 1
ATOM 13679 N N . TRP B 1 802 ? 120.130 185.270 42.630 1.00 166.59 1914 TRP B N 1
ATOM 13680 C CA . TRP B 1 802 ? 120.259 186.089 43.834 1.00 165.97 1914 TRP B CA 1
ATOM 13681 C C . TRP B 1 802 ? 120.061 185.263 45.122 1.00 169.64 1914 TRP B C 1
ATOM 13682 O O . TRP B 1 802 ? 119.041 184.590 45.256 1.00 166.76 1914 TRP B O 1
ATOM 13693 N N . ALA B 1 803 ? 121.041 185.343 46.066 1.00 168.97 1915 ALA B N 1
ATOM 13694 C CA . ALA B 1 803 ? 121.071 184.656 47.369 1.00 170.30 1915 ALA B CA 1
ATOM 13695 C C . ALA B 1 803 ? 120.675 183.199 47.227 1.00 171.56 1915 ALA B C 1
ATOM 13696 O O . ALA B 1 803 ? 119.608 182.808 47.696 1.00 169.01 1915 ALA B O 1
ATOM 13698 N N . ARG B 1 804 ? 121.514 182.401 46.559 1.00 169.57 1916 ARG B N 1
ATOM 13699 C CA . ARG B 1 804 ? 121.222 180.988 46.286 1.00 169.74 1916 ARG B CA 1
ATOM 13700 C C . ARG B 1 804 ? 121.163 180.101 47.561 1.00 173.51 1916 ARG B C 1
ATOM 13701 O O . ARG B 1 804 ? 120.834 178.915 47.459 1.00 173.06 1916 ARG B O 1
ATOM 13709 N N . THR B 1 805 ? 121.415 180.692 48.755 1.00 170.39 1917 THR B N 1
ATOM 13710 C CA . THR B 1 805 ? 121.371 180.017 50.066 1.00 172.26 1917 THR B CA 1
ATOM 13711 C C . THR B 1 805 ? 119.935 179.696 50.473 1.00 168.75 1917 THR B C 1
ATOM 13712 O O . THR B 1 805 ? 119.698 179.192 51.573 1.00 170.62 1917 THR B O 1
ATOM 13716 N N . VAL B 1 806 ? 118.981 180.025 49.599 1.00 157.29 1918 VAL B N 1
ATOM 13717 C CA . VAL B 1 806 ? 117.562 179.759 49.762 1.00 152.26 1918 VAL B CA 1
ATOM 13718 C C . VAL B 1 806 ? 116.992 179.555 48.351 1.00 152.93 1918 VAL B C 1
ATOM 13719 O O . VAL B 1 806 ? 117.289 180.311 47.421 1.00 149.56 1918 VAL B O 1
ATOM 13723 N N . VAL B 1 807 ? 116.264 178.448 48.193 1.00 150.95 1919 VAL B N 1
ATOM 13724 C CA . VAL B 1 807 ? 115.675 178.008 46.934 1.00 148.38 1919 VAL B CA 1
ATOM 13725 C C . VAL B 1 807 ? 114.186 178.338 46.976 1.00 148.38 1919 VAL B C 1
ATOM 13726 O O . VAL B 1 807 ? 113.471 177.890 47.876 1.00 147.75 1919 VAL B O 1
ATOM 13730 N N . VAL B 1 808 ? 113.751 179.192 46.042 1.00 142.62 1920 VAL B N 1
ATOM 13731 C CA . VAL B 1 808 ? 112.369 179.663 45.927 1.00 139.34 1920 VAL B CA 1
ATOM 13732 C C . VAL B 1 808 ? 111.805 179.232 44.600 1.00 145.30 1920 VAL B C 1
ATOM 13733 O O . VAL B 1 808 ? 112.489 179.344 43.585 1.00 146.98 1920 VAL B O 1
ATOM 13737 N N . GLY B 1 809 ? 110.548 178.812 44.603 1.00 141.10 1921 GLY B N 1
ATOM 13738 C CA . GLY B 1 809 ? 109.869 178.420 43.380 1.00 140.08 1921 GLY B CA 1
ATOM 13739 C C . GLY B 1 809 ? 108.439 177.992 43.582 1.00 142.97 1921 GLY B C 1
ATOM 13740 O O . GLY B 1 809 ? 107.933 177.957 44.707 1.00 142.46 1921 GLY B O 1
ATOM 13741 N N . ARG B 1 810 ? 107.789 177.673 42.475 1.00 139.74 1922 ARG B N 1
ATOM 13742 C CA . ARG B 1 810 ? 106.410 177.206 42.448 1.00 140.04 1922 ARG B CA 1
ATOM 13743 C C . ARG B 1 810 ? 106.403 175.762 41.908 1.00 145.73 1922 ARG B C 1
ATOM 13744 O O . ARG B 1 810 ? 107.144 175.442 40.972 1.00 146.75 1922 ARG B O 1
ATOM 13752 N N . ALA B 1 811 ? 105.620 174.880 42.536 1.00 142.04 1923 ALA B N 1
ATOM 13753 C CA . ALA B 1 811 ? 105.511 173.484 42.120 1.00 143.80 1923 ALA B CA 1
ATOM 13754 C C . ALA B 1 811 ? 104.077 172.994 42.345 1.00 148.09 1923 ALA B C 1
ATOM 13755 O O . ALA B 1 811 ? 103.264 173.750 42.888 1.00 145.90 1923 ALA B O 1
ATOM 13757 N N . ARG B 1 812 ? 103.752 171.762 41.899 1.00 147.65 1924 ARG B N 1
ATOM 13758 C CA . ARG B 1 812 ? 102.422 171.166 42.078 1.00 149.61 1924 ARG B CA 1
ATOM 13759 C C . ARG B 1 812 ? 102.496 169.898 42.920 1.00 157.93 1924 ARG B C 1
ATOM 13760 O O . ARG B 1 812 ? 103.452 169.138 42.778 1.00 159.77 1924 ARG B O 1
ATOM 13768 N N . LEU B 1 813 ? 101.506 169.673 43.801 1.00 156.26 1925 LEU B N 1
ATOM 13769 C CA . LEU B 1 813 ? 101.472 168.509 44.689 1.00 159.89 1925 LEU B CA 1
ATOM 13770 C C . LEU B 1 813 ? 100.190 167.687 44.432 1.00 169.80 1925 LEU B C 1
ATOM 13771 O O . LEU B 1 813 ? 99.132 168.001 44.980 1.00 171.28 1925 LEU B O 1
ATOM 13776 N N . GLY B 1 814 ? 100.297 166.669 43.577 1.00 169.14 1926 GLY B N 1
ATOM 13777 C CA . GLY B 1 814 ? 99.180 165.827 43.157 1.00 173.17 1926 GLY B CA 1
ATOM 13778 C C . GLY B 1 814 ? 98.137 166.600 42.366 1.00 177.51 1926 GLY B C 1
ATOM 13779 O O . GLY B 1 814 ? 96.969 166.196 42.300 1.00 180.78 1926 GLY B O 1
ATOM 13780 N N . GLY B 1 815 ? 98.572 167.726 41.791 1.00 170.18 1927 GLY B N 1
ATOM 13781 C CA . GLY B 1 815 ? 97.748 168.639 41.008 1.00 168.68 1927 GLY B CA 1
ATOM 13782 C C . GLY B 1 815 ? 97.582 170.012 41.636 1.00 167.19 1927 GLY B C 1
ATOM 13783 O O . GLY B 1 815 ? 97.357 170.999 40.917 1.00 164.26 1927 GLY B O 1
ATOM 13784 N N . ILE B 1 816 ? 97.675 170.080 42.988 1.00 162.20 1928 ILE B N 1
ATOM 13785 C CA . ILE B 1 816 ? 97.492 171.322 43.735 1.00 159.29 1928 ILE B CA 1
ATOM 13786 C C . ILE B 1 816 ? 98.733 172.194 43.601 1.00 161.20 1928 ILE B C 1
ATOM 13787 O O . ILE B 1 816 ? 99.789 171.805 44.111 1.00 160.16 1928 ILE B O 1
ATOM 13792 N N . PRO B 1 817 ? 98.618 173.397 42.964 1.00 156.42 1929 PRO B N 1
ATOM 13793 C CA . PRO B 1 817 ? 99.793 174.275 42.851 1.00 152.50 1929 PRO B CA 1
ATOM 13794 C C . PRO B 1 817 ? 100.089 174.961 44.166 1.00 154.96 1929 PRO B C 1
ATOM 13795 O O . PRO B 1 817 ? 99.150 175.367 44.854 1.00 155.51 1929 PRO B O 1
ATOM 13799 N N . MET B 1 818 ? 101.378 175.070 44.531 1.00 150.30 1930 MET B N 1
ATOM 13800 C CA . MET B 1 818 ? 101.739 175.773 45.758 1.00 149.54 1930 MET B CA 1
ATOM 13801 C C . MET B 1 818 ? 103.206 176.291 45.739 1.00 150.22 1930 MET B C 1
ATOM 13802 O O . MET B 1 818 ? 104.054 175.780 44.995 1.00 149.64 1930 MET B O 1
ATOM 13807 N N . GLY B 1 819 ? 103.431 177.356 46.520 1.00 143.49 1931 GLY B N 1
ATOM 13808 C CA . GLY B 1 819 ? 104.726 177.991 46.722 1.00 140.45 1931 GLY B CA 1
ATOM 13809 C C . GLY B 1 819 ? 105.655 177.141 47.577 1.00 142.37 1931 GLY B C 1
ATOM 13810 O O . GLY B 1 819 ? 105.230 176.490 48.545 1.00 143.30 1931 GLY B O 1
ATOM 13811 N N . VAL B 1 820 ? 106.946 177.141 47.199 1.00 135.81 1932 VAL B N 1
ATOM 13812 C CA . VAL B 1 820 ? 107.998 176.357 47.839 1.00 136.73 1932 VAL B CA 1
ATOM 13813 C C . VAL B 1 820 ? 109.201 177.232 48.158 1.00 136.08 1932 VAL B C 1
ATOM 13814 O O . VAL B 1 820 ? 109.668 178.004 47.323 1.00 132.78 1932 VAL B O 1
ATOM 13818 N N . ILE B 1 821 ? 109.690 177.090 49.378 1.00 134.43 1933 ILE B N 1
ATOM 13819 C CA . ILE B 1 821 ? 110.899 177.698 49.903 1.00 136.07 1933 ILE B CA 1
ATOM 13820 C C . ILE B 1 821 ? 111.651 176.576 50.613 1.00 149.23 1933 ILE B C 1
ATOM 13821 O O . ILE B 1 821 ? 111.052 175.837 51.404 1.00 152.86 1933 ILE B O 1
ATOM 13826 N N . ALA B 1 822 ? 112.939 176.401 50.290 1.00 148.73 1934 ALA B N 1
ATOM 13827 C CA . ALA B 1 822 ? 113.784 175.371 50.904 1.00 153.74 1934 ALA B CA 1
ATOM 13828 C C . ALA B 1 822 ? 115.187 175.908 51.085 1.00 160.36 1934 ALA B C 1
ATOM 13829 O O . ALA B 1 822 ? 115.563 176.879 50.430 1.00 157.63 1934 ALA B O 1
ATOM 13831 N N . VAL B 1 823 ? 115.949 175.315 51.991 1.00 162.94 1935 VAL B N 1
ATOM 13832 C CA . VAL B 1 823 ? 117.276 175.823 52.304 1.00 167.44 1935 VAL B CA 1
ATOM 13833 C C . VAL B 1 823 ? 118.331 175.053 51.582 1.00 176.74 1935 VAL B C 1
ATOM 13834 O O . VAL B 1 823 ? 118.370 173.829 51.719 1.00 180.76 1935 VAL B O 1
ATOM 13838 N N . GLU B 1 824 ? 119.237 175.767 50.881 1.00 173.60 1936 GLU B N 1
ATOM 13839 C CA . GLU B 1 824 ? 120.380 175.143 50.224 1.00 178.12 1936 GLU B CA 1
ATOM 13840 C C . GLU B 1 824 ? 121.410 174.767 51.310 1.00 189.07 1936 GLU B C 1
ATOM 13841 O O . GLU B 1 824 ? 121.706 175.559 52.207 1.00 189.48 1936 GLU B O 1
ATOM 13847 N N . THR B 1 825 ? 121.884 173.524 51.244 1.00 191.34 1937 THR B N 1
ATOM 13848 C CA . THR B 1 825 ? 122.792 172.896 52.199 1.00 197.52 1937 THR B CA 1
ATOM 13849 C C . THR B 1 825 ? 124.271 173.046 51.819 1.00 203.33 1937 THR B C 1
ATOM 13850 O O . THR B 1 825 ? 125.142 173.039 52.698 1.00 204.55 1937 THR B O 1
ATOM 13854 N N . ARG B 1 826 ? 124.553 173.139 50.517 1.00 201.81 1938 ARG B N 1
ATOM 13855 C CA . ARG B 1 826 ? 125.913 173.281 50.003 1.00 203.79 1938 ARG B CA 1
ATOM 13856 C C . ARG B 1 826 ? 126.369 174.722 50.171 1.00 204.82 1938 ARG B C 1
ATOM 13857 O O . ARG B 1 826 ? 125.555 175.632 50.060 1.00 201.39 1938 ARG B O 1
ATOM 13865 N N . THR B 1 827 ? 127.658 174.925 50.453 1.00 204.57 1939 THR B N 1
ATOM 13866 C CA . THR B 1 827 ? 128.246 176.251 50.643 1.00 204.07 1939 THR B CA 1
ATOM 13867 C C . THR B 1 827 ? 128.402 176.914 49.272 1.00 207.17 1939 THR B C 1
ATOM 13868 O O . THR B 1 827 ? 129.303 176.564 48.513 1.00 208.56 1939 THR B O 1
ATOM 13872 N N . ILE B 1 828 ? 127.482 177.830 48.939 1.00 204.68 1940 ILE B N 1
ATOM 13873 C CA . ILE B 1 828 ? 127.470 178.568 47.662 1.00 204.58 1940 ILE B CA 1
ATOM 13874 C C . ILE B 1 828 ? 128.423 179.782 47.750 1.00 209.82 1940 ILE B C 1
ATOM 13875 O O . ILE B 1 828 ? 128.643 180.304 48.847 1.00 209.81 1940 ILE B O 1
ATOM 13880 N N . GLU B 1 829 ? 128.995 180.217 46.609 1.00 208.93 1941 GLU B N 1
ATOM 13881 C CA . GLU B 1 829 ? 129.899 181.366 46.615 1.00 209.78 1941 GLU B CA 1
ATOM 13882 C C . GLU B 1 829 ? 129.479 182.428 45.592 1.00 211.58 1941 GLU B C 1
ATOM 13883 O O . GLU B 1 829 ? 129.599 182.222 44.380 1.00 211.68 1941 GLU B O 1
ATOM 13889 N N . ASN B 1 830 ? 128.960 183.561 46.100 1.00 208.09 1942 ASN B N 1
ATOM 13890 C CA . ASN B 1 830 ? 128.564 184.698 45.274 1.00 206.97 1942 ASN B CA 1
ATOM 13891 C C . ASN B 1 830 ? 129.771 185.610 45.142 1.00 211.52 1942 ASN B C 1
ATOM 13892 O O . ASN B 1 830 ? 130.419 185.930 46.146 1.00 212.39 1942 ASN B O 1
ATOM 13897 N N . ILE B 1 831 ? 130.129 185.962 43.910 1.00 209.68 1943 ILE B N 1
ATOM 13898 C CA . ILE B 1 831 ? 131.292 186.813 43.707 1.00 211.14 1943 ILE B CA 1
ATOM 13899 C C . ILE B 1 831 ? 130.802 188.134 43.186 1.00 213.23 1943 ILE B C 1
ATOM 13900 O O . ILE B 1 831 ? 130.297 188.205 42.063 1.00 212.25 1943 ILE B O 1
ATOM 13905 N N . THR B 1 832 ? 130.907 189.175 44.027 1.00 211.26 1944 THR B N 1
ATOM 13906 C CA . THR B 1 832 ? 130.494 190.536 43.685 1.00 210.30 1944 THR B CA 1
ATOM 13907 C C . THR B 1 832 ? 131.506 191.110 42.685 1.00 215.56 1944 THR B C 1
ATOM 13908 O O . THR B 1 832 ? 132.711 190.997 42.912 1.00 217.08 1944 THR B O 1
ATOM 13912 N N . PRO B 1 833 ? 131.041 191.664 41.546 1.00 213.77 1945 PRO B N 1
ATOM 13913 C CA . PRO B 1 833 ? 131.985 192.180 40.541 1.00 215.73 1945 PRO B CA 1
ATOM 13914 C C . PRO B 1 833 ? 132.732 193.429 40.996 1.00 220.53 1945 PRO B C 1
ATOM 13915 O O . PRO B 1 833 ? 132.321 194.086 41.953 1.00 219.72 1945 PRO B O 1
ATOM 13919 N N . ALA B 1 834 ? 133.830 193.750 40.301 1.00 220.73 1946 ALA B N 1
ATOM 13920 C CA . ALA B 1 834 ? 134.642 194.925 40.586 1.00 222.64 1946 ALA B CA 1
ATOM 13921 C C . ALA B 1 834 ? 133.930 196.188 40.088 1.00 225.83 1946 ALA B C 1
ATOM 13922 O O . ALA B 1 834 ? 133.302 196.161 39.023 1.00 224.95 1946 ALA B O 1
ATOM 13924 N N . ASP B 1 835 ? 133.997 197.279 40.876 1.00 224.26 1947 ASP B N 1
ATOM 13925 C CA . ASP B 1 835 ? 133.376 198.559 40.524 1.00 223.57 1947 ASP B CA 1
ATOM 13926 C C . ASP B 1 835 ? 134.278 199.296 39.524 1.00 229.09 1947 ASP B C 1
ATOM 13927 O O . ASP B 1 835 ? 135.463 199.504 39.815 1.00 231.06 1947 ASP B O 1
ATOM 13932 N N . PRO B 1 836 ? 133.767 199.665 38.326 1.00 226.26 1948 PRO B N 1
ATOM 13933 C CA . PRO B 1 836 ? 134.626 200.359 37.353 1.00 228.46 1948 PRO B CA 1
ATOM 13934 C C . PRO B 1 836 ? 134.893 201.821 37.743 1.00 232.69 1948 PRO B C 1
ATOM 13935 O O . PRO B 1 836 ? 135.978 202.333 37.452 1.00 233.46 1948 PRO B O 1
ATOM 13939 N N . ALA B 1 837 ? 133.918 202.477 38.433 1.00 230.33 1949 ALA B N 1
ATOM 13940 C CA . ALA B 1 837 ? 133.965 203.865 38.924 1.00 231.07 1949 ALA B CA 1
ATOM 13941 C C . ALA B 1 837 ? 135.174 204.107 39.832 1.00 236.14 1949 ALA B C 1
ATOM 13942 O O . ALA B 1 837 ? 135.737 205.203 39.829 1.00 236.50 1949 ALA B O 1
ATOM 13944 N N . ASN B 1 838 ? 135.563 203.080 40.605 1.00 235.28 1950 ASN B N 1
ATOM 13945 C CA . ASN B 1 838 ? 136.731 203.115 41.467 1.00 236.89 1950 ASN B CA 1
ATOM 13946 C C . ASN B 1 838 ? 137.735 202.095 40.934 1.00 236.95 1950 ASN B C 1
ATOM 13947 O O . ASN B 1 838 ? 137.493 200.889 41.026 1.00 237.52 1950 ASN B O 1
ATOM 13952 N N . PRO B 1 839 ? 138.861 202.554 40.343 1.00 234.18 1951 PRO B N 1
ATOM 13953 C CA . PRO B 1 839 ? 139.854 201.601 39.810 1.00 234.51 1951 PRO B CA 1
ATOM 13954 C C . PRO B 1 839 ? 140.570 200.810 40.916 1.00 238.38 1951 PRO B C 1
ATOM 13955 O O . PRO B 1 839 ? 141.261 199.827 40.631 1.00 237.91 1951 PRO B O 1
ATOM 13959 N N . ASP B 1 840 ? 140.370 201.237 42.181 1.00 237.61 1952 ASP B N 1
ATOM 13960 C CA . ASP B 1 840 ? 140.934 200.643 43.394 1.00 238.02 1952 ASP B CA 1
ATOM 13961 C C . ASP B 1 840 ? 139.924 199.643 44.026 1.00 240.32 1952 ASP B C 1
ATOM 13962 O O . ASP B 1 840 ? 139.912 199.449 45.249 1.00 239.87 1952 ASP B O 1
ATOM 13967 N N . SER B 1 841 ? 139.093 199.001 43.172 1.00 238.21 1953 SER B N 1
ATOM 13968 C CA . SER B 1 841 ? 138.087 198.019 43.580 1.00 240.73 1953 SER B CA 1
ATOM 13969 C C . SER B 1 841 ? 138.250 196.715 42.807 1.00 240.68 1953 SER B C 1
ATOM 13970 O O . SER B 1 841 ? 138.347 196.731 41.575 1.00 239.46 1953 SER B O 1
ATOM 13973 N N . ILE B 1 842 ? 138.276 195.586 43.548 1.00 240.00 1954 ILE B N 1
ATOM 13974 C CA . ILE B 1 842 ? 138.418 194.220 43.025 1.00 239.33 1954 ILE B CA 1
ATOM 13975 C C . ILE B 1 842 ? 137.150 193.397 43.337 1.00 242.56 1954 ILE B C 1
ATOM 13976 O O . ILE B 1 842 ? 136.381 193.759 44.237 1.00 242.46 1954 ILE B O 1
ATOM 13981 N N . GLU B 1 843 ? 136.951 192.287 42.588 1.00 240.03 1955 GLU B N 1
ATOM 13982 C CA . GLU B 1 843 ? 135.850 191.340 42.770 1.00 238.35 1955 GLU B CA 1
ATOM 13983 C C . GLU B 1 843 ? 135.989 190.681 44.132 1.00 238.70 1955 GLU B C 1
ATOM 13984 O O . GLU B 1 843 ? 137.076 190.195 44.459 1.00 240.04 1955 GLU B O 1
ATOM 13990 N N . GLN B 1 844 ? 134.928 190.715 44.951 1.00 232.69 1956 GLN B N 1
ATOM 13991 C CA . GLN B 1 844 ? 135.017 190.143 46.285 1.00 231.82 1956 GLN B CA 1
ATOM 13992 C C . GLN B 1 844 ? 134.389 188.757 46.354 1.00 231.40 1956 GLN B C 1
ATOM 13993 O O . GLN B 1 844 ? 133.180 188.588 46.184 1.00 228.14 1956 GLN B O 1
ATOM 13999 N N . VAL B 1 845 ? 135.259 187.762 46.588 1.00 230.15 1957 VAL B N 1
ATOM 14000 C CA . VAL B 1 845 ? 134.926 186.349 46.741 1.00 229.34 1957 VAL B CA 1
ATOM 14001 C C . VAL B 1 845 ? 134.356 186.166 48.155 1.00 228.62 1957 VAL B C 1
ATOM 14002 O O . VAL B 1 845 ? 135.047 186.413 49.152 1.00 229.59 1957 VAL B O 1
ATOM 14006 N N . THR B 1 846 ? 133.076 185.798 48.227 1.00 221.76 1958 THR B N 1
ATOM 14007 C CA . THR B 1 846 ? 132.378 185.599 49.495 1.00 219.69 1958 THR B CA 1
ATOM 14008 C C . THR B 1 846 ? 131.670 184.255 49.459 1.00 219.90 1958 THR B C 1
ATOM 14009 O O . THR B 1 846 ? 131.002 183.939 48.473 1.00 218.44 1958 THR B O 1
ATOM 14013 N N . ASN B 1 847 ? 131.850 183.451 50.520 1.00 216.87 1959 ASN B N 1
ATOM 14014 C CA . ASN B 1 847 ? 131.281 182.111 50.623 1.00 215.88 1959 ASN B CA 1
ATOM 14015 C C . ASN B 1 847 ? 130.085 182.082 51.568 1.00 216.13 1959 ASN B C 1
ATOM 14016 O O . ASN B 1 847 ? 130.253 182.072 52.792 1.00 216.19 1959 ASN B O 1
ATOM 14021 N N . GLU B 1 848 ? 128.874 182.082 50.988 1.00 211.65 1960 GLU B N 1
ATOM 14022 C CA . GLU B 1 848 ? 127.614 181.995 51.727 1.00 209.91 1960 GLU B CA 1
ATOM 14023 C C . GLU B 1 848 ? 127.402 180.533 52.146 1.00 212.93 1960 GLU B C 1
ATOM 14024 O O . GLU B 1 848 ? 126.808 179.766 51.380 1.00 212.84 1960 GLU B O 1
ATOM 14030 N N . ALA B 1 849 ? 127.932 180.130 53.328 1.00 210.54 1961 ALA B N 1
ATOM 14031 C CA . ALA B 1 849 ? 127.825 178.755 53.848 1.00 210.79 1961 ALA B CA 1
ATOM 14032 C C . ALA B 1 849 ? 126.369 178.329 53.978 1.00 210.62 1961 ALA B C 1
ATOM 14033 O O . ALA B 1 849 ? 125.563 179.074 54.536 1.00 209.01 1961 ALA B O 1
ATOM 14035 N N . GLY B 1 850 ? 126.046 177.164 53.419 1.00 207.53 1962 GLY B N 1
ATOM 14036 C CA . GLY B 1 850 ? 124.693 176.608 53.387 1.00 205.56 1962 GLY B CA 1
ATOM 14037 C C . GLY B 1 850 ? 124.005 176.458 54.729 1.00 206.53 1962 GLY B C 1
ATOM 14038 O O . GLY B 1 850 ? 124.675 176.358 55.763 1.00 207.67 1962 GLY B O 1
ATOM 14039 N N . GLY B 1 851 ? 122.667 176.465 54.700 1.00 201.49 1963 GLY B N 1
ATOM 14040 C CA . GLY B 1 851 ? 121.813 176.312 55.877 1.00 200.60 1963 GLY B CA 1
ATOM 14041 C C . GLY B 1 851 ? 121.861 177.444 56.888 1.00 200.74 1963 GLY B C 1
ATOM 14042 O O . GLY B 1 851 ? 121.551 177.240 58.067 1.00 201.29 1963 GLY B O 1
ATOM 14043 N N . VAL B 1 852 ? 122.286 178.635 56.440 1.00 195.13 1964 VAL B N 1
ATOM 14044 C CA . VAL B 1 852 ? 122.402 179.841 57.260 1.00 193.57 1964 VAL B CA 1
ATOM 14045 C C . VAL B 1 852 ? 121.610 180.944 56.577 1.00 194.49 1964 VAL B C 1
ATOM 14046 O O . VAL B 1 852 ? 121.429 180.930 55.352 1.00 189.49 1964 VAL B O 1
ATOM 14050 N N . TRP B 1 853 ? 121.129 181.894 57.370 1.00 188.57 1965 TRP B N 1
ATOM 14051 C CA . TRP B 1 853 ? 120.426 183.044 56.843 1.00 181.21 1965 TRP B CA 1
ATOM 14052 C C . TRP B 1 853 ? 121.381 184.213 56.790 1.00 185.39 1965 TRP B C 1
ATOM 14053 O O . TRP B 1 853 ? 122.046 184.534 57.785 1.00 190.15 1965 TRP B O 1
ATOM 14064 N N . TYR B 1 854 ? 121.480 184.810 55.604 1.00 176.39 1966 TYR B N 1
ATOM 14065 C CA . TYR B 1 854 ? 122.323 185.966 55.321 1.00 176.53 1966 TYR B CA 1
ATOM 14066 C C . TYR B 1 854 ? 121.424 187.131 54.946 1.00 173.60 1966 TYR B C 1
ATOM 14067 O O . TYR B 1 854 ? 120.307 186.862 54.504 1.00 167.07 1966 TYR B O 1
ATOM 14076 N N . PRO B 1 855 ? 121.845 188.415 55.105 1.00 171.84 1967 PRO B N 1
ATOM 14077 C CA . PRO B 1 855 ? 120.947 189.531 54.760 1.00 166.93 1967 PRO B CA 1
ATOM 14078 C C . PRO B 1 855 ? 120.151 189.288 53.459 1.00 167.53 1967 PRO B C 1
ATOM 14079 O O . PRO B 1 855 ? 118.916 189.307 53.483 1.00 163.37 1967 PRO B O 1
ATOM 14083 N N . ASN B 1 856 ? 120.854 188.956 52.360 1.00 165.44 1968 ASN B N 1
ATOM 14084 C CA . ASN B 1 856 ? 120.293 188.676 51.034 1.00 160.13 1968 ASN B CA 1
ATOM 14085 C C . ASN B 1 856 ? 119.340 187.469 51.048 1.00 160.27 1968 ASN B C 1
ATOM 14086 O O . ASN B 1 856 ? 118.266 187.563 50.455 1.00 154.44 1968 ASN B O 1
ATOM 14091 N N . SER B 1 857 ? 119.716 186.357 51.730 1.00 160.54 1969 SER B N 1
ATOM 14092 C CA . SER B 1 857 ? 118.886 185.145 51.864 1.00 159.10 1969 SER B CA 1
ATOM 14093 C C . SER B 1 857 ? 117.566 185.468 52.552 1.00 159.08 1969 SER B C 1
ATOM 14094 O O . SER B 1 857 ? 116.513 185.034 52.083 1.00 154.26 1969 SER B O 1
ATOM 14097 N N . ALA B 1 858 ? 117.635 186.242 53.665 1.00 157.34 1970 ALA B N 1
ATOM 14098 C CA . ALA B 1 858 ? 116.490 186.675 54.460 1.00 154.86 1970 ALA B CA 1
ATOM 14099 C C . ALA B 1 858 ? 115.567 187.508 53.605 1.00 152.15 1970 ALA B C 1
ATOM 14100 O O . ALA B 1 858 ? 114.376 187.214 53.541 1.00 149.11 1970 ALA B O 1
ATOM 14102 N N . PHE B 1 859 ? 116.131 188.486 52.882 1.00 147.24 1971 PHE B N 1
ATOM 14103 C CA . PHE B 1 859 ? 115.397 189.348 51.966 1.00 142.81 1971 PHE B CA 1
ATOM 14104 C C . PHE B 1 859 ? 114.721 188.491 50.891 1.00 139.46 1971 PHE B C 1
ATOM 14105 O O . PHE B 1 859 ? 113.539 188.683 50.618 1.00 133.62 1971 PHE B O 1
ATOM 14113 N N . LYS B 1 860 ? 115.451 187.510 50.327 1.00 137.54 1972 LYS B N 1
ATOM 14114 C CA . LYS B 1 860 ? 114.902 186.599 49.321 1.00 134.87 1972 LYS B CA 1
ATOM 14115 C C . LYS B 1 860 ? 113.675 185.897 49.907 1.00 137.33 1972 LYS B C 1
ATOM 14116 O O . LYS B 1 860 ? 112.592 186.024 49.336 1.00 133.99 1972 LYS B O 1
ATOM 14122 N N . THR B 1 861 ? 113.830 185.266 51.098 1.00 136.56 1973 THR B N 1
ATOM 14123 C CA . THR B 1 861 ? 112.770 184.560 51.827 1.00 136.50 1973 THR B CA 1
ATOM 14124 C C . THR B 1 861 ? 111.549 185.470 51.955 1.00 140.22 1973 THR B C 1
ATOM 14125 O O . THR B 1 861 ? 110.499 185.174 51.384 1.00 137.27 1973 THR B O 1
ATOM 14129 N N . ALA B 1 862 ? 111.733 186.618 52.626 1.00 139.76 1974 ALA B N 1
ATOM 14130 C CA . ALA B 1 862 ? 110.716 187.635 52.872 1.00 138.95 1974 ALA B CA 1
ATOM 14131 C C . ALA B 1 862 ? 109.978 188.021 51.601 1.00 141.32 1974 ALA B C 1
ATOM 14132 O O . ALA B 1 862 ? 108.749 187.944 51.571 1.00 140.22 1974 ALA B O 1
ATOM 14134 N N . GLN B 1 863 ? 110.716 188.378 50.540 1.00 138.43 1975 GLN B N 1
ATOM 14135 C CA . GLN B 1 863 ? 110.098 188.786 49.283 1.00 136.22 1975 GLN B CA 1
ATOM 14136 C C . GLN B 1 863 ? 109.213 187.670 48.739 1.00 138.66 1975 GLN B C 1
ATOM 14137 O O . GLN B 1 863 ? 108.027 187.907 48.511 1.00 137.14 1975 GLN B O 1
ATOM 14143 N N . ALA B 1 864 ? 109.779 186.454 48.593 1.00 135.41 1976 ALA B N 1
ATOM 14144 C CA . ALA B 1 864 ? 109.118 185.265 48.070 1.00 134.29 1976 ALA B CA 1
ATOM 14145 C C . ALA B 1 864 ? 107.765 185.037 48.729 1.00 137.92 1976 ALA B C 1
ATOM 14146 O O . ALA B 1 864 ? 106.791 184.789 48.011 1.00 136.67 1976 ALA B O 1
ATOM 14148 N N . ILE B 1 865 ? 107.708 185.170 50.089 1.00 135.90 1977 ILE B N 1
ATOM 14149 C CA . ILE B 1 865 ? 106.513 185.011 50.938 1.00 136.92 1977 ILE B CA 1
ATOM 14150 C C . ILE B 1 865 ? 105.404 185.977 50.464 1.00 141.87 1977 ILE B C 1
ATOM 14151 O O . ILE B 1 865 ? 104.293 185.526 50.173 1.00 141.87 1977 ILE B O 1
ATOM 14156 N N . ASN B 1 866 ? 105.723 187.283 50.355 1.00 138.63 1978 ASN B N 1
ATOM 14157 C CA . ASN B 1 866 ? 104.794 188.316 49.898 1.00 138.05 1978 ASN B CA 1
ATOM 14158 C C . ASN B 1 866 ? 104.371 188.114 48.467 1.00 142.83 1978 ASN B C 1
ATOM 14159 O O . ASN B 1 866 ? 103.256 188.471 48.098 1.00 143.20 1978 ASN B O 1
ATOM 14164 N N . ASP B 1 867 ? 105.268 187.572 47.652 1.00 139.78 1979 ASP B N 1
ATOM 14165 C CA . ASP B 1 867 ? 104.978 187.342 46.257 1.00 139.06 1979 ASP B CA 1
ATOM 14166 C C . ASP B 1 867 ? 103.912 186.242 46.163 1.00 143.15 1979 ASP B C 1
ATOM 14167 O O . ASP B 1 867 ? 102.892 186.503 45.532 1.00 142.60 1979 ASP B O 1
ATOM 14172 N N . PHE B 1 868 ? 104.054 185.111 46.915 1.00 140.48 1980 PHE B N 1
ATOM 14173 C CA . PHE B 1 868 ? 103.035 184.040 46.968 1.00 141.28 1980 PHE B CA 1
ATOM 14174 C C . PHE B 1 868 ? 101.778 184.471 47.743 1.00 144.94 1980 PHE B C 1
ATOM 14175 O O . PHE B 1 868 ? 100.775 183.749 47.740 1.00 146.30 1980 PHE B O 1
ATOM 14183 N N . ASN B 1 869 ? 101.855 185.614 48.448 1.00 139.98 1981 ASN B N 1
ATOM 14184 C CA . ASN B 1 869 ? 100.761 186.163 49.235 1.00 141.66 1981 ASN B CA 1
ATOM 14185 C C . ASN B 1 869 ? 99.911 187.120 48.389 1.00 145.79 1981 ASN B C 1
ATOM 14186 O O . ASN B 1 869 ? 98.744 186.815 48.160 1.00 148.56 1981 ASN B O 1
ATOM 14191 N N . TYR B 1 870 ? 100.486 188.254 47.913 1.00 139.55 1982 TYR B N 1
ATOM 14192 C CA . TYR B 1 870 ? 99.795 189.273 47.107 1.00 138.60 1982 TYR B CA 1
ATOM 14193 C C . TYR B 1 870 ? 99.652 188.844 45.655 1.00 142.32 1982 TYR B C 1
ATOM 14194 O O . TYR B 1 870 ? 100.651 188.580 44.986 1.00 139.91 1982 TYR B O 1
ATOM 14203 N N . GLY B 1 871 ? 98.413 188.761 45.189 1.00 141.94 1983 GLY B N 1
ATOM 14204 C CA . GLY B 1 871 ? 98.115 188.344 43.823 1.00 142.14 1983 GLY B CA 1
ATOM 14205 C C . GLY B 1 871 ? 98.143 186.837 43.607 1.00 146.47 1983 GLY B C 1
ATOM 14206 O O . GLY B 1 871 ? 97.084 186.213 43.422 1.00 149.90 1983 GLY B O 1
ATOM 14207 N N . GLU B 1 872 ? 99.363 186.241 43.640 1.00 138.33 1984 GLU B N 1
ATOM 14208 C CA . GLU B 1 872 ? 99.601 184.818 43.421 1.00 137.69 1984 GLU B CA 1
ATOM 14209 C C . GLU B 1 872 ? 98.635 183.930 44.205 1.00 141.99 1984 GLU B C 1
ATOM 14210 O O . GLU B 1 872 ? 98.187 182.940 43.635 1.00 143.91 1984 GLU B O 1
ATOM 14216 N N . GLN B 1 873 ? 98.274 184.303 45.467 1.00 137.41 1985 GLN B N 1
ATOM 14217 C CA . GLN B 1 873 ? 97.335 183.591 46.354 1.00 140.09 1985 GLN B CA 1
ATOM 14218 C C . GLN B 1 873 ? 97.602 182.063 46.385 1.00 145.34 1985 GLN B C 1
ATOM 14219 O O . GLN B 1 873 ? 96.724 181.269 46.038 1.00 148.31 1985 GLN B O 1
ATOM 14225 N N . LEU B 1 874 ? 98.818 181.654 46.760 1.00 139.71 1986 LEU B N 1
ATOM 14226 C CA . LEU B 1 874 ? 99.194 180.235 46.758 1.00 140.25 1986 LEU B CA 1
ATOM 14227 C C . LEU B 1 874 ? 99.459 179.700 48.143 1.00 147.02 1986 LEU B C 1
ATOM 14228 O O . LEU B 1 874 ? 100.043 180.442 48.942 1.00 147.40 1986 LEU B O 1
ATOM 14233 N N . PRO B 1 875 ? 99.166 178.400 48.437 1.00 144.85 1987 PRO B N 1
ATOM 14234 C CA . PRO B 1 875 ? 99.576 177.836 49.734 1.00 146.52 1987 PRO B CA 1
ATOM 14235 C C . PRO B 1 875 ? 101.109 177.720 49.776 1.00 148.61 1987 PRO B C 1
ATOM 14236 O O . PRO B 1 875 ? 101.739 177.644 48.718 1.00 146.21 1987 PRO B O 1
ATOM 14240 N N . LEU B 1 876 ? 101.719 177.766 50.969 1.00 146.13 1988 LEU B N 1
ATOM 14241 C CA . LEU B 1 876 ? 103.175 177.717 51.055 1.00 144.91 1988 LEU B CA 1
ATOM 14242 C C . LEU B 1 876 ? 103.690 176.460 51.775 1.00 152.01 1988 LEU B C 1
ATOM 14243 O O . LEU B 1 876 ? 103.135 176.014 52.782 1.00 154.34 1988 LEU B O 1
ATOM 14248 N N . MET B 1 877 ? 104.778 175.915 51.234 1.00 148.44 1989 MET B N 1
ATOM 14249 C CA . MET B 1 877 ? 105.513 174.799 51.794 1.00 151.92 1989 MET B CA 1
ATOM 14250 C C . MET B 1 877 ? 106.909 175.301 52.099 1.00 152.88 1989 MET B C 1
ATOM 14251 O O . MET B 1 877 ? 107.594 175.783 51.195 1.00 151.62 1989 MET B O 1
ATOM 14256 N N . ILE B 1 878 ? 107.305 175.265 53.369 1.00 149.40 1990 ILE B N 1
ATOM 14257 C CA . ILE B 1 878 ? 108.626 175.740 53.761 1.00 149.57 1990 ILE B CA 1
ATOM 14258 C C . ILE B 1 878 ? 109.391 174.628 54.428 1.00 157.06 1990 ILE B C 1
ATOM 14259 O O . ILE B 1 878 ? 109.133 174.275 55.585 1.00 159.95 1990 ILE B O 1
ATOM 14264 N N . LEU B 1 879 ? 110.355 174.093 53.688 1.00 153.83 1991 LEU B N 1
ATOM 14265 C CA . LEU B 1 879 ? 111.211 173.031 54.171 1.00 158.90 1991 LEU B CA 1
ATOM 14266 C C . LEU B 1 879 ? 112.348 173.656 54.971 1.00 165.15 1991 LEU B C 1
ATOM 14267 O O . LEU B 1 879 ? 113.468 173.818 54.476 1.00 165.68 1991 LEU B O 1
ATOM 14272 N N . ALA B 1 880 ? 112.013 174.038 56.220 1.00 163.09 1992 ALA B N 1
ATOM 14273 C CA . ALA B 1 880 ? 112.869 174.680 57.212 1.00 166.22 1992 ALA B CA 1
ATOM 14274 C C . ALA B 1 880 ? 114.117 173.848 57.524 1.00 177.77 1992 ALA B C 1
ATOM 14275 O O . ALA B 1 880 ? 114.002 172.703 57.954 1.00 182.16 1992 ALA B O 1
ATOM 14277 N N . ASN B 1 881 ? 115.309 174.423 57.286 1.00 176.84 1993 ASN B N 1
ATOM 14278 C CA . ASN B 1 881 ? 116.589 173.753 57.522 1.00 184.06 1993 ASN B CA 1
ATOM 14279 C C . ASN B 1 881 ? 117.699 174.760 57.949 1.00 192.78 1993 ASN B C 1
ATOM 14280 O O . ASN B 1 881 ? 118.866 174.364 58.068 1.00 196.11 1993 ASN B O 1
ATOM 14285 N N . TRP B 1 882 ? 117.344 176.034 58.243 1.00 186.41 1994 TRP B N 1
ATOM 14286 C CA . TRP B 1 882 ? 118.365 176.982 58.701 1.00 189.71 1994 TRP B CA 1
ATOM 14287 C C . TRP B 1 882 ? 118.745 176.724 60.153 1.00 195.01 1994 TRP B C 1
ATOM 14288 O O . TRP B 1 882 ? 117.872 176.469 60.986 1.00 194.49 1994 TRP B O 1
ATOM 14299 N N . ARG B 1 883 ? 120.037 176.836 60.466 1.00 195.18 1995 ARG B N 1
ATOM 14300 C CA . ARG B 1 883 ? 120.502 176.651 61.835 1.00 197.49 1995 ARG B CA 1
ATOM 14301 C C . ARG B 1 883 ? 120.580 178.011 62.585 1.00 202.56 1995 ARG B C 1
ATOM 14302 O O . ARG B 1 883 ? 120.999 178.037 63.745 1.00 204.52 1995 ARG B O 1
ATOM 14310 N N . GLY B 1 884 ? 120.165 179.104 61.928 1.00 198.35 1996 GLY B N 1
ATOM 14311 C CA . GLY B 1 884 ? 120.179 180.444 62.510 1.00 197.55 1996 GLY B CA 1
ATOM 14312 C C . GLY B 1 884 ? 120.413 181.576 61.530 1.00 198.75 1996 GLY B C 1
ATOM 14313 O O . GLY B 1 884 ? 120.112 181.455 60.338 1.00 197.20 1996 GLY B O 1
ATOM 14314 N N . PHE B 1 885 ? 120.930 182.703 62.049 1.00 196.33 1997 PHE B N 1
ATOM 14315 C CA . PHE B 1 885 ? 121.239 183.920 61.292 1.00 195.13 1997 PHE B CA 1
ATOM 14316 C C . PHE B 1 885 ? 122.718 184.227 61.357 1.00 199.77 1997 PHE B C 1
ATOM 14317 O O . PHE B 1 885 ? 123.365 183.904 62.368 1.00 201.42 1997 PHE B O 1
ATOM 14325 N N . SER B 1 886 ? 123.255 184.877 60.302 1.00 196.45 1998 SER B N 1
ATOM 14326 C CA . SER B 1 886 ? 124.673 185.234 60.248 1.00 197.46 1998 SER B CA 1
ATOM 14327 C C . SER B 1 886 ? 124.994 186.334 61.280 1.00 200.58 1998 SER B C 1
ATOM 14328 O O . SER B 1 886 ? 124.742 187.509 61.028 1.00 199.94 1998 SER B O 1
ATOM 14331 N N . GLY B 1 887 ? 125.510 185.929 62.442 1.00 198.90 1999 GLY B N 1
ATOM 14332 C CA . GLY B 1 887 ? 125.838 186.842 63.535 1.00 199.37 1999 GLY B CA 1
ATOM 14333 C C . GLY B 1 887 ? 127.160 187.581 63.423 1.00 202.51 1999 GLY B C 1
ATOM 14334 O O . GLY B 1 887 ? 127.506 188.346 64.327 1.00 202.09 1999 GLY B O 1
ATOM 14335 N N . GLY B 1 888 ? 127.887 187.352 62.323 1.00 201.10 2000 GLY B N 1
ATOM 14336 C CA . GLY B 1 888 ? 129.193 187.949 62.046 1.00 202.79 2000 GLY B CA 1
ATOM 14337 C C . GLY B 1 888 ? 129.159 189.439 61.786 1.00 206.33 2000 GLY B C 1
ATOM 14338 O O . GLY B 1 888 ? 128.222 189.931 61.149 1.00 204.67 2000 GLY B O 1
ATOM 14339 N N . GLN B 1 889 ? 130.201 190.161 62.256 1.00 206.26 2001 GLN B N 1
ATOM 14340 C CA . GLN B 1 889 ? 130.336 191.623 62.164 1.00 206.47 2001 GLN B CA 1
ATOM 14341 C C . GLN B 1 889 ? 129.906 192.190 60.817 1.00 207.82 2001 GLN B C 1
ATOM 14342 O O . GLN B 1 889 ? 129.036 193.060 60.790 1.00 205.94 2001 GLN B O 1
ATOM 14348 N N . ARG B 1 890 ? 130.509 191.710 59.719 1.00 206.47 2002 ARG B N 1
ATOM 14349 C CA . ARG B 1 890 ? 130.196 192.205 58.384 1.00 205.81 2002 ARG B CA 1
ATOM 14350 C C . ARG B 1 890 ? 128.695 192.065 58.073 1.00 206.34 2002 ARG B C 1
ATOM 14351 O O . ARG B 1 890 ? 128.078 193.060 57.697 1.00 205.82 2002 ARG B O 1
ATOM 14359 N N . ASP B 1 891 ? 128.106 190.868 58.278 1.00 202.12 2003 ASP B N 1
ATOM 14360 C CA . ASP B 1 891 ? 126.689 190.604 58.010 1.00 199.57 2003 ASP B CA 1
ATOM 14361 C C . ASP B 1 891 ? 125.751 191.392 58.939 1.00 199.68 2003 ASP B C 1
ATOM 14362 O O . ASP B 1 891 ? 124.657 191.748 58.513 1.00 198.48 2003 ASP B O 1
ATOM 14367 N N . MET B 1 892 ? 126.192 191.700 60.169 1.00 196.67 2004 MET B N 1
ATOM 14368 C CA . MET B 1 892 ? 125.432 192.488 61.138 1.00 195.66 2004 MET B CA 1
ATOM 14369 C C . MET B 1 892 ? 125.279 193.925 60.678 1.00 197.26 2004 MET B C 1
ATOM 14370 O O . MET B 1 892 ? 124.156 194.423 60.589 1.00 195.38 2004 MET B O 1
ATOM 14375 N N . TYR B 1 893 ? 126.421 194.572 60.358 1.00 196.03 2005 TYR B N 1
ATOM 14376 C CA . TYR B 1 893 ? 126.541 195.935 59.841 1.00 195.97 2005 TYR B CA 1
ATOM 14377 C C . TYR B 1 893 ? 125.775 196.044 58.529 1.00 196.83 2005 TYR B C 1
ATOM 14378 O O . TYR B 1 893 ? 125.234 197.104 58.219 1.00 195.60 2005 TYR B O 1
ATOM 14387 N N . ASN B 1 894 ? 125.700 194.931 57.779 1.00 194.17 2006 ASN B N 1
ATOM 14388 C CA . ASN B 1 894 ? 124.969 194.846 56.517 1.00 193.90 2006 ASN B CA 1
ATOM 14389 C C . ASN B 1 894 ? 123.462 194.535 56.767 1.00 191.04 2006 ASN B C 1
ATOM 14390 O O . ASN B 1 894 ? 122.788 193.913 55.939 1.00 184.99 2006 ASN B O 1
ATOM 14395 N N . GLU B 1 895 ? 122.959 195.021 57.922 1.00 188.28 2007 GLU B N 1
ATOM 14396 C CA . GLU B 1 895 ? 121.579 195.038 58.409 1.00 183.33 2007 GLU B CA 1
ATOM 14397 C C . GLU B 1 895 ? 120.860 193.669 58.390 1.00 181.71 2007 GLU B C 1
ATOM 14398 O O . GLU B 1 895 ? 119.653 193.638 58.170 1.00 176.81 2007 GLU B O 1
ATOM 14404 N N . VAL B 1 896 ? 121.554 192.564 58.722 1.00 180.04 2008 VAL B N 1
ATOM 14405 C CA . VAL B 1 896 ? 120.945 191.215 58.766 1.00 177.35 2008 VAL B CA 1
ATOM 14406 C C . VAL B 1 896 ? 119.659 191.230 59.627 1.00 177.93 2008 VAL B C 1
ATOM 14407 O O . VAL B 1 896 ? 118.650 190.639 59.244 1.00 172.63 2008 VAL B O 1
ATOM 14411 N N . LEU B 1 897 ? 119.705 191.952 60.755 1.00 177.66 2009 LEU B N 1
ATOM 14412 C CA . LEU B 1 897 ? 118.612 192.081 61.700 1.00 177.23 2009 LEU B CA 1
ATOM 14413 C C . LEU B 1 897 ? 117.374 192.707 61.034 1.00 172.99 2009 LEU B C 1
ATOM 14414 O O . LEU B 1 897 ? 116.267 192.230 61.271 1.00 169.89 2009 LEU B O 1
ATOM 14419 N N . LYS B 1 898 ? 117.568 193.707 60.147 1.00 167.10 2010 LYS B N 1
ATOM 14420 C CA . LYS B 1 898 ? 116.470 194.375 59.427 1.00 161.63 2010 LYS B CA 1
ATOM 14421 C C . LYS B 1 898 ? 115.708 193.405 58.560 1.00 163.91 2010 LYS B C 1
ATOM 14422 O O . LYS B 1 898 ? 114.482 193.403 58.608 1.00 161.65 2010 LYS B O 1
ATOM 14428 N N . TYR B 1 899 ? 116.426 192.580 57.777 1.00 161.37 2011 TYR B N 1
ATOM 14429 C CA . TYR B 1 899 ? 115.827 191.637 56.840 1.00 157.87 2011 TYR B CA 1
ATOM 14430 C C . TYR B 1 899 ? 115.260 190.422 57.547 1.00 162.63 2011 TYR B C 1
ATOM 14431 O O . TYR B 1 899 ? 114.400 189.737 56.991 1.00 157.85 2011 TYR B O 1
ATOM 14440 N N . GLY B 1 900 ? 115.702 190.202 58.781 1.00 165.78 2012 GLY B N 1
ATOM 14441 C CA . GLY B 1 900 ? 115.188 189.132 59.625 1.00 168.57 2012 GLY B CA 1
ATOM 14442 C C . GLY B 1 900 ? 113.758 189.450 60.008 1.00 171.07 2012 GLY B C 1
ATOM 14443 O O . GLY B 1 900 ? 112.883 188.581 59.947 1.00 169.69 2012 GLY B O 1
ATOM 14444 N N . SER B 1 901 ? 113.516 190.738 60.348 1.00 167.29 2013 SER B N 1
ATOM 14445 C CA . SER B 1 901 ? 112.210 191.287 60.708 1.00 165.39 2013 SER B CA 1
ATOM 14446 C C . SER B 1 901 ? 111.235 191.126 59.548 1.00 159.68 2013 SER B C 1
ATOM 14447 O O . SER B 1 901 ? 110.139 190.616 59.745 1.00 157.71 2013 SER B O 1
ATOM 14450 N N . PHE B 1 902 ? 111.676 191.485 58.331 1.00 151.27 2014 PHE B N 1
ATOM 14451 C CA . PHE B 1 902 ? 110.908 191.417 57.087 1.00 145.24 2014 PHE B CA 1
ATOM 14452 C C . PHE B 1 902 ? 110.261 190.069 56.877 1.00 146.77 2014 PHE B C 1
ATOM 14453 O O . PHE B 1 902 ? 109.201 190.014 56.252 1.00 143.29 2014 PHE B O 1
ATOM 14461 N N . ILE B 1 903 ? 110.884 188.984 57.392 1.00 145.18 2015 ILE B N 1
ATOM 14462 C CA . ILE B 1 903 ? 110.300 187.649 57.288 1.00 144.49 2015 ILE B CA 1
ATOM 14463 C C . ILE B 1 903 ? 109.057 187.648 58.185 1.00 149.46 2015 ILE B C 1
ATOM 14464 O O . ILE B 1 903 ? 107.951 187.432 57.682 1.00 146.14 2015 ILE B O 1
ATOM 14469 N N . VAL B 1 904 ? 109.239 187.992 59.488 1.00 150.56 2016 VAL B N 1
ATOM 14470 C CA . VAL B 1 904 ? 108.185 188.064 60.513 1.00 153.69 2016 VAL B CA 1
ATOM 14471 C C . VAL B 1 904 ? 107.039 188.920 59.991 1.00 157.86 2016 VAL B C 1
ATOM 14472 O O . VAL B 1 904 ? 105.898 188.467 59.980 1.00 157.76 2016 VAL B O 1
ATOM 14476 N N . ASP B 1 905 ? 107.353 190.130 59.507 1.00 155.11 2017 ASP B N 1
ATOM 14477 C CA . ASP B 1 905 ? 106.361 191.042 58.950 1.00 154.32 2017 ASP B CA 1
ATOM 14478 C C . ASP B 1 905 ? 105.573 190.330 57.843 1.00 153.94 2017 ASP B C 1
ATOM 14479 O O . ASP B 1 905 ? 104.354 190.208 57.962 1.00 154.71 2017 ASP B O 1
ATOM 14484 N N . ALA B 1 906 ? 106.282 189.763 56.842 1.00 146.25 2018 ALA B N 1
ATOM 14485 C CA . ALA B 1 906 ? 105.708 189.066 55.687 1.00 142.36 2018 ALA B CA 1
ATOM 14486 C C . ALA B 1 906 ? 104.812 187.888 56.066 1.00 148.03 2018 ALA B C 1
ATOM 14487 O O . ALA B 1 906 ? 103.807 187.640 55.388 1.00 146.82 2018 ALA B O 1
ATOM 14489 N N . LEU B 1 907 ? 105.177 187.167 57.125 1.00 147.45 2019 LEU B N 1
ATOM 14490 C CA . LEU B 1 907 ? 104.430 185.996 57.551 1.00 150.22 2019 LEU B CA 1
ATOM 14491 C C . LEU B 1 907 ? 103.106 186.351 58.228 1.00 159.37 2019 LEU B C 1
ATOM 14492 O O . LEU B 1 907 ? 102.178 185.542 58.190 1.00 159.32 2019 LEU B O 1
ATOM 14497 N N . THR B 1 908 ? 103.009 187.541 58.847 1.00 160.64 2020 THR B N 1
ATOM 14498 C CA . THR B 1 908 ? 101.777 187.957 59.534 1.00 165.33 2020 THR B CA 1
ATOM 14499 C C . THR B 1 908 ? 100.757 188.521 58.581 1.00 168.75 2020 THR B C 1
ATOM 14500 O O . THR B 1 908 ? 99.579 188.652 58.939 1.00 171.60 2020 THR B O 1
ATOM 14504 N N . ARG B 1 909 ? 101.205 188.864 57.375 1.00 161.72 2021 ARG B N 1
ATOM 14505 C CA . ARG B 1 909 ? 100.344 189.425 56.350 1.00 159.93 2021 ARG B CA 1
ATOM 14506 C C . ARG B 1 909 ? 99.619 188.320 55.563 1.00 163.16 2021 ARG B C 1
ATOM 14507 O O . ARG B 1 909 ? 98.504 188.554 55.092 1.00 162.13 2021 ARG B O 1
ATOM 14515 N N . PHE B 1 910 ? 100.220 187.112 55.479 1.00 160.68 2022 PHE B N 1
ATOM 14516 C CA . PHE B 1 910 ? 99.700 185.938 54.766 1.00 160.14 2022 PHE B CA 1
ATOM 14517 C C . PHE B 1 910 ? 98.270 185.543 55.151 1.00 170.27 2022 PHE B C 1
ATOM 14518 O O . PHE B 1 910 ? 97.867 185.750 56.296 1.00 174.64 2022 PHE B O 1
ATOM 14526 N N . GLU B 1 911 ? 97.514 184.949 54.203 1.00 166.97 2023 GLU B N 1
ATOM 14527 C CA . GLU B 1 911 ? 96.133 184.526 54.464 1.00 171.21 2023 GLU B CA 1
ATOM 14528 C C . GLU B 1 911 ? 95.875 183.030 54.142 1.00 173.46 2023 GLU B C 1
ATOM 14529 O O . GLU B 1 911 ? 95.109 182.367 54.860 1.00 177.73 2023 GLU B O 1
ATOM 14535 N N . LYS B 1 912 ? 96.523 182.509 53.086 1.00 163.66 2024 LYS B N 1
ATOM 14536 C CA . LYS B 1 912 ? 96.398 181.111 52.655 1.00 162.87 2024 LYS B CA 1
ATOM 14537 C C . LYS B 1 912 ? 97.264 180.169 53.550 1.00 164.53 2024 LYS B C 1
ATOM 14538 O O . LYS B 1 912 ? 98.250 180.650 54.118 1.00 163.35 2024 LYS B O 1
ATOM 14544 N N . PRO B 1 913 ? 96.932 178.845 53.682 1.00 159.84 2025 PRO B N 1
ATOM 14545 C CA . PRO B 1 913 ? 97.737 177.950 54.540 1.00 160.01 2025 PRO B CA 1
ATOM 14546 C C . PRO B 1 913 ? 99.245 177.889 54.240 1.00 157.76 2025 PRO B C 1
ATOM 14547 O O . PRO B 1 913 ? 99.661 177.881 53.085 1.00 153.82 2025 PRO B O 1
ATOM 14551 N N . ILE B 1 914 ? 100.057 177.860 55.313 1.00 154.20 2026 ILE B N 1
ATOM 14552 C CA . ILE B 1 914 ? 101.522 177.782 55.292 1.00 151.46 2026 ILE B CA 1
ATOM 14553 C C . ILE B 1 914 ? 101.940 176.589 56.105 1.00 159.01 2026 ILE B C 1
ATOM 14554 O O . ILE B 1 914 ? 101.549 176.472 57.268 1.00 162.28 2026 ILE B O 1
ATOM 14559 N N . PHE B 1 915 ? 102.748 175.714 55.510 1.00 155.63 2027 PHE B N 1
ATOM 14560 C CA . PHE B 1 915 ? 103.233 174.520 56.199 1.00 159.43 2027 PHE B CA 1
ATOM 14561 C C . PHE B 1 915 ? 104.741 174.599 56.342 1.00 162.78 2027 PHE B C 1
ATOM 14562 O O . PHE B 1 915 ? 105.456 174.727 55.347 1.00 160.14 2027 PHE B O 1
ATOM 14570 N N . ILE B 1 916 ? 105.206 174.604 57.593 1.00 161.23 2028 ILE B N 1
ATOM 14571 C CA . ILE B 1 916 ? 106.617 174.651 57.939 1.00 161.52 2028 ILE B CA 1
ATOM 14572 C C . ILE B 1 916 ? 106.976 173.248 58.297 1.00 171.47 2028 ILE B C 1
ATOM 14573 O O . ILE B 1 916 ? 106.591 172.774 59.369 1.00 176.73 2028 ILE B O 1
ATOM 14578 N N . TYR B 1 917 ? 107.648 172.552 57.381 1.00 167.23 2029 TYR B N 1
ATOM 14579 C CA . TYR B 1 917 ? 108.014 171.162 57.596 1.00 171.34 2029 TYR B CA 1
ATOM 14580 C C . TYR B 1 917 ? 109.528 171.005 57.682 1.00 177.51 2029 TYR B C 1
ATOM 14581 O O . TYR B 1 917 ? 110.216 171.233 56.689 1.00 174.74 2029 TYR B O 1
ATOM 14590 N N . ILE B 1 918 ? 110.047 170.636 58.878 1.00 179.38 2030 ILE B N 1
ATOM 14591 C CA . ILE B 1 918 ? 111.479 170.393 59.068 1.00 183.45 2030 ILE B CA 1
ATOM 14592 C C . ILE B 1 918 ? 111.723 169.040 58.434 1.00 193.95 2030 ILE B C 1
ATOM 14593 O O . ILE B 1 918 ? 111.082 168.074 58.843 1.00 194.92 2030 ILE B O 1
ATOM 14598 N N . PRO B 1 919 ? 112.520 168.957 57.354 1.00 193.45 2031 PRO B N 1
ATOM 14599 C CA . PRO B 1 919 ? 112.674 167.673 56.663 1.00 197.46 2031 PRO B CA 1
ATOM 14600 C C . PRO B 1 919 ? 113.689 166.758 57.350 1.00 207.52 2031 PRO B C 1
ATOM 14601 O O . PRO B 1 919 ? 114.347 167.222 58.288 1.00 207.85 2031 PRO B O 1
ATOM 14605 N N . PRO B 1 920 ? 113.855 165.478 56.904 1.00 209.83 2032 PRO B N 1
ATOM 14606 C CA . PRO B 1 920 ? 114.874 164.605 57.522 1.00 212.74 2032 PRO B CA 1
ATOM 14607 C C . PRO B 1 920 ? 116.246 165.257 57.493 1.00 219.50 2032 PRO B C 1
ATOM 14608 O O . PRO B 1 920 ? 116.568 165.916 56.496 1.00 218.72 2032 PRO B O 1
ATOM 14612 N N . HIS B 1 921 ? 117.010 165.163 58.602 1.00 221.11 2033 HIS B N 1
ATOM 14613 C CA . HIS B 1 921 ? 118.343 165.769 58.724 1.00 223.35 2033 HIS B CA 1
ATOM 14614 C C . HIS B 1 921 ? 118.244 167.309 58.958 1.00 224.52 2033 HIS B C 1
ATOM 14615 O O . HIS B 1 921 ? 119.213 167.920 59.426 1.00 225.02 2033 HIS B O 1
ATOM 14622 N N . GLY B 1 922 ? 117.075 167.895 58.674 1.00 219.39 2034 GLY B N 1
ATOM 14623 C CA . GLY B 1 922 ? 116.797 169.317 58.853 1.00 216.84 2034 GLY B CA 1
ATOM 14624 C C . GLY B 1 922 ? 116.911 169.792 60.290 1.00 217.68 2034 GLY B C 1
ATOM 14625 O O . GLY B 1 922 ? 116.563 169.061 61.227 1.00 218.10 2034 GLY B O 1
ATOM 14626 N N . GLU B 1 923 ? 117.410 171.027 60.461 1.00 212.76 2035 GLU B N 1
ATOM 14627 C CA . GLU B 1 923 ? 117.614 171.671 61.760 1.00 211.98 2035 GLU B CA 1
ATOM 14628 C C . GLU B 1 923 ? 116.863 172.974 61.827 1.00 210.19 2035 GLU B C 1
ATOM 14629 O O . GLU B 1 923 ? 116.692 173.631 60.806 1.00 208.80 2035 GLU B O 1
ATOM 14635 N N . LEU B 1 924 ? 116.456 173.381 63.027 1.00 205.85 2036 LEU B N 1
ATOM 14636 C CA . LEU B 1 924 ? 115.801 174.665 63.228 1.00 203.68 2036 LEU B CA 1
ATOM 14637 C C . LEU B 1 924 ? 116.154 175.139 64.611 1.00 207.24 2036 LEU B C 1
ATOM 14638 O O . LEU B 1 924 ? 115.378 174.972 65.553 1.00 206.93 2036 LEU B O 1
ATOM 14643 N N . ARG B 1 925 ? 117.385 175.648 64.750 1.00 205.88 2037 ARG B N 1
ATOM 14644 C CA . ARG B 1 925 ? 117.884 176.120 66.041 1.00 206.79 2037 ARG B CA 1
ATOM 14645 C C . ARG B 1 925 ? 117.621 177.613 66.190 1.00 208.83 2037 ARG B C 1
ATOM 14646 O O . ARG B 1 925 ? 117.332 178.291 65.199 1.00 207.42 2037 ARG B O 1
ATOM 14654 N N . GLY B 1 926 ? 117.721 178.081 67.434 1.00 206.74 2038 GLY B N 1
ATOM 14655 C CA . GLY B 1 926 ? 117.561 179.462 67.872 1.00 206.10 2038 GLY B CA 1
ATOM 14656 C C . GLY B 1 926 ? 116.964 180.456 66.903 1.00 207.03 2038 GLY B C 1
ATOM 14657 O O . GLY B 1 926 ? 115.832 180.274 66.439 1.00 205.69 2038 GLY B O 1
ATOM 14658 N N . GLY B 1 927 ? 117.756 181.491 66.608 1.00 204.53 2039 GLY B N 1
ATOM 14659 C CA . GLY B 1 927 ? 117.439 182.620 65.735 1.00 203.24 2039 GLY B CA 1
ATOM 14660 C C . GLY B 1 927 ? 116.555 182.326 64.540 1.00 204.40 2039 GLY B C 1
ATOM 14661 O O . GLY B 1 927 ? 115.705 183.148 64.177 1.00 203.80 2039 GLY B O 1
ATOM 14662 N N . SER B 1 928 ? 116.743 181.141 63.939 1.00 200.32 2040 SER B N 1
ATOM 14663 C CA . SER B 1 928 ? 115.984 180.699 62.793 1.00 198.61 2040 SER B CA 1
ATOM 14664 C C . SER B 1 928 ? 114.536 180.411 63.174 1.00 198.47 2040 SER B C 1
ATOM 14665 O O . SER B 1 928 ? 113.647 181.048 62.614 1.00 196.75 2040 SER B O 1
ATOM 14668 N N . TRP B 1 929 ? 114.302 179.484 64.141 1.00 195.65 2041 TRP B N 1
ATOM 14669 C CA . TRP B 1 929 ? 112.968 179.061 64.595 1.00 195.18 2041 TRP B CA 1
ATOM 14670 C C . TRP B 1 929 ? 112.030 180.243 64.878 1.00 195.64 2041 TRP B C 1
ATOM 14671 O O . TRP B 1 929 ? 110.870 180.223 64.462 1.00 195.42 2041 TRP B O 1
ATOM 14682 N N . VAL B 1 930 ? 112.533 181.253 65.590 1.00 192.07 2042 VAL B N 1
ATOM 14683 C CA . VAL B 1 930 ? 111.810 182.455 66.006 1.00 191.16 2042 VAL B CA 1
ATOM 14684 C C . VAL B 1 930 ? 111.109 183.148 64.831 1.00 191.35 2042 VAL B C 1
ATOM 14685 O O . VAL B 1 930 ? 109.947 183.528 64.962 1.00 190.58 2042 VAL B O 1
ATOM 14689 N N . VAL B 1 931 ? 111.791 183.293 63.696 1.00 181.31 2043 VAL B N 1
ATOM 14690 C CA . VAL B 1 931 ? 111.219 184.019 62.569 1.00 173.02 2043 VAL B CA 1
ATOM 14691 C C . VAL B 1 931 ? 110.368 183.105 61.643 1.00 169.60 2043 VAL B C 1
ATOM 14692 O O . VAL B 1 931 ? 109.985 183.562 60.567 1.00 162.65 2043 VAL B O 1
ATOM 14696 N N . VAL B 1 932 ? 110.026 181.861 62.071 1.00 167.98 2044 VAL B N 1
ATOM 14697 C CA . VAL B 1 932 ? 109.197 180.931 61.266 1.00 163.96 2044 VAL B CA 1
ATOM 14698 C C . VAL B 1 932 ? 108.135 180.200 62.120 1.00 170.25 2044 VAL B C 1
ATOM 14699 O O . VAL B 1 932 ? 107.358 179.405 61.577 1.00 166.78 2044 VAL B O 1
ATOM 14703 N N . ASP B 1 933 ? 108.107 180.457 63.438 1.00 172.38 2045 ASP B N 1
ATOM 14704 C CA . ASP B 1 933 ? 107.188 179.782 64.340 1.00 176.96 2045 ASP B CA 1
ATOM 14705 C C . ASP B 1 933 ? 105.718 179.989 63.954 1.00 178.35 2045 ASP B C 1
ATOM 14706 O O . ASP B 1 933 ? 105.342 181.110 63.628 1.00 174.13 2045 ASP B O 1
ATOM 14711 N N . PRO B 1 934 ? 104.868 178.932 64.036 1.00 177.46 2046 PRO B N 1
ATOM 14712 C CA . PRO B 1 934 ? 103.442 179.092 63.704 1.00 175.23 2046 PRO B CA 1
ATOM 14713 C C . PRO B 1 934 ? 102.713 180.213 64.454 1.00 182.60 2046 PRO B C 1
ATOM 14714 O O . PRO B 1 934 ? 101.838 180.829 63.850 1.00 180.19 2046 PRO B O 1
ATOM 14718 N N . THR B 1 935 ? 103.082 180.517 65.725 1.00 183.80 2047 THR B N 1
ATOM 14719 C CA . THR B 1 935 ? 102.415 181.572 66.517 1.00 185.88 2047 THR B CA 1
ATOM 14720 C C . THR B 1 935 ? 102.574 182.993 65.917 1.00 183.90 2047 THR B C 1
ATOM 14721 O O . THR B 1 935 ? 102.012 183.961 66.459 1.00 185.74 2047 THR B O 1
ATOM 14725 N N . ILE B 1 936 ? 103.327 183.115 64.812 1.00 171.33 2048 ILE B N 1
ATOM 14726 C CA . ILE B 1 936 ? 103.452 184.384 64.121 1.00 165.45 2048 ILE B CA 1
ATOM 14727 C C . ILE B 1 936 ? 102.049 184.614 63.509 1.00 169.47 2048 ILE B C 1
ATOM 14728 O O . ILE B 1 936 ? 101.373 185.549 63.934 1.00 172.11 2048 ILE B O 1
ATOM 14733 N N . ASN B 1 937 ? 101.558 183.694 62.641 1.00 163.31 2049 ASN B N 1
ATOM 14734 C CA . ASN B 1 937 ? 100.203 183.762 62.071 1.00 161.78 2049 ASN B CA 1
ATOM 14735 C C . ASN B 1 937 ? 99.502 182.418 62.331 1.00 168.74 2049 ASN B C 1
ATOM 14736 O O . ASN B 1 937 ? 99.528 181.540 61.465 1.00 165.00 2049 ASN B O 1
ATOM 14741 N N . PRO B 1 938 ? 98.896 182.239 63.533 1.00 172.53 2050 PRO B N 1
ATOM 14742 C CA . PRO B 1 938 ? 98.279 180.940 63.884 1.00 176.58 2050 PRO B CA 1
ATOM 14743 C C . PRO B 1 938 ? 97.119 180.534 62.992 1.00 180.97 2050 PRO B C 1
ATOM 14744 O O . PRO B 1 938 ? 96.847 179.341 62.821 1.00 181.38 2050 PRO B O 1
ATOM 14748 N N . ALA B 1 939 ? 96.447 181.536 62.429 1.00 177.58 2051 ALA B N 1
ATOM 14749 C CA . ALA B 1 939 ? 95.298 181.385 61.558 1.00 177.29 2051 ALA B CA 1
ATOM 14750 C C . ALA B 1 939 ? 95.633 180.652 60.253 1.00 175.59 2051 ALA B C 1
ATOM 14751 O O . ALA B 1 939 ? 94.789 179.885 59.774 1.00 176.59 2051 ALA B O 1
ATOM 14753 N N . SER B 1 940 ? 96.847 180.877 59.685 1.00 166.14 2052 SER B N 1
ATOM 14754 C CA . SER B 1 940 ? 97.237 180.255 58.422 1.00 160.99 2052 SER B CA 1
ATOM 14755 C C . SER B 1 940 ? 98.475 179.342 58.518 1.00 163.40 2052 SER B C 1
ATOM 14756 O O . SER B 1 940 ? 98.631 178.485 57.653 1.00 161.63 2052 SER B O 1
ATOM 14759 N N . MET B 1 941 ? 99.324 179.473 59.552 1.00 161.48 2053 MET B N 1
ATOM 14760 C CA . MET B 1 941 ? 100.500 178.595 59.671 1.00 161.54 2053 MET B CA 1
ATOM 14761 C C . MET B 1 941 ? 100.198 177.249 60.339 1.00 171.87 2053 MET B C 1
ATOM 14762 O O . MET B 1 941 ? 99.301 177.149 61.175 1.00 176.74 2053 MET B O 1
ATOM 14767 N N . GLU B 1 942 ? 100.993 176.227 59.987 1.00 168.49 2054 GLU B N 1
ATOM 14768 C CA . GLU B 1 942 ? 100.891 174.855 60.481 1.00 173.35 2054 GLU B CA 1
ATOM 14769 C C . GLU B 1 942 ? 102.289 174.242 60.525 1.00 178.33 2054 GLU B C 1
ATOM 14770 O O . GLU B 1 942 ? 102.939 174.167 59.479 1.00 174.39 2054 GLU B O 1
ATOM 14776 N N . MET B 1 943 ? 102.775 173.828 61.715 1.00 180.41 2055 MET B N 1
ATOM 14777 C CA . MET B 1 943 ? 104.140 173.304 61.801 1.00 181.61 2055 MET B CA 1
ATOM 14778 C C . MET B 1 943 ? 104.246 171.806 61.976 1.00 190.85 2055 MET B C 1
ATOM 14779 O O . MET B 1 943 ? 103.694 171.219 62.911 1.00 196.22 2055 MET B O 1
ATOM 14784 N N . TYR B 1 944 ? 105.048 171.209 61.094 1.00 185.15 2056 TYR B N 1
ATOM 14785 C CA . TYR B 1 944 ? 105.316 169.783 61.054 1.00 188.09 2056 TYR B CA 1
ATOM 14786 C C . TYR B 1 944 ? 106.809 169.526 61.092 1.00 193.55 2056 TYR B C 1
ATOM 14787 O O . TYR B 1 944 ? 107.590 170.316 60.565 1.00 189.32 2056 TYR B O 1
ATOM 14796 N N . ALA B 1 945 ? 107.212 168.452 61.762 1.00 194.01 2057 ALA B N 1
ATOM 14797 C CA . ALA B 1 945 ? 108.620 168.093 61.845 1.00 194.10 2057 ALA B CA 1
ATOM 14798 C C . ALA B 1 945 ? 108.808 166.627 61.507 1.00 200.20 2057 ALA B C 1
ATOM 14799 O O . ALA B 1 945 ? 107.962 165.802 61.864 1.00 201.16 2057 ALA B O 1
ATOM 14801 N N . ASP B 1 946 ? 109.909 166.299 60.811 1.00 198.82 2058 ASP B N 1
ATOM 14802 C CA . ASP B 1 946 ? 110.217 164.924 60.434 1.00 200.24 2058 ASP B CA 1
ATOM 14803 C C . ASP B 1 946 ? 110.617 164.098 61.659 1.00 204.30 2058 ASP B C 1
ATOM 14804 O O . ASP B 1 946 ? 111.112 164.651 62.641 1.00 203.85 2058 ASP B O 1
ATOM 14809 N N . GLU B 1 947 ? 110.408 162.775 61.590 1.00 203.34 2059 GLU B N 1
ATOM 14810 C CA . GLU B 1 947 ? 110.767 161.850 62.653 1.00 205.15 2059 GLU B CA 1
ATOM 14811 C C . GLU B 1 947 ? 112.279 161.929 62.942 1.00 209.29 2059 GLU B C 1
ATOM 14812 O O . GLU B 1 947 ? 112.661 162.011 64.114 1.00 210.07 2059 GLU B O 1
ATOM 14818 N N . GLU B 1 948 ? 113.128 161.969 61.882 1.00 206.99 2060 GLU B N 1
ATOM 14819 C CA . GLU B 1 948 ? 114.586 162.024 62.036 1.00 208.12 2060 GLU B CA 1
ATOM 14820 C C . GLU B 1 948 ? 115.147 163.457 61.859 1.00 210.10 2060 GLU B C 1
ATOM 14821 O O . GLU B 1 948 ? 116.303 163.636 61.464 1.00 209.99 2060 GLU B O 1
ATOM 14827 N N . ALA B 1 949 ? 114.345 164.469 62.228 1.00 207.45 2061 ALA B N 1
ATOM 14828 C CA . ALA B 1 949 ? 114.763 165.872 62.210 1.00 206.63 2061 ALA B CA 1
ATOM 14829 C C . ALA B 1 949 ? 115.126 166.314 63.638 1.00 211.72 2061 ALA B C 1
ATOM 14830 O O . ALA B 1 949 ? 114.779 165.621 64.602 1.00 212.20 2061 ALA B O 1
ATOM 14832 N N . ARG B 1 950 ? 115.854 167.442 63.772 1.00 210.21 2062 ARG B N 1
ATOM 14833 C CA . ARG B 1 950 ? 116.264 167.992 65.074 1.00 211.26 2062 ARG B CA 1
ATOM 14834 C C . ARG B 1 950 ? 115.933 169.487 65.157 1.00 214.11 2062 ARG B C 1
ATOM 14835 O O . ARG B 1 950 ? 115.911 170.171 64.132 1.00 212.43 2062 ARG B O 1
ATOM 14843 N N . GLY B 1 951 ? 115.703 169.979 66.371 1.00 213.16 2063 GLY B N 1
ATOM 14844 C CA . GLY B 1 951 ? 115.398 171.384 66.606 1.00 212.51 2063 GLY B CA 1
ATOM 14845 C C . GLY B 1 951 ? 115.416 171.771 68.066 1.00 217.59 2063 GLY B C 1
ATOM 14846 O O . GLY B 1 951 ? 114.525 171.379 68.819 1.00 218.07 2063 GLY B O 1
ATOM 14847 N N . GLY B 1 952 ? 116.436 172.523 68.459 1.00 216.28 2064 GLY B N 1
ATOM 14848 C CA . GLY B 1 952 ? 116.593 173.014 69.824 1.00 217.49 2064 GLY B CA 1
ATOM 14849 C C . GLY B 1 952 ? 116.881 174.497 69.828 1.00 220.68 2064 GLY B C 1
ATOM 14850 O O . GLY B 1 952 ? 116.785 175.129 68.778 1.00 219.09 2064 GLY B O 1
ATOM 14851 N N . VAL B 1 953 ? 117.225 175.074 70.994 1.00 220.08 2065 VAL B N 1
ATOM 14852 C CA . VAL B 1 953 ? 117.587 176.502 71.076 1.00 219.80 2065 VAL B CA 1
ATOM 14853 C C . VAL B 1 953 ? 119.026 176.624 70.545 1.00 222.58 2065 VAL B C 1
ATOM 14854 O O . VAL B 1 953 ? 119.370 177.582 69.846 1.00 220.79 2065 VAL B O 1
ATOM 14858 N N . LEU B 1 954 ? 119.837 175.599 70.840 1.00 221.76 2066 LEU B N 1
ATOM 14859 C CA . LEU B 1 954 ? 121.222 175.503 70.420 1.00 222.40 2066 LEU B CA 1
ATOM 14860 C C . LEU B 1 954 ? 121.570 174.068 70.025 1.00 227.58 2066 LEU B C 1
ATOM 14861 O O . LEU B 1 954 ? 120.858 173.131 70.404 1.00 227.60 2066 LEU B O 1
ATOM 14866 N N . GLU B 1 955 ? 122.661 173.904 69.246 1.00 227.12 2067 GLU B N 1
ATOM 14867 C CA . GLU B 1 955 ? 123.198 172.608 68.812 1.00 228.90 2067 GLU B CA 1
ATOM 14868 C C . GLU B 1 955 ? 123.615 171.798 70.023 1.00 233.64 2067 GLU B C 1
ATOM 14869 O O . GLU B 1 955 ? 124.085 172.394 70.992 1.00 234.01 2067 GLU B O 1
ATOM 14875 N N . PRO B 1 956 ? 123.512 170.453 70.004 1.00 232.37 2068 PRO B N 1
ATOM 14876 C CA . PRO B 1 956 ? 123.943 169.673 71.180 1.00 233.49 2068 PRO B CA 1
ATOM 14877 C C . PRO B 1 956 ? 125.426 169.883 71.510 1.00 236.21 2068 PRO B C 1
ATOM 14878 O O . PRO B 1 956 ? 125.811 169.725 72.669 1.00 234.82 2068 PRO B O 1
ATOM 14882 N N . GLU B 1 957 ? 126.237 170.305 70.515 1.00 234.83 2069 GLU B N 1
ATOM 14883 C CA . GLU B 1 957 ? 127.658 170.596 70.703 1.00 232.59 2069 GLU B CA 1
ATOM 14884 C C . GLU B 1 957 ? 127.850 171.960 71.396 1.00 234.11 2069 GLU B C 1
ATOM 14885 O O . GLU B 1 957 ? 128.902 172.204 71.997 1.00 231.61 2069 GLU B O 1
ATOM 14891 N N . GLY B 1 958 ? 126.825 172.809 71.319 1.00 233.76 2070 GLY B N 1
ATOM 14892 C CA . GLY B 1 958 ? 126.816 174.140 71.913 1.00 232.99 2070 GLY B CA 1
ATOM 14893 C C . GLY B 1 958 ? 126.289 174.224 73.332 1.00 234.93 2070 GLY B C 1
ATOM 14894 O O . GLY B 1 958 ? 126.753 175.073 74.092 1.00 234.68 2070 GLY B O 1
ATOM 14895 N N . ILE B 1 959 ? 125.303 173.380 73.701 1.00 232.57 2071 ILE B N 1
ATOM 14896 C CA . ILE B 1 959 ? 124.715 173.411 75.049 1.00 232.76 2071 ILE B CA 1
ATOM 14897 C C . ILE B 1 959 ? 125.668 172.790 76.055 1.00 235.08 2071 ILE B C 1
ATOM 14898 O O . ILE B 1 959 ? 125.745 173.284 77.178 1.00 234.22 2071 ILE B O 1
ATOM 14903 N N . ILE B 1 960 ? 126.381 171.706 75.658 1.00 233.12 2072 ILE B N 1
ATOM 14904 C CA . ILE B 1 960 ? 127.314 170.941 76.502 1.00 230.23 2072 ILE B CA 1
ATOM 14905 C C . ILE B 1 960 ? 128.349 171.889 77.229 1.00 230.87 2072 ILE B C 1
ATOM 14906 O O . ILE B 1 960 ? 128.440 171.744 78.449 1.00 230.72 2072 ILE B O 1
ATOM 14911 N N . PRO B 1 961 ? 129.031 172.907 76.623 1.00 229.90 2073 PRO B N 1
ATOM 14912 C CA . PRO B 1 961 ? 129.942 173.742 77.433 1.00 229.12 2073 PRO B CA 1
ATOM 14913 C C . PRO B 1 961 ? 129.228 174.758 78.352 1.00 232.33 2073 PRO B C 1
ATOM 14914 O O . PRO B 1 961 ? 129.907 175.555 79.004 1.00 232.35 2073 PRO B O 1
ATOM 14918 N N . ILE B 1 962 ? 127.878 174.713 78.437 1.00 232.50 2074 ILE B N 1
ATOM 14919 C CA . ILE B 1 962 ? 127.073 175.630 79.254 1.00 233.98 2074 ILE B CA 1
ATOM 14920 C C . ILE B 1 962 ? 126.317 174.884 80.377 1.00 233.99 2074 ILE B C 1
ATOM 14921 O O . ILE B 1 962 ? 126.362 175.322 81.527 1.00 232.47 2074 ILE B O 1
ATOM 14926 N N . LYS B 1 963 ? 125.598 173.798 80.039 1.00 233.87 2075 LYS B N 1
ATOM 14927 C CA . LYS B 1 963 ? 124.787 173.044 80.999 1.00 233.23 2075 LYS B CA 1
ATOM 14928 C C . LYS B 1 963 ? 125.480 171.777 81.529 1.00 234.23 2075 LYS B C 1
ATOM 14929 O O . LYS B 1 963 ? 125.163 171.357 82.644 1.00 233.76 2075 LYS B O 1
ATOM 14935 N N . TYR B 1 964 ? 126.402 171.169 80.745 1.00 232.93 2076 TYR B N 1
ATOM 14936 C CA . TYR B 1 964 ? 127.127 169.948 81.131 1.00 233.10 2076 TYR B CA 1
ATOM 14937 C C . TYR B 1 964 ? 128.648 170.141 81.043 1.00 237.20 2076 TYR B C 1
ATOM 14938 O O . TYR B 1 964 ? 129.323 169.448 80.273 1.00 236.57 2076 TYR B O 1
ATOM 14947 N N . LYS B 1 965 ? 129.180 171.086 81.844 1.00 236.89 2077 LYS B N 1
ATOM 14948 C CA . LYS B 1 965 ? 130.603 171.444 81.914 1.00 237.41 2077 LYS B CA 1
ATOM 14949 C C . LYS B 1 965 ? 131.482 170.276 82.416 1.00 240.88 2077 LYS B C 1
ATOM 14950 O O . LYS B 1 965 ? 130.956 169.231 82.813 1.00 240.82 2077 LYS B O 1
ATOM 14956 N N . LYS B 1 966 ? 132.822 170.468 82.385 1.00 239.02 2078 LYS B N 1
ATOM 14957 C CA . LYS B 1 966 ? 133.849 169.511 82.814 1.00 239.01 2078 LYS B CA 1
ATOM 14958 C C . LYS B 1 966 ? 133.495 168.861 84.163 1.00 241.90 2078 LYS B C 1
ATOM 14959 O O . LYS B 1 966 ? 133.459 167.637 84.246 1.00 241.17 2078 LYS B O 1
ATOM 14965 N N . ASP B 1 967 ? 133.201 169.687 85.190 1.00 240.89 2079 ASP B N 1
ATOM 14966 C CA . ASP B 1 967 ? 132.863 169.270 86.554 1.00 241.50 2079 ASP B CA 1
ATOM 14967 C C . ASP B 1 967 ? 131.581 168.419 86.635 1.00 244.18 2079 ASP B C 1
ATOM 14968 O O . ASP B 1 967 ? 131.537 167.483 87.430 1.00 243.96 2079 ASP B O 1
ATOM 14973 N N . LYS B 1 968 ? 130.552 168.744 85.828 1.00 242.35 2080 LYS B N 1
ATOM 14974 C CA . LYS B 1 968 ? 129.263 168.041 85.798 1.00 242.45 2080 LYS B CA 1
ATOM 14975 C C . LYS B 1 968 ? 129.412 166.668 85.134 1.00 245.03 2080 LYS B C 1
ATOM 14976 O O . LYS B 1 968 ? 128.649 165.753 85.447 1.00 244.31 2080 LYS B O 1
ATOM 14982 N N . GLN B 1 969 ? 130.403 166.534 84.230 1.00 243.89 2081 GLN B N 1
ATOM 14983 C CA . GLN B 1 969 ? 130.725 165.302 83.506 1.00 244.47 2081 GLN B CA 1
ATOM 14984 C C . GLN B 1 969 ? 131.537 164.336 84.389 1.00 248.98 2081 GLN B C 1
ATOM 14985 O O . GLN B 1 969 ? 131.388 163.117 84.264 1.00 248.84 2081 GLN B O 1
ATOM 14991 N N . LEU B 1 970 ? 132.400 164.891 85.272 1.00 248.19 2082 LEU B N 1
ATOM 14992 C CA . LEU B 1 970 ? 133.265 164.146 86.193 1.00 248.48 2082 LEU B CA 1
ATOM 14993 C C . LEU B 1 970 ? 132.494 163.606 87.401 1.00 251.99 2082 LEU B C 1
ATOM 14994 O O . LEU B 1 970 ? 132.903 162.593 87.967 1.00 251.50 2082 LEU B O 1
ATOM 14999 N N . GLU B 1 971 ? 131.381 164.266 87.785 1.00 251.03 2083 GLU B N 1
ATOM 15000 C CA . GLU B 1 971 ? 130.485 163.813 88.858 1.00 251.51 2083 GLU B CA 1
ATOM 15001 C C . GLU B 1 971 ? 129.724 162.577 88.361 1.00 254.67 2083 GLU B C 1
ATOM 15002 O O . GLU B 1 971 ? 129.367 161.697 89.148 1.00 254.02 2083 GLU B O 1
ATOM 15008 N N . THR B 1 972 ? 129.501 162.526 87.029 1.00 253.55 2084 THR B N 1
ATOM 15009 C CA . THR B 1 972 ? 128.867 161.435 86.291 1.00 253.71 2084 THR B CA 1
ATOM 15010 C C . THR B 1 972 ? 129.945 160.372 85.958 1.00 257.82 2084 THR B C 1
ATOM 15011 O O . THR B 1 972 ? 129.596 159.211 85.739 1.00 258.05 2084 THR B O 1
ATOM 15015 N N . MET B 1 973 ? 131.251 160.765 85.943 1.00 256.42 2085 MET B N 1
ATOM 15016 C CA . MET B 1 973 ? 132.380 159.849 85.714 1.00 256.54 2085 MET B CA 1
ATOM 15017 C C . MET B 1 973 ? 132.654 159.056 86.991 1.00 259.97 2085 MET B C 1
ATOM 15018 O O . MET B 1 973 ? 132.859 157.844 86.929 1.00 259.37 2085 MET B O 1
ATOM 15023 N N . ALA B 1 974 ? 132.607 159.736 88.153 1.00 258.98 2086 ALA B N 1
ATOM 15024 C CA . ALA B 1 974 ? 132.761 159.118 89.469 1.00 259.43 2086 ALA B CA 1
ATOM 15025 C C . ALA B 1 974 ? 131.441 158.417 89.855 1.00 263.31 2086 ALA B C 1
ATOM 15026 O O . ALA B 1 974 ? 131.116 158.290 91.039 1.00 263.36 2086 ALA B O 1
ATOM 15028 N N . ARG B 1 975 ? 130.690 157.954 88.833 1.00 261.71 2087 ARG B N 1
ATOM 15029 C CA . ARG B 1 975 ? 129.396 157.298 88.969 1.00 261.96 2087 ARG B CA 1
ATOM 15030 C C . ARG B 1 975 ? 129.291 156.084 88.022 1.00 265.18 2087 ARG B C 1
ATOM 15031 O O . ARG B 1 975 ? 128.941 154.999 88.487 1.00 264.76 2087 ARG B O 1
ATOM 15039 N N . LEU B 1 976 ? 129.598 156.258 86.712 1.00 263.86 2088 LEU B N 1
ATOM 15040 C CA . LEU B 1 976 ? 129.524 155.178 85.710 1.00 263.96 2088 LEU B CA 1
ATOM 15041 C C . LEU B 1 976 ? 130.843 154.415 85.584 1.00 266.70 2088 LEU B C 1
ATOM 15042 O O . LEU B 1 976 ? 130.816 153.193 85.429 1.00 266.05 2088 LEU B O 1
ATOM 15047 N N . ASP B 1 977 ? 131.987 155.128 85.618 1.00 265.23 2089 ASP B N 1
ATOM 15048 C CA . ASP B 1 977 ? 133.307 154.505 85.525 1.00 265.57 2089 ASP B CA 1
ATOM 15049 C C . ASP B 1 977 ? 133.675 153.864 86.876 1.00 269.10 2089 ASP B C 1
ATOM 15050 O O . ASP B 1 977 ? 133.530 154.517 87.918 1.00 268.95 2089 ASP B O 1
ATOM 15055 N N . PRO B 1 978 ? 134.128 152.585 86.887 1.00 267.42 2090 PRO B N 1
ATOM 15056 C CA . PRO B 1 978 ? 134.472 151.945 88.167 1.00 267.52 2090 PRO B CA 1
ATOM 15057 C C . PRO B 1 978 ? 135.842 152.368 88.707 1.00 270.33 2090 PRO B C 1
ATOM 15058 O O . PRO B 1 978 ? 136.006 152.455 89.924 1.00 270.20 2090 PRO B O 1
ATOM 15062 N N . VAL B 1 979 ? 136.816 152.630 87.803 1.00 268.07 2091 VAL B N 1
ATOM 15063 C CA . VAL B 1 979 ? 138.203 153.013 88.104 1.00 267.69 2091 VAL B CA 1
ATOM 15064 C C . VAL B 1 979 ? 138.265 154.365 88.837 1.00 269.57 2091 VAL B C 1
ATOM 15065 O O . VAL B 1 979 ? 138.938 154.462 89.866 1.00 269.06 2091 VAL B O 1
ATOM 15069 N N . TYR B 1 980 ? 137.566 155.389 88.302 1.00 267.27 2092 TYR B N 1
ATOM 15070 C CA . TYR B 1 980 ? 137.544 156.759 88.823 1.00 267.27 2092 TYR B CA 1
ATOM 15071 C C . TYR B 1 980 ? 136.913 156.876 90.237 1.00 269.96 2092 TYR B C 1
ATOM 15072 O O . TYR B 1 980 ? 137.456 157.616 91.064 1.00 269.98 2092 TYR B O 1
ATOM 15081 N N . ARG B 1 981 ? 135.787 156.178 90.515 1.00 267.50 2093 ARG B N 1
ATOM 15082 C CA . ARG B 1 981 ? 135.141 156.258 91.835 1.00 267.35 2093 ARG B CA 1
ATOM 15083 C C . ARG B 1 981 ? 135.921 155.461 92.906 1.00 270.33 2093 ARG B C 1
ATOM 15084 O O . ARG B 1 981 ? 135.818 155.786 94.093 1.00 270.29 2093 ARG B O 1
ATOM 15092 N N . SER B 1 982 ? 136.696 154.434 92.484 1.00 268.21 2094 SER B N 1
ATOM 15093 C CA . SER B 1 982 ? 137.528 153.612 93.371 1.00 268.00 2094 SER B CA 1
ATOM 15094 C C . SER B 1 982 ? 138.747 154.409 93.840 1.00 270.86 2094 SER B C 1
ATOM 15095 O O . SER B 1 982 ? 139.118 154.330 95.014 1.00 270.35 2094 SER B O 1
ATOM 15098 N N . LEU B 1 983 ? 139.349 155.195 92.916 1.00 269.13 2095 LEU B N 1
ATOM 15099 C CA . LEU B 1 983 ? 140.490 156.083 93.162 1.00 269.19 2095 LEU B CA 1
ATOM 15100 C C . LEU B 1 983 ? 140.084 157.244 94.089 1.00 272.61 2095 LEU B C 1
ATOM 15101 O O . LEU B 1 983 ? 140.927 157.782 94.811 1.00 272.32 2095 LEU B O 1
ATOM 15106 N N . LYS B 1 984 ? 138.779 157.612 94.059 1.00 271.14 2096 LYS B N 1
ATOM 15107 C CA . LYS B 1 984 ? 138.147 158.665 94.866 1.00 271.10 2096 LYS B CA 1
ATOM 15108 C C . LYS B 1 984 ? 137.994 158.219 96.339 1.00 273.51 2096 LYS B C 1
ATOM 15109 O O . LYS B 1 984 ? 137.996 159.066 97.238 1.00 273.28 2096 LYS B O 1
ATOM 15115 N N . LYS B 1 985 ? 137.873 156.892 96.575 1.00 271.71 2097 LYS B N 1
ATOM 15116 C CA . LYS B 1 985 ? 137.758 156.297 97.912 1.00 271.48 2097 LYS B CA 1
ATOM 15117 C C . LYS B 1 985 ? 139.105 156.334 98.659 1.00 273.89 2097 LYS B C 1
ATOM 15118 O O . LYS B 1 985 ? 139.115 156.272 99.890 1.00 273.75 2097 LYS B O 1
ATOM 15124 N N . GLU B 1 986 ? 140.232 156.432 97.908 1.00 271.69 2098 GLU B N 1
ATOM 15125 C CA . GLU B 1 986 ? 141.611 156.490 98.423 1.00 271.28 2098 GLU B CA 1
ATOM 15126 C C . GLU B 1 986 ? 141.909 157.838 99.085 1.00 273.56 2098 GLU B C 1
ATOM 15127 O O . GLU B 1 986 ? 142.479 157.875 100.182 1.00 273.35 2098 GLU B O 1
ATOM 15133 N N . MET B 1 987 ? 141.547 158.941 98.392 1.00 270.91 2099 MET B N 1
ATOM 15134 C CA . MET B 1 987 ? 141.740 160.318 98.841 1.00 270.46 2099 MET B CA 1
ATOM 15135 C C . MET B 1 987 ? 140.896 160.613 100.095 1.00 274.06 2099 MET B C 1
ATOM 15136 O O . MET B 1 987 ? 141.368 161.301 101.005 1.00 274.02 2099 MET B O 1
ATOM 15141 N N . ALA B 1 988 ? 139.667 160.057 100.142 1.00 272.26 2100 ALA B N 1
ATOM 15142 C CA . ALA B 1 988 ? 138.688 160.227 101.219 1.00 272.22 2100 ALA B CA 1
ATOM 15143 C C . ALA B 1 988 ? 139.091 159.545 102.539 1.00 274.56 2100 ALA B C 1
ATOM 15144 O O . ALA B 1 988 ? 138.719 160.042 103.605 1.00 274.51 2100 ALA B O 1
ATOM 15146 N N . LYS B 1 989 ? 139.824 158.413 102.471 1.00 272.50 2101 LYS B N 1
ATOM 15147 C CA . LYS B 1 989 ? 140.222 157.614 103.639 1.00 272.30 2101 LYS B CA 1
ATOM 15148 C C . LYS B 1 989 ? 141.450 158.165 104.401 1.00 274.62 2101 LYS B C 1
ATOM 15149 O O . LYS B 1 989 ? 141.725 157.679 105.506 1.00 274.43 2101 LYS B O 1
ATOM 15155 N N . GLU B 1 990 ? 142.161 159.183 103.835 1.00 272.55 2102 GLU B N 1
ATOM 15156 C CA . GLU B 1 990 ? 143.356 159.841 104.409 1.00 272.29 2102 GLU B CA 1
ATOM 15157 C C . GLU B 1 990 ? 144.463 158.786 104.733 1.00 274.48 2102 GLU B C 1
ATOM 15158 O O . GLU B 1 990 ? 144.582 157.795 104.006 1.00 274.38 2102 GLU B O 1
ATOM 15164 N N . GLY B 1 991 ? 145.257 159.023 105.786 1.00 271.86 2103 GLY B N 1
ATOM 15165 C CA . GLY B 1 991 ? 146.343 158.148 106.216 1.00 271.44 2103 GLY B CA 1
ATOM 15166 C C . GLY B 1 991 ? 147.465 157.996 105.205 1.00 273.47 2103 GLY B C 1
ATOM 15167 O O . GLY B 1 991 ? 148.200 157.004 105.246 1.00 273.12 2103 GLY B O 1
ATOM 15168 N N . LEU B 1 992 ? 147.598 158.972 104.280 1.00 270.97 2104 LEU B N 1
ATOM 15169 C CA . LEU B 1 992 ? 148.614 158.967 103.229 1.00 270.51 2104 LEU B CA 1
ATOM 15170 C C . LEU B 1 992 ? 149.323 160.331 103.163 1.00 272.34 2104 LEU B C 1
ATOM 15171 O O . LEU B 1 992 ? 148.671 161.376 103.062 1.00 271.80 2104 LEU B O 1
ATOM 15176 N N . SER B 1 993 ? 150.674 160.291 103.252 1.00 269.77 2105 SER B N 1
ATOM 15177 C CA . SER B 1 993 ? 151.617 161.420 103.290 1.00 269.25 2105 SER B CA 1
ATOM 15178 C C . SER B 1 993 ? 151.616 162.296 102.014 1.00 271.37 2105 SER B C 1
ATOM 15179 O O . SER B 1 993 ? 150.805 162.093 101.108 1.00 271.04 2105 SER B O 1
ATOM 15182 N N . LYS B 1 994 ? 152.538 163.291 101.982 1.00 268.82 2106 LYS B N 1
ATOM 15183 C CA . LYS B 1 994 ? 152.762 164.271 100.908 1.00 268.46 2106 LYS B CA 1
ATOM 15184 C C . LYS B 1 994 ? 153.174 163.586 99.596 1.00 270.92 2106 LYS B C 1
ATOM 15185 O O . LYS B 1 994 ? 152.738 164.010 98.525 1.00 270.55 2106 LYS B O 1
ATOM 15191 N N . GLU B 1 995 ? 154.024 162.542 99.691 1.00 268.80 2107 GLU B N 1
ATOM 15192 C CA . GLU B 1 995 ? 154.520 161.747 98.560 1.00 268.55 2107 GLU B CA 1
ATOM 15193 C C . GLU B 1 995 ? 153.465 160.751 98.088 1.00 271.39 2107 GLU B C 1
ATOM 15194 O O . GLU B 1 995 ? 153.475 160.347 96.923 1.00 271.25 2107 GLU B O 1
ATOM 15200 N N . GLU B 1 996 ? 152.574 160.343 99.018 1.00 269.37 2108 GLU B N 1
ATOM 15201 C CA . GLU B 1 996 ? 151.500 159.363 98.839 1.00 269.10 2108 GLU B CA 1
ATOM 15202 C C . GLU B 1 996 ? 150.232 159.968 98.194 1.00 272.12 2108 GLU B C 1
ATOM 15203 O O . GLU B 1 996 ? 149.575 159.280 97.406 1.00 271.98 2108 GLU B O 1
ATOM 15209 N N . SER B 1 997 ? 149.881 161.234 98.541 1.00 269.91 2109 SER B N 1
ATOM 15210 C CA . SER B 1 997 ? 148.712 161.950 98.000 1.00 269.48 2109 SER B CA 1
ATOM 15211 C C . SER B 1 997 ? 148.933 162.353 96.528 1.00 271.66 2109 SER B C 1
ATOM 15212 O O . SER B 1 997 ? 147.958 162.487 95.782 1.00 271.11 2109 SER B O 1
ATOM 15215 N N . ASP B 1 998 ? 150.218 162.529 96.120 1.00 269.50 2110 ASP B N 1
ATOM 15216 C CA . ASP B 1 998 ? 150.659 162.870 94.760 1.00 269.33 2110 ASP B CA 1
ATOM 15217 C C . ASP B 1 998 ? 150.334 161.747 93.773 1.00 271.61 2110 ASP B C 1
ATOM 15218 O O . ASP B 1 998 ? 150.038 162.029 92.613 1.00 271.34 2110 ASP B O 1
ATOM 15223 N N . ASN B 1 999 ? 150.403 160.479 94.243 1.00 269.17 2111 ASN B N 1
ATOM 15224 C CA . ASN B 1 999 ? 150.145 159.258 93.475 1.00 268.93 2111 ASN B CA 1
ATOM 15225 C C . ASN B 1 999 ? 148.702 159.213 92.953 1.00 271.55 2111 ASN B C 1
ATOM 15226 O O . ASN B 1 999 ? 148.523 159.102 91.741 1.00 271.43 2111 ASN B O 1
ATOM 15231 N N . ILE B 1 1000 ? 147.684 159.343 93.857 1.00 268.97 2112 ILE B N 1
ATOM 15232 C CA . ILE B 1 1000 ? 146.237 159.323 93.545 1.00 268.49 2112 ILE B CA 1
ATOM 15233 C C . ILE B 1 1000 ? 145.893 160.426 92.521 1.00 269.82 2112 ILE B C 1
ATOM 15234 O O . ILE B 1 1000 ? 145.113 160.174 91.601 1.00 269.24 2112 ILE B O 1
ATOM 15239 N N . LYS B 1 1001 ? 146.505 161.624 92.671 1.00 267.15 2113 LYS B N 1
ATOM 15240 C CA . LYS B 1 1001 ? 146.332 162.775 91.781 1.00 266.72 2113 LYS B CA 1
ATOM 15241 C C . LYS B 1 1001 ? 146.850 162.457 90.367 1.00 268.47 2113 LYS B C 1
ATOM 15242 O O . LYS B 1 1001 ? 146.134 162.692 89.397 1.00 268.36 2113 LYS B O 1
ATOM 15248 N N . LYS B 1 1002 ? 148.068 161.897 90.259 1.00 265.52 2114 LYS B N 1
ATOM 15249 C CA . LYS B 1 1002 ? 148.704 161.534 88.988 1.00 265.03 2114 LYS B CA 1
ATOM 15250 C C . LYS B 1 1002 ? 148.076 160.272 88.362 1.00 266.67 2114 LYS B C 1
ATOM 15251 O O . LYS B 1 1002 ? 148.312 160.006 87.185 1.00 266.13 2114 LYS B O 1
ATOM 15257 N N . LYS B 1 1003 ? 147.290 159.502 89.142 1.00 264.28 2115 LYS B N 1
ATOM 15258 C CA . LYS B 1 1003 ? 146.604 158.292 88.676 1.00 264.07 2115 LYS B CA 1
ATOM 15259 C C . LYS B 1 1003 ? 145.244 158.642 88.062 1.00 267.40 2115 LYS B C 1
ATOM 15260 O O . LYS B 1 1003 ? 144.909 158.128 86.992 1.00 267.23 2115 LYS B O 1
ATOM 15266 N N . MET B 1 1004 ? 144.471 159.522 88.738 1.00 265.86 2116 MET B N 1
ATOM 15267 C CA . MET B 1 1004 ? 143.145 159.979 88.305 1.00 265.75 2116 MET B CA 1
ATOM 15268 C C . MET B 1 1004 ? 143.233 160.937 87.132 1.00 267.58 2116 MET B C 1
ATOM 15269 O O . MET B 1 1004 ? 142.494 160.766 86.166 1.00 266.98 2116 MET B O 1
ATOM 15274 N N . GLN B 1 1005 ? 144.142 161.938 87.208 1.00 265.10 2117 GLN B N 1
ATOM 15275 C CA . GLN B 1 1005 ? 144.331 162.965 86.178 1.00 264.79 2117 GLN B CA 1
ATOM 15276 C C . GLN B 1 1005 ? 145.073 162.423 84.928 1.00 267.00 2117 GLN B C 1
ATOM 15277 O O . GLN B 1 1005 ? 145.613 163.201 84.141 1.00 266.66 2117 GLN B O 1
ATOM 15283 N N . GLN B 1 1006 ? 145.056 161.092 84.741 1.00 264.76 2118 GLN B N 1
ATOM 15284 C CA . GLN B 1 1006 ? 145.576 160.367 83.579 1.00 264.47 2118 GLN B CA 1
ATOM 15285 C C . GLN B 1 1006 ? 144.426 159.520 83.035 1.00 266.72 2118 GLN B C 1
ATOM 15286 O O . GLN B 1 1006 ? 144.234 159.445 81.819 1.00 266.54 2118 GLN B O 1
ATOM 15292 N N . ARG B 1 1007 ? 143.620 158.944 83.962 1.00 263.97 2119 ARG B N 1
ATOM 15293 C CA . ARG B 1 1007 ? 142.419 158.149 83.697 1.00 263.61 2119 ARG B CA 1
ATOM 15294 C C . ARG B 1 1007 ? 141.319 159.050 83.110 1.00 265.64 2119 ARG B C 1
ATOM 15295 O O . ARG B 1 1007 ? 140.756 158.711 82.065 1.00 265.37 2119 ARG B O 1
ATOM 15303 N N . GLU B 1 1008 ? 141.045 160.209 83.766 1.00 262.87 2120 GLU B N 1
ATOM 15304 C CA . GLU B 1 1008 ? 140.036 161.188 83.338 1.00 262.30 2120 GLU B CA 1
ATOM 15305 C C . GLU B 1 1008 ? 140.410 161.830 81.992 1.00 263.88 2120 GLU B C 1
ATOM 15306 O O . GLU B 1 1008 ? 139.516 162.261 81.274 1.00 263.61 2120 GLU B O 1
ATOM 15312 N N . GLU B 1 1009 ? 141.717 161.875 81.655 1.00 261.00 2121 GLU B N 1
ATOM 15313 C CA . GLU B 1 1009 ? 142.241 162.450 80.416 1.00 260.45 2121 GLU B CA 1
ATOM 15314 C C . GLU B 1 1009 ? 141.996 161.551 79.203 1.00 262.29 2121 GLU B C 1
ATOM 15315 O O . GLU B 1 1009 ? 141.948 162.057 78.080 1.00 261.97 2121 GLU B O 1
ATOM 15321 N N . LEU B 1 1010 ? 141.852 160.230 79.423 1.00 259.68 2122 LEU B N 1
ATOM 15322 C CA . LEU B 1 1010 ? 141.621 159.254 78.354 1.00 259.34 2122 LEU B CA 1
ATOM 15323 C C . LEU B 1 1010 ? 140.124 158.958 78.159 1.00 261.51 2122 LEU B C 1
ATOM 15324 O O . LEU B 1 1010 ? 139.712 158.609 77.049 1.00 261.40 2122 LEU B O 1
ATOM 15329 N N . LEU B 1 1011 ? 139.321 159.097 79.235 1.00 258.61 2123 LEU B N 1
ATOM 15330 C CA . LEU B 1 1011 ? 137.867 158.885 79.230 1.00 258.01 2123 LEU B CA 1
ATOM 15331 C C . LEU B 1 1011 ? 137.125 160.109 78.687 1.00 259.75 2123 LEU B C 1
ATOM 15332 O O . LEU B 1 1011 ? 136.050 159.970 78.102 1.00 259.36 2123 LEU B O 1
ATOM 15337 N N . LEU B 1 1012 ? 137.716 161.304 78.897 1.00 256.97 2124 LEU B N 1
ATOM 15338 C CA . LEU B 1 1012 ? 137.252 162.634 78.497 1.00 256.42 2124 LEU B CA 1
ATOM 15339 C C . LEU B 1 1012 ? 136.701 162.706 77.053 1.00 257.77 2124 LEU B C 1
ATOM 15340 O O . LEU B 1 1012 ? 135.616 163.269 76.912 1.00 257.48 2124 LEU B O 1
ATOM 15345 N N . PRO B 1 1013 ? 137.365 162.180 75.978 1.00 254.40 2125 PRO B N 1
ATOM 15346 C CA . PRO B 1 1013 ? 136.787 162.327 74.628 1.00 253.86 2125 PRO B CA 1
ATOM 15347 C C . PRO B 1 1013 ? 135.485 161.544 74.413 1.00 254.86 2125 PRO B C 1
ATOM 15348 O O . PRO B 1 1013 ? 134.586 162.052 73.733 1.00 254.49 2125 PRO B O 1
ATOM 15352 N N . ILE B 1 1014 ? 135.388 160.317 74.981 1.00 251.14 2126 ILE B N 1
ATOM 15353 C CA . ILE B 1 1014 ? 134.207 159.470 74.832 1.00 250.29 2126 ILE B CA 1
ATOM 15354 C C . ILE B 1 1014 ? 133.119 159.913 75.833 1.00 250.59 2126 ILE B C 1
ATOM 15355 O O . ILE B 1 1014 ? 131.938 159.815 75.500 1.00 250.48 2126 ILE B O 1
ATOM 15360 N N . TYR B 1 1015 ? 133.515 160.462 77.006 1.00 246.63 2127 TYR B N 1
ATOM 15361 C CA . TYR B 1 1015 ? 132.587 160.997 78.008 1.00 245.78 2127 TYR B CA 1
ATOM 15362 C C . TYR B 1 1015 ? 131.915 162.268 77.486 1.00 245.61 2127 TYR B C 1
ATOM 15363 O O . TYR B 1 1015 ? 130.763 162.542 77.830 1.00 245.38 2127 TYR B O 1
ATOM 15372 N N . HIS B 1 1016 ? 132.648 163.032 76.645 1.00 241.50 2128 HIS B N 1
ATOM 15373 C CA . HIS B 1 1016 ? 132.195 164.248 75.971 1.00 240.42 2128 HIS B CA 1
ATOM 15374 C C . HIS B 1 1016 ? 131.073 163.882 75.001 1.00 240.39 2128 HIS B C 1
ATOM 15375 O O . HIS B 1 1016 ? 129.989 164.456 75.084 1.00 240.41 2128 HIS B O 1
ATOM 15382 N N . GLN B 1 1017 ? 131.328 162.890 74.122 1.00 235.63 2129 GLN B N 1
ATOM 15383 C CA . GLN B 1 1017 ? 130.394 162.393 73.112 1.00 234.35 2129 GLN B CA 1
ATOM 15384 C C . GLN B 1 1017 ? 129.111 161.804 73.730 1.00 233.27 2129 GLN B C 1
ATOM 15385 O O . GLN B 1 1017 ? 128.073 161.797 73.062 1.00 232.79 2129 GLN B O 1
ATOM 15391 N N . ILE B 1 1018 ? 129.187 161.319 74.998 1.00 228.68 2130 ILE B N 1
ATOM 15392 C CA . ILE B 1 1018 ? 128.048 160.778 75.752 1.00 227.68 2130 ILE B CA 1
ATOM 15393 C C . ILE B 1 1018 ? 127.065 161.919 76.010 1.00 227.71 2130 ILE B C 1
ATOM 15394 O O . ILE B 1 1018 ? 125.892 161.792 75.658 1.00 227.59 2130 ILE B O 1
ATOM 15399 N N . CYS B 1 1019 ? 127.559 163.047 76.572 1.00 223.64 2131 CYS B N 1
ATOM 15400 C CA . CYS B 1 1019 ? 126.759 164.241 76.861 1.00 222.80 2131 CYS B CA 1
ATOM 15401 C C . CYS B 1 1019 ? 126.180 164.832 75.580 1.00 223.43 2131 CYS B C 1
ATOM 15402 O O . CYS B 1 1019 ? 125.076 165.362 75.623 1.00 226.14 2131 CYS B O 1
ATOM 15405 N N . VAL B 1 1020 ? 126.923 164.731 74.450 1.00 220.09 2132 VAL B N 1
ATOM 15406 C CA . VAL B 1 1020 ? 126.516 165.203 73.121 1.00 221.78 2132 VAL B CA 1
ATOM 15407 C C . VAL B 1 1020 ? 125.261 164.408 72.692 1.00 224.14 2132 VAL B C 1
ATOM 15408 O O . VAL B 1 1020 ? 124.248 165.021 72.336 1.00 226.61 2132 VAL B O 1
ATOM 15412 N N . GLN B 1 1021 ? 125.321 163.056 72.785 1.00 221.25 2133 GLN B N 1
ATOM 15413 C CA . GLN B 1 1021 ? 124.206 162.151 72.473 1.00 222.19 2133 GLN B CA 1
ATOM 15414 C C . GLN B 1 1021 ? 123.046 162.419 73.446 1.00 225.10 2133 GLN B C 1
ATOM 15415 O O . GLN B 1 1021 ? 121.897 162.516 73.006 1.00 225.43 2133 GLN B O 1
ATOM 15421 N N . PHE B 1 1022 ? 123.363 162.590 74.749 1.00 222.94 2134 PHE B N 1
ATOM 15422 C CA . PHE B 1 1022 ? 122.404 162.895 75.810 1.00 223.79 2134 PHE B CA 1
ATOM 15423 C C . PHE B 1 1022 ? 121.645 164.170 75.487 1.00 225.51 2134 PHE B C 1
ATOM 15424 O O . PHE B 1 1022 ? 120.423 164.203 75.609 1.00 224.95 2134 PHE B O 1
ATOM 15432 N N . ALA B 1 1023 ? 122.382 165.217 75.082 1.00 222.85 2135 ALA B N 1
ATOM 15433 C CA . ALA B 1 1023 ? 121.834 166.516 74.715 1.00 221.50 2135 ALA B CA 1
ATOM 15434 C C . ALA B 1 1023 ? 121.036 166.419 73.430 1.00 222.88 2135 ALA B C 1
ATOM 15435 O O . ALA B 1 1023 ? 120.041 167.129 73.298 1.00 221.49 2135 ALA B O 1
ATOM 15437 N N . ASP B 1 1024 ? 121.447 165.533 72.494 1.00 221.47 2136 ASP B N 1
ATOM 15438 C CA . ASP B 1 1024 ? 120.725 165.364 71.231 1.00 220.89 2136 ASP B CA 1
ATOM 15439 C C . ASP B 1 1024 ? 119.350 164.750 71.460 1.00 221.82 2136 ASP B C 1
ATOM 15440 O O . ASP B 1 1024 ? 118.419 165.056 70.712 1.00 219.73 2136 ASP B O 1
ATOM 15445 N N . LEU B 1 1025 ? 119.211 163.920 72.514 1.00 220.25 2137 LEU B N 1
ATOM 15446 C CA . LEU B 1 1025 ? 117.939 163.283 72.859 1.00 220.02 2137 LEU B CA 1
ATOM 15447 C C . LEU B 1 1025 ? 116.886 164.343 73.241 1.00 221.25 2137 LEU B C 1
ATOM 15448 O O . LEU B 1 1025 ? 115.694 164.101 73.047 1.00 220.61 2137 LEU B O 1
ATOM 15453 N N . HIS B 1 1026 ? 117.333 165.532 73.717 1.00 217.48 2138 HIS B N 1
ATOM 15454 C CA . HIS B 1 1026 ? 116.463 166.668 74.027 1.00 215.25 2138 HIS B CA 1
ATOM 15455 C C . HIS B 1 1026 ? 115.950 167.285 72.725 1.00 215.77 2138 HIS B C 1
ATOM 15456 O O . HIS B 1 1026 ? 114.749 167.511 72.590 1.00 214.85 2138 HIS B O 1
ATOM 15463 N N . ASP B 1 1027 ? 116.876 167.535 71.758 1.00 212.44 2139 ASP B N 1
ATOM 15464 C CA . ASP B 1 1027 ? 116.642 168.146 70.436 1.00 210.05 2139 ASP B CA 1
ATOM 15465 C C . ASP B 1 1027 ? 115.774 167.268 69.500 1.00 209.63 2139 ASP B C 1
ATOM 15466 O O . ASP B 1 1027 ? 115.367 167.745 68.435 1.00 207.83 2139 ASP B O 1
ATOM 15471 N N . ARG B 1 1028 ? 115.495 166.000 69.898 1.00 206.26 2140 ARG B N 1
ATOM 15472 C CA . ARG B 1 1028 ? 114.715 165.026 69.125 1.00 204.75 2140 ARG B CA 1
ATOM 15473 C C . ARG B 1 1028 ? 113.283 165.501 68.861 1.00 203.41 2140 ARG B C 1
ATOM 15474 O O . ARG B 1 1028 ? 112.720 166.274 69.641 1.00 202.14 2140 ARG B O 1
ATOM 15482 N N . ALA B 1 1029 ? 112.712 165.023 67.748 1.00 199.08 2141 ALA B N 1
ATOM 15483 C CA . ALA B 1 1029 ? 111.371 165.347 67.283 1.00 197.55 2141 ALA B CA 1
ATOM 15484 C C . ALA B 1 1029 ? 110.283 165.041 68.320 1.00 201.29 2141 ALA B C 1
ATOM 15485 O O . ALA B 1 1029 ? 109.377 165.847 68.489 1.00 199.65 2141 ALA B O 1
ATOM 15487 N N . GLY B 1 1030 ? 110.389 163.900 69.002 1.00 202.03 2142 GLY B N 1
ATOM 15488 C CA . GLY B 1 1030 ? 109.434 163.460 70.020 1.00 203.77 2142 GLY B CA 1
ATOM 15489 C C . GLY B 1 1030 ? 109.111 164.496 71.082 1.00 208.19 2142 GLY B C 1
ATOM 15490 O O . GLY B 1 1030 ? 107.941 164.684 71.433 1.00 208.19 2142 GLY B O 1
ATOM 15491 N N . ARG B 1 1031 ? 110.154 165.195 71.573 1.00 206.51 2143 ARG B N 1
ATOM 15492 C CA . ARG B 1 1031 ? 110.092 166.249 72.590 1.00 206.58 2143 ARG B CA 1
ATOM 15493 C C . ARG B 1 1031 ? 109.226 167.403 72.080 1.00 207.81 2143 ARG B C 1
ATOM 15494 O O . ARG B 1 1031 ? 108.443 167.975 72.843 1.00 208.26 2143 ARG B O 1
ATOM 15502 N N . MET B 1 1032 ? 109.377 167.732 70.787 1.00 202.84 2144 MET B N 1
ATOM 15503 C CA . MET B 1 1032 ? 108.658 168.806 70.125 1.00 200.74 2144 MET B CA 1
ATOM 15504 C C . MET B 1 1032 ? 107.151 168.575 70.184 1.00 203.40 2144 MET B C 1
ATOM 15505 O O . MET B 1 1032 ? 106.437 169.477 70.615 1.00 202.85 2144 MET B O 1
ATOM 15510 N N . LYS B 1 1033 ? 106.671 167.365 69.815 1.00 201.79 2145 LYS B N 1
ATOM 15511 C CA . LYS B 1 1033 ? 105.241 167.038 69.847 1.00 202.46 2145 LYS B CA 1
ATOM 15512 C C . LYS B 1 1033 ? 104.722 167.027 71.285 1.00 207.11 2145 LYS B C 1
ATOM 15513 O O . LYS B 1 1033 ? 103.589 167.451 71.522 1.00 207.17 2145 LYS B O 1
ATOM 15519 N N . ALA B 1 1034 ? 105.562 166.578 72.240 1.00 206.23 2146 ALA B N 1
ATOM 15520 C CA . ALA B 1 1034 ? 105.221 166.516 73.662 1.00 207.80 2146 ALA B CA 1
ATOM 15521 C C . ALA B 1 1034 ? 104.985 167.913 74.245 1.00 210.39 2146 ALA B C 1
ATOM 15522 O O . ALA B 1 1034 ? 104.049 168.087 75.027 1.00 211.17 2146 ALA B O 1
ATOM 15524 N N . LYS B 1 1035 ? 105.789 168.910 73.834 1.00 206.43 2147 LYS B N 1
ATOM 15525 C CA . LYS B 1 1035 ? 105.601 170.279 74.311 1.00 205.52 2147 LYS B CA 1
ATOM 15526 C C . LYS B 1 1035 ? 104.702 171.072 73.325 1.00 206.73 2147 LYS B C 1
ATOM 15527 O O . LYS B 1 1035 ? 104.548 172.286 73.464 1.00 205.78 2147 LYS B O 1
ATOM 15533 N N . GLY B 1 1036 ? 104.093 170.351 72.377 1.00 203.53 2148 GLY B N 1
ATOM 15534 C CA . GLY B 1 1036 ? 103.144 170.853 71.385 1.00 202.08 2148 GLY B CA 1
ATOM 15535 C C . GLY B 1 1036 ? 103.560 172.000 70.484 1.00 201.63 2148 GLY B C 1
ATOM 15536 O O . GLY B 1 1036 ? 102.711 172.812 70.101 1.00 200.19 2148 GLY B O 1
ATOM 15537 N N . VAL B 1 1037 ? 104.850 172.060 70.108 1.00 198.05 2149 VAL B N 1
ATOM 15538 C CA . VAL B 1 1037 ? 105.370 173.102 69.209 1.00 196.22 2149 VAL B CA 1
ATOM 15539 C C . VAL B 1 1037 ? 105.123 172.690 67.743 1.00 199.25 2149 VAL B C 1
ATOM 15540 O O . VAL B 1 1037 ? 105.328 173.508 66.836 1.00 198.33 2149 VAL B O 1
ATOM 15544 N N . ILE B 1 1038 ? 104.698 171.418 67.526 1.00 197.58 2150 ILE B N 1
ATOM 15545 C CA . ILE B 1 1038 ? 104.338 170.844 66.224 1.00 197.18 2150 ILE B CA 1
ATOM 15546 C C . ILE B 1 1038 ? 103.035 170.056 66.340 1.00 200.89 2150 ILE B C 1
ATOM 15547 O O . ILE B 1 1038 ? 102.670 169.617 67.439 1.00 201.23 2150 ILE B O 1
ATOM 15552 N N . ARG B 1 1039 ? 102.330 169.885 65.199 1.00 199.15 2151 ARG B N 1
ATOM 15553 C CA . ARG B 1 1039 ? 101.068 169.148 65.151 1.00 201.01 2151 ARG B CA 1
ATOM 15554 C C . ARG B 1 1039 ? 101.358 167.672 65.249 1.00 207.18 2151 ARG B C 1
ATOM 15555 O O . ARG B 1 1039 ? 100.951 167.037 66.233 1.00 208.89 2151 ARG B O 1
ATOM 15563 N N . GLN B 1 1040 ? 102.117 167.140 64.256 1.00 204.41 2152 GLN B N 1
ATOM 15564 C CA . GLN B 1 1040 ? 102.502 165.727 64.163 1.00 204.58 2152 GLN B CA 1
ATOM 15565 C C . GLN B 1 1040 ? 103.962 165.549 63.769 1.00 204.66 2152 GLN B C 1
ATOM 15566 O O . GLN B 1 1040 ? 104.586 166.460 63.208 1.00 203.05 2152 GLN B O 1
ATOM 15572 N N . SER B 1 1041 ? 104.489 164.350 64.062 1.00 201.78 2153 SER B N 1
ATOM 15573 C CA . SER B 1 1041 ? 105.801 163.886 63.639 1.00 201.05 2153 SER B CA 1
ATOM 15574 C C . SER B 1 1041 ? 105.571 163.271 62.270 1.00 202.89 2153 SER B C 1
ATOM 15575 O O . SER B 1 1041 ? 104.578 162.562 62.091 1.00 203.15 2153 SER B O 1
ATOM 15578 N N . LEU B 1 1042 ? 106.410 163.577 61.286 1.00 199.63 2154 LEU B N 1
ATOM 15579 C CA . LEU B 1 1042 ? 106.137 163.071 59.951 1.00 199.52 2154 LEU B CA 1
ATOM 15580 C C . LEU B 1 1042 ? 107.219 162.184 59.382 1.00 203.49 2154 LEU B C 1
ATOM 15581 O O . LEU B 1 1042 ? 108.405 162.474 59.519 1.00 203.72 2154 LEU B O 1
ATOM 15586 N N . GLN B 1 1043 ? 106.796 161.104 58.713 1.00 201.75 2155 GLN B N 1
ATOM 15587 C CA . GLN B 1 1043 ? 107.687 160.184 58.018 1.00 202.25 2155 GLN B CA 1
ATOM 15588 C C . GLN B 1 1043 ? 107.836 160.725 56.598 1.00 205.13 2155 GLN B C 1
ATOM 15589 O O . GLN B 1 1043 ? 106.841 160.798 55.866 1.00 204.71 2155 GLN B O 1
ATOM 15595 N N . TRP B 1 1044 ? 109.060 161.171 56.233 1.00 203.25 2156 TRP B N 1
ATOM 15596 C CA . TRP B 1 1044 ? 109.364 161.794 54.934 1.00 202.82 2156 TRP B CA 1
ATOM 15597 C C . TRP B 1 1044 ? 108.873 160.953 53.752 1.00 205.52 2156 TRP B C 1
ATOM 15598 O O . TRP B 1 1044 ? 108.455 161.537 52.749 1.00 204.16 2156 TRP B O 1
ATOM 15609 N N . ARG B 1 1045 ? 108.896 159.606 53.882 1.00 203.66 2157 ARG B N 1
ATOM 15610 C CA . ARG B 1 1045 ? 108.419 158.669 52.864 1.00 204.13 2157 ARG B CA 1
ATOM 15611 C C . ARG B 1 1045 ? 106.975 158.968 52.454 1.00 205.29 2157 ARG B C 1
ATOM 15612 O O . ARG B 1 1045 ? 106.679 159.022 51.261 1.00 206.31 2157 ARG B O 1
ATOM 15620 N N . GLN B 1 1046 ? 106.092 159.207 53.440 1.00 201.34 2158 GLN B N 1
ATOM 15621 C CA . GLN B 1 1046 ? 104.674 159.449 53.185 1.00 200.76 2158 GLN B CA 1
ATOM 15622 C C . GLN B 1 1046 ? 104.269 160.928 53.406 1.00 197.45 2158 GLN B C 1
ATOM 15623 O O . GLN B 1 1046 ? 103.121 161.207 53.762 1.00 196.83 2158 GLN B O 1
ATOM 15629 N N . SER B 1 1047 ? 105.195 161.872 53.117 1.00 188.67 2159 SER B N 1
ATOM 15630 C CA . SER B 1 1047 ? 104.966 163.315 53.230 1.00 183.22 2159 SER B CA 1
ATOM 15631 C C . SER B 1 1047 ? 103.974 163.779 52.190 1.00 183.46 2159 SER B C 1
ATOM 15632 O O . SER B 1 1047 ? 103.006 164.465 52.523 1.00 181.54 2159 SER B O 1
ATOM 15635 N N . ARG B 1 1048 ? 104.221 163.379 50.924 1.00 179.86 2160 ARG B N 1
ATOM 15636 C CA . ARG B 1 1048 ? 103.399 163.655 49.741 1.00 177.23 2160 ARG B CA 1
ATOM 15637 C C . ARG B 1 1048 ? 101.944 163.275 50.043 1.00 182.24 2160 ARG B C 1
ATOM 15638 O O . ARG B 1 1048 ? 101.050 164.129 49.976 1.00 179.25 2160 ARG B O 1
ATOM 15646 N N . ARG B 1 1049 ? 101.747 162.009 50.466 1.00 182.48 2161 ARG B N 1
ATOM 15647 C CA . ARG B 1 1049 ? 100.456 161.442 50.821 1.00 185.09 2161 ARG B CA 1
ATOM 15648 C C . ARG B 1 1049 ? 99.754 162.260 51.911 1.00 189.49 2161 ARG B C 1
ATOM 15649 O O . ARG B 1 1049 ? 98.544 162.453 51.814 1.00 190.48 2161 ARG B O 1
ATOM 15657 N N . PHE B 1 1050 ? 100.503 162.775 52.911 1.00 185.28 2162 PHE B N 1
ATOM 15658 C CA . PHE B 1 1050 ? 99.914 163.559 54.001 1.00 185.55 2162 PHE B CA 1
ATOM 15659 C C . PHE B 1 1050 ? 99.521 164.952 53.579 1.00 185.49 2162 PHE B C 1
ATOM 15660 O O . PHE B 1 1050 ? 98.408 165.385 53.884 1.00 186.21 2162 PHE B O 1
ATOM 15668 N N . PHE B 1 1051 ? 100.468 165.687 52.972 1.00 178.29 2163 PHE B N 1
ATOM 15669 C CA . PHE B 1 1051 ? 100.246 167.068 52.569 1.00 173.83 2163 PHE B CA 1
ATOM 15670 C C . PHE B 1 1051 ? 99.236 167.183 51.462 1.00 176.98 2163 PHE B C 1
ATOM 15671 O O . PHE B 1 1051 ? 98.551 168.192 51.427 1.00 173.69 2163 PHE B O 1
ATOM 15679 N N . TYR B 1 1052 ? 99.070 166.142 50.605 1.00 176.92 2164 TYR B N 1
ATOM 15680 C CA . TYR B 1 1052 ? 98.057 166.214 49.548 1.00 176.83 2164 TYR B CA 1
ATOM 15681 C C . TYR B 1 1052 ? 96.669 166.468 50.116 1.00 182.88 2164 TYR B C 1
ATOM 15682 O O . TYR B 1 1052 ? 95.953 167.335 49.609 1.00 181.06 2164 TYR B O 1
ATOM 15691 N N . TRP B 1 1053 ? 96.290 165.706 51.150 1.00 182.96 2165 TRP B N 1
ATOM 15692 C CA . TRP B 1 1053 ? 94.982 165.864 51.746 1.00 185.77 2165 TRP B CA 1
ATOM 15693 C C . TRP B 1 1053 ? 94.966 166.972 52.793 1.00 185.27 2165 TRP B C 1
ATOM 15694 O O . TRP B 1 1053 ? 93.916 167.586 52.937 1.00 186.75 2165 TRP B O 1
ATOM 15705 N N . ARG B 1 1054 ? 96.097 167.295 53.470 1.00 176.19 2166 ARG B N 1
ATOM 15706 C CA . ARG B 1 1054 ? 96.064 168.407 54.421 1.00 173.68 2166 ARG B CA 1
ATOM 15707 C C . ARG B 1 1054 ? 95.992 169.731 53.673 1.00 171.09 2166 ARG B C 1
ATOM 15708 O O . ARG B 1 1054 ? 95.274 170.614 54.129 1.00 171.84 2166 ARG B O 1
ATOM 15716 N N . VAL B 1 1055 ? 96.678 169.869 52.518 1.00 161.72 2167 VAL B N 1
ATOM 15717 C CA . VAL B 1 1055 ? 96.618 171.121 51.737 1.00 156.29 2167 VAL B CA 1
ATOM 15718 C C . VAL B 1 1055 ? 95.189 171.300 51.228 1.00 161.67 2167 VAL B C 1
ATOM 15719 O O . VAL B 1 1055 ? 94.611 172.369 51.411 1.00 160.68 2167 VAL B O 1
ATOM 15723 N N . ARG B 1 1056 ? 94.610 170.236 50.648 1.00 161.29 2168 ARG B N 1
ATOM 15724 C CA . ARG B 1 1056 ? 93.253 170.248 50.113 1.00 164.24 2168 ARG B CA 1
ATOM 15725 C C . ARG B 1 1056 ? 92.217 170.517 51.218 1.00 172.07 2168 ARG B C 1
ATOM 15726 O O . ARG B 1 1056 ? 91.364 171.378 51.006 1.00 173.06 2168 ARG B O 1
ATOM 15734 N N . ARG B 1 1057 ? 92.323 169.836 52.400 1.00 170.77 2169 ARG B N 1
ATOM 15735 C CA . ARG B 1 1057 ? 91.406 170.011 53.552 1.00 175.47 2169 ARG B CA 1
ATOM 15736 C C . ARG B 1 1057 ? 91.426 171.436 54.052 1.00 177.22 2169 ARG B C 1
ATOM 15737 O O . ARG B 1 1057 ? 90.375 171.962 54.417 1.00 180.30 2169 ARG B O 1
ATOM 15745 N N . ARG B 1 1058 ? 92.618 172.048 54.086 1.00 168.43 2170 ARG B N 1
ATOM 15746 C CA . ARG B 1 1058 ? 92.768 173.406 54.557 1.00 166.19 2170 ARG B CA 1
ATOM 15747 C C . ARG B 1 1058 ? 92.203 174.384 53.558 1.00 167.53 2170 ARG B C 1
ATOM 15748 O O . ARG B 1 1058 ? 91.469 175.273 53.961 1.00 168.40 2170 ARG B O 1
ATOM 15756 N N . LEU B 1 1059 ? 92.468 174.183 52.264 1.00 161.70 2171 LEU B N 1
ATOM 15757 C CA . LEU B 1 1059 ? 91.985 175.076 51.216 1.00 159.89 2171 LEU B CA 1
ATOM 15758 C C . LEU B 1 1059 ? 90.456 175.076 51.081 1.00 168.61 2171 LEU B C 1
ATOM 15759 O O . LEU B 1 1059 ? 89.900 176.122 50.766 1.00 168.31 2171 LEU B O 1
ATOM 15764 N N . ILE B 1 1060 ? 89.780 173.948 51.344 1.00 170.01 2172 ILE B N 1
ATOM 15765 C CA . ILE B 1 1060 ? 88.319 173.899 51.264 1.00 176.15 2172 ILE B CA 1
ATOM 15766 C C . ILE B 1 1060 ? 87.736 174.513 52.534 1.00 185.15 2172 ILE B C 1
ATOM 15767 O O . ILE B 1 1060 ? 86.844 175.356 52.444 1.00 187.85 2172 ILE B O 1
ATOM 15772 N N . GLU B 1 1061 ? 88.260 174.106 53.706 1.00 183.33 2173 GLU B N 1
ATOM 15773 C CA . GLU B 1 1061 ? 87.837 174.579 55.026 1.00 188.56 2173 GLU B CA 1
ATOM 15774 C C . GLU B 1 1061 ? 88.040 176.085 55.148 1.00 191.31 2173 GLU B C 1
ATOM 15775 O O . GLU B 1 1061 ? 87.074 176.793 55.412 1.00 195.62 2173 GLU B O 1
ATOM 15781 N N . ASP B 1 1062 ? 89.269 176.577 54.905 1.00 182.75 2174 ASP B N 1
ATOM 15782 C CA . ASP B 1 1062 ? 89.598 178.002 54.918 1.00 181.23 2174 ASP B CA 1
ATOM 15783 C C . ASP B 1 1062 ? 88.459 178.796 54.252 1.00 186.10 2174 ASP B C 1
ATOM 15784 O O . ASP B 1 1062 ? 87.886 179.671 54.895 1.00 190.01 2174 ASP B O 1
ATOM 15789 N N . ASP B 1 1063 ? 88.074 178.416 53.011 1.00 179.43 2175 ASP B N 1
ATOM 15790 C CA . ASP B 1 1063 ? 86.998 179.039 52.239 1.00 181.05 2175 ASP B CA 1
ATOM 15791 C C . ASP B 1 1063 ? 85.645 178.899 52.918 1.00 189.76 2175 ASP B C 1
ATOM 15792 O O . ASP B 1 1063 ? 84.902 179.873 52.944 1.00 193.31 2175 ASP B O 1
ATOM 15797 N N . ILE B 1 1064 ? 85.307 177.712 53.442 1.00 187.58 2176 ILE B N 1
ATOM 15798 C CA . ILE B 1 1064 ? 84.025 177.511 54.124 1.00 195.26 2176 ILE B CA 1
ATOM 15799 C C . ILE B 1 1064 ? 83.940 178.478 55.314 1.00 198.53 2176 ILE B C 1
ATOM 15800 O O . ILE B 1 1064 ? 82.907 179.105 55.500 1.00 197.88 2176 ILE B O 1
ATOM 15805 N N . LEU B 1 1065 ? 85.044 178.669 56.040 1.00 194.69 2177 LEU B N 1
ATOM 15806 C CA . LEU B 1 1065 ? 85.112 179.584 57.180 1.00 194.29 2177 LEU B CA 1
ATOM 15807 C C . LEU B 1 1065 ? 85.050 181.066 56.737 1.00 195.22 2177 LEU B C 1
ATOM 15808 O O . LEU B 1 1065 ? 84.354 181.860 57.376 1.00 195.14 2177 LEU B O 1
ATOM 15813 N N . ARG B 1 1066 ? 85.761 181.423 55.637 1.00 191.20 2178 ARG B N 1
ATOM 15814 C CA . ARG B 1 1066 ? 85.759 182.764 55.040 1.00 189.09 2178 ARG B CA 1
ATOM 15815 C C . ARG B 1 1066 ? 84.341 183.120 54.626 1.00 195.21 2178 ARG B C 1
ATOM 15816 O O . ARG B 1 1066 ? 83.952 184.276 54.725 1.00 194.40 2178 ARG B O 1
ATOM 15824 N N . ARG B 1 1067 ? 83.566 182.098 54.203 1.00 195.85 2179 ARG B N 1
ATOM 15825 C CA . ARG B 1 1067 ? 82.167 182.147 53.774 1.00 197.92 2179 ARG B CA 1
ATOM 15826 C C . ARG B 1 1067 ? 81.217 182.177 54.980 1.00 203.75 2179 ARG B C 1
ATOM 15827 O O . ARG B 1 1067 ? 80.123 182.734 54.878 1.00 204.14 2179 ARG B O 1
ATOM 15835 N N . ILE B 1 1068 ? 81.621 181.557 56.108 1.00 204.16 2180 ILE B N 1
ATOM 15836 C CA . ILE B 1 1068 ? 80.837 181.542 57.344 1.00 207.19 2180 ILE B CA 1
ATOM 15837 C C . ILE B 1 1068 ? 80.881 182.951 57.917 1.00 212.93 2180 ILE B C 1
ATOM 15838 O O . ILE B 1 1068 ? 79.840 183.508 58.260 1.00 213.86 2180 ILE B O 1
ATOM 15843 N N . GLU B 1 1069 ? 82.084 183.540 57.963 1.00 212.04 2181 GLU B N 1
ATOM 15844 C CA . GLU B 1 1069 ? 82.313 184.895 58.450 1.00 212.91 2181 GLU B CA 1
ATOM 15845 C C . GLU B 1 1069 ? 81.571 185.921 57.579 1.00 218.26 2181 GLU B C 1
ATOM 15846 O O . GLU B 1 1069 ? 80.949 186.826 58.130 1.00 218.95 2181 GLU B O 1
ATOM 15852 N N . GLU B 1 1070 ? 81.602 185.756 56.236 1.00 216.99 2182 GLU B N 1
ATOM 15853 C CA . GLU B 1 1070 ? 80.919 186.651 55.294 1.00 217.63 2182 GLU B CA 1
ATOM 15854 C C . GLU B 1 1070 ? 79.406 186.631 55.507 1.00 224.06 2182 GLU B C 1
ATOM 15855 O O . GLU B 1 1070 ? 78.753 187.646 55.273 1.00 224.19 2182 GLU B O 1
ATOM 15861 N N . ALA B 1 1071 ? 78.861 185.487 55.977 1.00 224.61 2183 ALA B N 1
ATOM 15862 C CA . ALA B 1 1071 ? 77.433 185.307 56.256 1.00 225.84 2183 ALA B CA 1
ATOM 15863 C C . ALA B 1 1071 ? 77.046 185.926 57.600 1.00 228.54 2183 ALA B C 1
ATOM 15864 O O . ALA B 1 1071 ? 76.053 186.650 57.655 1.00 228.17 2183 ALA B O 1
ATOM 15866 N N . ILE B 1 1072 ? 77.837 185.656 58.670 1.00 226.30 2184 ILE B N 1
ATOM 15867 C CA . ILE B 1 1072 ? 77.584 186.140 60.031 1.00 227.13 2184 ILE B CA 1
ATOM 15868 C C . ILE B 1 1072 ? 77.884 187.630 60.139 1.00 230.14 2184 ILE B C 1
ATOM 15869 O O . ILE B 1 1072 ? 76.980 188.397 60.472 1.00 229.27 2184 ILE B O 1
ATOM 15874 N N . ASN B 1 1073 ? 79.142 188.034 59.888 1.00 228.05 2185 ASN B N 1
ATOM 15875 C CA . ASN B 1 1073 ? 79.551 189.428 60.041 1.00 227.94 2185 ASN B CA 1
ATOM 15876 C C . ASN B 1 1073 ? 79.799 190.120 58.682 1.00 229.45 2185 ASN B C 1
ATOM 15877 O O . ASN B 1 1073 ? 80.915 190.064 58.149 1.00 226.73 2185 ASN B O 1
ATOM 15882 N N . PRO B 1 1074 ? 78.791 190.844 58.137 1.00 228.23 2186 PRO B N 1
ATOM 15883 C CA . PRO B 1 1074 ? 79.005 191.558 56.865 1.00 227.13 2186 PRO B CA 1
ATOM 15884 C C . PRO B 1 1074 ? 79.701 192.922 57.094 1.00 229.38 2186 PRO B C 1
ATOM 15885 O O . PRO B 1 1074 ? 79.302 193.937 56.510 1.00 229.46 2186 PRO B O 1
ATOM 15889 N N . ALA B 1 1075 ? 80.762 192.934 57.946 1.00 225.92 2187 ALA B N 1
ATOM 15890 C CA . ALA B 1 1075 ? 81.545 194.110 58.336 1.00 239.43 2187 ALA B CA 1
ATOM 15891 C C . ALA B 1 1075 ? 82.719 194.325 57.392 1.00 254.91 2187 ALA B C 1
ATOM 15892 O O . ALA B 1 1075 ? 82.849 195.404 56.822 1.00 226.77 2187 ALA B O 1
ATOM 15894 N N . ASN B 1 1084 ? 94.975 182.228 68.542 1.00 242.76 2196 ASN B N 1
ATOM 15895 C CA . ASN B 1 1084 ? 95.417 183.591 68.287 1.00 241.36 2196 ASN B CA 1
ATOM 15896 C C . ASN B 1 1084 ? 96.035 184.184 69.555 1.00 244.05 2196 ASN B C 1
ATOM 15897 O O . ASN B 1 1084 ? 97.219 184.532 69.575 1.00 242.25 2196 ASN B O 1
ATOM 15902 N N . THR B 1 1085 ? 95.204 184.258 70.610 1.00 243.53 2197 THR B N 1
ATOM 15903 C CA . THR B 1 1085 ? 95.406 184.835 71.943 1.00 244.15 2197 THR B CA 1
ATOM 15904 C C . THR B 1 1085 ? 96.586 184.222 72.759 1.00 245.72 2197 THR B C 1
ATOM 15905 O O . THR B 1 1085 ? 97.045 184.874 73.705 1.00 245.67 2197 THR B O 1
ATOM 15909 N N . SER B 1 1086 ? 97.060 182.997 72.437 1.00 241.82 2198 SER B N 1
ATOM 15910 C CA . SER B 1 1086 ? 98.120 182.384 73.250 1.00 240.86 2198 SER B CA 1
ATOM 15911 C C . SER B 1 1086 ? 99.053 181.480 72.443 1.00 240.62 2198 SER B C 1
ATOM 15912 O O . SER B 1 1086 ? 99.017 181.467 71.209 1.00 239.34 2198 SER B O 1
ATOM 15915 N N . LEU B 1 1087 ? 99.915 180.746 73.181 1.00 237.13 2199 LEU B N 1
ATOM 15916 C CA . LEU B 1 1087 ? 100.826 179.702 72.716 1.00 236.03 2199 LEU B CA 1
ATOM 15917 C C . LEU B 1 1087 ? 99.990 178.451 72.440 1.00 238.79 2199 LEU B C 1
ATOM 15918 O O . LEU B 1 1087 ? 100.423 177.561 71.704 1.00 238.21 2199 LEU B O 1
ATOM 15923 N N . ALA B 1 1088 ? 98.784 178.397 73.068 1.00 236.58 2200 ALA B N 1
ATOM 15924 C CA . ALA B 1 1088 ? 97.774 177.338 72.991 1.00 237.06 2200 ALA B CA 1
ATOM 15925 C C . ALA B 1 1088 ? 97.179 177.194 71.584 1.00 237.72 2200 ALA B C 1
ATOM 15926 O O . ALA B 1 1088 ? 96.817 176.081 71.186 1.00 238.52 2200 ALA B O 1
ATOM 15928 N N . ALA B 1 1089 ? 97.065 178.324 70.849 1.00 231.95 2201 ALA B N 1
ATOM 15929 C CA . ALA B 1 1089 ? 96.507 178.401 69.503 1.00 229.97 2201 ALA B CA 1
ATOM 15930 C C . ALA B 1 1089 ? 97.201 177.444 68.548 1.00 228.49 2201 ALA B C 1
ATOM 15931 O O . ALA B 1 1089 ? 98.345 177.656 68.134 1.00 227.01 2201 ALA B O 1
ATOM 15933 N N . SER B 1 1090 ? 96.507 176.355 68.257 1.00 224.18 2202 SER B N 1
ATOM 15934 C CA . SER B 1 1090 ? 96.953 175.344 67.319 1.00 222.33 2202 SER B CA 1
ATOM 15935 C C . SER B 1 1090 ? 95.917 175.266 66.190 1.00 221.96 2202 SER B C 1
ATOM 15936 O O . SER B 1 1090 ? 94.731 175.422 66.469 1.00 222.77 2202 SER B O 1
ATOM 15939 N N . PRO B 1 1091 ? 96.357 175.103 64.915 1.00 216.00 2203 PRO B N 1
ATOM 15940 C CA . PRO B 1 1091 ? 95.427 175.091 63.768 1.00 215.03 2203 PRO B CA 1
ATOM 15941 C C . PRO B 1 1091 ? 94.123 174.316 63.927 1.00 216.49 2203 PRO B C 1
ATOM 15942 O O . PRO B 1 1091 ? 93.151 174.648 63.251 1.00 216.56 2203 PRO B O 1
ATOM 15946 N N . GLU B 1 1092 ? 94.083 173.312 64.807 1.00 212.97 2204 GLU B N 1
ATOM 15947 C CA . GLU B 1 1092 ? 92.868 172.554 65.069 1.00 213.91 2204 GLU B CA 1
ATOM 15948 C C . GLU B 1 1092 ? 91.764 173.489 65.661 1.00 214.58 2204 GLU B C 1
ATOM 15949 O O . GLU B 1 1092 ? 90.597 173.105 65.677 1.00 215.51 2204 GLU B O 1
ATOM 15955 N N . THR B 1 1093 ? 92.140 174.743 66.058 1.00 209.44 2205 THR B N 1
ATOM 15956 C CA . THR B 1 1093 ? 91.308 175.822 66.629 1.00 208.98 2205 THR B CA 1
ATOM 15957 C C . THR B 1 1093 ? 91.636 177.207 66.015 1.00 207.17 2205 THR B C 1
ATOM 15958 O O . THR B 1 1093 ? 91.276 178.230 66.598 1.00 207.05 2205 THR B O 1
ATOM 15962 N N . ARG B 1 1094 ? 92.299 177.238 64.843 1.00 201.08 2206 ARG B N 1
ATOM 15963 C CA . ARG B 1 1094 ? 92.712 178.461 64.127 1.00 198.53 2206 ARG B CA 1
ATOM 15964 C C . ARG B 1 1094 ? 91.574 179.497 63.913 1.00 199.62 2206 ARG B C 1
ATOM 15965 O O . ARG B 1 1094 ? 91.861 180.649 63.565 1.00 198.03 2206 ARG B O 1
ATOM 15973 N N . SER B 1 1095 ? 90.301 179.065 64.086 1.00 197.24 2207 SER B N 1
ATOM 15974 C CA . SER B 1 1095 ? 89.084 179.868 63.950 1.00 197.23 2207 SER B CA 1
ATOM 15975 C C . SER B 1 1095 ? 88.099 179.549 65.041 1.00 204.16 2207 SER B C 1
ATOM 15976 O O . SER B 1 1095 ? 87.972 178.384 65.415 1.00 205.68 2207 SER B O 1
ATOM 15979 N N . PRO B 1 1096 ? 87.297 180.535 65.481 1.00 204.24 2208 PRO B N 1
ATOM 15980 C CA . PRO B 1 1096 ? 86.267 180.237 66.494 1.00 207.40 2208 PRO B CA 1
ATOM 15981 C C . PRO B 1 1096 ? 85.037 179.504 65.919 1.00 214.40 2208 PRO B C 1
ATOM 15982 O O . PRO B 1 1096 ? 84.204 179.000 66.687 1.00 216.19 2208 PRO B O 1
ATOM 15986 N N . HIS B 1 1097 ? 84.936 179.433 64.571 1.00 212.72 2209 HIS B N 1
ATOM 15987 C CA . HIS B 1 1097 ? 83.833 178.794 63.845 1.00 214.85 2209 HIS B CA 1
ATOM 15988 C C . HIS B 1 1097 ? 84.049 177.288 63.612 1.00 217.34 2209 HIS B C 1
ATOM 15989 O O . HIS B 1 1097 ? 83.076 176.586 63.323 1.00 218.60 2209 HIS B O 1
ATOM 15996 N N . LEU B 1 1098 ? 85.307 176.788 63.747 1.00 212.62 2210 LEU B N 1
ATOM 15997 C CA . LEU B 1 1098 ? 85.661 175.375 63.560 1.00 212.69 2210 LEU B CA 1
ATOM 15998 C C . LEU B 1 1098 ? 84.945 174.473 64.585 1.00 218.33 2210 LEU B C 1
ATOM 15999 O O . LEU B 1 1098 ? 85.130 173.254 64.582 1.00 218.58 2210 LEU B O 1
ATOM 16004 N N . VAL B 1 1099 ? 84.110 175.094 65.439 1.00 217.51 2211 VAL B N 1
ATOM 16005 C CA . VAL B 1 1099 ? 83.266 174.478 66.462 1.00 218.77 2211 VAL B CA 1
ATOM 16006 C C . VAL B 1 1099 ? 81.893 174.202 65.839 1.00 221.99 2211 VAL B C 1
ATOM 16007 O O . VAL B 1 1099 ? 81.345 173.113 66.009 1.00 220.21 2211 VAL B O 1
ATOM 16011 N N . GLN B 1 1100 ? 81.349 175.203 65.117 1.00 220.11 2212 GLN B N 1
ATOM 16012 C CA . GLN B 1 1100 ? 80.064 175.138 64.420 1.00 220.04 2212 GLN B CA 1
ATOM 16013 C C . GLN B 1 1100 ? 80.140 174.178 63.248 1.00 219.96 2212 GLN B C 1
ATOM 16014 O O . GLN B 1 1100 ? 79.299 173.293 63.139 1.00 216.65 2212 GLN B O 1
ATOM 16020 N N . LEU B 1 1101 ? 81.153 174.353 62.373 1.00 220.50 2213 LEU B N 1
ATOM 16021 C CA . LEU B 1 1101 ? 81.388 173.527 61.189 1.00 220.69 2213 LEU B CA 1
ATOM 16022 C C . LEU B 1 1101 ? 81.628 172.063 61.570 1.00 221.06 2213 LEU B C 1
ATOM 16023 O O . LEU B 1 1101 ? 81.192 171.171 60.843 1.00 218.84 2213 LEU B O 1
ATOM 16028 N N . GLU B 1 1102 ? 82.286 171.825 62.719 1.00 221.30 2214 GLU B N 1
ATOM 16029 C CA . GLU B 1 1102 ? 82.566 170.497 63.257 1.00 220.19 2214 GLU B CA 1
ATOM 16030 C C . GLU B 1 1102 ? 81.270 169.693 63.372 1.00 218.58 2214 GLU B C 1
ATOM 16031 O O . GLU B 1 1102 ? 81.207 168.574 62.866 1.00 216.79 2214 GLU B O 1
ATOM 16037 N N . SER B 1 1103 ? 80.222 170.310 63.967 1.00 217.33 2215 SER B N 1
ATOM 16038 C CA . SER B 1 1103 ? 78.902 169.719 64.219 1.00 216.66 2215 SER B CA 1
ATOM 16039 C C . SER B 1 1103 ? 78.027 169.569 62.954 1.00 220.31 2215 SER B C 1
ATOM 16040 O O . SER B 1 1103 ? 77.179 168.664 62.919 1.00 220.22 2215 SER B O 1
ATOM 16043 N N . TRP B 1 1104 ? 78.212 170.447 61.937 1.00 218.64 2216 TRP B N 1
ATOM 16044 C CA . TRP B 1 1104 ? 77.462 170.357 60.677 1.00 218.60 2216 TRP B CA 1
ATOM 16045 C C . TRP B 1 1104 ? 77.956 169.178 59.854 1.00 221.44 2216 TRP B C 1
ATOM 16046 O O . TRP B 1 1104 ? 77.169 168.560 59.135 1.00 221.42 2216 TRP B O 1
ATOM 16057 N N . VAL B 1 1105 ? 79.270 168.885 59.952 1.00 219.19 2217 VAL B N 1
ATOM 16058 C CA . VAL B 1 1105 ? 79.935 167.784 59.256 1.00 219.11 2217 VAL B CA 1
ATOM 16059 C C . VAL B 1 1105 ? 79.465 166.452 59.890 1.00 222.97 2217 VAL B C 1
ATOM 16060 O O . VAL B 1 1105 ? 78.753 165.691 59.229 1.00 222.86 2217 VAL B O 1
ATOM 16064 N N . GLY B 1 1106 ? 79.817 166.217 61.156 1.00 221.50 2218 GLY B N 1
ATOM 16065 C CA . GLY B 1 1106 ? 79.414 165.015 61.886 1.00 221.76 2218 GLY B CA 1
ATOM 16066 C C . GLY B 1 1106 ? 80.397 163.860 61.852 1.00 224.71 2218 GLY B C 1
ATOM 16067 O O . GLY B 1 1106 ? 80.103 162.784 62.389 1.00 224.64 2218 GLY B O 1
ATOM 16068 N N . ILE B 1 1107 ? 81.570 164.077 61.214 1.00 222.22 2219 ILE B N 1
ATOM 16069 C CA . ILE B 1 1107 ? 82.622 163.068 61.115 1.00 222.01 2219 ILE B CA 1
ATOM 16070 C C . ILE B 1 1107 ? 83.412 163.068 62.429 1.00 223.46 2219 ILE B C 1
ATOM 16071 O O . ILE B 1 1107 ? 83.869 164.135 62.859 1.00 223.35 2219 ILE B O 1
ATOM 16076 N N . PRO B 1 1108 ? 83.568 161.879 63.070 1.00 220.36 2220 PRO B N 1
ATOM 16077 C CA . PRO B 1 1108 ? 84.289 161.816 64.351 1.00 219.86 2220 PRO B CA 1
ATOM 16078 C C . PRO B 1 1108 ? 85.729 162.332 64.256 1.00 220.07 2220 PRO B C 1
ATOM 16079 O O . PRO B 1 1108 ? 86.053 163.294 64.949 1.00 220.13 2220 PRO B O 1
ATOM 16083 N N . GLY B 1 1109 ? 86.545 161.761 63.372 1.00 216.08 2221 GLY B N 1
ATOM 16084 C CA . GLY B 1 1109 ? 87.931 162.191 63.213 1.00 218.80 2221 GLY B CA 1
ATOM 16085 C C . GLY B 1 1109 ? 88.087 163.481 62.438 1.00 220.74 2221 GLY B C 1
ATOM 16086 O O . GLY B 1 1109 ? 88.883 163.533 61.502 1.00 222.34 2221 GLY B O 1
ATOM 16087 N N . PHE B 1 1110 ? 87.337 164.529 62.836 1.00 218.57 2222 PHE B N 1
ATOM 16088 C CA . PHE B 1 1110 ? 87.267 165.837 62.185 1.00 219.76 2222 PHE B CA 1
ATOM 16089 C C . PHE B 1 1110 ? 88.600 166.576 62.175 1.00 222.58 2222 PHE B C 1
ATOM 16090 O O . PHE B 1 1110 ? 88.979 167.083 61.126 1.00 221.41 2222 PHE B O 1
ATOM 16098 N N . LYS B 1 1111 ? 89.282 166.679 63.329 1.00 220.74 2223 LYS B N 1
ATOM 16099 C CA . LYS B 1 1111 ? 90.576 167.371 63.444 1.00 219.53 2223 LYS B CA 1
ATOM 16100 C C . LYS B 1 1111 ? 91.654 166.642 62.618 1.00 221.47 2223 LYS B C 1
ATOM 16101 O O . LYS B 1 1111 ? 92.538 167.277 62.031 1.00 218.98 2223 LYS B O 1
ATOM 16107 N N . THR B 1 1112 ? 91.538 165.302 62.563 1.00 220.11 2224 THR B N 1
ATOM 16108 C CA . THR B 1 1112 ? 92.425 164.390 61.848 1.00 219.44 2224 THR B CA 1
ATOM 16109 C C . THR B 1 1112 ? 91.776 164.053 60.463 1.00 220.80 2224 THR B C 1
ATOM 16110 O O . THR B 1 1112 ? 91.403 164.999 59.767 1.00 220.65 2224 THR B O 1
ATOM 16114 N N . ASN B 1 1113 ? 91.655 162.739 60.077 1.00 216.95 2225 ASN B N 1
ATOM 16115 C CA . ASN B 1 1113 ? 91.109 162.129 58.840 1.00 216.24 2225 ASN B CA 1
ATOM 16116 C C . ASN B 1 1113 ? 90.841 163.141 57.705 1.00 215.73 2225 ASN B C 1
ATOM 16117 O O . ASN B 1 1113 ? 89.713 163.238 57.212 1.00 216.54 2225 ASN B O 1
ATOM 16122 N N . ASP B 1 1114 ? 91.910 163.861 57.278 1.00 210.02 2226 ASP B N 1
ATOM 16123 C CA . ASP B 1 1114 ? 91.902 164.905 56.243 1.00 208.92 2226 ASP B CA 1
ATOM 16124 C C . ASP B 1 1114 ? 91.230 164.449 54.957 1.00 209.53 2226 ASP B C 1
ATOM 16125 O O . ASP B 1 1114 ? 90.450 165.208 54.389 1.00 207.56 2226 ASP B O 1
ATOM 16130 N N . ARG B 1 1115 ? 91.521 163.213 54.513 1.00 205.26 2227 ARG B N 1
ATOM 16131 C CA . ARG B 1 1115 ? 90.953 162.619 53.311 1.00 205.02 2227 ARG B CA 1
ATOM 16132 C C . ARG B 1 1115 ? 89.431 162.467 53.452 1.00 208.55 2227 ARG B C 1
ATOM 16133 O O . ARG B 1 1115 ? 88.708 162.882 52.546 1.00 209.62 2227 ARG B O 1
ATOM 16141 N N . GLU B 1 1116 ? 88.951 161.921 54.597 1.00 205.32 2228 GLU B N 1
ATOM 16142 C CA . GLU B 1 1116 ? 87.525 161.709 54.890 1.00 205.02 2228 GLU B CA 1
ATOM 16143 C C . GLU B 1 1116 ? 86.737 163.036 54.886 1.00 205.93 2228 GLU B C 1
ATOM 16144 O O . GLU B 1 1116 ? 85.589 163.076 54.436 1.00 202.47 2228 GLU B O 1
ATOM 16150 N N . VAL B 1 1117 ? 87.374 164.110 55.364 1.00 204.88 2229 VAL B N 1
ATOM 16151 C CA . VAL B 1 1117 ? 86.796 165.442 55.454 1.00 204.79 2229 VAL B CA 1
ATOM 16152 C C . VAL B 1 1117 ? 86.616 166.038 54.042 1.00 209.88 2229 VAL B C 1
ATOM 16153 O O . VAL B 1 1117 ? 85.485 166.357 53.684 1.00 209.60 2229 VAL B O 1
ATOM 16157 N N . VAL B 1 1118 ? 87.713 166.179 53.250 1.00 202.12 2230 VAL B N 1
ATOM 16158 C CA . VAL B 1 1118 ? 87.708 166.739 51.881 1.00 197.40 2230 VAL B CA 1
ATOM 16159 C C . VAL B 1 1118 ? 86.555 166.142 51.082 1.00 206.88 2230 VAL B C 1
ATOM 16160 O O . VAL B 1 1118 ? 85.694 166.874 50.594 1.00 207.39 2230 VAL B O 1
ATOM 16164 N N . GLU B 1 1119 ? 86.533 164.803 51.000 1.00 208.43 2231 GLU B N 1
ATOM 16165 C CA . GLU B 1 1119 ? 85.553 164.015 50.266 1.00 213.75 2231 GLU B CA 1
ATOM 16166 C C . GLU B 1 1119 ? 84.122 164.235 50.793 1.00 208.30 2231 GLU B C 1
ATOM 16167 O O . GLU B 1 1119 ? 83.179 164.042 50.020 1.00 206.76 2231 GLU B O 1
ATOM 16173 N N . TRP B 1 1120 ? 83.952 164.665 52.076 1.00 207.80 2232 TRP B N 1
ATOM 16174 C CA . TRP B 1 1120 ? 82.622 164.948 52.623 1.00 205.87 2232 TRP B CA 1
ATOM 16175 C C . TRP B 1 1120 ? 82.077 166.239 52.051 1.00 209.62 2232 TRP B C 1
ATOM 16176 O O . TRP B 1 1120 ? 80.906 166.289 51.680 1.00 207.31 2232 TRP B O 1
ATOM 16187 N N . TYR B 1 1121 ? 82.899 167.299 52.045 1.00 214.32 2233 TYR B N 1
ATOM 16188 C CA . TYR B 1 1121 ? 82.493 168.604 51.542 1.00 215.97 2233 TYR B CA 1
ATOM 16189 C C . TYR B 1 1121 ? 82.036 168.504 50.103 1.00 221.42 2233 TYR B C 1
ATOM 16190 O O . TYR B 1 1121 ? 80.988 169.048 49.759 1.00 220.84 2233 TYR B O 1
ATOM 16199 N N . GLU B 1 1122 ? 82.805 167.769 49.279 1.00 223.23 2234 GLU B N 1
ATOM 16200 C CA . GLU B 1 1122 ? 82.549 167.542 47.856 1.00 224.21 2234 GLU B CA 1
ATOM 16201 C C . GLU B 1 1122 ? 81.202 166.849 47.631 1.00 221.98 2234 GLU B C 1
ATOM 16202 O O . GLU B 1 1122 ? 80.464 167.238 46.724 1.00 221.71 2234 GLU B O 1
ATOM 16208 N N . GLN B 1 1123 ? 80.868 165.859 48.471 1.00 217.96 2235 GLN B N 1
ATOM 16209 C CA . GLN B 1 1123 ? 79.598 165.148 48.374 1.00 216.55 2235 GLN B CA 1
ATOM 16210 C C . GLN B 1 1123 ? 78.452 166.053 48.863 1.00 219.66 2235 GLN B C 1
ATOM 16211 O O . GLN B 1 1123 ? 77.420 166.131 48.195 1.00 220.04 2235 GLN B O 1
ATOM 16217 N N . ASN B 1 1124 ? 78.652 166.764 49.994 1.00 217.37 2236 ASN B N 1
ATOM 16218 C CA . ASN B 1 1124 ? 77.626 167.626 50.582 1.00 216.93 2236 ASN B CA 1
ATOM 16219 C C . ASN B 1 1124 ? 77.858 169.125 50.305 1.00 218.66 2236 ASN B C 1
ATOM 16220 O O . ASN B 1 1124 ? 77.758 169.951 51.216 1.00 218.08 2236 ASN B O 1
ATOM 16225 N N . GLN B 1 1125 ? 78.094 169.471 49.027 1.00 218.76 2237 GLN B N 1
ATOM 16226 C CA . GLN B 1 1125 ? 78.287 170.850 48.571 1.00 222.10 2237 GLN B CA 1
ATOM 16227 C C . GLN B 1 1125 ? 76.978 171.633 48.693 1.00 221.96 2237 GLN B C 1
ATOM 16228 O O . GLN B 1 1125 ? 77.003 172.820 49.011 1.00 223.28 2237 GLN B O 1
ATOM 16234 N N . ASP B 1 1126 ? 75.846 170.967 48.424 1.00 219.28 2238 ASP B N 1
ATOM 16235 C CA . ASP B 1 1126 ? 74.501 171.546 48.495 1.00 220.03 2238 ASP B CA 1
ATOM 16236 C C . ASP B 1 1126 ? 74.046 171.718 49.945 1.00 221.82 2238 ASP B C 1
ATOM 16237 O O . ASP B 1 1126 ? 73.298 172.652 50.232 1.00 221.61 2238 ASP B O 1
ATOM 16242 N N . ARG B 1 1127 ? 74.465 170.798 50.843 1.00 218.89 2239 ARG B N 1
ATOM 16243 C CA . ARG B 1 1127 ? 74.102 170.809 52.262 1.00 218.51 2239 ARG B CA 1
ATOM 16244 C C . ARG B 1 1127 ? 74.774 171.964 53.010 1.00 219.85 2239 ARG B C 1
ATOM 16245 O O . ARG B 1 1127 ? 74.194 172.464 53.974 1.00 219.57 2239 ARG B O 1
ATOM 16253 N N . ILE B 1 1128 ? 75.986 172.379 52.578 1.00 218.52 2240 ILE B N 1
ATOM 16254 C CA . ILE B 1 1128 ? 76.716 173.506 53.170 1.00 221.77 2240 ILE B CA 1
ATOM 16255 C C . ILE B 1 1128 ? 75.976 174.795 52.782 1.00 223.70 2240 ILE B C 1
ATOM 16256 O O . ILE B 1 1128 ? 75.573 175.559 53.661 1.00 223.16 2240 ILE B O 1
ATOM 16261 N N . ASN B 1 1129 ? 75.744 174.982 51.465 1.00 223.80 2241 ASN B N 1
ATOM 16262 C CA . ASN B 1 1129 ? 75.062 176.124 50.849 1.00 224.21 2241 ASN B CA 1
ATOM 16263 C C . ASN B 1 1129 ? 73.637 176.308 51.381 1.00 222.26 2241 ASN B C 1
ATOM 16264 O O . ASN B 1 1129 ? 73.114 177.419 51.377 1.00 222.33 2241 ASN B O 1
ATOM 16269 N N . GLU B 1 1130 ? 73.032 175.227 51.863 1.00 218.83 2242 GLU B N 1
ATOM 16270 C CA . GLU B 1 1130 ? 71.702 175.206 52.459 1.00 218.81 2242 GLU B CA 1
ATOM 16271 C C . GLU B 1 1130 ? 71.754 175.829 53.866 1.00 221.22 2242 GLU B C 1
ATOM 16272 O O . GLU B 1 1130 ? 70.912 176.668 54.188 1.00 220.56 2242 GLU B O 1
ATOM 16278 N N . LYS B 1 1131 ? 72.758 175.424 54.683 1.00 219.77 2243 LYS B N 1
ATOM 16279 C CA . LYS B 1 1131 ? 72.961 175.862 56.069 1.00 219.94 2243 LYS B CA 1
ATOM 16280 C C . LYS B 1 1131 ? 73.554 177.268 56.165 1.00 223.58 2243 LYS B C 1
ATOM 16281 O O . LYS B 1 1131 ? 73.246 177.977 57.126 1.00 223.39 2243 LYS B O 1
ATOM 16287 N N . LEU B 1 1132 ? 74.390 177.675 55.188 1.00 225.90 2244 LEU B N 1
ATOM 16288 C CA . LEU B 1 1132 ? 74.975 179.019 55.143 1.00 229.40 2244 LEU B CA 1
ATOM 16289 C C . LEU B 1 1132 ? 73.892 180.060 54.936 1.00 230.16 2244 LEU B C 1
ATOM 16290 O O . LEU B 1 1132 ? 73.948 181.137 55.525 1.00 230.85 2244 LEU B O 1
ATOM 16295 N N . GLU B 1 1133 ? 72.907 179.723 54.084 1.00 228.31 2245 GLU B N 1
ATOM 16296 C CA . GLU B 1 1133 ? 71.745 180.535 53.739 1.00 227.35 2245 GLU B CA 1
ATOM 16297 C C . GLU B 1 1133 ? 70.825 180.685 54.963 1.00 230.68 2245 GLU B C 1
ATOM 16298 O O . GLU B 1 1133 ? 70.337 181.786 55.215 1.00 230.44 2245 GLU B O 1
ATOM 16304 N N . LYS B 1 1134 ? 70.632 179.597 55.742 1.00 228.95 2246 LYS B N 1
ATOM 16305 C CA . LYS B 1 1134 ? 69.826 179.594 56.971 1.00 229.02 2246 LYS B CA 1
ATOM 16306 C C . LYS B 1 1134 ? 70.457 180.498 58.036 1.00 231.69 2246 LYS B C 1
ATOM 16307 O O . LYS B 1 1134 ? 69.747 181.070 58.861 1.00 231.42 2246 LYS B O 1
ATOM 16313 N N . LEU B 1 1135 ? 71.791 180.614 58.002 1.00 229.56 2247 LEU B N 1
ATOM 16314 C CA . LEU B 1 1135 ? 72.616 181.421 58.892 1.00 229.58 2247 LEU B CA 1
ATOM 16315 C C . LEU B 1 1135 ? 72.683 182.874 58.402 1.00 232.71 2247 LEU B C 1
ATOM 16316 O O . LEU B 1 1135 ? 72.824 183.790 59.213 1.00 232.15 2247 LEU B O 1
ATOM 16321 N N . LYS B 1 1136 ? 72.599 183.071 57.072 1.00 233.24 2248 LYS B N 1
ATOM 16322 C CA . LYS B 1 1136 ? 72.639 184.374 56.403 1.00 235.35 2248 LYS B CA 1
ATOM 16323 C C . LYS B 1 1136 ? 71.401 185.209 56.777 1.00 236.19 2248 LYS B C 1
ATOM 16324 O O . LYS B 1 1136 ? 71.548 186.395 57.070 1.00 236.22 2248 LYS B O 1
ATOM 16330 N N . LYS B 1 1137 ? 70.196 184.586 56.770 1.00 235.12 2249 LYS B N 1
ATOM 16331 C CA . LYS B 1 1137 ? 68.910 185.217 57.123 1.00 235.59 2249 LYS B CA 1
ATOM 16332 C C . LYS B 1 1137 ? 68.853 185.506 58.625 1.00 239.53 2249 LYS B C 1
ATOM 16333 O O . LYS B 1 1137 ? 68.243 186.485 59.062 1.00 238.79 2249 LYS B O 1
ATOM 16339 N N . GLU B 1 1138 ? 69.476 184.610 59.401 1.00 239.27 2250 GLU B N 1
ATOM 16340 C CA . GLU B 1 1138 ? 69.602 184.612 60.852 1.00 240.17 2250 GLU B CA 1
ATOM 16341 C C . GLU B 1 1138 ? 70.412 185.829 61.329 1.00 244.38 2250 GLU B C 1
ATOM 16342 O O . GLU B 1 1138 ? 69.947 186.563 62.204 1.00 243.61 2250 GLU B O 1
ATOM 16348 N N . SER B 1 1139 ? 71.616 186.042 60.729 1.00 244.23 2251 SER B N 1
ATOM 16349 C CA . SER B 1 1139 ? 72.563 187.129 61.031 1.00 244.89 2251 SER B CA 1
ATOM 16350 C C . SER B 1 1139 ? 72.036 188.521 60.620 1.00 249.63 2251 SER B C 1
ATOM 16351 O O . SER B 1 1139 ? 72.498 189.522 61.172 1.00 249.40 2251 SER B O 1
ATOM 16354 N N . ILE B 1 1140 ? 71.123 188.576 59.615 1.00 248.92 2252 ILE B N 1
ATOM 16355 C CA . ILE B 1 1140 ? 70.490 189.799 59.097 1.00 249.34 2252 ILE B CA 1
ATOM 16356 C C . ILE B 1 1140 ? 69.459 190.306 60.149 1.00 253.75 2252 ILE B C 1
ATOM 16357 O O . ILE B 1 1140 ? 69.315 191.518 60.325 1.00 253.77 2252 ILE B O 1
ATOM 16362 N N . ALA B 1 1141 ? 68.807 189.384 60.881 1.00 252.70 2253 ALA B N 1
ATOM 16363 C CA . ALA B 1 1141 ? 67.864 189.732 61.946 1.00 253.13 2253 ALA B CA 1
ATOM 16364 C C . ALA B 1 1141 ? 68.610 190.341 63.148 1.00 256.59 2253 ALA B C 1
ATOM 16365 O O . ALA B 1 1141 ? 68.175 191.353 63.698 1.00 256.68 2253 ALA B O 1
ATOM 16367 N N . ASP B 1 1142 ? 69.758 189.741 63.515 1.00 255.10 2254 ASP B N 1
ATOM 16368 C CA . ASP B 1 1142 ? 70.626 190.176 64.612 1.00 255.35 2254 ASP B CA 1
ATOM 16369 C C . ASP B 1 1142 ? 71.348 191.496 64.272 1.00 257.31 2254 ASP B C 1
ATOM 16370 O O . ASP B 1 1142 ? 71.588 192.302 65.174 1.00 256.60 2254 ASP B O 1
ATOM 16375 N N . GLN B 1 1143 ? 71.697 191.701 62.976 1.00 255.57 2255 GLN B N 1
ATOM 16376 C CA . GLN B 1 1143 ? 72.377 192.887 62.425 1.00 255.62 2255 GLN B CA 1
ATOM 16377 C C . GLN B 1 1143 ? 71.634 194.182 62.795 1.00 257.25 2255 GLN B C 1
ATOM 16378 O O . GLN B 1 1143 ? 72.278 195.198 63.049 1.00 256.89 2255 GLN B O 1
ATOM 16384 N N . MET B 1 1144 ? 70.286 194.124 62.837 1.00 254.69 2256 MET B N 1
ATOM 16385 C CA . MET B 1 1144 ? 69.385 195.225 63.186 1.00 254.54 2256 MET B CA 1
ATOM 16386 C C . MET B 1 1144 ? 69.463 195.579 64.664 1.00 257.88 2256 MET B C 1
ATOM 16387 O O . MET B 1 1144 ? 69.285 196.745 65.024 1.00 257.43 2256 MET B O 1
ATOM 16392 N N . ARG B 1 1145 ? 69.684 194.562 65.517 1.00 256.72 2257 ARG B N 1
ATOM 16393 C CA . ARG B 1 1145 ? 69.781 194.717 66.966 1.00 257.18 2257 ARG B CA 1
ATOM 16394 C C . ARG B 1 1145 ? 71.026 195.533 67.349 1.00 261.07 2257 ARG B C 1
ATOM 16395 O O . ARG B 1 1145 ? 70.913 196.423 68.185 1.00 260.96 2257 ARG B O 1
ATOM 16403 N N . GLU B 1 1146 ? 72.187 195.262 66.718 1.00 259.89 2258 GLU B N 1
ATOM 16404 C CA . GLU B 1 1146 ? 73.456 195.960 66.967 1.00 260.23 2258 GLU B CA 1
ATOM 16405 C C . GLU B 1 1146 ? 73.377 197.448 66.559 1.00 263.24 2258 GLU B C 1
ATOM 16406 O O . GLU B 1 1146 ? 73.811 198.307 67.331 1.00 263.03 2258 GLU B O 1
ATOM 16412 N N . LEU B 1 1147 ? 72.830 197.737 65.355 1.00 261.39 2259 LEU B N 1
ATOM 16413 C CA . LEU B 1 1147 ? 72.705 199.082 64.775 1.00 261.33 2259 LEU B CA 1
ATOM 16414 C C . LEU B 1 1147 ? 71.811 200.007 65.605 1.00 263.70 2259 LEU B C 1
ATOM 16415 O O . LEU B 1 1147 ? 72.122 201.193 65.735 1.00 263.46 2259 LEU B O 1
ATOM 16420 N N . LEU B 1 1148 ? 70.713 199.473 66.161 1.00 261.42 2260 LEU B N 1
ATOM 16421 C CA . LEU B 1 1148 ? 69.794 200.247 66.995 1.00 261.24 2260 LEU B CA 1
ATOM 16422 C C . LEU B 1 1148 ? 70.343 200.385 68.434 1.00 264.05 2260 LEU B C 1
ATOM 16423 O O . LEU B 1 1148 ? 69.962 201.327 69.132 1.00 263.72 2260 LEU B O 1
ATOM 16428 N N . ARG B 1 1149 ? 71.257 199.465 68.858 1.00 262.05 2261 ARG B N 1
ATOM 16429 C CA . ARG B 1 1149 ? 71.895 199.442 70.189 1.00 261.98 2261 ARG B CA 1
ATOM 16430 C C . ARG B 1 1149 ? 73.156 200.320 70.256 1.00 264.42 2261 ARG B C 1
ATOM 16431 O O . ARG B 1 1149 ? 73.467 200.838 71.330 1.00 264.63 2261 ARG B O 1
ATOM 16439 N N . ALA B 1 1150 ? 73.899 200.456 69.137 1.00 261.92 2262 ALA B N 1
ATOM 16440 C CA . ALA B 1 1150 ? 75.104 201.288 69.087 1.00 261.57 2262 ALA B CA 1
ATOM 16441 C C . ALA B 1 1150 ? 74.733 202.781 69.149 1.00 264.85 2262 ALA B C 1
ATOM 16442 O O . ALA B 1 1150 ? 75.417 203.554 69.827 1.00 265.26 2262 ALA B O 1
ATOM 16444 N N . ALA B 1 1151 ? 73.628 203.168 68.477 1.00 262.52 2263 ALA B N 1
ATOM 16445 C CA . ALA B 1 1151 ? 73.125 204.542 68.446 1.00 262.25 2263 ALA B CA 1
ATOM 16446 C C . ALA B 1 1151 ? 72.378 204.904 69.737 1.00 264.03 2263 ALA B C 1
ATOM 16447 O O . ALA B 1 1151 ? 72.403 206.068 70.134 1.00 264.07 2263 ALA B O 1
ATOM 16449 N N . GLU B 1 1152 ? 71.731 203.898 70.380 1.00 261.01 2264 GLU B N 1
ATOM 16450 C CA . GLU B 1 1152 ? 70.927 203.935 71.618 1.00 268.06 2264 GLU B CA 1
ATOM 16451 C C . GLU B 1 1152 ? 71.380 204.993 72.641 1.00 278.11 2264 GLU B C 1
ATOM 16452 O O . GLU B 1 1152 ? 70.608 205.378 73.524 1.00 264.25 2264 GLU B O 1
ATOM 16458 N N . UNK B 1 1153 ? 72.025 208.688 71.050 1.00 267.08 2300 UNK B N 1
ATOM 16459 C CA . UNK B 1 1153 ? 71.207 209.296 70.005 1.00 266.85 2300 UNK B CA 1
ATOM 16460 C C . UNK B 1 1153 ? 69.815 208.631 69.898 1.00 268.88 2300 UNK B C 1
ATOM 16461 O O . UNK B 1 1153 ? 68.808 209.334 70.024 1.00 268.69 2300 UNK B O 1
ATOM 16463 N N . UNK B 1 1154 ? 69.764 207.286 69.706 1.00 266.68 2301 UNK B N 1
ATOM 16464 C CA . UNK B 1 1154 ? 68.531 206.500 69.541 1.00 266.33 2301 UNK B CA 1
ATOM 16465 C C . UNK B 1 1154 ? 67.842 206.118 70.896 1.00 268.54 2301 UNK B C 1
ATOM 16466 O O . UNK B 1 1154 ? 67.390 204.978 71.074 1.00 268.34 2301 UNK B O 1
ATOM 16468 N N . UNK B 1 1155 ? 67.736 207.097 71.827 1.00 266.69 2302 UNK B N 1
ATOM 16469 C CA . UNK B 1 1155 ? 67.050 206.959 73.121 1.00 266.66 2302 UNK B CA 1
ATOM 16470 C C . UNK B 1 1155 ? 65.585 207.388 72.954 1.00 268.78 2302 UNK B C 1
ATOM 16471 O O . UNK B 1 1155 ? 64.712 206.978 73.725 1.00 268.49 2302 UNK B O 1
ATOM 16473 N N . UNK B 1 1156 ? 65.341 208.206 71.905 1.00 266.66 2303 UNK B N 1
ATOM 16474 C CA . UNK B 1 1156 ? 64.059 208.753 71.450 1.00 266.46 2303 UNK B CA 1
ATOM 16475 C C . UNK B 1 1156 ? 64.000 208.763 69.898 1.00 268.16 2303 UNK B C 1
ATOM 16476 O O . UNK B 1 1156 ? 62.923 208.953 69.320 1.00 267.70 2303 UNK B O 1
ATOM 16478 N N . UNK B 1 1157 ? 65.169 208.537 69.240 1.00 266.27 2304 UNK B N 1
ATOM 16479 C CA . UNK B 1 1157 ? 65.352 208.506 67.780 1.00 266.10 2304 UNK B CA 1
ATOM 16480 C C . UNK B 1 1157 ? 65.183 207.090 67.187 1.00 267.80 2304 UNK B C 1
ATOM 16481 O O . UNK B 1 1157 ? 65.049 206.959 65.966 1.00 267.39 2304 UNK B O 1
ATOM 16483 N N . UNK B 1 1158 ? 65.202 206.044 68.042 1.00 265.80 2305 UNK B N 1
ATOM 16484 C CA . UNK B 1 1158 ? 64.980 204.652 67.636 1.00 265.65 2305 UNK B CA 1
ATOM 16485 C C . UNK B 1 1158 ? 63.478 204.396 67.510 1.00 267.40 2305 UNK B C 1
ATOM 16486 O O . UNK B 1 1158 ? 63.042 203.664 66.617 1.00 267.10 2305 UNK B O 1
ATOM 16488 N N . UNK B 1 1159 ? 62.693 205.018 68.415 1.00 265.04 2306 UNK B N 1
ATOM 16489 C CA . UNK B 1 1159 ? 61.232 204.954 68.474 1.00 264.80 2306 UNK B CA 1
ATOM 16490 C C . UNK B 1 1159 ? 60.595 205.731 67.310 1.00 266.45 2306 UNK B C 1
ATOM 16491 O O . UNK B 1 1159 ? 59.504 205.370 66.859 1.00 266.09 2306 UNK B O 1
ATOM 16493 N N . UNK B 1 1160 ? 61.286 206.796 66.834 1.00 264.00 2307 UNK B N 1
ATOM 16494 C CA . UNK B 1 1160 ? 60.878 207.647 65.711 1.00 263.55 2307 UNK B CA 1
ATOM 16495 C C . UNK B 1 1160 ? 61.315 207.039 64.350 1.00 265.12 2307 UNK B C 1
ATOM 16496 O O . UNK B 1 1160 ? 60.822 207.475 63.305 1.00 264.69 2307 UNK B O 1
ATOM 16498 N N . UNK B 1 1161 ? 62.227 206.027 64.378 1.00 262.87 2308 UNK B N 1
ATOM 16499 C CA . UNK B 1 1161 ? 62.745 205.281 63.215 1.00 262.54 2308 UNK B CA 1
ATOM 16500 C C . UNK B 1 1161 ? 61.962 203.965 63.012 1.00 264.02 2308 UNK B C 1
ATOM 16501 O O . UNK B 1 1161 ? 61.953 203.406 61.910 1.00 263.49 2308 UNK B O 1
ATOM 16503 N N . UNK B 1 1162 ? 61.312 203.483 64.091 1.00 261.64 2309 UNK B N 1
ATOM 16504 C CA . UNK B 1 1162 ? 60.449 202.303 64.107 1.00 261.42 2309 UNK B CA 1
ATOM 16505 C C . UNK B 1 1162 ? 59.058 202.695 63.618 1.00 263.49 2309 UNK B C 1
ATOM 16506 O O . UNK B 1 1162 ? 58.351 201.871 63.035 1.00 263.13 2309 UNK B O 1
ATOM 16508 N N . UNK B 1 1163 ? 58.684 203.972 63.859 1.00 261.26 2310 UNK B N 1
ATOM 16509 C CA . UNK B 1 1163 ? 57.414 204.597 63.479 1.00 261.14 2310 UNK B CA 1
ATOM 16510 C C . UNK B 1 1163 ? 57.465 205.168 62.050 1.00 263.27 2310 UNK B C 1
ATOM 16511 O O . UNK B 1 1163 ? 56.418 205.516 61.495 1.00 262.99 2310 UNK B O 1
ATOM 16513 N N . UNK B 1 1164 ? 58.677 205.259 61.461 1.00 260.65 2311 UNK B N 1
ATOM 16514 C CA . UNK B 1 1164 ? 58.894 205.764 60.103 1.00 269.93 2311 UNK B CA 1
ATOM 16515 C C . UNK B 1 1164 ? 59.225 204.619 59.144 1.00 275.51 2311 UNK B C 1
ATOM 16516 O O . UNK B 1 1164 ? 58.381 204.216 58.344 1.00 263.72 2311 UNK B O 1
ATOM 16518 N N . UNK B 1 1165 ? 48.996 197.209 60.075 1.00 261.86 2317 UNK B N 1
ATOM 16519 C CA . UNK B 1 1165 ? 48.588 196.244 61.099 1.00 261.88 2317 UNK B CA 1
ATOM 16520 C C . UNK B 1 1165 ? 49.636 195.128 61.295 1.00 263.94 2317 UNK B C 1
ATOM 16521 O O . UNK B 1 1165 ? 49.565 194.393 62.288 1.00 263.87 2317 UNK B O 1
ATOM 16523 N N . UNK B 1 1166 ? 50.604 195.008 60.351 1.00 261.95 2318 UNK B N 1
ATOM 16524 C CA . UNK B 1 1166 ? 51.700 194.031 60.396 1.00 261.90 2318 UNK B CA 1
ATOM 16525 C C . UNK B 1 1166 ? 52.712 194.421 61.478 1.00 264.12 2318 UNK B C 1
ATOM 16526 O O . UNK B 1 1166 ? 53.261 193.545 62.152 1.00 264.08 2318 UNK B O 1
ATOM 16528 N N . UNK B 1 1167 ? 52.933 195.742 61.650 1.00 262.17 2319 UNK B N 1
ATOM 16529 C CA . UNK B 1 1167 ? 53.826 196.314 62.659 1.00 262.27 2319 UNK B CA 1
ATOM 16530 C C . UNK B 1 1167 ? 53.114 196.462 64.029 1.00 264.38 2319 UNK B C 1
ATOM 16531 O O . UNK B 1 1167 ? 53.797 196.541 65.051 1.00 264.44 2319 UNK B O 1
ATOM 16533 N N . UNK B 1 1168 ? 51.748 196.464 64.046 1.00 262.10 2320 UNK B N 1
ATOM 16534 C CA . UNK B 1 1168 ? 50.904 196.548 65.254 1.00 262.01 2320 UNK B CA 1
ATOM 16535 C C . UNK B 1 1168 ? 50.896 195.209 66.029 1.00 264.28 2320 UNK B C 1
ATOM 16536 O O . UNK B 1 1168 ? 50.418 195.154 67.167 1.00 264.14 2320 UNK B O 1
ATOM 16538 N N . UNK B 1 1169 ? 51.438 194.141 65.393 1.00 262.47 2321 UNK B N 1
ATOM 16539 C CA . UNK B 1 1169 ? 51.609 192.778 65.914 1.00 262.52 2321 UNK B CA 1
ATOM 16540 C C . UNK B 1 1169 ? 53.090 192.514 66.288 1.00 264.52 2321 UNK B C 1
ATOM 16541 O O . UNK B 1 1169 ? 53.359 191.712 67.189 1.00 264.53 2321 UNK B O 1
ATOM 16543 N N . UNK B 1 1170 ? 54.040 193.191 65.586 1.00 262.36 2322 UNK B N 1
ATOM 16544 C CA . UNK B 1 1170 ? 55.487 193.133 65.840 1.00 262.26 2322 UNK B CA 1
ATOM 16545 C C . UNK B 1 1170 ? 55.832 193.974 67.090 1.00 264.45 2322 UNK B C 1
ATOM 16546 O O . UNK B 1 1170 ? 56.773 193.644 67.817 1.00 264.31 2322 UNK B O 1
ATOM 16548 N N . UNK B 1 1171 ? 55.042 195.051 67.336 1.00 262.33 2323 UNK B N 1
ATOM 16549 C CA . UNK B 1 1171 ? 55.137 195.939 68.502 1.00 262.32 2323 UNK B CA 1
ATOM 16550 C C . UNK B 1 1171 ? 54.411 195.312 69.706 1.00 264.58 2323 UNK B C 1
ATOM 16551 O O . UNK B 1 1171 ? 54.767 195.598 70.850 1.00 264.70 2323 UNK B O 1
ATOM 16553 N N . UNK B 1 1172 ? 53.402 194.447 69.436 1.00 262.38 2324 UNK B N 1
ATOM 16554 C CA . UNK B 1 1172 ? 52.630 193.682 70.427 1.00 262.29 2324 UNK B CA 1
ATOM 16555 C C . UNK B 1 1172 ? 53.482 192.508 70.956 1.00 264.49 2324 UNK B C 1
ATOM 16556 O O . UNK B 1 1172 ? 53.184 191.945 72.016 1.00 264.37 2324 UNK B O 1
ATOM 16558 N N . UNK B 1 1173 ? 54.555 192.164 70.195 1.00 262.51 2325 UNK B N 1
ATOM 16559 C CA . UNK B 1 1173 ? 55.584 191.154 70.473 1.00 262.48 2325 UNK B CA 1
ATOM 16560 C C . UNK B 1 1173 ? 56.794 191.809 71.181 1.00 264.47 2325 UNK B C 1
ATOM 16561 O O . UNK B 1 1173 ? 57.558 191.123 71.868 1.00 264.48 2325 UNK B O 1
ATOM 16563 N N . UNK B 1 1174 ? 56.952 193.142 70.999 1.00 261.85 2326 UNK B N 1
ATOM 16564 C CA . UNK B 1 1174 ? 57.974 193.976 71.633 1.00 261.63 2326 UNK B CA 1
ATOM 16565 C C . UNK B 1 1174 ? 57.508 194.401 73.043 1.00 264.21 2326 UNK B C 1
ATOM 16566 O O . UNK B 1 1174 ? 58.346 194.658 73.908 1.00 264.27 2326 UNK B O 1
ATOM 16568 N N . UNK B 1 1175 ? 56.162 194.454 73.261 1.00 262.23 2327 UNK B N 1
ATOM 16569 C CA . UNK B 1 1175 ? 55.478 194.785 74.526 1.00 262.15 2327 UNK B CA 1
ATOM 16570 C C . UNK B 1 1175 ? 55.344 193.542 75.422 1.00 264.05 2327 UNK B C 1
ATOM 16571 O O . UNK B 1 1175 ? 55.078 193.670 76.619 1.00 263.75 2327 UNK B O 1
ATOM 16573 N N . UNK B 1 1176 ? 55.519 192.343 74.819 1.00 262.19 2328 UNK B N 1
ATOM 16574 C CA . UNK B 1 1176 ? 55.507 191.027 75.467 1.00 262.24 2328 UNK B CA 1
ATOM 16575 C C . UNK B 1 1176 ? 56.939 190.625 75.862 1.00 264.49 2328 UNK B C 1
ATOM 16576 O O . UNK B 1 1176 ? 57.118 189.863 76.816 1.00 264.42 2328 UNK B O 1
ATOM 16578 N N . UNK B 1 1177 ? 57.952 191.156 75.121 1.00 262.55 2329 UNK B N 1
ATOM 16579 C CA . UNK B 1 1177 ? 59.395 190.965 75.344 1.00 262.63 2329 UNK B CA 1
ATOM 16580 C C . UNK B 1 1177 ? 59.911 191.906 76.462 1.00 265.18 2329 UNK B C 1
ATOM 16581 O O . UNK B 1 1177 ? 61.001 191.686 77.004 1.00 265.20 2329 UNK B O 1
ATOM 16583 N N . UNK B 1 1178 ? 59.111 192.948 76.797 1.00 263.07 2330 UNK B N 1
ATOM 16584 C CA . UNK B 1 1178 ? 59.369 193.933 77.853 1.00 263.01 2330 UNK B CA 1
ATOM 16585 C C . UNK B 1 1178 ? 58.608 193.562 79.134 1.00 264.90 2330 UNK B C 1
ATOM 16586 O O . UNK B 1 1178 ? 59.066 193.892 80.231 1.00 264.82 2330 UNK B O 1
ATOM 16588 N N . UNK B 1 1179 ? 57.448 192.876 78.988 1.00 261.98 2331 UNK B N 1
ATOM 16589 C CA . UNK B 1 1179 ? 56.606 192.412 80.096 1.00 269.22 2331 UNK B CA 1
ATOM 16590 C C . UNK B 1 1179 ? 57.118 191.080 80.651 1.00 273.94 2331 UNK B C 1
ATOM 16591 O O . UNK B 1 1179 ? 57.643 190.252 79.905 1.00 254.19 2331 UNK B O 1
#

Solvent-accessible surface area: 93560 Å² total; per-residue (Å²): 197,196,84,60,43,143,33,84,11,126,53,23,130,58,12,44,92,27,18,40,137,46,10,126,122,25,149,24,48,19,29,9,23,23,155,16,42,139,34,161,76,110,133,133,15,48,42,57,10,84,41,53,13,102,126,11,103,69,36,4,86,68,62,212,4,160,74,7,3,19,47,16,31,59,125,135,75,47,60,29,6,24,15,2,8,101,31,103,87,14,98,35,35,58,35,20,55,37,12,35,13,75,66,17,156,62,6,66,27,37,5,7,61,71,15,136,37,77,50,58,142,22,90,38,47,54,0,16,0,3,57,0,24,1,150,65,65,115,84,2,60,23,14,2,1,1,3,16,18,153,40,78,183,211,102,141,60,23,63,66,35,19,36,113,11,25,46,37,0,14,71,0,7,118,118,27,21,47,71,162,8,101,51,4,3,3,5,2,13,13,46,67,67,40,103,31,60,15,108,86,40,39,119,39,13,100,34,39,38,82,137,29,21,66,125,6,137,163,14,99,17,58,38,30,2,29,38,25,23,4,79,156,66,161,107,95,52,72,17,24,19,7,10,12,18,22,52,96,48,168,28,150,34,54,7,30,2,37,22,116,61,13,125,115,61,72,122,10,4,110,13,96,25,62,32,78,148,142,15,48,41,30,44,6,39,42,63,10,59,29,39,13,129,72,62,25,81,76,54,67,141,120,0,86,118,79,36,3,57,1,5,21,36,4,3,79,25,0,40,86,4,0,38,70,34,11,57,83,23,41,149,102,35,93,107,135,30,101,153,64,31,71,124,36,100,2,0,54,84,45,9,5,30,36,17,57,156,67,80,37,31,96,7,40,26,78,58,0,41,14,71,14,0,1,4,0,2,13,0,26,1,65,5,26,34,32,41,144,18,8,88,2,0,1,0,3,2,1,7,36,48,131,95,1,1,0,0,28,93,2,0,23,6,0,16,27,0,2,63,36,0,71,178,74,2,4,2,0,0,0,1,0,3,0,20,4,15,34,49,10,1,0,98,46,1,20,82,63,2,35,7,1,50,101,49,109,84,118,9,88,48,27,31,114,29,0,30,0,37,28,106,9,42,147,159,24,85,123,26,2,74,33,92,83,85,102,36,130,73,93,116,32,10,51,6,64,7,1,13,1,64,57,99,5,16,12,1,11,0,0,8,0,0,0,2,0,0,0,3,0,2,69,0,18,49,44,1,4,0,1,0,0,0,3,4,81,0,22,16,6,0,0,2,0,0,3,4,0,14,0,0,1,0,7,74,44,20,8,0,3,19,48,23,4,92,47,12,7,86,145,79,68,110,135,15,4,119,41,62,50,41,0,0,0,20,96,6,0,53,60,2,0,0,0,1,11,30,0,172,75,15,59,35,0,0,48,50,0,10,77,2,4,15,4,2,1,30,90,75,121,46,108,12,4,69,64,69,52,47,66,14,62,48,84,30,66,2,77,9,83,4,63,113,203,140,84,3,19,5,60,80,2,0,20,11,57,125,58,167,122,54,67,52,20,0,1,0,9,111,108,20,34,22,47,0,2,17,16,9,7,74,0,0,1,0,0,1,0,26,0,0,1,0,0,0,0,0,0,0,1,0,21,98,98,20,94,31,58,43,57,36,19,40,34,53,104,118,36,136,100,71,99,38,102,10,36,1,2,21,0,20,17,40,0,0,8,0,2,3,16,1,2,34,1,0,17,44,9,0,26,0,0,0,0,3,4,0,10,0,94,8,15,15,3,12,16,91,10,0,28,64,23,0,1,0,17,0,0,41,0,0,33,2,1,32,89,5,121,26,0,0,0,0,1,0,3,8,46,0,36,0,20,15,23,0,0,5,0,2,0,3,1,1,16,17,56,2,0,0,0,0,0,5,83,98,0,38,3,3,19,54,58,13,94,21,10,4,83,70,68,2,89,132,67,69,27,25,120,17,2,19,69,25,5,73,68,23,108,61,20,114,135,70,99,87,162,144,70,88,70,185,140,72,35,62,59,6,122,132,108,25,81,106,51,30,105,130,2,87,89,25,18,72,94,8,6,29,45,1,0,27,1,16,5,51,4,27,8,0,93,62,54,34,1,5,25,67,46,9,87,11,161,94,0,0,56,41,0,14,20,6,0,50,5,0,30,42,0,12,65,4,15,88,78,0,74,124,4,47,73,74,115,130,76,39,37,85,15,28,2,51,96,30,18,115,22,14,111,65,0,50,83,34,15,60,17,128,18,4,91,80,69,15,114,82,0,0,72,40,1,82,133,27,77,113,92,4,63,84,37,17,90,103,24,116,90,102,8,34,45,85,35,34,147,117,8,99,152,49,8,117,84,52,71,81,27,30,44,82,7,65,126,94,78,78,57,58,57,63,78,67,44,96,116,197,196,82,63,34,126,42,67,14,127,46,27,131,49,12,45,91,18,14,40,138,27,9,126,121,20,149,24,44,16,38,8,19,18,156,3,30,143,35,125,58,120,138,117,6,54,43,52,10,86,40,55,12,101,126,11,102,69,36,4,89,68,60,213,4,159,43,4,4,19,56,8,28,26,134,116,64,56,108,33,2,15,15,3,8,96,31,100,87,12,97,35,33,59,36,16,46,34,13,68,38,75,26,8,142,51,4,67,34,35,2,3,68,56,8,134,41,77,51,58,142,8,87,34,41,23,0,12,0,1,56,0,30,1,137,59,47,123,72,3,61,26,11,3,1,0,4,4,21,127,54,61,237,233,99,141,92,26,66,65,34,16,37,117,12,26,46,37,0,13,71,0,6,118,117,27,20,47,68,160,8,100,49,4,3,4,5,2,6,13,47,74,56,63,93,12,55,25,114,118,40,17,123,38,9,101,33,41,36,82,137,28,22,66,124,6,136,164,12,100,18,59,29,31,0,32,53,15,16,3,53,153,115,213,82,127,49,68,23,19,20,4,5,10,19,21,54,96,47,165,28,157,32,50,8,25,4,27,21,122,64,37,155,114,61,73,122,11,5,72,19,94,13,53,34,83,110,118,12,40,36,38,39,12,40,37,71,12,46,24,32,9,114,65,43,26,82,68,58,68,143,122,0,86,119,76,37,4,57,1,5,20,36,4,2,80,26,0,40,87,3,0,39,68,32,11,57,84,25,40,148,100,34,92,107,132,30,102,152,66,31,71,124,36,100,2,0,53,84,38,9,6,28,26,13,91,151,68,77,36,44,89,15,56,25,90,60,0,36,14,63,14,0,1,4,0,2,13,0,27,1,65,4,26,35,30,43,143,18,8,87,2,0,1,0,3,3,1,6,36,48,132,95,0,1,1,0,28,84,2,0,22,4,0,13,25,0,2,63,36,0,73,178,72,3,5,2,0,0,0,1,0,3,0,20,4,14,32,51,12,2,0,98,46,1,20,82,64,2,38,6,1,52,102,50,107,84,115,10,83,48,26,33,114,29,0,30,0,36,29,106,10,43,147,161,24,85,123,25,1,73,34,92,81,85,101,37,130,72,92,116,32,10,49,8,65,8,1,14,1,66,57,99,5,16,11,1,10,0,1,6,0,0,0,1,0,0,0,3,0,2,63,0,17,48,46,2,5,0,1,0,0,0,3,4,80,0,21,16,6,0,0,1,0,0,3,3,0,16,0,0,2,0,7,74,45,20,9,0,2,18,47,24,4,91,49,14,9,86,144,79,70,110,135,15,4,118,42,63,49,45,0,0,0,20,95,5,0,53,64,2,0,0,0,0,11,32,0,172,74,13,59,33,0,0,47,51,1,10,76,3,4,15,4,2,1,28,89,77,120,45,109,12,2,69,61,70,52,46,68,14,62,47,84,29,65,3,77,10,83,4,63,112,199,141,83,3,19,6,61,78,2,0,20,12,57,126,58,167,123,54,66,51,19,0,0,0,8,112,107,21,35,22,46,0,2,18,16,9,7,72,0,0,1,0,0,1,0,26,0,0,1,1,0,0,0,0,0,0,1,0,19,100,100,20,94,30,58,40,56,35,18,41,34,52,105,117,38,136,100,72,97,38,101,10,36,2,2,21,0,21,17,40,0,0,7,1,2,3,15,1,1,33,1,0,18,42,8,0,27,0,0,0,0,3,3,0,10,0,96,9,14,14,3,13,19,91,11,1,28,65,23,0,1,0,16,0,0,40,0,0,32,1,1,32,90,6,120,26,0,0,0,0,1,0,3,7,45,0,38,0,22,14,25,0,0,5,0,2,0,3,2,1,16,17,56,2,0,0,0,0,0,5,83,98,0,40,3,4,20,55,60,13,96,20,10,4,83,69,63,1,87,130,66,67,27,25,122,16,1,19,70,25,5,74,65,21,109,62,21,113,134,69,100,88,160,146,71,86,70,186,140,72,36,64,60,6,119,132,108,26,81,106,53,28,104,128,3,89,88,20,16,71,93,6,6,30,46,1,0,27,1,16,6,49,3,27,7,1,92,61,55,33,1,5,23,67,45,10,85,10,161,95,0,0,56,43,0,13,21,4,0,48,4,0,29,42,0,14,67,3,15,89,79,0,75,129,14,45,72,89,113,135,83,41,41,85,13,26,2,53,95,29,19,115,23,9,110,66,0,50,80,42,14,60,20,126,15,4,99,81,73,16,114,81,0,0,72,38,0,83,133,24,79,113,88,5,69,88,47,14,75,104,16,100,94,111,11,36,18,91,57,46,106,113,30,55,147,85,27,115,68,12,88,80,30,15,36,65,31,84,80,118,126,81,74,74,65,37,60,64,49,48,67,68,79,88,115

Secondary structure (DSSP, 8-state):
---EEEEE-S-TTGGGHHHHTGGGS---EEEEEE--TT----SSSSSSSHHHHHHTTTHHHHTT--EEEEEE--TTSPPPB-BEEETTTT---TTSBSS-TTSTTSS--TT-TTEEEEEE--SSSSEEEEEEEESS-SS--EEEEEEEE------THHHHHHHHHHHHHHHHHHHH---S-S-EEEEEEE-------HHHHHHHHHHHHHHHHHHHHHTT--EEEEEE-----------EEEEEE-TTSS---EEE--EEE-SSSSEEE----SSTT-SS--S-BTT-----SSSSHHHHHHHHTTTS--GGGHHHHHHHHHHHHHHHHHHHS-STTTT---SSSS--EEEEEE-TTS-EEEE---SS--SSSEEEEEE----SSSTT----EEEEE-TTSGGG-B-HHHHHHHHHHHHHHHHH---EEEEE---SBPP---STTTTTEEEEES-SS-TTS-EEEEEE-HHHHTTTSSSEEEEEEEETTEEEEEEEEE--SSSSSSHHHHHHHHHHHHHHHHHHTTS-EEEEESS-EETHHHHHHHHS-SEEEETT--EESS-HHHHHHHHTS-----THHHHSHHHHHHHTS-SEEESSHHHHHHHHHHHHHHS-SSSS-------STTS-TT--------SSS---THHHHTEEE-SSSEEE-SSPTT--EEESTTS-TTEEEEEEEETTEEEEEEEE--S-EEEEEPPPSS-TT---EEEEE-TT-B-HHHHHHHHHHHHHHHTTT---EEEE-----B--SHHHHHTTHHHHHHHHHHHHHH--S-EEEEE-TT-B--HHHHHTT-GGGSTTTEEEEEETT-B--SS-HHHHHHHHS-HHHHHHHHHHH-HHHHHHHHHHHT----HHHHHHHHHHHHHHHHHHHHHHHHHHHHHHHHHHBHHHHHHTTSSS-EE-GGGHHHHHHHHHHHHHHHHHHHHHHHHHH-----SS---GGGSSTTTTHHHHHH--SS-SS-HHHHHHHHHHTHHHHHHHHHHHHHHHHHHHHHHHHHHH---HHHHTTT--TTTTTTHHHHT-/---EEE--BSSTTGGGHHHHTGGGS---EEEEEE---S---SSTTTTTTHHHHHHTTTHHHHTT--EEEEEE--TTSPPPEEB-EETTTT---SSSBSS-TTTHHHH--SS-SSEEEEEE--SSTTEEEEEEEESS-SS-EEEEEEEEEPPPP--THHHHHHHHHHHHHHHHHHHH---S-S-EEEEEEE-------HHHHHHHHHHHHHHHHHHHHHTT--EEEEEEEES------EEEEEEEE-TTSS---EEE--EEE-SSSSEEE----SS-S-SS--S-BTT-----TTSSHHHHHHHHTTTS--GGGHHHHHHHHHHHHHHHHHHHS-STTTT---SSSS--EEEEEE-TTS-EEEE---SS--SSSEEEEEE----SSSTT----EEEEE-TTSGGG-B-HHHHHHHHHHHHHHHHH---EEEEE---SBPP---STTTTT-EEEES-SS-TTS-EEEEEE-HHHHTTTSSSEEEEEEEETTEEEEEEEEE--SSSSSSHHHHHHHHHHHHHHHHHHTTS-EEEEESS-EETHHHHHHHHT-EEEEETT--EESS-HHHHHHHHTS-----THHHHSHHHHHHHTS-SEEESSHHHHHHHHHHHHHHS-SSSS-------STTS-TT--------SSS---THHHHTEEE-SSSEEE-SSPTT--EEESTTS-TTEEEEEEEETTEEEEEEEE--S-EEEEEPPPSS-TT---EEEEE-TT-B-HHHHHHHHHHHHHHHTTT---EEEE-----B--SHHHHHTTHHHHHHHHHHHHHH--S-EEEEE-TT-B--HHHHHTT-GGGSTTTEEEEEETT-B--SS-HHHHHHHHS-HHHHHHHHHHH-HHHHHHHHHHHT----HHHHHHHHHHHHHHHHHHHHHHHHHHHHHHHHHHBHHHHHHTTSSS-EE-GGGHHHHHHHHHHHHHHHHHHHHHHHHHH-----SS---GGGSSTTTTHHHHHH--TT-SS-HHHHHHHHHHTHHHHHHHHHHHHHHHHHHHHHHHHHHH--TTTSSHHHH----HHHHSTTTTTS--

B-factor: mean 226.33, std 45.49, range [112.59, 299.98]